Protein 5U1T (pdb70)

Foldseek 3Di:
DDDDDDDPDCVVVLCVLLVVLFVCLQQLVLVVLVVSLVVLLVVLVVCVVVPVLVVSQVSLQSNDQSQDPDHDDGLLCLLQDFDFLRPLVCSLVSNLSSLVSCVVVVVCAVCVVSVLLSLLLCVTRHPPNPPRDQVSVLVSLVSSLVSDQALVLLSLLSSLLSCLVVVNDPVVDPDPVVSLVVCLDPRNLGHPPLVLQVLSSLVSSCVSQVVHPRPDPCSSPPVVLVVVLLVVLVPDVAADLVVQAHPHHPHDPVSLLSVLVVLLVVLVPVLLVSLSVLSHHLLSVSSSLDQDDPSVVVSLVSVLVSLLVCLLVDDDVSSVVSSVSSLVSSLVVCSSHVPLVSNVSSLVSLLVNCQSVVNLVSLVVSLVSLVVSLRVVLDLVCCLVVLLVLLVSLVRHDDLVSSVVSLLSQQASVSCSSPLDPQSLLVSLVSNQVRRVVSSPDQADDPRPHHHLQSSLSNCLQPPRDDDPNVVDDLLSVLSSCLSNLHDDDDPVVSVPDDDPDRSCVVVVLVSVLSSVLSVCVSVQFCVCLVVSLVCCLPVPLVCLVVVVDADHVSNLVSLLSSLLVCLLQLLLVSLLSSLVSLVVSCVHNVVNNLSSLLSNLSSCVSLQLLVVNQVSLVCLVVVDAQLPDPLVSLLSNLLSCQAPSNDALCLPVLCCVVVPVSCVRHVLLQPQVCPVVDPLLSNLSSLLSLLSNLLVSLVSCLLVLFLQVSLLSLLLSVVSLVVSVVPPDPDDSSSVSSSLVSVLSSLLSNLVSCVLLQNPPVNVVSLVVNVVVLVVDDNLSSVLVNLLSVLVQCVQQVVVVVNVVSLVVNQVSCVSGDLLSNLVSVLSNCVSVVNVVCRLVSLCVNCPVPSQSHCVSVVVCLVVLAADDPVSDRSSCVQSRLLSVLVVLVVVLLVQLCVPPLSVVVLQAKFKPPWFDAPVVSPNLVVNLVSLVVSLVSLVPDDCSSGRLLSLQQSLLSNVVSLRLNNLAHPDDPRVVSLLLSQLSNQLSLVSSLVCVLVSLLDDPVSSNPSHDTPVVVSCLSSVLLVLQLQLLALEKEKEWDANPVQLWTKIWIHGSVVSDIMIITWRQVPTLVVLVVLVVVLQVVLLVLADCVNVVPQDDPVSVVVSVVSLLVSLVSLVVSLVSCLCMGQFQNLLVLDQFDFDPVLLVVLQVLVVVLCCVFFPQNVPDDHPVPAIGTDSVLSVSLLSQDPVDPCRVRNVVSSVVNSQSSRVSHPRDGDPVRGPVVSVSVSSSVSSVVRVVDTDGDGGDAYEYQYELSRLLDLVCPRPSRLQGQYAYAPGSSLQSVLCVVVVNDPDAEFEDQAFAEEEELQAVPQVVLCVVCVPFQVVCPPRHPNYYYHYNHNDAAVVVLCSFQGGSEYEYEDAAQNCVHYPLSSLLNAQDTHAYHSLFFQNVAWDRGNSGRIDHNVSSNSNNNHQKYKYFHGHAHRPQSSQLVVQLCVQLVPGNPDDDDGDWSRSSLSVRLVSGPSSPSHSSTMHMHHHIYGYD/DDDDDDDDDDDDDDDDPDPDDDQDPVNVCVVVDDDDPPDDDDDDDDDDDDDDDVPDDPVRVVVVVD

Radius of gyration: 51.67 Å; Cα contacts (8 Å, |Δi|>4): 2268; chains: 2; bounding box: 84×169×80 Å

B-factor: mean 72.03, std 17.86, range [35.38, 142.36]

Structure (mmCIF, N/CA/C/O backbone):
data_5U1T
#
_entry.id   5U1T
#
_cell.length_a   125.863
_cell.length_b   125.863
_cell.length_c   271.944
_cell.angle_alpha   90.000
_cell.angle_beta   90.000
_cell.angle_gamma   120.000
#
_symmetry.space_group_name_H-M   'P 32 2 1'
#
loop_
_entity.id
_entity.type
_entity.pdbx_description
1 polymer Separin
2 polymer Securin
3 water water
#
loop_
_atom_site.group_PDB
_atom_site.id
_atom_site.type_symbol
_atom_site.label_atom_id
_atom_site.label_alt_id
_atom_site.label_comp_id
_atom_site.label_asym_id
_atom_site.label_entity_id
_atom_site.label_seq_id
_atom_site.pdbx_PDB_ins_code
_atom_site.Cartn_x
_atom_site.Cartn_y
_atom_site.Cartn_z
_atom_site.occupancy
_atom_site.B_iso_or_equiv
_atom_site.auth_seq_id
_atom_site.auth_comp_id
_atom_site.auth_asym_id
_atom_site.auth_atom_id
_atom_site.pdbx_PDB_model_num
ATOM 1 N N . ASN A 1 39 ? -64.923 78.478 271.596 1.00 99.62 73 ASN A N 1
ATOM 2 C CA . ASN A 1 39 ? -65.949 79.439 271.203 1.00 92.19 73 ASN A CA 1
ATOM 3 C C . ASN A 1 39 ? -67.301 78.739 271.050 1.00 94.31 73 ASN A C 1
ATOM 4 O O . ASN A 1 39 ? -67.384 77.675 270.432 1.00 102.25 73 ASN A O 1
ATOM 9 N N . ASN A 1 40 ? -68.350 79.312 271.632 1.00 89.56 74 ASN A N 1
ATOM 10 C CA . ASN A 1 40 ? -69.692 78.741 271.528 1.00 88.53 74 ASN A CA 1
ATOM 11 C C . ASN A 1 40 ? -70.655 79.741 270.881 1.00 87.06 74 ASN A C 1
ATOM 12 O O . ASN A 1 40 ? -70.526 80.955 271.078 1.00 83.83 74 ASN A O 1
ATOM 17 N N . ILE A 1 41 ? -71.610 79.229 270.104 1.00 82.89 75 ILE A N 1
ATOM 18 C CA . ILE A 1 41 ? -72.584 80.084 269.419 1.00 83.67 75 ILE A CA 1
ATOM 19 C C . ILE A 1 41 ? -73.758 80.419 270.331 1.00 81.48 75 ILE A C 1
ATOM 20 O O . ILE A 1 41 ? -73.988 79.757 271.340 1.00 80.09 75 ILE A O 1
ATOM 25 N N . ASP A 1 42 ? -74.486 81.467 269.980 1.00 84.05 76 ASP A N 1
ATOM 26 C CA . ASP A 1 42 ? -75.692 81.822 270.714 1.00 82.72 76 ASP A CA 1
ATOM 27 C C . ASP A 1 42 ? -76.889 81.719 269.779 1.00 79.48 76 ASP A C 1
ATOM 28 O O . ASP A 1 42 ? -76.818 82.183 268.636 1.00 78.61 76 ASP A O 1
ATOM 33 N N . LEU A 1 43 ? -77.982 81.121 270.254 1.00 78.29 77 LEU A N 1
ATOM 34 C CA . LEU A 1 43 ? -79.199 81.051 269.450 1.00 77.69 77 LEU A CA 1
ATOM 35 C C . LEU A 1 43 ? -80.276 81.989 269.955 1.00 79.55 77 LEU A C 1
ATOM 36 O O . LEU A 1 43 ? -80.621 81.975 271.137 1.00 79.89 77 LEU A O 1
ATOM 41 N N . ALA A 1 44 ? -80.810 82.808 269.053 1.00 79.85 78 ALA A N 1
ATOM 42 C CA . ALA A 1 44 ? -82.013 83.565 269.373 1.00 83.56 78 ALA A CA 1
ATOM 43 C C . ALA A 1 44 ? -83.154 82.586 269.695 1.00 79.29 78 ALA A C 1
ATOM 44 O O . ALA A 1 44 ? -83.318 81.548 269.045 1.00 77.81 78 ALA A O 1
ATOM 46 N N . ILE A 1 45 ? -83.924 82.898 270.723 1.00 77.06 79 ILE A N 1
ATOM 47 C CA . ILE A 1 45 ? -85.057 82.061 271.070 1.00 77.53 79 ILE A CA 1
ATOM 48 C C . ILE A 1 45 ? -86.343 82.796 270.757 1.00 77.97 79 ILE A C 1
ATOM 49 O O . ILE A 1 45 ? -86.686 83.790 271.409 1.00 76.26 79 ILE A O 1
ATOM 54 N N . GLU A 1 46 ? -87.043 82.295 269.744 1.00 80.24 80 GLU A N 1
ATOM 55 C CA . GLU A 1 46 ? -88.275 82.915 269.268 1.00 83.00 80 GLU A CA 1
ATOM 56 C C . GLU A 1 46 ? -89.496 82.366 270.002 1.00 78.99 80 GLU A C 1
ATOM 57 O O . GLU A 1 46 ? -90.476 83.088 270.213 1.00 81.30 80 GLU A O 1
ATOM 63 N N . ASP A 1 47 ? -89.426 81.097 270.402 1.00 74.28 81 ASP A N 1
ATOM 64 C CA . ASP A 1 47 ? -90.526 80.453 271.116 1.00 70.43 81 ASP A CA 1
ATOM 65 C C . ASP A 1 47 ? -90.012 79.704 272.339 1.00 68.17 81 ASP A C 1
ATOM 66 O O . ASP A 1 47 ? -89.352 78.675 272.207 1.00 73.59 81 ASP A O 1
ATOM 71 N N . ILE A 1 48 ? -90.319 80.226 273.527 1.00 67.59 82 ILE A N 1
ATOM 72 C CA . ILE A 1 48 ? -89.771 79.705 274.782 1.00 65.35 82 ILE A CA 1
ATOM 73 C C . ILE A 1 48 ? -90.329 78.324 275.100 1.00 63.77 82 ILE A C 1
ATOM 74 O O . ILE A 1 48 ? -89.707 77.546 275.814 1.00 60.18 82 ILE A O 1
ATOM 79 N N . THR A 1 49 ? -91.502 78.025 274.551 1.00 62.57 83 THR A N 1
ATOM 80 C CA . THR A 1 49 ? -92.170 76.752 274.801 1.00 64.62 83 THR A CA 1
ATOM 81 C C . THR A 1 49 ? -91.344 75.584 274.252 1.00 66.94 83 THR A C 1
ATOM 82 O O . THR A 1 49 ? -91.386 74.478 274.792 1.00 61.65 83 THR A O 1
ATOM 86 N N . THR A 1 50 ? -90.574 75.848 273.201 1.00 64.95 84 THR A N 1
ATOM 87 C CA . THR A 1 50 ? -89.619 74.876 272.670 1.00 62.95 84 THR A CA 1
ATOM 88 C C . THR A 1 50 ? -88.555 74.512 273.699 1.00 64.45 84 THR A C 1
ATOM 89 O O . THR A 1 50 ? -88.187 73.342 273.867 1.00 65.52 84 THR A O 1
ATOM 93 N N . VAL A 1 51 ? -88.054 75.539 274.375 1.00 62.23 85 VAL A N 1
ATOM 94 C CA . VAL A 1 51 ? -87.013 75.382 275.378 1.00 59.55 85 VAL A CA 1
ATOM 95 C C . VAL A 1 51 ? -87.553 74.566 276.552 1.00 61.49 85 VAL A C 1
ATOM 96 O O . VAL A 1 51 ? -86.877 73.658 277.055 1.00 61.66 85 VAL A O 1
ATOM 100 N N . ASP A 1 52 ? -88.778 74.894 276.965 1.00 59.03 86 ASP A N 1
ATOM 101 C CA . ASP A 1 52 ? -89.431 74.239 278.090 1.00 58.92 86 ASP A CA 1
ATOM 102 C C . ASP A 1 52 ? -89.575 72.759 277.824 1.00 60.19 86 ASP A C 1
ATOM 103 O O . ASP A 1 52 ? -89.388 71.916 278.706 1.00 59.80 86 ASP A O 1
ATOM 108 N N . HIS A 1 53 ? -89.960 72.466 276.592 1.00 61.10 87 HIS A N 1
ATOM 109 C CA . HIS A 1 53 ? -90.101 71.108 276.143 1.00 54.81 87 HIS A CA 1
ATOM 110 C C . HIS A 1 53 ? -88.776 70.378 276.325 1.00 63.22 87 HIS A C 1
ATOM 111 O O . HIS A 1 53 ? -88.720 69.334 276.991 1.00 60.51 87 HIS A O 1
ATOM 118 N N . SER A 1 54 ? -87.709 70.936 275.748 1.00 58.61 88 SER A N 1
ATOM 119 C CA . SER A 1 54 ? -86.377 70.384 275.926 1.00 52.31 88 SER A CA 1
ATOM 120 C C . SER A 1 54 ? -86.026 70.287 277.397 1.00 56.81 88 SER A C 1
ATOM 121 O O . SER A 1 54 ? -85.472 69.295 277.829 1.00 58.85 88 SER A O 1
ATOM 124 N N . LEU A 1 55 ? -86.368 71.301 278.174 1.00 55.12 89 LEU A N 1
ATOM 125 C CA . LEU A 1 55 ? -86.113 71.265 279.610 1.00 53.29 89 LEU A CA 1
ATOM 126 C C . LEU A 1 55 ? -86.865 70.139 280.332 1.00 53.94 89 LEU A C 1
ATOM 127 O O . LEU A 1 55 ? -86.270 69.336 281.046 1.00 55.80 89 LEU A O 1
ATOM 132 N N . ASN A 1 56 ? -88.178 70.088 280.164 1.00 54.65 90 ASN A N 1
ATOM 133 C CA . ASN A 1 56 ? -88.949 69.058 280.814 1.00 50.48 90 ASN A CA 1
ATOM 134 C C . ASN A 1 56 ? -88.560 67.656 280.339 1.00 55.20 90 ASN A C 1
ATOM 135 O O . ASN A 1 56 ? -88.622 66.688 281.092 1.00 53.64 90 ASN A O 1
ATOM 140 N N . SER A 1 57 ? -88.183 67.557 279.072 1.00 53.10 91 SER A N 1
ATOM 141 C CA . SER A 1 57 ? -87.773 66.299 278.506 1.00 49.64 91 SER A CA 1
ATOM 142 C C . SER A 1 57 ? -86.507 65.798 279.220 1.00 53.12 91 SER A C 1
ATOM 143 O O . SER A 1 57 ? -86.426 64.639 279.619 1.00 52.52 91 SER A O 1
ATOM 146 N N . ILE A 1 58 ? -85.549 66.694 279.432 1.00 54.10 92 ILE A N 1
ATOM 147 C CA . ILE A 1 58 ? -84.285 66.361 280.085 1.00 52.27 92 ILE A CA 1
ATOM 148 C C . ILE A 1 58 ? -84.447 66.116 281.594 1.00 53.68 92 ILE A C 1
ATOM 149 O O . ILE A 1 58 ? -83.892 65.154 282.125 1.00 52.79 92 ILE A O 1
ATOM 154 N N . TYR A 1 59 ? -85.187 66.983 282.282 1.00 52.86 93 TYR A N 1
ATOM 155 C CA . TYR A 1 59 ? -85.422 66.807 283.716 1.00 51.46 93 TYR A CA 1
ATOM 156 C C . TYR A 1 59 ? -86.070 65.449 283.991 1.00 53.48 93 TYR A C 1
ATOM 157 O O . TYR A 1 59 ? -85.801 64.828 285.001 1.00 53.18 93 TYR A O 1
ATOM 166 N N . SER A 1 60 ? -86.932 65.001 283.081 1.00 50.41 94 SER A N 1
ATOM 167 C CA . SER A 1 60 ? -87.633 63.732 283.229 1.00 49.83 94 SER A CA 1
ATOM 168 C C . SER A 1 60 ? -86.752 62.527 283.048 1.00 55.17 94 SER A C 1
ATOM 169 O O . SER A 1 60 ? -86.838 61.564 283.805 1.00 50.80 94 SER A O 1
ATOM 172 N N . LEU A 1 61 ? -85.932 62.577 282.011 1.00 53.05 95 LEU A N 1
ATOM 173 C CA . LEU A 1 61 ? -85.017 61.486 281.720 1.00 55.99 95 LEU A CA 1
ATOM 174 C C . LEU A 1 61 ? -84.016 61.309 282.842 1.00 56.78 95 LEU A C 1
ATOM 175 O O . LEU A 1 61 ? -83.807 60.200 283.323 1.00 63.59 95 LEU A O 1
ATOM 180 N N . LEU A 1 62 ? -83.404 62.412 283.246 1.00 52.08 96 LEU A N 1
ATOM 181 C CA . LEU A 1 62 ? -82.352 62.412 284.240 1.00 50.05 96 LEU A CA 1
ATOM 182 C C . LEU A 1 62 ? -82.849 61.865 285.562 1.00 52.56 96 LEU A C 1
ATOM 183 O O . LEU A 1 62 ? -82.133 61.168 286.277 1.00 55.78 96 LEU A O 1
ATOM 188 N N . LYS A 1 63 ? -84.088 62.200 285.873 1.00 50.01 97 LYS A N 1
ATOM 189 C CA . LYS A 1 63 ? -84.724 61.773 287.092 1.00 52.83 97 LYS A CA 1
ATOM 190 C C . LYS A 1 63 ? -85.001 60.295 286.991 1.00 57.45 97 LYS A C 1
ATOM 191 O O . LYS A 1 63 ? -84.855 59.551 287.963 1.00 57.30 97 LYS A O 1
ATOM 197 N N . SER A 1 64 ? -85.404 59.865 285.803 1.00 51.44 98 SER A N 1
ATOM 198 C CA . SER A 1 64 ? -85.822 58.495 285.639 1.00 51.62 98 SER A CA 1
ATOM 199 C C . SER A 1 64 ? -84.637 57.541 285.679 1.00 57.02 98 SER A C 1
ATOM 200 O O . SER A 1 64 ? -84.784 56.400 286.111 1.00 52.87 98 SER A O 1
ATOM 203 N N . HIS A 1 65 ? -83.471 58.005 285.233 1.00 46.93 99 HIS A N 1
ATOM 204 C CA . HIS A 1 65 ? -82.302 57.141 285.156 1.00 51.41 99 HIS A CA 1
ATOM 205 C C . HIS A 1 65 ? -81.346 57.395 286.301 1.00 51.99 99 HIS A C 1
ATOM 206 O O . HIS A 1 65 ? -80.174 57.091 286.195 1.00 44.37 99 HIS A O 1
ATOM 213 N N . HIS A 1 66 ? -81.862 58.006 287.366 1.00 54.41 100 HIS A N 1
ATOM 214 C CA . HIS A 1 66 ? -81.089 58.363 288.566 1.00 53.85 100 HIS A CA 1
ATOM 215 C C . HIS A 1 66 ? -79.784 59.161 288.335 1.00 49.06 100 HIS A C 1
ATOM 216 O O . HIS A 1 66 ? -78.897 59.154 289.174 1.00 54.33 100 HIS A O 1
ATOM 223 N N . MET A 1 67 ? -79.679 59.865 287.217 1.00 46.69 101 MET A N 1
ATOM 224 C CA . MET A 1 67 ? -78.476 60.623 286.888 1.00 47.65 101 MET A CA 1
ATOM 225 C C . MET A 1 67 ? -78.501 62.032 287.510 1.00 55.42 101 MET A C 1
ATOM 226 O O . MET A 1 67 ? -78.727 63.030 286.810 1.00 57.87 101 MET A O 1
ATOM 231 N N . TRP A 1 68 ? -78.281 62.123 288.816 1.00 50.38 102 TRP A N 1
ATOM 232 C CA . TRP A 1 68 ? -78.643 63.335 289.551 1.00 47.85 102 TRP A CA 1
ATOM 233 C C . TRP A 1 68 ? -77.748 64.534 289.251 1.00 49.62 102 TRP A C 1
ATOM 234 O O . TRP A 1 68 ? -78.177 65.680 289.359 1.00 60.27 102 TRP A O 1
ATOM 245 N N . GLY A 1 69 ? -76.502 64.267 288.886 1.00 52.77 103 GLY A N 1
ATOM 246 C CA . GLY A 1 69 ? -75.504 65.297 288.714 1.00 46.73 103 GLY A CA 1
ATOM 247 C C . GLY A 1 69 ? -75.744 66.062 287.447 1.00 53.14 103 GLY A C 1
ATOM 248 O O . GLY A 1 69 ? -75.341 67.214 287.334 1.00 59.22 103 GLY A O 1
ATOM 249 N N . HIS A 1 70 ? -76.436 65.454 286.496 1.00 51.56 104 HIS A N 1
ATOM 250 C CA . HIS A 1 70 ? -76.769 66.183 285.283 1.00 58.85 104 HIS A CA 1
ATOM 251 C C . HIS A 1 70 ? -77.953 67.135 285.497 1.00 59.19 104 HIS A C 1
ATOM 252 O O . HIS A 1 70 ? -78.200 68.038 284.692 1.00 58.86 104 HIS A O 1
ATOM 259 N N . ILE A 1 71 ? -78.683 66.937 286.586 1.00 53.05 105 ILE A N 1
ATOM 260 C CA . ILE A 1 71 ? -79.733 67.872 286.926 1.00 55.16 105 ILE A CA 1
ATOM 261 C C . ILE A 1 71 ? -79.093 69.224 287.280 1.00 57.88 105 ILE A C 1
ATOM 262 O O . ILE A 1 71 ? -79.576 70.278 286.878 1.00 57.54 105 ILE A O 1
ATOM 267 N N . ASN A 1 72 ? -77.980 69.186 288.006 1.00 56.75 106 ASN A N 1
ATOM 268 C CA . ASN A 1 72 ? -77.289 70.412 288.407 1.00 53.38 106 ASN A CA 1
ATOM 269 C C . ASN A 1 72 ? -76.870 71.248 287.217 1.00 56.79 106 ASN A C 1
ATOM 270 O O . ASN A 1 72 ? -77.014 72.484 287.200 1.00 60.15 106 ASN A O 1
ATOM 275 N N . SER A 1 73 ? -76.307 70.572 286.226 1.00 56.90 107 SER A N 1
ATOM 276 C CA . SER A 1 73 ? -75.748 71.274 285.099 1.00 56.24 107 SER A CA 1
ATOM 277 C C . SER A 1 73 ? -76.891 71.829 284.247 1.00 58.20 107 SER A C 1
ATOM 278 O O . SER A 1 73 ? -76.742 72.883 283.618 1.00 62.42 107 SER A O 1
ATOM 281 N N . THR A 1 74 ? -78.037 71.147 284.279 1.00 55.03 108 THR A N 1
ATOM 282 C CA . THR A 1 74 ? -79.258 71.586 283.588 1.00 54.14 108 THR A CA 1
ATOM 283 C C . THR A 1 74 ? -79.931 72.785 284.274 1.00 57.36 108 THR A C 1
ATOM 284 O O . THR A 1 74 ? -80.395 73.720 283.620 1.00 56.12 108 THR A O 1
ATOM 288 N N . VAL A 1 75 ? -79.995 72.735 285.600 1.00 55.14 109 VAL A N 1
ATOM 289 C CA . VAL A 1 75 ? -80.510 73.823 286.411 1.00 50.97 109 VAL A CA 1
ATOM 290 C C . VAL A 1 75 ? -79.701 75.102 286.176 1.00 58.31 109 VAL A C 1
ATOM 291 O O . VAL A 1 75 ? -80.248 76.209 286.129 1.00 58.08 109 VAL A O 1
ATOM 295 N N . LYS A 1 76 ? -78.394 74.932 286.000 1.00 57.35 110 LYS A N 1
ATOM 296 C CA . LYS A 1 76 ? -77.487 76.039 285.760 1.00 57.58 110 LYS A CA 1
ATOM 297 C C . LYS A 1 76 ? -77.843 76.762 284.466 1.00 61.35 110 LYS A C 1
ATOM 298 O O . LYS A 1 76 ? -77.877 78.012 284.409 1.00 62.26 110 LYS A O 1
ATOM 304 N N . GLN A 1 77 ? -78.122 75.978 283.432 1.00 56.84 111 GLN A N 1
ATOM 305 C CA . GLN A 1 77 ? -78.623 76.535 282.179 1.00 64.75 111 GLN A CA 1
ATOM 306 C C . GLN A 1 77 ? -79.957 77.233 282.380 1.00 61.24 111 GLN A C 1
ATOM 307 O O . GLN A 1 77 ? -80.208 78.325 281.844 1.00 61.27 111 GLN A O 1
ATOM 313 N N . HIS A 1 78 ? -80.805 76.592 283.170 1.00 52.19 112 HIS A N 1
ATOM 314 C CA . HIS A 1 78 ? -82.148 77.088 283.400 1.00 59.87 112 HIS A CA 1
ATOM 315 C C . HIS A 1 78 ? -82.100 78.437 284.147 1.00 63.94 112 HIS A C 1
ATOM 316 O O . HIS A 1 78 ? -82.855 79.367 283.826 1.00 58.73 112 HIS A O 1
ATOM 323 N N . LEU A 1 79 ? -81.201 78.530 285.132 1.00 60.62 113 LEU A N 1
ATOM 324 C CA . LEU A 1 79 ? -81.002 79.758 285.902 1.00 58.18 113 LEU A CA 1
ATOM 325 C C . LEU A 1 79 ? -80.559 80.886 284.996 1.00 61.02 113 LEU A C 1
ATOM 326 O O . LEU A 1 79 ? -80.983 82.019 285.165 1.00 63.51 113 LEU A O 1
ATOM 331 N N . MET A 1 80 ? -79.718 80.558 284.023 1.00 58.66 114 MET A N 1
ATOM 332 C CA . MET A 1 80 ? -79.265 81.541 283.063 1.00 59.76 114 MET A CA 1
ATOM 333 C C . MET A 1 80 ? -80.415 81.989 282.169 1.00 60.26 114 MET A C 1
ATOM 334 O O . MET A 1 80 ? -80.482 83.145 281.778 1.00 64.69 114 MET A O 1
ATOM 339 N N . ILE A 1 81 ? -81.325 81.077 281.855 1.00 64.68 115 ILE A N 1
ATOM 340 C CA . ILE A 1 81 ? -82.511 81.410 281.058 1.00 62.89 115 ILE A CA 1
ATOM 341 C C . ILE A 1 81 ? -83.399 82.418 281.779 1.00 61.09 115 ILE A C 1
ATOM 342 O O . ILE A 1 81 ? -83.890 83.381 281.178 1.00 58.60 115 ILE A O 1
ATOM 347 N N . ILE A 1 82 ? -83.587 82.185 283.072 1.00 56.57 116 ILE A N 1
ATOM 348 C CA . ILE A 1 82 ? -84.371 83.070 283.914 1.00 56.73 116 ILE A CA 1
ATOM 349 C C . ILE A 1 82 ? -83.763 84.483 283.971 1.00 62.41 116 ILE A C 1
ATOM 350 O O . ILE A 1 82 ? -84.486 85.463 283.779 1.00 62.94 116 ILE A O 1
ATOM 355 N N . VAL A 1 83 ? -82.452 84.608 284.204 1.00 63.34 117 VAL A N 1
ATOM 356 C CA . VAL A 1 83 ? -81.857 85.950 284.309 1.00 62.60 117 VAL A CA 1
ATOM 357 C C . VAL A 1 83 ? -81.880 86.672 282.956 1.00 66.54 117 VAL A C 1
ATOM 358 O O . VAL A 1 83 ? -82.120 87.889 282.910 1.00 61.85 117 VAL A O 1
ATOM 362 N N . LYS A 1 84 ? -81.668 85.926 281.867 1.00 64.07 118 LYS A N 1
ATOM 363 C CA . LYS A 1 84 ? -81.736 86.499 280.528 1.00 63.06 118 LYS A CA 1
ATOM 364 C C . LYS A 1 84 ? -83.130 87.035 280.241 1.00 66.59 118 LYS A C 1
ATOM 365 O O . LYS A 1 84 ? -83.279 88.038 279.555 1.00 69.10 118 LYS A O 1
ATOM 371 N N . LEU A 1 85 ? -84.145 86.368 280.777 1.00 65.44 119 LEU A N 1
ATOM 372 C CA . LEU A 1 85 ? -85.514 86.861 280.717 1.00 61.41 119 LEU A CA 1
ATOM 373 C C . LEU A 1 85 ? -85.670 88.135 281.527 1.00 64.41 119 LEU A C 1
ATOM 374 O O . LEU A 1 85 ? -86.326 89.074 281.092 1.00 61.48 119 LEU A O 1
ATOM 379 N N . ILE A 1 86 ? -85.094 88.146 282.722 1.00 62.45 120 ILE A N 1
ATOM 380 C CA . ILE A 1 86 ? -85.162 89.315 283.591 1.00 63.14 120 ILE A CA 1
ATOM 381 C C . ILE A 1 86 ? -84.518 90.532 282.927 1.00 67.14 120 ILE A C 1
ATOM 382 O O . ILE A 1 86 ? -85.120 91.599 282.892 1.00 71.94 120 ILE A O 1
ATOM 387 N N . ASN A 1 87 ? -83.318 90.370 282.373 1.00 69.57 121 ASN A N 1
ATOM 388 C CA . ASN A 1 87 ? -82.632 91.491 281.743 1.00 58.12 121 ASN A CA 1
ATOM 389 C C . ASN A 1 87 ? -83.381 92.000 280.528 1.00 67.19 121 ASN A C 1
ATOM 390 O O . ASN A 1 87 ? -83.296 93.177 280.204 1.00 80.19 121 ASN A O 1
ATOM 395 N N . ASN A 1 88 ? -84.128 91.144 279.851 1.00 62.58 122 ASN A N 1
ATOM 396 C CA . ASN A 1 88 ? -84.892 91.614 278.704 1.00 65.66 122 ASN A CA 1
ATOM 397 C C . ASN A 1 88 ? -86.310 91.982 279.079 1.00 64.66 122 ASN A C 1
ATOM 398 O O . ASN A 1 88 ? -87.165 92.168 278.217 1.00 63.60 122 ASN A O 1
ATOM 403 N N . ASN A 1 89 ? -86.538 92.077 280.381 1.00 62.94 123 ASN A N 1
ATOM 404 C CA . ASN A 1 89 ? -87.791 92.568 280.948 1.00 68.01 123 ASN A CA 1
ATOM 405 C C . ASN A 1 89 ? -89.021 91.703 280.678 1.00 72.88 123 ASN A C 1
ATOM 406 O O . ASN A 1 89 ? -90.152 92.215 280.597 1.00 74.61 123 ASN A O 1
ATOM 411 N N . ALA A 1 90 ? -88.782 90.396 280.559 1.00 69.21 124 ALA A N 1
ATOM 412 C CA . ALA A 1 90 ? -89.831 89.397 280.462 1.00 63.73 124 ALA A CA 1
ATOM 413 C C . ALA A 1 90 ? -90.099 88.855 281.853 1.00 60.80 124 ALA A C 1
ATOM 414 O O . ALA A 1 90 ? -89.854 87.694 282.133 1.00 67.52 124 ALA A O 1
ATOM 416 N N . LEU A 1 91 ? -90.479 89.733 282.745 1.00 61.10 125 LEU A N 1
ATOM 417 C CA . LEU A 1 91 ? -90.688 89.380 284.120 1.00 59.55 125 LEU A CA 1
ATOM 418 C C . LEU A 1 91 ? -91.795 88.421 284.356 1.00 61.43 125 LEU A C 1
ATOM 419 O O . LEU A 1 91 ? -91.776 87.715 285.328 1.00 61.73 125 LEU A O 1
ATOM 424 N N . GLY A 1 92 ? -92.775 88.400 283.480 1.00 60.86 126 GLY A N 1
ATOM 425 C CA . GLY A 1 92 ? -93.868 87.481 283.645 1.00 57.73 126 GLY A CA 1
ATOM 426 C C . GLY A 1 92 ? -93.386 86.094 283.323 1.00 61.66 126 GLY A C 1
ATOM 427 O O . GLY A 1 92 ? -93.682 85.145 283.994 1.00 58.21 126 GLY A O 1
ATOM 428 N N . LEU A 1 93 ? -92.616 85.995 282.269 1.00 61.03 127 LEU A N 1
ATOM 429 C CA . LEU A 1 93 ? -92.084 84.743 281.834 1.00 60.31 127 LEU A CA 1
ATOM 430 C C . LEU A 1 93 ? -91.012 84.237 282.758 1.00 61.19 127 LEU A C 1
ATOM 431 O O . LEU A 1 93 ? -90.902 83.065 282.988 1.00 59.10 127 LEU A O 1
ATOM 436 N N . ALA A 1 94 ? -90.207 85.133 283.274 1.00 59.67 128 ALA A N 1
ATOM 437 C CA . ALA A 1 94 ? -89.133 84.747 284.138 1.00 61.48 128 ALA A CA 1
ATOM 438 C C . ALA A 1 94 ? -89.684 84.158 285.383 1.00 54.72 128 ALA A C 1
ATOM 439 O O . ALA A 1 94 ? -89.176 83.212 285.893 1.00 54.04 128 ALA A O 1
ATOM 441 N N . SER A 1 95 ? -90.724 84.760 285.889 1.00 53.66 129 SER A N 1
ATOM 442 C CA . SER A 1 95 ? -91.382 84.304 287.096 1.00 59.21 129 SER A CA 1
ATOM 443 C C . SER A 1 95 ? -91.891 82.855 286.975 1.00 58.65 129 SER A C 1
ATOM 444 O O . SER A 1 95 ? -91.659 82.016 287.857 1.00 56.80 129 SER A O 1
ATOM 447 N N . SER A 1 96 ? -92.571 82.541 285.885 1.00 50.08 130 SER A N 1
ATOM 448 C CA . SER A 1 96 ? -93.137 81.215 285.818 1.00 53.55 130 SER A CA 1
ATOM 449 C C . SER A 1 96 ? -92.044 80.203 285.426 1.00 56.80 130 SER A C 1
ATOM 450 O O . SER A 1 96 ? -92.181 79.007 285.697 1.00 53.66 130 SER A O 1
ATOM 453 N N . GLU A 1 97 ? -90.951 80.692 284.840 1.00 48.74 131 GLU A N 1
ATOM 454 C CA . GLU A 1 97 ? -89.764 79.864 284.629 1.00 52.31 131 GLU A CA 1
ATOM 455 C C . GLU A 1 97 ? -89.114 79.403 285.938 1.00 58.18 131 GLU A C 1
ATOM 456 O O . GLU A 1 97 ? -88.608 78.282 286.012 1.00 59.58 131 GLU A O 1
ATOM 462 N N . ILE A 1 98 ? -89.120 80.271 286.949 1.00 53.23 132 ILE A N 1
ATOM 463 C CA . ILE A 1 98 ? -88.602 79.959 288.278 1.00 48.27 132 ILE A CA 1
ATOM 464 C C . ILE A 1 98 ? -89.406 78.819 288.896 1.00 54.55 132 ILE A C 1
ATOM 465 O O . ILE A 1 98 ? -88.860 77.801 289.346 1.00 53.72 132 ILE A O 1
ATOM 470 N N . ILE A 1 99 ? -90.720 79.012 288.914 1.00 56.71 133 ILE A N 1
ATOM 471 C CA . ILE A 1 99 ? -91.664 77.998 289.372 1.00 59.48 133 ILE A CA 1
ATOM 472 C C . ILE A 1 99 ? -91.484 76.649 288.629 1.00 51.53 133 ILE A C 1
ATOM 473 O O . ILE A 1 99 ? -91.448 75.598 289.261 1.00 48.77 133 ILE A O 1
ATOM 478 N N . PHE A 1 100 ? -91.336 76.715 287.307 1.00 46.41 134 PHE A N 1
ATOM 479 C CA . PHE A 1 100 ? -91.085 75.557 286.458 1.00 46.40 134 PHE A CA 1
ATOM 480 C C . PHE A 1 100 ? -89.808 74.829 286.879 1.00 53.94 134 PHE A C 1
ATOM 481 O O . PHE A 1 100 ? -89.819 73.617 287.078 1.00 49.93 134 PHE A O 1
ATOM 489 N N . LEU A 1 101 ? -88.724 75.586 287.047 1.00 52.71 135 LEU A N 1
ATOM 490 C CA . LEU A 1 101 ? -87.442 75.044 287.474 1.00 51.03 135 LEU A CA 1
ATOM 491 C C . LEU A 1 101 ? -87.590 74.295 288.804 1.00 55.99 135 LEU A C 1
ATOM 492 O O . LEU A 1 101 ? -87.037 73.186 288.997 1.00 56.30 135 LEU A O 1
ATOM 497 N N . PHE A 1 102 ? -88.335 74.909 289.717 1.00 50.85 136 PHE A N 1
ATOM 498 C CA . PHE A 1 102 ? -88.501 74.355 291.045 1.00 47.78 136 PHE A CA 1
ATOM 499 C C . PHE A 1 102 ? -89.365 73.103 291.024 1.00 48.95 136 PHE A C 1
ATOM 500 O O . PHE A 1 102 ? -89.043 72.117 291.679 1.00 48.34 136 PHE A O 1
ATOM 508 N N . ASN A 1 103 ? -90.454 73.152 290.265 1.00 48.66 137 ASN A N 1
ATOM 509 C CA . ASN A 1 103 ? -91.398 72.052 290.228 1.00 51.61 137 ASN A CA 1
ATOM 510 C C . ASN A 1 103 ? -90.784 70.788 289.627 1.00 52.55 137 ASN A C 1
ATOM 511 O O . ASN A 1 103 ? -91.118 69.688 290.024 1.00 47.13 137 ASN A O 1
ATOM 516 N N . GLU A 1 104 ? -89.856 70.975 288.699 1.00 48.35 138 GLU A N 1
ATOM 517 C CA . GLU A 1 104 ? -89.220 69.886 288.006 1.00 47.93 138 GLU A CA 1
ATOM 518 C C . GLU A 1 104 ? -88.119 69.242 288.820 1.00 52.06 138 GLU A C 1
ATOM 519 O O . GLU A 1 104 ? -87.504 68.309 288.359 1.00 50.93 138 GLU A O 1
ATOM 525 N N . THR A 1 105 ? -87.868 69.723 290.029 1.00 49.37 139 THR A N 1
ATOM 526 C CA . THR A 1 105 ? -86.667 69.302 290.749 1.00 41.20 139 THR A CA 1
ATOM 527 C C . THR A 1 105 ? -86.921 69.085 292.238 1.00 43.07 139 THR A C 1
ATOM 528 O O . THR A 1 105 ? -85.979 68.954 293.015 1.00 44.40 139 THR A O 1
ATOM 532 N N . ASN A 1 106 ? -88.192 69.050 292.631 1.00 36.47 140 ASN A N 1
ATOM 533 C CA . ASN A 1 106 ? -88.567 68.951 294.037 1.00 37.89 140 ASN A CA 1
ATOM 534 C C . ASN A 1 106 ? -89.831 68.116 294.228 1.00 43.78 140 ASN A C 1
ATOM 535 O O . ASN A 1 106 ? -90.705 68.109 293.364 1.00 45.41 140 ASN A O 1
ATOM 540 N N . LEU A 1 107 ? -89.963 67.451 295.372 1.00 41.40 141 LEU A N 1
ATOM 541 C CA . LEU A 1 107 ? -91.217 66.783 295.668 1.00 43.81 141 LEU A CA 1
ATOM 542 C C . LEU A 1 107 ? -92.323 67.807 295.753 1.00 47.21 141 LEU A C 1
ATOM 543 O O . LEU A 1 107 ? -93.321 67.746 295.033 1.00 51.01 141 LEU A O 1
ATOM 548 N N . PHE A 1 108 ? -92.123 68.762 296.652 1.00 58.35 142 PHE A N 1
ATOM 549 C CA . PHE A 1 108 ? -93.020 69.906 296.823 1.00 58.57 142 PHE A CA 1
ATOM 550 C C . PHE A 1 108 ? -93.212 70.642 295.518 1.00 52.99 142 PHE A C 1
ATOM 551 O O . PHE A 1 108 ? -92.333 70.633 294.664 1.00 50.72 142 PHE A O 1
ATOM 559 N N . GLN A 1 109 ? -94.380 71.256 295.364 1.00 52.01 143 GLN A N 1
ATOM 560 C CA . GLN A 1 109 ? -94.708 71.972 294.141 1.00 54.88 143 GLN A CA 1
ATOM 561 C C . GLN A 1 109 ? -95.017 73.412 294.474 1.00 57.56 143 GLN A C 1
ATOM 562 O O . GLN A 1 109 ? -95.458 73.714 295.579 1.00 56.74 143 GLN A O 1
ATOM 568 N N . ALA A 1 110 ? -94.760 74.312 293.535 1.00 56.81 144 ALA A N 1
ATOM 569 C CA . ALA A 1 110 ? -95.036 75.722 293.772 1.00 54.61 144 ALA A CA 1
ATOM 570 C C . ALA A 1 110 ? -95.997 76.221 292.711 1.00 58.52 144 ALA A C 1
ATOM 571 O O . ALA A 1 110 ? -95.951 75.770 291.558 1.00 50.66 144 ALA A O 1
ATOM 573 N N . HIS A 1 111 ? -96.886 77.127 293.092 1.00 61.11 145 HIS A N 1
ATOM 574 C CA . HIS A 1 111 ? -97.706 77.760 292.080 1.00 62.52 145 HIS A CA 1
ATOM 575 C C . HIS A 1 111 ? -97.813 79.260 292.330 1.00 63.46 145 HIS A C 1
ATOM 576 O O . HIS A 1 111 ? -98.765 79.915 291.901 1.00 62.12 145 HIS A O 1
ATOM 583 N N . SER A 1 112 ? -96.799 79.786 293.013 1.00 62.73 146 SER A N 1
ATOM 584 C CA . SER A 1 112 ? -96.570 81.216 293.172 1.00 55.42 146 SER A CA 1
ATOM 585 C C . SER A 1 112 ? -95.129 81.438 293.601 1.00 58.85 146 SER A C 1
ATOM 586 O O . SER A 1 112 ? -94.435 80.500 294.015 1.00 60.02 146 SER A O 1
ATOM 589 N N . LEU A 1 113 ? -94.666 82.682 293.517 1.00 63.19 147 LEU A N 1
ATOM 590 C CA . LEU A 1 113 ? -93.306 82.976 293.945 1.00 54.91 147 LEU A CA 1
ATOM 591 C C . LEU A 1 113 ? -93.207 82.838 295.462 1.00 54.78 147 LEU A C 1
ATOM 592 O O . LEU A 1 113 ? -92.132 82.629 296.012 1.00 56.30 147 LEU A O 1
ATOM 597 N N . LYS A 1 114 ? -94.347 82.926 296.132 1.00 55.67 148 LYS A N 1
ATOM 598 C CA . LYS A 1 114 ? -94.385 82.851 297.583 1.00 58.10 148 LYS A CA 1
ATOM 599 C C . LYS A 1 114 ? -93.980 81.454 298.033 1.00 56.89 148 LYS A C 1
ATOM 600 O O . LYS A 1 114 ? -93.345 81.281 299.077 1.00 52.91 148 LYS A O 1
ATOM 606 N N . ASN A 1 115 ? -94.336 80.464 297.219 1.00 60.30 149 ASN A N 1
ATOM 607 C CA . ASN A 1 115 ? -93.994 79.069 297.488 1.00 54.46 149 ASN A CA 1
ATOM 608 C C . ASN A 1 115 ? -92.477 78.798 297.329 1.00 54.41 149 ASN A C 1
ATOM 609 O O . ASN A 1 115 ? -91.890 78.048 298.104 1.00 56.19 149 ASN A O 1
ATOM 614 N N . ILE A 1 116 ? -91.864 79.417 296.321 1.00 49.98 150 ILE A N 1
ATOM 615 C CA . ILE A 1 116 ? -90.415 79.451 296.155 1.00 48.86 150 ILE A CA 1
ATOM 616 C C . ILE A 1 116 ? -89.727 80.022 297.393 1.00 58.64 150 ILE A C 1
ATOM 617 O O . ILE A 1 116 ? -88.879 79.364 298.006 1.00 61.68 150 ILE A O 1
ATOM 622 N N . LEU A 1 117 ? -90.113 81.241 297.757 1.00 57.31 151 LEU A N 1
ATOM 623 C CA . LEU A 1 117 ? -89.545 81.951 298.894 1.00 55.25 151 LEU A CA 1
ATOM 624 C C . LEU A 1 117 ? -89.527 81.161 300.197 1.00 52.43 151 LEU A C 1
ATOM 625 O O . LEU A 1 117 ? -88.543 81.186 300.911 1.00 59.49 151 LEU A O 1
ATOM 630 N N . LEU A 1 118 ? -90.603 80.465 300.528 1.00 51.87 152 LEU A N 1
ATOM 631 C CA . LEU A 1 118 ? -90.610 79.733 301.787 1.00 59.79 152 LEU A CA 1
ATOM 632 C C . LEU A 1 118 ? -90.316 78.225 301.614 1.00 63.13 152 LEU A C 1
ATOM 633 O O . LEU A 1 118 ? -90.636 77.419 302.487 1.00 63.43 152 LEU A O 1
ATOM 638 N N . ALA A 1 119 ? -89.673 77.838 300.514 1.00 60.74 153 ALA A N 1
ATOM 639 C CA . ALA A 1 119 ? -89.253 76.440 300.347 1.00 60.23 153 ALA A CA 1
ATOM 640 C C . ALA A 1 119 ? -88.100 76.083 301.256 1.00 58.85 153 ALA A C 1
ATOM 641 O O . ALA A 1 119 ? -87.127 76.823 301.356 1.00 60.20 153 ALA A O 1
ATOM 643 N N . ASP A 1 120 ? -88.200 74.938 301.908 1.00 58.96 154 ASP A N 1
ATOM 644 C CA . ASP A 1 120 ? -87.082 74.444 302.693 1.00 53.05 154 ASP A CA 1
ATOM 645 C C . ASP A 1 120 ? -85.912 73.991 301.832 1.00 55.10 154 ASP A C 1
ATOM 646 O O . ASP A 1 120 ? -86.082 73.635 300.664 1.00 58.91 154 ASP A O 1
ATOM 651 N N . PHE A 1 121 ? -84.716 74.015 302.411 1.00 62.19 155 PHE A N 1
ATOM 652 C CA . PHE A 1 121 ? -83.567 73.385 301.772 1.00 56.80 155 PHE A CA 1
ATOM 653 C C . PHE A 1 121 ? -83.690 71.863 301.825 1.00 55.67 155 PHE A C 1
ATOM 654 O O . PHE A 1 121 ? -84.137 71.305 302.822 1.00 56.25 155 PHE A O 1
ATOM 662 N N . SER A 1 122 ? -83.304 71.206 300.739 1.00 57.07 156 SER A N 1
ATOM 663 C CA . SER A 1 122 ? -83.098 69.762 300.725 1.00 55.16 156 SER A CA 1
ATOM 664 C C . SER A 1 122 ? -81.912 69.450 299.824 1.00 57.75 156 SER A C 1
ATOM 665 O O . SER A 1 122 ? -81.416 70.333 299.128 1.00 58.95 156 SER A O 1
ATOM 668 N N . THR A 1 123 ? -81.477 68.196 299.797 1.00 56.52 157 THR A N 1
ATOM 669 C CA . THR A 1 123 ? -80.357 67.835 298.931 1.00 56.93 157 THR A CA 1
ATOM 670 C C . THR A 1 123 ? -80.752 68.051 297.459 1.00 52.37 157 THR A C 1
ATOM 671 O O . THR A 1 123 ? -79.901 68.270 296.595 1.00 51.08 157 THR A O 1
ATOM 675 N N . TRP A 1 124 ? -82.051 68.011 297.188 1.00 52.42 158 TRP A N 1
ATOM 676 C CA . TRP A 1 124 ? -82.542 68.155 295.824 1.00 53.07 158 TRP A CA 1
ATOM 677 C C . TRP A 1 124 ? -82.352 69.555 295.253 1.00 60.30 158 TRP A C 1
ATOM 678 O O . TRP A 1 124 ? -82.154 69.699 294.041 1.00 60.39 158 TRP A O 1
ATOM 689 N N . ASN A 1 125 ? -82.384 70.573 296.118 1.00 54.24 159 ASN A N 1
ATOM 690 C CA . ASN A 1 125 ? -82.323 71.951 295.651 1.00 55.21 159 ASN A CA 1
ATOM 691 C C . ASN A 1 125 ? -81.248 72.856 296.284 1.00 60.13 159 ASN A C 1
ATOM 692 O O . ASN A 1 125 ? -81.094 74.019 295.863 1.00 56.94 159 ASN A O 1
ATOM 697 N N . ASP A 1 126 ? -80.514 72.352 297.281 1.00 61.44 160 ASP A N 1
ATOM 698 C CA . ASP A 1 126 ? -79.720 73.259 298.132 1.00 57.63 160 ASP A CA 1
ATOM 699 C C . ASP A 1 126 ? -78.499 73.870 297.428 1.00 49.02 160 ASP A C 1
ATOM 700 O O . ASP A 1 126 ? -77.836 74.750 297.970 1.00 57.32 160 ASP A O 1
ATOM 705 N N . TYR A 1 127 ? -78.218 73.400 296.221 1.00 56.53 161 TYR A N 1
ATOM 706 C CA . TYR A 1 127 ? -77.156 73.968 295.405 1.00 52.78 161 TYR A CA 1
ATOM 707 C C . TYR A 1 127 ? -77.645 75.109 294.496 1.00 48.81 161 TYR A C 1
ATOM 708 O O . TYR A 1 127 ? -76.871 75.654 293.729 1.00 51.89 161 TYR A O 1
ATOM 717 N N . TYR A 1 128 ? -78.926 75.457 294.566 1.00 54.86 162 TYR A N 1
ATOM 718 C CA . TYR A 1 128 ? -79.442 76.590 293.789 1.00 59.88 162 TYR A CA 1
ATOM 719 C C . TYR A 1 128 ? -80.511 77.420 294.526 1.00 57.56 162 TYR A C 1
ATOM 720 O O . TYR A 1 128 ? -80.791 78.559 294.134 1.00 54.16 162 TYR A O 1
ATOM 729 N N . LEU A 1 129 ? -81.107 76.837 295.568 1.00 50.60 163 LEU A N 1
ATOM 730 C CA . LEU A 1 129 ? -82.300 77.395 296.206 1.00 58.25 163 LEU A CA 1
ATOM 731 C C . LEU A 1 129 ? -82.094 78.851 296.638 1.00 57.56 163 LEU A C 1
ATOM 732 O O . LEU A 1 129 ? -82.914 79.719 296.347 1.00 58.09 163 LEU A O 1
ATOM 737 N N . SER A 1 130 ? -80.996 79.071 297.350 1.00 61.45 164 SER A N 1
ATOM 738 C CA . SER A 1 130 ? -80.464 80.387 297.654 1.00 62.36 164 SER A CA 1
ATOM 739 C C . SER A 1 130 ? -80.557 81.346 296.477 1.00 59.86 164 SER A C 1
ATOM 740 O O . SER A 1 130 ? -81.167 82.404 296.589 1.00 59.55 164 SER A O 1
ATOM 743 N N . ASN A 1 131 ? -79.971 80.980 295.344 1.00 57.25 165 ASN A N 1
ATOM 744 C CA . ASN A 1 131 ? -79.967 81.895 294.218 1.00 55.94 165 ASN A CA 1
ATOM 745 C C . ASN A 1 131 ? -81.336 82.005 293.552 1.00 60.62 165 ASN A C 1
ATOM 746 O O . ASN A 1 131 ? -81.657 83.046 292.969 1.00 63.59 165 ASN A O 1
ATOM 751 N N . LEU A 1 132 ? -82.149 80.953 293.643 1.00 56.73 166 LEU A N 1
ATOM 752 C CA . LEU A 1 132 ? -83.492 81.000 293.074 1.00 57.36 166 LEU A CA 1
ATOM 753 C C . LEU A 1 132 ? -84.327 82.068 293.790 1.00 57.60 166 LEU A C 1
ATOM 754 O O . LEU A 1 132 ? -84.983 82.885 293.163 1.00 53.66 166 LEU A O 1
ATOM 759 N N . LYS A 1 133 ? -84.266 82.058 295.114 1.00 51.81 167 LYS A N 1
ATOM 760 C CA . LYS A 1 133 ? -85.004 82.991 295.933 1.00 52.08 167 LYS A CA 1
ATOM 761 C C . LYS A 1 133 ? -84.590 84.456 295.673 1.00 60.68 167 LYS A C 1
ATOM 762 O O . LYS A 1 133 ? -85.434 85.371 295.666 1.00 56.94 167 LYS A O 1
ATOM 768 N N . ILE A 1 134 ? -83.295 84.672 295.445 1.00 60.83 168 ILE A N 1
ATOM 769 C CA . ILE A 1 134 ? -82.785 85.996 295.120 1.00 56.47 168 ILE A CA 1
ATOM 770 C C . ILE A 1 134 ? -83.357 86.447 293.772 1.00 62.15 168 ILE A C 1
ATOM 771 O O . ILE A 1 134 ? -83.704 87.627 293.598 1.00 66.98 168 ILE A O 1
ATOM 776 N N . LEU A 1 135 ? -83.473 85.521 292.824 1.00 58.04 169 LEU A N 1
ATOM 777 C CA . LEU A 1 135 ? -84.070 85.853 291.532 1.00 59.17 169 LEU A CA 1
ATOM 778 C C . LEU A 1 135 ? -85.561 86.179 291.703 1.00 59.14 169 LEU A C 1
ATOM 779 O O . LEU A 1 135 ? -86.080 87.108 291.085 1.00 59.75 169 LEU A O 1
ATOM 784 N N . ALA A 1 136 ? -86.233 85.423 292.562 1.00 53.17 170 ALA A N 1
ATOM 785 C CA . ALA A 1 136 ? -87.632 85.661 292.837 1.00 55.94 170 ALA A CA 1
ATOM 786 C C . ALA A 1 136 ? -87.814 87.016 293.511 1.00 61.36 170 ALA A C 1
ATOM 787 O O . ALA A 1 136 ? -88.776 87.741 293.219 1.00 62.33 170 ALA A O 1
ATOM 789 N N . LEU A 1 137 ? -86.901 87.371 294.406 1.00 60.60 171 LEU A N 1
ATOM 790 C CA . LEU A 1 137 ? -86.975 88.685 295.048 1.00 59.70 171 LEU A CA 1
ATOM 791 C C . LEU A 1 137 ? -86.712 89.798 294.037 1.00 59.19 171 LEU A C 1
ATOM 792 O O . LEU A 1 137 ? -87.357 90.842 294.082 1.00 64.65 171 LEU A O 1
ATOM 797 N N . GLN A 1 138 ? -85.773 89.565 293.125 1.00 59.53 172 GLN A N 1
ATOM 798 C CA . GLN A 1 138 ? -85.487 90.506 292.045 1.00 56.94 172 GLN A CA 1
ATOM 799 C C . GLN A 1 138 ? -86.748 90.770 291.242 1.00 61.21 172 GLN A C 1
ATOM 800 O O . GLN A 1 138 ? -87.087 91.926 290.973 1.00 70.37 172 GLN A O 1
ATOM 806 N N . ILE A 1 139 ? -87.453 89.702 290.880 1.00 59.50 173 ILE A N 1
ATOM 807 C CA . ILE A 1 139 ? -88.679 89.806 290.100 1.00 60.47 173 ILE A CA 1
ATOM 808 C C . ILE A 1 139 ? -89.749 90.582 290.871 1.00 62.08 173 ILE A C 1
ATOM 809 O O . ILE A 1 139 ? -90.347 91.510 290.318 1.00 65.86 173 ILE A O 1
ATOM 814 N N . ILE A 1 140 ? -89.969 90.232 292.142 1.00 59.74 174 ILE A N 1
ATOM 815 C CA . ILE A 1 140 ? -90.962 90.924 292.978 1.00 60.51 174 ILE A CA 1
ATOM 816 C C . ILE A 1 140 ? -90.641 92.412 293.032 1.00 67.44 174 ILE A C 1
ATOM 817 O O . ILE A 1 140 ? -91.528 93.287 293.019 1.00 67.61 174 ILE A O 1
ATOM 822 N N . LEU A 1 141 ? -89.352 92.706 293.071 1.00 64.91 175 LEU A N 1
ATOM 823 C CA . LEU A 1 141 ? -88.912 94.081 293.039 1.00 63.93 175 LEU A CA 1
ATOM 824 C C . LEU A 1 141 ? -89.234 94.753 291.707 1.00 66.00 175 LEU A C 1
ATOM 825 O O . LEU A 1 141 ? -89.877 95.790 291.687 1.00 71.96 175 LEU A O 1
ATOM 830 N N . LYS A 1 142 ? -88.803 94.167 290.595 1.00 62.91 176 LYS A N 1
ATOM 831 C CA . LYS A 1 142 ? -88.989 94.828 289.308 1.00 58.05 176 LYS A CA 1
ATOM 832 C C . LYS A 1 142 ? -90.440 94.843 288.836 1.00 64.10 176 LYS A C 1
ATOM 833 O O . LYS A 1 142 ? -90.813 95.680 288.015 1.00 65.46 176 LYS A O 1
ATOM 839 N N . ARG A 1 143 ? -91.264 93.929 289.343 1.00 66.68 177 ARG A N 1
ATOM 840 C CA . ARG A 1 143 ? -92.697 93.981 289.059 1.00 61.42 177 ARG A CA 1
ATOM 841 C C . ARG A 1 143 ? -93.417 94.946 290.007 1.00 67.68 177 ARG A C 1
ATOM 842 O O . ARG A 1 143 ? -94.628 95.178 289.872 1.00 67.66 177 ARG A O 1
ATOM 850 N N . LYS A 1 144 ? -92.666 95.508 290.955 1.00 66.94 178 LYS A N 1
ATOM 851 C CA . LYS A 1 144 ? -93.191 96.480 291.921 1.00 70.31 178 LYS A CA 1
ATOM 852 C C . LYS A 1 144 ? -94.311 95.873 292.755 1.00 66.35 178 LYS A C 1
ATOM 853 O O . LYS A 1 144 ? -95.299 96.537 293.072 1.00 69.35 178 LYS A O 1
ATOM 859 N N . LEU A 1 145 ? -94.148 94.606 293.118 1.00 61.83 179 LEU A N 1
ATOM 860 C CA . LEU A 1 145 ? -95.193 93.903 293.855 1.00 63.29 179 LEU A CA 1
ATOM 861 C C . LEU A 1 145 ? -94.820 93.747 295.316 1.00 60.70 179 LEU A C 1
ATOM 862 O O . LEU A 1 145 ? -95.312 92.850 295.996 1.00 60.91 179 LEU A O 1
ATOM 867 N N . VAL A 1 146 ? -93.959 94.636 295.800 1.00 54.15 180 VAL A N 1
ATOM 868 C CA . VAL A 1 146 ? -93.429 94.485 297.141 1.00 57.75 180 VAL A CA 1
ATOM 869 C C . VAL A 1 146 ? -94.555 94.606 298.164 1.00 64.68 180 VAL A C 1
ATOM 870 O O . VAL A 1 146 ? -94.638 93.816 299.101 1.00 64.72 180 VAL A O 1
ATOM 874 N N . ASP A 1 147 ? -95.449 95.565 297.954 1.00 70.51 181 ASP A N 1
ATOM 875 C CA . ASP A 1 147 ? -96.587 95.765 298.851 1.00 72.72 181 ASP A CA 1
ATOM 876 C C . ASP A 1 147 ? -97.448 94.499 299.06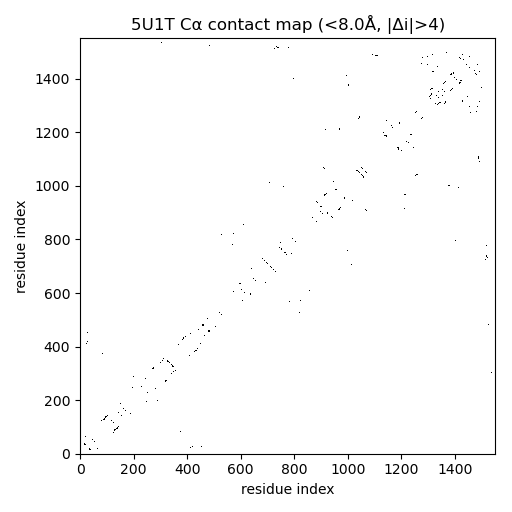1 1.00 66.08 181 ASP A C 1
ATOM 877 O O . ASP A 1 147 ? -97.786 94.155 300.193 1.00 67.09 181 ASP A O 1
ATOM 882 N N . GLU A 1 148 ? -97.801 93.814 297.977 1.00 69.00 182 GLU A N 1
ATOM 883 C CA . GLU A 1 148 ? -98.641 92.620 298.066 1.00 67.40 182 GLU A CA 1
ATOM 884 C C . GLU A 1 148 ? -97.878 91.423 298.604 1.00 67.77 182 GLU A C 1
ATOM 885 O O . GLU A 1 148 ? -98.474 90.503 299.168 1.00 70.92 182 GLU A O 1
ATOM 891 N N . TYR A 1 149 ? -96.564 91.420 298.438 1.00 64.30 183 TYR A N 1
ATOM 892 C CA . TYR A 1 149 ? -95.772 90.295 298.912 1.00 62.91 183 TYR A CA 1
ATOM 893 C C . TYR A 1 149 ? -95.316 90.482 300.343 1.00 66.36 183 TYR A C 1
ATOM 894 O O . TYR A 1 149 ? -94.699 89.591 300.921 1.00 66.50 183 TYR A O 1
ATOM 903 N N . LEU A 1 150 ? -95.634 91.646 300.910 1.00 70.13 184 LEU A N 1
ATOM 904 C CA . LEU A 1 150 ? -94.963 92.119 302.121 1.00 71.28 184 LEU A CA 1
ATOM 905 C C . LEU A 1 150 ? -94.945 91.117 303.287 1.00 63.76 184 LEU A C 1
ATOM 906 O O . LEU A 1 150 ? -93.871 90.830 303.807 1.00 64.53 184 LEU A O 1
ATOM 911 N N . PRO A 1 151 ? -96.110 90.573 303.696 1.00 62.85 185 PRO A N 1
ATOM 912 C CA . PRO A 1 151 ? -96.041 89.611 304.810 1.00 71.42 185 PRO A CA 1
ATOM 913 C C . PRO A 1 151 ? -95.219 88.355 304.491 1.00 72.27 185 PRO A C 1
ATOM 914 O O . PRO A 1 151 ? -94.640 87.755 305.395 1.00 70.73 185 PRO A O 1
ATOM 918 N N . HIS A 1 152 ? -95.150 87.965 303.228 1.00 68.63 186 HIS A N 1
ATOM 919 C CA . HIS A 1 152 ? -94.329 86.811 302.878 1.00 67.83 186 HIS A CA 1
ATOM 920 C C . HIS A 1 152 ? -92.844 87.143 302.877 1.00 66.42 186 HIS A C 1
ATOM 921 O O . HIS A 1 152 ? -92.007 86.311 303.235 1.00 68.66 186 HIS A O 1
ATOM 928 N N . ILE A 1 153 ? -92.516 88.356 302.458 1.00 65.18 187 ILE A N 1
ATOM 929 C CA . ILE A 1 153 ? -91.130 88.762 302.410 1.00 63.09 187 ILE A CA 1
ATOM 930 C C . ILE A 1 153 ? -90.642 88.955 303.831 1.00 63.26 187 ILE A C 1
ATOM 931 O O . ILE A 1 153 ? -89.512 88.595 304.166 1.00 62.95 187 ILE A O 1
ATOM 936 N N . LEU A 1 154 ? -91.516 89.479 304.681 1.00 67.58 188 LEU A N 1
ATOM 937 C CA . LEU A 1 154 ? -91.184 89.597 306.089 1.00 71.52 188 LEU A CA 1
ATOM 938 C C . LEU A 1 154 ? -91.015 88.210 306.715 1.00 67.72 188 LEU A C 1
ATOM 939 O O . LEU A 1 154 ? -90.016 87.961 307.381 1.00 72.24 188 LEU A O 1
ATOM 944 N N . GLU A 1 155 ? -91.965 87.303 306.473 1.00 74.76 189 GLU A N 1
ATOM 945 C CA . GLU A 1 155 ? -91.914 85.929 307.017 1.00 76.17 189 GLU A CA 1
ATOM 946 C C . GLU A 1 155 ? -90.616 85.200 306.633 1.00 71.10 189 GLU A C 1
ATOM 947 O O . GLU A 1 155 ? -89.951 84.583 307.474 1.00 65.77 189 GLU A O 1
ATOM 953 N N . LEU A 1 156 ? -90.282 85.298 305.351 1.00 65.59 190 LEU A N 1
ATOM 954 C CA . LEU A 1 156 ? -89.001 84.872 304.809 1.00 57.15 190 LEU A CA 1
ATOM 955 C C . LEU A 1 156 ? -87.829 85.345 305.651 1.00 67.86 190 LEU A C 1
ATOM 956 O O . LEU A 1 156 ? -87.078 84.546 306.206 1.00 73.62 190 LEU A O 1
ATOM 961 N N . PHE A 1 157 ? -87.680 86.660 305.745 1.00 72.42 191 PHE A N 1
ATOM 962 C CA . PHE A 1 157 ? -86.506 87.227 306.373 1.00 64.00 191 PHE A CA 1
ATOM 963 C C . PHE A 1 157 ? -86.580 87.114 307.888 1.00 66.73 191 PHE A C 1
ATOM 964 O O . PHE A 1 157 ? -85.548 87.007 308.543 1.00 67.19 191 PHE A O 1
ATOM 972 N N . SER A 1 158 ? -87.793 87.082 308.435 1.00 64.98 192 SER A N 1
ATOM 973 C CA . SER A 1 158 ? -87.979 86.763 309.854 1.00 68.13 192 SER A CA 1
ATOM 974 C C . SER A 1 158 ? -87.251 85.466 310.200 1.00 70.75 192 SER A C 1
ATOM 975 O O . SER A 1 158 ? -86.480 85.418 311.147 1.00 73.70 192 SER A O 1
ATOM 978 N N . HIS A 1 159 ? -87.494 84.424 309.411 1.00 78.79 193 HIS A N 1
ATOM 979 C CA . HIS A 1 159 ? -86.840 83.134 309.601 1.00 71.78 193 HIS A CA 1
ATOM 980 C C . HIS A 1 159 ? -85.766 82.883 308.553 1.00 72.21 193 HIS A C 1
ATOM 981 O O . HIS A 1 159 ? -85.686 81.790 308.000 1.00 75.29 193 HIS A O 1
ATOM 988 N N . ASP A 1 160 ? -84.947 83.902 308.295 1.00 69.70 194 ASP A N 1
ATOM 989 C CA . ASP A 1 160 ? -83.817 83.811 307.373 1.00 72.46 194 ASP A CA 1
ATOM 990 C C . ASP A 1 160 ? -82.864 82.647 307.671 1.00 75.37 194 ASP A C 1
ATOM 991 O O . ASP A 1 160 ? -82.259 82.095 306.751 1.00 74.55 194 ASP A O 1
ATOM 996 N N . LYS A 1 161 ? -82.722 82.288 308.948 1.00 76.03 195 LYS A N 1
ATOM 997 C CA . LYS A 1 161 ? -81.875 81.166 309.349 1.00 76.10 195 LYS A CA 1
ATOM 998 C C . LYS A 1 161 ? -82.299 79.869 308.674 1.00 78.45 195 LYS A C 1
ATOM 999 O O . LYS A 1 161 ? -81.476 78.999 308.371 1.00 72.40 195 LYS A O 1
ATOM 1005 N N . ARG A 1 162 ? -83.597 79.745 308.441 1.00 77.00 196 ARG A N 1
ATOM 1006 C CA . ARG A 1 162 ? -84.146 78.531 307.885 1.00 66.03 196 ARG A CA 1
ATOM 1007 C C . ARG A 1 162 ? -84.308 78.621 306.381 1.00 71.13 196 ARG A C 1
ATOM 1008 O O . ARG A 1 162 ? -83.963 77.683 305.663 1.00 74.82 196 ARG A O 1
ATOM 1016 N N . TYR A 1 163 ? -84.820 79.741 305.886 1.00 69.10 197 TYR A N 1
ATOM 1017 C CA . TYR A 1 163 ? -85.118 79.795 304.460 1.00 66.04 197 TYR A CA 1
ATOM 1018 C C . TYR A 1 163 ? -83.930 80.214 303.603 1.00 63.27 197 TYR A C 1
ATOM 1019 O O . TYR A 1 163 ? -83.925 79.968 302.399 1.00 61.77 197 TYR A O 1
ATOM 1028 N N . LEU A 1 164 ? -82.922 80.828 304.209 1.00 66.51 198 LEU A N 1
ATOM 1029 C CA . LEU A 1 164 ? -81.880 81.492 303.427 1.00 68.18 198 LEU A CA 1
ATOM 1030 C C . LEU A 1 164 ? -80.458 81.171 303.849 1.00 70.62 198 LEU A C 1
ATOM 1031 O O . LEU A 1 164 ? -79.626 80.789 303.027 1.00 74.33 198 LEU A O 1
ATOM 1036 N N . LEU A 1 165 ? -80.183 81.349 305.135 1.00 73.40 199 LEU A N 1
ATOM 1037 C CA . LEU A 1 165 ? -78.819 81.345 305.651 1.00 79.08 199 LEU A CA 1
ATOM 1038 C C . LEU A 1 165 ? -78.348 79.942 305.976 1.00 82.35 199 LEU A C 1
ATOM 1039 O O . LEU A 1 165 ? -78.001 79.635 307.117 1.00 83.18 199 LEU A O 1
ATOM 1044 N N . LYS A 1 166 ? -78.351 79.097 304.952 1.00 81.34 200 LYS A N 1
ATOM 1045 C CA . LYS A 1 166 ? -77.900 77.723 305.045 1.00 74.94 200 LYS A CA 1
ATOM 1046 C C . LYS A 1 166 ? -76.946 77.450 303.902 1.00 75.17 200 LYS A C 1
ATOM 1047 O O . LYS A 1 166 ? -76.003 76.680 304.053 1.00 78.51 200 LYS A O 1
ATOM 1053 N N . ASP A 1 167 ? -77.222 78.055 302.745 1.00 73.99 201 ASP A N 1
ATOM 1054 C CA . ASP A 1 167 ? -76.319 77.958 301.604 1.00 76.16 201 ASP A CA 1
ATOM 1055 C C . ASP A 1 167 ? -74.973 78.518 302.048 1.00 82.41 201 ASP A C 1
ATOM 1056 O O . ASP A 1 167 ? -74.846 79.725 302.290 1.00 89.19 201 ASP A O 1
ATOM 1061 N N . PRO A 1 168 ? -73.968 77.640 302.194 1.00 84.60 202 PRO A N 1
ATOM 1062 C CA . PRO A 1 168 ? -72.671 78.061 302.723 1.00 81.34 202 PRO A CA 1
ATOM 1063 C C . PRO A 1 168 ? -71.998 79.014 301.767 1.00 80.89 202 PRO A C 1
ATOM 1064 O O . PRO A 1 168 ? -71.112 79.760 302.171 1.00 88.29 202 PRO A O 1
ATOM 1068 N N . ASN A 1 169 ? -72.426 78.987 300.509 1.00 81.20 203 ASN A N 1
ATOM 1069 C CA . ASN A 1 169 ? -71.886 79.874 299.492 1.00 80.91 203 ASN A CA 1
ATOM 1070 C C . ASN A 1 169 ? -72.866 80.995 299.141 1.00 82.86 203 ASN A C 1
ATOM 1071 O O . ASN A 1 169 ? -72.759 81.620 298.077 1.00 81.37 203 ASN A O 1
ATOM 1076 N N . LEU A 1 170 ? -73.801 81.252 300.059 1.00 76.40 204 LEU A N 1
ATOM 1077 C CA . LEU A 1 170 ? -74.810 82.295 299.898 1.00 79.70 204 LEU A CA 1
ATOM 1078 C C . LEU A 1 170 ? -74.182 83.554 299.340 1.00 76.61 204 LEU A C 1
ATOM 1079 O O . LEU A 1 170 ? -73.100 83.938 299.764 1.00 73.25 204 LEU A O 1
ATOM 1084 N N . LYS A 1 171 ? -74.838 84.159 298.356 1.00 74.32 205 LYS A N 1
ATOM 1085 C CA . LYS A 1 171 ? -74.335 85.374 297.736 1.00 74.69 205 LYS A CA 1
ATOM 1086 C C . LYS A 1 171 ? -74.679 86.582 298.597 1.00 80.55 205 LYS A C 1
ATOM 1087 O O . LYS A 1 171 ? -75.772 87.147 298.493 1.00 80.32 205 LYS A O 1
ATOM 1093 N N . ALA A 1 172 ? -73.725 86.980 299.434 1.00 82.80 206 ALA A N 1
ATOM 1094 C CA . ALA A 1 172 ? -73.919 88.032 300.423 1.00 79.26 206 ALA A CA 1
ATOM 1095 C C . ALA A 1 172 ? -74.307 89.357 299.794 1.00 80.15 206 ALA A C 1
ATOM 1096 O O . ALA A 1 172 ? -75.463 89.771 299.892 1.00 74.38 206 ALA A O 1
ATOM 1098 N N . HIS A 1 173 ? -73.332 90.020 299.168 1.00 80.65 207 HIS A N 1
ATOM 1099 C CA . HIS A 1 173 ? -73.537 91.326 298.546 1.00 77.12 207 HIS A CA 1
ATOM 1100 C C . HIS A 1 173 ? -74.863 91.400 297.785 1.00 77.54 207 HIS A C 1
ATOM 1101 O O . HIS A 1 173 ? -75.596 92.366 297.914 1.00 76.51 207 HIS A O 1
ATOM 1108 N N . ALA A 1 174 ? -75.192 90.354 297.032 1.00 80.16 208 ALA A N 1
ATOM 1109 C CA . ALA A 1 174 ? -76.458 90.308 296.297 1.00 70.53 208 ALA A CA 1
ATOM 1110 C C . ALA A 1 174 ? -77.664 90.361 297.231 1.00 70.56 208 ALA A C 1
ATOM 1111 O O . ALA A 1 174 ? -78.477 91.291 297.147 1.00 73.42 208 ALA A O 1
ATOM 1113 N N . LEU A 1 175 ? -77.768 89.376 298.121 1.00 69.42 209 LEU A N 1
ATOM 1114 C CA . LEU A 1 175 ? -78.883 89.290 299.067 1.00 72.00 209 LEU A CA 1
ATOM 1115 C C . LEU A 1 175 ? -79.058 90.562 299.919 1.00 75.07 209 LEU A C 1
ATOM 1116 O O . LEU A 1 175 ? -80.179 91.037 300.123 1.00 69.86 209 LEU A O 1
ATOM 1121 N N . THR A 1 176 ? -77.954 91.109 300.416 1.00 73.69 210 THR A N 1
ATOM 1122 C CA . THR A 1 176 ? -78.043 92.231 301.335 1.00 75.69 210 THR A CA 1
ATOM 1123 C C . THR A 1 176 ? -78.357 93.498 300.549 1.00 76.70 210 THR A C 1
ATOM 1124 O O . THR A 1 176 ? -79.028 94.406 301.046 1.00 73.05 210 THR A O 1
ATOM 1128 N N . LYS A 1 177 ? -77.890 93.544 299.305 1.00 73.22 211 LYS A N 1
ATOM 1129 C CA . LYS A 1 177 ? -78.252 94.635 298.410 1.00 69.27 211 LYS A CA 1
ATOM 1130 C C . LYS A 1 177 ? -79.743 94.569 298.095 1.00 76.65 211 LYS A C 1
ATOM 1131 O O . LYS A 1 177 ? -80.418 95.596 298.008 1.00 79.79 211 LYS A O 1
ATOM 1137 N N . ILE A 1 178 ? -80.250 93.349 297.919 1.00 75.89 212 ILE A N 1
ATOM 1138 C CA . ILE A 1 178 ? -81.669 93.123 297.666 1.00 69.33 212 ILE A CA 1
ATOM 1139 C C . ILE A 1 178 ? -82.500 93.669 298.828 1.00 69.60 212 ILE A C 1
ATOM 1140 O O . ILE A 1 178 ? -83.558 94.255 298.616 1.00 72.50 212 ILE A O 1
ATOM 1145 N N . VAL A 1 179 ? -81.986 93.514 300.046 1.00 68.39 213 VAL A N 1
ATOM 1146 C CA . VAL A 1 179 ? -82.647 94.000 301.255 1.00 71.97 213 VAL A CA 1
ATOM 1147 C C . VAL A 1 179 ? -82.748 95.533 301.321 1.00 80.84 213 VAL A C 1
ATOM 1148 O O . VAL A 1 179 ? -83.792 96.087 301.676 1.00 82.07 213 VAL A O 1
ATOM 1152 N N . LEU A 1 180 ? -81.659 96.188 300.976 1.00 78.06 214 LEU A N 1
ATOM 1153 C CA . LEU A 1 180 ? -81.609 97.616 300.988 1.00 77.65 214 LEU A CA 1
ATOM 1154 C C . LEU A 1 180 ? -82.570 98.148 299.981 1.00 81.20 214 LEU A C 1
ATOM 1155 O O . LEU A 1 180 ? -83.261 99.115 300.229 1.00 80.84 214 LEU A O 1
ATOM 1160 N N . SER A 1 181 ? -82.644 97.497 298.836 1.00 74.49 215 SER A N 1
ATOM 1161 C CA . SER A 1 181 ? -83.542 97.962 297.809 1.00 78.93 215 SER A CA 1
ATOM 1162 C C . SER A 1 181 ? -85.000 97.752 298.195 1.00 78.50 215 SER A C 1
ATOM 1163 O O . SER A 1 181 ? -85.854 98.507 297.796 1.00 79.29 215 SER A O 1
ATOM 1166 N N . PHE A 1 182 ? -85.288 96.724 298.966 1.00 73.38 216 PHE A N 1
ATOM 1167 C CA . PHE A 1 182 ? -86.638 96.523 299.432 1.00 76.32 216 PHE A CA 1
ATOM 1168 C C . PHE A 1 182 ? -86.940 97.602 300.451 1.00 78.54 216 PHE A C 1
ATOM 1169 O O . PHE A 1 182 ? -88.014 98.166 300.474 1.00 77.81 216 PHE A O 1
ATOM 1177 N N . PHE A 1 183 ? -85.968 97.891 301.293 1.00 83.77 217 PHE A N 1
ATOM 1178 C CA . PHE A 1 183 ? -86.108 98.902 302.310 1.00 84.97 217 PHE A CA 1
ATOM 1179 C C . PHE A 1 183 ? -86.418 100.198 301.639 1.00 84.09 217 PHE A C 1
ATOM 1180 O O . PHE A 1 183 ? -87.252 100.954 302.081 1.00 82.46 217 PHE A O 1
ATOM 1188 N N . SER A 1 184 ? -85.734 100.446 300.546 1.00 84.97 218 SER A N 1
ATOM 1189 C CA . SER A 1 184 ? -85.968 101.668 299.792 1.00 80.60 218 SER A CA 1
ATOM 1190 C C . SER A 1 184 ? -87.414 101.801 299.294 1.00 82.76 218 SER A C 1
ATOM 1191 O O . SER A 1 184 ? -88.078 102.803 299.580 1.00 87.72 218 SER A O 1
ATOM 1194 N N . VAL A 1 185 ? -87.907 100.800 298.562 1.00 79.51 219 VAL A N 1
ATOM 1195 C CA . VAL A 1 185 ? -89.187 100.947 297.858 1.00 75.47 219 VAL A CA 1
ATOM 1196 C C . VAL A 1 185 ? -90.425 100.703 298.713 1.00 75.08 219 VAL A C 1
ATOM 1197 O O . VAL A 1 185 ? -91.519 101.103 298.325 1.00 74.05 219 VAL A O 1
ATOM 1201 N N . THR A 1 186 ? -90.271 100.046 299.858 1.00 75.25 220 THR A N 1
ATOM 1202 C CA . THR A 1 186 ? -91.439 99.641 300.634 1.00 77.85 220 THR A CA 1
ATOM 1203 C C . THR A 1 186 ? -92.157 100.845 301.262 1.00 82.49 220 THR A C 1
ATOM 1204 O O . THR A 1 186 ? -91.529 101.831 301.688 1.00 79.22 220 THR A O 1
ATOM 1208 N N . THR A 1 187 ? -93.485 100.770 301.292 1.00 75.10 221 THR A N 1
ATOM 1209 C CA . THR A 1 187 ? -94.281 101.838 301.871 1.00 78.30 221 THR A CA 1
ATOM 1210 C C . THR A 1 187 ? -94.552 101.530 303.340 1.00 84.01 221 THR A C 1
ATOM 1211 O O . THR A 1 187 ? -95.208 102.311 304.038 1.00 83.28 221 THR A O 1
ATOM 1215 N N . SER A 1 188 ? -94.044 100.395 303.812 1.00 78.78 222 SER A N 1
ATOM 1216 C CA . SER A 1 188 ? -94.166 100.064 305.225 1.00 78.26 222 SER A CA 1
ATOM 1217 C C . SER A 1 188 ? -93.014 99.219 305.750 1.00 81.08 222 SER A C 1
ATOM 1218 O O . SER A 1 188 ? -92.235 98.658 304.977 1.00 85.06 222 SER A O 1
ATOM 1221 N N . CYS A 1 189 ? -92.921 99.144 307.075 1.00 82.43 223 CYS A N 1
ATOM 1222 C CA . CYS A 1 189 ? -91.934 98.316 307.765 1.00 82.61 223 CYS A CA 1
ATOM 1223 C C . CYS A 1 189 ? -90.497 98.606 307.362 1.00 80.53 223 CYS A C 1
ATOM 1224 O O . CYS A 1 189 ? -89.655 97.704 307.404 1.00 87.53 223 CYS A O 1
ATOM 1227 N N . LYS A 1 190 ? -90.219 99.845 306.970 1.00 82.20 224 LYS A N 1
ATOM 1228 C CA . LYS A 1 190 ? -88.870 100.253 306.582 1.00 84.70 224 LYS A CA 1
ATOM 1229 C C . LYS A 1 190 ? -87.860 99.920 307.697 1.00 84.52 224 LYS A C 1
ATOM 1230 O O . LYS A 1 190 ? -86.736 99.477 307.433 1.00 83.73 224 LYS A O 1
ATOM 1236 N N . VAL A 1 191 ? -88.284 100.111 308.945 1.00 83.10 225 VAL A N 1
ATOM 1237 C CA . VAL A 1 191 ? -87.486 99.725 310.104 1.00 82.59 225 VAL A CA 1
ATOM 1238 C C . VAL A 1 191 ? -87.059 98.255 310.048 1.00 83.69 225 VAL A C 1
ATOM 1239 O O . VAL A 1 191 ? -85.882 97.941 310.234 1.00 80.16 225 VAL A O 1
ATOM 1243 N N . LEU A 1 192 ? -88.014 97.364 309.784 1.00 85.80 226 LEU A N 1
ATOM 1244 C CA . LEU A 1 192 ? -87.751 95.923 309.733 1.00 77.13 226 LEU A CA 1
ATOM 1245 C C . LEU A 1 192 ? -86.674 95.571 308.720 1.00 78.68 226 LEU A C 1
ATOM 1246 O O . LEU A 1 192 ? -85.747 94.812 309.017 1.00 76.16 226 LEU A O 1
ATOM 1251 N N . PHE A 1 193 ? -86.799 96.135 307.525 1.00 76.22 227 PHE A N 1
ATOM 1252 C CA . PHE A 1 193 ? -85.775 95.978 306.507 1.00 75.77 227 PHE A CA 1
ATOM 1253 C C . PHE A 1 193 ? -84.449 96.585 306.952 1.00 82.48 227 PHE A C 1
ATOM 1254 O O . PHE A 1 193 ? -83.411 95.913 306.880 1.00 84.14 227 PHE A O 1
ATOM 1262 N N . GLY A 1 194 ? -84.487 97.841 307.415 1.00 83.59 228 GLY A N 1
ATOM 1263 C CA . GLY A 1 194 ? -83.323 98.485 308.005 1.00 80.91 228 GLY A CA 1
ATOM 1264 C C . GLY A 1 194 ? -82.580 97.599 308.997 1.00 79.43 228 GLY A C 1
ATOM 1265 O O . GLY A 1 194 ? -81.390 97.342 308.841 1.00 82.48 228 GLY A O 1
ATOM 1266 N N . LEU A 1 195 ? -83.293 97.117 310.009 1.00 75.54 229 LEU A N 1
ATOM 1267 C CA . LEU A 1 195 ? -82.722 96.225 311.011 1.00 80.24 229 LEU A CA 1
ATOM 1268 C C . LEU A 1 195 ? -82.020 95.021 310.383 1.00 89.81 229 LEU A C 1
ATOM 1269 O O . LEU A 1 195 ? -80.895 94.671 310.769 1.00 90.95 229 LEU A O 1
ATOM 1274 N N . LYS A 1 196 ? -82.685 94.383 309.418 1.00 87.34 230 LYS A N 1
ATOM 1275 C CA . LYS A 1 196 ? -82.133 93.205 308.758 1.00 83.71 230 LYS A CA 1
ATOM 1276 C C . LYS A 1 196 ? -80.877 93.546 307.953 1.00 82.98 230 LYS A C 1
ATOM 1277 O O . LYS A 1 196 ? -79.901 92.790 307.973 1.00 84.43 230 LYS A O 1
ATOM 1283 N N . PHE A 1 197 ? -80.920 94.677 307.245 1.00 80.17 231 PHE A N 1
ATOM 1284 C CA . PHE A 1 197 ? -79.819 95.121 306.390 1.00 81.73 231 PHE A CA 1
ATOM 1285 C C . PHE A 1 197 ? -78.559 95.444 307.184 1.00 87.48 231 PHE A C 1
ATOM 1286 O O . PHE A 1 197 ? -77.446 95.103 306.765 1.00 86.65 231 PHE A O 1
ATOM 1294 N N . LEU A 1 198 ? -78.733 96.122 308.317 1.00 89.32 232 LEU A N 1
ATOM 1295 C CA . LEU A 1 198 ? -77.607 96.398 309.210 1.00 93.37 232 LEU A CA 1
ATOM 1296 C C . LEU A 1 198 ? -77.043 95.079 309.721 1.00 88.65 232 LEU A C 1
ATOM 1297 O O . LEU A 1 198 ? -75.828 94.861 309.690 1.00 89.11 232 LEU A O 1
ATOM 1302 N N . GLN A 1 199 ? -77.935 94.202 310.173 1.00 88.87 233 GLN A N 1
ATOM 1303 C CA . GLN A 1 199 ? -77.537 92.889 310.665 1.00 90.73 233 GLN A CA 1
ATOM 1304 C C . GLN A 1 199 ? -76.689 92.144 309.634 1.00 88.34 233 GLN A C 1
ATOM 1305 O O . GLN A 1 199 ? -75.627 91.631 309.968 1.00 89.97 233 GLN A O 1
ATOM 1311 N N . TYR A 1 200 ? -77.134 92.115 308.379 1.00 85.99 234 TYR A N 1
ATOM 1312 C CA . TYR A 1 200 ? -76.431 91.341 307.350 1.00 89.40 234 TYR A CA 1
ATOM 1313 C C . TYR A 1 200 ? -75.035 91.899 307.098 1.00 85.19 234 TYR A C 1
ATOM 1314 O O . TYR A 1 200 ? -74.056 91.149 307.045 1.00 90.89 234 TYR A O 1
ATOM 1323 N N . ILE A 1 201 ? -74.955 93.214 306.959 1.00 85.90 235 ILE A N 1
ATOM 1324 C CA . ILE A 1 201 ? -73.692 93.896 306.701 1.00 93.47 235 ILE A CA 1
ATOM 1325 C C . ILE A 1 201 ? -72.648 93.651 307.808 1.00 95.37 235 ILE A C 1
ATOM 1326 O O . ILE A 1 201 ? -71.449 93.533 307.528 1.00 89.81 235 ILE A O 1
ATOM 1331 N N . LYS A 1 202 ? -73.104 93.551 309.054 1.00 94.56 236 LYS A N 1
ATOM 1332 C CA . LYS A 1 202 ? -72.233 93.120 310.147 1.00 93.71 236 LYS A CA 1
ATOM 1333 C C . LYS A 1 202 ? -71.920 91.639 310.002 1.00 94.65 236 LYS A C 1
ATOM 1334 O O . LYS A 1 202 ? -70.766 91.222 310.099 1.00 94.81 236 LYS A O 1
ATOM 1340 N N . GLN A 1 203 ? -72.963 90.855 309.755 1.00 90.96 237 GLN A N 1
ATOM 1341 C CA . GLN A 1 203 ? -72.865 89.405 309.717 1.00 90.44 237 GLN A CA 1
ATOM 1342 C C . GLN A 1 203 ? -71.926 88.900 308.644 1.00 91.21 237 GLN A C 1
ATOM 1343 O O . GLN A 1 203 ? -71.246 87.879 308.811 1.00 92.04 237 GLN A O 1
ATOM 1349 N N . PHE A 1 204 ? -71.906 89.610 307.528 1.00 86.45 238 PHE A N 1
ATOM 1350 C CA . PHE A 1 204 ? -71.170 89.135 306.376 1.00 88.69 238 PHE A CA 1
ATOM 1351 C C . PHE A 1 204 ? -69.952 89.987 306.140 1.00 91.46 238 PHE A C 1
ATOM 1352 O O . PHE A 1 204 ? -69.231 89.803 305.157 1.00 90.12 238 PHE A O 1
ATOM 1360 N N . LYS A 1 205 ? -69.716 90.889 307.092 1.00 96.43 239 LYS A N 1
ATOM 1361 C CA . LYS A 1 205 ? -68.576 91.789 307.073 1.00 93.03 239 LYS A CA 1
ATOM 1362 C C . LYS A 1 205 ? -68.571 92.568 305.763 1.00 97.86 239 LYS A C 1
ATOM 1363 O O . LYS A 1 205 ? -67.565 92.596 305.059 1.00 102.45 239 LYS A O 1
ATOM 1369 N N . LEU A 1 206 ? -69.700 93.180 305.425 1.00 96.02 240 LEU A N 1
ATOM 1370 C CA . LEU A 1 206 ? -69.798 93.930 304.182 1.00 96.22 240 LEU A CA 1
ATOM 1371 C C . LEU A 1 206 ? -69.476 95.390 304.453 1.00 98.79 240 LEU A C 1
ATOM 1372 O O . LEU A 1 206 ? -69.716 95.882 305.558 1.00 100.59 240 LEU A O 1
ATOM 1377 N N . PRO A 1 207 ? -68.895 96.083 303.457 1.00 100.10 241 PRO A N 1
ATOM 1378 C CA . PRO A 1 207 ? -68.584 97.512 303.579 1.00 102.81 241 PRO A CA 1
ATOM 1379 C C . PRO A 1 207 ? -69.839 98.343 303.499 1.00 101.19 241 PRO A C 1
ATOM 1380 O O . PRO A 1 207 ? -70.525 98.252 302.485 1.00 101.25 241 PRO A O 1
ATOM 1384 N N . PHE A 1 208 ? -70.141 99.140 304.517 1.00 98.88 242 PHE A N 1
ATOM 1385 C CA . PHE A 1 208 ? -71.353 99.931 304.447 1.00 98.89 242 PHE A CA 1
ATOM 1386 C C . PHE A 1 208 ? -71.368 100.759 303.167 1.00 102.73 242 PHE A C 1
ATOM 1387 O O . PHE A 1 208 ? -72.434 101.006 302.613 1.00 105.62 242 PHE A O 1
ATOM 1395 N N . LYS A 1 209 ? -70.195 101.155 302.675 1.00 103.81 243 LYS A N 1
ATOM 1396 C CA . LYS A 1 209 ? -70.109 102.203 301.648 1.00 103.24 243 LYS A CA 1
ATOM 1397 C C . LYS A 1 209 ? -70.855 101.909 300.336 1.00 105.90 243 LYS A C 1
ATOM 1398 O O . LYS A 1 209 ? -70.847 102.745 299.428 1.00 110.84 243 LYS A O 1
ATOM 1404 N N . LYS A 1 210 ? -71.523 100.752 300.256 1.00 103.34 244 LYS A N 1
ATOM 1405 C CA . LYS A 1 210 ? -72.562 100.512 299.247 1.00 102.75 244 LYS A CA 1
ATOM 1406 C C . LYS A 1 210 ? -73.759 101.462 299.401 1.00 107.78 244 LYS A C 1
ATOM 1407 O O . LYS A 1 210 ? -74.757 101.319 298.695 1.00 104.24 244 LYS A O 1
ATOM 1413 N N . PHE A 1 211 ? -73.671 102.398 300.349 1.00 111.49 245 PHE A N 1
ATOM 1414 C CA . PHE A 1 211 ? -74.603 103.519 300.459 1.00 108.89 245 PHE A CA 1
ATOM 1415 C C . PHE A 1 211 ? -73.840 104.771 300.895 1.00 105.40 245 PHE A C 1
ATOM 1416 O O . PHE A 1 211 ? -72.686 104.693 301.324 1.00 104.93 245 PHE A O 1
ATOM 1424 N N . ILE A 1 215 ? -73.332 108.163 302.068 1.00 88.44 249 ILE A N 1
ATOM 1425 C CA . ILE A 1 215 ? -73.690 108.836 303.316 1.00 98.19 249 ILE A CA 1
ATOM 1426 C C . ILE A 1 215 ? -73.291 107.941 304.512 1.00 102.89 249 ILE A C 1
ATOM 1427 O O . ILE A 1 215 ? -72.721 106.851 304.315 1.00 105.45 249 ILE A O 1
ATOM 1432 N N . THR A 1 216 ? -73.592 108.395 305.735 1.00 102.55 250 THR A N 1
ATOM 1433 C CA . THR A 1 216 ? -73.098 107.768 306.979 1.00 108.15 250 THR A CA 1
ATOM 1434 C C . THR A 1 216 ? -73.936 106.601 307.529 1.00 108.64 250 THR A C 1
ATOM 1435 O O . THR A 1 216 ? -75.158 106.602 307.410 1.00 109.31 250 THR A O 1
ATOM 1439 N N . VAL A 1 217 ? -73.278 105.603 308.090 1.00 106.82 251 VAL A N 1
ATOM 1440 C CA . VAL A 1 217 ? -73.995 104.456 308.609 1.00 106.45 251 VAL A CA 1
ATOM 1441 C C . VAL A 1 217 ? -74.559 104.701 309.980 1.00 107.05 251 VAL A C 1
ATOM 1442 O O . VAL A 1 217 ? -75.475 104.026 310.410 1.00 105.37 251 VAL A O 1
ATOM 1446 N N . GLU A 1 218 ? -73.986 105.658 310.681 1.00 109.92 252 GLU A N 1
ATOM 1447 C CA . GLU A 1 218 ? -74.457 106.000 312.007 1.00 110.52 252 GLU A CA 1
ATOM 1448 C C . GLU A 1 218 ? -75.755 106.774 311.913 1.00 105.77 252 GLU A C 1
ATOM 1449 O O . GLU A 1 218 ? -76.603 106.700 312.786 1.00 105.62 252 GLU A O 1
ATOM 1455 N N . CYS A 1 219 ? -75.901 107.530 310.846 1.00 103.22 253 CYS A N 1
ATOM 1456 C CA . CYS A 1 219 ? -77.094 108.296 310.641 1.00 109.09 253 CYS A CA 1
ATOM 1457 C C . CYS A 1 219 ? -78.222 107.397 310.201 1.00 106.21 253 CYS A C 1
ATOM 1458 O O . CYS A 1 219 ? -79.374 107.632 310.529 1.00 99.53 253 CYS A O 1
ATOM 1461 N N . PHE A 1 220 ? -77.883 106.341 309.477 1.00 109.38 254 PHE A N 1
ATOM 1462 C CA . PHE A 1 220 ? -78.912 105.468 308.962 1.00 104.72 254 PHE A CA 1
ATOM 1463 C C . PHE A 1 220 ? -79.891 105.002 310.035 1.00 104.83 254 PHE A C 1
ATOM 1464 O O . PHE A 1 220 ? -81.107 105.025 309.839 1.00 109.57 254 PHE A O 1
ATOM 1472 N N . SER A 1 221 ? -79.388 104.653 311.201 1.00 101.54 255 SER A N 1
ATOM 1473 C CA . SER A 1 221 ? -80.264 104.146 312.245 1.00 102.13 255 SER A CA 1
ATOM 1474 C C . SER A 1 221 ? -81.317 105.140 312.701 1.00 106.42 255 SER A C 1
ATOM 1475 O O . SER A 1 221 ? -82.469 104.781 312.897 1.00 104.29 255 SER A O 1
ATOM 1478 N N . LYS A 1 222 ? -80.927 106.398 312.854 1.00 108.59 256 LYS A N 1
ATOM 1479 C CA . LYS A 1 222 ? -81.832 107.459 313.291 1.00 107.98 256 LYS A CA 1
ATOM 1480 C C . LYS A 1 222 ? -82.948 107.680 312.291 1.00 106.77 256 LYS A C 1
ATOM 1481 O O . LYS A 1 222 ? -84.139 107.887 312.635 1.00 106.77 256 LYS A O 1
ATOM 1487 N N . ASN A 1 223 ? -82.553 107.620 311.025 1.00 103.87 257 ASN A N 1
ATOM 1488 C CA . ASN A 1 223 ? -83.475 107.768 309.929 1.00 101.63 257 ASN A CA 1
ATOM 1489 C C . ASN A 1 223 ? -84.476 106.648 309.973 1.00 102.11 257 ASN A C 1
ATOM 1490 O O . ASN A 1 223 ? -85.653 106.888 309.815 1.00 103.58 257 ASN A O 1
ATOM 1495 N N . LEU A 1 224 ? -84.037 105.424 310.270 1.00 101.25 258 LEU A N 1
ATOM 1496 C CA . LEU A 1 224 ? -84.966 104.313 310.430 1.00 104.33 258 LEU A CA 1
ATOM 1497 C C . LEU A 1 224 ? -85.941 104.597 311.565 1.00 102.37 258 LEU A C 1
ATOM 1498 O O . LEU A 1 224 ? -87.138 104.384 311.447 1.00 98.26 258 LEU A O 1
ATOM 1503 N N . LEU A 1 225 ? -85.414 105.133 312.649 1.00 103.22 259 LEU A N 1
ATOM 1504 C CA . LEU A 1 225 ? -86.181 105.515 313.809 1.00 103.10 259 LEU A CA 1
ATOM 1505 C C . LEU A 1 225 ? -87.235 106.625 313.625 1.00 103.87 259 LEU A C 1
ATOM 1506 O O . LEU A 1 225 ? -88.052 106.793 314.514 1.00 104.07 259 LEU A O 1
ATOM 1511 N N . HIS A 1 226 ? -87.218 107.414 312.549 1.00 98.99 260 HIS A N 1
ATOM 1512 C CA . HIS A 1 226 ? -88.337 108.398 312.384 1.00 99.95 260 HIS A CA 1
ATOM 1513 C C . HIS A 1 226 ? -89.764 107.742 312.387 1.00 95.28 260 HIS A C 1
ATOM 1514 O O . HIS A 1 226 ? -89.977 106.721 311.771 1.00 97.92 260 HIS A O 1
ATOM 1521 N N . LYS A 1 227 ? -90.746 108.374 313.035 1.00 95.44 261 LYS A N 1
ATOM 1522 C CA . LYS A 1 227 ? -92.083 107.809 313.242 1.00 97.01 261 LYS A CA 1
ATOM 1523 C C . LYS A 1 227 ? -92.644 107.081 312.015 1.00 95.24 261 LYS A C 1
ATOM 1524 O O . LYS A 1 227 ? -93.241 106.008 312.141 1.00 93.12 261 LYS A O 1
ATOM 1530 N N . ASN A 1 228 ? -92.432 107.651 310.833 1.00 89.82 262 ASN A N 1
ATOM 1531 C CA . ASN A 1 228 ? -92.952 107.060 309.603 1.00 94.20 262 ASN A CA 1
ATOM 1532 C C . ASN A 1 228 ? -92.185 105.797 309.158 1.00 97.36 262 ASN A C 1
ATOM 1533 O O . ASN A 1 228 ? -92.763 104.893 308.562 1.00 93.68 262 ASN A O 1
ATOM 1538 N N . TYR A 1 229 ? -90.886 105.742 309.446 1.00 96.18 263 TYR A N 1
ATOM 1539 C CA . TYR A 1 229 ? -90.081 104.574 309.116 1.00 87.63 263 TYR A CA 1
ATOM 1540 C C . TYR A 1 229 ? -90.422 103.427 310.046 1.00 89.39 263 TYR A C 1
ATOM 1541 O O . TYR A 1 229 ? -90.444 102.261 309.626 1.00 91.11 263 TYR A O 1
ATOM 1550 N N . LEU A 1 230 ? -90.685 103.747 311.310 1.00 87.28 264 LEU A N 1
ATOM 1551 C CA . LEU A 1 230 ? -90.978 102.698 312.276 1.00 89.42 264 LEU A CA 1
ATOM 1552 C C . LEU A 1 230 ? -92.469 102.322 312.201 1.00 90.32 264 LEU A C 1
ATOM 1553 O O . LEU A 1 230 ? -92.982 101.573 313.037 1.00 93.73 264 LEU A O 1
ATOM 1558 N N . GLU A 1 231 ? -93.142 102.803 311.156 1.00 89.74 265 GLU A N 1
ATOM 1559 C CA . GLU A 1 231 ? -94.510 102.389 310.852 1.00 95.75 265 GLU A CA 1
ATOM 1560 C C . GLU A 1 231 ? -94.568 101.017 310.185 1.00 95.57 265 GLU A C 1
ATOM 1561 O O . GLU A 1 231 ? -94.032 100.816 309.090 1.00 93.60 265 GLU A O 1
ATOM 1567 N N . MET A 1 232 ? -95.250 100.083 310.837 1.00 91.88 266 MET A N 1
ATOM 1568 C CA . MET A 1 232 ? -95.215 98.689 310.419 1.00 90.78 266 MET A CA 1
ATOM 1569 C C . MET A 1 232 ? -96.592 98.120 310.094 1.00 92.70 266 MET A C 1
ATOM 1570 O O . MET A 1 232 ? -96.700 97.029 309.523 1.00 90.98 266 MET A O 1
ATOM 1575 N N . GLY A 1 233 ? -97.638 98.856 310.458 1.00 96.24 267 GLY A N 1
ATOM 1576 C CA . GLY A 1 233 ? -99.001 98.379 310.294 1.00 94.00 267 GLY A CA 1
ATOM 1577 C C . GLY A 1 233 ? -99.274 97.101 311.079 1.00 93.80 267 GLY A C 1
ATOM 1578 O O . GLY A 1 233 ? -98.869 96.977 312.243 1.00 88.99 267 GLY A O 1
ATOM 1579 N N . PRO A 1 234 ? -99.963 96.137 310.441 1.00 95.12 268 PRO A N 1
ATOM 1580 C CA . PRO A 1 234 ? -100.335 94.868 311.073 1.00 88.01 268 PRO A CA 1
ATOM 1581 C C . PRO A 1 234 ? -99.115 94.000 311.314 1.00 91.66 268 PRO A C 1
ATOM 1582 O O . PRO A 1 234 ? -99.128 93.126 312.187 1.00 91.63 268 PRO A O 1
ATOM 1586 N N . ASN A 1 235 ? -98.066 94.254 310.537 1.00 89.06 269 ASN A N 1
ATOM 1587 C CA . ASN A 1 235 ? -96.850 93.456 310.586 1.00 83.30 269 ASN A CA 1
ATOM 1588 C C . ASN A 1 235 ? -95.931 93.783 311.768 1.00 85.70 269 ASN A C 1
ATOM 1589 O O . ASN A 1 235 ? -94.759 93.416 311.753 1.00 88.21 269 ASN A O 1
ATOM 1594 N N . LYS A 1 236 ? -96.474 94.354 312.820 1.00 87.70 270 LYS A N 1
ATOM 1595 C CA . LYS A 1 236 ? -95.669 94.634 313.986 1.00 90.34 270 LYS A CA 1
ATOM 1596 C C . LYS A 1 236 ? -95.267 93.326 314.632 1.00 91.07 270 LYS A C 1
ATOM 1597 O O . LYS A 1 236 ? -94.284 93.244 315.353 1.00 88.89 270 LYS A O 1
ATOM 1603 N N . ILE A 1 237 ? -96.045 92.297 314.358 1.00 89.00 271 ILE A N 1
ATOM 1604 C CA . ILE A 1 237 ? -95.811 90.973 314.912 1.00 89.12 271 ILE A CA 1
ATOM 1605 C C . ILE A 1 237 ? -94.380 90.495 314.716 1.00 92.16 271 ILE A C 1
ATOM 1606 O O . ILE A 1 237 ? -93.796 89.838 315.592 1.00 94.16 271 ILE A O 1
ATOM 1611 N N . TYR A 1 238 ? -93.822 90.834 313.557 1.00 85.98 272 TYR A N 1
ATOM 1612 C CA . TYR A 1 238 ? -92.484 90.394 313.188 1.00 86.07 272 TYR A CA 1
ATOM 1613 C C . TYR A 1 238 ? -91.365 91.074 313.973 1.00 90.55 272 TYR A C 1
ATOM 1614 O O . TYR A 1 238 ? -90.408 90.395 314.373 1.00 92.47 272 TYR A O 1
ATOM 1623 N N . LEU A 1 239 ? -91.509 92.389 314.189 1.00 92.54 273 LEU A N 1
ATOM 1624 C CA . LEU A 1 239 ? -90.490 93.264 314.797 1.00 90.86 273 LEU A CA 1
ATOM 1625 C C . LEU A 1 239 ? -89.583 92.583 315.806 1.00 89.13 273 LEU A C 1
ATOM 1626 O O . LEU A 1 239 ? -88.360 92.736 315.742 1.00 87.96 273 LEU A O 1
ATOM 1631 N N . ASN A 1 240 ? -90.177 91.837 316.734 1.00 88.87 274 ASN A N 1
ATOM 1632 C CA . ASN A 1 240 ? -89.385 91.126 317.730 1.00 91.46 274 ASN A CA 1
ATOM 1633 C C . ASN A 1 240 ? -88.330 90.243 317.088 1.00 93.21 274 ASN A C 1
ATOM 1634 O O . ASN A 1 240 ? -87.156 90.317 317.448 1.00 90.63 274 ASN A O 1
ATOM 1639 N N . SER A 1 241 ? -88.754 89.421 316.131 1.00 94.48 275 SER A N 1
ATOM 1640 C CA . SER A 1 241 ? -87.841 88.527 315.426 1.00 88.44 275 SER A CA 1
ATOM 1641 C C . SER A 1 241 ? -86.675 89.305 314.810 1.00 84.07 275 SER A C 1
ATOM 1642 O O . SER A 1 241 ? -85.507 88.974 315.042 1.00 90.05 275 SER A O 1
ATOM 1645 N N . PHE A 1 242 ? -86.998 90.358 314.061 1.00 78.39 276 PHE A N 1
ATOM 1646 C CA . PHE A 1 242 ? -85.992 91.148 313.358 1.00 85.64 276 PHE A CA 1
ATOM 1647 C C . PHE A 1 242 ? -84.949 91.778 314.276 1.00 91.56 276 PHE A C 1
ATOM 1648 O O . PHE A 1 242 ? -83.744 91.667 314.023 1.00 88.41 276 PHE A O 1
ATOM 1656 N N . TYR A 1 243 ? -85.425 92.447 315.326 1.00 93.44 277 TYR A N 1
ATOM 1657 C CA . TYR A 1 243 ? -84.560 93.140 316.277 1.00 97.14 277 TYR A CA 1
ATOM 1658 C C . TYR A 1 243 ? -83.637 92.146 316.969 1.00 96.86 277 TYR A C 1
ATOM 1659 O O . TYR A 1 243 ? -82.446 92.411 317.131 1.00 94.99 277 TYR A O 1
ATOM 1668 N N . LEU A 1 244 ? -84.187 91.002 317.370 1.00 92.30 278 LEU A N 1
ATOM 1669 C CA . LEU A 1 244 ? -83.389 89.967 318.013 1.00 85.94 278 LEU A CA 1
ATOM 1670 C C . LEU A 1 244 ? -82.197 89.577 317.149 1.00 90.77 278 LEU A C 1
ATOM 1671 O O . LEU A 1 244 ? -81.078 89.480 317.638 1.00 95.50 278 LEU A O 1
ATOM 1676 N N . SER A 1 245 ? -82.438 89.360 315.861 1.00 91.91 279 SER A N 1
ATOM 1677 C CA . SER A 1 245 ? -81.362 89.017 314.941 1.00 87.08 279 SER A CA 1
ATOM 1678 C C . SER A 1 245 ? -80.409 90.192 314.750 1.00 89.85 279 SER A C 1
ATOM 1679 O O . SER A 1 245 ? -79.208 90.004 314.576 1.00 88.24 279 SER A O 1
ATOM 1682 N N . TYR A 1 246 ? -80.941 91.385 314.926 1.00 93.87 280 TYR A N 1
ATOM 1683 C CA . TYR A 1 246 ? -80.145 92.578 314.797 1.00 95.10 280 TYR A CA 1
ATOM 1684 C C . TYR A 1 246 ? -79.305 92.736 316.035 1.00 98.48 280 TYR A C 1
ATOM 1685 O O . TYR A 1 246 ? -78.126 93.022 315.948 1.00 95.51 280 TYR A O 1
ATOM 1694 N N . SER A 1 247 ? -79.928 92.537 317.186 1.00 97.83 281 SER A N 1
ATOM 1695 C CA . SER A 1 247 ? -79.253 92.664 318.466 1.00 102.52 281 SER A CA 1
ATOM 1696 C C . SER A 1 247 ? -77.967 91.869 318.517 1.00 106.05 281 SER A C 1
ATOM 1697 O O . SER A 1 247 ? -76.907 92.394 318.823 1.00 110.89 281 SER A O 1
ATOM 1700 N N . MET A 1 248 ? -78.078 90.608 318.160 1.00 101.95 282 MET A N 1
ATOM 1701 C CA . MET A 1 248 ? -76.975 89.691 318.146 1.00 97.72 282 MET A CA 1
ATOM 1702 C C . MET A 1 248 ? -75.686 90.229 317.589 1.00 100.08 282 MET A C 1
ATOM 1703 O O . MET A 1 248 ? -74.640 90.075 318.190 1.00 101.99 282 MET A O 1
ATOM 1708 N N . LEU A 1 249 ? -75.740 90.824 316.420 1.00 97.03 283 LEU A N 1
ATOM 1709 C CA . LEU A 1 249 ? -74.532 91.331 315.826 1.00 104.94 283 LEU A CA 1
ATOM 1710 C C . LEU A 1 249 ? -74.139 92.681 316.403 1.00 109.23 283 LEU A C 1
ATOM 1711 O O . LEU A 1 249 ? -73.002 93.098 316.250 1.00 106.31 283 LEU A O 1
ATOM 1716 N N . TYR A 1 250 ? -75.051 93.363 317.086 1.00 110.52 284 TYR A N 1
ATOM 1717 C CA . TYR A 1 250 ? -74.681 94.673 317.607 1.00 114.04 284 TYR A CA 1
ATOM 1718 C C . TYR A 1 250 ? -74.710 94.776 319.138 1.00 118.35 284 TYR A C 1
ATOM 1719 O O . TYR A 1 250 ? -74.611 95.875 319.696 1.00 118.70 284 TYR A O 1
ATOM 1728 N N . ASP A 1 251 ? -74.871 93.641 319.813 1.00 118.31 285 ASP A N 1
ATOM 1729 C CA . ASP A 1 251 ? -74.776 93.613 321.269 1.00 118.07 285 ASP A CA 1
ATOM 1730 C C . ASP A 1 251 ? -73.365 93.999 321.661 1.00 120.07 285 ASP A C 1
ATOM 1731 O O . ASP A 1 251 ? -72.394 93.452 321.134 1.00 120.86 285 ASP A O 1
ATOM 1736 N N . GLY A 1 252 ? -73.258 94.951 322.577 1.00 120.84 286 GLY A N 1
ATOM 1737 C CA . GLY A 1 252 ? -71.963 95.448 322.997 1.00 119.42 286 GLY A CA 1
ATOM 1738 C C . GLY A 1 252 ? -71.433 96.504 322.043 1.00 122.78 286 GLY A C 1
ATOM 1739 O O . GLY A 1 252 ? -70.223 96.590 321.824 1.00 126.20 286 GLY A O 1
ATOM 1740 N N . LEU A 1 253 ? -72.343 97.297 321.474 1.00 123.93 287 LEU A N 1
ATOM 1741 C CA . LEU A 1 253 ? -72.006 98.389 320.556 1.00 122.59 287 LEU A CA 1
ATOM 1742 C C . LEU A 1 253 ? -73.031 99.511 320.730 1.00 121.88 287 LEU A C 1
ATOM 1743 O O . LEU A 1 253 ? -73.733 99.547 321.742 1.00 121.89 287 LEU A O 1
ATOM 1748 N N . ASP A 1 254 ? -73.127 100.425 319.764 1.00 122.02 288 ASP A N 1
ATOM 1749 C CA . ASP A 1 254 ? -74.181 101.446 319.815 1.00 124.55 288 ASP A CA 1
ATOM 1750 C C . ASP A 1 254 ? -75.471 100.903 319.186 1.00 119.67 288 ASP A C 1
ATOM 1751 O O . ASP A 1 254 ? -75.993 101.450 318.207 1.00 116.23 288 ASP A O 1
ATOM 1756 N N . LYS A 1 255 ? -75.983 99.849 319.777 1.00 119.76 289 LYS A N 1
ATOM 1757 C CA . LYS A 1 255 ? -77.156 99.201 319.261 1.00 115.82 289 LYS A CA 1
ATOM 1758 C C . LYS A 1 255 ? -78.426 100.030 319.254 1.00 111.76 289 LYS A C 1
ATOM 1759 O O . LYS A 1 255 ? -78.723 100.740 320.195 1.00 110.18 289 LYS A O 1
ATOM 1765 N N . ILE A 1 256 ? -79.132 99.996 318.139 1.00 107.55 290 ILE A N 1
ATOM 1766 C CA . ILE A 1 256 ? -80.392 100.666 318.078 1.00 103.15 290 ILE A CA 1
ATOM 1767 C C . ILE A 1 256 ? -81.146 99.856 319.086 1.00 103.13 290 ILE A C 1
ATOM 1768 O O . ILE A 1 256 ? -81.364 98.684 318.884 1.00 107.26 290 ILE A O 1
ATOM 1773 N N . MET A 1 257 ? -81.527 100.460 320.195 1.00 103.28 291 MET A N 1
ATOM 1774 C CA . MET A 1 257 ? -82.229 99.714 321.222 1.00 103.67 291 MET A CA 1
ATOM 1775 C C . MET A 1 257 ? -83.686 99.547 320.905 1.00 99.54 291 MET A C 1
ATOM 1776 O O . MET A 1 257 ? -84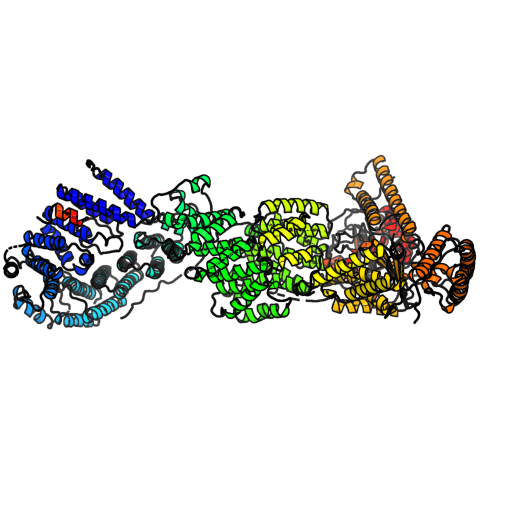.209 100.172 320.006 1.00 97.91 291 MET A O 1
ATOM 1781 N N . LEU A 1 258 ? -84.341 98.704 321.675 1.00 99.51 292 LEU A N 1
ATOM 1782 C CA . LEU A 1 258 ? -85.730 98.396 321.433 1.00 101.46 292 LEU A CA 1
ATOM 1783 C C . LEU A 1 258 ? -86.665 99.464 321.913 1.00 105.56 292 LEU A C 1
ATOM 1784 O O . LEU A 1 258 ? -87.785 99.576 321.442 1.00 106.89 292 LEU A O 1
ATOM 1789 N N . LEU A 1 259 ? -86.193 100.284 322.836 1.00 106.74 293 LEU A N 1
ATOM 1790 C CA . LEU A 1 259 ? -87.013 101.357 323.373 1.00 111.64 293 LEU A CA 1
ATOM 1791 C C . LEU A 1 259 ? -87.014 102.590 322.494 1.00 110.14 293 LEU A C 1
ATOM 1792 O O . LEU A 1 259 ? -87.769 103.512 322.730 1.00 111.35 293 LEU A O 1
ATOM 1797 N N . ASP A 1 260 ? -86.141 102.623 321.495 1.00 109.53 294 ASP A N 1
ATOM 1798 C CA . ASP A 1 260 ? -86.157 103.697 320.527 1.00 110.12 294 ASP A CA 1
ATOM 1799 C C . ASP A 1 260 ? -87.365 103.491 319.622 1.00 112.41 294 ASP A C 1
ATOM 1800 O O . ASP A 1 260 ? -87.969 104.446 319.168 1.00 113.04 294 ASP A O 1
ATOM 1805 N N . ILE A 1 261 ? -87.700 102.235 319.349 1.00 113.69 295 ILE A N 1
ATOM 1806 C CA . ILE A 1 261 ? -88.818 101.889 318.510 1.00 113.32 295 ILE A CA 1
ATOM 1807 C C . ILE A 1 261 ? -90.096 101.823 319.294 1.00 113.06 295 ILE A C 1
ATOM 1808 O O . ILE A 1 261 ? -91.090 102.414 318.919 1.00 112.71 295 ILE A O 1
ATOM 1813 N N . LEU A 1 262 ? -90.069 101.079 320.385 1.00 114.29 296 LEU A N 1
ATOM 1814 C CA . LEU A 1 262 ? -91.260 100.905 321.191 1.00 120.06 296 LEU A CA 1
ATOM 1815 C C . LEU A 1 262 ? -91.306 101.844 322.377 1.00 125.71 296 LEU A C 1
ATOM 1816 O O . LEU A 1 262 ? -90.340 101.948 323.123 1.00 122.94 296 LEU A O 1
ATOM 1821 N N . SER A 1 263 ? -92.420 102.537 322.568 1.00 129.25 297 SER A N 1
ATOM 1822 C CA . SER A 1 263 ? -92.471 103.416 323.735 1.00 128.98 297 SER A CA 1
ATOM 1823 C C . SER A 1 263 ? -92.497 102.561 325.007 1.00 128.46 297 SER A C 1
ATOM 1824 O O . SER A 1 263 ? -92.816 101.370 324.943 1.00 125.64 297 SER A O 1
ATOM 1827 N N . TYR A 1 264 ? -92.151 103.158 326.152 1.00 129.98 298 TYR A N 1
ATOM 1828 C CA . TYR A 1 264 ? -92.144 102.425 327.423 1.00 129.18 298 TYR A CA 1
ATOM 1829 C C . TYR A 1 264 ? -93.539 101.879 327.755 1.00 133.69 298 TYR A C 1
ATOM 1830 O O . TYR A 1 264 ? -93.665 100.805 328.344 1.00 134.33 298 TYR A O 1
ATOM 1839 N N . GLU A 1 265 ? -94.573 102.634 327.380 1.00 137.13 299 GLU A N 1
ATOM 1840 C CA . GLU A 1 265 ? -95.972 102.250 327.597 1.00 136.66 299 GLU A CA 1
ATOM 1841 C C . GLU A 1 265 ? -96.313 100.881 326.995 1.00 136.92 299 GLU A C 1
ATOM 1842 O O . GLU A 1 265 ? -96.733 99.968 327.713 1.00 137.22 299 GLU A O 1
ATOM 1848 N N . GLU A 1 266 ? -96.127 100.738 325.684 1.00 136.90 300 GLU A N 1
ATOM 1849 C CA . GLU A 1 266 ? -96.416 99.480 325.004 1.00 133.55 300 GLU A CA 1
ATOM 1850 C C . GLU A 1 266 ? -95.602 98.328 325.592 1.00 133.04 300 GLU A C 1
ATOM 1851 O O . GLU A 1 266 ? -96.063 97.187 325.594 1.00 133.58 300 GLU A O 1
ATOM 1857 N N . THR A 1 267 ? -94.409 98.634 326.110 1.00 135.42 301 THR A N 1
ATOM 1858 C CA . THR A 1 267 ? -93.483 97.610 326.629 1.00 134.92 301 THR A CA 1
ATOM 1859 C C . THR A 1 267 ? -93.717 97.250 328.099 1.00 134.38 301 THR A C 1
ATOM 1860 O O . THR A 1 267 ? -93.561 96.094 328.489 1.00 131.79 301 THR A O 1
ATOM 1864 N N . THR A 1 268 ? -94.069 98.243 328.914 1.00 139.59 302 THR A N 1
ATOM 1865 C CA . THR A 1 268 ? -94.402 97.994 330.316 1.00 140.09 302 THR A CA 1
ATOM 1866 C C . THR A 1 268 ? -95.663 97.128 330.422 1.00 138.08 302 THR A C 1
ATOM 1867 O O . THR A 1 268 ? -95.628 96.027 330.980 1.00 135.05 302 THR A O 1
ATOM 1871 N N . GLU A 1 269 ? -96.764 97.627 329.858 1.00 138.33 303 GLU A N 1
ATOM 1872 C CA . GLU A 1 269 ? -98.076 96.988 329.981 1.00 137.17 303 GLU A CA 1
ATOM 1873 C C . GLU A 1 269 ? -98.184 95.624 329.292 1.00 135.47 303 GLU A C 1
ATOM 1874 O O . GLU A 1 269 ? -99.189 94.926 329.461 1.00 133.14 303 GLU A O 1
ATOM 1880 N N . VAL A 1 270 ? -97.179 95.248 328.502 1.00 134.92 304 VAL A N 1
ATOM 1881 C CA . VAL A 1 270 ? -97.094 93.859 328.063 1.00 132.53 304 VAL A CA 1
ATOM 1882 C C . VAL A 1 270 ? -96.881 93.024 329.331 1.00 132.86 304 VAL A C 1
ATOM 1883 O O . VAL A 1 270 ? -97.768 92.269 329.709 1.00 131.79 304 VAL A O 1
ATOM 1887 N N . GLN A 1 271 ? -95.751 93.214 330.018 1.00 130.65 305 GLN A N 1
ATOM 1888 C CA . GLN A 1 271 ? -95.455 92.489 331.266 1.00 129.96 305 GLN A CA 1
ATOM 1889 C C . GLN A 1 271 ? -96.431 92.790 332.414 1.00 132.81 305 GLN A C 1
ATOM 1890 O O . GLN A 1 271 ? -96.709 91.920 333.248 1.00 129.58 305 GLN A O 1
ATOM 1896 N N . ARG A 1 272 ? -96.929 94.025 332.469 1.00 136.49 306 ARG A N 1
ATOM 1897 C CA . ARG A 1 272 ? -97.861 94.427 333.525 1.00 133.32 306 ARG A CA 1
ATOM 1898 C C . ARG A 1 272 ? -99.123 93.580 333.480 1.00 128.70 306 ARG A C 1
ATOM 1899 O O . ARG A 1 272 ? -99.485 92.936 334.467 1.00 128.42 306 ARG A O 1
ATOM 1907 N N . ALA A 1 273 ? -99.782 93.577 332.328 1.00 128.74 307 ALA A N 1
ATOM 1908 C CA . ALA A 1 273 ? -100.938 92.721 332.124 1.00 131.24 307 ALA A CA 1
ATOM 1909 C C . ALA A 1 273 ? -100.584 91.243 332.351 1.00 131.15 307 ALA A C 1
ATOM 1910 O O . ALA A 1 273 ? -101.349 90.522 332.996 1.00 127.86 307 ALA A O 1
ATOM 1912 N N . ILE A 1 274 ? -99.417 90.818 331.847 1.00 132.48 308 ILE A N 1
ATOM 1913 C CA . ILE A 1 274 ? -98.988 89.405 331.861 1.00 133.41 308 ILE A CA 1
ATOM 1914 C C . ILE A 1 274 ? -99.195 88.694 333.209 1.00 134.53 308 ILE A C 1
ATOM 1915 O O . ILE A 1 274 ? -99.803 87.622 333.273 1.00 133.11 308 ILE A O 1
ATOM 1920 N N . LYS A 1 275 ? -98.686 89.282 334.284 1.00 133.30 309 LYS A N 1
ATOM 1921 C CA . LYS A 1 275 ? -98.794 88.646 335.590 1.00 132.80 309 LYS A CA 1
ATOM 1922 C C . LYS A 1 275 ? -100.046 89.131 336.338 1.00 134.35 309 LYS A C 1
ATOM 1923 O O . LYS A 1 275 ? -99.992 89.410 337.539 1.00 135.18 309 LYS A O 1
ATOM 1929 N N . SER A 1 276 ? -101.169 89.221 335.621 1.00 133.50 310 SER A N 1
ATOM 1930 C CA . SER A 1 276 ? -102.445 89.643 336.210 1.00 131.56 310 SER A CA 1
ATOM 1931 C C . SER A 1 276 ? -103.667 89.188 335.401 1.00 129.51 310 SER A C 1
ATOM 1932 O O . SER A 1 276 ? -104.350 90.009 334.785 1.00 127.58 310 SER A O 1
ATOM 1935 N N . LYS A 1 277 ? -103.943 87.882 335.421 1.00 131.72 311 LYS A N 1
ATOM 1936 C CA . LYS A 1 277 ? -105.068 87.309 334.679 1.00 130.79 311 LYS A CA 1
ATOM 1937 C C . LYS A 1 277 ? -105.466 85.929 335.208 1.00 126.65 311 LYS A C 1
ATOM 1938 O O . LYS A 1 277 ? -105.483 84.947 334.466 1.00 123.49 311 LYS A O 1
ATOM 1944 N N . GLU A 1 282 ? -105.192 81.720 329.153 1.00 102.05 316 GLU A N 1
ATOM 1945 C CA . GLU A 1 282 ? -106.464 82.224 328.662 1.00 108.54 316 GLU A CA 1
ATOM 1946 C C . GLU A 1 282 ? -106.430 83.754 328.593 1.00 116.94 316 GLU A C 1
ATOM 1947 O O . GLU A 1 282 ? -107.089 84.464 329.371 1.00 121.18 316 GLU A O 1
ATOM 1953 N N . TYR A 1 283 ? -105.622 84.255 327.664 1.00 115.98 317 TYR A N 1
ATOM 1954 C CA . TYR A 1 283 ? -105.522 85.688 327.387 1.00 118.28 317 TYR A CA 1
ATOM 1955 C C . TYR A 1 283 ? -104.752 85.839 326.087 1.00 115.74 317 TYR A C 1
ATOM 1956 O O . TYR A 1 283 ? -103.523 85.947 326.061 1.00 106.69 317 TYR A O 1
ATOM 1965 N N . CYS A 1 284 ? -105.507 85.829 325.002 1.00 116.26 318 CYS A N 1
ATOM 1966 C CA . CYS A 1 284 ? -104.939 85.817 323.676 1.00 111.00 318 CYS A CA 1
ATOM 1967 C C . CYS A 1 284 ? -105.955 86.359 322.689 1.00 108.95 318 CYS A C 1
ATOM 1968 O O . CYS A 1 284 ? -107.161 86.233 322.906 1.00 110.77 318 CYS A O 1
ATOM 1971 N N . ASN A 1 285 ? -105.470 86.978 321.617 1.00 104.54 319 ASN A N 1
ATOM 1972 C CA . ASN A 1 285 ? -106.350 87.455 320.559 1.00 106.61 319 ASN A CA 1
ATOM 1973 C C . ASN A 1 285 ? -106.905 86.257 319.803 1.00 103.75 319 ASN A C 1
ATOM 1974 O O . ASN A 1 285 ? -106.236 85.708 318.928 1.00 106.65 319 ASN A O 1
ATOM 1979 N N . MET A 1 286 ? -108.119 85.846 320.162 1.00 103.39 320 MET A N 1
ATOM 1980 C CA . MET A 1 286 ? -108.741 84.653 319.588 1.00 104.34 320 MET A CA 1
ATOM 1981 C C . MET A 1 286 ? -108.970 84.821 318.088 1.00 103.43 320 MET A C 1
ATOM 1982 O O . MET A 1 286 ? -108.785 83.879 317.299 1.00 102.27 320 MET A O 1
ATOM 1987 N N . SER A 1 287 ? -109.350 86.037 317.708 1.00 101.70 321 SER A N 1
ATOM 1988 C CA . SER A 1 287 ? -109.660 86.364 316.325 1.00 102.38 321 SER A CA 1
ATOM 1989 C C . SER A 1 287 ? -108.421 86.380 315.432 1.00 105.32 321 SER A C 1
ATOM 1990 O O . SER A 1 287 ? -108.540 86.325 314.207 1.00 106.19 321 SER A O 1
ATOM 1993 N N . GLU A 1 288 ? -107.243 86.446 316.032 1.00 103.41 322 GLU A N 1
ATOM 1994 C CA . GLU A 1 288 ? -106.023 86.496 315.243 1.00 103.62 322 GLU A CA 1
ATOM 1995 C C . GLU A 1 288 ? -105.068 85.333 315.442 1.00 102.46 322 GLU A C 1
ATOM 1996 O O . GLU A 1 288 ? -103.945 85.380 314.955 1.00 101.50 322 GLU A O 1
ATOM 2002 N N . ASN A 1 289 ? -105.517 84.306 316.149 1.00 97.96 323 ASN A N 1
ATOM 2003 C CA . ASN A 1 289 ? -104.714 83.128 316.427 1.00 94.58 323 ASN A CA 1
ATOM 2004 C C . ASN A 1 289 ? -103.362 83.471 317.015 1.00 95.40 323 ASN A C 1
ATOM 2005 O O . ASN A 1 289 ? -102.353 82.954 316.585 1.00 94.23 323 ASN A O 1
ATOM 2010 N N . ARG A 1 290 ? -103.334 84.343 318.004 1.00 98.09 324 ARG A N 1
ATOM 2011 C CA . ARG A 1 290 ? -102.076 84.675 318.644 1.00 98.94 324 ARG A CA 1
ATOM 2012 C C . ARG A 1 290 ? -102.289 85.193 320.035 1.00 100.48 324 ARG A C 1
ATOM 2013 O O . ARG A 1 290 ? -103.355 85.060 320.605 1.00 101.94 324 ARG A O 1
ATOM 2021 N N . LEU A 1 291 ? -101.231 85.762 320.581 1.00 102.91 325 LEU A N 1
ATOM 2022 C CA . LEU A 1 291 ? -101.262 86.375 321.892 1.00 103.68 325 LEU A CA 1
ATOM 2023 C C . LEU A 1 291 ? -101.626 87.842 321.726 1.00 108.51 325 LEU A C 1
ATOM 2024 O O . LEU A 1 291 ? -101.386 88.441 320.677 1.00 107.77 325 LEU A O 1
ATOM 2029 N N . LEU A 1 292 ? -102.165 88.455 322.766 1.00 111.02 326 LEU A N 1
ATOM 2030 C CA . LEU A 1 292 ? -102.604 89.832 322.587 1.00 110.85 326 LEU A CA 1
ATOM 2031 C C . LEU A 1 292 ? -101.417 90.753 322.305 1.00 107.58 326 LEU A C 1
ATOM 2032 O O . LEU A 1 292 ? -101.551 91.759 321.603 1.00 107.53 326 LEU A O 1
ATOM 2037 N N . TRP A 1 293 ? -100.250 90.383 322.824 1.00 104.22 327 TRP A N 1
ATOM 2038 C CA . TRP A 1 293 ? -99.068 91.226 322.703 1.00 108.52 327 TRP A CA 1
ATOM 2039 C C . TRP A 1 293 ? -97.975 90.600 321.848 1.00 104.88 327 TRP A C 1
ATOM 2040 O O . TRP A 1 293 ? -97.672 89.412 321.972 1.00 108.66 327 TRP A O 1
ATOM 2051 N N . SER A 1 294 ? -97.390 91.408 320.973 1.00 99.48 328 SER A N 1
ATOM 2052 C CA . SER A 1 294 ? -96.157 91.034 320.304 1.00 98.01 328 SER A CA 1
ATOM 2053 C C . SER A 1 294 ? -95.010 91.588 321.125 1.00 103.11 328 SER A C 1
ATOM 2054 O O . SER A 1 294 ? -95.221 92.456 321.981 1.00 108.44 328 SER A O 1
ATOM 2057 N N . CYS A 1 295 ? -93.801 91.096 320.859 1.00 104.61 329 CYS A N 1
ATOM 2058 C CA . CYS A 1 295 ? -92.628 91.452 321.657 1.00 102.65 329 CYS A CA 1
ATOM 2059 C C . CYS A 1 295 ? -92.888 91.154 323.125 1.00 107.11 329 CYS A C 1
ATOM 2060 O O . CYS A 1 295 ? -92.942 92.057 323.957 1.00 111.29 329 CYS A O 1
ATOM 2063 N N . ILE A 1 296 ? -93.082 89.879 323.431 1.00 110.84 330 ILE A N 1
ATOM 2064 C CA . ILE A 1 296 ? -93.299 89.458 324.804 1.00 113.03 330 ILE A CA 1
ATOM 2065 C C . ILE A 1 296 ? -91.944 89.197 325.453 1.00 115.05 330 ILE A C 1
ATOM 2066 O O . ILE A 1 296 ? -91.060 88.599 324.844 1.00 113.31 330 ILE A O 1
ATOM 2071 N N . SER A 1 297 ? -91.781 89.688 326.679 1.00 124.81 331 SER A N 1
ATOM 2072 C CA . SER A 1 297 ? -90.515 89.592 327.402 1.00 123.42 331 SER A CA 1
ATOM 2073 C C . SER A 1 297 ? -90.026 88.152 327.470 1.00 116.28 331 SER A C 1
ATOM 2074 O O . SER A 1 297 ? -90.825 87.234 327.635 1.00 118.18 331 SER A O 1
ATOM 2077 N N . VAL A 1 298 ? -88.720 87.957 327.321 1.00 114.24 332 VAL A N 1
ATOM 2078 C CA . VAL A 1 298 ? -88.134 86.618 327.337 1.00 116.58 332 VAL A CA 1
ATOM 2079 C C . VAL A 1 298 ? -88.417 85.888 328.656 1.00 119.33 332 VAL A C 1
ATOM 2080 O O . VAL A 1 298 ? -88.626 84.665 328.681 1.00 118.62 332 VAL A O 1
ATOM 2084 N N . ASP A 1 299 ? -88.439 86.649 329.748 1.00 119.68 333 ASP A N 1
ATOM 2085 C CA . ASP A 1 299 ? -88.726 86.094 331.068 1.00 120.12 333 ASP A CA 1
ATOM 2086 C C . ASP A 1 299 ? -90.235 85.925 331.267 1.00 122.57 333 ASP A C 1
ATOM 2087 O O . ASP A 1 299 ? -90.695 84.908 331.799 1.00 121.22 333 ASP A O 1
ATOM 2092 N N . ASP A 1 300 ? -91.002 86.916 330.820 1.00 122.96 334 ASP A N 1
ATOM 2093 C CA . ASP A 1 300 ? -92.455 86.862 330.943 1.00 124.70 334 ASP A CA 1
ATOM 2094 C C . ASP A 1 300 ? -93.050 85.765 330.067 1.00 122.31 334 ASP A C 1
ATOM 2095 O O . ASP A 1 300 ? -94.194 85.355 330.256 1.00 120.28 334 ASP A O 1
ATOM 2100 N N . LEU A 1 301 ? -92.272 85.298 329.101 1.00 120.24 335 LEU A N 1
ATOM 2101 C CA . LEU A 1 301 ? -92.654 84.122 328.355 1.00 117.79 335 LEU A CA 1
ATOM 2102 C C . LEU A 1 301 ? -92.915 82.983 329.338 1.00 120.69 335 LEU A C 1
ATOM 2103 O O . LEU A 1 301 ? -93.985 82.372 329.323 1.00 118.66 335 LEU A O 1
ATOM 2108 N N . ASN A 1 302 ? -91.945 82.736 330.218 1.00 122.59 336 ASN A N 1
ATOM 2109 C CA . ASN A 1 302 ? -92.004 81.614 331.154 1.00 118.89 336 ASN A CA 1
ATOM 2110 C C . ASN A 1 302 ? -93.224 81.614 332.082 1.00 119.09 336 ASN A C 1
ATOM 2111 O O . ASN A 1 302 ? -93.759 80.545 332.391 1.00 117.26 336 ASN A O 1
ATOM 2116 N N . VAL A 1 303 ? -93.666 82.791 332.527 1.00 120.76 337 VAL A N 1
ATOM 2117 C CA . VAL A 1 303 ? -94.829 82.845 333.415 1.00 124.79 337 VAL A CA 1
ATOM 2118 C C . VAL A 1 303 ? -96.103 82.582 332.606 1.00 118.46 337 VAL A C 1
ATOM 2119 O O . VAL A 1 303 ? -97.054 81.984 333.114 1.00 117.91 337 VAL A O 1
ATOM 2123 N N . ILE A 1 304 ? -96.113 83.002 331.343 1.00 117.21 338 ILE A N 1
ATOM 2124 C CA . ILE A 1 304 ? -97.201 82.628 330.451 1.00 117.81 338 ILE A CA 1
ATOM 2125 C C . ILE A 1 304 ? -97.099 81.133 330.187 1.00 116.15 338 ILE A C 1
ATOM 2126 O O . ILE A 1 304 ? -98.082 80.400 330.334 1.00 112.46 338 ILE A O 1
ATOM 2131 N N . LEU A 1 305 ? -95.890 80.699 329.818 1.00 115.50 339 LEU A N 1
ATOM 2132 C CA . LEU A 1 305 ? -95.585 79.295 329.533 1.00 115.79 339 LEU A CA 1
ATOM 2133 C C . LEU A 1 305 ? -96.096 78.398 330.635 1.00 114.62 339 LEU A C 1
ATOM 2134 O O . LEU A 1 305 ? -96.752 77.393 330.380 1.00 113.14 339 LEU A O 1
ATOM 2139 N N . GLU A 1 306 ? -95.799 78.780 331.869 1.00 114.18 340 GLU A N 1
ATOM 2140 C CA . GLU A 1 306 ? -96.174 77.969 333.009 1.00 115.71 340 GLU A CA 1
ATOM 2141 C C . GLU A 1 306 ? -97.679 78.035 333.264 1.00 113.24 340 GLU A C 1
ATOM 2142 O O . GLU A 1 306 ? -98.298 77.026 333.600 1.00 111.86 340 GLU A O 1
ATOM 2148 N N . ASN A 1 307 ? -98.216 79.227 333.101 1.00 114.68 341 ASN A N 1
ATOM 2149 C CA . ASN A 1 307 ? -99.615 79.460 333.317 1.00 117.74 341 ASN A CA 1
ATOM 2150 C C . ASN A 1 307 ? -100.375 78.403 332.571 1.00 116.01 341 ASN A C 1
ATOM 2151 O O . ASN A 1 307 ? -100.995 77.538 333.171 1.00 112.58 341 ASN A O 1
ATOM 2156 N N . ALA A 1 308 ? -100.263 78.444 331.247 1.00 116.08 342 ALA A N 1
ATOM 2157 C CA . ALA A 1 308 ? -100.946 77.513 330.341 1.00 117.17 342 ALA A CA 1
ATOM 2158 C C . ALA A 1 308 ? -100.801 76.046 330.680 1.00 115.27 342 ALA A C 1
ATOM 2159 O O . ALA A 1 308 ? -101.757 75.299 330.561 1.00 114.31 342 ALA A O 1
ATOM 2161 N N . THR A 1 309 ? -99.603 75.634 331.085 1.00 114.02 343 THR A N 1
ATOM 2162 C CA . THR A 1 309 ? -99.346 74.270 331.509 1.00 112.94 343 THR A CA 1
ATOM 2163 C C . THR A 1 309 ? -100.353 73.923 332.586 1.00 116.87 343 THR A C 1
ATOM 2164 O O . THR A 1 309 ? -101.078 72.949 332.468 1.00 119.00 343 THR A O 1
ATOM 2168 N N . ASN A 1 310 ? -100.451 74.752 333.618 1.00 118.49 344 ASN A N 1
ATOM 2169 C CA . ASN A 1 310 ? -101.443 74.523 334.646 1.00 121.65 344 ASN A CA 1
ATOM 2170 C C . ASN A 1 310 ? -102.846 74.542 334.052 1.00 121.96 344 ASN A C 1
ATOM 2171 O O . ASN A 1 310 ? -103.656 73.673 334.347 1.00 122.29 344 ASN A O 1
ATOM 2176 N N . PHE A 1 311 ? -103.122 75.491 333.154 1.00 121.85 345 PHE A N 1
ATOM 2177 C CA . PHE A 1 311 ? -104.427 75.585 332.484 1.00 122.58 345 PHE A CA 1
ATOM 2178 C C . PHE A 1 311 ? -104.833 74.285 331.796 1.00 122.16 345 PHE A C 1
ATOM 2179 O O . PHE A 1 311 ? -105.999 73.912 331.813 1.00 118.83 345 PHE A O 1
ATOM 2187 N N . LEU A 1 312 ? -103.875 73.634 331.147 1.00 119.89 346 LEU A N 1
ATOM 2188 C CA . LEU A 1 312 ? -104.103 72.356 330.543 1.00 118.46 346 LEU A CA 1
ATOM 2189 C C . LEU A 1 312 ? -104.584 71.457 331.657 1.00 121.71 346 LEU A C 1
ATOM 2190 O O . LEU A 1 312 ? -105.669 70.903 331.590 1.00 124.16 346 LEU A O 1
ATOM 2195 N N . GLN A 1 313 ? -103.794 71.353 332.720 1.00 123.34 347 GLN A N 1
ATOM 2196 C CA . GLN A 1 313 ? -104.146 70.506 333.865 1.00 126.27 347 GLN A CA 1
ATOM 2197 C C . GLN A 1 313 ? -105.534 70.772 334.462 1.00 128.56 347 GLN A C 1
ATOM 2198 O O . GLN A 1 313 ? -106.232 69.841 334.855 1.00 122.70 347 GLN A O 1
ATOM 2204 N N . ASN A 1 314 ? -105.936 72.034 334.540 1.00 127.81 348 ASN A N 1
ATOM 2205 C CA . ASN A 1 314 ? -107.240 72.359 335.093 1.00 127.05 348 ASN A CA 1
ATOM 2206 C C . ASN A 1 314 ? -108.368 71.652 334.348 1.00 119.61 348 ASN A C 1
ATOM 2207 O O . ASN A 1 314 ? -108.357 71.552 333.129 1.00 111.31 348 ASN A O 1
ATOM 2212 N N . HIS A 1 318 ? -114.785 71.261 326.450 1.00 109.37 352 HIS A N 1
ATOM 2213 C CA . HIS A 1 318 ? -113.682 71.874 327.173 1.00 112.47 352 HIS A CA 1
ATOM 2214 C C . HIS A 1 318 ? -112.367 71.737 326.427 1.00 114.20 352 HIS A C 1
ATOM 2215 O O . HIS A 1 318 ? -111.509 72.609 326.481 1.00 110.42 352 HIS A O 1
ATOM 2222 N N . ILE A 1 319 ? -112.210 70.623 325.734 1.00 117.32 353 ILE A N 1
ATOM 2223 C CA . ILE A 1 319 ? -110.989 70.361 324.996 1.00 111.21 353 ILE A CA 1
ATOM 2224 C C . ILE A 1 319 ? -110.914 71.222 323.758 1.00 108.51 353 ILE A C 1
ATOM 2225 O O . ILE A 1 319 ? -109.837 71.620 323.336 1.00 102.16 353 ILE A O 1
ATOM 2230 N N . SER A 1 320 ? -112.072 71.528 323.198 1.00 107.99 354 SER A N 1
ATOM 2231 C CA . SER A 1 320 ? -112.128 72.333 322.011 1.00 104.31 354 SER A CA 1
ATOM 2232 C C . SER A 1 320 ? -111.512 73.661 322.311 1.00 105.03 354 SER A C 1
ATOM 2233 O O . SER A 1 320 ? -110.593 74.096 321.652 1.00 101.78 354 SER A O 1
ATOM 2236 N N . ALA A 1 321 ? -112.011 74.291 323.352 1.00 107.44 355 ALA A N 1
ATOM 2237 C CA . ALA A 1 321 ? -111.532 75.592 323.750 1.00 105.48 355 ALA A CA 1
ATOM 2238 C C . ALA A 1 321 ? -110.041 75.665 323.974 1.00 99.58 355 ALA A C 1
ATOM 2239 O O . ALA A 1 321 ? -109.368 76.479 323.379 1.00 98.64 355 ALA A O 1
ATOM 2241 N N . THR A 1 322 ? -109.528 74.803 324.833 1.00 98.96 356 THR A N 1
ATOM 2242 C CA . THR A 1 322 ? -108.113 74.786 325.182 1.00 98.99 356 THR A CA 1
ATOM 2243 C C . THR A 1 322 ? -107.169 74.797 324.008 1.00 97.49 356 THR A C 1
ATOM 2244 O O . THR A 1 322 ? -106.181 75.511 323.999 1.00 95.31 356 THR A O 1
ATOM 2248 N N . LEU A 1 323 ? -107.453 73.952 323.036 1.00 98.61 357 LEU A N 1
ATOM 2249 C CA . LEU A 1 323 ? -106.639 73.864 321.855 1.00 96.56 357 LEU A CA 1
ATOM 2250 C C . LEU A 1 323 ? -106.561 75.212 321.205 1.00 96.88 357 LEU A C 1
ATOM 2251 O O . LEU A 1 323 ? -105.498 75.684 320.836 1.00 92.78 357 LEU A O 1
ATOM 2256 N N . LYS A 1 324 ? -107.714 75.843 321.086 1.00 98.59 358 LYS A N 1
ATOM 2257 C CA . LYS A 1 324 ? -107.780 77.140 320.414 1.00 95.74 358 LYS A CA 1
ATOM 2258 C C . LYS A 1 324 ? -106.773 78.138 320.983 1.00 99.98 358 LYS A C 1
ATOM 2259 O O . LYS A 1 324 ? -106.103 78.858 320.240 1.00 97.34 358 LYS A O 1
ATOM 2265 N N . CYS A 1 325 ? -106.679 78.180 322.306 1.00 100.27 359 CYS A N 1
ATOM 2266 C CA . CYS A 1 325 ? -105.677 78.997 322.966 1.00 96.47 359 CYS A CA 1
ATOM 2267 C C . CYS A 1 325 ? -104.273 78.485 322.663 1.00 96.84 359 CYS A C 1
ATOM 2268 O O . CYS A 1 325 ? -103.369 79.266 322.365 1.00 94.41 359 CYS A O 1
ATOM 2271 N N . LEU A 1 326 ? -104.105 77.168 322.734 1.00 97.67 360 LEU A N 1
ATOM 2272 C CA . LEU A 1 326 ? -102.826 76.524 322.441 1.00 95.56 360 LEU A CA 1
ATOM 2273 C C . LEU A 1 326 ? -102.270 76.922 321.074 1.00 89.38 360 LEU A C 1
ATOM 2274 O O . LEU A 1 326 ? -101.074 77.196 320.937 1.00 83.21 360 LEU A O 1
ATOM 2279 N N . VAL A 1 327 ? -103.149 76.957 320.075 1.00 88.09 361 VAL A N 1
ATOM 2280 C CA . VAL A 1 327 ? -102.785 77.417 318.739 1.00 88.98 361 VAL A CA 1
ATOM 2281 C C . VAL A 1 327 ? -102.332 78.871 318.786 1.00 91.20 361 VAL A C 1
ATOM 2282 O O . VAL A 1 327 ? -101.331 79.244 318.169 1.00 88.50 361 VAL A O 1
ATOM 2286 N N . CYS A 1 328 ? -103.081 79.683 319.527 1.00 91.10 362 CYS A N 1
ATOM 2287 C CA . CYS A 1 328 ? -102.768 81.099 319.698 1.00 92.63 362 CYS A CA 1
ATOM 2288 C C . CYS A 1 328 ? -101.382 81.310 320.294 1.00 92.43 362 CYS A C 1
ATOM 2289 O O . CYS A 1 328 ? -100.596 82.128 319.814 1.00 94.14 362 CYS A O 1
ATOM 2292 N N . LEU A 1 329 ? -101.091 80.569 321.352 1.00 90.75 363 LEU A N 1
ATOM 2293 C CA . LEU A 1 329 ? -99.827 80.726 322.053 1.00 91.77 363 LEU A CA 1
ATOM 2294 C C . LEU A 1 329 ? -98.644 80.334 321.176 1.00 88.67 363 LEU A C 1
ATOM 2295 O O . LEU A 1 329 ? -97.669 81.078 321.080 1.00 83.80 363 LEU A O 1
ATOM 2300 N N . TRP A 1 330 ? -98.738 79.184 320.514 1.00 90.15 364 TRP A N 1
ATOM 2301 C CA . TRP A 1 330 ? -97.591 78.670 319.781 1.00 89.06 364 TRP A CA 1
ATOM 2302 C C . TRP A 1 330 ? -97.403 79.372 318.450 1.00 87.83 364 TRP A C 1
ATOM 2303 O O . TRP A 1 330 ? -96.308 79.352 317.884 1.00 83.48 364 TRP A O 1
ATOM 2314 N N . SER A 1 331 ? -98.457 80.011 317.957 1.00 81.86 365 SER A N 1
ATOM 2315 C CA . SER A 1 331 ? -98.321 80.793 316.746 1.00 80.31 365 SER A CA 1
ATOM 2316 C C . SER A 1 331 ? -97.506 82.043 317.050 1.00 86.61 365 SER A C 1
ATOM 2317 O O . SER A 1 331 ? -96.696 82.472 316.232 1.00 88.84 365 SER A O 1
ATOM 2320 N N . THR A 1 332 ? -97.701 82.618 318.235 1.00 88.93 366 THR A N 1
ATOM 2321 C CA . THR A 1 332 ? -96.936 83.805 318.611 1.00 89.37 366 THR A CA 1
ATOM 2322 C C . THR A 1 332 ? -95.473 83.433 318.851 1.00 85.99 366 THR A C 1
ATOM 2323 O O . THR A 1 332 ? -94.582 84.244 318.609 1.00 86.13 366 THR A O 1
ATOM 2327 N N . ILE A 1 333 ? -95.223 82.209 319.313 1.00 83.22 367 ILE A N 1
ATOM 2328 C CA . ILE A 1 333 ? -93.847 81.774 319.555 1.00 83.07 367 ILE A CA 1
ATOM 2329 C C . ILE A 1 333 ? -93.048 81.760 318.254 1.00 84.30 367 ILE A C 1
ATOM 2330 O O . ILE A 1 333 ? -91.945 82.311 318.201 1.00 84.93 367 ILE A O 1
ATOM 2335 N N . ARG A 1 334 ? -93.608 81.145 317.211 1.00 83.96 368 ARG A N 1
ATOM 2336 C CA . ARG A 1 334 ? -92.989 81.159 315.886 1.00 86.20 368 ARG A CA 1
ATOM 2337 C C . ARG A 1 334 ? -92.744 82.594 315.434 1.00 87.94 368 ARG A C 1
ATOM 2338 O O . ARG A 1 334 ? -91.625 82.949 315.048 1.00 80.02 368 ARG A O 1
ATOM 2346 N N . LEU A 1 335 ? -93.800 83.407 315.507 1.00 88.26 369 LEU A N 1
ATOM 2347 C CA . LEU A 1 335 ? -93.771 84.813 315.093 1.00 87.20 369 LEU A CA 1
ATOM 2348 C C . LEU A 1 335 ? -92.621 85.584 315.711 1.00 85.39 369 LEU A C 1
ATOM 2349 O O . LEU A 1 335 ? -91.845 86.237 315.015 1.00 86.33 369 LEU A O 1
ATOM 2354 N N . GLU A 1 336 ? -92.524 85.488 317.029 1.00 86.62 370 GLU A N 1
ATOM 2355 C CA . GLU A 1 336 ? -91.492 86.169 317.789 1.00 90.99 370 GLU A CA 1
ATOM 2356 C C . GLU A 1 336 ? -90.103 85.685 317.417 1.00 89.84 370 GLU A C 1
ATOM 2357 O O . GLU A 1 336 ? -89.146 86.455 317.443 1.00 90.59 370 GLU A O 1
ATOM 2363 N N . GLY A 1 337 ? -90.007 84.407 317.068 1.00 89.72 371 GLY A N 1
ATOM 2364 C CA . GLY A 1 337 ? -88.752 83.829 316.640 1.00 85.29 371 GLY A CA 1
ATOM 2365 C C . GLY A 1 337 ? -87.695 83.939 317.714 1.00 85.60 371 GLY A C 1
ATOM 2366 O O . GLY A 1 337 ? -86.619 84.481 317.487 1.00 83.61 371 GLY A O 1
ATOM 2367 N N . LEU A 1 338 ? -88.024 83.452 318.903 1.00 89.47 372 LEU A N 1
ATOM 2368 C CA . LEU A 1 338 ? -87.054 83.330 319.979 1.00 90.66 372 LEU A CA 1
ATOM 2369 C C . LEU A 1 338 ? -86.192 82.088 319.782 1.00 91.93 372 LEU A C 1
ATOM 2370 O O . LEU A 1 338 ? -86.674 81.057 319.311 1.00 93.60 372 LEU A O 1
ATOM 2375 N N . PRO A 1 339 ? -84.910 82.185 320.150 1.00 91.20 373 PRO A N 1
ATOM 2376 C CA . PRO A 1 339 ? -84.051 81.001 320.181 1.00 92.97 373 PRO A CA 1
ATOM 2377 C C . PRO A 1 339 ? -84.588 79.974 321.169 1.00 96.58 373 PRO A C 1
ATOM 2378 O O . PRO A 1 339 ? -85.059 80.347 322.242 1.00 95.39 373 PRO A O 1
ATOM 2382 N N . LYS A 1 340 ? -84.516 78.712 320.820 1.00 98.02 374 LYS A N 1
ATOM 2383 C CA . LYS A 1 340 ? -85.036 77.697 321.684 1.00 98.01 374 LYS A CA 1
ATOM 2384 C C . LYS A 1 340 ? -84.359 77.660 323.027 1.00 100.07 374 LYS A C 1
ATOM 2385 O O . LYS A 1 340 ? -83.160 77.864 323.131 1.00 93.08 374 LYS A O 1
ATOM 2391 N N . ASN A 1 341 ? -85.155 77.451 324.065 1.00 99.32 375 ASN A N 1
ATOM 2392 C CA . ASN A 1 341 ? -84.586 77.210 325.387 1.00 98.21 375 ASN A CA 1
ATOM 2393 C C . ASN A 1 341 ? -85.369 76.106 326.093 1.00 101.19 375 ASN A C 1
ATOM 2394 O O . ASN A 1 341 ? -86.433 75.701 325.621 1.00 96.67 375 ASN A O 1
ATOM 2399 N N . LYS A 1 342 ? -84.839 75.624 327.213 1.00 101.31 376 LYS A N 1
ATOM 2400 C CA . LYS A 1 342 ? -85.472 74.545 327.970 1.00 104.52 376 LYS A CA 1
ATOM 2401 C C . LYS A 1 342 ? -86.935 74.860 328.322 1.00 102.55 376 LYS A C 1
ATOM 2402 O O . LYS A 1 342 ? -87.797 73.989 328.213 1.00 99.55 376 LYS A O 1
ATOM 2408 N N . ASP A 1 343 ? -87.218 76.103 328.709 1.00 106.52 377 ASP A N 1
ATOM 2409 C CA . ASP A 1 343 ? -88.577 76.496 329.098 1.00 106.35 377 ASP A CA 1
ATOM 2410 C C . ASP A 1 343 ? -89.601 76.284 327.986 1.00 99.00 377 ASP A C 1
ATOM 2411 O O . ASP A 1 343 ? -90.666 75.713 328.215 1.00 98.62 377 ASP A O 1
ATOM 2416 N N . ILE A 1 344 ? -89.283 76.755 326.787 1.00 100.27 378 ILE A N 1
ATOM 2417 C CA . ILE A 1 344 ? -90.132 76.499 325.633 1.00 100.08 378 ILE A CA 1
ATOM 2418 C C . ILE A 1 344 ? -90.273 75.003 325.371 1.00 98.30 378 ILE A C 1
ATOM 2419 O O . ILE A 1 344 ? -91.381 74.500 325.192 1.00 99.48 378 ILE A O 1
ATOM 2424 N N . LEU A 1 345 ? -89.141 74.299 325.374 1.00 102.37 379 LEU A N 1
ATOM 2425 C CA . LEU A 1 345 ? -89.087 72.880 325.026 1.00 95.48 379 LEU A CA 1
ATOM 2426 C C . LEU A 1 345 ? -89.800 72.007 326.042 1.00 98.37 379 LEU A C 1
ATOM 2427 O O . LEU A 1 345 ? -90.377 70.977 325.686 1.00 99.48 379 LEU A O 1
ATOM 2432 N N . ARG A 1 346 ? -89.746 72.411 327.309 1.00 101.01 380 ARG A N 1
ATOM 2433 C CA . ARG A 1 346 ? -90.502 71.729 328.356 1.00 102.26 380 ARG A CA 1
ATOM 2434 C C . ARG A 1 346 ? -91.998 71.884 328.090 1.00 99.03 380 ARG A C 1
ATOM 2435 O O . ARG A 1 346 ? -92.763 70.926 328.210 1.00 98.13 380 ARG A O 1
ATOM 2443 N N . GLN A 1 347 ? -92.412 73.093 327.728 1.00 98.87 381 GLN A N 1
ATOM 2444 C CA . GLN A 1 347 ? -93.826 73.357 327.502 1.00 100.26 381 GLN A CA 1
ATOM 2445 C C . GLN A 1 347 ? -94.282 72.611 326.258 1.00 98.05 381 GLN A C 1
ATOM 2446 O O . GLN A 1 347 ? -95.376 72.040 326.240 1.00 95.74 381 GLN A O 1
ATOM 2452 N N . PHE A 1 348 ? -93.432 72.606 325.231 1.00 94.93 382 PHE A N 1
ATOM 2453 C CA . PHE A 1 348 ? -93.732 71.902 323.991 1.00 94.65 382 PHE A CA 1
ATOM 2454 C C . PHE A 1 348 ? -94.004 70.449 324.299 1.00 93.27 382 PHE A C 1
ATOM 2455 O O . PHE A 1 348 ? -95.118 69.962 324.095 1.00 90.31 382 PHE A O 1
ATOM 2463 N N . ASP A 1 349 ? -92.972 69.771 324.798 1.00 93.77 383 ASP A N 1
ATOM 2464 C CA . ASP A 1 349 ? -93.065 68.372 325.191 1.00 90.93 383 ASP A CA 1
ATOM 2465 C C . ASP A 1 349 ? -94.339 68.127 325.985 1.00 91.84 383 ASP A C 1
ATOM 2466 O O . ASP A 1 349 ? -95.046 67.158 325.754 1.00 91.50 383 ASP A O 1
ATOM 2471 N N . CYS A 1 350 ? -94.658 69.047 326.881 1.00 93.32 384 CYS A N 1
ATOM 2472 C CA . CYS A 1 350 ? -95.868 68.931 327.673 1.00 93.55 384 CYS A CA 1
ATOM 2473 C C . CYS A 1 350 ? -97.139 69.145 326.848 1.00 92.61 384 CYS A C 1
ATOM 2474 O O . CYS A 1 350 ? -98.099 68.385 326.972 1.00 88.43 384 CYS A O 1
ATOM 2477 N N . THR A 1 351 ? -97.141 70.179 326.010 1.00 94.07 385 THR A N 1
ATOM 2478 C CA . THR A 1 351 ? -98.317 70.505 325.205 1.00 95.47 385 THR A CA 1
ATOM 2479 C C . THR A 1 351 ? -98.658 69.354 324.277 1.00 93.20 385 THR A C 1
ATOM 2480 O O . THR A 1 351 ? -99.834 69.105 324.002 1.00 90.13 385 THR A O 1
ATOM 2484 N N . VAL A 1 352 ? -97.635 68.628 323.828 1.00 93.52 386 VAL A N 1
ATOM 2485 C CA . VAL A 1 352 ? -97.848 67.534 322.889 1.00 92.10 386 VAL A CA 1
ATOM 2486 C C . VAL A 1 352 ? -98.205 66.239 323.608 1.00 88.60 386 VAL A C 1
ATOM 2487 O O . VAL A 1 352 ? -98.695 65.295 322.989 1.00 92.65 386 VAL A O 1
ATOM 2491 N N . ILE A 1 353 ? -97.953 66.179 324.910 1.00 89.27 387 ILE A N 1
ATOM 2492 C CA . ILE A 1 353 ? -98.403 65.028 325.683 1.00 89.38 387 ILE A CA 1
ATOM 2493 C C . ILE A 1 353 ? -99.881 65.255 325.979 1.00 92.41 387 ILE A C 1
ATOM 2494 O O . ILE A 1 353 ? -100.683 64.322 325.959 1.00 90.54 387 ILE A O 1
ATOM 2499 N N . TYR A 1 354 ? -100.238 66.513 326.216 1.00 92.85 388 TYR A N 1
ATOM 2500 C CA . TYR A 1 354 ? -101.629 66.883 326.472 1.00 96.44 388 TYR A CA 1
ATOM 2501 C C . TYR A 1 354 ? -102.545 66.543 325.304 1.00 95.47 388 TYR A C 1
ATOM 2502 O O . TYR A 1 354 ? -103.604 65.936 325.484 1.00 91.83 388 TYR A O 1
ATOM 2511 N N . ILE A 1 355 ? -102.133 66.956 324.112 1.00 95.52 389 ILE A N 1
ATOM 2512 C CA . ILE A 1 355 ? -102.910 66.716 322.913 1.00 93.09 389 ILE A CA 1
ATOM 2513 C C . ILE A 1 355 ? -103.114 65.231 322.697 1.00 92.39 389 ILE A C 1
ATOM 2514 O O . ILE A 1 355 ? -104.236 64.759 322.523 1.00 90.30 389 ILE A O 1
ATOM 2519 N N . ASN A 1 356 ? -102.011 64.499 322.711 1.00 91.60 390 ASN A N 1
ATOM 2520 C CA . ASN A 1 356 ? -102.051 63.065 322.469 1.00 95.16 390 ASN A CA 1
ATOM 2521 C C . ASN A 1 356 ? -103.013 62.336 323.410 1.00 98.07 390 ASN A C 1
ATOM 2522 O O . ASN A 1 356 ? -103.762 61.442 323.002 1.00 98.12 390 ASN A O 1
ATOM 2527 N N . SER A 1 357 ? -103.002 62.750 324.671 1.00 99.01 391 SER A N 1
ATOM 2528 C CA . SER A 1 357 ? -103.784 62.088 325.704 1.00 95.19 391 SER A CA 1
ATOM 2529 C C . SER A 1 357 ? -105.276 62.316 325.538 1.00 95.74 391 SER A C 1
ATOM 2530 O O . SER A 1 357 ? -106.088 61.529 326.023 1.00 93.40 391 SER A O 1
ATOM 2533 N N . ASN A 1 358 ? -105.636 63.395 324.855 1.00 96.69 392 ASN A N 1
ATOM 2534 C CA . ASN A 1 358 ? -107.036 63.748 324.718 1.00 99.50 392 ASN A CA 1
ATOM 2535 C C . ASN A 1 358 ? -107.549 63.673 323.293 1.00 98.49 392 ASN A C 1
ATOM 2536 O O . ASN A 1 358 ? -108.490 64.374 322.935 1.00 102.04 392 ASN A O 1
ATOM 2541 N N . ILE A 1 359 ? -106.941 62.826 322.475 1.00 96.89 393 ILE A N 1
ATOM 2542 C CA . ILE A 1 359 ? -107.423 62.674 321.111 1.00 93.67 393 ILE A CA 1
ATOM 2543 C C . ILE A 1 359 ? -108.824 62.074 321.106 1.00 94.13 393 ILE A C 1
ATOM 2544 O O . ILE A 1 359 ? -109.724 62.573 320.424 1.00 93.99 393 ILE A O 1
ATOM 2549 N N . LYS A 1 360 ? -109.014 61.015 321.887 1.00 97.70 394 LYS A N 1
ATOM 2550 C CA . LYS A 1 360 ? -110.307 60.342 321.934 1.00 100.84 394 LYS A CA 1
ATOM 2551 C C . LYS A 1 360 ? -111.344 61.271 322.552 1.00 99.56 394 LYS A C 1
ATOM 2552 O O . LYS A 1 360 ? -112.544 61.113 322.334 1.00 99.98 394 LYS A O 1
ATOM 2558 N N . SER A 1 361 ? -110.877 62.268 323.293 1.00 100.54 395 SER A N 1
ATOM 2559 C CA . SER A 1 361 ? -111.770 63.248 323.892 1.00 100.68 395 SER A CA 1
ATOM 2560 C C . SER A 1 361 ? -112.329 64.225 322.856 1.00 102.90 395 SER A C 1
ATOM 2561 O O . SER A 1 361 ? -113.046 65.165 323.205 1.00 104.70 395 SER A O 1
ATOM 2564 N N . ILE A 1 362 ? -111.990 64.012 321.588 1.00 103.36 396 ILE A N 1
ATOM 2565 C CA . ILE A 1 362 ? -112.455 64.886 320.512 1.00 95.49 396 ILE A CA 1
ATOM 2566 C C . ILE A 1 362 ? -113.530 64.180 319.697 1.00 99.93 396 ILE A C 1
ATOM 2567 O O . ILE A 1 362 ? -113.380 63.025 319.307 1.00 102.51 396 ILE A O 1
ATOM 2572 N N . ASN A 1 363 ? -114.623 64.891 319.456 1.00 105.51 397 ASN A N 1
ATOM 2573 C CA . ASN A 1 363 ? -115.778 64.334 318.775 1.00 109.07 397 ASN A CA 1
ATOM 2574 C C . ASN A 1 363 ? -116.207 65.210 317.603 1.00 111.80 397 ASN A C 1
ATOM 2575 O O . ASN A 1 363 ? -116.321 64.735 316.476 1.00 116.96 397 ASN A O 1
ATOM 2580 N N . ASP A 1 364 ? -116.444 66.490 317.873 1.00 112.67 398 ASP A N 1
ATOM 2581 C CA . ASP A 1 364 ? -116.795 67.440 316.820 1.00 110.39 398 ASP A CA 1
ATOM 2582 C C . ASP A 1 364 ? -115.673 67.558 315.792 1.00 108.54 398 ASP A C 1
ATOM 2583 O O . ASP A 1 364 ? -114.511 67.272 316.088 1.00 108.94 398 ASP A O 1
ATOM 2588 N N . GLU A 1 365 ? -116.021 67.968 314.580 1.00 107.98 399 GLU A N 1
ATOM 2589 C CA . GLU A 1 365 ? -115.020 68.153 313.545 1.00 107.86 399 GLU A CA 1
ATOM 2590 C C . GLU A 1 365 ? -114.469 69.565 313.590 1.00 106.32 399 GLU A C 1
ATOM 2591 O O . GLU A 1 365 ? -113.589 69.924 312.812 1.00 105.89 399 GLU A O 1
ATOM 2597 N N . SER A 1 366 ? -114.999 70.359 314.514 1.00 106.09 400 SER A N 1
ATOM 2598 C CA . SER A 1 366 ? -114.438 71.665 314.821 1.00 103.96 400 SER A CA 1
ATOM 2599 C C . SER A 1 366 ? -113.172 71.500 315.656 1.00 99.93 400 SER A C 1
ATOM 2600 O O . SER A 1 366 ? -112.172 72.183 315.426 1.00 100.32 400 SER A O 1
ATOM 2603 N N . ALA A 1 367 ? -113.228 70.591 316.630 1.00 102.41 401 ALA A N 1
ATOM 2604 C CA . ALA A 1 367 ? -112.074 70.286 317.465 1.00 97.92 401 ALA A CA 1
ATOM 2605 C C . ALA A 1 367 ? -111.048 69.524 316.646 1.00 94.17 401 ALA A C 1
ATOM 2606 O O . ALA A 1 367 ? -109.849 69.598 316.909 1.00 85.81 401 ALA A O 1
ATOM 2608 N N . ALA A 1 368 ? -111.538 68.795 315.648 1.00 96.09 402 ALA A N 1
ATOM 2609 C CA . ALA A 1 368 ? -110.679 68.015 314.765 1.00 92.84 402 ALA A CA 1
ATOM 2610 C C . ALA A 1 368 ? -109.786 68.937 313.951 1.00 86.54 402 ALA A C 1
ATOM 2611 O O . ALA A 1 368 ? -108.578 68.737 313.879 1.00 85.27 402 ALA A O 1
ATOM 2613 N N . ALA A 1 369 ? -110.393 69.951 313.346 1.00 90.06 403 ALA A N 1
ATOM 2614 C CA . ALA A 1 369 ? -109.657 70.934 312.571 1.00 84.93 403 ALA A CA 1
ATOM 2615 C C . ALA A 1 369 ? -108.694 71.715 313.456 1.00 83.94 403 ALA A C 1
ATOM 2616 O O . ALA A 1 369 ? -107.565 71.994 313.055 1.00 86.14 403 ALA A O 1
ATOM 2618 N N . LEU A 1 370 ? -109.150 72.074 314.654 1.00 89.41 404 LEU A N 1
ATOM 2619 C CA . LEU A 1 370 ? -108.315 72.789 315.623 1.00 91.05 404 LEU A CA 1
ATOM 2620 C C . LEU A 1 370 ? -107.071 71.968 315.936 1.00 86.13 404 LEU A C 1
ATOM 2621 O O . LEU A 1 370 ? -105.960 72.497 316.055 1.00 81.42 404 LEU A O 1
ATOM 2626 N N . LEU A 1 371 ? -107.277 70.661 316.058 1.00 86.69 405 LEU A N 1
ATOM 2627 C CA . LEU A 1 371 ? -106.206 69.735 316.362 1.00 82.62 405 LEU A CA 1
ATOM 2628 C C . LEU A 1 371 ? -105.192 69.716 315.227 1.00 78.58 405 LEU A C 1
ATOM 2629 O O . LEU A 1 371 ? -103.994 69.807 315.471 1.00 73.67 405 LEU A O 1
ATOM 2634 N N . SER A 1 372 ? -105.670 69.613 313.990 1.00 79.06 406 SER A N 1
ATOM 2635 C CA . SER A 1 372 ? -104.772 69.524 312.849 1.00 78.72 406 SER A CA 1
ATOM 2636 C C . SER A 1 372 ? -103.934 70.774 312.743 1.00 78.40 406 SER A C 1
ATOM 2637 O O . SER A 1 372 ? -102.749 70.720 312.425 1.00 78.70 406 SER A O 1
ATOM 2640 N N . GLU A 1 373 ? -104.562 71.902 313.016 1.00 82.77 407 GLU A N 1
ATOM 2641 C CA . GLU A 1 373 ? -103.881 73.180 312.949 1.00 85.57 407 GLU A CA 1
ATOM 2642 C C . GLU A 1 373 ? -102.797 73.297 314.025 1.00 82.20 407 GLU A C 1
ATOM 2643 O O . GLU A 1 373 ? -101.676 73.714 313.732 1.00 79.03 407 GLU A O 1
ATOM 2649 N N . LEU A 1 374 ? -103.127 72.931 315.262 1.00 76.76 408 LEU A N 1
ATOM 2650 C CA . LEU A 1 374 ? -102.154 72.992 316.341 1.00 74.05 408 LEU A CA 1
ATOM 2651 C C . LEU A 1 374 ? -100.960 72.070 316.029 1.00 82.02 408 LEU A C 1
ATOM 2652 O O . LEU A 1 374 ? -99.805 72.447 316.237 1.00 78.39 408 LEU A O 1
ATOM 2657 N N . LEU A 1 375 ? -101.240 70.875 315.507 1.00 79.18 409 LEU A N 1
ATOM 2658 C CA . LEU A 1 375 ? -100.193 69.941 315.123 1.00 70.26 409 LEU A CA 1
ATOM 2659 C C . LEU A 1 375 ? -99.360 70.488 313.978 1.00 75.01 409 LEU A C 1
ATOM 2660 O O . LEU A 1 375 ? -98.164 70.225 313.885 1.00 74.72 409 LEU A O 1
ATOM 2665 N N . GLY A 1 376 ? -99.993 71.262 313.109 1.00 75.92 410 GLY A N 1
ATOM 2666 C CA . GLY A 1 376 ? -99.292 71.885 312.004 1.00 74.12 410 GLY A CA 1
ATOM 2667 C C . GLY A 1 376 ? -98.325 72.976 312.426 1.00 76.05 410 GLY A C 1
ATOM 2668 O O . GLY A 1 376 ? -97.208 73.051 311.923 1.00 75.36 410 GLY A O 1
ATOM 2669 N N . VAL A 1 377 ? -98.750 73.831 313.349 1.00 78.32 411 VAL A N 1
ATOM 2670 C CA . VAL A 1 377 ? -97.913 74.954 313.752 1.00 80.61 411 VAL A CA 1
ATOM 2671 C C . VAL A 1 377 ? -96.770 74.443 314.610 1.00 82.31 411 VAL A C 1
ATOM 2672 O O . VAL A 1 377 ? -95.674 75.003 314.592 1.00 79.99 411 VAL A O 1
ATOM 2676 N N . LEU A 1 378 ? -97.026 73.354 315.327 1.00 78.48 412 LEU A N 1
ATOM 2677 C CA . LEU A 1 378 ? -96.013 72.715 316.158 1.00 78.33 412 LEU A CA 1
ATOM 2678 C C . LEU A 1 378 ? -94.921 72.032 315.329 1.00 80.80 412 LEU A C 1
ATOM 2679 O O . LEU A 1 378 ? -93.744 72.052 315.706 1.00 80.02 412 LEU A O 1
ATOM 2684 N N . SER A 1 379 ? -95.310 71.416 314.214 1.00 78.58 413 SER A N 1
ATOM 2685 C CA . SER A 1 379 ? -94.350 70.755 313.332 1.00 72.78 413 SER A CA 1
ATOM 2686 C C . SER A 1 379 ? -93.399 71.773 312.721 1.00 75.69 413 SER A C 1
ATOM 2687 O O . SER A 1 379 ? -92.209 71.513 312.530 1.00 77.97 413 SER A O 1
ATOM 2690 N N . GLU A 1 380 ? -93.944 72.944 312.427 1.00 80.37 414 GLU A N 1
ATOM 2691 C CA . GLU A 1 380 ? -93.159 74.039 311.894 1.00 79.92 414 GLU A CA 1
ATOM 2692 C C . GLU A 1 380 ? -92.135 74.527 312.917 1.00 79.59 414 GLU A C 1
ATOM 2693 O O . GLU A 1 380 ? -91.034 74.938 312.550 1.00 77.30 414 GLU A O 1
ATOM 2699 N N . ILE A 1 381 ? -92.496 74.478 314.195 1.00 77.33 415 ILE A N 1
ATOM 2700 C CA . ILE A 1 381 ? -91.568 74.855 315.250 1.00 80.65 415 ILE A CA 1
ATOM 2701 C C . ILE A 1 381 ? -90.366 73.917 315.241 1.00 79.26 415 ILE A C 1
ATOM 2702 O O . ILE A 1 381 ? -89.220 74.359 315.321 1.00 77.06 415 ILE A O 1
ATOM 2707 N N . CYS A 1 382 ? -90.635 72.622 315.113 1.00 76.33 416 CYS A N 1
ATOM 2708 C CA . CYS A 1 382 ? -89.572 71.628 315.088 1.00 73.66 416 CYS A CA 1
ATOM 2709 C C . CYS A 1 382 ? -88.600 71.847 313.942 1.00 75.74 416 CYS A C 1
ATOM 2710 O O . CYS A 1 382 ? -87.410 71.634 314.100 1.00 77.62 416 CYS A O 1
ATOM 2713 N N . ILE A 1 383 ? -89.089 72.290 312.794 1.00 73.50 417 ILE A N 1
ATOM 2714 C CA . ILE A 1 383 ? -88.191 72.581 311.686 1.00 75.54 417 ILE A CA 1
ATOM 2715 C C . ILE A 1 383 ? -87.406 73.892 311.910 1.00 77.73 417 ILE A C 1
ATOM 2716 O O . ILE A 1 383 ? -86.261 74.013 311.473 1.00 80.24 417 ILE A O 1
ATOM 2721 N N . ASP A 1 384 ? -87.999 74.860 312.609 1.00 79.61 418 ASP A N 1
ATOM 2722 C CA . ASP A 1 384 ? -87.290 76.096 312.951 1.00 77.47 418 ASP A CA 1
ATOM 2723 C C . ASP A 1 384 ? -86.155 75.817 313.932 1.00 77.26 418 ASP A C 1
ATOM 2724 O O . ASP A 1 384 ? -85.173 76.550 313.990 1.00 72.12 418 ASP A O 1
ATOM 2729 N N . TYR A 1 385 ? -86.313 74.743 314.700 1.00 81.86 419 TYR A N 1
ATOM 2730 C CA . TYR A 1 385 ? -85.441 74.437 315.829 1.00 87.17 419 TYR A CA 1
ATOM 2731 C C . TYR A 1 385 ? -84.517 73.242 315.598 1.00 84.69 419 TYR A C 1
ATOM 2732 O O . TYR A 1 385 ? -83.760 72.864 316.492 1.00 85.13 419 TYR A O 1
ATOM 2741 N N . LYS A 1 386 ? -84.596 72.639 314.417 1.00 84.07 420 LYS A N 1
ATOM 2742 C CA . LYS A 1 386 ? -83.913 71.376 314.156 1.00 76.74 420 LYS A CA 1
ATOM 2743 C C . LYS A 1 386 ? -84.155 70.387 315.299 1.00 76.36 420 LYS A C 1
ATOM 2744 O O . LYS A 1 386 ? -83.236 70.048 316.039 1.00 81.70 420 LYS A O 1
ATOM 2750 N N . GLU A 1 387 ? -85.404 69.958 315.452 1.00 73.81 421 GLU A N 1
ATOM 2751 C CA . GLU A 1 387 ? -85.792 69.022 316.505 1.00 77.81 421 GLU A CA 1
ATOM 2752 C C . GLU A 1 387 ? -86.427 67.777 315.901 1.00 82.62 421 GLU A C 1
ATOM 2753 O O . GLU A 1 387 ? -87.650 67.667 315.832 1.00 79.68 421 GLU A O 1
ATOM 2759 N N . PRO A 1 388 ? -85.590 66.831 315.463 1.00 81.05 422 PRO A N 1
ATOM 2760 C CA . PRO A 1 388 ? -86.066 65.677 314.706 1.00 73.22 422 PRO A CA 1
ATOM 2761 C C . PRO A 1 388 ? -86.791 64.691 315.605 1.00 77.33 422 PRO A C 1
ATOM 2762 O O . PRO A 1 388 ? -87.851 64.197 315.221 1.00 77.93 422 PRO A O 1
ATOM 2766 N N . LYS A 1 389 ? -86.225 64.409 316.776 1.00 79.60 423 LYS A N 1
ATOM 2767 C CA . LYS A 1 389 ? -86.912 63.599 317.774 1.00 79.07 423 LYS A CA 1
ATOM 2768 C C . LYS A 1 389 ? -88.269 64.255 318.044 1.00 83.05 423 LYS A C 1
ATOM 2769 O O . LYS A 1 389 ? -89.310 63.595 318.006 1.00 80.80 423 LYS A O 1
ATOM 2775 N N . ARG A 1 390 ? -88.259 65.565 318.277 1.00 85.63 424 ARG A N 1
ATOM 2776 C CA . ARG A 1 390 ? -89.491 66.271 318.620 1.00 82.15 424 ARG A CA 1
ATOM 2777 C C . ARG A 1 390 ? -90.508 66.301 317.466 1.00 81.51 424 ARG A C 1
ATOM 2778 O O . ARG A 1 390 ? -91.713 66.175 317.701 1.00 82.59 424 ARG A O 1
ATOM 2786 N N . LEU A 1 391 ? -90.043 66.445 316.227 1.00 76.21 425 LEU A N 1
ATOM 2787 C CA . LEU A 1 391 ? -90.960 66.361 315.087 1.00 76.41 425 LEU A CA 1
ATOM 2788 C C . LEU A 1 391 ? -91.589 64.980 314.970 1.00 77.32 425 LEU A C 1
ATOM 2789 O O . LEU A 1 391 ? -92.763 64.848 314.626 1.00 75.59 425 LEU A O 1
ATOM 2794 N N . SER A 1 392 ? -90.804 63.948 315.251 1.00 78.47 426 SER A N 1
ATOM 2795 C CA . SER A 1 392 ? -91.287 62.587 315.094 1.00 77.60 426 SER A CA 1
ATOM 2796 C C . SER A 1 392 ? -92.404 62.269 316.084 1.00 77.62 426 SER A C 1
ATOM 2797 O O . SER A 1 392 ? -93.203 61.363 315.867 1.00 78.44 426 SER A O 1
ATOM 2800 N N . ASN A 1 393 ? -92.461 63.024 317.170 1.00 80.88 427 ASN A N 1
ATOM 2801 C CA . ASN A 1 393 ? -93.574 62.909 318.095 1.00 82.80 427 ASN A CA 1
ATOM 2802 C C . ASN A 1 393 ? -94.860 63.518 317.522 1.00 79.85 427 ASN A C 1
ATOM 2803 O O . ASN A 1 393 ? -95.961 63.046 317.810 1.00 74.35 427 ASN A O 1
ATOM 2808 N N . ILE A 1 394 ? -94.712 64.568 316.713 1.00 81.12 428 ILE A N 1
ATOM 2809 C CA . ILE A 1 394 ? -95.855 65.238 316.094 1.00 77.88 428 ILE A CA 1
ATOM 2810 C C . ILE A 1 394 ? -96.431 64.398 314.965 1.00 75.32 428 ILE A C 1
ATOM 2811 O O . ILE A 1 394 ? -97.634 64.433 314.714 1.00 72.85 428 ILE A O 1
ATOM 2816 N N . ILE A 1 395 ? -95.566 63.642 314.293 1.00 77.94 429 ILE A N 1
ATOM 2817 C CA . ILE A 1 395 ? -96.002 62.635 313.333 1.00 71.84 429 ILE A CA 1
ATOM 2818 C C . ILE A 1 395 ? -96.808 61.560 314.043 1.00 68.70 429 ILE A C 1
ATOM 2819 O O . ILE A 1 395 ? -97.824 61.085 313.529 1.00 72.36 429 ILE A O 1
ATOM 2824 N N . SER A 1 396 ? -96.355 61.192 315.238 1.00 72.41 430 SER A N 1
ATOM 2825 C CA . SER A 1 396 ? -97.035 60.173 316.027 1.00 72.69 430 SER A CA 1
ATOM 2826 C C . SER A 1 396 ? -98.456 60.613 316.390 1.00 74.54 430 SER A C 1
ATOM 2827 O O . SER A 1 396 ? -99.410 59.848 316.228 1.00 76.06 430 SER A O 1
ATOM 2830 N N . VAL A 1 397 ? -98.603 61.848 316.864 1.00 75.46 431 VAL A N 1
ATOM 2831 C CA . VAL A 1 397 ? -99.910 62.333 317.290 1.00 75.35 431 VAL A CA 1
ATOM 2832 C C . VAL A 1 397 ? -100.862 62.412 316.098 1.00 72.13 431 VAL A C 1
ATOM 2833 O O . VAL A 1 397 ? -102.018 62.005 316.193 1.00 71.75 431 VAL A O 1
ATOM 2837 N N . LEU A 1 398 ? -100.364 62.901 314.970 1.00 71.83 432 LEU A N 1
ATOM 2838 C CA . LEU A 1 398 ? -101.149 62.922 313.743 1.00 71.36 432 LEU A CA 1
ATOM 2839 C C . LEU A 1 398 ? -101.613 61.518 313.380 1.00 72.89 432 LEU A C 1
ATOM 2840 O O . LEU A 1 398 ? -102.780 61.319 313.031 1.00 69.22 432 LEU A O 1
ATOM 2845 N N . PHE A 1 399 ? -100.710 60.544 313.476 1.00 72.02 433 PHE A N 1
ATOM 2846 C CA . PHE A 1 399 ? -101.063 59.177 313.128 1.00 70.38 433 PHE A CA 1
ATOM 2847 C C . PHE A 1 399 ? -102.163 58.628 314.021 1.00 69.66 433 PHE A C 1
ATOM 2848 O O . PHE A 1 399 ? -103.058 57.917 313.564 1.00 69.01 433 PHE A O 1
ATOM 2856 N N . ASN A 1 400 ? -102.075 58.952 315.304 1.00 73.96 434 ASN A N 1
ATOM 2857 C CA . ASN A 1 400 ? -103.040 58.471 316.280 1.00 76.44 434 ASN A CA 1
ATOM 2858 C C . ASN A 1 400 ? -104.422 59.065 316.067 1.00 74.03 434 ASN A C 1
ATOM 2859 O O . ASN A 1 400 ? -105.432 58.383 316.236 1.00 76.16 434 ASN A O 1
ATOM 2864 N N . ALA A 1 401 ? -104.464 60.342 315.710 1.00 70.93 435 ALA A N 1
ATOM 2865 C CA . ALA A 1 401 ? -105.715 60.951 315.303 1.00 71.58 435 ALA A CA 1
ATOM 2866 C C . ALA A 1 401 ? -106.258 60.205 314.082 1.00 73.08 435 ALA A C 1
ATOM 2867 O O . ALA A 1 401 ? -107.445 59.884 314.034 1.00 70.04 435 ALA A O 1
ATOM 2869 N N . SER A 1 402 ? -105.389 59.903 313.115 1.00 70.63 436 SER A N 1
ATOM 2870 C CA . SER A 1 402 ? -105.832 59.209 311.911 1.00 69.26 436 SER A CA 1
ATOM 2871 C C . SER A 1 402 ? -106.500 57.891 312.270 1.00 71.62 436 SER A C 1
ATOM 2872 O O . SER A 1 402 ? -107.439 57.483 311.600 1.00 71.33 436 SER A O 1
ATOM 2875 N N . VAL A 1 403 ? -106.053 57.245 313.347 1.00 71.61 437 VAL A N 1
ATOM 2876 C CA . VAL A 1 403 ? -106.673 55.993 313.777 1.00 73.03 437 VAL A CA 1
ATOM 2877 C C . VAL A 1 403 ? -107.959 56.231 314.572 1.00 75.04 437 VAL A C 1
ATOM 2878 O O . VAL A 1 403 ? -109.006 55.656 314.268 1.00 72.90 437 VAL A O 1
ATOM 2882 N N . LEU A 1 404 ? -107.881 57.086 315.585 1.00 77.62 438 LEU A N 1
ATOM 2883 C CA . LEU A 1 404 ? -109.026 57.343 316.453 1.00 77.56 438 LEU A CA 1
ATOM 2884 C C . LEU A 1 404 ? -110.176 58.033 315.720 1.00 78.05 438 LEU A C 1
ATOM 2885 O O . LEU A 1 404 ? -111.346 57.735 315.974 1.00 77.89 438 LEU A O 1
ATOM 2890 N N . PHE A 1 405 ? -109.846 58.963 314.824 1.00 72.94 439 PHE A N 1
ATOM 2891 C CA . PHE A 1 405 ? -110.866 59.677 314.060 1.00 77.08 439 PHE A CA 1
ATOM 2892 C C . PHE A 1 405 ? -111.304 58.839 312.881 1.00 74.01 439 PHE A C 1
ATOM 2893 O O . PHE A 1 405 ? -112.296 59.133 312.219 1.00 75.23 439 PHE A O 1
ATOM 2901 N N . LYS A 1 406 ? -110.543 57.792 312.622 1.00 74.84 440 LYS A N 1
ATOM 2902 C CA . LYS A 1 406 ? -110.742 56.998 311.429 1.00 75.50 440 LYS A CA 1
ATOM 2903 C C . LYS A 1 406 ? -110.735 57.896 310.184 1.00 72.86 440 LYS A C 1
ATOM 2904 O O . LYS A 1 406 ? -111.657 57.839 309.374 1.00 71.22 440 LYS A O 1
ATOM 2910 N N . SER A 1 407 ? -109.673 58.685 310.018 1.00 67.41 441 SER A N 1
ATOM 2911 C CA . SER A 1 407 ? -109.602 59.675 308.948 1.00 64.77 441 SER A CA 1
ATOM 2912 C C . SER A 1 407 ? -108.455 59.462 307.996 1.00 67.44 441 SER A C 1
ATOM 2913 O O . SER A 1 407 ? -107.302 59.505 308.400 1.00 64.17 441 SER A O 1
ATOM 2916 N N . HIS A 1 408 ? -108.760 59.287 306.718 1.00 62.11 442 HIS A N 1
ATOM 2917 C CA . HIS A 1 408 ? -107.701 59.235 305.726 1.00 59.07 442 HIS A CA 1
ATOM 2918 C C . HIS A 1 408 ? -106.959 60.572 305.606 1.00 64.86 442 HIS A C 1
ATOM 2919 O O . HIS A 1 408 ? -105.783 60.596 305.217 1.00 66.74 442 HIS A O 1
ATOM 2926 N N . SER A 1 409 ? -107.637 61.674 305.929 1.00 62.02 443 SER A N 1
ATOM 2927 C CA . SER A 1 409 ? -107.020 62.989 305.830 1.00 60.81 443 SER A CA 1
ATOM 2928 C C . SER A 1 409 ? -105.851 63.128 306.785 1.00 63.65 443 SER A C 1
ATOM 2929 O O . SER A 1 409 ? -104.766 63.553 306.387 1.00 63.85 443 SER A O 1
ATOM 2932 N N . PHE A 1 410 ? -106.058 62.759 308.043 1.00 68.34 444 PHE A N 1
ATOM 2933 C CA . PHE A 1 410 ? -104.955 62.763 309.000 1.00 68.39 444 PHE A CA 1
ATOM 2934 C C . PHE A 1 410 ? -103.813 61.833 308.590 1.00 64.70 444 PHE A C 1
ATOM 2935 O O . PHE A 1 410 ? -102.645 62.159 308.791 1.00 63.05 444 PHE A O 1
ATOM 2943 N N . LEU A 1 411 ? -104.146 60.685 308.008 1.00 66.45 445 LEU A N 1
ATOM 2944 C CA . LEU A 1 411 ? -103.122 59.714 307.643 1.00 63.95 445 LEU A CA 1
ATOM 2945 C C . LEU A 1 411 ? -102.304 60.259 306.489 1.00 63.14 445 LEU A C 1
ATOM 2946 O O . LEU A 1 411 ? -101.078 60.155 306.492 1.00 59.32 445 LEU A O 1
ATOM 2951 N N . LEU A 1 412 ? -102.978 60.844 305.502 1.00 60.69 446 LEU A N 1
ATOM 2952 C CA . LEU A 1 412 ? -102.263 61.503 304.418 1.00 58.87 446 LEU A CA 1
ATOM 2953 C C . LEU A 1 412 ? -101.390 62.607 305.000 1.00 59.52 446 LEU A C 1
ATOM 2954 O O . LEU A 1 412 ? -100.240 62.776 304.594 1.00 64.46 446 LEU A O 1
ATOM 2959 N N . LYS A 1 413 ? -101.907 63.329 305.985 1.00 60.42 447 LYS A N 1
ATOM 2960 C CA . LYS A 1 413 ? -101.107 64.381 306.594 1.00 63.94 447 LYS A CA 1
ATOM 2961 C C . LYS A 1 413 ? -99.914 63.782 307.345 1.00 59.89 447 LYS A C 1
ATOM 2962 O O . LYS A 1 413 ? -98.818 64.337 307.353 1.00 60.99 447 LYS A O 1
ATOM 2968 N N . THR A 1 414 ? -100.133 62.630 307.957 1.00 64.46 448 THR A N 1
ATOM 2969 C CA . THR A 1 414 ? -99.078 61.922 308.666 1.00 64.68 448 THR A CA 1
ATOM 2970 C C . THR A 1 414 ? -97.952 61.461 307.730 1.00 62.95 448 THR A C 1
ATOM 2971 O O . THR A 1 414 ? -96.783 61.775 307.962 1.00 63.76 448 THR A O 1
ATOM 2975 N N . ALA A 1 415 ? -98.311 60.713 306.687 1.00 60.84 449 ALA A N 1
ATOM 2976 C CA . ALA A 1 415 ? -97.373 60.274 305.657 1.00 56.01 449 ALA A CA 1
ATOM 2977 C C . ALA A 1 415 ? -96.493 61.412 305.157 1.00 61.49 449 ALA A C 1
ATOM 2978 O O . ALA A 1 415 ? -95.267 61.304 305.099 1.00 63.05 449 ALA A O 1
ATOM 2980 N N . ASN A 1 416 ? -97.124 62.519 304.798 1.00 62.14 450 ASN A N 1
ATOM 2981 C CA . ASN A 1 416 ? -96.380 63.619 304.215 1.00 56.74 450 ASN A CA 1
ATOM 2982 C C . ASN A 1 416 ? -95.413 64.274 305.183 1.00 57.47 450 ASN A C 1
ATOM 2983 O O . ASN A 1 416 ? -94.330 64.681 304.790 1.00 53.10 450 ASN A O 1
ATOM 2988 N N . LEU A 1 417 ? -95.793 64.367 306.450 1.00 59.02 451 LEU A N 1
ATOM 2989 C CA . LEU A 1 417 ? -94.901 64.956 307.434 1.00 59.74 451 LEU A CA 1
ATOM 2990 C C . LEU A 1 417 ? -93.697 64.058 307.627 1.00 64.58 451 LEU A C 1
ATOM 2991 O O . LEU A 1 417 ? -92.570 64.534 307.807 1.00 61.55 451 LEU A O 1
ATOM 2996 N N . GLU A 1 418 ? -93.957 62.751 307.597 1.00 66.77 452 GLU A N 1
ATOM 2997 C CA . GLU A 1 418 ? -92.914 61.737 307.623 1.00 63.77 452 GLU A CA 1
ATOM 2998 C C . GLU A 1 418 ? -91.932 61.972 306.479 1.00 61.69 452 GLU A C 1
ATOM 2999 O O . GLU A 1 418 ? -90.728 62.107 306.698 1.00 61.36 452 GLU A O 1
ATOM 3005 N N . ILE A 1 419 ? -92.465 62.037 305.262 1.00 58.27 453 ILE A N 1
ATOM 3006 C CA . ILE A 1 419 ? -91.664 62.333 304.080 1.00 58.58 453 ILE A CA 1
ATOM 3007 C C . ILE A 1 419 ? -90.906 63.647 304.206 1.00 61.50 453 ILE A C 1
ATOM 3008 O O . ILE A 1 419 ? -89.726 63.736 303.847 1.00 63.79 453 ILE A O 1
ATOM 3013 N N . SER A 1 420 ? -91.580 64.664 304.722 1.00 62.41 454 SER A N 1
ATOM 3014 C CA . SER A 1 420 ? -90.941 65.952 304.899 1.00 59.28 454 SER A CA 1
ATOM 3015 C C . SER A 1 420 ? -89.656 65.786 305.682 1.00 58.89 454 SER A C 1
ATOM 3016 O O . SER A 1 420 ? -88.587 66.144 305.195 1.00 64.17 454 SER A O 1
ATOM 3019 N N . ASN A 1 421 ? -89.795 65.216 306.859 1.00 64.07 455 ASN A N 1
ATOM 3020 C CA . ASN A 1 421 ? -88.707 64.936 307.764 1.00 69.75 455 ASN A CA 1
ATOM 3021 C C . ASN A 1 421 ? -87.572 64.198 307.095 1.00 67.98 455 ASN A C 1
ATOM 3022 O O . ASN A 1 421 ? -86.410 64.473 307.312 1.00 64.68 455 ASN A O 1
ATOM 3027 N N . VAL A 1 422 ? -87.936 63.223 306.302 1.00 62.09 456 VAL A N 1
ATOM 3028 C CA . VAL A 1 422 ? -86.970 62.431 305.569 1.00 57.60 456 VAL A CA 1
ATOM 3029 C C . VAL A 1 422 ? -86.147 63.354 304.682 1.00 58.40 456 VAL A C 1
ATOM 3030 O O . VAL A 1 422 ? -84.920 63.293 304.681 1.00 62.57 456 VAL A O 1
ATOM 3034 N N . LEU A 1 423 ? -86.828 64.219 303.930 1.00 65.97 457 LEU A N 1
ATOM 3035 C CA . LEU A 1 423 ? -86.153 65.100 302.988 1.00 56.85 457 LEU A CA 1
ATOM 3036 C C . LEU A 1 423 ? -85.265 66.086 303.723 1.00 60.81 457 LEU A C 1
ATOM 3037 O O . LEU A 1 423 ? -84.163 66.418 303.283 1.00 62.42 457 LEU A O 1
ATOM 3042 N N . ILE A 1 424 ? -85.749 66.525 304.873 1.00 66.03 458 ILE A N 1
ATOM 3043 C CA . ILE A 1 424 ? -85.024 67.468 305.697 1.00 68.82 458 ILE A CA 1
ATOM 3044 C C . ILE A 1 424 ? -83.865 66.807 306.440 1.00 65.35 458 ILE A C 1
ATOM 3045 O O . ILE A 1 424 ? -82.766 67.349 306.436 1.00 65.61 458 ILE A O 1
ATOM 3050 N N . SER A 1 425 ? -84.108 65.661 307.083 1.00 70.12 459 SER A N 1
ATOM 3051 C CA . SER A 1 425 ? -83.045 64.926 307.797 1.00 68.49 459 SER A CA 1
ATOM 3052 C C . SER A 1 425 ? -81.932 64.470 306.866 1.00 66.12 459 SER A C 1
ATOM 3053 O O . SER A 1 425 ? -80.761 64.478 307.243 1.00 67.46 459 SER A O 1
ATOM 3056 N N . ASN A 1 426 ? -82.311 64.046 305.664 1.00 67.47 460 ASN A N 1
ATOM 3057 C CA . ASN A 1 426 ? -81.348 63.729 304.617 1.00 67.49 460 ASN A CA 1
ATOM 3058 C C . ASN A 1 426 ? -80.385 62.640 305.054 1.00 69.13 460 ASN A C 1
ATOM 3059 O O . ASN A 1 426 ? -79.178 62.738 304.844 1.00 77.26 460 ASN A O 1
ATOM 3064 N N . ASP A 1 427 ? -80.899 61.611 305.699 1.00 74.65 461 ASP A N 1
ATOM 3065 C CA . ASP A 1 427 ? -80.014 60.533 306.098 1.00 82.68 461 ASP A CA 1
ATOM 3066 C C . ASP A 1 427 ? -80.479 59.242 305.451 1.00 85.69 461 ASP A C 1
ATOM 3067 O O . ASP A 1 427 ? -81.337 58.550 306.002 1.00 83.94 461 ASP A O 1
ATOM 3072 N N . SER A 1 428 ? -79.925 58.939 304.272 1.00 81.61 462 SER A N 1
ATOM 3073 C CA . SER A 1 428 ? -80.287 57.736 303.519 1.00 83.39 462 SER A CA 1
ATOM 3074 C C . SER A 1 428 ? -79.937 56.453 304.303 1.00 84.73 462 SER A C 1
ATOM 3075 O O . SER A 1 428 ? -80.333 55.354 303.912 1.00 85.86 462 SER A O 1
ATOM 3078 N N . LYS A 1 429 ? -79.205 56.598 305.407 1.00 85.03 463 LYS A N 1
ATOM 3079 C CA . LYS A 1 429 ? -78.969 55.481 306.313 1.00 84.94 463 LYS A CA 1
ATOM 3080 C C . LYS A 1 429 ? -80.205 55.206 307.203 1.00 85.71 463 LYS A C 1
ATOM 3081 O O . LYS A 1 429 ? -80.400 54.078 307.661 1.00 95.88 463 LYS A O 1
ATOM 3087 N N . THR A 1 430 ? -81.041 56.224 307.425 1.00 87.16 464 THR A N 1
ATOM 3088 C CA . THR A 1 430 ? -82.256 56.108 308.257 1.00 85.57 464 THR A CA 1
ATOM 3089 C C . THR A 1 430 ? -83.421 55.335 307.616 1.00 87.66 464 THR A C 1
ATOM 3090 O O . THR A 1 430 ? -84.279 54.802 308.330 1.00 86.50 464 THR A O 1
ATOM 3094 N N . SER A 1 431 ? -83.460 55.273 306.284 1.00 88.70 465 SER A N 1
ATOM 3095 C CA . SER A 1 431 ? -84.719 54.999 305.580 1.00 82.52 465 SER A CA 1
ATOM 3096 C C . SER A 1 431 ? -85.389 53.669 305.945 1.00 79.35 465 SER A C 1
ATOM 3097 O O . SER A 1 431 ? -86.571 53.480 305.638 1.00 82.02 465 SER A O 1
ATOM 3100 N N . HIS A 1 432 ? -84.666 52.756 306.590 1.00 80.30 466 HIS A N 1
ATOM 3101 C CA . HIS A 1 432 ? -85.302 51.523 307.047 1.00 81.11 466 HIS A CA 1
ATOM 3102 C C . HIS A 1 432 ? -86.429 51.935 308.002 1.00 77.81 466 HIS A C 1
ATOM 3103 O O . HIS A 1 432 ? -87.549 51.421 307.905 1.00 74.58 466 HIS A O 1
ATOM 3110 N N . ARG A 1 433 ? -86.133 52.893 308.883 1.00 72.13 467 ARG A N 1
ATOM 3111 C CA . ARG A 1 433 ? -87.115 53.428 309.826 1.00 71.96 467 ARG A CA 1
ATOM 3112 C C . ARG A 1 433 ? -88.400 53.865 309.133 1.00 71.25 467 ARG A C 1
ATOM 3113 O O . ARG A 1 433 ? -89.503 53.545 309.577 1.00 70.20 467 ARG A O 1
ATOM 3121 N N . THR A 1 434 ? -88.250 54.615 308.048 1.00 67.86 468 THR A N 1
ATOM 3122 C CA . THR A 1 434 ? -89.402 55.139 307.342 1.00 65.55 468 THR A CA 1
ATOM 3123 C C . THR A 1 434 ? -90.249 54.019 306.765 1.00 67.91 468 THR A C 1
ATOM 3124 O O . THR A 1 434 ? -91.470 54.008 306.935 1.00 67.71 468 THR A O 1
ATOM 3128 N N . ILE A 1 435 ? -89.597 53.074 306.096 1.00 67.97 469 ILE A N 1
ATOM 3129 C CA . ILE A 1 435 ? -90.298 51.993 305.428 1.00 63.27 469 ILE A CA 1
ATOM 3130 C C . ILE A 1 435 ? -91.102 51.207 306.455 1.00 61.89 469 ILE A C 1
ATOM 3131 O O . ILE A 1 435 ? -92.236 50.806 306.192 1.00 61.20 469 ILE A O 1
ATOM 3136 N N . LEU A 1 436 ? -90.527 51.022 307.639 1.00 63.83 470 LEU A N 1
ATOM 3137 C CA . LEU A 1 436 ? -91.206 50.278 308.695 1.00 67.92 470 LEU A CA 1
ATOM 3138 C C . LEU A 1 436 ? -92.354 51.102 309.253 1.00 68.84 470 LEU A C 1
ATOM 3139 O O . LEU A 1 436 ? -93.384 50.546 309.643 1.00 68.38 470 LEU A O 1
ATOM 3144 N N . LYS A 1 437 ? -92.173 52.425 309.295 1.00 67.55 471 LYS A N 1
ATOM 3145 C CA . LYS A 1 437 ? -93.251 53.343 309.686 1.00 66.54 471 LYS A CA 1
ATOM 3146 C C . LYS A 1 437 ? -94.397 53.283 308.694 1.00 60.23 471 LYS A C 1
ATOM 3147 O O . LYS A 1 437 ? -95.556 53.154 309.078 1.00 57.40 471 LYS A O 1
ATOM 3153 N N . PHE A 1 438 ? -94.052 53.381 307.412 1.00 58.96 472 PHE A N 1
ATOM 3154 C CA . PHE A 1 438 ? -95.040 53.409 306.353 1.00 57.98 472 PHE A CA 1
ATOM 3155 C C . PHE A 1 438 ? -95.761 52.074 306.291 1.00 60.66 472 PHE A C 1
ATOM 3156 O O . PHE A 1 438 ? -96.918 52.001 305.878 1.00 64.22 472 PHE A O 1
ATOM 3164 N N . GLU A 1 439 ? -95.091 51.022 306.743 1.00 66.14 473 GLU A N 1
ATOM 3165 C CA . GLU A 1 439 ? -95.770 49.757 306.950 1.00 66.86 473 GLU A CA 1
ATOM 3166 C C . GLU A 1 439 ? -96.950 49.947 307.911 1.00 66.72 473 GLU A C 1
ATOM 3167 O O . GLU A 1 439 ? -98.052 49.486 307.634 1.00 67.03 473 GLU A O 1
ATOM 3173 N N . LYS A 1 440 ? -96.740 50.647 309.021 1.00 69.49 474 LYS A N 1
ATOM 3174 C CA . LYS A 1 440 ? -97.807 50.771 310.009 1.00 65.66 474 LYS A CA 1
ATOM 3175 C C . LYS A 1 440 ? -98.926 51.691 309.505 1.00 66.31 474 LYS A C 1
ATOM 3176 O O . LYS A 1 440 ? -100.100 51.388 309.725 1.00 68.46 474 LYS A O 1
ATOM 3182 N N . PHE A 1 441 ? -98.570 52.794 308.829 1.00 65.88 475 PHE A N 1
ATOM 3183 C CA . PHE A 1 441 ? -99.558 53.663 308.160 1.00 59.57 475 PHE A CA 1
ATOM 3184 C C . PHE A 1 441 ? -100.437 52.848 307.214 1.00 63.06 475 PHE A C 1
ATOM 3185 O O . PHE A 1 441 ? -101.658 52.814 307.369 1.00 65.39 475 PHE A O 1
ATOM 3193 N N . ILE A 1 442 ? -99.795 52.194 306.240 1.00 65.19 476 ILE A N 1
ATOM 3194 C CA . ILE A 1 442 ? -100.503 51.450 305.206 1.00 62.60 476 ILE A CA 1
ATOM 3195 C C . ILE A 1 442 ? -101.474 50.481 305.842 1.00 60.05 476 ILE A C 1
ATOM 3196 O O . ILE A 1 442 ? -102.643 50.433 305.475 1.00 65.19 476 ILE A O 1
ATOM 3201 N N . SER A 1 443 ? -100.996 49.755 306.839 1.00 63.85 477 SER A N 1
ATOM 3202 C CA . SER A 1 443 ? -101.842 48.870 307.611 1.00 65.73 477 SER A CA 1
ATOM 3203 C C . SER A 1 443 ? -103.054 49.580 308.208 1.00 64.36 477 SER A C 1
ATOM 3204 O O . SER A 1 443 ? -104.119 48.986 308.320 1.00 70.20 477 SER A O 1
ATOM 3207 N N . SER A 1 444 ? -102.900 50.850 308.579 1.00 68.07 478 SER A N 1
ATOM 3208 C CA . SER A 1 444 ? -103.965 51.565 309.270 1.00 63.85 478 SER A CA 1
ATOM 3209 C C . SER A 1 444 ? -104.981 52.182 308.299 1.00 64.38 478 SER A C 1
ATOM 3210 O O . SER A 1 444 ? -106.100 52.522 308.698 1.00 65.23 478 SER A O 1
ATOM 3213 N N . ALA A 1 445 ? -104.599 52.294 307.026 1.00 63.99 479 ALA A N 1
ATOM 3214 C CA . ALA A 1 445 ? -105.457 52.912 306.018 1.00 62.46 479 ALA A CA 1
ATOM 3215 C C . ALA A 1 445 ? -106.783 52.164 305.871 1.00 61.91 479 ALA A C 1
ATOM 3216 O O . ALA A 1 445 ? -106.820 50.932 305.943 1.00 67.45 479 ALA A O 1
ATOM 3218 N N . GLN A 1 446 ? -107.849 52.925 305.628 1.00 61.20 480 GLN A N 1
ATOM 3219 C CA . GLN A 1 446 ? -109.233 52.457 305.702 1.00 58.29 480 GLN A CA 1
ATOM 3220 C C . GLN A 1 446 ? -109.773 51.616 304.557 1.00 60.12 480 GLN A C 1
ATOM 3221 O O . GLN A 1 446 ? -110.887 51.104 304.656 1.00 62.81 480 GLN A O 1
ATOM 3227 N N . SER A 1 447 ? -109.044 51.516 303.454 1.00 58.62 481 SER A N 1
ATOM 3228 C CA . SER A 1 447 ? -109.550 50.770 302.312 1.00 55.82 481 SER A CA 1
ATOM 3229 C C . SER A 1 447 ? -108.394 50.395 301.430 1.00 57.01 481 SER A C 1
ATOM 3230 O O . SER A 1 447 ? -107.266 50.782 301.701 1.00 61.14 481 SER A O 1
ATOM 3233 N N . ALA A 1 448 ? -108.679 49.643 300.376 1.00 55.00 482 ALA A N 1
ATOM 3234 C CA . ALA A 1 448 ? -107.638 49.156 299.493 1.00 57.58 482 ALA A CA 1
ATOM 3235 C C . ALA A 1 448 ? -107.047 50.307 298.706 1.00 58.10 482 ALA A C 1
ATOM 3236 O O . ALA A 1 448 ? -105.833 50.415 298.579 1.00 57.87 482 ALA A O 1
ATOM 3238 N N . GLN A 1 449 ? -107.910 51.177 298.190 1.00 64.17 483 GLN A N 1
ATOM 3239 C CA . GLN A 1 449 ? -107.424 52.332 297.449 1.00 62.04 483 GLN A CA 1
ATOM 3240 C C . GLN A 1 449 ? -106.628 53.264 298.356 1.00 60.63 483 GLN A C 1
ATOM 3241 O O . GLN A 1 449 ? -105.618 53.844 297.942 1.00 61.93 483 GLN A O 1
ATOM 3247 N N . LYS A 1 450 ? -107.065 53.389 299.603 1.00 60.32 484 LYS A N 1
ATOM 3248 C CA . LYS A 1 450 ? -106.403 54.307 300.519 1.00 62.47 484 LYS A CA 1
ATOM 3249 C C . LYS A 1 450 ? -105.000 53.817 300.899 1.00 56.93 484 LYS A C 1
ATOM 3250 O O . LYS A 1 450 ? -104.082 54.630 301.069 1.00 58.57 484 LYS A O 1
ATOM 3256 N N . LYS A 1 451 ? -104.840 52.497 301.009 1.00 60.28 485 LYS A N 1
ATOM 3257 C CA . LYS A 1 451 ? -103.530 51.887 301.253 1.00 58.00 485 LYS A CA 1
ATOM 3258 C C . LYS A 1 451 ? -102.581 52.115 300.090 1.00 55.84 485 LYS A C 1
ATOM 3259 O O . LYS A 1 451 ? -101.423 52.453 300.296 1.00 54.16 485 LYS A O 1
ATOM 3265 N N . ILE A 1 452 ? -103.072 51.919 298.871 1.00 54.45 486 ILE A N 1
ATOM 3266 C CA . ILE A 1 452 ? -102.276 52.195 297.688 1.00 58.72 486 ILE A CA 1
ATOM 3267 C C . ILE A 1 452 ? -101.901 53.679 297.613 1.00 55.64 486 ILE A C 1
ATOM 3268 O O . ILE A 1 452 ? -100.856 54.052 297.108 1.00 57.34 486 ILE A O 1
ATOM 3273 N N . GLU A 1 453 ? -102.752 54.529 298.155 1.00 66.92 487 GLU A N 1
ATOM 3274 C CA . GLU A 1 453 ? -102.510 55.966 298.131 1.00 62.73 487 GLU A CA 1
ATOM 3275 C C . GLU A 1 453 ? -101.355 56.348 299.043 1.00 57.73 487 GLU A C 1
ATOM 3276 O O . GLU A 1 453 ? -100.441 57.071 298.634 1.00 59.15 487 GLU A O 1
ATOM 3282 N N . ILE A 1 454 ? -101.411 55.850 300.279 1.00 60.10 488 ILE A N 1
ATOM 3283 C CA . ILE A 1 454 ? -100.349 56.051 301.258 1.00 58.46 488 ILE A CA 1
ATOM 3284 C C . ILE A 1 454 ? -99.039 55.477 300.730 1.00 60.03 488 ILE A C 1
ATOM 3285 O O . ILE A 1 454 ? -97.966 56.036 300.964 1.00 60.31 488 ILE A O 1
ATOM 3290 N N . PHE A 1 455 ? -99.127 54.390 299.994 1.00 57.85 489 PHE A N 1
ATOM 3291 C CA . PHE A 1 455 ? -97.944 53.716 299.515 1.00 56.86 489 PHE A CA 1
ATOM 3292 C C . PHE A 1 455 ? -97.150 54.610 298.607 1.00 57.87 489 PHE A C 1
ATOM 3293 O O . PHE A 1 455 ? -95.941 54.565 298.581 1.00 54.33 489 PHE A O 1
ATOM 3301 N N . SER A 1 456 ? -97.848 55.446 297.868 1.00 57.61 490 SER A N 1
ATOM 3302 C CA . SER A 1 456 ? -97.245 56.255 296.835 1.00 59.48 490 SER A CA 1
ATOM 3303 C C . SER A 1 456 ? -96.516 57.456 297.374 1.00 55.14 490 SER A C 1
ATOM 3304 O O . SER A 1 456 ? -95.712 58.047 296.694 1.00 56.19 490 SER A O 1
ATOM 3307 N N . CYS A 1 457 ? -96.829 57.835 298.595 1.00 57.72 491 CYS A N 1
ATOM 3308 C CA . CYS A 1 457 ? -96.085 58.843 299.287 1.00 55.73 491 CYS A CA 1
ATOM 3309 C C . CYS A 1 457 ? -94.720 58.316 299.617 1.00 55.33 491 CYS A C 1
ATOM 3310 O O . CYS A 1 457 ? -93.791 59.070 299.721 1.00 58.11 491 CYS A O 1
ATOM 3313 N N . LEU A 1 458 ? -94.585 57.014 299.771 1.00 59.09 492 LEU A N 1
ATOM 3314 C CA . LEU A 1 458 ? -93.295 56.461 300.097 1.00 52.39 492 LEU A CA 1
ATOM 3315 C C . LEU A 1 458 ? -92.596 55.979 298.858 1.00 52.43 492 LEU A C 1
ATOM 3316 O O . LEU A 1 458 ? -91.421 56.140 298.718 1.00 51.38 492 LEU A O 1
ATOM 3321 N N . PHE A 1 459 ? -93.321 55.369 297.951 1.00 53.02 493 PHE A N 1
ATOM 3322 C CA . PHE A 1 459 ? -92.686 54.897 296.739 1.00 52.96 493 PHE A CA 1
ATOM 3323 C C . PHE A 1 459 ? -92.623 56.073 295.798 1.00 44.73 493 PHE A C 1
ATOM 3324 O O . PHE A 1 459 ? -93.480 56.264 294.933 1.00 52.01 493 PHE A O 1
ATOM 3332 N N . ASN A 1 460 ? -91.584 56.871 296.010 1.00 45.68 494 ASN A N 1
ATOM 3333 C CA . ASN A 1 460 ? -91.442 58.185 295.385 1.00 47.44 494 ASN A CA 1
ATOM 3334 C C . ASN A 1 460 ? -89.971 58.476 295.180 1.00 47.93 494 ASN A C 1
ATOM 3335 O O . ASN A 1 460 ? -89.187 58.352 296.116 1.00 49.29 494 ASN A O 1
ATOM 3340 N N . VAL A 1 461 ? -89.603 58.869 293.965 1.00 47.42 495 VAL A N 1
ATOM 3341 C CA . VAL A 1 461 ? -88.199 59.053 293.614 1.00 41.89 495 VAL A CA 1
ATOM 3342 C C . VAL A 1 461 ? -87.404 60.065 294.472 1.00 51.95 495 VAL A C 1
ATOM 3343 O O . VAL A 1 461 ? -86.196 59.880 294.632 1.00 56.90 495 VAL A O 1
ATOM 3347 N N . TYR A 1 462 ? -88.024 61.107 295.039 1.00 46.57 496 TYR A N 1
ATOM 3348 C CA . TYR A 1 462 ? -87.229 62.069 295.807 1.00 52.94 496 TYR A CA 1
ATOM 3349 C C . TYR A 1 462 ? -86.815 61.427 297.119 1.00 47.56 496 TYR A C 1
ATOM 3350 O O . TYR A 1 462 ? -85.953 61.936 297.825 1.00 46.89 496 TYR A O 1
ATOM 3359 N N . CYS A 1 463 ? -87.403 60.282 297.428 1.00 48.17 497 CYS A N 1
ATOM 3360 C CA . CYS A 1 463 ? -86.934 59.489 298.561 1.00 51.27 497 CYS A CA 1
ATOM 3361 C C . CYS A 1 463 ? -85.521 58.906 298.355 1.00 53.06 497 CYS A C 1
ATOM 3362 O O . CYS A 1 463 ? -84.875 58.525 299.325 1.00 55.39 497 CYS A O 1
ATOM 3365 N N . MET A 1 464 ? -85.041 58.858 297.113 1.00 47.60 498 MET A N 1
ATOM 3366 C CA . MET A 1 464 ? -83.675 58.420 296.847 1.00 49.84 498 MET A CA 1
ATOM 3367 C C . MET A 1 464 ? -82.615 59.375 297.394 1.00 56.41 498 MET A C 1
ATOM 3368 O O . MET A 1 464 ? -81.449 58.992 297.502 1.00 61.70 498 MET A O 1
ATOM 3373 N N . LEU A 1 465 ? -83.015 60.596 297.749 1.00 54.69 499 LEU A N 1
ATOM 3374 C CA . LEU A 1 465 ? -82.105 61.611 298.284 1.00 51.27 499 LEU A CA 1
ATOM 3375 C C . LEU A 1 465 ? -80.822 61.782 297.478 1.00 50.54 499 LEU A C 1
ATOM 3376 O O . LEU A 1 465 ? -79.754 61.963 298.052 1.00 53.90 499 LEU A O 1
ATOM 3381 N N . ARG A 1 466 ? -80.946 61.743 296.153 1.00 51.72 500 ARG A N 1
ATOM 3382 C CA . ARG A 1 466 ? -79.815 61.877 295.230 1.00 54.41 500 ARG A CA 1
ATOM 3383 C C . ARG A 1 466 ? -78.699 60.857 295.495 1.00 58.40 500 ARG A C 1
ATOM 3384 O O . ARG A 1 466 ? -77.509 61.159 295.368 1.00 55.52 500 ARG A O 1
ATOM 3392 N N . ASN A 1 467 ? -79.103 59.646 295.858 1.00 58.78 501 ASN A N 1
ATOM 3393 C CA . ASN A 1 467 ? -78.172 58.573 296.115 1.00 58.69 501 ASN A CA 1
ATOM 3394 C C . ASN A 1 467 ? -77.787 57.878 294.813 1.00 59.24 501 ASN A C 1
ATOM 3395 O O . ASN A 1 467 ? -78.644 57.465 294.039 1.00 61.73 501 ASN A O 1
ATOM 3400 N N . ASP A 1 468 ? -76.494 57.745 294.563 1.00 61.95 502 ASP A N 1
ATOM 3401 C CA . ASP A 1 468 ? -76.062 57.250 293.261 1.00 70.42 502 ASP A CA 1
ATOM 3402 C C . ASP A 1 468 ? -75.437 55.853 293.326 1.00 64.58 502 ASP A C 1
ATOM 3403 O O . ASP A 1 468 ? -74.493 55.551 292.595 1.00 58.82 502 ASP A O 1
ATOM 3408 N N . THR A 1 469 ? -75.976 55.015 294.203 1.00 59.64 503 THR A N 1
ATOM 3409 C CA . THR A 1 469 ? -75.519 53.635 294.322 1.00 64.74 503 THR A CA 1
ATOM 3410 C C . THR A 1 469 ? -76.639 52.668 293.953 1.00 57.28 503 THR A C 1
ATOM 3411 O O . THR A 1 469 ? -77.787 52.905 294.284 1.00 57.70 503 THR A O 1
ATOM 3415 N N . LEU A 1 470 ? -76.300 51.590 293.255 1.00 62.91 504 LEU A N 1
ATOM 3416 C CA . LEU A 1 470 ? -77.250 50.504 293.033 1.00 59.28 504 LEU A CA 1
ATOM 3417 C C . LEU A 1 470 ? -77.637 49.853 294.364 1.00 56.49 504 LEU A C 1
ATOM 3418 O O . LEU A 1 470 ? -78.782 49.465 294.554 1.00 56.30 504 LEU A O 1
ATOM 3423 N N . SER A 1 471 ? -76.686 49.746 295.288 1.00 60.98 505 SER A N 1
ATOM 3424 C CA . SER A 1 471 ? -76.963 49.128 296.580 1.00 53.56 505 SER A CA 1
ATOM 3425 C C . SER A 1 471 ? -78.085 49.831 297.330 1.00 55.11 505 SER A C 1
ATOM 3426 O O . SER A 1 471 ? -78.968 49.165 297.860 1.00 57.42 505 SER A O 1
ATOM 3429 N N . PHE A 1 472 ? -78.104 51.146 297.332 1.00 61.08 506 PHE A N 1
ATOM 3430 C CA . PHE A 1 472 ? -79.155 51.836 298.042 1.00 55.50 506 PHE A CA 1
ATOM 3431 C C . PHE A 1 472 ? -80.532 51.665 297.438 1.00 52.82 506 PHE A C 1
ATOM 3432 O O . PHE A 1 472 ? -81.488 51.468 298.138 1.00 56.71 506 PHE A O 1
ATOM 3440 N N . VAL A 1 473 ? -80.631 51.721 296.127 1.00 48.72 507 VAL A N 1
ATOM 3441 C CA . VAL A 1 473 ? -81.911 51.616 295.476 1.00 51.93 507 VAL A CA 1
ATOM 3442 C C . VAL A 1 473 ? -82.488 50.225 295.531 1.00 55.62 507 VAL A C 1
ATOM 3443 O O . VAL A 1 473 ? -83.674 50.060 295.483 1.00 53.28 507 VAL A O 1
ATOM 3447 N N . PHE A 1 474 ? -81.642 49.224 295.625 1.00 55.47 508 PHE A N 1
ATOM 3448 C CA . PHE A 1 474 ? -82.112 47.874 295.740 1.00 58.53 508 PHE A CA 1
ATOM 3449 C C . PHE A 1 474 ? -82.611 47.652 297.139 1.00 55.84 508 PHE A C 1
ATOM 3450 O O . PHE A 1 474 ? -83.644 47.090 297.365 1.00 50.82 508 PHE A O 1
ATOM 3458 N N . ASP A 1 475 ? -81.841 48.138 298.080 1.00 55.35 509 ASP A N 1
ATOM 3459 C CA . ASP A 1 475 ? -82.142 48.061 299.479 1.00 55.53 509 ASP A CA 1
ATOM 3460 C C . ASP A 1 475 ? -83.464 48.739 299.776 1.00 61.66 509 ASP A C 1
ATOM 3461 O O . ASP A 1 475 ? -84.270 48.213 300.506 1.00 62.51 509 ASP A O 1
ATOM 3466 N N . PHE A 1 476 ? -83.685 49.908 299.202 1.00 58.34 510 PHE A N 1
ATOM 3467 C CA . PHE A 1 476 ? -84.912 50.636 299.401 1.00 55.35 510 PHE A CA 1
ATOM 3468 C C . PHE A 1 476 ? -86.103 49.975 298.756 1.00 54.33 510 PHE A C 1
ATOM 3469 O O . PHE A 1 476 ? -87.157 49.921 299.324 1.00 55.25 510 PHE A O 1
ATOM 3477 N N . CYS A 1 477 ? -85.929 49.456 297.560 1.00 52.52 511 CYS A N 1
ATOM 3478 C CA . CYS A 1 477 ? -87.027 48.852 296.849 1.00 57.68 511 CYS A CA 1
ATOM 3479 C C . CYS A 1 477 ? -87.446 47.502 297.338 1.00 58.88 511 CYS A C 1
ATOM 3480 O O . CYS A 1 477 ? -88.600 47.168 297.274 1.00 50.27 511 CYS A O 1
ATOM 3483 N N . GLN A 1 478 ? -86.501 46.722 297.818 1.00 57.98 512 GLN A N 1
ATOM 3484 C CA . GLN A 1 478 ? -86.835 45.404 298.289 1.00 62.83 512 GLN A CA 1
ATOM 3485 C C . GLN A 1 478 ? -87.548 45.483 299.594 1.00 60.95 512 GLN A C 1
ATOM 3486 O O . GLN A 1 478 ? -88.487 44.767 299.820 1.00 56.19 512 GLN A O 1
ATOM 3492 N N . ASN A 1 479 ? -87.096 46.366 300.455 1.00 59.99 513 ASN A N 1
ATOM 3493 C CA . ASN A 1 479 ? -87.770 46.551 301.727 1.00 62.71 513 ASN A CA 1
ATOM 3494 C C . ASN A 1 479 ? -89.170 47.135 301.568 1.00 64.86 513 ASN A C 1
ATOM 3495 O O . ASN A 1 479 ? -90.086 46.772 302.314 1.00 63.82 513 ASN A O 1
ATOM 3500 N N . ALA A 1 480 ? -89.336 48.035 300.597 1.00 63.95 514 ALA A N 1
ATOM 3501 C CA . ALA A 1 480 ? -90.647 48.620 300.315 1.00 62.26 514 ALA A CA 1
ATOM 3502 C C . ALA A 1 480 ? -91.558 47.524 299.792 1.00 59.89 514 ALA A C 1
ATOM 3503 O O . ALA A 1 480 ? -92.775 47.555 299.970 1.00 56.09 514 ALA A O 1
ATOM 3505 N N . PHE A 1 481 ? -90.949 46.548 299.138 1.00 62.01 515 PHE A N 1
ATOM 3506 C CA . PHE A 1 481 ? -91.701 45.422 298.615 1.00 63.94 515 PHE A CA 1
ATOM 3507 C C . PHE A 1 481 ? -92.155 44.485 299.727 1.00 62.88 515 PHE A C 1
ATOM 3508 O O . PHE A 1 481 ? -93.348 44.198 299.864 1.00 59.60 515 PHE A O 1
ATOM 3516 N N . ILE A 1 482 ? -91.193 43.988 300.492 1.00 57.98 516 ILE A N 1
ATOM 3517 C CA . ILE A 1 482 ? -91.493 43.108 301.605 1.00 58.32 516 ILE A CA 1
ATOM 3518 C C . ILE A 1 482 ? -92.460 43.740 302.605 1.00 62.96 516 ILE A C 1
ATOM 3519 O O . ILE A 1 482 ? -93.460 43.125 302.960 1.00 69.35 516 ILE A O 1
ATOM 3524 N N . HIS A 1 483 ? -92.192 44.959 303.059 1.00 64.22 517 HIS A N 1
ATOM 3525 C CA . HIS A 1 483 ? -92.949 45.483 304.197 1.00 66.54 517 HIS A CA 1
ATOM 3526 C C . HIS A 1 483 ? -94.211 46.267 303.837 1.00 64.70 517 HIS A C 1
ATOM 3527 O O . HIS A 1 483 ? -95.052 46.508 304.708 1.00 68.41 517 HIS A O 1
ATOM 3534 N N . CYS A 1 484 ? -94.335 46.676 302.574 1.00 63.56 518 CYS A N 1
ATOM 3535 C CA . CYS A 1 484 ? -95.373 47.623 302.177 1.00 59.46 518 CYS A CA 1
ATOM 3536 C C . CYS A 1 484 ? -96.162 47.193 300.951 1.00 61.62 518 CYS A C 1
ATOM 3537 O O . CYS A 1 484 ? -97.388 47.136 301.006 1.00 64.24 518 CYS A O 1
ATOM 3540 N N . PHE A 1 485 ? -95.473 46.903 299.852 1.00 59.12 519 PHE A N 1
ATOM 3541 C CA . PHE A 1 485 ? -96.131 46.584 298.586 1.00 52.77 519 PHE A CA 1
ATOM 3542 C C . PHE A 1 485 ? -97.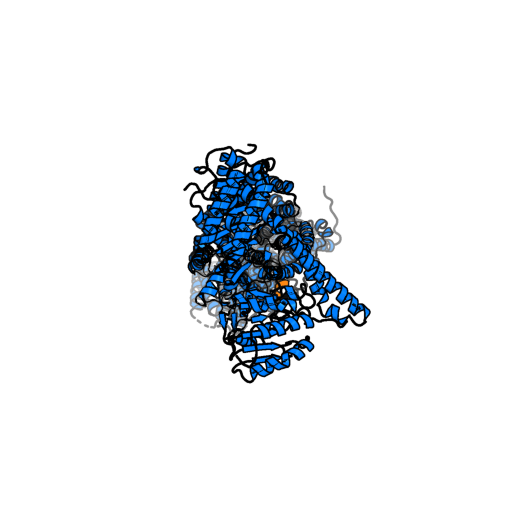035 45.370 298.700 1.00 53.19 519 PHE A C 1
ATOM 3543 O O . PHE A 1 485 ? -98.135 45.360 298.172 1.00 56.84 519 PHE A O 1
ATOM 3551 N N . THR A 1 486 ? -96.573 44.355 299.414 1.00 61.34 520 THR A N 1
ATOM 3552 C CA . THR A 1 486 ? -97.295 43.082 299.554 1.00 64.90 520 THR A CA 1
ATOM 3553 C C . THR A 1 486 ? -98.619 43.218 300.321 1.00 66.83 520 THR A C 1
ATOM 3554 O O . THR A 1 486 ? -99.535 42.404 300.168 1.00 67.77 520 THR A O 1
ATOM 3558 N N . ARG A 1 487 ? -98.707 44.264 301.138 1.00 72.68 521 ARG A N 1
ATOM 3559 C CA . ARG A 1 487 ? -99.941 44.611 301.841 1.00 69.22 521 ARG A CA 1
ATOM 3560 C C . ARG A 1 487 ? -100.994 45.230 300.927 1.00 67.15 521 ARG A C 1
ATOM 3561 O O . ARG A 1 487 ? -102.136 45.415 301.328 1.00 66.47 521 ARG A O 1
ATOM 3569 N N . LEU A 1 488 ? -100.616 45.573 299.705 1.00 67.79 522 LEU A N 1
ATOM 3570 C CA . LEU A 1 488 ? -101.561 46.247 298.827 1.00 61.15 522 LEU A CA 1
ATOM 3571 C C . LEU A 1 488 ? -102.423 45.252 298.100 1.00 65.72 522 LEU A C 1
ATOM 3572 O O . LEU A 1 488 ? -103.474 45.609 297.571 1.00 74.57 522 LEU A O 1
ATOM 3577 N N . LYS A 1 489 ? -101.958 44.008 298.059 1.00 68.99 523 LYS A N 1
ATOM 3578 C CA . LYS A 1 489 ? -102.678 42.945 297.375 1.00 70.65 523 LYS A CA 1
ATOM 3579 C C . LYS A 1 489 ? -103.177 43.369 295.978 1.00 69.02 523 LYS A C 1
ATOM 3580 O O . LYS A 1 489 ? -104.376 43.347 295.705 1.00 72.06 523 LYS A O 1
ATOM 3586 N N . ILE A 1 490 ? -102.260 43.773 295.103 1.00 67.07 524 ILE A N 1
ATOM 3587 C CA . ILE A 1 490 ? -102.643 44.179 293.755 1.00 68.37 524 ILE A CA 1
ATOM 3588 C C . ILE A 1 490 ? -102.211 43.112 292.741 1.00 70.59 524 ILE A C 1
ATOM 3589 O O . ILE A 1 490 ? -101.169 42.457 292.898 1.00 66.77 524 ILE A O 1
ATOM 3594 N N . THR A 1 491 ? -103.034 42.914 291.715 1.00 69.04 525 THR A N 1
ATOM 3595 C CA . THR A 1 491 ? -102.820 41.810 290.781 1.00 65.63 525 THR A CA 1
ATOM 3596 C C . THR A 1 491 ? -102.627 42.302 289.356 1.00 70.89 525 THR A C 1
ATOM 3597 O O . THR A 1 491 ? -102.410 41.499 288.451 1.00 74.68 525 THR A O 1
ATOM 3601 N N . LYS A 1 492 ? -102.734 43.614 289.158 1.00 68.78 526 LYS A N 1
ATOM 3602 C CA . LYS A 1 492 ? -102.431 44.244 287.876 1.00 62.70 526 LYS A CA 1
ATOM 3603 C C . LYS A 1 492 ? -101.310 45.255 288.097 1.00 65.26 526 LYS A C 1
ATOM 3604 O O . LYS A 1 492 ? -101.166 45.807 289.192 1.00 67.79 526 LYS A O 1
ATOM 3610 N N . PHE A 1 493 ? -100.514 45.488 287.061 1.00 57.13 527 PHE A N 1
ATOM 3611 C CA . PHE A 1 493 ? -99.490 46.525 287.079 1.00 54.49 527 PHE A CA 1
ATOM 3612 C C . PHE A 1 493 ? -100.060 47.935 287.322 1.00 60.18 527 PHE A C 1
ATOM 3613 O O . PHE A 1 493 ? -100.885 48.419 286.554 1.00 57.14 527 PHE A O 1
ATOM 3621 N N . ILE A 1 494 ? -99.627 48.566 288.414 1.00 60.49 528 ILE A N 1
ATOM 3622 C CA . ILE A 1 494 ? -99.854 49.984 288.678 1.00 53.15 528 ILE A CA 1
ATOM 3623 C C . ILE A 1 494 ? -98.574 50.726 288.353 1.00 55.99 528 ILE A C 1
ATOM 3624 O O . ILE A 1 494 ? -97.549 50.464 288.977 1.00 55.75 528 ILE A O 1
ATOM 3629 N N . GLU A 1 495 ? -98.585 51.650 287.405 1.00 57.48 529 GLU A N 1
ATOM 3630 C CA . GLU A 1 495 ? -97.363 52.438 287.214 1.00 52.64 529 GLU A CA 1
ATOM 3631 C C . GLU A 1 495 ? -97.251 53.553 288.238 1.00 55.20 529 GLU A C 1
ATOM 3632 O O . GLU A 1 495 ? -97.813 54.631 288.057 1.00 56.74 529 GLU A O 1
ATOM 3638 N N . PHE A 1 496 ? -96.536 53.302 289.319 1.00 51.88 530 PHE A N 1
ATOM 3639 C CA . PHE A 1 496 ? -96.590 54.222 290.437 1.00 54.27 530 PHE A CA 1
ATOM 3640 C C . PHE A 1 496 ? -96.143 55.615 290.062 1.00 52.12 530 PHE A C 1
ATOM 3641 O O . PHE A 1 496 ? -95.162 55.791 289.340 1.00 48.77 530 PHE A O 1
ATOM 3649 N N . SER A 1 497 ? -96.897 56.594 290.550 1.00 52.23 531 SER A N 1
ATOM 3650 C CA . SER A 1 497 ? -96.684 57.997 290.212 1.00 48.42 531 SER A CA 1
ATOM 3651 C C . SER A 1 497 ? -95.454 58.574 290.882 1.00 47.72 531 SER A C 1
ATOM 3652 O O . SER A 1 497 ? -95.157 58.262 292.037 1.00 55.03 531 SER A O 1
ATOM 3655 N N . ASN A 1 498 ? -94.743 59.404 290.155 1.00 46.72 532 ASN A N 1
ATOM 3656 C CA . ASN A 1 498 ? -93.541 60.057 290.616 1.00 52.99 532 ASN A CA 1
ATOM 3657 C C . ASN A 1 498 ? -92.479 59.116 291.137 1.00 53.08 532 ASN A C 1
ATOM 3658 O O . ASN A 1 498 ? -92.009 59.238 292.234 1.00 51.41 532 ASN A O 1
ATOM 3663 N N . SER A 1 499 ? -92.123 58.149 290.321 1.00 56.48 533 SER A N 1
ATOM 3664 C CA . SER A 1 499 ? -91.041 57.223 290.656 1.00 51.09 533 SER A CA 1
ATOM 3665 C C . SER A 1 499 ? -90.223 56.944 289.409 1.00 57.54 533 SER A C 1
ATOM 3666 O O . SER A 1 499 ? -90.722 57.099 288.284 1.00 64.37 533 SER A O 1
ATOM 3669 N N . SER A 1 500 ? -88.974 56.527 289.604 1.00 57.50 534 SER A N 1
ATOM 3670 C CA . SER A 1 500 ? -88.075 56.241 288.502 1.00 51.86 534 SER A CA 1
ATOM 3671 C C . SER A 1 500 ? -88.346 54.926 287.801 1.00 53.66 534 SER A C 1
ATOM 3672 O O . SER A 1 500 ? -89.106 54.075 288.262 1.00 54.15 534 SER A O 1
ATOM 3675 N N . GLU A 1 501 ? -87.683 54.784 286.667 1.00 56.50 535 GLU A N 1
ATOM 3676 C CA . GLU A 1 501 ? -87.632 53.553 285.913 1.00 55.29 535 GLU A CA 1
ATOM 3677 C C . GLU A 1 501 ? -86.977 52.471 286.752 1.00 55.75 535 GLU A C 1
ATOM 3678 O O . GLU A 1 501 ? -87.472 51.352 286.847 1.00 53.31 535 GLU A O 1
ATOM 3684 N N . ILE A 1 502 ? -85.853 52.822 287.361 1.00 49.47 536 ILE A N 1
ATOM 3685 C CA . ILE A 1 502 ? -85.098 51.894 288.176 1.00 52.03 536 ILE A CA 1
ATOM 3686 C C . ILE A 1 502 ? -85.935 51.358 289.359 1.00 57.22 536 ILE A C 1
ATOM 3687 O O . ILE A 1 502 ? -85.990 50.137 289.604 1.00 56.71 536 ILE A O 1
ATOM 3692 N N . MET A 1 503 ? -86.606 52.257 290.070 1.00 54.16 537 MET A N 1
ATOM 3693 C CA . MET A 1 503 ? -87.464 51.853 291.170 1.00 55.55 537 MET A CA 1
ATOM 3694 C C . MET A 1 503 ? -88.554 50.884 290.728 1.00 54.53 537 MET A C 1
ATOM 3695 O O . MET A 1 503 ? -88.854 49.921 291.445 1.00 51.05 537 MET A O 1
ATOM 3700 N N . LEU A 1 504 ? -89.166 51.156 289.573 1.00 52.77 538 LEU A N 1
ATOM 3701 C CA . LEU A 1 504 ? -90.230 50.287 289.074 1.00 55.08 538 LEU A CA 1
ATOM 3702 C C . LEU A 1 504 ? -89.667 48.891 288.692 1.00 54.17 538 LEU A C 1
ATOM 3703 O O . LEU A 1 504 ? -90.322 47.857 288.905 1.00 55.35 538 LEU A O 1
ATOM 3708 N N . SER A 1 505 ? -88.451 48.875 288.157 1.00 49.25 539 SER A N 1
ATOM 3709 C CA . SER A 1 505 ? -87.808 47.647 287.711 1.00 54.38 539 SER A CA 1
ATOM 3710 C C . SER A 1 505 ? -87.487 46.678 288.868 1.00 56.24 539 SER A C 1
ATOM 3711 O O . SER A 1 505 ? -87.842 45.504 288.827 1.00 50.35 539 SER A O 1
ATOM 3714 N N . VAL A 1 506 ? -86.830 47.186 289.901 1.00 52.23 540 VAL A N 1
ATOM 3715 C CA . VAL A 1 506 ? -86.534 46.373 291.061 1.00 48.24 540 VAL A CA 1
ATOM 3716 C C . VAL A 1 506 ? -87.810 45.960 291.769 1.00 49.36 540 VAL A C 1
ATOM 3717 O O . VAL A 1 506 ? -87.939 44.810 292.163 1.00 55.03 540 VAL A O 1
ATOM 3721 N N . LEU A 1 507 ? -88.775 46.865 291.909 1.00 53.12 541 LEU A N 1
ATOM 3722 C CA . LEU A 1 507 ? -90.006 46.521 292.637 1.00 49.55 541 LEU A CA 1
ATOM 3723 C C . LEU A 1 507 ? -90.861 45.483 291.903 1.00 47.90 541 LEU A C 1
ATOM 3724 O O . LEU A 1 507 ? -91.307 44.535 292.521 1.00 53.96 541 LEU A O 1
ATOM 3729 N N . TYR A 1 508 ? -91.103 45.648 290.609 1.00 49.26 542 TYR A N 1
ATOM 3730 C CA . TYR A 1 508 ? -91.951 44.687 289.919 1.00 55.16 542 TYR A CA 1
ATOM 3731 C C . TYR A 1 508 ? -91.166 43.439 289.508 1.00 53.86 542 TYR A C 1
ATOM 3732 O O . TYR A 1 508 ? -91.745 42.372 289.313 1.00 53.49 542 TYR A O 1
ATOM 3741 N N . GLY A 1 509 ? -89.851 43.579 289.392 1.00 52.14 543 GLY A N 1
ATOM 3742 C CA . GLY A 1 509 ? -88.981 42.440 289.210 1.00 54.09 543 GLY A CA 1
ATOM 3743 C C . GLY A 1 509 ? -89.212 41.407 290.302 1.00 55.83 543 GLY A C 1
ATOM 3744 O O . GLY A 1 509 ? -89.251 40.213 290.025 1.00 56.51 543 GLY A O 1
ATOM 3745 N N . ASN A 1 510 ? -89.383 41.877 291.538 1.00 54.20 544 ASN A N 1
ATOM 3746 C CA . ASN A 1 510 ? -89.629 41.005 292.682 1.00 49.63 544 ASN A CA 1
ATOM 3747 C C . ASN A 1 510 ? -91.066 40.527 292.787 1.00 49.92 544 ASN A C 1
ATOM 3748 O O . ASN A 1 510 ? -91.371 39.678 293.613 1.00 53.17 544 ASN A O 1
ATOM 3753 N N . SER A 1 511 ? -91.948 41.067 291.956 1.00 52.97 545 SER A N 1
ATOM 3754 C CA . SER A 1 511 ? -93.357 40.709 292.039 1.00 53.46 545 SER A CA 1
ATOM 3755 C C . SER A 1 511 ? -93.696 39.525 291.135 1.00 55.24 545 SER A C 1
ATOM 3756 O O . SER A 1 511 ? -92.927 39.149 290.251 1.00 54.96 545 SER A O 1
ATOM 3759 N N . SER A 1 512 ? -94.873 38.951 291.360 1.00 56.46 546 SER A N 1
ATOM 3760 C CA . SER A 1 512 ? -95.359 37.852 290.536 1.00 60.96 546 SER A CA 1
ATOM 3761 C C . SER A 1 512 ? -96.483 38.324 289.626 1.00 58.80 546 SER A C 1
ATOM 3762 O O . SER A 1 512 ? -97.177 37.507 289.030 1.00 65.17 546 SER A O 1
ATOM 3765 N N . ILE A 1 513 ? -96.668 39.636 289.537 1.00 60.74 547 ILE A N 1
ATOM 3766 C CA . ILE A 1 513 ? -97.711 40.207 288.698 1.00 64.62 547 ILE A CA 1
ATOM 3767 C C . ILE A 1 513 ? -97.416 39.884 287.245 1.00 62.54 547 ILE A C 1
ATOM 3768 O O . ILE A 1 513 ? -96.281 39.985 286.809 1.00 60.50 547 ILE A O 1
ATOM 3773 N N . GLU A 1 514 ? -98.447 39.490 286.506 1.00 67.51 548 GLU A N 1
ATOM 3774 C CA . GLU A 1 514 ? -98.280 38.892 285.186 1.00 67.43 548 GLU A CA 1
ATOM 3775 C C . GLU A 1 514 ? -97.689 39.809 284.107 1.00 69.41 548 GLU A C 1
ATOM 3776 O O . GLU A 1 514 ? -96.540 39.599 283.679 1.00 75.72 548 GLU A O 1
ATOM 3782 N N . ASN A 1 515 ? -98.460 40.798 283.648 1.00 66.49 549 ASN A N 1
ATOM 3783 C CA . ASN A 1 515 ? -98.045 41.605 282.492 1.00 67.53 549 ASN A CA 1
ATOM 3784 C C . ASN A 1 515 ? -97.484 42.978 282.831 1.00 66.31 549 ASN A C 1
ATOM 3785 O O . ASN A 1 515 ? -98.172 43.991 282.736 1.00 67.00 549 ASN A O 1
ATOM 3790 N N . ILE A 1 516 ? -96.216 43.008 283.198 1.00 59.42 550 ILE A N 1
ATOM 3791 C CA . ILE A 1 516 ? -95.525 44.259 283.404 1.00 61.43 550 ILE A CA 1
ATOM 3792 C C . ILE A 1 516 ? -95.018 44.796 282.067 1.00 60.63 550 ILE A C 1
ATOM 3793 O O . ILE A 1 516 ? -94.452 44.048 281.283 1.00 58.87 550 ILE A O 1
ATOM 3798 N N . PRO A 1 517 ? -95.261 46.092 281.783 1.00 66.06 551 PRO A N 1
ATOM 3799 C CA . PRO A 1 517 ? -94.770 46.684 280.529 1.00 61.31 551 PRO A CA 1
ATOM 3800 C C . PRO A 1 517 ? -93.280 47.032 280.582 1.00 62.25 551 PRO A C 1
ATOM 3801 O O . PRO A 1 517 ? -92.914 48.198 280.426 1.00 64.67 551 PRO A O 1
ATOM 3805 N N . SER A 1 518 ? -92.429 46.032 280.788 1.00 65.29 552 SER A N 1
ATOM 3806 C CA . SER A 1 518 ? -91.011 46.289 281.008 1.00 57.75 552 SER A CA 1
ATOM 3807 C C . SER A 1 518 ? -90.331 46.832 279.761 1.00 58.07 552 SER A C 1
ATOM 3808 O O . SER A 1 518 ? -89.312 47.511 279.859 1.00 61.17 552 SER A O 1
ATOM 3811 N N . GLU A 1 519 ? -90.895 46.558 278.589 1.00 58.56 553 GLU A N 1
ATOM 3812 C CA . GLU A 1 519 ? -90.235 46.954 277.346 1.00 63.63 553 GLU A CA 1
ATOM 3813 C C . GLU A 1 519 ? -90.226 48.471 277.167 1.00 64.73 553 GLU A C 1
ATOM 3814 O O . GLU A 1 519 ? -89.553 48.991 276.286 1.00 68.49 553 GLU A O 1
ATOM 3820 N N . ASN A 1 520 ? -90.966 49.178 278.016 1.00 70.33 554 ASN A N 1
ATOM 3821 C CA . ASN A 1 520 ? -90.868 50.635 278.121 1.00 64.49 554 ASN A CA 1
ATOM 3822 C C . ASN A 1 520 ? -89.498 51.118 278.611 1.00 66.32 554 ASN A C 1
ATOM 3823 O O . ASN A 1 520 ? -89.182 52.315 278.506 1.00 72.47 554 ASN A O 1
ATOM 3828 N N . TRP A 1 521 ? -88.696 50.208 279.171 1.00 62.26 555 TRP A N 1
ATOM 3829 C CA . TRP A 1 521 ? -87.512 50.615 279.935 1.00 56.63 555 TRP A CA 1
ATOM 3830 C C . TRP A 1 521 ? -86.225 50.469 279.142 1.00 56.98 555 TRP A C 1
ATOM 3831 O O . TRP A 1 521 ? -86.155 49.681 278.184 1.00 60.45 555 TRP A O 1
ATOM 3842 N N . SER A 1 522 ? -85.207 51.227 279.533 1.00 52.43 556 SER A N 1
ATOM 3843 C CA . SER A 1 522 ? -83.878 51.040 278.960 1.00 59.50 556 SER A CA 1
ATOM 3844 C C . SER A 1 522 ? -83.431 49.577 279.112 1.00 60.76 556 SER A C 1
ATOM 3845 O O . SER A 1 522 ? -83.859 48.906 280.054 1.00 57.95 556 SER A O 1
ATOM 3848 N N . GLN A 1 523 ? -82.576 49.094 278.206 1.00 60.16 557 GLN A N 1
ATOM 3849 C CA . GLN A 1 523 ? -82.115 47.703 278.251 1.00 59.93 557 GLN A CA 1
ATOM 3850 C C . GLN A 1 523 ? -81.626 47.284 279.630 1.00 57.12 557 GLN A C 1
ATOM 3851 O O . GLN A 1 523 ? -82.022 46.232 280.123 1.00 62.18 557 GLN A O 1
ATOM 3857 N N . LEU A 1 524 ? -80.784 48.101 280.261 1.00 52.51 558 LEU A N 1
ATOM 3858 C CA . LEU A 1 524 ? -80.175 47.720 281.539 1.00 52.09 558 LEU A CA 1
ATOM 3859 C C . LEU A 1 524 ? -81.206 47.602 282.649 1.00 59.57 558 LEU A C 1
ATOM 3860 O O . LEU A 1 524 ? -80.993 46.873 283.613 1.00 58.43 558 LEU A O 1
ATOM 3865 N N . SER A 1 525 ? -82.314 48.336 282.519 1.00 56.39 559 SER A N 1
ATOM 3866 C CA . SER A 1 525 ? -83.391 48.264 283.491 1.00 52.42 559 SER A CA 1
ATOM 3867 C C . SER A 1 525 ? -84.192 46.983 283.273 1.00 54.99 559 SER A C 1
ATOM 3868 O O . SER A 1 525 ? -84.619 46.329 284.222 1.00 56.01 559 SER A O 1
ATOM 3871 N N . ARG A 1 526 ? -84.388 46.634 282.009 1.00 55.47 560 ARG A N 1
ATOM 3872 C CA . ARG A 1 526 ? -85.062 45.400 281.658 1.00 55.17 560 ARG A CA 1
ATOM 3873 C C . ARG A 1 526 ? -84.226 44.194 282.053 1.00 55.08 560 ARG A C 1
ATOM 3874 O O . ARG A 1 526 ? -84.776 43.160 282.424 1.00 52.48 560 ARG A O 1
ATOM 3882 N N . MET A 1 527 ? -82.901 44.338 281.993 1.00 58.85 561 MET A N 1
ATOM 3883 C CA . MET A 1 527 ? -81.993 43.245 282.358 1.00 54.85 561 MET A CA 1
ATOM 3884 C C . MET A 1 527 ? -82.065 42.935 283.833 1.00 53.06 561 MET A C 1
ATOM 3885 O O . MET A 1 527 ? -82.103 41.783 284.210 1.00 52.27 561 MET A O 1
ATOM 3890 N N . ILE A 1 528 ? -82.092 43.960 284.673 1.00 52.60 562 ILE A N 1
ATOM 3891 C CA . ILE A 1 528 ? -82.267 43.712 286.090 1.00 51.52 562 ILE A CA 1
ATOM 3892 C C . ILE A 1 528 ? -83.629 43.040 286.291 1.00 55.99 562 ILE A C 1
ATOM 3893 O O . ILE A 1 528 ? -83.734 42.076 287.044 1.00 56.59 562 ILE A O 1
ATOM 3898 N N . PHE A 1 529 ? -84.652 43.518 285.580 1.00 52.56 563 PHE A N 1
ATOM 3899 C CA . PHE A 1 529 ? -86.015 42.986 285.693 1.00 52.52 563 PHE A CA 1
ATOM 3900 C C . PHE A 1 529 ? -86.117 41.486 285.377 1.00 52.05 563 PHE A C 1
ATOM 3901 O O . PHE A 1 529 ? -86.678 40.710 286.147 1.00 51.89 563 PHE A O 1
ATOM 3909 N N . CYS A 1 530 ? -85.584 41.100 284.226 1.00 51.57 564 CYS A N 1
ATOM 3910 C CA . CYS A 1 530 ? -85.507 39.704 283.807 1.00 54.79 564 CYS A CA 1
ATOM 3911 C C . CYS A 1 530 ? -84.796 38.798 284.814 1.00 55.12 564 CYS A C 1
ATOM 3912 O O . CYS A 1 530 ? -85.254 37.692 285.123 1.00 50.04 564 CYS A O 1
ATOM 3915 N N . SER A 1 531 ? -83.668 39.286 285.311 1.00 48.95 565 SER A N 1
ATOM 3916 C CA . SER A 1 531 ? -82.870 38.536 286.258 1.00 50.15 565 SER A CA 1
ATOM 3917 C C . SER A 1 531 ? -83.639 38.312 287.533 1.00 57.32 565 SER A C 1
ATOM 3918 O O . SER A 1 531 ? -83.515 37.261 288.153 1.00 63.31 565 SER A O 1
ATOM 3921 N N . LEU A 1 532 ? -84.430 39.306 287.921 1.00 58.67 566 LEU A N 1
ATOM 3922 C CA . LEU A 1 532 ? -85.246 39.220 289.122 1.00 56.40 566 LEU A CA 1
ATOM 3923 C C . LEU A 1 532 ? -86.390 38.233 288.900 1.00 58.09 566 LEU A C 1
AT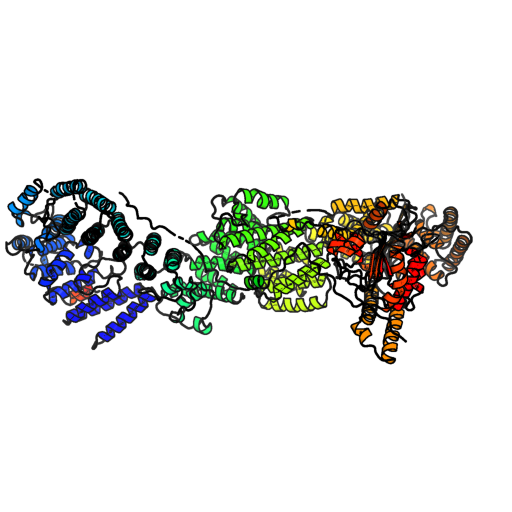OM 3924 O O . LEU A 1 532 ? -86.811 37.550 289.823 1.00 55.93 566 LEU A O 1
ATOM 3929 N N . ARG A 1 533 ? -86.881 38.157 287.666 1.00 58.01 567 ARG A N 1
ATOM 3930 C CA . ARG A 1 533 ? -88.096 37.404 287.358 1.00 56.84 567 ARG A CA 1
ATOM 3931 C C . ARG A 1 533 ? -87.890 35.967 286.940 1.00 58.66 567 ARG A C 1
ATOM 3932 O O . ARG A 1 533 ? -88.836 35.197 286.928 1.00 61.54 567 ARG A O 1
ATOM 3940 N N . GLY A 1 534 ? -86.668 35.622 286.552 1.00 59.68 568 GLY A N 1
ATOM 3941 C CA . GLY A 1 534 ? -86.397 34.328 285.966 1.00 56.54 568 GLY A CA 1
ATOM 3942 C C . GLY A 1 534 ? -87.035 34.188 284.601 1.00 55.01 568 GLY A C 1
ATOM 3943 O O . GLY A 1 534 ? -87.358 33.087 284.168 1.00 63.44 568 GLY A O 1
ATOM 3944 N N . ILE A 1 535 ? -87.230 35.305 283.916 1.00 57.05 569 ILE A N 1
ATOM 3945 C CA . ILE A 1 535 ? -87.809 35.289 282.584 1.00 55.64 569 ILE A CA 1
ATOM 3946 C C . ILE A 1 535 ? -86.944 36.122 281.668 1.00 55.40 569 ILE A C 1
ATOM 3947 O O . ILE A 1 535 ? -86.567 37.221 282.018 1.00 61.52 569 ILE A O 1
ATOM 3952 N N . PHE A 1 536 ? -86.627 35.616 280.490 1.00 59.64 570 PHE A N 1
ATOM 3953 C CA . PHE A 1 536 ? -85.650 36.293 279.654 1.00 58.31 570 PHE A CA 1
ATOM 3954 C C . PHE A 1 536 ? -86.196 36.515 278.242 1.00 58.87 570 PHE A C 1
ATOM 3955 O O . PHE A 1 536 ? -86.300 35.589 277.448 1.00 61.26 570 PHE A O 1
ATOM 3963 N N . ASP A 1 537 ? -86.575 37.760 277.959 1.00 64.88 571 ASP A N 1
ATOM 3964 C CA . ASP A 1 537 ? -87.265 38.129 276.714 1.00 68.64 571 ASP A CA 1
ATOM 3965 C C . ASP A 1 537 ? -86.455 39.125 275.846 1.00 64.29 571 ASP A C 1
ATOM 3966 O O . ASP A 1 537 ? -86.972 39.685 274.872 1.00 66.06 571 ASP A O 1
ATOM 3971 N N . LEU A 1 538 ? -85.205 39.372 276.231 1.00 58.97 572 LEU A N 1
ATOM 3972 C CA . LEU A 1 538 ? -84.356 40.309 275.501 1.00 60.64 572 LEU A CA 1
ATOM 3973 C C . LEU A 1 538 ? -83.672 39.632 274.327 1.00 58.76 572 LEU A C 1
ATOM 3974 O O . LEU A 1 538 ? -83.088 38.580 274.480 1.00 65.62 572 LEU A O 1
ATOM 3979 N N . ASP A 1 539 ? -83.747 40.229 273.149 1.00 62.20 573 ASP A N 1
ATOM 3980 C CA . ASP A 1 539 ? -83.035 39.673 272.016 1.00 65.22 573 ASP A CA 1
ATOM 3981 C C . ASP A 1 539 ? -81.522 39.791 272.239 1.00 68.47 573 ASP A C 1
ATOM 3982 O O . ASP A 1 539 ? -81.026 40.850 272.615 1.00 74.32 573 ASP A O 1
ATOM 3987 N N . PRO A 1 540 ? -80.781 38.698 272.018 1.00 65.30 574 PRO A N 1
A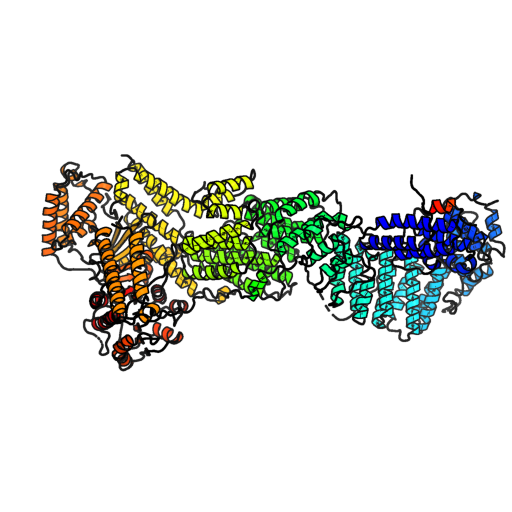TOM 3988 C CA . PRO A 1 540 ? -79.330 38.698 272.247 1.00 69.74 574 PRO A CA 1
ATOM 3989 C C . PRO A 1 540 ? -78.601 39.734 271.399 1.00 71.10 574 PRO A C 1
ATOM 3990 O O . PRO A 1 540 ? -77.742 40.471 271.887 1.00 74.63 574 PRO A O 1
ATOM 3994 N N . LEU A 1 541 ? -78.950 39.790 270.126 1.00 67.19 575 LEU A N 1
ATOM 3995 C CA . LEU A 1 541 ? -78.291 40.705 269.220 1.00 69.97 575 LEU A CA 1
ATOM 3996 C C . LEU A 1 541 ? -78.487 42.156 269.660 1.00 76.71 575 LEU A C 1
ATOM 3997 O O . LEU A 1 541 ? -77.594 42.999 269.495 1.00 77.68 575 LEU A O 1
ATOM 4002 N N . GLU A 1 542 ? -79.662 42.452 270.215 1.00 75.91 576 GLU A N 1
ATOM 4003 C CA . GLU A 1 542 ? -79.971 43.819 270.597 1.00 70.51 576 GLU A CA 1
ATOM 4004 C C . GLU A 1 542 ? -79.310 44.166 271.922 1.00 78.75 576 GLU A C 1
ATOM 4005 O O . GLU A 1 542 ? -78.916 45.304 272.104 1.00 86.77 576 GLU A O 1
ATOM 4011 N N . LEU A 1 543 ? -79.149 43.208 272.834 1.00 75.72 577 LEU A N 1
ATOM 4012 C CA . LEU A 1 543 ? -78.637 43.552 274.165 1.00 78.76 577 LEU A CA 1
ATOM 4013 C C . LEU A 1 543 ? -77.230 44.131 274.042 1.00 84.26 577 LEU A C 1
ATOM 4014 O O . LEU A 1 543 ? -76.852 45.038 274.792 1.00 91.92 577 LEU A O 1
ATOM 4019 N N . ASN A 1 544 ? -76.463 43.639 273.075 1.00 85.57 578 ASN A N 1
ATOM 4020 C CA . ASN A 1 544 ? -75.122 44.180 272.838 1.00 87.22 578 ASN A CA 1
ATOM 4021 C C . ASN A 1 544 ? -75.037 45.548 272.145 1.00 85.71 578 ASN A C 1
ATOM 4022 O O . ASN A 1 544 ? -74.000 46.217 272.226 1.00 90.43 578 ASN A O 1
ATOM 4027 N N . ASN A 1 545 ? -76.098 45.964 271.457 1.00 85.39 579 ASN A N 1
ATOM 4028 C CA . ASN A 1 545 ? -75.974 47.083 270.528 1.00 84.35 579 ASN A CA 1
ATOM 4029 C C . ASN A 1 545 ? -76.820 48.312 270.902 1.00 89.86 579 ASN A C 1
ATOM 4030 O O . ASN A 1 545 ? -76.669 49.398 270.305 1.00 82.81 579 ASN A O 1
ATOM 4035 N N . THR A 1 546 ? -77.700 48.181 271.889 1.00 89.19 580 THR A N 1
ATOM 4036 C CA . THR A 1 546 ? -78.313 49.403 272.402 1.00 90.70 580 THR A CA 1
ATOM 4037 C C . THR A 1 546 ? -77.466 49.912 273.574 1.00 87.50 580 THR A C 1
ATOM 4038 O O . THR A 1 546 ? -76.622 49.183 274.126 1.00 92.00 580 THR A O 1
ATOM 4042 N N . PHE A 1 547 ? -77.717 51.159 273.941 1.00 84.09 581 PHE A N 1
ATOM 4043 C CA . PHE A 1 547 ? -76.959 51.885 274.949 1.00 82.24 581 PHE A CA 1
ATOM 4044 C C . PHE A 1 547 ? -77.746 53.159 275.271 1.00 82.79 581 PHE A C 1
ATOM 4045 O O . PHE A 1 547 ? -78.265 53.809 274.359 1.00 80.00 581 PHE A O 1
ATOM 4053 N N . ASP A 1 548 ? -77.847 53.518 276.548 1.00 80.50 582 ASP A N 1
ATOM 4054 C CA . ASP A 1 548 ? -78.298 54.858 276.914 1.00 69.14 582 ASP A CA 1
ATOM 4055 C C . ASP A 1 548 ? -77.077 55.625 277.376 1.00 66.92 582 ASP A C 1
ATOM 4056 O O . ASP A 1 548 ? -76.266 55.114 278.159 1.00 62.18 582 ASP A O 1
ATOM 4061 N N . LYS A 1 549 ? -76.940 56.850 276.883 1.00 70.93 583 LYS A N 1
ATOM 4062 C CA . LYS A 1 549 ? -75.783 57.663 277.221 1.00 69.88 583 LYS A CA 1
ATOM 4063 C C . LYS A 1 549 ? -75.821 58.045 278.703 1.00 61.79 583 LYS A C 1
ATOM 4064 O O . LYS A 1 549 ? -74.828 57.908 279.421 1.00 65.40 583 LYS A O 1
ATOM 4070 N N . LEU A 1 550 ? -76.988 58.448 279.174 1.00 58.53 584 LEU A N 1
ATOM 4071 C CA . LEU A 1 550 ? -77.141 58.875 280.555 1.00 56.23 584 LEU A CA 1
ATOM 4072 C C . LEU A 1 550 ? -77.941 57.862 281.355 1.00 56.57 584 LEU A C 1
ATOM 4073 O O . LEU A 1 550 ? -79.161 57.781 281.217 1.00 61.16 584 LEU A O 1
ATOM 4078 N N . HIS A 1 551 ? -77.276 57.091 282.199 1.00 54.52 585 HIS A N 1
ATOM 4079 C CA . HIS A 1 551 ? -77.998 56.168 283.057 1.00 50.75 585 HIS A CA 1
ATOM 4080 C C . HIS A 1 551 ? -77.141 55.782 284.236 1.00 47.03 585 HIS A C 1
ATOM 4081 O O . HIS A 1 551 ? -75.961 55.522 284.060 1.00 56.35 585 HIS A O 1
ATOM 4088 N N . LEU A 1 552 ? -77.710 55.755 285.436 1.00 45.92 586 LEU A N 1
ATOM 4089 C CA . LEU A 1 552 ? -76.964 55.311 286.608 1.00 50.64 586 LEU A CA 1
ATOM 4090 C C . LEU A 1 552 ? -76.527 53.860 286.404 1.00 57.43 586 LEU A C 1
ATOM 4091 O O . LEU A 1 552 ? -75.442 53.449 286.828 1.00 53.65 586 LEU A O 1
ATOM 4096 N N . LEU A 1 553 ? -77.363 53.090 285.721 1.00 52.91 587 LEU A N 1
ATOM 4097 C CA . LEU A 1 553 ? -77.089 51.670 285.571 1.00 55.49 587 LEU A CA 1
ATOM 4098 C C . LEU A 1 553 ? -75.873 51.437 284.678 1.00 58.89 587 LEU A C 1
ATOM 4099 O O . LEU A 1 553 ? -75.330 50.344 284.645 1.00 54.12 587 LEU A O 1
ATOM 4104 N N . ASN A 1 554 ? -75.430 52.470 283.969 1.00 55.37 588 ASN A N 1
ATOM 4105 C CA . ASN A 1 554 ? -74.234 52.321 283.152 1.00 59.30 588 ASN A CA 1
ATOM 4106 C C . ASN A 1 554 ? -72.992 52.143 284.029 1.00 57.68 588 ASN A C 1
ATOM 4107 O O . ASN A 1 554 ? -71.945 51.673 283.575 1.00 61.30 588 ASN A O 1
ATOM 4112 N N . LYS A 1 555 ? -73.128 52.523 285.292 1.00 57.54 589 LYS A N 1
ATOM 4113 C CA . LYS A 1 555 ? -72.062 52.431 286.272 1.00 59.61 589 LYS A CA 1
ATOM 4114 C C . LYS A 1 555 ? -71.890 50.970 286.740 1.00 62.94 589 LYS A C 1
ATOM 4115 O O . LYS A 1 555 ? -70.878 50.595 287.352 1.00 61.68 589 LYS A O 1
ATOM 4121 N N . TYR A 1 556 ? -72.890 50.153 286.418 1.00 61.46 590 TYR A N 1
ATOM 4122 C CA . TYR A 1 556 ? -72.964 48.772 286.873 1.00 60.64 590 TYR A CA 1
ATOM 4123 C C . TYR A 1 556 ? -73.206 47.821 285.726 1.00 61.52 590 TYR A C 1
ATOM 4124 O O . TYR A 1 556 ? -73.701 46.718 285.925 1.00 61.50 590 TYR A O 1
ATOM 4133 N N . GLU A 1 557 ? -72.902 48.236 284.512 1.00 55.65 591 GLU A N 1
ATOM 4134 C CA . GLU A 1 557 ? -73.171 47.455 283.308 1.00 57.34 591 GLU A CA 1
ATOM 4135 C C . GLU A 1 557 ? -72.604 46.062 283.230 1.00 62.36 591 GLU A C 1
ATOM 4136 O O . GLU A 1 557 ? -73.248 45.153 282.772 1.00 58.01 591 GLU A O 1
ATOM 4142 N N . LEU A 1 558 ? -71.378 45.903 283.668 1.00 63.78 592 LEU A N 1
ATOM 4143 C CA . LEU A 1 558 ? -70.733 44.596 283.593 1.00 61.78 592 LEU A CA 1
ATOM 4144 C C . LEU A 1 558 ? -71.426 43.632 284.547 1.00 61.30 592 LEU A C 1
ATOM 4145 O O . LEU A 1 558 ? -71.821 42.536 284.155 1.00 58.29 592 LEU A O 1
ATOM 4150 N N . LEU A 1 559 ? -71.591 44.074 285.789 1.00 59.78 593 LEU A N 1
ATOM 4151 C CA . LEU A 1 559 ? -72.311 43.315 286.798 1.00 54.71 593 LEU A CA 1
ATOM 4152 C C . LEU A 1 559 ? -73.716 42.939 286.334 1.00 53.86 593 LEU A C 1
ATOM 4153 O O . LEU A 1 559 ? -74.110 41.799 286.449 1.00 62.00 593 LEU A O 1
ATOM 4158 N N . ILE A 1 560 ? -74.471 43.880 285.796 1.00 57.52 594 ILE A N 1
ATOM 4159 C CA . ILE A 1 560 ? -75.841 43.589 285.385 1.00 54.50 594 ILE A CA 1
ATOM 4160 C C . ILE A 1 560 ? -75.820 42.587 284.240 1.00 52.10 594 ILE A C 1
ATOM 4161 O O . ILE A 1 560 ? -76.682 41.726 284.121 1.00 50.65 594 ILE A O 1
ATOM 4166 N N . ARG A 1 561 ? -74.800 42.705 283.410 1.00 57.13 595 ARG A N 1
ATOM 4167 C CA . ARG A 1 561 ? -74.679 41.887 282.219 1.00 59.76 595 ARG A CA 1
ATOM 4168 C C . ARG A 1 561 ? -74.342 40.440 282.559 1.00 59.43 595 ARG A C 1
ATOM 4169 O O . ARG A 1 561 ? -74.836 39.519 281.912 1.00 58.64 595 ARG A O 1
ATOM 4177 N N . ILE A 1 562 ? -73.501 40.236 283.570 1.00 56.68 596 ILE A N 1
ATOM 4178 C CA . ILE A 1 562 ? -73.125 38.881 283.930 1.00 54.77 596 ILE A CA 1
ATOM 4179 C C . ILE A 1 562 ? -74.206 38.249 284.805 1.00 57.47 596 ILE A C 1
ATOM 4180 O O . ILE A 1 562 ? -74.394 37.038 284.745 1.00 62.82 596 ILE A O 1
ATOM 4185 N N . VAL A 1 563 ? -74.946 39.043 285.583 1.00 55.62 597 VAL A N 1
ATOM 4186 C CA . VAL A 1 563 ? -76.061 38.491 286.357 1.00 49.98 597 VAL A CA 1
ATOM 4187 C C . VAL A 1 563 ? -77.122 38.006 285.396 1.00 52.29 597 VAL A C 1
ATOM 4188 O O . VAL A 1 563 ? -77.785 36.988 285.624 1.00 56.24 597 VAL A O 1
ATOM 4192 N N . TYR A 1 564 ? -77.264 38.731 284.300 1.00 53.72 598 TYR A N 1
ATOM 4193 C CA . TYR A 1 564 ? -78.256 38.380 283.307 1.00 54.37 598 TYR A CA 1
ATOM 4194 C C . TYR A 1 564 ? -77.831 37.075 282.614 1.00 52.70 598 TYR A C 1
ATOM 4195 O O . TYR A 1 564 ? -78.640 36.165 282.456 1.00 51.47 598 TYR A O 1
ATOM 4204 N N . LEU A 1 565 ? -76.561 36.965 282.233 1.00 54.50 599 LEU A N 1
ATOM 4205 C CA . LEU A 1 565 ? -76.094 35.784 281.510 1.00 55.51 599 LEU A CA 1
ATOM 4206 C C . LEU A 1 565 ? -76.129 34.517 282.395 1.00 55.66 599 LEU A C 1
ATOM 4207 O O . LEU A 1 565 ? -76.580 33.457 281.956 1.00 54.17 599 LEU A O 1
ATOM 4212 N N . LEU A 1 566 ? -75.675 34.637 283.638 1.00 50.76 600 LEU A N 1
ATOM 4213 C CA . LEU A 1 566 ? -75.817 33.558 284.589 1.00 50.83 600 LEU A CA 1
ATOM 4214 C C . LEU A 1 566 ? -77.244 33.021 284.628 1.00 54.44 600 LEU A C 1
ATOM 4215 O O . LEU A 1 566 ? -77.486 31.826 284.424 1.00 55.75 600 LEU A O 1
ATOM 4220 N N . ASN A 1 567 ? -78.189 33.921 284.877 1.00 57.34 601 ASN A N 1
ATOM 4221 C CA . ASN A 1 567 ? -79.580 33.529 285.036 1.00 51.78 601 ASN A CA 1
ATOM 4222 C C . ASN A 1 567 ? -80.205 33.096 283.722 1.00 48.98 601 ASN A C 1
ATOM 4223 O O . ASN A 1 567 ? -81.071 32.232 283.715 1.00 55.17 601 ASN A O 1
ATOM 4228 N N . LEU A 1 568 ? -79.745 33.663 282.614 1.00 49.69 602 LEU A N 1
ATOM 4229 C CA . LEU A 1 568 ? -80.158 33.190 281.289 1.00 54.24 602 LEU A CA 1
ATOM 4230 C C . LEU A 1 568 ? -79.751 31.719 281.056 1.00 56.55 602 LEU A C 1
ATOM 4231 O O . LEU A 1 568 ? -80.597 30.877 280.714 1.00 51.35 602 LEU A O 1
ATOM 4236 N N . ASP A 1 569 ? -78.459 31.437 281.256 1.00 53.64 603 ASP A N 1
ATOM 4237 C CA . ASP A 1 569 ? -77.914 30.074 281.241 1.00 53.99 603 ASP A CA 1
ATOM 4238 C C . ASP A 1 569 ? -78.730 29.101 282.077 1.00 51.88 603 ASP A C 1
ATOM 4239 O O . ASP A 1 569 ? -79.193 28.087 281.562 1.00 55.67 603 ASP A O 1
ATOM 4244 N N . MET A 1 570 ? -78.894 29.410 283.360 1.00 47.12 604 MET A N 1
ATOM 4245 C CA . MET A 1 570 ? -79.642 28.546 284.237 1.00 46.84 604 MET A CA 1
ATOM 4246 C C . MET A 1 570 ? -81.044 28.337 283.691 1.00 54.64 604 MET A C 1
ATOM 4247 O O . MET A 1 570 ? -81.552 27.214 283.668 1.00 53.73 604 MET A O 1
ATOM 4252 N N . SER A 1 571 ? -81.656 29.389 283.190 1.00 58.16 605 SER A N 1
ATOM 4253 C CA . SER A 1 571 ? -82.995 29.259 282.664 1.00 57.34 605 SER A CA 1
ATOM 4254 C C . SER A 1 571 ? -83.069 28.316 281.493 1.00 57.32 605 SER A C 1
ATOM 4255 O O . SER A 1 571 ? -84.064 27.661 281.280 1.00 53.59 605 SER A O 1
ATOM 4258 N N . LYS A 1 572 ? -82.018 28.272 280.709 1.00 54.28 606 LYS A N 1
ATOM 4259 C CA . LYS A 1 572 ? -82.001 27.368 279.562 1.00 58.59 606 LYS A CA 1
ATOM 4260 C C . LYS A 1 572 ? -81.326 26.022 279.874 1.00 58.50 606 LYS A C 1
ATOM 4261 O O . LYS A 1 572 ? -81.170 25.182 278.984 1.00 58.40 606 LYS A O 1
ATOM 4267 N N . HIS A 1 573 ? -80.925 25.835 281.129 1.00 54.44 607 HIS A N 1
ATOM 4268 C CA . HIS A 1 573 ? -80.166 24.651 281.572 1.00 59.71 607 HIS A CA 1
ATOM 4269 C C . HIS A 1 573 ? -78.895 24.382 280.763 1.00 57.50 607 HIS A C 1
ATOM 4270 O O . HIS A 1 573 ? -78.719 23.301 280.197 1.00 62.00 607 HIS A O 1
ATOM 4277 N N . LEU A 1 574 ? -78.017 25.376 280.739 1.00 48.44 608 LEU A N 1
ATOM 4278 C CA . LEU A 1 574 ? -76.736 25.291 280.072 1.00 51.18 608 LEU A CA 1
ATOM 4279 C C . LEU A 1 574 ? -75.654 25.986 280.898 1.00 51.57 608 LEU A C 1
ATOM 4280 O O . LEU A 1 574 ? -75.929 26.573 281.947 1.00 53.20 608 LEU A O 1
ATOM 4285 N N . THR A 1 575 ? -74.420 25.912 280.425 1.00 47.99 609 THR A N 1
ATOM 4286 C CA . THR A 1 575 ? -73.282 26.465 281.149 1.00 50.75 609 THR A CA 1
ATOM 4287 C C . THR A 1 575 ? -72.437 27.243 280.170 1.00 53.59 609 THR A C 1
ATOM 4288 O O . THR A 1 575 ? -71.313 27.657 280.470 1.00 51.58 609 THR A O 1
ATOM 4292 N N . THR A 1 576 ? -73.006 27.447 278.996 1.00 51.89 610 THR A N 1
ATOM 4293 C CA . THR A 1 576 ? -72.380 28.129 277.886 1.00 54.02 610 THR A CA 1
ATOM 4294 C C . THR A 1 576 ? -71.508 29.261 278.268 1.00 55.88 610 THR A C 1
ATOM 4295 O O . THR A 1 576 ? -70.404 29.395 277.805 1.00 57.98 610 THR A O 1
ATOM 4299 N N . ASN A 1 577 ? -72.045 30.115 279.099 1.00 55.83 611 ASN A N 1
ATOM 4300 C CA . ASN A 1 577 ? -71.315 31.318 279.499 1.00 55.22 611 ASN A CA 1
ATOM 4301 C C . ASN A 1 577 ? -70.746 31.297 280.903 1.00 57.68 611 ASN A C 1
ATOM 4302 O O . ASN A 1 577 ? -70.168 32.294 281.334 1.00 59.53 611 ASN A O 1
ATOM 4307 N N . LEU A 1 578 ? -70.914 30.184 281.611 1.00 54.44 612 LEU A N 1
ATOM 4308 C CA . LEU A 1 578 ? -70.534 30.095 283.019 1.00 53.51 612 LEU A CA 1
ATOM 4309 C C . LEU A 1 578 ? -69.080 30.492 283.265 1.00 59.11 612 LEU A C 1
ATOM 4310 O O . LEU A 1 578 ? -68.769 31.290 284.164 1.00 54.98 612 LEU A O 1
ATOM 4315 N N . SER A 1 579 ? -68.192 29.916 282.469 1.00 57.98 613 SER A N 1
ATOM 4316 C CA . SER A 1 579 ? -66.774 30.161 282.620 1.00 55.69 613 SER A CA 1
ATOM 4317 C C . SER A 1 579 ? -66.382 31.610 282.225 1.00 55.02 613 SER A C 1
ATOM 4318 O O . SER A 1 579 ? -65.671 32.304 282.968 1.00 54.02 613 SER A O 1
ATOM 4321 N N . LYS A 1 580 ? -66.854 32.055 281.063 1.00 57.88 614 LYS A N 1
ATOM 4322 C CA . LYS A 1 580 ? -66.694 33.445 280.608 1.00 59.79 614 LYS A CA 1
ATOM 4323 C C . LYS A 1 580 ? -67.032 34.452 281.711 1.00 60.74 614 LYS A C 1
ATOM 4324 O O . LYS A 1 580 ? -66.211 35.302 282.041 1.00 55.65 614 LYS A O 1
ATOM 4330 N N . ILE A 1 581 ? -68.223 34.329 282.300 1.00 56.75 615 ILE A N 1
ATOM 4331 C CA . ILE A 1 581 ? -68.675 35.317 283.271 1.00 56.47 615 ILE A CA 1
ATOM 4332 C C . ILE A 1 581 ? -68.083 35.142 284.673 1.00 55.38 615 ILE A C 1
ATOM 4333 O O . ILE A 1 581 ? -67.982 36.112 285.408 1.00 60.61 615 ILE A O 1
ATOM 4338 N N . THR A 1 582 ? -67.665 33.944 285.055 1.00 56.72 616 THR A N 1
ATOM 4339 C CA . THR A 1 582 ? -66.977 33.795 286.336 1.00 55.30 616 THR A CA 1
ATOM 4340 C C . THR A 1 582 ? -65.623 34.490 286.260 1.00 57.72 616 THR A C 1
ATOM 4341 O O . THR A 1 582 ? -65.149 35.072 287.233 1.00 55.38 616 THR A O 1
ATOM 4345 N N . LYS A 1 583 ? -64.999 34.443 285.094 1.00 55.08 617 LYS A N 1
ATOM 4346 C CA . LYS A 1 583 ? -63.709 35.083 284.946 1.00 53.51 617 LYS A CA 1
ATOM 4347 C C . LYS A 1 583 ? -63.876 36.576 284.883 1.00 60.55 617 LYS A C 1
ATOM 4348 O O . LYS A 1 583 ? -63.117 37.317 285.515 1.00 61.81 617 LYS A O 1
ATOM 4354 N N . LEU A 1 584 ? -64.880 37.012 284.126 1.00 59.42 618 LEU A N 1
ATOM 4355 C CA . LEU A 1 584 ? -65.220 38.426 284.032 1.00 57.77 618 LEU A CA 1
ATOM 4356 C C . LEU A 1 584 ? -65.455 39.035 285.397 1.00 56.30 618 LEU A C 1
ATOM 4357 O O . LEU A 1 584 ? -64.915 40.098 285.712 1.00 53.41 618 LEU A O 1
ATOM 4362 N N . TYR A 1 585 ? -66.243 38.341 286.205 1.00 50.46 619 TYR A N 1
ATOM 4363 C CA . TYR A 1 585 ? -66.579 38.826 287.526 1.00 54.03 619 TYR A CA 1
ATOM 4364 C C . TYR A 1 585 ? -65.356 38.923 288.414 1.00 57.98 619 TYR A C 1
ATOM 4365 O O . TYR A 1 585 ? -65.213 39.890 289.164 1.00 60.26 619 TYR A O 1
ATOM 4374 N N . ILE A 1 586 ? -64.463 37.941 288.320 1.00 60.75 620 ILE A N 1
ATOM 4375 C CA . ILE A 1 586 ? -63.268 37.947 289.150 1.00 59.99 620 ILE A CA 1
ATOM 4376 C C . ILE A 1 586 ? -62.314 39.073 288.749 1.00 64.69 620 ILE A C 1
ATOM 4377 O O . ILE A 1 586 ? -61.782 39.772 289.612 1.00 71.10 620 ILE A O 1
ATOM 4382 N N . ASN A 1 587 ? -62.104 39.276 287.453 1.00 60.82 621 ASN A N 1
ATOM 4383 C CA . ASN A 1 587 ? -61.056 40.199 287.031 1.00 61.46 621 ASN A CA 1
ATOM 4384 C C . ASN A 1 587 ? -61.478 41.629 286.739 1.00 70.01 621 ASN A C 1
ATOM 4385 O O . ASN A 1 587 ? -60.639 42.534 286.818 1.00 71.08 621 ASN A O 1
ATOM 4390 N N . LYS A 1 588 ? -62.752 41.843 286.404 1.00 63.23 622 LYS A N 1
ATOM 4391 C CA . LYS A 1 588 ? -63.215 43.172 286.026 1.00 58.93 622 LYS A CA 1
ATOM 4392 C C . LYS A 1 588 ? -64.271 43.719 286.979 1.00 63.30 622 LYS A C 1
ATOM 4393 O O . LYS A 1 588 ? -64.685 44.858 286.850 1.00 70.99 622 LYS A O 1
ATOM 4399 N N . TRP A 1 589 ? -64.724 42.915 287.932 1.00 64.36 623 TRP A N 1
ATOM 4400 C CA . TRP A 1 589 ? -65.585 43.453 288.975 1.00 60.36 623 TRP A CA 1
ATOM 4401 C C . TRP A 1 589 ? -64.962 43.279 290.345 1.00 64.02 623 TRP A C 1
ATOM 4402 O O . TRP A 1 589 ? -64.521 44.240 290.968 1.00 66.70 623 TRP A O 1
ATOM 4413 N N . LEU A 1 590 ? -64.911 42.028 290.792 1.00 70.61 624 LEU A N 1
ATOM 4414 C CA . LEU A 1 590 ? -64.430 41.694 292.122 1.00 65.50 624 LEU A CA 1
ATOM 4415 C C . LEU A 1 590 ? -63.052 42.258 292.394 1.00 71.32 624 LEU A C 1
ATOM 4416 O O . LEU A 1 590 ? -62.759 42.653 293.518 1.00 74.10 624 LEU A O 1
ATOM 4421 N N . GLN A 1 591 ? -62.214 42.315 291.361 1.00 71.60 625 GLN A N 1
ATOM 4422 C CA . GLN A 1 591 ? -60.837 42.789 291.510 1.00 74.51 625 GLN A CA 1
ATOM 4423 C C . GLN A 1 591 ? -60.744 44.293 291.722 1.00 82.91 625 GLN A C 1
ATOM 4424 O O . GLN A 1 591 ? -59.816 44.774 292.385 1.00 82.53 625 GLN A O 1
ATOM 4430 N N . LYS A 1 592 ? -61.699 45.021 291.136 1.00 82.54 626 LYS A N 1
ATOM 4431 C CA . LYS A 1 592 ? -61.814 46.469 291.270 1.00 78.16 626 LYS A CA 1
ATOM 4432 C C . LYS A 1 592 ? -62.706 46.816 292.455 1.00 79.12 626 LYS A C 1
ATOM 4433 O O . LYS A 1 592 ? -63.398 47.835 292.459 1.00 83.05 626 LYS A O 1
ATOM 4439 N N . SER A 1 593 ? -62.686 45.945 293.453 1.00 75.64 627 SER A N 1
ATOM 4440 C CA . SER A 1 593 ? -63.413 46.146 294.693 1.00 77.76 627 SER A CA 1
ATOM 4441 C C . SER A 1 593 ? -63.100 47.490 295.358 1.00 83.13 627 SER A C 1
ATOM 4442 O O . SER A 1 593 ? -64.014 48.210 295.772 1.00 83.62 627 SER A O 1
ATOM 4445 N N . ASP A 1 594 ? -61.813 47.823 295.465 1.00 83.86 628 ASP A N 1
ATOM 4446 C CA . ASP A 1 594 ? -61.383 49.011 296.217 1.00 87.30 628 ASP A CA 1
ATOM 4447 C C . ASP A 1 594 ? -61.271 50.276 295.356 1.00 80.94 628 ASP A C 1
ATOM 4448 O O . ASP A 1 594 ? -61.209 51.379 295.888 1.00 83.03 628 ASP A O 1
ATOM 4453 N N . GLU A 1 595 ? -61.204 50.111 294.036 1.00 85.27 629 GLU A N 1
ATOM 4454 C CA . GLU A 1 595 ? -61.499 51.208 293.105 1.00 80.86 629 GLU A CA 1
ATOM 4455 C C . GLU A 1 595 ? -62.935 51.686 293.336 1.00 84.45 629 GLU A C 1
ATOM 4456 O O . GLU A 1 595 ? -63.188 52.858 293.609 1.00 85.14 629 GLU A O 1
ATOM 4462 N N . LYS A 1 596 ? -63.876 50.755 293.208 1.00 80.70 630 LYS A N 1
ATOM 4463 C CA . LYS A 1 596 ? -65.297 51.092 293.241 1.00 79.67 630 LYS A CA 1
ATOM 4464 C C . LYS A 1 596 ? -65.721 51.709 294.584 1.00 80.69 630 LYS A C 1
ATOM 4465 O O . LYS A 1 596 ? -66.713 52.447 294.633 1.00 82.96 630 LYS A O 1
ATOM 4471 N N . ALA A 1 597 ? -64.956 51.416 295.644 1.00 78.95 631 ALA A N 1
ATOM 4472 C CA . ALA A 1 597 ? -65.156 51.966 296.996 1.00 79.17 631 ALA A CA 1
ATOM 4473 C C . ALA A 1 597 ? -66.625 52.183 297.364 1.00 79.33 631 ALA A C 1
ATOM 4474 O O . ALA A 1 597 ? -67.033 53.296 297.692 1.00 86.63 631 ALA A O 1
ATOM 4476 N N . GLU A 1 598 ? -67.415 51.120 297.302 1.00 78.43 632 GLU A N 1
ATOM 4477 C CA . GLU A 1 598 ? -68.851 51.219 297.523 1.00 73.32 632 GLU A CA 1
ATOM 4478 C C . GLU A 1 598 ? -69.397 49.955 298.183 1.00 71.75 632 GLU A C 1
ATOM 4479 O O . GLU A 1 598 ? -68.880 48.852 297.976 1.00 77.24 632 GLU A O 1
ATOM 4485 N N . ARG A 1 599 ? -70.427 50.150 298.998 1.00 70.32 633 ARG A N 1
ATOM 4486 C CA . ARG A 1 599 ? -71.204 49.076 299.592 1.00 69.04 633 ARG A CA 1
ATOM 4487 C C . ARG A 1 599 ? -71.765 48.146 298.532 1.00 72.08 633 ARG A C 1
ATOM 4488 O O . ARG A 1 599 ? -72.108 48.557 297.432 1.00 76.92 633 ARG A O 1
ATOM 4496 N N . ILE A 1 600 ? -71.870 46.889 298.873 1.00 74.06 634 ILE A N 1
ATOM 4497 C CA . ILE A 1 600 ? -72.193 45.929 297.876 1.00 68.46 634 ILE A CA 1
ATOM 4498 C C . ILE A 1 600 ? -73.672 45.755 297.886 1.00 60.83 634 ILE A C 1
ATOM 4499 O O . ILE A 1 600 ? -74.281 45.675 298.917 1.00 61.40 634 ILE A O 1
ATOM 4504 N N . SER A 1 601 ? -74.239 45.686 296.700 1.00 61.86 635 SER A N 1
ATOM 4505 C CA . SER A 1 601 ? -75.653 45.408 296.488 1.00 62.96 635 SER A CA 1
ATOM 4506 C C . SER A 1 601 ? -76.104 44.062 296.970 1.00 59.15 635 SER A C 1
ATOM 4507 O O . SER A 1 601 ? -75.335 43.151 297.067 1.00 63.79 635 SER A O 1
ATOM 4510 N N . SER A 1 602 ? -77.385 43.933 297.234 1.00 59.18 636 SER A N 1
ATOM 4511 C CA . SER A 1 602 ? -77.930 42.661 297.581 1.00 54.43 636 SER A CA 1
ATOM 4512 C C . SER A 1 602 ? -78.100 41.957 296.290 1.00 60.45 636 SER A C 1
ATOM 4513 O O . SER A 1 602 ? -78.107 40.759 296.227 1.00 62.50 636 SER A O 1
ATOM 4516 N N . PHE A 1 603 ? -78.239 42.727 295.242 1.00 57.39 637 PHE A N 1
ATOM 4517 C CA . PHE A 1 603 ? -78.318 42.168 293.909 1.00 58.46 637 PHE A CA 1
ATOM 4518 C C . PHE A 1 603 ? -77.017 41.409 293.596 1.00 55.84 637 PHE A C 1
ATOM 4519 O O . PHE A 1 603 ? -77.028 40.341 292.985 1.00 57.25 637 PHE A O 1
ATOM 4527 N N . GLU A 1 604 ? -75.892 41.961 294.027 1.00 56.35 638 GLU A N 1
ATOM 4528 C CA . GLU A 1 604 ? -74.627 41.311 293.759 1.00 57.91 638 GLU A CA 1
ATOM 4529 C C . GLU A 1 604 ? -74.363 40.148 294.735 1.00 60.43 638 GLU A C 1
ATOM 4530 O O . GLU A 1 604 ? -73.910 39.088 294.311 1.00 55.88 638 GLU A O 1
ATOM 4536 N N . MET A 1 605 ? -74.660 40.361 296.019 1.00 61.29 639 MET A N 1
ATOM 4537 C CA . MET A 1 605 ? -74.631 39.314 297.044 1.00 61.31 639 MET A CA 1
ATOM 4538 C C . MET A 1 605 ? -75.363 38.043 296.633 1.00 58.42 639 MET A C 1
ATOM 4539 O O . MET A 1 605 ? -74.828 36.942 296.733 1.00 59.90 639 MET A O 1
ATOM 4544 N N . ASP A 1 606 ? -76.603 38.209 296.200 1.00 57.25 640 ASP A N 1
ATOM 4545 C CA . ASP A 1 606 ? -77.421 37.091 295.774 1.00 56.38 640 ASP A CA 1
ATOM 4546 C C . ASP A 1 606 ? -76.849 36.464 294.536 1.00 59.49 640 ASP A C 1
ATOM 4547 O O . ASP A 1 606 ? -76.991 35.271 294.334 1.00 52.99 640 ASP A O 1
ATOM 4552 N N . PHE A 1 607 ? -76.219 37.288 293.702 1.00 58.28 641 PHE A N 1
ATOM 4553 C CA . PHE A 1 607 ? -75.625 36.814 292.459 1.00 56.61 641 PHE A CA 1
ATOM 4554 C C . PHE A 1 607 ? -74.479 35.840 292.737 1.00 59.27 641 PHE A C 1
ATOM 4555 O O . PHE A 1 607 ? -74.423 34.740 292.172 1.00 56.21 641 PHE A O 1
ATOM 4563 N N . VAL A 1 608 ? -73.579 36.275 293.614 1.00 56.00 642 VAL A N 1
ATOM 4564 C CA . VAL A 1 608 ? -72.406 35.520 293.994 1.00 51.10 642 VAL A CA 1
ATOM 4565 C C . VAL A 1 608 ? -72.796 34.181 294.598 1.00 58.68 642 VAL A C 1
ATOM 4566 O O . VAL A 1 608 ? -72.212 33.152 294.245 1.00 58.58 642 VAL A O 1
ATOM 4570 N N . LYS A 1 609 ? -73.774 34.191 295.498 1.00 50.16 643 LYS A N 1
ATOM 4571 C CA . LYS A 1 609 ? -74.274 32.952 296.067 1.00 53.05 643 LYS A CA 1
ATOM 4572 C C . LYS A 1 609 ? -74.800 32.022 294.973 1.00 57.93 643 LYS A C 1
ATOM 4573 O O . LYS A 1 609 ? -74.481 30.826 294.961 1.00 59.94 643 LYS A O 1
ATOM 4579 N N . MET A 1 610 ? -75.561 32.570 294.031 1.00 55.35 644 MET A N 1
ATOM 4580 C CA . MET A 1 610 ? -76.102 31.777 292.935 1.00 55.61 644 MET A CA 1
ATOM 4581 C C . MET A 1 610 ? -75.000 31.259 291.977 1.00 58.76 644 MET A C 1
ATOM 4582 O O . MET A 1 610 ? -75.189 30.267 291.267 1.00 54.93 644 MET A O 1
ATOM 4587 N N . LEU A 1 611 ? -73.850 31.934 291.978 1.00 56.79 645 LEU A N 1
ATOM 4588 C CA . LEU A 1 611 ? -72.766 31.653 291.035 1.00 54.32 645 LEU A CA 1
ATOM 4589 C C . LEU A 1 611 ? -71.893 30.532 291.566 1.00 59.56 645 LEU A C 1
ATOM 4590 O O . LEU A 1 611 ? -71.519 29.619 290.823 1.00 59.71 645 LEU A O 1
ATOM 4595 N N . LEU A 1 612 ? -71.546 30.650 292.849 1.00 56.79 646 LEU A N 1
ATOM 4596 C CA . LEU A 1 612 ? -70.854 29.616 293.592 1.00 51.15 646 LEU A CA 1
ATOM 4597 C C . LEU A 1 612 ? -71.641 28.314 293.502 1.00 53.57 646 LEU A C 1
ATOM 4598 O O . LEU A 1 612 ? -71.082 27.260 293.187 1.00 53.01 646 LEU A O 1
ATOM 4603 N N . CYS A 1 613 ? -72.939 28.400 293.766 1.00 51.45 647 CYS A N 1
ATOM 4604 C CA . CYS A 1 613 ? -73.811 27.243 293.700 1.00 50.39 647 CYS A CA 1
ATOM 4605 C C . CYS A 1 613 ? -73.914 26.639 292.298 1.00 54.69 647 CYS A C 1
ATOM 4606 O O . CYS A 1 613 ? -74.005 25.420 292.164 1.00 60.07 647 CYS A O 1
ATOM 4609 N N . TYR A 1 614 ? -73.882 27.449 291.249 1.00 49.46 648 TYR A N 1
ATOM 4610 C CA . TYR A 1 614 ? -73.976 26.872 289.911 1.00 47.33 648 TYR A CA 1
ATOM 4611 C C . TYR A 1 614 ? -72.615 26.359 289.445 1.00 51.66 648 TYR A C 1
ATOM 4612 O O . TYR A 1 614 ? -72.549 25.440 288.637 1.00 53.24 648 TYR A O 1
ATOM 4621 N N . LEU A 1 615 ? -71.538 26.968 289.933 1.00 51.26 649 LEU A N 1
ATOM 4622 C CA . LEU A 1 615 ? -70.208 26.457 289.655 1.00 56.65 649 LEU A CA 1
ATOM 4623 C C . LEU A 1 615 ? -70.050 25.061 290.280 1.00 55.72 649 LEU A C 1
ATOM 4624 O O . LEU A 1 615 ? -69.653 24.093 289.630 1.00 54.92 649 LEU A O 1
ATOM 4629 N N . ASN A 1 616 ? -70.375 24.985 291.560 1.00 53.66 650 ASN A N 1
ATOM 4630 C CA . ASN A 1 616 ? -70.307 23.757 292.314 1.00 52.09 650 ASN A CA 1
ATOM 4631 C C . ASN A 1 616 ? -71.173 22.628 291.749 1.00 53.28 650 ASN A C 1
ATOM 4632 O O . ASN A 1 616 ? -70.749 21.484 291.676 1.00 59.25 650 ASN A O 1
ATOM 4637 N N . PHE A 1 617 ? -72.392 22.947 291.357 1.00 52.54 651 PHE A N 1
ATOM 4638 C CA . PHE A 1 617 ? -73.284 21.954 290.792 1.00 50.55 651 PHE A CA 1
ATOM 4639 C C . PHE A 1 617 ? -72.771 21.453 289.438 1.00 50.90 651 PHE A C 1
ATOM 4640 O O . PHE A 1 617 ? -73.115 20.350 289.016 1.00 53.24 651 PHE A O 1
ATOM 4648 N N . ASN A 1 618 ? -71.944 22.249 288.764 1.00 51.38 652 ASN A N 1
ATOM 4649 C CA . ASN A 1 618 ? -71.380 21.828 287.481 1.00 52.40 652 ASN A CA 1
ATOM 4650 C C . ASN A 1 618 ? -69.931 21.386 287.604 1.00 53.50 652 ASN A C 1
ATOM 4651 O O . ASN A 1 618 ? -69.271 21.112 286.598 1.00 50.55 652 ASN A O 1
ATOM 4656 N N . ASN A 1 619 ? -69.467 21.306 288.849 1.00 49.59 653 ASN A N 1
ATOM 4657 C CA . ASN A 1 619 ? -68.128 20.851 289.180 1.00 54.71 653 ASN A CA 1
ATOM 4658 C C . ASN A 1 619 ? -67.073 21.703 288.460 1.00 55.06 653 ASN A C 1
ATOM 4659 O O . ASN A 1 619 ? -66.158 21.192 287.844 1.00 57.92 653 ASN A O 1
ATOM 4664 N N . PHE A 1 620 ? -67.207 23.018 288.535 1.00 59.91 654 PHE A N 1
ATOM 4665 C CA . PHE A 1 620 ? -66.208 23.908 287.954 1.00 56.44 654 PHE A CA 1
ATOM 4666 C C . PHE A 1 620 ? -65.208 24.210 289.050 1.00 55.14 654 PHE A C 1
ATOM 4667 O O . PHE A 1 620 ? -64.891 25.372 289.300 1.00 60.17 654 PHE A O 1
ATOM 4675 N N . ASP A 1 621 ? -64.721 23.163 289.703 1.00 52.47 655 ASP A N 1
ATOM 4676 C CA . ASP A 1 621 ? -64.048 23.283 290.991 1.00 49.28 655 ASP A CA 1
ATOM 4677 C C . ASP A 1 621 ? -62.835 24.233 291.007 1.00 52.40 655 ASP A C 1
ATOM 4678 O O . ASP A 1 621 ? -62.518 24.819 292.046 1.00 55.30 655 ASP A O 1
ATOM 4683 N N . LYS A 1 622 ? -62.164 24.389 289.869 1.00 48.61 656 LYS A N 1
ATOM 4684 C CA . LYS A 1 622 ? -61.012 25.279 289.765 1.00 53.96 656 LYS A CA 1
ATOM 4685 C C . LYS A 1 622 ? -61.459 26.741 289.921 1.00 57.46 656 LYS A C 1
ATOM 4686 O O . LYS A 1 622 ? -60.940 27.490 290.759 1.00 55.61 656 LYS A O 1
ATOM 4692 N N . LEU A 1 623 ? -62.431 27.121 289.094 1.00 58.18 657 LEU A N 1
ATOM 4693 C CA . LEU A 1 623 ? -63.064 28.433 289.155 1.00 60.10 657 LEU A CA 1
ATOM 4694 C C . LEU A 1 623 ? -63.656 28.661 290.536 1.00 55.72 657 LEU A C 1
ATOM 4695 O O . LEU A 1 623 ? -63.485 29.724 291.118 1.00 58.42 657 LEU A O 1
ATOM 4700 N N . SER A 1 624 ? -64.332 27.652 291.067 1.00 53.50 658 SER A N 1
ATOM 4701 C CA . SER A 1 624 ? -64.850 27.751 292.423 1.00 53.56 658 SER A CA 1
ATOM 4702 C C . SER A 1 624 ? -63.763 28.154 293.430 1.00 52.89 658 SER A C 1
ATOM 4703 O O . SER A 1 624 ? -63.976 29.056 294.240 1.00 53.25 658 SER A O 1
ATOM 4706 N N . ILE A 1 625 ? -62.599 27.510 293.368 1.00 55.57 659 ILE A N 1
ATOM 4707 C CA . ILE A 1 625 ? -61.525 27.815 294.321 1.00 58.99 659 ILE A CA 1
ATOM 4708 C C . ILE A 1 625 ? -61.034 29.251 294.117 1.00 56.51 659 ILE A C 1
ATOM 4709 O O . ILE A 1 625 ? -60.844 29.998 295.077 1.00 57.85 659 ILE A O 1
ATOM 4714 N N . GLU A 1 626 ? -60.858 29.645 292.865 1.00 52.91 660 GLU A N 1
ATOM 4715 C CA . GLU A 1 626 ? -60.285 30.944 292.587 1.00 58.17 660 GLU A CA 1
ATOM 4716 C C . GLU A 1 626 ? -61.247 32.077 292.982 1.00 65.59 660 GLU A C 1
ATOM 4717 O O . GLU A 1 626 ? -60.842 33.074 293.600 1.00 64.54 660 GLU A O 1
ATOM 4723 N N . LEU A 1 627 ? -62.519 31.895 292.632 1.00 58.99 661 LEU A N 1
ATOM 4724 C CA . LEU A 1 627 ? -63.586 32.782 293.048 1.00 55.97 661 LEU A CA 1
ATOM 4725 C C . LEU A 1 627 ? -63.635 32.890 294.559 1.00 61.59 661 LEU A C 1
ATOM 4726 O O . LEU A 1 627 ? -63.531 33.998 295.097 1.00 68.98 661 LEU A O 1
ATOM 4731 N N . SER A 1 628 ? -63.802 31.760 295.241 1.00 59.19 662 SER A N 1
ATOM 4732 C CA . SER A 1 628 ? -63.919 31.749 296.703 1.00 61.46 662 SER A CA 1
ATOM 4733 C C . SER A 1 628 ? -62.751 32.433 297.389 1.00 63.94 662 SER A C 1
ATOM 4734 O O . SER A 1 628 ? -62.941 33.211 298.327 1.00 60.31 662 SER A O 1
ATOM 4737 N N . LEU A 1 629 ? -61.542 32.127 296.929 1.00 63.74 663 LEU A N 1
ATOM 4738 C CA . LEU A 1 629 ? -60.354 32.722 297.518 1.00 66.24 663 LEU A CA 1
ATOM 4739 C C . LEU A 1 629 ? -60.408 34.225 297.304 1.00 66.49 663 LEU A C 1
ATOM 4740 O O . LEU A 1 629 ? -60.155 35.004 298.220 1.00 67.54 663 LEU A O 1
ATOM 4745 N N . CYS A 1 630 ? -60.768 34.625 296.095 1.00 64.75 664 CYS A N 1
ATOM 4746 C CA . CYS A 1 630 ? -60.812 36.034 295.770 1.00 67.94 664 CYS A CA 1
ATOM 4747 C C . CYS A 1 630 ? -61.831 36.801 296.645 1.00 67.06 664 CYS A C 1
ATOM 4748 O O . CYS A 1 630 ? -61.537 37.886 297.137 1.00 60.75 664 CYS A O 1
ATOM 4751 N N . ILE A 1 631 ? -63.014 36.220 296.840 1.00 62.05 665 ILE A N 1
ATOM 4752 C CA . ILE A 1 631 ? -64.016 36.758 297.762 1.00 61.24 665 ILE A CA 1
ATOM 4753 C C . ILE A 1 631 ? -63.457 36.933 299.167 1.00 67.66 665 ILE A C 1
ATOM 4754 O O . ILE A 1 631 ? -63.524 38.020 299.750 1.00 72.28 665 ILE A O 1
ATOM 4759 N N . LYS A 1 632 ? -62.891 35.859 299.707 1.00 72.10 666 LYS A N 1
ATOM 4760 C CA . LYS A 1 632 ? -62.333 35.872 301.055 1.00 69.72 666 LYS A CA 1
ATOM 4761 C C . LYS A 1 632 ? -61.157 36.809 301.119 1.00 68.86 666 LYS A C 1
ATOM 4762 O O . LYS A 1 632 ? -60.647 37.098 302.195 1.00 74.51 666 LYS A O 1
ATOM 4768 N N . SER A 1 633 ? -60.716 37.265 299.955 1.00 64.13 667 SER A N 1
ATOM 4769 C CA . SER A 1 633 ? -59.668 38.260 299.878 1.00 64.90 667 SER A CA 1
ATOM 4770 C C . SER A 1 633 ? -60.264 39.674 300.012 1.00 76.27 667 SER A C 1
ATOM 4771 O O . SER A 1 633 ? -59.849 40.454 300.869 1.00 76.87 667 SER A O 1
ATOM 4774 N N . LYS A 1 634 ? -61.260 39.986 299.185 1.00 78.81 668 LYS A N 1
ATOM 4775 C CA . LYS A 1 634 ? -61.947 41.273 299.240 1.00 65.83 668 LYS A CA 1
ATOM 4776 C C . LYS A 1 634 ? -62.956 41.293 300.393 1.00 73.28 668 LYS A C 1
ATOM 4777 O O . LYS A 1 634 ? -64.098 41.743 300.235 1.00 76.64 668 LYS A O 1
ATOM 4783 N N . GLU A 1 635 ? -62.523 40.801 301.544 1.00 74.13 669 GLU A N 1
ATOM 4784 C CA . GLU A 1 635 ? -63.320 40.752 302.766 1.00 78.46 669 GLU A CA 1
ATOM 4785 C C . GLU A 1 635 ? -63.834 42.113 303.274 1.00 86.03 669 GLU A C 1
ATOM 4786 O O . GLU A 1 635 ? -64.883 42.188 303.934 1.00 86.40 669 GLU A O 1
ATOM 4792 N N . LYS A 1 636 ? -63.091 43.180 302.973 1.00 81.16 670 LYS A N 1
ATOM 4793 C CA . LYS A 1 636 ? -63.489 44.544 303.317 1.00 82.00 670 LYS A CA 1
ATOM 4794 C C . LYS A 1 636 ? -64.907 44.868 302.861 1.00 84.33 670 LYS A C 1
ATOM 4795 O O . LYS A 1 636 ? -65.568 45.721 303.441 1.00 88.12 670 LYS A O 1
ATOM 4801 N N . TYR A 1 637 ? -65.369 44.171 301.830 1.00 81.32 671 TYR A N 1
ATOM 4802 C CA . TYR A 1 637 ? -66.650 44.459 301.211 1.00 73.49 671 TYR A CA 1
ATOM 4803 C C . TYR A 1 637 ? -67.580 43.268 301.201 1.00 77.33 671 TYR A C 1
ATOM 4804 O O . TYR A 1 637 ? -68.803 43.419 301.102 1.00 73.48 671 TYR A O 1
ATOM 4813 N N . TYR A 1 638 ? -67.005 42.072 301.282 1.00 78.28 672 TYR A N 1
ATOM 4814 C CA . TYR A 1 638 ? -67.800 40.884 301.041 1.00 70.22 672 TYR A CA 1
ATOM 4815 C C . TYR A 1 638 ? -67.882 40.017 302.269 1.00 73.22 672 TYR A C 1
ATOM 4816 O O . TYR A 1 638 ? -68.166 38.824 302.172 1.00 73.46 672 TYR A O 1
ATOM 4825 N N . SER A 1 639 ? -67.658 40.627 303.427 1.00 75.84 673 SER A N 1
ATOM 4826 C CA . SER A 1 639 ? -67.569 39.872 304.669 1.00 75.30 673 SER A CA 1
ATOM 4827 C C . SER A 1 639 ? -68.851 39.104 304.943 1.00 70.18 673 SER A C 1
ATOM 4828 O O . SER A 1 639 ? -68.807 38.018 305.525 1.00 78.80 673 SER A O 1
ATOM 4831 N N . SER A 1 640 ? -69.984 39.657 304.517 1.00 68.19 674 SER A N 1
ATOM 4832 C CA . SER A 1 640 ? -71.290 39.050 304.793 1.00 76.67 674 SER A CA 1
ATOM 4833 C C . SER A 1 640 ? -71.479 37.752 304.020 1.00 71.14 674 SER A C 1
ATOM 4834 O O . SER A 1 640 ? -72.261 36.880 304.398 1.00 69.93 674 SER A O 1
ATOM 4837 N N . ILE A 1 641 ? -70.742 37.632 302.930 1.00 72.66 675 ILE A N 1
ATOM 4838 C CA . ILE A 1 641 ? -70.931 36.534 302.004 1.00 72.74 675 ILE A CA 1
ATOM 4839 C C . ILE A 1 641 ? -69.853 35.459 302.186 1.00 75.45 675 ILE A C 1
ATOM 4840 O O . ILE A 1 641 ? -70.011 34.338 301.723 1.00 73.45 675 ILE A O 1
ATOM 4845 N N . VAL A 1 642 ? -68.770 35.814 302.881 1.00 73.93 676 VAL A N 1
ATOM 4846 C CA . VAL A 1 642 ? -67.628 34.929 303.116 1.00 69.95 676 VAL A CA 1
ATOM 4847 C C . VAL A 1 642 ? -67.977 33.561 303.752 1.00 71.42 676 VAL A C 1
ATOM 4848 O O . VAL A 1 642 ? -67.301 32.569 303.475 1.00 73.70 676 VAL A O 1
ATOM 4852 N N . PRO A 1 643 ? -69.022 33.491 304.599 1.00 71.08 677 PRO A N 1
ATOM 4853 C CA . PRO A 1 643 ? -69.504 32.146 304.957 1.00 70.77 677 PRO A CA 1
ATOM 4854 C C . PRO A 1 643 ? -69.802 31.253 303.746 1.00 73.29 677 PRO A C 1
ATOM 4855 O O . PRO A 1 643 ? -69.646 30.026 303.820 1.00 76.19 677 PRO A O 1
ATOM 4859 N N . TYR A 1 644 ? -70.237 31.853 302.644 1.00 71.24 678 TYR A N 1
ATOM 4860 C CA . TYR A 1 644 ? -70.528 31.070 301.456 1.00 66.53 678 TYR A CA 1
ATOM 4861 C C . TYR A 1 644 ? -69.250 30.713 300.733 1.00 69.13 678 TYR A C 1
ATOM 4862 O O . TYR A 1 644 ? -69.130 29.616 300.183 1.00 70.96 678 TYR A O 1
ATOM 4871 N N . ALA A 1 645 ? -68.299 31.637 300.717 1.00 60.77 679 ALA A N 1
ATOM 4872 C CA . ALA A 1 645 ? -67.043 31.342 300.069 1.00 62.62 679 ALA A CA 1
ATOM 4873 C C . ALA A 1 645 ? -66.374 30.198 300.829 1.00 66.79 679 ALA A C 1
ATOM 4874 O O . ALA A 1 645 ? -65.833 29.296 300.215 1.00 68.48 679 ALA A O 1
ATOM 4876 N N . ASP A 1 646 ? -66.454 30.212 302.158 1.00 68.03 680 ASP A N 1
ATOM 4877 C CA . ASP A 1 646 ? -65.792 29.197 302.974 1.00 67.08 680 ASP A CA 1
ATOM 4878 C C . ASP A 1 646 ? -66.404 27.809 302.762 1.00 69.23 680 ASP A C 1
ATOM 4879 O O . ASP A 1 646 ? -65.675 26.858 302.494 1.00 71.35 680 ASP A O 1
ATOM 4884 N N . ASN A 1 647 ? -67.728 27.696 302.861 1.00 68.75 681 ASN A N 1
ATOM 4885 C CA . ASN A 1 647 ? -68.418 26.443 302.566 1.00 63.48 681 ASN A CA 1
ATOM 4886 C C . ASN A 1 647 ? -68.115 25.925 301.163 1.00 69.67 681 ASN A C 1
ATOM 4887 O O . ASN A 1 647 ? -67.893 24.724 300.971 1.00 74.62 681 ASN A O 1
ATOM 4892 N N . TYR A 1 648 ? -68.129 26.809 300.173 1.00 69.07 682 TYR A N 1
ATOM 4893 C CA . TYR A 1 648 ? -68.025 26.349 298.790 1.00 64.94 682 TYR A CA 1
ATOM 4894 C C . TYR A 1 648 ? -66.571 26.055 298.410 1.00 60.68 682 TYR A C 1
ATOM 4895 O O . TYR A 1 648 ? -66.313 25.269 297.494 1.00 60.56 682 TYR A O 1
ATOM 4904 N N . LEU A 1 649 ? -65.631 26.668 299.120 1.00 59.70 683 LEU A N 1
ATOM 4905 C CA . LEU A 1 649 ? -64.224 26.360 298.924 1.00 61.90 683 LEU A CA 1
ATOM 4906 C C . LEU A 1 649 ? -63.941 24.926 299.414 1.00 66.19 683 LEU A C 1
ATOM 4907 O O . LEU A 1 649 ? -63.180 24.168 298.800 1.00 58.01 683 LEU A O 1
ATOM 4912 N N . LEU A 1 650 ? -64.584 24.578 300.526 1.00 65.71 684 LEU A N 1
ATOM 4913 C CA . LEU A 1 650 ? -64.463 23.268 301.144 1.00 62.06 684 LEU A CA 1
ATOM 4914 C C . LEU A 1 650 ? -64.960 22.174 300.194 1.00 65.47 684 LEU A C 1
ATOM 4915 O O . LEU A 1 650 ? -64.262 21.190 299.954 1.00 63.44 684 LEU A O 1
ATOM 4920 N N . GLU A 1 651 ? -66.156 22.366 299.646 1.00 63.55 685 GLU A N 1
ATOM 4921 C CA . GLU A 1 651 ? -66.740 21.407 298.729 1.00 57.23 685 GLU A CA 1
ATOM 4922 C C . GLU A 1 651 ? -65.908 21.289 297.454 1.00 59.13 685 GLU A C 1
ATOM 4923 O O . GLU A 1 651 ? -65.847 20.221 296.860 1.00 66.99 685 GLU A O 1
ATOM 4929 N N . ALA A 1 652 ? -65.243 22.362 297.047 1.00 56.53 686 ALA A N 1
ATOM 4930 C CA . ALA A 1 652 ? -64.420 22.334 295.840 1.00 57.71 686 ALA A CA 1
ATOM 4931 C C . ALA A 1 652 ? -63.115 21.565 296.068 1.00 63.15 686 ALA A C 1
ATOM 4932 O O . ALA A 1 652 ? -62.701 20.787 295.216 1.00 63.95 686 ALA A O 1
ATOM 4934 N N . TYR A 1 653 ? -62.466 21.790 297.207 1.00 60.27 687 TYR A N 1
ATOM 4935 C CA . TYR A 1 653 ? -61.308 20.988 297.589 1.00 59.48 687 TYR A CA 1
ATOM 4936 C C . TYR A 1 653 ? -61.651 19.495 297.581 1.00 63.02 687 TYR A C 1
ATOM 4937 O O . TYR A 1 653 ? -60.935 18.681 296.989 1.00 57.77 687 TYR A O 1
ATOM 4946 N N . LEU A 1 654 ? -62.761 19.152 298.228 1.00 62.64 688 LEU A N 1
ATOM 4947 C CA . LEU A 1 654 ? -63.240 17.782 298.276 1.00 53.95 688 LEU A CA 1
ATOM 4948 C C . LEU A 1 654 ? -63.525 17.232 296.879 1.00 62.86 688 LEU A C 1
ATOM 4949 O O . LEU A 1 654 ? -63.095 16.129 296.556 1.00 65.61 688 LEU A O 1
ATOM 4954 N N . SER A 1 655 ? -64.223 17.980 296.036 1.00 60.19 689 SER A N 1
ATOM 4955 C CA . SER A 1 655 ? -64.497 17.473 294.699 1.00 57.66 689 SER A CA 1
ATOM 4956 C C . SER A 1 655 ? -63.196 17.205 293.924 1.00 55.07 689 SER A C 1
ATOM 4957 O O . SER A 1 655 ? -63.141 16.323 293.064 1.00 55.71 689 SER A O 1
ATOM 4960 N N . LEU A 1 656 ? -62.138 17.939 294.242 1.00 53.02 690 LEU A N 1
ATOM 4961 C CA . LEU A 1 656 ? -60.872 17.716 293.555 1.00 60.01 690 LEU A CA 1
ATOM 4962 C C . LEU A 1 656 ? -59.942 16.781 294.352 1.00 62.44 690 LEU A C 1
ATOM 4963 O O . LEU A 1 656 ? -58.741 16.663 294.054 1.00 56.82 690 LEU A O 1
ATOM 4968 N N . TYR A 1 657 ? -60.529 16.101 295.340 1.00 59.13 691 TYR A N 1
ATOM 4969 C CA . TYR A 1 657 ? -59.818 15.203 296.266 1.00 60.82 691 TYR A CA 1
ATOM 4970 C C . TYR A 1 657 ? -58.550 15.853 296.833 1.00 60.13 691 TYR A C 1
ATOM 4971 O O . TYR A 1 657 ? -57.525 15.208 297.032 1.00 63.10 691 TYR A O 1
ATOM 4980 N N . MET A 1 658 ? -58.645 17.146 297.113 1.00 62.07 692 MET A N 1
ATOM 4981 C CA . MET A 1 658 ? -57.579 17.827 297.815 1.00 65.10 692 MET A CA 1
ATOM 4982 C C . MET A 1 658 ? -57.847 17.702 299.306 1.00 65.41 692 MET A C 1
ATOM 4983 O O . MET A 1 658 ? -58.230 18.657 299.966 1.00 64.18 692 MET A O 1
ATOM 4988 N N . ILE A 1 659 ? -57.647 16.502 299.832 1.00 65.65 693 ILE A N 1
ATOM 4989 C CA . ILE A 1 659 ? -58.065 16.220 301.193 1.00 67.17 693 ILE A CA 1
ATOM 4990 C C . ILE A 1 659 ? -57.252 17.060 302.177 1.00 66.14 693 ILE A C 1
ATOM 4991 O O . ILE A 1 659 ? -57.780 17.512 303.193 1.00 65.87 693 ILE A O 1
ATOM 4996 N N . ASP A 1 660 ? -55.980 17.287 301.858 1.00 67.87 694 ASP A N 1
ATOM 4997 C CA . ASP A 1 660 ? -55.132 18.160 302.669 1.00 72.72 694 ASP A CA 1
ATOM 4998 C C . ASP A 1 660 ? -55.823 19.490 302.990 1.00 76.68 694 ASP A C 1
ATOM 4999 O O . ASP A 1 660 ? -56.024 19.835 304.159 1.00 74.75 694 ASP A O 1
ATOM 5004 N N . ASP A 1 661 ? -56.198 20.228 301.951 1.00 74.96 695 ASP A N 1
ATOM 5005 C CA . ASP A 1 661 ? -56.754 21.560 302.159 1.00 70.16 695 ASP A CA 1
ATOM 5006 C C . ASP A 1 661 ? -58.149 21.516 302.745 1.00 66.72 695 ASP A C 1
ATOM 5007 O O . ASP A 1 661 ? -58.526 22.389 303.512 1.00 71.46 695 ASP A O 1
ATOM 5012 N N . ALA A 1 662 ? -58.908 20.497 302.379 1.00 60.88 696 ALA A N 1
ATOM 5013 C CA . ALA A 1 662 ? -60.220 20.292 302.960 1.00 65.05 696 ALA A CA 1
ATOM 5014 C C . ALA A 1 662 ? -60.161 20.139 304.481 1.00 69.54 696 ALA A C 1
ATOM 5015 O O . ALA A 1 662 ? -61.024 20.632 305.196 1.00 75.67 696 ALA A O 1
ATOM 5017 N N . LEU A 1 663 ? -59.138 19.472 304.991 1.00 76.33 697 LEU A N 1
ATOM 5018 C CA . LEU A 1 663 ? -59.091 19.221 306.422 1.00 74.21 697 LEU A CA 1
ATOM 5019 C C . LEU A 1 663 ? -58.688 20.489 307.177 1.00 78.74 697 LEU A C 1
ATOM 5020 O O . LEU A 1 663 ? -59.193 20.740 308.277 1.00 78.24 697 LEU A O 1
ATOM 5025 N N . MET A 1 664 ? -57.805 21.295 306.582 1.00 79.57 698 MET A N 1
ATOM 5026 C CA . MET A 1 664 ? -57.439 22.593 307.152 1.00 77.33 698 MET A CA 1
ATOM 5027 C C . MET A 1 664 ? -58.697 23.420 307.255 1.00 78.74 698 MET A C 1
ATOM 5028 O O . MET A 1 664 ? -58.974 24.060 308.271 1.00 88.01 698 MET A O 1
ATOM 5033 N N . MET A 1 665 ? -59.464 23.376 306.177 1.00 78.54 699 MET A N 1
ATOM 5034 C CA . MET A 1 665 ? -60.768 24.015 306.102 1.00 81.78 699 MET A CA 1
ATOM 5035 C C . MET A 1 665 ? -61.691 23.526 307.217 1.00 82.33 699 MET A C 1
ATOM 5036 O O . MET A 1 665 ? -62.257 24.339 307.940 1.00 85.81 699 MET A O 1
ATOM 5041 N N . LYS A 1 666 ? -61.825 22.204 307.356 1.00 81.91 700 LYS A N 1
ATOM 5042 C CA . LYS A 1 666 ? -62.715 21.612 308.359 1.00 85.89 700 LYS A CA 1
ATOM 5043 C C . LYS A 1 666 ? -62.480 22.169 309.746 1.00 93.21 700 LYS A C 1
ATOM 5044 O O . LYS A 1 666 ? -63.383 22.745 310.345 1.00 94.89 700 LYS A O 1
ATOM 5050 N N . ASN A 1 667 ? -61.267 21.988 310.262 1.00 96.52 701 ASN A N 1
ATOM 5051 C CA . ASN A 1 667 ? -61.026 22.232 311.676 1.00 98.25 701 ASN A CA 1
ATOM 5052 C C . ASN A 1 667 ? -60.926 23.704 312.003 1.00 98.20 701 ASN A C 1
ATOM 5053 O O . ASN A 1 667 ? -61.152 24.085 313.148 1.00 102.88 701 ASN A O 1
ATOM 5058 N N . GLN A 1 668 ? -60.607 24.534 311.012 1.00 91.97 702 GLN A N 1
ATOM 5059 C CA . GLN A 1 668 ? -60.665 25.973 311.232 1.00 90.43 702 GLN A CA 1
ATOM 5060 C C . GLN A 1 668 ? -62.125 26.366 311.440 1.00 93.64 702 GLN A C 1
ATOM 5061 O O . GLN A 1 668 ? -62.496 26.877 312.495 1.00 93.89 702 GLN A O 1
ATOM 5067 N N . LEU A 1 669 ? -62.948 26.086 310.433 1.00 90.68 703 LEU A N 1
ATOM 5068 C CA . LEU A 1 669 ? -64.383 26.361 310.475 1.00 90.90 703 LEU A CA 1
ATOM 5069 C C . LEU A 1 669 ? -65.046 25.927 311.790 1.00 95.97 703 LEU A C 1
ATOM 5070 O O . LEU A 1 669 ? -65.782 26.712 312.405 1.00 100.40 703 LEU A O 1
ATOM 5075 N N . GLN A 1 670 ? -64.780 24.691 312.217 1.00 96.26 704 GLN A N 1
ATOM 5076 C CA . GLN A 1 670 ? -65.384 24.135 313.433 1.00 100.18 704 GLN A CA 1
ATOM 5077 C C . GLN A 1 670 ? -65.122 25.005 314.664 1.00 102.91 704 GLN A C 1
ATOM 5078 O O . GLN A 1 670 ? -66.037 25.274 315.452 1.00 102.70 704 GLN A O 1
ATOM 5084 N N . LYS A 1 671 ? -63.882 25.459 314.826 1.00 97.67 705 LYS A N 1
ATOM 5085 C CA . LYS A 1 671 ? -63.541 26.242 316.005 1.00 102.33 705 LYS A CA 1
ATOM 5086 C C . LYS A 1 671 ? -63.993 27.690 315.851 1.00 99.30 705 LYS A C 1
ATOM 5087 O O . LYS A 1 671 ? -64.518 28.285 316.795 1.00 99.59 705 LYS A O 1
ATOM 5093 N N . THR A 1 672 ? -63.818 28.242 314.652 1.00 98.91 706 THR A N 1
ATOM 5094 C CA . THR A 1 672 ? -63.987 29.680 314.429 1.00 96.80 706 THR A CA 1
ATOM 5095 C C . THR A 1 672 ? -65.438 30.202 314.402 1.00 97.99 706 THR A C 1
ATOM 5096 O O . THR A 1 672 ? -65.657 31.401 314.203 1.00 97.60 706 THR A O 1
ATOM 5100 N N . MET A 1 673 ? -66.421 29.322 314.602 1.00 96.10 707 MET A N 1
ATOM 5101 C CA . MET A 1 673 ? -67.828 29.736 314.561 1.00 93.28 707 MET A CA 1
ATOM 5102 C C . MET A 1 673 ? -68.707 28.953 315.519 1.00 89.35 707 MET A C 1
ATOM 5103 O O . MET A 1 673 ? -68.706 27.722 315.493 1.00 89.14 707 MET A O 1
ATOM 5108 N N . ASN A 1 674 ? -69.470 29.671 316.345 1.00 82.50 708 ASN A N 1
ATOM 5109 C CA . ASN A 1 674 ? -70.348 29.021 317.307 1.00 83.64 708 ASN A CA 1
ATOM 5110 C C . ASN A 1 674 ? -71.736 28.850 316.699 1.00 80.36 708 ASN A C 1
ATOM 5111 O O . ASN A 1 674 ? -72.176 29.670 315.901 1.00 80.70 708 ASN A O 1
ATOM 5116 N N . LEU A 1 675 ? -72.388 27.741 317.042 1.00 84.99 709 LEU A N 1
ATOM 5117 C CA . LEU A 1 675 ? -73.667 27.366 316.449 1.00 80.59 709 LEU A CA 1
ATOM 5118 C C . LEU A 1 675 ? -74.829 27.896 317.263 1.00 81.35 709 LEU A C 1
ATOM 5119 O O . LEU A 1 675 ? -75.876 28.236 316.713 1.00 84.39 709 LEU A O 1
ATOM 5124 N N . SER A 1 676 ? -74.643 27.970 318.575 1.00 82.86 710 SER A N 1
ATOM 5125 C CA . SER A 1 676 ? -75.725 28.387 319.446 1.00 82.36 710 SER A CA 1
ATOM 5126 C C . SER A 1 676 ? -76.246 29.760 319.072 1.00 87.46 710 SER A C 1
ATOM 5127 O O . SER A 1 676 ? -77.404 30.072 319.340 1.00 86.02 710 SER A O 1
ATOM 5130 N N . THR A 1 677 ? -75.404 30.590 318.460 1.00 85.53 711 THR A N 1
ATOM 5131 C CA . THR A 1 677 ? -75.848 31.934 318.092 1.00 87.91 711 THR A CA 1
ATOM 5132 C C . THR A 1 677 ? -75.955 32.123 316.590 1.00 88.07 711 THR A C 1
ATOM 5133 O O . THR A 1 677 ? -76.520 33.121 316.138 1.00 90.05 711 THR A O 1
ATOM 5137 N N . ALA A 1 678 ? -75.408 31.188 315.817 1.00 83.44 712 ALA A N 1
ATOM 5138 C CA . ALA A 1 678 ? -75.503 31.290 314.364 1.00 77.16 712 ALA A CA 1
ATOM 5139 C C . ALA A 1 678 ? -76.965 31.201 313.928 1.00 85.79 712 ALA A C 1
ATOM 5140 O O . ALA A 1 678 ? -77.709 30.357 314.428 1.00 86.51 712 ALA A O 1
ATOM 5142 N N . LYS A 1 679 ? -77.388 32.073 313.019 1.00 83.93 713 LYS A N 1
ATOM 5143 C CA . LYS A 1 679 ? -78.748 31.977 312.508 1.00 82.23 713 LYS A CA 1
ATOM 5144 C C . LYS A 1 679 ? -78.861 30.699 311.702 1.00 77.57 713 LYS A C 1
ATOM 5145 O O . LYS A 1 679 ? -77.846 30.149 311.265 1.00 75.18 713 LYS A O 1
ATOM 5151 N N . ILE A 1 680 ? -80.094 30.243 311.499 1.00 77.28 714 ILE A N 1
ATOM 5152 C CA . ILE A 1 680 ? -80.352 28.913 310.952 1.00 78.37 714 ILE A CA 1
ATOM 5153 C C . ILE A 1 680 ? -79.765 28.757 309.558 1.00 77.84 714 ILE A C 1
ATOM 5154 O O . ILE A 1 680 ? -79.395 27.652 309.160 1.00 78.02 714 ILE A O 1
ATOM 5159 N N . GLU A 1 681 ? -79.662 29.860 308.822 1.00 77.39 715 GLU A N 1
ATOM 5160 C CA . GLU A 1 681 ? -79.111 29.787 307.476 1.00 78.23 715 GLU A CA 1
ATOM 5161 C C . GLU A 1 681 ? -77.601 29.537 307.494 1.00 79.66 715 GLU A C 1
ATOM 5162 O O . GLU A 1 681 ? -77.089 28.739 306.710 1.00 77.90 715 GLU A O 1
ATOM 5168 N N . GLN A 1 682 ? -76.887 30.207 308.390 1.00 73.85 716 GLN A N 1
ATOM 5169 C CA . GLN A 1 682 ? -75.456 30.013 308.466 1.00 71.69 716 GLN A CA 1
ATOM 5170 C C . GLN A 1 682 ? -75.114 28.645 309.049 1.00 70.67 716 GLN A C 1
ATOM 5171 O O . GLN A 1 682 ? -74.114 28.041 308.681 1.00 68.82 716 GLN A O 1
ATOM 5177 N N . ALA A 1 683 ? -75.955 28.158 309.954 1.00 75.56 717 ALA A N 1
ATOM 5178 C CA . ALA A 1 683 ? -75.737 26.865 310.590 1.00 68.66 717 ALA A CA 1
ATOM 5179 C C . ALA A 1 683 ? -75.975 25.742 309.595 1.00 70.39 717 ALA A C 1
ATOM 5180 O O . ALA A 1 683 ? -75.268 24.735 309.593 1.00 67.54 717 ALA A O 1
ATOM 5182 N N . LEU A 1 684 ? -76.986 25.919 308.750 1.00 70.25 718 LEU A N 1
ATOM 5183 C CA . LEU A 1 684 ? -77.241 24.972 307.685 1.00 62.09 718 LEU A CA 1
ATOM 5184 C C . LEU A 1 684 ? -76.033 24.941 306.768 1.00 67.13 718 LEU A C 1
ATOM 5185 O O . LEU A 1 684 ? -75.590 23.876 306.325 1.00 69.23 718 LEU A O 1
ATOM 5190 N N . LEU A 1 685 ? -75.482 26.116 306.506 1.00 66.54 719 LEU A N 1
ATOM 5191 C CA . LEU A 1 685 ? -74.349 26.222 305.609 1.00 66.22 719 LEU A CA 1
ATOM 5192 C C . LEU A 1 685 ? -73.109 25.545 306.176 1.00 63.36 719 LEU A C 1
ATOM 5193 O O . LEU A 1 685 ? -72.441 24.784 305.494 1.00 67.79 719 LEU A O 1
ATOM 5198 N N . HIS A 1 686 ? -72.811 25.831 307.431 1.00 63.84 720 HIS A N 1
ATOM 5199 C CA . HIS A 1 686 ? -71.690 25.215 308.107 1.00 66.84 720 HIS A CA 1
ATOM 5200 C C . HIS A 1 686 ? -71.843 23.674 308.127 1.00 70.70 720 HIS A C 1
ATOM 5201 O O . HIS A 1 686 ? -70.915 22.934 307.769 1.00 66.36 720 HIS A O 1
ATOM 5208 N N . ALA A 1 687 ? -73.025 23.195 308.507 1.00 65.34 721 ALA A N 1
ATOM 5209 C CA . ALA A 1 687 ? -73.248 21.765 308.701 1.00 63.13 721 ALA A CA 1
ATOM 5210 C C . ALA A 1 687 ? -73.207 21.011 307.375 1.00 69.31 721 ALA A C 1
ATOM 5211 O O . ALA A 1 687 ? -72.657 19.920 307.284 1.00 63.82 721 ALA A O 1
ATOM 5213 N N . SER A 1 688 ? -73.788 21.601 306.343 1.00 68.71 722 SER A N 1
ATOM 5214 C CA . SER A 1 688 ? -73.847 20.935 305.061 1.00 66.38 722 SER A CA 1
ATOM 5215 C C . SER A 1 688 ? -72.444 20.619 304.532 1.00 65.70 722 SER A C 1
ATOM 5216 O O . SER A 1 688 ? -72.227 19.578 303.921 1.00 69.09 722 SER A O 1
ATOM 5219 N N . SER A 1 689 ? -71.493 21.507 304.786 1.00 57.92 723 SER A N 1
ATOM 5220 C CA . SER A 1 689 ? -70.157 21.351 304.233 1.00 66.60 723 SER A CA 1
ATOM 5221 C C . SER A 1 689 ? -69.365 20.254 304.935 1.00 70.14 723 SER A C 1
ATOM 5222 O O . SER A 1 689 ? -68.425 19.696 304.366 1.00 69.01 723 SER A O 1
ATOM 5225 N N . LEU A 1 690 ? -69.740 19.962 306.172 1.00 66.18 724 LEU A N 1
ATOM 5226 C CA . LEU A 1 690 ? -68.998 19.010 306.976 1.00 65.48 724 LEU A CA 1
ATOM 5227 C C . LEU A 1 690 ? -69.444 17.574 306.770 1.00 60.80 724 LEU A C 1
ATOM 5228 O O . LEU A 1 690 ? -69.038 16.696 307.500 1.00 66.62 724 LEU A O 1
ATOM 5233 N N . ILE A 1 691 ? -70.265 17.324 305.768 1.00 59.08 725 ILE A N 1
ATOM 5234 C CA . ILE A 1 691 ? -70.895 16.024 305.679 1.00 62.69 725 ILE A CA 1
ATOM 5235 C C . ILE A 1 691 ? -70.024 14.979 304.956 1.00 67.64 725 ILE A C 1
ATOM 5236 O O . ILE A 1 691 ? -69.955 13.841 305.401 1.00 70.77 725 ILE A O 1
ATOM 5241 N N . ASN A 1 692 ? -69.342 15.378 303.884 1.00 67.22 726 ASN A N 1
ATOM 5242 C CA . ASN A 1 692 ? -68.450 14.524 303.074 1.00 66.23 726 ASN A CA 1
ATOM 5243 C C . ASN A 1 692 ? -67.628 13.415 303.787 1.00 69.11 726 ASN A C 1
ATOM 5244 O O . ASN A 1 692 ? -66.989 13.683 304.800 1.00 66.06 726 ASN A O 1
ATOM 5249 N N . VAL A 1 693 ? -67.632 12.185 303.243 1.00 66.39 727 VAL A N 1
ATOM 5250 C CA . VAL A 1 693 ? -66.941 11.048 303.879 1.00 64.45 727 VAL A CA 1
ATOM 5251 C C . VAL A 1 693 ? -65.444 11.286 303.999 1.00 69.78 727 VAL A C 1
ATOM 5252 O O . VAL A 1 693 ? -64.836 10.982 305.030 1.00 69.54 727 VAL A O 1
ATOM 5256 N N . HIS A 1 694 ? -64.870 11.795 302.933 1.00 67.48 728 HIS A N 1
ATOM 5257 C CA . HIS A 1 694 ? -63.462 12.086 302.920 1.00 66.66 728 HIS A CA 1
ATOM 5258 C C . HIS A 1 694 ? -63.048 13.112 303.936 1.00 69.74 728 HIS A C 1
ATOM 5259 O O . HIS A 1 694 ? -61.890 13.443 304.024 1.00 69.37 728 HIS A O 1
ATOM 5266 N N . LEU A 1 695 ? -64.005 13.635 304.681 1.00 72.20 729 LEU A N 1
ATOM 5267 C CA . LEU A 1 695 ? -63.701 14.563 305.755 1.00 76.49 729 LEU A CA 1
ATOM 5268 C C . LEU A 1 695 ? -63.467 13.836 307.070 1.00 78.11 729 LEU A C 1
ATOM 5269 O O . LEU A 1 695 ? -63.211 14.447 308.082 1.00 82.43 729 LEU A O 1
ATOM 5274 N N . TRP A 1 696 ? -63.682 12.544 307.032 1.00 74.45 730 TRP A N 1
ATOM 5275 C CA . TRP A 1 696 ? -63.404 11.717 308.177 1.00 83.59 730 TRP A CA 1
ATOM 5276 C C . TRP A 1 696 ? -62.272 10.761 307.748 1.00 88.72 730 TRP A C 1
ATOM 5277 O O . TRP A 1 696 ? -61.403 11.146 306.955 1.00 89.37 730 TRP A O 1
ATOM 5288 N N . ASP A 1 697 ? -62.219 9.556 308.276 1.00 86.90 731 ASP A N 1
ATOM 5289 C CA . ASP A 1 697 ? -61.181 8.628 307.846 1.00 90.61 731 ASP A CA 1
ATOM 5290 C C . ASP A 1 697 ? -61.750 7.308 308.119 1.00 88.23 731 ASP A C 1
ATOM 5291 O O . ASP A 1 697 ? -61.287 6.571 308.963 1.00 90.12 731 ASP A O 1
ATOM 5296 N N . SER A 1 698 ? -62.832 7.044 307.399 1.00 89.39 732 SER A N 1
ATOM 5297 C CA . SER A 1 698 ? -63.616 5.831 307.515 1.00 92.58 732 SER A CA 1
ATOM 5298 C C . SER A 1 698 ? -63.975 5.659 308.969 1.00 92.52 732 SER A C 1
ATOM 5299 O O . SER A 1 698 ? -63.750 4.608 309.538 1.00 106.59 732 SER A O 1
ATOM 5302 N N . ASP A 1 699 ? -64.549 6.680 309.577 1.00 83.77 733 ASP A N 1
ATOM 5303 C CA . ASP A 1 699 ? -64.869 6.599 310.966 1.00 79.91 733 ASP A CA 1
ATOM 5304 C C . ASP A 1 699 ? -66.323 6.805 311.087 1.00 77.57 733 ASP A C 1
ATOM 5305 O O . ASP A 1 699 ? -66.774 7.865 311.430 1.00 78.29 733 ASP A O 1
ATOM 5310 N N . LEU A 1 700 ? -67.063 5.781 310.738 1.00 77.90 734 LEU A N 1
ATOM 5311 C CA . LEU A 1 700 ? -68.489 5.848 310.844 1.00 72.79 734 LEU A CA 1
ATOM 5312 C C . LEU A 1 700 ? -68.883 6.208 312.242 1.00 72.15 734 LEU A C 1
ATOM 5313 O O . LEU A 1 700 ? -69.890 6.823 312.443 1.00 79.93 734 LEU A O 1
ATOM 5318 N N . THR A 1 701 ? -68.085 5.827 313.217 1.00 71.16 735 THR A N 1
ATOM 5319 C CA . THR A 1 701 ? -68.418 6.108 314.589 1.00 78.47 735 THR A CA 1
ATOM 5320 C C . THR A 1 701 ? -68.410 7.592 314.855 1.00 74.68 735 THR A C 1
ATOM 5321 O O . THR A 1 701 ? -69.389 8.143 315.306 1.00 72.14 735 THR A O 1
ATOM 5325 N N . ALA A 1 702 ? -67.298 8.237 314.571 1.00 70.49 736 ALA A N 1
ATOM 5326 C CA . ALA A 1 702 ? -67.182 9.655 314.804 1.00 72.80 736 ALA A CA 1
ATOM 5327 C C . ALA A 1 702 ? -68.231 10.430 314.053 1.00 72.83 736 ALA A C 1
ATOM 5328 O O . ALA A 1 702 ? -68.789 11.383 314.548 1.00 69.84 736 ALA A O 1
ATOM 5330 N N . PHE A 1 703 ? -68.499 10.001 312.842 1.00 71.99 737 PHE A N 1
ATOM 5331 C CA . PHE A 1 703 ? -69.471 10.647 312.022 1.00 66.70 737 PHE A CA 1
ATOM 5332 C C . PHE A 1 703 ? -70.813 10.568 312.691 1.00 65.82 737 PHE A C 1
ATOM 5333 O O . PHE A 1 703 ? -71.468 11.556 312.862 1.00 65.39 737 PHE A O 1
ATOM 5341 N N . GLN A 1 704 ? -71.219 9.380 313.085 1.00 70.88 738 GLN A N 1
ATOM 5342 C CA . GLN A 1 704 ? -72.516 9.196 313.712 1.00 71.90 738 GLN A CA 1
ATOM 5343 C C . GLN A 1 704 ? -72.618 9.974 315.006 1.00 68.13 738 GLN A C 1
ATOM 5344 O O . GLN A 1 704 ? -73.683 10.485 315.332 1.00 61.58 738 GLN A O 1
ATOM 5350 N N . ILE A 1 705 ? -71.526 10.069 315.752 1.00 68.92 739 ILE A N 1
ATOM 5351 C CA . ILE A 1 705 ? -71.586 10.833 316.990 1.00 73.88 739 ILE A CA 1
ATOM 5352 C C . ILE A 1 705 ? -71.882 12.289 316.675 1.00 71.75 739 ILE A C 1
ATOM 5353 O O . ILE A 1 705 ? -72.737 12.913 317.300 1.00 67.09 739 ILE A O 1
ATOM 5358 N N . TYR A 1 706 ? -71.190 12.811 315.672 1.00 67.72 740 TYR A N 1
ATOM 5359 C CA . TYR A 1 706 ? -71.305 14.216 315.352 1.00 67.69 740 TYR A CA 1
ATOM 5360 C C . TYR A 1 706 ? -72.701 14.618 314.875 1.00 71.67 740 TYR A C 1
ATOM 5361 O O . TYR A 1 706 ? -73.324 15.528 315.446 1.00 71.92 740 TYR A O 1
ATOM 5370 N N . PHE A 1 707 ? -73.179 13.957 313.823 1.00 65.42 741 PHE A N 1
ATOM 5371 C CA . PHE A 1 707 ? -74.474 14.287 313.240 1.00 60.53 741 PHE A CA 1
ATOM 5372 C C . PHE A 1 707 ? -75.652 13.672 313.995 1.00 67.94 741 PHE A C 1
ATOM 5373 O O . PHE A 1 707 ? -76.790 14.145 313.868 1.00 66.61 741 PHE A O 1
ATOM 5381 N N . GLY A 1 708 ? -75.376 12.630 314.779 1.00 68.10 742 GLY A N 1
ATOM 5382 C CA . GLY A 1 708 ? -76.410 11.915 315.495 1.00 64.17 742 GLY A CA 1
ATOM 5383 C C . GLY A 1 708 ? -76.556 12.329 316.939 1.00 63.69 742 GLY A C 1
ATOM 5384 O O . GLY A 1 708 ? -77.615 12.141 317.516 1.00 64.18 742 GLY A O 1
ATOM 5385 N N . LYS A 1 709 ? -75.510 12.888 317.537 1.00 66.22 743 LYS A N 1
ATOM 5386 C CA . LYS A 1 709 ? -75.611 13.348 318.920 1.00 68.78 743 LYS A CA 1
ATOM 5387 C C . LYS A 1 709 ? -75.193 14.818 319.085 1.00 71.09 743 LYS A C 1
ATOM 5388 O O . LYS A 1 709 ? -76.025 15.680 319.425 1.00 69.72 743 LYS A O 1
ATOM 5394 N N . THR A 1 710 ? -73.917 15.106 318.836 1.00 67.67 744 THR A N 1
ATOM 5395 C CA . THR A 1 710 ? -73.359 16.456 319.015 1.00 72.02 744 THR A CA 1
ATOM 5396 C C . THR A 1 710 ? -74.157 17.573 318.313 1.00 76.94 744 THR A C 1
ATOM 5397 O O . THR A 1 710 ? -74.680 18.496 318.962 1.00 71.64 744 THR A O 1
ATOM 5401 N N . LEU A 1 711 ? -74.245 17.482 316.990 1.00 72.76 745 LEU A N 1
ATOM 5402 C CA . LEU A 1 711 ? -74.944 18.486 316.195 1.00 67.96 745 LEU A CA 1
ATOM 5403 C C . LEU A 1 711 ? -76.439 18.676 316.562 1.00 69.75 745 LEU A C 1
ATOM 5404 O O . LEU A 1 711 ? -76.906 19.811 316.654 1.00 72.18 745 LEU A O 1
ATOM 5409 N N . PRO A 1 712 ? -77.200 17.583 316.775 1.00 70.57 746 PRO A N 1
ATOM 5410 C CA . PRO A 1 712 ? -78.577 17.798 317.241 1.00 69.98 746 PRO A CA 1
ATOM 5411 C C . PRO A 1 712 ? -78.682 18.418 318.633 1.00 73.29 746 PRO A C 1
ATOM 5412 O O . PRO A 1 712 ? -79.719 19.012 318.938 1.00 74.72 746 PRO A O 1
ATOM 5416 N N . ALA A 1 713 ? -77.644 18.287 319.457 1.00 76.62 747 ALA A N 1
ATOM 5417 C CA . ALA A 1 713 ? -77.675 18.812 320.821 1.00 78.44 747 ALA A CA 1
ATOM 5418 C C . ALA A 1 713 ? -77.463 20.328 320.856 1.00 81.44 747 ALA A C 1
ATOM 5419 O O . ALA A 1 713 ? -77.688 20.991 321.884 1.00 87.02 747 ALA A O 1
ATOM 5421 N N . MET A 1 714 ? -77.044 20.876 319.721 1.00 78.09 748 MET A N 1
ATOM 5422 C CA . MET A 1 714 ? -76.616 22.261 319.670 1.00 71.66 748 MET A CA 1
ATOM 5423 C C . MET A 1 714 ? -77.401 23.084 318.692 1.00 77.66 748 MET A C 1
ATOM 5424 O O . MET A 1 714 ? -77.430 24.307 318.791 1.00 84.34 748 MET A O 1
ATOM 5429 N N . LYS A 1 715 ? -78.024 22.423 317.732 1.00 76.54 749 LYS A N 1
ATOM 5430 C CA . LYS A 1 715 ? -78.855 23.127 316.774 1.00 70.04 749 LYS A CA 1
ATOM 5431 C C . LYS A 1 715 ? -80.010 22.223 316.357 1.00 71.16 749 LYS A C 1
ATOM 5432 O O . LYS A 1 715 ? -80.065 21.764 315.211 1.00 72.22 749 LYS A O 1
ATOM 5438 N N . PRO A 1 716 ? -80.939 21.961 317.296 1.00 76.39 750 PRO A N 1
ATOM 5439 C CA . PRO A 1 716 ? -82.053 21.026 317.089 1.00 74.70 750 PRO A CA 1
ATOM 5440 C C . PRO A 1 716 ? -82.824 21.311 315.803 1.00 70.84 750 PRO A C 1
ATOM 5441 O O . PRO A 1 716 ? -83.216 20.385 315.091 1.00 72.01 750 PRO A O 1
ATOM 5445 N N . GLU A 1 717 ? -83.014 22.589 315.502 1.00 68.79 751 GLU A N 1
ATOM 5446 C CA . GLU A 1 717 ? -83.840 22.968 314.371 1.00 77.38 751 GLU A CA 1
ATOM 5447 C C . GLU A 1 717 ? -83.182 22.564 313.051 1.00 73.18 751 GLU A C 1
ATOM 5448 O O . GLU A 1 717 ? -83.798 22.674 311.990 1.00 70.92 751 GLU A O 1
ATOM 5454 N N . LEU A 1 718 ? -81.942 22.083 313.114 1.00 69.13 752 LEU A N 1
ATOM 5455 C CA . LEU A 1 718 ? -81.286 21.534 311.930 1.00 66.11 752 LEU A CA 1
ATOM 5456 C C . LEU A 1 718 ? -81.923 20.207 311.585 1.00 64.01 752 LEU A C 1
ATOM 5457 O O . LEU A 1 718 ? -81.729 19.668 310.501 1.00 62.39 752 LEU A O 1
ATOM 5462 N N . PHE A 1 719 ? -82.692 19.687 312.532 1.00 67.22 753 PHE A N 1
ATOM 5463 C CA . PHE A 1 719 ? -83.263 18.359 312.409 1.00 62.36 753 PHE A CA 1
ATOM 5464 C C . PHE A 1 719 ? -84.766 18.384 312.631 1.00 68.45 753 PHE A C 1
ATOM 5465 O O . PHE A 1 719 ? -85.354 17.383 313.035 1.00 66.65 753 PHE A O 1
ATOM 5473 N N . ASP A 1 720 ? -85.384 19.535 312.372 1.00 71.35 754 ASP A N 1
ATOM 5474 C CA . ASP A 1 720 ? -86.827 19.657 312.509 1.00 70.26 754 ASP A CA 1
ATOM 5475 C C . ASP A 1 720 ? -87.503 19.446 311.170 1.00 68.82 754 ASP A C 1
ATOM 5476 O O . ASP A 1 720 ? -88.025 20.379 310.567 1.00 69.30 754 ASP A O 1
ATOM 5481 N N . ILE A 1 721 ? -87.494 18.197 310.723 1.00 69.23 755 ILE A N 1
ATOM 5482 C CA . ILE A 1 721 ? -88.008 17.850 309.409 1.00 71.84 755 ILE A CA 1
ATOM 5483 C C . ILE A 1 721 ? -89.532 17.856 309.377 1.00 72.10 755 ILE A C 1
ATOM 5484 O O . ILE A 1 721 ? -90.135 17.721 308.311 1.00 71.44 755 ILE A O 1
ATOM 5489 N N . ASN A 1 722 ? -90.149 18.013 310.546 1.00 75.85 756 ASN A N 1
ATOM 5490 C CA . ASN A 1 722 ? -91.595 18.190 310.623 1.00 76.93 756 ASN A CA 1
ATOM 5491 C C . ASN A 1 722 ? -91.981 19.665 310.710 1.00 76.07 756 ASN A C 1
ATOM 5492 O O . ASN A 1 722 ? -93.161 19.993 310.803 1.00 77.47 756 ASN A O 1
ATOM 5497 N N . ASN A 1 723 ? -90.972 20.537 310.675 1.00 76.13 757 ASN A N 1
ATOM 5498 C CA . ASN A 1 723 ? -91.125 21.992 310.841 1.00 79.34 757 ASN A CA 1
ATOM 5499 C C . ASN A 1 723 ? -92.084 22.436 311.946 1.00 81.84 757 ASN A C 1
ATOM 5500 O O . ASN A 1 723 ? -92.983 23.243 311.714 1.00 85.06 757 ASN A O 1
ATOM 5505 N N . ASP A 1 724 ? -91.880 21.928 313.154 1.00 84.03 758 ASP A N 1
ATOM 5506 C CA . ASP A 1 724 ? -92.695 22.337 314.277 1.00 81.64 758 ASP A CA 1
ATOM 5507 C C . ASP A 1 724 ? -92.440 23.791 314.649 1.00 85.58 758 ASP A C 1
ATOM 5508 O O . ASP A 1 724 ? -93.371 24.489 315.052 1.00 90.58 758 ASP A O 1
ATOM 5513 N N . HIS A 1 725 ? -91.203 24.264 314.482 1.00 82.21 759 HIS A N 1
ATOM 5514 C CA . HIS A 1 725 ? -90.875 25.667 314.783 1.00 79.47 759 HIS A CA 1
ATOM 5515 C C . HIS A 1 725 ? -91.350 26.592 313.679 1.00 84.47 759 HIS A C 1
ATOM 5516 O O . HIS A 1 725 ? -91.126 27.804 313.724 1.00 85.17 759 HIS A O 1
ATOM 5523 N N . ASN A 1 726 ? -92.006 25.993 312.693 1.00 79.43 760 ASN A N 1
ATOM 5524 C CA . ASN A 1 726 ? -92.528 26.690 311.524 1.00 78.71 760 ASN A CA 1
ATOM 5525 C C . ASN A 1 726 ? -91.595 27.747 310.940 1.00 79.50 760 ASN A C 1
ATOM 5526 O O . ASN A 1 726 ? -91.875 28.937 311.018 1.00 82.87 760 ASN A O 1
ATOM 5531 N N . LEU A 1 727 ? -90.490 27.304 310.353 1.00 79.54 761 LEU A N 1
ATOM 5532 C CA . LEU A 1 727 ? -89.568 28.213 309.679 1.00 75.04 761 LEU A CA 1
ATOM 5533 C C . LEU A 1 727 ? -90.183 28.668 308.365 1.00 67.46 761 LEU A C 1
ATOM 5534 O O . LEU A 1 727 ? -91.128 28.050 307.887 1.00 69.78 761 LEU A O 1
ATOM 5539 N N . PRO A 1 728 ? -89.657 29.753 307.778 1.00 68.53 762 PRO A N 1
ATOM 5540 C CA . PRO A 1 728 ? -90.033 30.045 306.387 1.00 71.47 762 PRO A CA 1
ATOM 5541 C C . PRO A 1 728 ? -89.833 28.808 305.514 1.00 70.22 762 PRO A C 1
ATOM 5542 O O . PRO A 1 728 ? -88.843 28.108 305.700 1.00 71.20 762 PRO A O 1
ATOM 5546 N N . MET A 1 729 ? -90.754 28.543 304.596 1.00 67.80 763 MET A N 1
ATOM 5547 C CA . MET A 1 729 ? -90.705 27.348 303.757 1.00 68.14 763 MET A CA 1
ATOM 5548 C C . MET A 1 729 ? -89.338 27.158 303.084 1.00 69.97 763 MET A C 1
ATOM 5549 O O . MET A 1 729 ? -88.847 26.031 302.977 1.00 67.53 763 MET A O 1
ATOM 5554 N N . SER A 1 730 ? -88.714 28.256 302.665 1.00 68.49 764 SER A N 1
ATOM 5555 C CA . SER A 1 730 ? -87.413 28.202 301.990 1.00 71.06 764 SER A CA 1
ATOM 5556 C C . SER A 1 730 ? -86.278 27.607 302.846 1.00 71.71 764 SER A C 1
ATOM 5557 O O . SER A 1 730 ? -85.392 26.927 302.313 1.00 72.19 764 SER A O 1
ATOM 5560 N N . LEU A 1 731 ? -86.302 27.895 304.148 1.00 68.42 765 LEU A N 1
ATOM 5561 C CA . LEU A 1 731 ? -85.359 27.328 305.101 1.00 67.45 765 LEU A CA 1
ATOM 5562 C C . LEU A 1 731 ? -85.757 25.922 305.498 1.00 66.68 765 LEU A C 1
ATOM 5563 O O . LEU A 1 731 ? -84.907 25.079 305.800 1.00 68.21 765 LEU A O 1
ATOM 5568 N N . TYR A 1 732 ? -87.059 25.678 305.542 1.00 62.47 766 TYR A N 1
ATOM 5569 C CA . TYR A 1 732 ? -87.536 24.360 305.919 1.00 67.35 766 TYR A CA 1
ATOM 5570 C C . TYR A 1 732 ? -87.124 23.362 304.845 1.00 68.23 766 TYR A C 1
ATOM 5571 O O . TYR A 1 732 ? -86.688 22.269 305.169 1.00 67.93 766 TYR A O 1
ATOM 5580 N N . ILE A 1 733 ? -87.241 23.758 303.576 1.00 67.81 767 ILE A N 1
ATOM 5581 C CA . ILE A 1 733 ? -86.769 22.949 302.464 1.00 60.29 767 ILE A CA 1
ATOM 5582 C C . ILE A 1 733 ? -85.273 22.657 302.629 1.00 66.61 767 ILE A C 1
ATOM 5583 O O . ILE A 1 733 ? -84.810 21.526 302.400 1.00 67.35 767 ILE A O 1
ATOM 5588 N N . LYS A 1 734 ? -84.526 23.673 303.059 1.00 63.71 768 LYS A N 1
ATOM 5589 C CA . LYS A 1 734 ? -83.083 23.549 303.223 1.00 58.60 768 LYS A CA 1
ATOM 5590 C C . LYS A 1 734 ? -82.716 22.605 304.371 1.00 60.66 768 LYS A C 1
ATOM 5591 O O . LYS A 1 734 ? -81.714 21.897 304.289 1.00 63.78 768 LYS A O 1
ATOM 5597 N N . VAL A 1 735 ? -83.528 22.593 305.428 1.00 65.01 769 VAL A N 1
ATOM 5598 C CA . VAL A 1 735 ? -83.361 21.647 306.536 1.00 62.99 769 VAL A CA 1
ATOM 5599 C C . VAL A 1 735 ? -83.531 20.193 306.056 1.00 59.77 769 VAL A C 1
ATOM 5600 O O . VAL A 1 735 ? -82.708 19.325 306.353 1.00 55.06 769 VAL A O 1
ATOM 5604 N N . ILE A 1 736 ? -84.596 19.936 305.308 1.00 61.05 770 ILE A N 1
ATOM 5605 C CA . ILE A 1 736 ? -84.855 18.602 304.805 1.00 60.29 770 ILE A CA 1
ATOM 5606 C C . ILE A 1 736 ? -83.708 18.173 303.911 1.00 60.97 770 ILE A C 1
ATOM 5607 O O . ILE A 1 736 ? -83.238 17.049 304.005 1.00 60.35 770 ILE A O 1
ATOM 5612 N N . LEU A 1 737 ? -83.244 19.080 303.057 1.00 62.46 771 LEU A N 1
ATOM 5613 C CA . LEU A 1 737 ? -82.099 18.792 302.195 1.00 58.61 771 LEU A CA 1
ATOM 5614 C C . LEU A 1 737 ? -80.843 18.450 303.000 1.00 55.99 771 LEU A C 1
ATOM 5615 O O . LEU A 1 737 ? -80.056 17.608 302.579 1.00 57.27 771 LEU A O 1
ATOM 5620 N N . LEU A 1 738 ? -80.654 19.103 304.147 1.00 56.90 772 LEU A N 1
ATOM 5621 C CA . LEU A 1 738 ? -79.508 18.806 305.002 1.00 59.28 772 LEU A CA 1
ATOM 5622 C C . LEU A 1 738 ? -79.567 17.357 305.465 1.00 62.76 772 LEU A C 1
ATOM 5623 O O . LEU A 1 738 ? -78.572 16.626 305.421 1.00 58.88 772 LEU A O 1
ATOM 5628 N N . ASN A 1 739 ? -80.750 16.954 305.916 1.00 58.31 773 ASN A N 1
ATOM 5629 C CA . ASN A 1 739 ? -80.940 15.628 306.470 1.00 59.46 773 ASN A CA 1
ATOM 5630 C C . ASN A 1 739 ? -80.892 14.575 305.376 1.00 61.63 773 ASN A C 1
ATOM 5631 O O . ASN A 1 739 ? -80.514 13.446 305.623 1.00 63.75 773 ASN A O 1
ATOM 5636 N N . ILE A 1 740 ? -81.263 14.956 304.163 1.00 61.38 774 ILE A N 1
ATOM 5637 C CA . ILE A 1 740 ? -81.144 14.069 303.025 1.00 59.27 774 ILE A CA 1
ATOM 5638 C C . ILE A 1 740 ? -79.667 13.785 302.772 1.00 60.88 774 ILE A C 1
ATOM 5639 O O . ILE A 1 740 ? -79.250 12.634 302.601 1.00 59.00 774 ILE A O 1
ATOM 5644 N N . LYS A 1 741 ? -78.876 14.850 302.781 1.00 58.63 775 LYS A N 1
ATOM 5645 C CA . LYS A 1 741 ? -77.444 14.749 302.556 1.00 54.98 775 LYS A CA 1
ATOM 5646 C C . LYS A 1 741 ? -76.758 13.945 303.662 1.00 59.40 775 LYS A C 1
ATOM 5647 O O . LYS A 1 741 ? -75.804 13.231 303.393 1.00 63.98 775 LYS A O 1
ATOM 5653 N N . ILE A 1 742 ? -77.234 14.057 304.898 1.00 60.40 776 ILE A N 1
ATOM 5654 C CA . ILE A 1 742 ? -76.629 13.308 305.986 1.00 58.54 776 ILE A CA 1
ATOM 5655 C C . ILE A 1 742 ? -76.833 11.818 305.759 1.00 60.29 776 ILE A C 1
ATOM 5656 O O . ILE A 1 742 ? -75.877 11.050 305.794 1.00 58.50 776 ILE A O 1
ATOM 5661 N N . PHE A 1 743 ? -78.073 11.421 305.483 1.00 58.10 777 PHE A N 1
ATOM 5662 C CA . PHE A 1 743 ? -78.398 10.014 305.225 1.00 63.24 777 PHE A CA 1
ATOM 5663 C C . PHE A 1 743 ? -77.734 9.434 303.971 1.00 61.20 777 PHE A C 1
ATOM 5664 O O . PHE A 1 743 ? -77.447 8.250 303.920 1.00 62.57 777 PHE A O 1
ATOM 5672 N N . ASN A 1 744 ? -77.501 10.271 302.967 1.00 64.82 778 ASN A N 1
ATOM 5673 C CA . ASN A 1 744 ? -76.815 9.854 301.757 1.00 58.73 778 ASN A CA 1
ATOM 5674 C C . ASN A 1 744 ? -75.352 9.510 302.016 1.00 60.96 778 ASN A C 1
ATOM 5675 O O . ASN A 1 744 ? -74.841 8.522 301.493 1.00 62.42 778 ASN A O 1
ATOM 5680 N N . GLU A 1 745 ? -74.674 10.324 302.818 1.00 54.90 779 GLU A N 1
ATOM 5681 C CA . GLU A 1 745 ? -73.272 10.059 303.095 1.00 62.72 779 GLU A CA 1
ATOM 5682 C C . GLU A 1 745 ? -73.130 8.960 304.126 1.00 63.37 779 GLU A C 1
ATOM 5683 O O . GLU A 1 745 ? -72.139 8.226 304.137 1.00 58.74 779 GLU A O 1
ATOM 5689 N N . SER A 1 746 ? -74.132 8.846 304.983 1.00 61.32 780 SER A N 1
ATOM 5690 C CA . SER A 1 746 ? -74.136 7.801 305.978 1.00 66.41 780 SER A CA 1
ATOM 5691 C C . SER A 1 746 ? -74.248 6.421 305.320 1.00 69.27 780 SER A C 1
ATOM 5692 O O . SER A 1 746 ? -73.683 5.437 305.809 1.00 62.56 780 SER A O 1
ATOM 5695 N N . ALA A 1 747 ? -74.972 6.364 304.207 1.00 63.62 781 ALA A N 1
ATOM 5696 C CA . ALA A 1 747 ? -75.015 5.157 303.399 1.00 62.62 781 ALA A CA 1
ATOM 5697 C C . ALA A 1 747 ? -73.608 4.802 302.895 1.00 66.79 781 ALA A C 1
ATOM 5698 O O . ALA A 1 747 ? -73.184 3.647 302.993 1.00 69.82 781 ALA A O 1
ATOM 5700 N N . LYS A 1 748 ? -72.896 5.802 302.368 1.00 62.93 782 LYS A N 1
ATOM 5701 C CA . LYS A 1 748 ? -71.558 5.630 301.817 1.00 61.80 782 LYS A CA 1
ATOM 5702 C C . LYS A 1 748 ? -70.583 5.135 302.891 1.00 69.62 782 LYS A C 1
ATOM 5703 O O . LYS A 1 748 ? -69.787 4.224 302.649 1.00 75.28 782 LYS A O 1
ATOM 5709 N N . LEU A 1 749 ? -70.655 5.711 304.085 1.00 68.28 783 LEU A N 1
ATOM 5710 C CA . LEU A 1 749 ? -69.764 5.297 305.160 1.00 64.86 783 LEU A CA 1
ATOM 5711 C C . LEU A 1 749 ? -70.023 3.868 305.601 1.00 71.86 783 LEU A C 1
ATOM 5712 O O . LEU A 1 749 ? -69.086 3.066 305.707 1.00 76.74 783 LEU A O 1
ATOM 5717 N N . ASN A 1 750 ? -71.289 3.571 305.889 1.00 71.02 784 ASN A N 1
ATOM 5718 C CA . ASN A 1 750 ? -71.715 2.241 306.301 1.00 69.27 784 ASN A CA 1
ATOM 5719 C C . ASN A 1 750 ? -71.277 1.159 305.316 1.00 75.91 784 ASN A C 1
ATOM 5720 O O . ASN A 1 750 ? -70.724 0.131 305.711 1.00 74.84 784 ASN A O 1
ATOM 5725 N N . ILE A 1 751 ? -71.509 1.407 304.031 1.00 74.34 785 ILE A N 1
ATOM 5726 C CA . ILE A 1 751 ? -71.212 0.418 303.012 1.00 72.82 785 ILE A CA 1
ATOM 5727 C C . ILE A 1 751 ? -69.708 0.277 302.784 1.00 76.89 785 ILE A C 1
ATOM 5728 O O . ILE A 1 751 ? -69.221 -0.830 302.530 1.00 85.86 785 ILE A O 1
ATOM 5733 N N . LYS A 1 752 ? -68.961 1.373 302.904 1.00 74.78 786 LYS A N 1
ATOM 5734 C CA . LYS A 1 752 ? -67.505 1.292 302.798 1.00 80.53 786 LYS A CA 1
ATOM 5735 C C . LYS A 1 752 ? -66.974 0.515 304.013 1.00 77.58 786 LYS A C 1
ATOM 5736 O O . LYS A 1 752 ? -65.863 -0.010 303.989 1.00 87.09 786 LYS A O 1
ATOM 5742 N N . ALA A 1 753 ? -67.797 0.401 305.052 1.00 77.63 787 ALA A N 1
ATOM 5743 C CA . ALA A 1 753 ? -67.417 -0.317 306.264 1.00 76.63 787 ALA A CA 1
ATOM 5744 C C . ALA A 1 753 ? -68.128 -1.671 306.400 1.00 86.04 787 ALA A C 1
ATOM 5745 O O . ALA A 1 753 ? -68.311 -2.160 307.516 1.00 87.99 787 ALA A O 1
ATOM 5747 N N . GLY A 1 754 ? -68.540 -2.268 305.279 1.00 81.70 788 GLY A N 1
ATOM 5748 C CA . GLY A 1 754 ? -69.204 -3.564 305.299 1.00 73.95 788 GLY A CA 1
ATOM 5749 C C . GLY A 1 754 ? -70.525 -3.653 306.069 1.00 84.67 788 GLY A C 1
ATOM 5750 O O . GLY A 1 754 ? -70.850 -4.719 306.630 1.00 88.94 788 GLY A O 1
ATOM 5751 N N . ASN A 1 755 ? -71.292 -2.556 306.092 1.00 79.06 789 ASN A N 1
ATOM 5752 C CA . ASN A 1 755 ? -72.636 -2.543 306.698 1.00 76.16 789 ASN A CA 1
ATOM 5753 C C . ASN A 1 755 ? -73.739 -2.399 305.664 1.00 73.77 789 ASN A C 1
ATOM 5754 O O . ASN A 1 755 ? -74.396 -1.358 305.576 1.00 75.92 789 ASN A O 1
ATOM 5759 N N . VAL A 1 756 ? -73.941 -3.458 304.898 1.00 69.52 790 VAL A N 1
ATOM 5760 C CA . VAL A 1 756 ? -74.795 -3.408 303.736 1.00 64.59 790 VAL A CA 1
ATOM 5761 C C . VAL A 1 756 ? -76.214 -3.067 304.110 1.00 67.59 790 VAL A C 1
ATOM 5762 O O . VAL A 1 756 ? -76.812 -2.197 303.489 1.00 68.48 790 VAL A O 1
ATOM 5766 N N . ILE A 1 757 ? -76.741 -3.719 305.141 1.00 69.99 791 ILE A N 1
ATOM 5767 C CA . ILE A 1 757 ? -78.144 -3.535 305.504 1.00 72.21 791 ILE A CA 1
ATOM 5768 C C . ILE A 1 757 ? -78.462 -2.098 305.891 1.00 72.53 791 ILE A C 1
ATOM 5769 O O . ILE A 1 757 ? -79.305 -1.445 305.273 1.00 70.22 791 ILE A O 1
ATOM 5774 N N . SER A 1 758 ? -77.787 -1.608 306.919 1.00 71.81 792 SER A N 1
ATOM 5775 C CA . SER A 1 758 ? -78.066 -0.277 307.413 1.00 70.86 792 SER A CA 1
ATOM 5776 C C . SER A 1 758 ? -77.747 0.777 306.328 1.00 70.12 792 SER A C 1
ATOM 5777 O O . SER A 1 758 ? -78.428 1.788 306.234 1.00 66.90 792 SER A O 1
ATOM 5780 N N . ALA A 1 759 ? -76.756 0.527 305.477 1.00 71.17 793 ALA A N 1
ATOM 5781 C CA . ALA A 1 759 ? -76.526 1.433 304.343 1.00 66.29 793 ALA A CA 1
ATOM 5782 C C . ALA A 1 759 ? -77.733 1.468 303.403 1.00 65.96 793 ALA A C 1
ATOM 5783 O O . ALA A 1 759 ? -78.083 2.514 302.875 1.00 66.91 793 ALA A O 1
ATOM 5785 N N . VAL A 1 760 ? -78.364 0.316 303.193 1.00 69.21 794 VAL A N 1
ATOM 5786 C CA . VAL A 1 760 ? -79.567 0.255 302.365 1.00 67.88 794 VAL A CA 1
ATOM 5787 C C . VAL A 1 760 ? -80.675 1.066 303.021 1.00 70.90 794 VAL A C 1
ATOM 5788 O O . VAL A 1 760 ? -81.370 1.817 302.348 1.00 72.23 794 VAL A O 1
ATOM 5792 N N . ILE A 1 761 ? -80.824 0.921 304.335 1.00 73.92 795 ILE A N 1
ATOM 5793 C CA . ILE A 1 761 ? -81.870 1.626 305.066 1.00 70.52 795 ILE A CA 1
ATOM 5794 C C . ILE A 1 761 ? -81.677 3.140 305.002 1.00 73.81 795 ILE A C 1
ATOM 5795 O O . ILE A 1 761 ? -82.630 3.871 304.731 1.00 73.73 795 ILE A O 1
ATOM 5800 N N . ASP A 1 762 ? -80.446 3.595 305.233 1.00 67.21 796 ASP A N 1
ATOM 5801 C CA . ASP A 1 762 ? -80.108 5.009 305.154 1.00 66.37 796 ASP A CA 1
ATOM 5802 C C . ASP A 1 762 ? -80.545 5.595 303.823 1.00 72.22 796 ASP A C 1
ATOM 5803 O O . ASP A 1 762 ? -81.379 6.507 303.779 1.00 73.90 796 ASP A O 1
ATOM 5808 N N . CYS A 1 763 ? -79.962 5.065 302.754 1.00 69.57 797 CYS A N 1
ATOM 5809 C CA . CYS A 1 763 ? -80.349 5.373 301.381 1.00 67.19 797 CYS A CA 1
ATOM 5810 C C . CYS A 1 763 ? -81.844 5.528 301.170 1.00 64.93 797 CYS A C 1
ATOM 5811 O O . CYS A 1 763 ? -82.280 6.406 300.436 1.00 69.71 797 CYS A O 1
ATOM 5814 N N . ARG A 1 764 ? -82.625 4.659 301.798 1.00 64.13 798 ARG A N 1
ATOM 5815 C CA . ARG A 1 764 ? -84.068 4.664 301.597 1.00 70.29 798 ARG A CA 1
ATOM 5816 C C . ARG A 1 764 ? -84.738 5.797 302.377 1.00 68.44 798 ARG A C 1
ATOM 5817 O O . ARG A 1 764 ? -85.761 6.319 301.951 1.00 69.10 798 ARG A O 1
ATOM 5825 N N . LYS A 1 765 ? -84.160 6.173 303.513 1.00 65.97 799 LYS A N 1
ATOM 5826 C CA . LYS A 1 765 ? -84.623 7.341 304.236 1.00 66.17 799 LYS A CA 1
ATOM 5827 C C . LYS A 1 765 ? -84.376 8.589 303.398 1.00 70.45 799 LYS A C 1
ATOM 5828 O O . LYS A 1 765 ? -85.229 9.473 303.311 1.00 67.58 799 LYS A O 1
ATOM 5834 N N . ALA A 1 766 ? -83.193 8.646 302.791 1.00 61.77 800 ALA A N 1
ATOM 5835 C CA . ALA A 1 766 ? -82.808 9.762 301.954 1.00 59.26 800 ALA A CA 1
ATOM 5836 C C . ALA A 1 766 ? -83.818 9.927 300.831 1.00 63.62 800 ALA A C 1
ATOM 5837 O O . ALA A 1 766 ? -84.230 11.035 300.515 1.00 67.81 800 ALA A O 1
ATOM 5839 N N . GLN A 1 767 ? -84.240 8.821 300.245 1.00 63.52 801 GLN A N 1
ATOM 5840 C CA . GLN A 1 767 ? -85.200 8.877 299.155 1.00 66.64 801 GLN A CA 1
ATOM 5841 C C . GLN A 1 767 ? -86.607 9.206 299.625 1.00 67.87 801 GLN A C 1
ATOM 5842 O O . GLN A 1 767 ? -87.375 9.842 298.910 1.00 71.23 801 GLN A O 1
ATOM 5848 N N . ASN A 1 768 ? -86.962 8.759 300.817 1.00 67.44 802 ASN A N 1
ATOM 5849 C CA . ASN A 1 768 ? -88.282 9.064 301.326 1.00 68.74 802 ASN A CA 1
ATOM 5850 C C . ASN A 1 768 ? -88.383 10.535 301.712 1.00 68.03 802 ASN A C 1
ATOM 5851 O O . ASN A 1 768 ? -89.424 11.159 301.521 1.00 71.34 802 ASN A O 1
ATOM 5856 N N . LEU A 1 769 ? -87.304 11.088 302.216 1.00 62.02 803 LEU A N 1
ATOM 5857 C CA . LEU A 1 769 ? -87.303 12.476 302.578 1.00 66.83 803 LEU A CA 1
ATOM 5858 C C . LEU A 1 769 ? -87.435 13.322 301.348 1.00 70.11 803 LEU A C 1
ATOM 5859 O O . LEU A 1 769 ? -88.079 14.338 301.358 1.00 70.41 803 LEU A O 1
ATOM 5864 N N . ALA A 1 770 ? -86.848 12.880 300.257 1.00 67.23 804 ALA A N 1
ATOM 5865 C CA . ALA A 1 770 ? -86.903 13.618 299.027 1.00 66.24 804 ALA A CA 1
ATOM 5866 C C . ALA A 1 770 ? -88.284 13.579 298.435 1.00 65.91 804 ALA A C 1
ATOM 5867 O O . ALA A 1 770 ? -88.693 14.502 297.787 1.00 69.43 804 ALA A O 1
ATOM 5869 N N . LEU A 1 771 ? -89.012 12.530 298.718 1.00 68.67 805 LEU A N 1
ATOM 5870 C CA . LEU A 1 771 ? -90.331 12.425 298.188 1.00 70.02 805 LEU A CA 1
ATOM 5871 C C . LEU A 1 771 ? -91.226 13.339 298.968 1.00 74.80 805 LEU A C 1
ATOM 5872 O O . LEU A 1 771 ? -92.135 13.917 298.435 1.00 75.18 805 LEU A O 1
ATOM 5877 N N . SER A 1 772 ? -90.967 13.472 300.248 1.00 73.64 806 SER A N 1
ATOM 5878 C CA . SER A 1 772 ? -91.763 14.352 301.073 1.00 73.72 806 SER A CA 1
ATOM 5879 C C . SER A 1 772 ? -91.396 15.799 300.857 1.00 74.14 806 SER A C 1
ATOM 5880 O O . SER A 1 772 ? -92.206 16.675 301.056 1.00 77.62 806 SER A O 1
ATOM 5883 N N . LEU A 1 773 ? -90.176 16.045 300.416 1.00 72.86 807 LEU A N 1
ATOM 5884 C CA . LEU A 1 773 ? -89.719 17.392 300.140 1.00 70.56 807 LEU A CA 1
ATOM 5885 C C . LEU A 1 773 ? -90.379 17.914 298.892 1.00 73.67 807 LEU A C 1
ATOM 5886 O O . LEU A 1 773 ? -90.643 19.084 298.773 1.00 78.12 807 LEU A O 1
ATOM 5891 N N . LEU A 1 774 ? -90.662 17.035 297.954 1.00 70.42 808 LEU A N 1
ATOM 5892 C CA . LEU A 1 774 ? -91.311 17.430 296.737 1.00 71.58 808 LEU A CA 1
ATOM 5893 C C . LEU A 1 774 ? -92.786 17.655 296.930 1.00 77.31 808 LEU A C 1
ATOM 5894 O O . LEU A 1 774 ? -93.402 18.341 296.154 1.00 79.64 808 LEU A O 1
ATOM 5899 N N . LYS A 1 775 ? -93.365 17.100 297.969 1.00 78.86 809 LYS A N 1
ATOM 5900 C CA . LYS A 1 775 ? -94.783 17.288 298.156 1.00 79.63 809 LYS A CA 1
ATOM 5901 C C . LYS A 1 775 ? -95.097 18.594 298.846 1.00 82.04 809 LYS A C 1
ATOM 5902 O O . LYS A 1 775 ? -96.214 19.056 298.823 1.00 87.81 809 LYS A O 1
ATOM 5908 N N . LYS A 1 776 ? -94.103 19.192 299.465 1.00 81.85 810 LYS A N 1
ATOM 5909 C CA . LYS A 1 776 ? -94.298 20.481 300.081 1.00 82.75 810 LYS A CA 1
ATOM 5910 C C . LYS A 1 776 ? -94.789 21.427 299.006 1.00 89.20 810 LYS A C 1
ATOM 5911 O O . LYS A 1 776 ? -94.264 21.462 297.908 1.00 89.68 810 LYS A O 1
ATOM 5917 N N . LYS A 1 777 ? -95.718 22.306 299.342 1.00 96.17 811 LYS A N 1
ATOM 5918 C CA . LYS A 1 777 ? -96.289 23.246 298.376 1.00 91.53 811 LYS A CA 1
ATOM 5919 C C . LYS A 1 777 ? -95.382 24.257 297.670 1.00 95.14 811 LYS A C 1
ATOM 5920 O O . LYS A 1 777 ? -95.779 24.839 296.686 1.00 102.93 811 LYS A O 1
ATOM 5926 N N . ASN A 1 778 ? -94.186 24.470 298.179 1.00 96.16 812 ASN A N 1
ATOM 5927 C CA . ASN A 1 778 ? -93.176 25.342 297.633 1.00 90.53 812 ASN A CA 1
ATOM 5928 C C . ASN A 1 778 ? -92.972 25.359 296.131 1.00 87.81 812 ASN A C 1
ATOM 5929 O O . ASN A 1 778 ? -93.050 24.354 295.462 1.00 86.54 812 ASN A O 1
ATOM 5934 N N . LYS A 1 779 ? -92.642 26.529 295.632 1.00 88.78 813 LYS A N 1
ATOM 5935 C CA . LYS A 1 779 ? -92.281 26.674 294.256 1.00 84.90 813 LYS A CA 1
ATOM 5936 C C . LYS A 1 779 ? -90.788 26.587 294.447 1.00 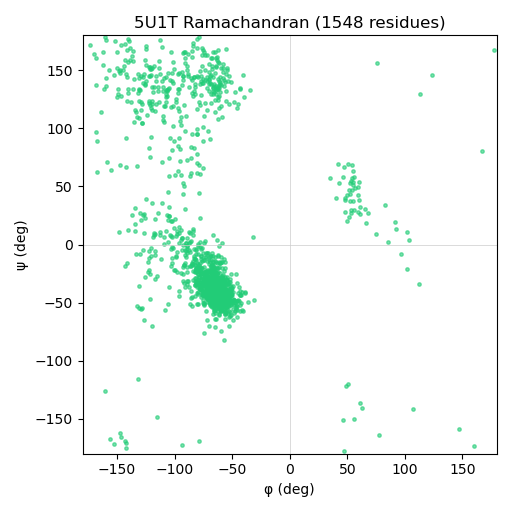83.42 813 LYS A C 1
ATOM 5937 O O . LYS A 1 779 ? -90.142 27.577 294.703 1.00 81.84 813 LYS A O 1
ATOM 5943 N N . LEU A 1 780 ? -90.251 25.386 294.357 1.00 74.23 814 LEU A N 1
ATOM 5944 C CA . LEU A 1 780 ? -88.834 25.129 294.578 1.00 64.80 814 LEU A CA 1
ATOM 5945 C C . LEU A 1 780 ? -87.851 26.137 294.031 1.00 57.91 814 LEU A C 1
ATOM 5946 O O . LEU A 1 780 ? -87.868 26.418 292.863 1.00 60.23 814 LEU A O 1
ATOM 5951 N N . SER A 1 781 ? -86.963 26.643 294.875 1.00 54.68 815 SER A N 1
ATOM 5952 C CA . SER A 1 781 ? -85.967 27.626 294.435 1.00 53.93 815 SER A CA 1
ATOM 5953 C C . SER A 1 781 ? -84.824 26.966 293.669 1.00 56.18 815 SER A C 1
ATOM 5954 O O . SER A 1 781 ? -84.420 25.867 293.997 1.00 57.44 815 SER A O 1
ATOM 5957 N N . GLN A 1 782 ? -84.301 27.655 292.662 1.00 55.56 816 GLN A N 1
ATOM 5958 C CA . GLN A 1 782 ? -83.211 27.138 291.855 1.00 50.67 816 GLN A CA 1
ATOM 5959 C C . GLN A 1 782 ? -82.126 26.460 292.675 1.00 53.95 816 GLN A C 1
ATOM 5960 O O . GLN A 1 782 ? -81.771 25.326 292.379 1.00 54.65 816 GLN A O 1
ATOM 5966 N N . GLY A 1 783 ? -81.615 27.137 293.704 1.00 55.85 817 GLY A N 1
ATOM 5967 C CA . GLY A 1 783 ? -80.566 26.581 294.551 1.00 49.54 817 GLY A CA 1
ATOM 5968 C C . GLY A 1 783 ? -80.945 25.260 295.219 1.00 55.00 817 GLY A C 1
ATOM 5969 O O . GLY A 1 783 ? -80.158 24.305 295.271 1.00 59.52 817 GLY A O 1
ATOM 5970 N N . SER A 1 784 ? -82.166 25.190 295.722 1.00 51.63 818 SER A N 1
ATOM 5971 C CA . SER A 1 784 ? -82.652 23.970 296.324 1.00 56.73 818 SER A CA 1
ATOM 5972 C C . SER A 1 784 ? -82.987 22.897 295.283 1.00 54.72 818 SER A C 1
ATOM 5973 O O . SER A 1 784 ? -82.886 21.717 295.566 1.00 55.75 818 SER A O 1
ATOM 5976 N N . ARG A 1 785 ? -83.385 23.296 294.081 1.00 54.97 819 ARG A N 1
ATOM 5977 C CA . ARG A 1 785 ? -83.720 22.314 293.063 1.00 52.28 819 ARG A CA 1
ATOM 5978 C C . ARG A 1 785 ? -82.449 21.582 292.633 1.00 54.75 819 ARG A C 1
ATOM 5979 O O . ARG A 1 785 ? -82.458 20.372 292.418 1.00 51.76 819 ARG A O 1
ATOM 5987 N N . LEU A 1 786 ? -81.353 22.327 292.527 1.00 51.56 820 LEU A N 1
ATOM 5988 C CA . LEU A 1 786 ? -80.086 21.758 292.132 1.00 49.38 820 LEU A CA 1
ATOM 5989 C C . LEU A 1 786 ? -79.565 20.883 293.253 1.00 53.38 820 LEU A C 1
ATOM 5990 O O . LEU A 1 786 ? -78.997 19.831 292.999 1.00 55.70 820 LEU A O 1
ATOM 5995 N N . ALA A 1 787 ? -79.760 21.322 294.493 1.00 55.91 821 ALA A N 1
ATOM 5996 C CA . ALA A 1 787 ? -79.321 20.553 295.656 1.00 53.92 821 ALA A CA 1
ATOM 5997 C C . ALA A 1 787 ? -79.952 19.170 295.621 1.00 57.72 821 ALA A C 1
ATOM 5998 O O . ALA A 1 787 ? -79.275 18.160 295.780 1.00 61.27 821 ALA A O 1
ATOM 6000 N N . LEU A 1 788 ? -81.261 19.162 295.388 1.00 55.02 822 LEU A N 1
ATOM 6001 C CA . LEU A 1 788 ? -82.086 17.972 295.355 1.00 55.96 822 LEU A CA 1
ATOM 6002 C C . LEU A 1 788 ? -81.769 17.081 294.157 1.00 59.13 822 LEU A C 1
ATOM 6003 O O . LEU A 1 788 ? -81.936 15.872 294.221 1.00 60.28 822 LEU A O 1
ATOM 6008 N N . LEU A 1 789 ? -81.333 17.687 293.056 1.00 58.75 823 LEU A N 1
ATOM 6009 C CA . LEU A 1 789 ? -80.916 16.932 291.892 1.00 56.86 823 LEU A CA 1
ATOM 6010 C C . LEU A 1 789 ? -79.652 16.149 292.212 1.00 54.93 823 LEU A C 1
ATOM 6011 O O . LEU A 1 789 ? -79.564 14.955 291.947 1.00 55.72 823 LEU A O 1
ATOM 6016 N N . LYS A 1 790 ? -78.680 16.835 292.798 1.00 55.71 824 LYS A N 1
ATOM 6017 C CA . LYS A 1 790 ? -77.419 16.222 293.173 1.00 54.03 824 LYS A CA 1
ATOM 6018 C C . LYS A 1 790 ? -77.688 15.094 294.173 1.00 57.52 824 LYS A C 1
ATOM 6019 O O . LYS A 1 790 ? -77.148 13.999 294.056 1.00 58.18 824 LYS A O 1
ATOM 6025 N N . SER A 1 791 ? -78.562 15.356 295.132 1.00 59.01 825 SER A N 1
ATOM 6026 C CA . SER A 1 791 ? -78.858 14.393 296.180 1.00 56.17 825 SER A CA 1
ATOM 6027 C C . SER A 1 791 ? -79.636 13.174 295.706 1.00 56.95 825 SER A C 1
ATOM 6028 O O . SER A 1 791 ? -79.418 12.063 296.193 1.00 56.08 825 SER A O 1
ATOM 6031 N N . LEU A 1 792 ? -80.549 13.381 294.769 1.00 57.97 826 LEU A N 1
ATOM 6032 C CA . LEU A 1 792 ? -81.452 12.317 294.358 1.00 54.67 826 LEU A CA 1
ATOM 6033 C C . LEU A 1 792 ? -80.759 11.365 293.425 1.00 57.85 826 LEU A C 1
ATOM 6034 O O . LEU A 1 792 ? -81.048 10.173 293.428 1.00 61.89 826 LEU A O 1
ATOM 6039 N N . SER A 1 793 ? -79.863 11.902 292.604 1.00 54.97 827 SER A N 1
ATOM 6040 C CA . SER A 1 793 ? -79.110 11.071 291.679 1.00 59.35 827 SER A CA 1
ATOM 6041 C C . SER A 1 793 ? -78.085 10.269 292.467 1.00 56.94 827 SER A C 1
ATOM 6042 O O . SER A 1 793 ? -77.824 9.118 292.151 1.00 57.90 827 SER A O 1
ATOM 6045 N N . PHE A 1 794 ? -77.541 10.888 293.510 1.00 57.33 828 PHE A N 1
ATOM 6046 C CA . PHE A 1 794 ? -76.568 10.257 294.391 1.00 55.36 828 PHE A CA 1
ATOM 6047 C C . PHE A 1 794 ? -77.174 9.012 295.026 1.00 59.64 828 PHE A C 1
ATOM 6048 O O . PHE A 1 794 ? -76.555 7.947 295.032 1.00 58.62 828 PHE A O 1
ATOM 6056 N N . SER A 1 795 ? -78.380 9.148 295.572 1.00 60.84 829 SER A N 1
ATOM 6057 C CA . SER A 1 795 ? -78.967 8.039 296.291 1.00 55.28 829 SER A CA 1
ATOM 6058 C C . SER A 1 795 ? -79.325 6.891 295.333 1.00 57.05 829 SER A C 1
ATOM 6059 O O . SER A 1 795 ? -79.228 5.746 295.726 1.00 61.34 829 SER A O 1
ATOM 6062 N N . PHE A 1 796 ? -79.682 7.160 294.082 1.00 53.41 830 PHE A N 1
ATOM 6063 C CA . PHE A 1 796 ? -79.776 6.058 293.112 1.00 54.02 830 PHE A CA 1
ATOM 6064 C C . PHE A 1 796 ? -78.417 5.384 292.827 1.00 56.51 830 PHE A C 1
ATOM 6065 O O . PHE A 1 796 ? -78.308 4.169 292.906 1.00 56.40 830 PHE A O 1
ATOM 6073 N N . PHE A 1 797 ? -77.399 6.171 292.494 1.00 49.59 831 PHE A N 1
ATOM 6074 C CA . PHE A 1 797 ? -76.041 5.668 292.396 1.00 56.47 831 PHE A CA 1
ATOM 6075 C C . PHE A 1 797 ? -75.681 4.797 293.624 1.00 58.55 831 PHE A C 1
ATOM 6076 O O . PHE A 1 797 ? -75.250 3.654 293.487 1.00 55.41 831 PHE A O 1
ATOM 6084 N N . GLN A 1 798 ? -75.889 5.328 294.819 1.00 55.71 832 GLN A N 1
ATOM 6085 C CA . GLN A 1 798 ? -75.517 4.608 296.020 1.00 57.84 832 GLN A CA 1
ATOM 6086 C C . GLN A 1 798 ? -76.258 3.273 296.170 1.00 58.60 832 GLN A C 1
ATOM 6087 O O . GLN A 1 798 ? -75.640 2.257 296.475 1.00 56.56 832 GLN A O 1
ATOM 6093 N N . LEU A 1 799 ? -77.575 3.280 295.973 1.00 56.51 833 LEU A N 1
ATOM 6094 C CA . LEU A 1 799 ? -78.380 2.079 296.144 1.00 54.50 833 LEU A CA 1
ATOM 6095 C C . LEU A 1 799 ? -77.960 1.005 295.145 1.00 60.88 833 LEU A C 1
ATOM 6096 O O . LEU A 1 799 ? -77.776 -0.162 295.518 1.00 58.40 833 LEU A O 1
ATOM 6101 N N . ILE A 1 800 ? -77.803 1.404 293.882 1.00 54.51 834 ILE A N 1
ATOM 6102 C CA . ILE A 1 800 ? -77.343 0.489 292.851 1.00 50.17 834 ILE A CA 1
ATOM 6103 C C . ILE A 1 800 ? -75.958 -0.060 293.198 1.00 50.83 834 ILE A C 1
ATOM 6104 O O . ILE A 1 800 ? -75.745 -1.256 293.143 1.00 53.89 834 ILE A O 1
ATOM 6109 N N . LYS A 1 801 ? -75.029 0.806 293.580 1.00 53.68 835 LYS A N 1
ATOM 6110 C CA . LYS A 1 801 ? -73.723 0.360 294.009 1.00 46.99 835 LYS A CA 1
ATOM 6111 C C . LYS A 1 801 ? -73.836 -0.630 295.175 1.00 54.30 835 LYS A C 1
ATOM 6112 O O . LYS A 1 801 ? -73.104 -1.622 295.217 1.00 59.98 835 LYS A O 1
ATOM 6118 N N . ILE A 1 802 ? -74.749 -0.397 296.110 1.00 50.27 836 ILE A N 1
ATOM 6119 C CA . ILE A 1 802 ? -74.823 -1.273 297.281 1.00 57.44 836 ILE A CA 1
ATOM 6120 C C . ILE A 1 802 ? -75.298 -2.670 296.867 1.00 58.62 836 ILE A C 1
ATOM 6121 O O . ILE A 1 802 ? -74.835 -3.685 297.393 1.00 58.37 836 ILE A O 1
ATOM 6126 N N . HIS A 1 803 ? -76.198 -2.712 295.894 1.00 55.38 837 HIS A N 1
ATOM 6127 C CA . HIS A 1 803 ? -76.754 -3.959 295.423 1.00 51.69 837 HIS A CA 1
ATOM 6128 C C . HIS A 1 803 ? -75.843 -4.680 294.411 1.00 56.26 837 HIS A C 1
ATOM 6129 O O . HIS A 1 803 ? -75.967 -5.890 294.217 1.00 58.36 837 HIS A O 1
ATOM 6136 N N . ILE A 1 804 ? -74.929 -3.946 293.779 1.00 52.58 838 ILE A N 1
ATOM 6137 C CA . ILE A 1 804 ? -73.886 -4.558 292.958 1.00 52.89 838 ILE A CA 1
ATOM 6138 C C . ILE A 1 804 ? -72.914 -5.260 293.878 1.00 55.28 838 ILE A C 1
ATOM 6139 O O . ILE A 1 804 ? -72.559 -6.409 293.647 1.00 56.99 838 ILE A O 1
ATOM 6144 N N . ARG A 1 805 ? -72.515 -4.578 294.944 1.00 57.14 839 ARG A N 1
ATOM 6145 C CA . ARG A 1 805 ? -71.626 -5.166 295.927 1.00 50.39 839 ARG A CA 1
ATOM 6146 C C . ARG A 1 805 ? -72.119 -6.521 296.444 1.00 55.60 839 ARG A C 1
ATOM 6147 O O . ARG A 1 805 ? -71.324 -7.424 296.635 1.00 59.47 839 ARG A O 1
ATOM 6155 N N . ILE A 1 806 ? -73.419 -6.686 296.671 1.00 51.04 840 ILE A N 1
ATOM 6156 C CA . ILE A 1 806 ? -73.894 -7.977 297.157 1.00 56.13 840 ILE A CA 1
ATOM 6157 C C . ILE A 1 806 ? -74.441 -8.853 296.037 1.00 55.58 840 ILE A C 1
ATOM 6158 O O . ILE A 1 806 ? -75.041 -9.894 296.298 1.00 53.95 840 ILE A O 1
ATOM 6163 N N . GLY A 1 807 ? -74.242 -8.413 294.799 1.00 57.21 841 GLY A N 1
ATOM 6164 C CA . GLY A 1 807 ? -74.579 -9.185 293.613 1.00 52.27 841 GLY A CA 1
ATOM 6165 C C . GLY A 1 807 ? -76.040 -9.304 293.215 1.00 57.07 841 GLY A C 1
ATOM 6166 O O . GLY A 1 807 ? -76.377 -10.064 292.316 1.00 60.00 841 GLY A O 1
ATOM 6167 N N . SER A 1 808 ? -76.916 -8.549 293.862 1.00 61.11 842 SER A N 1
ATOM 6168 C CA . SER A 1 808 ? -78.339 -8.645 293.569 1.00 58.63 842 SER A CA 1
ATOM 6169 C C . SER A 1 808 ? -78.740 -7.976 292.256 1.00 60.54 842 SER A C 1
ATOM 6170 O O . SER A 1 808 ? -79.094 -6.797 292.233 1.00 64.98 842 SER A O 1
ATOM 6173 N N . ALA A 1 809 ? -78.688 -8.737 291.167 1.00 62.22 843 ALA A N 1
ATOM 6174 C CA . ALA A 1 809 ? -79.188 -8.278 289.879 1.00 60.20 843 ALA A CA 1
ATOM 6175 C C . ALA A 1 809 ? -80.634 -7.772 289.984 1.00 62.28 843 ALA A C 1
ATOM 6176 O O . ALA A 1 809 ? -80.984 -6.751 289.389 1.00 65.78 843 ALA A O 1
ATOM 6178 N N . ARG A 1 810 ? -81.460 -8.467 290.757 1.00 64.75 844 ARG A N 1
ATOM 6179 C CA . ARG A 1 810 ? -82.875 -8.141 290.839 1.00 66.19 844 ARG A CA 1
ATOM 6180 C C . ARG A 1 810 ? -83.128 -6.678 291.229 1.00 66.80 844 ARG A C 1
ATOM 6181 O O . ARG A 1 810 ? -83.935 -5.982 290.605 1.00 65.60 844 ARG A O 1
ATOM 6189 N N . ASP A 1 811 ? -82.433 -6.208 292.257 1.00 62.84 845 ASP A N 1
ATOM 6190 C CA . ASP A 1 811 ? -82.678 -4.860 292.756 1.00 65.79 845 ASP A CA 1
ATOM 6191 C C . ASP A 1 811 ? -82.007 -3.826 291.888 1.00 65.63 845 ASP A C 1
ATOM 6192 O O . ASP A 1 811 ? -82.454 -2.691 291.813 1.00 64.53 845 ASP A O 1
ATOM 6197 N N . CYS A 1 812 ? -80.920 -4.225 291.247 1.00 63.33 846 CYS A N 1
ATOM 6198 C CA . CYS A 1 812 ? -80.184 -3.319 290.392 1.00 57.63 846 CYS A CA 1
ATOM 6199 C C . CYS A 1 812 ? -81.001 -2.989 289.162 1.00 60.77 846 CYS A C 1
ATOM 6200 O O . CYS A 1 812 ? -81.075 -1.832 288.735 1.00 54.88 846 CYS A O 1
ATOM 6203 N N . GLU A 1 813 ? -81.622 -4.017 288.598 1.00 59.36 847 GLU A N 1
ATOM 6204 C CA . GLU A 1 813 ? -82.496 -3.813 287.463 1.00 61.36 847 GLU A CA 1
ATOM 6205 C C . GLU A 1 813 ? -83.608 -2.856 287.835 1.00 62.59 847 GLU A C 1
ATOM 6206 O O . GLU A 1 813 ? -83.948 -1.975 287.056 1.00 65.15 847 GLU A O 1
ATOM 6212 N N . PHE A 1 814 ? -84.167 -3.016 289.031 1.00 61.66 848 PHE A N 1
ATOM 6213 C CA . PHE A 1 814 ? -85.298 -2.192 289.432 1.00 65.09 848 PHE A CA 1
ATOM 6214 C C . PHE A 1 814 ? -84.899 -0.724 289.518 1.00 67.34 848 PHE A C 1
ATOM 6215 O O . PHE A 1 814 ? -85.570 0.165 288.974 1.00 58.43 848 PHE A O 1
ATOM 6223 N N . TYR A 1 815 ? -83.796 -0.483 290.219 1.00 64.93 849 TYR A N 1
ATOM 6224 C CA . TYR A 1 815 ? -83.346 0.865 290.475 1.00 59.88 849 TYR A CA 1
ATOM 6225 C C . TYR A 1 815 ? -82.850 1.528 289.206 1.00 58.62 849 TYR A C 1
ATOM 6226 O O . TYR A 1 815 ? -83.174 2.679 288.937 1.00 54.74 849 TYR A O 1
ATOM 6235 N N . SER A 1 816 ? -82.093 0.781 288.414 1.00 58.90 850 SER A N 1
ATOM 6236 C CA . SER A 1 816 ? -81.526 1.329 287.193 1.00 62.64 850 SER A CA 1
ATOM 6237 C C . SER A 1 816 ? -82.658 1.721 286.264 1.00 58.27 850 SER A C 1
ATOM 6238 O O . SER A 1 816 ? -82.585 2.738 285.577 1.00 59.92 850 SER A O 1
ATOM 6241 N N . LYS A 1 817 ? -83.720 0.929 286.268 1.00 57.14 851 LYS A N 1
ATOM 6242 C CA . LYS A 1 817 ? -84.911 1.287 285.517 1.00 58.91 851 LYS A CA 1
ATOM 6243 C C . LYS A 1 817 ? -85.600 2.558 286.053 1.00 60.91 851 LYS A C 1
ATOM 6244 O O . LYS A 1 817 ? -86.031 3.405 285.279 1.00 56.85 851 LYS A O 1
ATOM 6250 N N . GLU A 1 818 ? -85.698 2.698 287.367 1.00 62.19 852 GLU A N 1
ATOM 6251 C CA . GLU A 1 818 ? -86.315 3.886 287.920 1.00 58.51 852 GLU A CA 1
ATOM 6252 C C . GLU A 1 818 ? -85.477 5.100 287.574 1.00 63.74 852 GLU A C 1
ATOM 6253 O O . GLU A 1 818 ? -86.006 6.136 287.199 1.00 70.31 852 GLU A O 1
ATOM 6259 N N . LEU A 1 819 ? -84.162 4.972 287.678 1.00 61.97 853 LEU A N 1
ATOM 6260 C CA . LEU A 1 819 ? -83.279 6.109 287.446 1.00 59.46 853 LEU A CA 1
ATOM 6261 C C . LEU A 1 819 ? -83.339 6.523 285.991 1.00 63.63 853 LEU A C 1
ATOM 6262 O O . LEU A 1 819 ? -83.448 7.707 285.672 1.00 68.88 853 LEU A O 1
ATOM 6267 N N . SER A 1 820 ? -83.265 5.533 285.112 1.00 64.31 854 SER A N 1
ATOM 6268 C CA . SER A 1 820 ? -83.266 5.768 283.679 1.00 64.55 854 SER A CA 1
ATOM 6269 C C . SER A 1 820 ? -84.486 6.599 283.274 1.00 70.32 854 SER A C 1
ATOM 6270 O O . SER A 1 820 ? -84.381 7.577 282.520 1.00 70.96 854 SER A O 1
ATOM 6273 N N . ARG A 1 821 ? -85.633 6.201 283.814 1.00 64.84 855 ARG A N 1
ATOM 6274 C CA . ARG A 1 821 ? -86.913 6.837 283.571 1.00 67.39 855 ARG A CA 1
ATOM 6275 C C . ARG A 1 821 ? -86.863 8.329 283.893 1.00 68.80 855 ARG A C 1
ATOM 6276 O O . ARG A 1 821 ? -87.212 9.176 283.063 1.00 70.22 855 ARG A O 1
ATOM 6284 N N . ILE A 1 822 ? -86.420 8.631 285.110 1.00 65.06 856 ILE A N 1
ATOM 6285 C CA . ILE A 1 822 ? -86.283 9.996 285.585 1.00 66.00 856 ILE A CA 1
ATOM 6286 C C . ILE A 1 822 ? -85.352 10.831 284.686 1.00 72.97 856 ILE A C 1
ATOM 6287 O O . ILE A 1 822 ? -85.721 11.926 284.273 1.00 76.45 856 ILE A O 1
ATOM 6292 N N . ILE A 1 823 ? -84.164 10.335 284.412 1.00 73.62 857 ILE A N 1
ATOM 6293 C CA . ILE A 1 823 ? -83.213 11.039 283.584 1.00 72.38 857 ILE A CA 1
ATOM 6294 C C . ILE A 1 823 ? -83.845 11.604 282.349 1.00 74.85 857 ILE A C 1
ATOM 6295 O O . ILE A 1 823 ? -83.641 12.736 281.994 1.00 70.27 857 ILE A O 1
ATOM 6300 N N . SER A 1 824 ? -84.608 10.765 281.691 1.00 76.43 858 SER A N 1
ATOM 6301 C CA . SER A 1 824 ? -85.269 11.080 280.445 1.00 80.19 858 SER A CA 1
ATOM 6302 C C . SER A 1 824 ? -85.975 12.411 280.420 1.00 83.92 858 SER A C 1
ATOM 6303 O O . SER A 1 824 ? -85.807 13.197 279.503 1.00 86.57 858 SER A O 1
ATOM 6306 N N . ASP A 1 825 ? -86.771 12.666 281.439 1.00 85.95 859 ASP A N 1
ATOM 6307 C CA . ASP A 1 825 ? -87.516 13.896 281.473 1.00 90.53 859 ASP A CA 1
ATOM 6308 C C . ASP A 1 825 ? -86.714 15.056 281.995 1.00 87.67 859 ASP A C 1
ATOM 6309 O O . ASP A 1 825 ? -87.117 16.188 281.831 1.00 98.41 859 ASP A O 1
ATOM 6314 N N . LEU A 1 826 ? -85.554 14.784 282.558 1.00 77.26 860 LEU A N 1
ATOM 6315 C CA . LEU A 1 826 ? -84.718 15.844 283.067 1.00 76.26 860 LEU A CA 1
ATOM 6316 C C . LEU A 1 826 ? -84.028 16.598 281.962 1.00 80.32 860 LEU A C 1
ATOM 6317 O O . LEU A 1 826 ? -84.003 16.153 280.830 1.00 83.93 860 LEU A O 1
ATOM 6322 N N . GLU A 1 827 ? -83.454 17.742 282.295 1.00 71.93 861 GLU A N 1
ATOM 6323 C CA . GLU A 1 827 ? -82.730 18.504 281.313 1.00 71.90 861 GLU A CA 1
ATOM 6324 C C . GLU A 1 827 ? -81.370 19.018 281.766 1.00 65.46 861 GLU A C 1
ATOM 6325 O O . GLU A 1 827 ? -80.653 19.511 280.950 1.00 70.89 861 GLU A O 1
ATOM 6331 N N . GLU A 1 828 ? -80.994 18.904 283.032 1.00 61.65 862 GLU A N 1
ATOM 6332 C CA . GLU A 1 828 ? -79.679 19.403 283.457 1.00 61.24 862 GLU A CA 1
ATOM 6333 C C . GLU A 1 828 ? -78.568 18.514 282.934 1.00 63.11 862 GLU A C 1
ATOM 6334 O O . GLU A 1 828 ? -78.430 17.395 283.338 1.00 60.87 862 GLU A O 1
ATOM 6340 N N . PRO A 1 829 ? -77.723 19.058 282.085 1.00 59.83 863 PRO A N 1
ATOM 6341 C CA . PRO A 1 829 ? -76.699 18.272 281.386 1.00 59.32 863 PRO A CA 1
ATOM 6342 C C . PRO A 1 829 ? -75.707 17.553 282.305 1.00 59.49 863 PRO A C 1
ATOM 6343 O O . PRO A 1 829 ? -75.371 16.396 282.052 1.00 61.39 863 PRO A O 1
ATOM 6347 N N . ILE A 1 830 ? -75.265 18.184 283.373 1.00 56.27 864 ILE A N 1
ATOM 6348 C CA . ILE A 1 830 ? -74.340 17.520 284.263 1.00 50.88 864 ILE A CA 1
ATOM 6349 C C . ILE A 1 830 ? -74.977 16.361 284.972 1.00 53.08 864 ILE A C 1
ATOM 6350 O O . ILE A 1 830 ? -74.321 15.434 285.352 1.00 55.72 864 ILE A O 1
ATOM 6355 N N . ILE A 1 831 ? -76.271 16.421 285.161 1.00 56.27 865 ILE A N 1
ATOM 6356 C CA . ILE A 1 831 ? -76.953 15.319 285.818 1.00 52.40 865 ILE A CA 1
ATOM 6357 C C . ILE A 1 831 ? -77.246 14.215 284.812 1.00 52.47 865 ILE A C 1
ATOM 6358 O O . ILE A 1 831 ? -77.022 13.046 285.086 1.00 54.82 865 ILE A O 1
ATOM 6363 N N . VAL A 1 832 ? -77.732 14.601 283.641 1.00 54.15 866 VAL A N 1
ATOM 6364 C CA . VAL A 1 832 ? -77.983 13.659 282.570 1.00 54.94 866 VAL A CA 1
ATOM 6365 C C . VAL A 1 832 ? -76.698 12.926 282.192 1.00 54.12 866 VAL A C 1
ATOM 6366 O O . VAL A 1 832 ? -76.697 11.697 282.070 1.00 55.38 866 VAL A O 1
ATOM 6370 N N . TYR A 1 833 ? -75.598 13.658 282.036 1.00 52.91 867 TYR A N 1
ATOM 6371 C CA . TYR A 1 833 ? -74.336 13.010 281.708 1.00 49.82 867 TYR A CA 1
ATOM 6372 C C . TYR A 1 833 ? -73.924 12.007 282.784 1.00 53.33 867 TYR A C 1
ATOM 6373 O O . TYR A 1 833 ? -73.697 10.843 282.480 1.00 52.23 867 TYR A O 1
ATOM 6382 N N . ARG A 1 834 ? -73.814 12.461 284.028 1.00 52.42 868 ARG A N 1
ATOM 6383 C CA . ARG A 1 834 ? -73.345 11.608 285.107 1.00 47.25 868 ARG A CA 1
ATOM 6384 C C . ARG A 1 834 ? -74.178 10.345 285.240 1.00 52.59 868 ARG A C 1
ATOM 6385 O O . ARG A 1 834 ? -73.628 9.260 285.498 1.00 56.72 868 ARG A O 1
ATOM 6393 N N . CYS A 1 835 ? -75.487 10.467 285.056 1.00 47.68 869 CYS A N 1
ATOM 6394 C CA . CYS A 1 835 ? -76.348 9.302 285.171 1.00 53.76 869 CYS A CA 1
ATOM 6395 C C . CYS A 1 835 ? -76.104 8.331 284.020 1.00 55.52 869 CYS A C 1
ATOM 6396 O O . CYS A 1 835 ? -76.065 7.121 284.218 1.00 54.93 869 CYS A O 1
ATOM 6399 N N . LEU A 1 836 ? -75.944 8.865 282.815 1.00 54.14 870 LEU A N 1
ATOM 6400 C CA . LEU A 1 836 ? -75.666 8.013 281.672 1.00 53.96 870 LEU A CA 1
ATOM 6401 C C . LEU A 1 836 ? -74.298 7.331 281.796 1.00 56.38 870 LEU A C 1
ATOM 6402 O O . LEU A 1 836 ? -74.122 6.214 281.306 1.00 56.44 870 LEU A O 1
ATOM 6407 N N . HIS A 1 837 ? -73.345 8.003 282.443 1.00 50.88 871 HIS A N 1
ATOM 6408 C CA . HIS A 1 837 ? -72.017 7.451 282.651 1.00 47.91 871 HIS A CA 1
ATOM 6409 C C . HIS A 1 837 ? -72.105 6.297 283.614 1.00 55.10 871 HIS A C 1
ATOM 6410 O O . HIS A 1 837 ? -71.461 5.275 283.415 1.00 53.92 871 HIS A O 1
ATOM 6417 N N . PHE A 1 838 ? -72.918 6.477 284.655 1.00 53.64 872 PHE A N 1
ATOM 6418 C CA . PHE A 1 838 ? -73.154 5.446 285.653 1.00 48.43 872 PHE A CA 1
ATOM 6419 C C . PHE A 1 838 ? -73.897 4.244 285.072 1.00 52.22 872 PHE A C 1
ATOM 6420 O O . PHE A 1 838 ? -73.476 3.110 285.261 1.00 50.23 872 PHE A O 1
ATOM 6428 N N . LEU A 1 839 ? -74.999 4.488 284.373 1.00 49.52 873 LEU A N 1
ATOM 6429 C CA . LEU A 1 839 ? -75.783 3.404 283.819 1.00 52.78 873 LEU A CA 1
ATOM 6430 C C . LEU A 1 839 ? -74.933 2.597 282.836 1.00 56.18 873 LEU A C 1
ATOM 6431 O O . LEU A 1 839 ? -75.046 1.366 282.733 1.00 55.52 873 LEU A O 1
ATOM 6436 N N . HIS A 1 840 ? -74.048 3.294 282.142 1.00 55.71 874 HIS A N 1
ATOM 6437 C CA . HIS A 1 840 ? -73.217 2.628 281.173 1.00 50.87 874 HIS A CA 1
ATOM 6438 C C . HIS A 1 840 ? -72.294 1.632 281.873 1.00 57.56 874 HIS A C 1
ATOM 6439 O O . HIS A 1 840 ? -72.171 0.493 281.429 1.00 56.65 874 HIS A O 1
ATOM 6446 N N . ARG A 1 841 ? -71.650 2.059 282.959 1.00 53.43 875 ARG A N 1
ATOM 6447 C CA . ARG A 1 841 ? -70.840 1.150 283.762 1.00 53.92 875 ARG A CA 1
ATOM 6448 C C . ARG A 1 841 ? -71.704 -0.016 284.251 1.00 60.97 875 ARG A C 1
ATOM 6449 O O . ARG A 1 841 ? -71.266 -1.164 284.287 1.00 55.17 875 ARG A O 1
ATOM 6457 N N . TYR A 1 842 ? -72.943 0.280 284.613 1.00 54.95 876 TYR A N 1
ATOM 6458 C CA . TYR A 1 842 ? -73.802 -0.758 285.138 1.00 55.44 876 TYR A CA 1
ATOM 6459 C C . TYR A 1 842 ? -74.114 -1.794 284.054 1.00 58.14 876 TYR A C 1
ATOM 6460 O O . TYR A 1 842 ? -74.181 -2.980 284.333 1.00 55.51 876 TYR A O 1
ATOM 6469 N N . TYR A 1 843 ? -74.294 -1.338 282.820 1.00 59.18 877 TYR A N 1
ATOM 6470 C CA . TYR A 1 843 ? -74.633 -2.239 281.726 1.00 57.59 877 TYR A CA 1
ATOM 6471 C C . TYR A 1 843 ? -73.423 -3.058 281.351 1.00 56.01 877 TYR A C 1
ATOM 6472 O O . TYR A 1 843 ? -73.551 -4.161 280.830 1.00 61.11 877 TYR A O 1
ATOM 6481 N N . MET A 1 844 ? -72.248 -2.534 281.652 1.00 52.81 878 MET A N 1
ATOM 6482 C CA . MET A 1 844 ? -71.018 -3.288 281.474 1.00 54.41 878 MET A CA 1
ATOM 6483 C C . MET A 1 844 ? -70.939 -4.429 282.483 1.00 53.98 878 MET A C 1
ATOM 6484 O O . MET A 1 844 ? -70.727 -5.562 282.110 1.00 54.48 878 MET A O 1
ATOM 6489 N N . ILE A 1 845 ? -71.112 -4.114 283.758 1.00 53.32 879 ILE A N 1
ATOM 6490 C CA . ILE A 1 845 ? -71.124 -5.105 284.819 1.00 52.59 879 ILE A CA 1
ATOM 6491 C C . ILE A 1 845 ? -72.160 -6.217 284.585 1.00 55.93 879 ILE A C 1
ATOM 6492 O O . ILE A 1 845 ? -71.860 -7.387 284.765 1.00 55.01 879 ILE A O 1
ATOM 6497 N N . THR A 1 846 ? -73.373 -5.866 284.178 1.00 52.49 880 THR A N 1
ATOM 6498 C CA . THR A 1 846 ? -74.391 -6.888 283.954 1.00 60.21 880 THR A CA 1
ATOM 6499 C C . THR A 1 846 ? -74.310 -7.434 282.526 1.00 60.04 880 THR A C 1
ATOM 6500 O O . THR A 1 846 ? -75.111 -8.278 282.118 1.00 54.81 880 THR A O 1
ATOM 6504 N N . GLU A 1 847 ? -73.345 -6.923 281.774 1.00 57.74 881 GLU A N 1
ATOM 6505 C CA . GLU A 1 847 ? -73.048 -7.432 280.449 1.00 61.34 881 GLU A CA 1
ATOM 6506 C C . GLU A 1 847 ? -74.221 -7.350 279.503 1.00 59.62 881 GLU A C 1
ATOM 6507 O O . GLU A 1 847 ? -74.320 -8.141 278.580 1.00 60.98 881 GLU A O 1
ATOM 6513 N N . GLN A 1 848 ? -75.113 -6.397 279.724 1.00 59.41 882 GLN A N 1
ATOM 6514 C CA . GLN A 1 848 ? -76.208 -6.198 278.793 1.00 53.96 882 GLN A CA 1
ATOM 6515 C C . GLN A 1 848 ? -75.678 -5.392 277.630 1.00 60.78 882 GLN A C 1
ATOM 6516 O O . GLN A 1 848 ? -75.913 -4.195 277.540 1.00 63.74 882 GLN A O 1
ATOM 6522 N N . THR A 1 849 ? -74.962 -6.056 276.733 1.00 60.70 883 THR A N 1
ATOM 6523 C CA . THR A 1 849 ? -74.085 -5.350 275.825 1.00 63.24 883 THR A CA 1
ATOM 6524 C C . THR A 1 849 ? -74.801 -4.398 274.853 1.00 62.16 883 THR A C 1
ATOM 6525 O O . THR A 1 849 ? -74.185 -3.469 274.345 1.00 65.18 883 THR A O 1
ATOM 6529 N N . CYS A 1 850 ? -76.096 -4.575 274.624 1.00 62.81 884 CYS A N 1
ATOM 6530 C CA . CYS A 1 850 ? -76.811 -3.671 273.715 1.00 60.69 884 CYS A CA 1
ATOM 6531 C C . CYS A 1 850 ? -77.074 -2.293 274.352 1.00 64.85 884 CYS A C 1
ATOM 6532 O O . CYS A 1 850 ? -76.776 -1.254 273.760 1.00 65.13 884 CYS A O 1
ATOM 6535 N N . LEU A 1 851 ? -77.650 -2.295 275.553 1.00 63.47 885 LEU A N 1
ATOM 6536 C CA . LEU A 1 851 ? -77.863 -1.076 276.317 1.00 57.46 885 LEU A CA 1
ATOM 6537 C C . LEU A 1 851 ? -76.535 -0.392 276.593 1.00 60.61 885 LEU A C 1
ATOM 6538 O O . LEU A 1 851 ? -76.437 0.838 276.617 1.00 60.82 885 LEU A O 1
ATOM 6543 N N . GLN A 1 852 ? -75.512 -1.206 276.792 1.00 60.09 886 GLN A N 1
ATOM 6544 C CA . GLN A 1 852 ? -74.148 -0.727 276.970 1.00 59.22 886 GLN A CA 1
ATOM 6545 C C . GLN A 1 852 ? -73.672 0.166 275.805 1.00 59.16 886 GLN A C 1
ATOM 6546 O O . GLN A 1 852 ? -73.062 1.219 276.012 1.00 55.23 886 GLN A O 1
ATOM 6552 N N . ASN A 1 853 ? -73.955 -0.273 274.580 1.00 64.52 887 ASN A N 1
ATOM 6553 C CA . ASN A 1 853 ? -73.672 0.520 273.385 1.00 65.81 887 ASN A CA 1
ATOM 6554 C C . ASN A 1 853 ? -74.525 1.764 273.297 1.00 61.11 887 ASN A C 1
ATOM 6555 O O . ASN A 1 853 ? -74.027 2.841 273.001 1.00 57.91 887 ASN A O 1
ATOM 6560 N N . ILE A 1 854 ? -75.823 1.596 273.528 1.00 59.80 888 ILE A N 1
ATOM 6561 C CA . ILE A 1 854 ? -76.750 2.702 273.446 1.00 56.55 888 ILE A CA 1
ATOM 6562 C C . ILE A 1 854 ? -76.421 3.772 274.477 1.00 60.20 888 ILE A C 1
ATOM 6563 O O . ILE A 1 854 ? -76.477 4.958 274.157 1.00 59.63 888 ILE A O 1
ATOM 6568 N N . THR A 1 855 ? -76.063 3.384 275.700 1.00 55.86 889 THR A N 1
ATOM 6569 C CA . THR A 1 855 ? -75.864 4.414 276.714 1.00 56.14 889 THR A CA 1
ATOM 6570 C C . THR A 1 855 ? -74.464 5.006 276.652 1.00 58.44 889 THR A C 1
ATOM 6571 O O . THR A 1 855 ? -74.233 6.097 277.177 1.00 60.98 889 THR A O 1
ATOM 6575 N N . LEU A 1 856 ? -73.532 4.318 276.003 1.00 55.64 890 LEU A N 1
ATOM 6576 C CA . LEU A 1 856 ? -72.235 4.934 275.723 1.00 54.37 890 LEU A CA 1
ATOM 6577 C C . LEU A 1 856 ? -72.411 6.040 274.678 1.00 60.02 890 LEU A C 1
ATOM 6578 O O . LEU A 1 856 ? -71.804 7.106 274.788 1.00 63.68 890 LEU A O 1
ATOM 6583 N N . GLY A 1 857 ? -73.239 5.784 273.665 1.00 55.50 891 GLY A N 1
ATOM 6584 C CA . GLY A 1 857 ? -73.548 6.786 272.658 1.00 56.15 891 GLY A CA 1
ATOM 6585 C C . GLY A 1 857 ? -74.262 7.986 273.265 1.00 62.62 891 GLY A C 1
ATOM 6586 O O . GLY A 1 857 ? -73.910 9.144 272.997 1.00 61.29 891 GLY A O 1
ATOM 6587 N N . LYS A 1 858 ? -75.266 7.712 274.093 1.00 55.85 892 LYS A N 1
ATOM 6588 C CA . LYS A 1 858 ? -75.983 8.770 274.777 1.00 51.38 892 LYS A CA 1
ATOM 6589 C C . LYS A 1 858 ? -75.022 9.531 275.699 1.00 60.09 892 LYS A C 1
ATOM 6590 O O . LYS A 1 858 ? -74.988 10.765 275.653 1.00 62.75 892 LYS A O 1
ATOM 6596 N N . ALA A 1 859 ? -74.219 8.820 276.499 1.00 61.16 893 ALA A N 1
ATOM 6597 C CA . ALA A 1 859 ? -73.324 9.500 277.441 1.00 56.21 893 ALA A CA 1
ATOM 6598 C C . ALA A 1 859 ? -72.350 10.416 276.706 1.00 57.22 893 ALA A C 1
ATOM 6599 O O . ALA A 1 859 ? -72.066 11.534 277.158 1.00 58.12 893 ALA A O 1
ATOM 6601 N N . ASN A 1 860 ? -71.854 9.944 275.566 1.00 55.67 894 ASN A N 1
ATOM 6602 C CA . ASN A 1 860 ? -70.904 10.719 274.788 1.00 56.43 894 ASN A CA 1
ATOM 6603 C C . ASN A 1 860 ? -71.546 11.961 274.187 1.00 58.06 894 ASN A C 1
ATOM 6604 O O . ASN A 1 860 ? -70.941 13.029 274.149 1.00 57.28 894 ASN A O 1
ATOM 6609 N N . LYS A 1 861 ? -72.779 11.815 273.718 1.00 63.27 895 LYS A N 1
ATOM 6610 C CA . LYS A 1 861 ? -73.555 12.951 273.246 1.00 58.46 895 LYS A CA 1
ATOM 6611 C C . LYS A 1 861 ? -73.760 13.959 274.361 1.00 59.78 895 LYS A C 1
ATOM 6612 O O . LYS A 1 861 ? -73.471 15.141 274.198 1.00 63.25 895 LYS A O 1
ATOM 6618 N N . ALA A 1 862 ? -74.258 13.473 275.496 1.00 56.40 896 ALA A N 1
ATOM 6619 C CA . ALA A 1 862 ? -74.530 14.298 276.664 1.00 51.00 896 ALA A CA 1
ATOM 6620 C C . ALA A 1 862 ? -73.329 15.142 277.082 1.00 55.53 896 ALA A C 1
ATOM 6621 O O . ALA A 1 862 ? -73.497 16.276 277.514 1.00 60.83 896 ALA A O 1
ATOM 6623 N N . PHE A 1 863 ? -72.128 14.590 276.936 1.00 53.68 897 PHE A N 1
ATOM 6624 C CA . PHE A 1 863 ? -70.875 15.270 277.298 1.00 53.12 897 PHE A CA 1
ATOM 6625 C C . PHE A 1 863 ? -70.642 16.578 276.530 1.00 57.24 897 PHE A C 1
ATOM 6626 O O . PHE A 1 863 ? -69.995 17.511 277.036 1.00 58.95 897 PHE A O 1
ATOM 6634 N N . ASP A 1 864 ? -71.155 16.635 275.305 1.00 55.43 898 ASP A N 1
ATOM 6635 C CA . ASP A 1 864 ? -71.016 17.826 274.485 1.00 63.19 898 ASP A CA 1
ATOM 6636 C C . ASP A 1 864 ? -71.506 19.082 275.183 1.00 56.87 898 ASP A C 1
ATOM 6637 O O . ASP A 1 864 ? -70.948 20.154 274.984 1.00 58.25 898 ASP A O 1
ATOM 6642 N N . TYR A 1 865 ? -72.532 18.931 276.012 1.00 57.70 899 TYR A N 1
ATOM 6643 C CA . TYR A 1 865 ? -73.172 20.061 276.684 1.00 57.99 899 TYR A CA 1
ATOM 6644 C C . TYR A 1 865 ? -72.433 20.454 277.940 1.00 58.21 899 TYR A C 1
ATOM 6645 O O . TYR A 1 865 ? -72.961 21.185 278.764 1.00 62.82 899 TYR A O 1
ATOM 6654 N N . LEU A 1 866 ? -71.216 19.944 278.098 1.00 55.82 900 LEU A N 1
ATOM 6655 C CA . LEU A 1 866 ? -70.439 20.230 279.289 1.00 53.02 900 LEU A CA 1
ATOM 6656 C C . LEU A 1 866 ? -69.223 21.051 278.892 1.00 53.28 900 LEU A C 1
ATOM 6657 O O . LEU A 1 866 ? -68.831 21.065 277.732 1.00 58.04 900 LEU A O 1
ATOM 6662 N N . ASP A 1 867 ? -68.660 21.779 279.846 1.00 50.00 901 ASP A N 1
ATOM 6663 C CA . ASP A 1 867 ? -67.441 22.525 279.599 1.00 55.95 901 ASP A CA 1
ATOM 6664 C C . ASP A 1 867 ? -66.253 21.603 279.960 1.00 58.90 901 ASP A C 1
ATOM 6665 O O . ASP A 1 867 ? -65.876 21.489 281.128 1.00 53.18 901 ASP A O 1
ATOM 6670 N N . ALA A 1 868 ? -65.674 20.971 278.937 1.00 59.88 902 ALA A N 1
ATOM 6671 C CA . ALA A 1 868 ? -64.660 19.943 279.130 1.00 58.30 902 ALA A CA 1
ATOM 6672 C C . ALA A 1 868 ? -63.447 20.446 279.912 1.00 61.11 902 ALA A C 1
ATOM 6673 O O . ALA A 1 868 ? -62.904 19.699 280.745 1.00 61.22 902 ALA A O 1
ATOM 6675 N N . GLU A 1 869 ? -63.041 21.701 279.667 1.00 61.09 903 GLU A N 1
ATOM 6676 C CA . GLU A 1 869 ? -61.866 22.270 280.334 1.00 57.16 903 GLU A CA 1
ATOM 6677 C C . GLU A 1 869 ? -62.144 22.709 281.769 1.00 57.07 903 GLU A C 1
ATOM 6678 O O . GLU A 1 869 ? -61.225 22.803 282.566 1.00 66.06 903 GLU A O 1
ATOM 6684 N N . ALA A 1 870 ? -63.398 22.972 282.111 1.00 55.05 904 ALA A N 1
ATOM 6685 C CA . ALA A 1 870 ? -63.709 23.456 283.456 1.00 57.81 904 ALA A CA 1
ATOM 6686 C C . ALA A 1 870 ? -64.023 22.335 284.459 1.00 59.05 904 ALA A C 1
ATOM 6687 O O . ALA A 1 870 ? -63.669 22.423 285.642 1.00 55.51 904 ALA A O 1
ATOM 6689 N N . ASP A 1 871 ? -64.702 21.294 283.977 1.00 56.28 905 ASP A N 1
ATOM 6690 C CA . ASP A 1 871 ? -65.067 20.134 284.796 1.00 57.72 905 ASP A CA 1
ATOM 6691 C C . ASP A 1 871 ? -64.130 18.913 284.597 1.00 54.32 905 ASP A C 1
ATOM 6692 O O . ASP A 1 871 ? -64.396 18.047 283.760 1.00 53.95 905 ASP A O 1
ATOM 6697 N N . ILE A 1 872 ? -63.059 18.837 285.383 1.00 51.09 906 ILE A N 1
ATOM 6698 C CA . ILE A 1 872 ? -62.058 17.789 285.171 1.00 59.01 906 ILE A CA 1
ATOM 6699 C C . ILE A 1 872 ? -62.612 16.413 285.566 1.00 52.41 906 ILE A C 1
ATOM 6700 O O . ILE A 1 872 ? -62.310 15.428 284.917 1.00 56.13 906 ILE A O 1
ATOM 6705 N N . THR A 1 873 ? -63.453 16.359 286.592 1.00 50.70 907 THR A N 1
ATOM 6706 C CA . THR A 1 873 ? -64.022 15.097 287.021 1.00 45.90 907 THR A CA 1
ATOM 6707 C C . THR A 1 873 ? -65.022 14.530 285.987 1.00 56.62 907 THR A C 1
ATOM 6708 O O . THR A 1 873 ? -65.103 13.311 285.833 1.00 61.28 907 THR A O 1
ATOM 6712 N N . SER A 1 874 ? -65.750 15.368 285.249 1.00 56.65 908 SER A N 1
ATOM 6713 C CA . SER A 1 874 ? -66.549 14.844 284.140 1.00 53.18 908 SER A CA 1
ATOM 6714 C C . SER A 1 874 ? -65.697 14.454 282.934 1.00 53.32 908 SER A C 1
ATOM 6715 O O . SER A 1 874 ? -66.076 13.568 282.172 1.00 55.72 908 SER A O 1
ATOM 6718 N N . LEU A 1 875 ? -64.571 15.134 282.738 1.00 54.99 909 LEU A N 1
ATOM 6719 C CA . LEU A 1 875 ? -63.703 14.877 281.585 1.00 55.16 909 LEU A CA 1
ATOM 6720 C C . LEU A 1 875 ? -62.978 13.539 281.730 1.00 59.94 909 LEU A C 1
ATOM 6721 O O . LEU A 1 875 ? -62.916 12.747 280.776 1.00 56.78 909 LEU A O 1
ATOM 6726 N N . THR A 1 876 ? -62.430 13.289 282.919 1.00 57.97 910 THR A N 1
ATOM 6727 C CA . THR A 1 876 ? -61.747 12.029 283.164 1.00 57.89 910 THR A CA 1
ATOM 6728 C C . THR A 1 876 ? -62.740 10.870 283.047 1.00 58.30 910 THR A C 1
ATOM 6729 O O . THR A 1 876 ? -62.394 9.814 282.512 1.00 58.93 910 THR A O 1
ATOM 6733 N N . MET A 1 877 ? -63.978 11.081 283.500 1.00 53.96 911 MET A N 1
ATOM 6734 C CA . MET A 1 877 ? -65.010 10.074 283.301 1.00 56.52 911 MET A CA 1
ATOM 6735 C C . MET A 1 877 ? -65.267 9.832 281.820 1.00 58.47 911 MET A C 1
ATOM 6736 O O . MET A 1 877 ? -65.459 8.699 281.388 1.00 55.28 911 MET A O 1
ATOM 6741 N N . PHE A 1 878 ? -65.264 10.898 281.036 1.00 58.07 912 PHE A N 1
ATOM 6742 C CA . PHE A 1 878 ? -65.492 10.742 279.611 1.00 58.26 912 PHE A CA 1
ATOM 6743 C C . PHE A 1 878 ? -64.309 10.010 278.962 1.00 57.88 912 PHE A C 1
ATOM 6744 O O . PHE A 1 878 ? -64.512 9.106 278.151 1.00 54.53 912 PHE A O 1
ATOM 6752 N N . LEU A 1 879 ? -63.086 10.392 279.339 1.00 56.29 913 LEU A N 1
ATOM 6753 C CA . LEU A 1 879 ? -61.871 9.825 278.754 1.00 54.60 913 LEU A CA 1
ATOM 6754 C C . LEU A 1 879 ? -61.730 8.340 279.073 1.00 60.58 913 LEU A C 1
ATOM 6755 O O . LEU A 1 879 ? -61.341 7.545 278.221 1.00 61.21 913 LEU A O 1
ATOM 6760 N N . TYR A 1 880 ? -62.050 7.988 280.315 1.00 61.22 914 TYR A N 1
ATOM 6761 C CA . TYR A 1 880 ? -62.120 6.604 280.774 1.00 56.32 914 TYR A CA 1
ATOM 6762 C C . TYR A 1 880 ? -63.080 5.746 279.958 1.00 53.17 914 TYR A C 1
ATOM 6763 O O . TYR A 1 880 ? -62.684 4.739 279.385 1.00 55.26 914 TYR A O 1
ATOM 6772 N N . ASP A 1 881 ? -64.344 6.147 279.939 1.00 54.59 915 ASP A N 1
ATOM 6773 C CA . ASP A 1 881 ? -65.359 5.521 279.105 1.00 55.59 915 ASP A CA 1
ATOM 6774 C C . ASP A 1 881 ? -64.872 5.261 277.697 1.00 57.37 915 ASP A C 1
ATOM 6775 O O . ASP A 1 881 ? -65.232 4.251 277.111 1.00 57.41 915 ASP A O 1
ATOM 6780 N N . ASN A 1 882 ? -64.069 6.156 277.137 1.00 55.51 916 ASN A N 1
ATOM 6781 C CA . ASN A 1 882 ? -63.722 5.990 275.738 1.00 59.25 916 ASN A CA 1
ATOM 6782 C C . ASN A 1 882 ? -62.318 5.427 275.523 1.00 62.23 916 ASN A C 1
ATOM 6783 O O . ASN A 1 882 ? -61.754 5.570 274.440 1.00 63.80 916 ASN A O 1
ATOM 6788 N N . LYS A 1 883 ? -61.769 4.784 276.555 1.00 61.45 917 LYS A N 1
ATOM 6789 C CA . LYS A 1 883 ? -60.471 4.102 276.493 1.00 59.33 917 LYS A CA 1
ATOM 6790 C C . LYS A 1 883 ? -59.254 5.003 276.295 1.00 67.08 917 LYS A C 1
ATOM 6791 O O . LYS A 1 883 ? -58.185 4.525 275.889 1.00 70.54 917 LYS A O 1
ATOM 6797 N N . GLU A 1 884 ? -59.389 6.299 276.559 1.00 67.00 918 GLU A N 1
ATOM 6798 C CA . GLU A 1 884 ? -58.245 7.189 276.369 1.00 66.00 918 GLU A CA 1
ATOM 6799 C C . GLU A 1 884 ? -57.503 7.453 277.665 1.00 67.83 918 GLU A C 1
ATOM 6800 O O . GLU A 1 884 ? -57.424 8.586 278.132 1.00 65.78 918 GLU A O 1
ATOM 6806 N N . PHE A 1 885 ? -56.951 6.380 278.231 1.00 70.46 919 PHE A N 1
ATOM 6807 C CA . PHE A 1 885 ? -56.340 6.436 279.543 1.00 65.97 919 PHE A CA 1
ATOM 6808 C C . PHE A 1 885 ? -55.104 7.317 279.500 1.00 68.68 919 PHE A C 1
ATOM 6809 O O . PHE A 1 885 ? -54.719 7.919 280.505 1.00 72.41 919 PHE A O 1
ATOM 6817 N N . VAL A 1 886 ? -54.486 7.412 278.333 1.00 70.43 920 VAL A N 1
ATOM 6818 C CA . VAL A 1 886 ? -53.312 8.259 278.203 1.00 76.92 920 VAL A CA 1
ATOM 6819 C C . VAL A 1 886 ? -53.742 9.725 278.331 1.00 75.43 920 VAL A C 1
ATOM 6820 O O . VAL A 1 886 ? -53.210 10.475 279.164 1.00 72.48 920 VAL A O 1
ATOM 6824 N N . LYS A 1 887 ? -54.726 10.111 277.521 1.00 72.11 921 LYS A N 1
ATOM 6825 C CA . LYS A 1 887 ? -55.253 11.467 277.524 1.00 69.69 921 LYS A CA 1
ATOM 6826 C C . LYS A 1 887 ? -55.839 11.800 278.902 1.00 67.01 921 LYS A C 1
ATOM 6827 O O . LYS A 1 887 ? -55.889 12.972 279.293 1.00 69.25 921 LYS A O 1
ATOM 6833 N N . LEU A 1 888 ? -56.235 10.760 279.640 1.00 65.14 922 LEU A N 1
ATOM 6834 C CA . LEU A 1 888 ? -56.830 10.898 280.972 1.00 64.62 922 LEU A CA 1
ATOM 6835 C C . LEU A 1 888 ? -55.848 11.360 282.040 1.00 64.38 922 LEU A C 1
ATOM 6836 O O . LEU A 1 888 ? -55.964 12.476 282.537 1.00 62.59 922 LEU A O 1
ATOM 6841 N N . GLU A 1 889 ? -54.907 10.494 282.421 1.00 69.13 923 GLU A N 1
ATOM 6842 C CA . GLU A 1 889 ? -53.955 10.815 283.497 1.00 71.05 923 GLU A CA 1
ATOM 6843 C C . GLU A 1 889 ? -53.124 12.044 283.161 1.00 72.42 923 GLU A C 1
ATOM 6844 O O . GLU A 1 889 ? -52.458 12.602 284.032 1.00 77.68 923 GLU A O 1
ATOM 6850 N N . GLN A 1 890 ? -53.195 12.500 281.917 1.00 69.23 924 GLN A N 1
ATOM 6851 C CA . GLN A 1 890 ? -52.434 13.664 281.532 1.00 71.36 924 GLN A CA 1
ATOM 6852 C C . GLN A 1 890 ? -53.248 14.956 281.407 1.00 75.53 924 GLN A C 1
ATOM 6853 O O . GLN A 1 890 ? -52.688 16.057 281.415 1.00 75.44 924 GLN A O 1
ATOM 6859 N N . SER A 1 891 ? -54.564 14.849 281.276 1.00 73.74 925 SER A N 1
ATOM 6860 C CA . SER A 1 891 ? -55.386 16.047 281.374 1.00 66.45 925 SER A CA 1
ATOM 6861 C C . SER A 1 891 ? -55.573 16.392 282.856 1.00 69.15 925 SER A C 1
ATOM 6862 O O . SER A 1 891 ? -55.927 17.515 283.214 1.00 71.75 925 SER A O 1
ATOM 6865 N N . LEU A 1 892 ? -55.293 15.423 283.715 1.00 68.25 926 LEU A N 1
ATOM 6866 C CA . LEU A 1 892 ? -55.198 15.676 285.142 1.00 67.11 926 LEU A CA 1
ATOM 6867 C C . LEU A 1 892 ? -53.956 16.499 285.501 1.00 72.64 926 LEU A C 1
ATOM 6868 O O . LEU A 1 892 ? -53.963 17.217 286.498 1.00 73.79 926 LEU A O 1
ATOM 6873 N N . VAL A 1 893 ? -52.880 16.400 284.720 1.00 76.03 927 VAL A N 1
ATOM 6874 C CA . VAL A 1 893 ? -51.730 17.251 285.014 1.00 77.15 927 VAL A CA 1
ATOM 6875 C C . VAL A 1 893 ? -51.937 18.647 284.420 1.00 75.51 927 VAL A C 1
ATOM 6876 O O . VAL A 1 893 ? -51.479 19.635 284.994 1.00 80.07 927 VAL A O 1
ATOM 6880 N N . LEU A 1 894 ? -52.641 18.758 283.299 1.00 70.01 928 LEU A N 1
ATOM 6881 C CA . LEU A 1 894 ? -52.853 20.087 282.730 1.00 71.94 928 LEU A CA 1
ATOM 6882 C C . LEU A 1 894 ? -53.922 20.870 283.469 1.00 73.70 928 LEU A C 1
ATOM 6883 O O . LEU A 1 894 ? -54.181 22.019 283.141 1.00 83.60 928 LEU A O 1
ATOM 6888 N N . TYR A 1 895 ? -54.565 20.241 284.446 1.00 77.00 929 TYR A N 1
ATOM 6889 C CA . TYR A 1 895 ? -55.658 20.883 285.168 1.00 67.79 929 TYR A CA 1
ATOM 6890 C C . TYR A 1 895 ? -55.169 21.293 286.541 1.00 68.60 929 TYR A C 1
ATOM 6891 O O . TYR A 1 895 ? -55.547 22.347 287.034 1.00 70.94 929 TYR A O 1
ATOM 6900 N N . PHE A 1 896 ? -54.316 20.477 287.154 1.00 67.48 930 PHE A N 1
ATOM 6901 C CA . PHE A 1 896 ? -53.742 20.860 288.439 1.00 68.75 930 PHE A CA 1
ATOM 6902 C C . PHE A 1 896 ? -52.400 21.581 288.301 1.00 74.25 930 PHE A C 1
ATOM 6903 O O . PHE A 1 896 ? -51.977 22.291 289.218 1.00 76.15 930 PHE A O 1
ATOM 6911 N N . GLY A 1 897 ? -51.747 21.417 287.153 1.00 75.21 931 GLY A N 1
ATOM 6912 C CA . GLY A 1 897 ? -50.465 22.052 286.911 1.00 70.75 931 GLY A CA 1
ATOM 6913 C C . GLY A 1 897 ? -49.532 21.782 288.066 1.00 76.62 931 GLY A C 1
ATOM 6914 O O . GLY A 1 897 ? -49.270 20.627 288.403 1.00 81.93 931 GLY A O 1
ATOM 6915 N N . ASP A 1 898 ? -49.077 22.849 288.710 1.00 78.30 932 ASP A N 1
ATOM 6916 C CA . ASP A 1 898 ? -48.136 22.741 289.819 1.00 80.12 932 ASP A CA 1
ATOM 6917 C C . ASP A 1 898 ? -48.805 22.392 291.151 1.00 79.24 932 ASP A C 1
ATOM 6918 O O . ASP A 1 898 ? -48.118 22.216 292.161 1.00 79.62 932 ASP A O 1
ATOM 6923 N N . GLN A 1 899 ? -50.137 22.324 291.154 1.00 74.99 933 GLN A N 1
ATOM 6924 C CA . GLN A 1 899 ? -50.891 21.896 292.338 1.00 74.89 933 GLN A CA 1
ATOM 6925 C C . GLN A 1 899 ? -51.054 20.369 292.456 1.00 69.38 933 GLN A C 1
ATOM 6926 O O . GLN A 1 899 ? -51.695 19.891 293.393 1.00 68.13 933 GLN A O 1
ATOM 6932 N N . LEU A 1 900 ? -50.459 19.614 291.529 1.00 71.08 934 LEU A N 1
ATOM 6933 C CA . LEU A 1 900 ? -50.676 18.161 291.406 1.00 70.42 934 LEU A CA 1
ATOM 6934 C C . LEU A 1 900 ? -50.360 17.351 292.670 1.00 68.52 934 LEU A C 1
ATOM 6935 O O . LEU A 1 900 ? -50.731 16.191 292.795 1.00 69.36 934 LEU A O 1
ATOM 6940 N N . GLU A 1 901 ? -49.693 18.001 293.607 1.00 69.52 935 GLU A N 1
ATOM 6941 C CA . GLU A 1 901 ? -49.125 17.373 294.778 1.00 65.91 935 GLU A CA 1
ATOM 6942 C C . GLU A 1 901 ? -50.087 17.427 295.968 1.00 68.77 935 GLU A C 1
ATOM 6943 O O . GLU A 1 901 ? -49.798 16.871 297.027 1.00 77.70 935 GLU A O 1
ATOM 6949 N N . LYS A 1 902 ? -51.227 18.097 295.810 1.00 67.62 936 LYS A N 1
ATOM 6950 C CA . LYS A 1 902 ? -52.155 18.257 296.940 1.00 69.80 936 LYS A CA 1
ATOM 6951 C C . LYS A 1 902 ? -53.521 17.621 296.668 1.00 67.85 936 LYS A C 1
ATOM 6952 O O . LYS A 1 902 ? -54.447 17.751 297.475 1.00 68.00 936 LYS A O 1
ATOM 6958 N N . THR A 1 903 ? -53.609 16.916 295.539 1.00 64.31 937 THR A N 1
ATOM 6959 C CA . THR A 1 903 ? -54.777 16.145 295.147 1.00 60.50 937 THR A CA 1
ATOM 6960 C C . THR A 1 903 ? -54.480 14.631 295.001 1.00 66.91 937 THR A C 1
ATOM 6961 O O . THR A 1 903 ? -53.515 14.212 294.343 1.00 61.32 937 THR A O 1
ATOM 6965 N N . PHE A 1 904 ? -55.331 13.817 295.619 1.00 65.59 938 PHE A N 1
ATOM 6966 C CA . PHE A 1 904 ? -55.292 12.370 295.461 1.00 63.48 938 PHE A CA 1
ATOM 6967 C C . PHE A 1 904 ? -55.962 11.939 294.167 1.00 63.78 938 PHE A C 1
ATOM 6968 O O . PHE A 1 904 ? -56.007 10.755 293.860 1.00 65.52 938 PHE A O 1
ATOM 6976 N N . LEU A 1 905 ? -56.489 12.895 293.411 1.00 63.07 939 LEU A N 1
ATOM 6977 C CA . LEU A 1 905 ? -57.293 12.556 292.243 1.00 64.30 939 LEU A CA 1
ATOM 6978 C C . LEU A 1 905 ? -56.511 11.797 291.144 1.00 61.70 939 LEU A C 1
ATOM 6979 O O . LEU A 1 905 ? -57.038 10.858 290.570 1.00 63.54 939 LEU A O 1
ATOM 6984 N N . PRO A 1 906 ? -55.261 12.182 290.838 1.00 62.17 940 PRO A N 1
ATOM 6985 C CA . PRO A 1 906 ? -54.628 11.324 289.814 1.00 65.62 940 PRO A CA 1
ATOM 6986 C C . PRO A 1 906 ? -54.231 9.898 290.303 1.00 67.14 940 PRO A C 1
ATOM 6987 O O . PRO A 1 906 ? -54.119 8.948 289.500 1.00 58.86 940 PRO A O 1
ATOM 6991 N N . ASN A 1 907 ? -54.036 9.764 291.615 1.00 63.19 941 ASN A N 1
ATOM 6992 C CA . ASN A 1 907 ? -53.833 8.466 292.247 1.00 62.84 941 ASN A CA 1
ATOM 6993 C C . ASN A 1 907 ? -55.098 7.630 292.397 1.00 62.88 941 ASN A C 1
ATOM 6994 O O . ASN A 1 907 ? -55.046 6.397 292.349 1.00 62.91 941 ASN A O 1
ATOM 6999 N N . LEU A 1 908 ? -56.229 8.302 292.600 1.00 66.16 942 LEU A N 1
ATOM 7000 C CA . LEU A 1 908 ? -57.517 7.630 292.638 1.00 60.16 942 LEU A CA 1
ATOM 7001 C C . LEU A 1 908 ? -57.793 7.013 291.279 1.00 61.25 942 LEU A C 1
ATOM 7002 O O . LEU A 1 908 ? -58.231 5.861 291.186 1.00 60.52 942 LEU A O 1
ATOM 7007 N N . TRP A 1 909 ? -57.499 7.766 290.222 1.00 60.46 943 TRP A N 1
ATOM 7008 C CA . TRP A 1 909 ? -57.659 7.243 288.870 1.00 61.95 943 TRP A CA 1
ATOM 7009 C C . TRP A 1 909 ? -56.683 6.108 288.562 1.00 62.18 943 TRP A C 1
ATOM 7010 O O . TRP A 1 909 ? -56.969 5.245 287.723 1.00 60.19 943 TRP A O 1
ATOM 7021 N N . LYS A 1 910 ? -55.537 6.092 289.235 1.00 63.15 944 LYS A N 1
ATOM 7022 C CA . LYS A 1 910 ? -54.609 4.976 289.058 1.00 61.54 944 LYS A CA 1
ATOM 7023 C C . LYS A 1 910 ? -55.264 3.708 289.605 1.00 57.50 944 LYS A C 1
ATOM 7024 O O . LYS A 1 910 ? -55.346 2.701 288.908 1.00 52.09 944 LYS A O 1
ATOM 7030 N N . LEU A 1 911 ? -55.790 3.801 290.825 1.00 52.92 945 LEU A N 1
ATOM 7031 C CA . LEU A 1 911 ? -56.612 2.741 291.401 1.00 53.39 945 LEU A CA 1
ATOM 7032 C C . LEU A 1 911 ? -57.788 2.295 290.514 1.00 56.15 945 LEU A C 1
ATOM 7033 O O . LEU A 1 911 ? -58.084 1.117 290.478 1.00 54.24 945 LEU A O 1
ATOM 7038 N N . HIS A 1 912 ? -58.467 3.197 289.806 1.00 57.18 946 HIS A N 1
ATOM 7039 C CA . HIS A 1 912 ? -59.567 2.739 288.943 1.00 60.14 946 HIS A CA 1
ATOM 7040 C C . HIS A 1 912 ? -59.051 2.016 287.707 1.00 58.66 946 HIS A C 1
ATOM 7041 O O . HIS A 1 912 ? -59.767 1.237 287.080 1.00 62.38 946 HIS A O 1
ATOM 7048 N N . LEU A 1 913 ? -57.812 2.292 287.344 1.00 56.67 947 LEU A N 1
ATOM 7049 C CA . LEU A 1 913 ? -57.245 1.717 286.141 1.00 59.92 947 LEU A CA 1
ATOM 7050 C C . LEU A 1 913 ? -56.483 0.429 286.445 1.00 65.03 947 LEU A C 1
ATOM 7051 O O . LEU A 1 913 ? -55.853 -0.160 285.554 1.00 63.40 947 LEU A O 1
ATOM 7056 N N . GLY A 1 914 ? -56.555 -0.007 287.702 1.00 62.94 948 GLY A N 1
ATOM 7057 C CA . GLY A 1 914 ? -56.026 -1.298 288.095 1.00 61.08 948 GLY A CA 1
ATOM 7058 C C . GLY A 1 914 ? -54.686 -1.243 288.802 1.00 61.05 948 GLY A C 1
ATOM 7059 O O . GLY A 1 914 ? -54.331 -2.183 289.489 1.00 59.37 948 GLY A O 1
ATOM 7060 N N . LYS A 1 915 ? -53.937 -0.156 288.630 1.00 59.30 949 LYS A N 1
ATOM 7061 C CA . LYS A 1 915 ? -52.666 0.017 289.325 1.00 58.43 949 LYS A CA 1
ATOM 7062 C C . LYS A 1 915 ? -52.844 -0.056 290.833 1.00 62.06 949 LYS A C 1
ATOM 7063 O O . LYS A 1 915 ? -53.920 0.258 291.356 1.00 59.87 949 LYS A O 1
ATOM 7069 N N . ASP A 1 916 ? -51.796 -0.489 291.529 1.00 56.18 950 ASP A N 1
ATOM 7070 C CA . ASP A 1 916 ? -51.740 -0.309 292.967 1.00 55.51 950 ASP A CA 1
ATOM 7071 C C . ASP A 1 916 ? -50.627 0.674 293.209 1.00 61.72 950 ASP A C 1
ATOM 7072 O O . ASP A 1 916 ? -49.654 0.706 292.473 1.00 59.92 950 ASP A O 1
ATOM 7077 N N . ILE A 1 917 ? -50.779 1.501 294.224 1.00 63.81 951 ILE A N 1
ATOM 7078 C CA . ILE A 1 917 ? -49.843 2.579 294.416 1.00 63.56 951 ILE A CA 1
ATOM 7079 C C . ILE A 1 917 ? -49.052 2.319 295.668 1.00 67.08 951 ILE A C 1
ATOM 7080 O O . ILE A 1 917 ? -49.295 1.348 296.396 1.00 66.25 951 ILE A O 1
ATOM 7085 N N . ASP A 1 918 ? -48.093 3.202 295.897 1.00 70.25 952 ASP A N 1
ATOM 7086 C CA . ASP A 1 918 ? -47.269 3.168 297.079 1.00 65.34 952 ASP A CA 1
ATOM 7087 C C . ASP A 1 918 ? -48.170 3.355 298.290 1.00 66.59 952 ASP A C 1
ATOM 7088 O O . ASP A 1 918 ? -48.956 4.281 298.334 1.00 70.46 952 ASP A O 1
ATOM 7093 N N . ASP A 1 919 ? -48.063 2.457 299.260 1.00 73.09 953 ASP A N 1
ATOM 7094 C CA . ASP A 1 919 ? -48.922 2.482 300.445 1.00 71.24 953 ASP A CA 1
ATOM 7095 C C . ASP A 1 919 ? -48.799 3.794 301.210 1.00 73.81 953 ASP A C 1
ATOM 7096 O O . ASP A 1 919 ? -49.790 4.319 301.737 1.00 77.42 953 ASP A O 1
ATOM 7101 N N . SER A 1 920 ? -47.588 4.337 301.241 1.00 70.53 954 SER A N 1
ATOM 7102 C CA . SER A 1 920 ? -47.325 5.585 301.955 1.00 77.67 954 SER A CA 1
ATOM 7103 C C . SER A 1 920 ? -48.042 6.805 301.358 1.00 79.70 954 SER A C 1
ATOM 7104 O O . SER A 1 920 ? -48.223 7.814 302.039 1.00 75.67 954 SER A O 1
ATOM 7107 N N . ILE A 1 921 ? -48.446 6.714 300.093 1.00 76.51 955 ILE A N 1
ATOM 7108 C CA . ILE A 1 921 ? -49.086 7.838 299.420 1.00 67.69 955 ILE A CA 1
ATOM 7109 C C . ILE A 1 921 ? -50.554 7.554 299.096 1.00 74.54 955 ILE A C 1
ATOM 7110 O O . ILE A 1 921 ? -51.212 8.333 298.392 1.00 75.48 955 ILE A O 1
ATOM 7115 N N . CYS A 1 922 ? -51.063 6.440 299.617 1.00 68.08 956 CYS A N 1
ATOM 7116 C CA . CYS A 1 922 ? -52.457 6.061 299.413 1.00 67.61 956 CYS A CA 1
ATOM 7117 C C . CYS A 1 922 ? -53.291 6.497 300.606 1.00 72.43 956 CYS A C 1
ATOM 7118 O O . CYS A 1 922 ? -52.889 6.287 301.743 1.00 75.22 956 CYS A O 1
ATOM 7121 N N . LEU A 1 923 ? -54.441 7.113 300.358 1.00 72.37 957 LEU A N 1
ATOM 7122 C CA . LEU A 1 923 ? -55.350 7.463 301.451 1.00 65.68 957 LEU A CA 1
ATOM 7123 C C . LEU A 1 923 ? -55.826 6.202 302.161 1.00 71.59 957 LEU A C 1
ATOM 7124 O O . LEU A 1 923 ? -56.184 5.234 301.490 1.00 75.29 957 LEU A O 1
ATOM 7129 N N . SER A 1 924 ? -55.844 6.217 303.499 1.00 73.89 958 SER A N 1
ATOM 7130 C CA . SER A 1 924 ? -56.395 5.104 304.300 1.00 69.90 958 SER A CA 1
ATOM 7131 C C . SER A 1 924 ? -57.717 4.582 303.734 1.00 74.61 958 SER A C 1
ATOM 7132 O O . SER A 1 924 ? -57.942 3.374 303.656 1.00 76.98 958 SER A O 1
ATOM 7135 N N . GLU A 1 925 ? -58.579 5.511 303.350 1.00 73.35 959 GLU A N 1
ATOM 7136 C CA . GLU A 1 925 ? -59.830 5.203 302.694 1.00 73.70 959 GLU A CA 1
ATOM 7137 C C . GLU A 1 925 ? -59.711 4.227 301.521 1.00 68.11 959 GLU A C 1
ATOM 7138 O O . GLU A 1 925 ? -60.473 3.278 301.433 1.00 65.91 959 GLU A O 1
ATOM 7144 N N . TYR A 1 926 ? -58.786 4.479 300.602 1.00 66.10 960 TYR A N 1
ATOM 7145 C CA . TYR A 1 926 ? -58.757 3.731 299.348 1.00 66.14 960 TYR A CA 1
ATOM 7146 C C . TYR A 1 926 ? -57.691 2.620 299.396 1.00 68.84 960 TYR A C 1
ATOM 7147 O O . TYR A 1 926 ? -57.340 2.000 298.393 1.00 66.99 960 TYR A O 1
ATOM 7156 N N . MET A 1 927 ? -57.221 2.352 300.603 1.00 67.79 961 MET A N 1
ATOM 7157 C CA . MET A 1 927 ? -56.271 1.291 300.860 1.00 65.36 961 MET A CA 1
ATOM 7158 C C . MET A 1 927 ? -56.778 -0.118 300.504 1.00 68.98 961 MET A C 1
ATOM 7159 O O . MET A 1 927 ? -55.993 -0.962 300.047 1.00 64.02 961 MET A O 1
ATOM 7164 N N . PRO A 1 928 ? -58.079 -0.397 300.731 1.00 63.34 962 PRO A N 1
ATOM 7165 C CA . PRO A 1 928 ? -58.544 -1.710 300.260 1.00 55.81 962 PRO A CA 1
ATOM 7166 C C . PRO A 1 928 ? -58.567 -1.859 298.741 1.00 59.83 962 PRO A C 1
ATOM 7167 O O . PRO A 1 928 ? -58.345 -2.965 298.263 1.00 66.51 962 PRO A O 1
ATOM 7171 N N . LYS A 1 929 ? -58.858 -0.800 297.994 1.00 63.89 963 LYS A N 1
ATOM 7172 C CA . LYS A 1 929 ? -58.857 -0.916 296.539 1.00 64.46 963 LYS A CA 1
ATOM 7173 C C . LYS A 1 929 ? -57.417 -1.146 296.145 1.00 61.74 963 LYS A C 1
ATOM 7174 O O . LYS A 1 929 ? -57.122 -1.908 295.233 1.00 62.92 963 LYS A O 1
ATOM 7180 N N . ASN A 1 930 ? -56.522 -0.490 296.870 1.00 59.13 964 ASN A N 1
ATOM 7181 C CA . ASN A 1 930 ? -55.097 -0.582 296.605 1.00 62.80 964 ASN A CA 1
ATOM 7182 C C . ASN A 1 930 ? -54.594 -2.035 296.668 1.00 64.07 964 ASN A C 1
ATOM 7183 O O . ASN A 1 930 ? -54.036 -2.552 295.691 1.00 59.65 964 ASN A O 1
ATOM 7188 N N . VAL A 1 931 ? -54.809 -2.684 297.812 1.00 61.24 965 VAL A N 1
ATOM 7189 C CA . VAL A 1 931 ? -54.352 -4.059 298.022 1.00 62.93 965 VAL A CA 1
ATOM 7190 C C . VAL A 1 931 ? -55.001 -5.042 297.043 1.00 59.57 965 VAL A C 1
ATOM 7191 O O . VAL A 1 931 ? -54.327 -5.894 296.480 1.00 59.29 965 VAL A O 1
ATOM 7195 N N . ILE A 1 932 ? -56.305 -4.910 296.835 1.00 60.20 966 ILE A N 1
ATOM 7196 C CA . ILE A 1 932 ? -57.011 -5.727 295.856 1.00 58.22 966 ILE A CA 1
ATOM 7197 C C . ILE A 1 932 ? -56.358 -5.619 294.491 1.00 59.86 966 ILE A C 1
ATOM 7198 O O . ILE A 1 932 ? -56.191 -6.603 293.789 1.00 62.89 966 ILE A O 1
ATOM 7203 N N . ASN A 1 933 ? -55.984 -4.408 294.118 1.00 58.87 967 ASN A N 1
ATOM 7204 C CA . ASN A 1 933 ? -55.298 -4.220 292.865 1.00 58.25 967 ASN A CA 1
ATOM 7205 C C . ASN A 1 933 ? -53.930 -4.877 292.882 1.00 62.00 967 ASN A C 1
ATOM 7206 O O . ASN A 1 933 ? -53.497 -5.436 291.882 1.00 60.53 967 ASN A O 1
ATOM 7211 N N . ARG A 1 934 ? -53.254 -4.788 294.023 1.00 60.19 968 ARG A N 1
ATOM 7212 C CA . ARG A 1 934 ? -51.906 -5.318 294.166 1.00 62.05 968 ARG A CA 1
ATOM 7213 C C . ARG A 1 934 ? -51.914 -6.827 293.963 1.00 61.05 968 ARG A C 1
ATOM 7214 O O . ARG A 1 934 ? -51.124 -7.358 293.184 1.00 59.46 968 ARG A O 1
ATOM 7222 N N . VAL A 1 935 ? -52.835 -7.497 294.656 1.00 59.39 969 VAL A N 1
ATOM 7223 C CA . VAL A 1 935 ? -53.084 -8.924 294.484 1.00 60.29 969 VAL A CA 1
ATOM 7224 C C . VAL A 1 935 ? -53.194 -9.294 293.017 1.00 60.55 969 VAL A C 1
ATOM 7225 O O . VAL A 1 935 ? -52.462 -10.146 292.551 1.00 60.83 969 VAL A O 1
ATOM 7229 N N . HIS A 1 936 ? -54.086 -8.648 292.280 1.00 59.75 970 HIS A N 1
ATOM 7230 C CA . HIS A 1 936 ? -54.233 -8.965 290.861 1.00 62.96 970 HIS A CA 1
ATOM 7231 C C . HIS A 1 936 ? -52.968 -8.639 290.058 1.00 58.44 970 HIS A C 1
ATOM 7232 O O . HIS A 1 936 ? -52.592 -9.373 289.148 1.00 64.26 970 HIS A O 1
ATOM 7239 N N . ASN A 1 937 ? -52.293 -7.558 290.405 1.00 58.58 971 ASN A N 1
ATOM 7240 C CA . ASN A 1 937 ? -51.077 -7.206 289.698 1.00 60.84 971 ASN A CA 1
ATOM 7241 C C . ASN A 1 937 ? -49.971 -8.208 289.989 1.00 61.62 971 ASN A C 1
ATOM 7242 O O . ASN A 1 937 ? -49.162 -8.548 289.120 1.00 56.88 971 ASN A O 1
ATOM 7247 N N . MET A 1 938 ? -49.947 -8.654 291.237 1.00 58.32 972 MET A N 1
ATOM 7248 C CA . MET A 1 938 ? -48.994 -9.630 291.698 1.00 56.02 972 MET A CA 1
ATOM 7249 C C . MET A 1 938 ? -49.249 -10.960 290.972 1.00 64.32 972 MET A C 1
ATOM 7250 O O . MET A 1 938 ? -48.323 -11.617 290.494 1.00 65.62 972 MET A O 1
ATOM 7255 N N . TRP A 1 939 ? -50.520 -11.332 290.859 1.00 62.85 973 TRP A N 1
ATOM 7256 C CA . TRP A 1 939 ? -50.901 -12.518 290.117 1.00 63.27 973 TRP A CA 1
ATOM 7257 C C . TRP A 1 939 ? -50.497 -12.461 288.628 1.00 66.04 973 TRP A C 1
ATOM 7258 O O . TRP A 1 939 ? -49.857 -13.385 288.147 1.00 67.60 973 TRP A O 1
ATOM 7269 N N . GLN A 1 940 ? -50.853 -11.401 287.895 1.00 67.61 974 GLN A N 1
ATOM 7270 C CA . GLN A 1 940 ? -50.528 -11.361 286.459 1.00 67.08 974 GLN A CA 1
ATOM 7271 C C . GLN A 1 940 ? -49.011 -11.524 286.259 1.00 67.31 974 GLN A C 1
ATOM 7272 O O . GLN A 1 940 ? -48.565 -12.157 285.303 1.00 58.68 974 GLN A O 1
ATOM 7278 N N . LYS A 1 941 ? -48.235 -10.986 287.198 1.00 63.19 975 LYS A N 1
ATOM 7279 C CA . LYS A 1 941 ? -46.788 -10.966 287.100 1.00 59.55 975 LYS A CA 1
ATOM 7280 C C . LYS A 1 941 ? -46.190 -12.350 287.363 1.00 70.45 975 LYS A C 1
ATOM 7281 O O . LYS A 1 941 ? -45.366 -12.851 286.582 1.00 65.56 975 LYS A O 1
ATOM 7287 N N . VAL A 1 942 ? -46.609 -12.968 288.462 1.00 64.62 976 VAL A N 1
ATOM 7288 C CA . VAL A 1 942 ? -46.076 -14.264 288.821 1.00 66.56 976 VAL A CA 1
ATOM 7289 C C . VAL A 1 942 ? -46.561 -15.303 287.821 1.00 64.49 976 VAL A C 1
ATOM 7290 O O . VAL A 1 942 ? -45.798 -16.174 287.407 1.00 66.22 976 VAL A O 1
ATOM 7294 N N . MET A 1 943 ? -47.813 -15.201 287.404 1.00 62.17 977 MET A N 1
ATOM 7295 C CA . MET A 1 943 ? -48.346 -16.204 286.506 1.00 66.72 977 MET A CA 1
ATOM 7296 C C . MET A 1 943 ? -47.660 -16.088 285.162 1.00 66.07 977 MET A C 1
ATOM 7297 O O . MET A 1 943 ? -47.448 -17.083 284.482 1.00 73.69 977 MET A O 1
ATOM 7302 N N . SER A 1 944 ? -47.284 -14.881 284.778 1.00 65.89 978 SER A N 1
ATOM 7303 C CA . SER A 1 944 ? -46.740 -14.705 283.447 1.00 69.51 978 SER A CA 1
ATOM 7304 C C . SER A 1 944 ? -45.276 -15.103 283.407 1.00 68.42 978 SER A C 1
ATOM 7305 O O . SER A 1 944 ? -44.795 -15.586 282.379 1.00 68.74 978 SER A O 1
ATOM 7308 N N . GLN A 1 945 ? -44.577 -14.890 284.524 1.00 67.37 979 GLN A N 1
ATOM 7309 C CA . GLN A 1 945 ? -43.192 -15.345 284.694 1.00 68.82 979 GLN A CA 1
ATOM 7310 C C . GLN A 1 945 ? -43.088 -16.860 284.649 1.00 68.10 979 GLN A C 1
ATOM 7311 O O . GLN A 1 945 ? -42.292 -17.417 283.901 1.00 67.63 979 GLN A O 1
ATOM 7317 N N . LEU A 1 946 ? -43.889 -17.522 285.473 1.00 64.44 980 LEU A N 1
ATOM 7318 C CA . LEU A 1 946 ? -43.872 -18.970 285.523 1.00 64.78 980 LEU A CA 1
ATOM 7319 C C . LEU A 1 946 ? -44.158 -19.512 284.138 1.00 68.77 980 LEU A C 1
ATOM 7320 O O . LEU A 1 946 ? -43.551 -20.493 283.696 1.00 64.79 980 LEU A O 1
ATOM 7325 N N . GLU A 1 947 ? -45.060 -18.838 283.438 1.00 68.62 981 GLU A N 1
ATOM 7326 C CA . GLU A 1 947 ? -45.641 -19.410 282.241 1.00 67.05 981 GLU A CA 1
ATOM 7327 C C . GLU A 1 947 ? -44.673 -19.466 281.071 1.00 69.04 981 GLU A C 1
ATOM 7328 O O . GLU A 1 947 ? -44.991 -20.061 280.045 1.00 70.98 981 GLU A O 1
ATOM 7334 N N . GLU A 1 948 ? -43.494 -18.867 281.213 1.00 65.49 982 GLU A N 1
ATOM 7335 C CA . GLU A 1 948 ? -42.535 -18.916 280.123 1.00 67.14 982 GLU A CA 1
ATOM 7336 C C . GLU A 1 948 ? -41.464 -19.941 280.422 1.00 67.66 982 GLU A C 1
ATOM 7337 O O . GLU A 1 948 ? -40.479 -20.072 279.700 1.00 70.77 982 GLU A O 1
ATOM 7343 N N . ASP A 1 949 ? -41.664 -20.663 281.511 1.00 64.69 983 ASP A N 1
ATOM 7344 C CA . ASP A 1 949 ? -40.970 -21.920 281.729 1.00 62.72 983 ASP A CA 1
ATOM 7345 C C . ASP A 1 949 ? -41.919 -23.045 281.289 1.00 63.23 983 ASP A C 1
ATOM 7346 O O . ASP A 1 949 ? -43.010 -23.206 281.839 1.00 63.33 983 ASP A O 1
ATOM 7351 N N . PRO A 1 950 ? -41.510 -23.812 280.275 1.00 61.00 984 PRO A N 1
ATOM 7352 C CA . PRO A 1 950 ? -42.261 -24.970 279.777 1.00 61.59 984 PRO A CA 1
ATOM 7353 C C . PRO A 1 950 ? -42.833 -25.869 280.888 1.00 59.64 984 PRO A C 1
ATOM 7354 O O . PRO A 1 950 ? -43.964 -26.344 280.764 1.00 56.72 984 PRO A O 1
ATOM 7358 N N . PHE A 1 951 ? -42.067 -26.084 281.953 1.00 56.60 985 PHE A N 1
ATOM 7359 C CA . PHE A 1 951 ? -42.549 -26.864 283.088 1.00 55.97 985 PHE A CA 1
ATOM 7360 C C . PHE A 1 951 ? -43.853 -26.268 283.652 1.00 55.97 985 PHE A C 1
ATOM 7361 O O . PHE A 1 951 ? -44.883 -26.928 283.638 1.00 57.17 985 PHE A O 1
ATOM 7369 N N . PHE A 1 952 ? -43.840 -25.019 284.105 1.00 58.54 986 PHE A N 1
ATOM 7370 C CA . PHE A 1 952 ? -45.064 -24.443 284.667 1.00 58.19 986 PHE A CA 1
ATOM 7371 C C . PHE A 1 952 ? -46.156 -24.214 283.612 1.00 59.96 986 PHE A C 1
ATOM 7372 O O . PHE A 1 952 ? -47.348 -24.395 283.892 1.00 58.94 986 PHE A O 1
ATOM 7380 N N . LYS A 1 953 ? -45.755 -23.867 282.397 1.00 57.05 987 LYS A N 1
ATOM 7381 C CA . LYS A 1 953 ? -46.716 -23.729 281.320 1.00 57.36 987 LYS A CA 1
ATOM 7382 C C . LYS A 1 953 ? -47.511 -25.004 281.075 1.00 61.65 987 LYS A C 1
ATOM 7383 O O . LYS A 1 953 ? -48.722 -24.954 280.842 1.00 63.23 987 LYS A O 1
ATOM 7389 N N . GLY A 1 954 ? -46.821 -26.141 281.116 1.00 57.48 988 GLY A N 1
ATOM 7390 C CA . GLY A 1 954 ? -47.457 -27.429 280.945 1.00 53.82 988 GLY A CA 1
ATOM 7391 C C . GLY A 1 954 ? -48.326 -27.785 282.130 1.00 54.90 988 GLY A C 1
ATOM 7392 O O . GLY A 1 954 ? -49.402 -28.346 281.977 1.00 53.75 988 GLY A O 1
ATOM 7393 N N . MET A 1 955 ? -47.896 -27.393 283.295 1.00 56.87 989 MET A N 1
ATOM 7394 C CA . MET A 1 955 ? -48.645 -27.656 284.473 1.00 54.13 989 MET A CA 1
ATOM 7395 C C . MET A 1 955 ? -49.960 -26.934 284.464 1.00 58.87 989 MET A C 1
ATOM 7396 O O . MET A 1 955 ? -50.925 -27.444 284.949 1.00 62.39 989 MET A O 1
ATOM 7401 N N . PHE A 1 956 ? -50.003 -25.740 283.910 1.00 61.48 990 PHE A N 1
ATOM 7402 C CA . PHE A 1 956 ? -51.262 -24.969 283.880 1.00 63.78 990 PHE A CA 1
ATOM 7403 C C . PHE A 1 956 ? -52.231 -25.522 282.844 1.00 61.04 990 PHE A C 1
ATOM 7404 O O . PHE A 1 956 ? -53.407 -25.167 282.843 1.00 73.77 990 PHE A O 1
ATOM 7412 N N . GLU A 1 957 ? -51.730 -26.384 281.971 1.00 60.94 991 GLU A N 1
ATOM 7413 C CA . GLU A 1 957 ? -52.545 -27.046 280.967 1.00 61.23 991 GLU A CA 1
ATOM 7414 C C . GLU A 1 957 ? -52.812 -28.501 281.333 1.00 66.77 991 GLU A C 1
ATOM 7415 O O . GLU A 1 957 ? -53.053 -29.349 280.465 1.00 69.27 991 GLU A O 1
ATOM 7421 N N . SER A 1 958 ? -52.739 -28.798 282.623 1.00 64.11 992 SER A N 1
ATOM 7422 C CA . SER A 1 958 ? -52.895 -30.155 283.097 1.00 57.23 992 SER A CA 1
ATOM 7423 C C . SER A 1 958 ? -53.943 -30.187 284.165 1.00 55.58 992 SER A C 1
ATOM 7424 O O . SER A 1 958 ? -54.086 -29.226 284.928 1.00 59.50 992 SER A O 1
ATOM 7427 N N . THR A 1 959 ? -54.692 -31.274 284.163 1.00 53.68 993 THR A N 1
ATOM 7428 C CA . THR A 1 959 ? -55.522 -31.660 285.264 1.00 51.78 993 THR A CA 1
ATOM 7429 C C . THR A 1 959 ? -54.701 -31.686 286.508 1.00 53.85 993 THR A C 1
ATOM 7430 O O . THR A 1 959 ? -53.725 -32.371 286.596 1.00 53.26 993 THR A O 1
ATOM 7434 N N . LEU A 1 960 ? -55.106 -30.899 287.476 1.00 57.19 994 LEU A N 1
ATOM 7435 C CA . LEU A 1 960 ? -54.366 -30.764 288.703 1.00 49.53 994 LEU A CA 1
ATOM 7436 C C . LEU A 1 960 ? -55.238 -31.145 289.854 1.00 51.96 994 LEU A C 1
ATOM 7437 O O . LEU A 1 960 ? -56.431 -30.994 289.812 1.00 53.81 994 LEU A O 1
ATOM 7442 N N . GLY A 1 961 ? -54.636 -31.602 290.928 1.00 47.05 995 GLY A N 1
ATOM 7443 C CA . GLY A 1 961 ? -55.406 -32.011 292.069 1.00 39.88 995 GLY A CA 1
ATOM 7444 C C . GLY A 1 961 ? -54.752 -31.754 293.394 1.00 47.04 995 GLY A C 1
ATOM 7445 O O . GLY A 1 961 ? -53.624 -31.376 293.472 1.00 45.30 995 GLY A O 1
ATOM 7446 N N . ILE A 1 962 ? -55.502 -31.960 294.449 1.00 45.77 996 ILE A N 1
ATOM 7447 C CA . ILE A 1 962 ? -55.039 -31.692 295.790 1.00 49.74 996 ILE A CA 1
ATOM 7448 C C . ILE A 1 962 ? -55.902 -32.475 296.751 1.00 52.42 996 ILE A C 1
ATOM 7449 O O . ILE A 1 962 ? -57.069 -32.605 296.535 1.00 53.35 996 ILE A O 1
ATOM 7454 N N . PRO A 1 963 ? -55.347 -33.002 297.823 1.00 56.64 997 PRO A N 1
ATOM 7455 C CA . PRO A 1 963 ? -54.032 -33.612 297.865 1.00 54.54 997 PRO A CA 1
ATOM 7456 C C . PRO A 1 963 ? -53.860 -34.735 296.893 1.00 55.15 997 PRO A C 1
ATOM 7457 O O . PRO A 1 963 ? -54.694 -35.588 296.741 1.00 58.92 997 PRO A O 1
ATOM 7461 N N . SER A 1 964 ? -52.730 -34.731 296.241 1.00 50.32 998 SER A N 1
ATOM 7462 C CA . SER A 1 964 ? -52.438 -35.730 295.264 1.00 57.88 998 SER A CA 1
ATOM 7463 C C . SER A 1 964 ? -51.233 -36.548 295.689 1.00 54.74 998 SER A C 1
ATOM 7464 O O . SER A 1 964 ? -51.136 -37.705 295.376 1.00 57.18 998 SER A O 1
ATOM 7467 N N . SER A 1 965 ? -50.334 -35.929 296.425 1.00 51.21 999 SER A N 1
ATOM 7468 C CA . SER A 1 965 ? -49.131 -36.557 296.879 1.00 51.00 999 SER A CA 1
ATOM 7469 C C . SER A 1 965 ? -49.062 -36.523 298.394 1.00 61.17 999 SER A C 1
ATOM 7470 O O . SER A 1 965 ? -49.491 -35.589 299.019 1.00 68.64 999 SER A O 1
ATOM 7473 N N . LEU A 1 966 ? -48.498 -37.564 298.970 1.00 67.07 1000 LEU A N 1
ATOM 7474 C CA . LEU A 1 966 ? -48.201 -37.607 300.383 1.00 70.20 1000 LEU A CA 1
ATOM 7475 C C . LEU A 1 966 ? -46.907 -36.909 300.689 1.00 73.21 1000 LEU A C 1
ATOM 7476 O O . LEU A 1 966 ? -45.918 -37.116 300.028 1.00 74.26 1000 LEU A O 1
ATOM 7481 N N . PRO A 1 967 ? -46.900 -36.105 301.725 1.00 75.45 1001 PRO A N 1
ATOM 7482 C CA . PRO A 1 967 ? -45.702 -35.368 302.089 1.00 78.13 1001 PRO A CA 1
ATOM 7483 C C . PRO A 1 967 ? -44.719 -36.205 302.862 1.00 85.94 1001 PRO A C 1
ATOM 7484 O O . PRO A 1 967 ? -44.980 -37.350 303.156 1.00 88.90 1001 PRO A O 1
ATOM 7488 N N . VAL A 1 968 ? -43.573 -35.629 303.170 1.00 93.80 1002 VAL A N 1
ATOM 7489 C CA . VAL A 1 968 ? -42.546 -36.333 303.923 1.00 97.34 1002 VAL A CA 1
ATOM 7490 C C . VAL A 1 968 ? -42.995 -36.551 305.358 1.00 102.33 1002 VAL A C 1
ATOM 7491 O O . VAL A 1 968 ? -42.868 -37.641 305.894 1.00 99.87 1002 VAL A O 1
ATOM 7495 N N . ILE A 1 969 ? -43.536 -35.506 305.973 1.00 101.12 1003 ILE A N 1
ATOM 7496 C CA . ILE A 1 969 ? -44.071 -35.583 307.322 1.00 98.96 1003 ILE A CA 1
ATOM 7497 C C . ILE A 1 969 ? -45.329 -34.744 307.389 1.00 96.11 1003 ILE A C 1
ATOM 7498 O O . ILE A 1 969 ? -46.224 -35.021 308.173 1.00 100.67 1003 ILE A O 1
ATOM 7503 N N . GLN A 1 1008 ? -33.888 -25.042 283.613 1.00 74.91 1042 GLN A N 1
ATOM 7504 C CA . GLN A 1 1008 ? -34.551 -24.366 284.722 1.00 68.53 1042 GLN A CA 1
ATOM 7505 C C . GLN A 1 1008 ? -34.862 -22.922 284.332 1.00 69.58 1042 GLN A C 1
ATOM 7506 O O . GLN A 1 1008 ? -34.342 -21.990 284.949 1.00 66.32 1042 GLN A O 1
ATOM 7512 N N . LYS A 1 1009 ? -35.704 -22.742 283.311 1.00 71.66 1043 LYS A N 1
ATOM 7513 C CA . LYS A 1 1009 ? -36.060 -21.407 282.829 1.00 66.47 1043 LYS A CA 1
ATOM 7514 C C . LYS A 1 1009 ? -36.543 -20.570 283.994 1.00 69.65 1043 LYS A C 1
ATOM 7515 O O . LYS A 1 1009 ? -36.195 -19.388 284.113 1.00 70.53 1043 LYS A O 1
ATOM 7521 N N . PHE A 1 1010 ? -37.325 -21.201 284.870 1.00 67.39 1044 PHE A N 1
ATOM 7522 C CA . PHE A 1 1010 ? -37.708 -20.570 286.140 1.00 68.73 1044 PHE A CA 1
ATOM 7523 C C . PHE A 1 1010 ? -37.268 -21.438 287.318 1.00 63.80 1044 PHE A C 1
ATOM 7524 O O . PHE A 1 1010 ? -37.662 -22.602 287.397 1.00 68.84 1044 PHE A O 1
ATOM 7532 N N . ASP A 1 1011 ? -36.452 -20.873 288.217 1.00 63.69 1045 ASP A N 1
ATOM 7533 C CA . ASP A 1 1011 ? -35.902 -21.607 289.371 1.00 59.56 1045 ASP A CA 1
ATOM 7534 C C . ASP A 1 1011 ? -37.034 -22.085 290.301 1.00 59.58 1045 ASP A C 1
ATOM 7535 O O . ASP A 1 1011 ? -38.024 -21.378 290.483 1.00 57.70 1045 ASP A O 1
ATOM 7540 N N . ARG A 1 1012 ? -36.892 -23.286 290.865 1.00 57.43 1046 ARG A N 1
ATOM 7541 C CA . ARG A 1 1012 ? -37.972 -23.914 291.628 1.00 56.39 1046 ARG A CA 1
ATOM 7542 C C . ARG A 1 1012 ? -38.147 -23.286 293.004 1.00 53.14 1046 ARG A C 1
ATOM 7543 O O . ARG A 1 1012 ? -39.250 -23.217 293.534 1.00 56.68 1046 ARG A O 1
ATOM 7551 N N . ILE A 1 1013 ? -37.050 -22.853 293.599 1.00 57.95 1047 ILE A N 1
ATOM 7552 C CA . ILE A 1 1013 ? -37.118 -22.201 294.900 1.00 62.85 1047 ILE A CA 1
ATOM 7553 C C . ILE A 1 1013 ? -37.740 -20.796 294.761 1.00 61.27 1047 ILE A C 1
ATOM 7554 O O . ILE A 1 1013 ? -38.592 -20.400 295.557 1.00 58.83 1047 ILE A O 1
ATOM 7559 N N . ALA A 1 1014 ? -37.352 -20.078 293.713 1.00 53.09 1048 ALA A N 1
ATOM 7560 C CA . ALA A 1 1014 ? -37.972 -18.805 293.403 1.00 58.32 1048 ALA A CA 1
ATOM 7561 C C . ALA A 1 1014 ? -39.475 -18.955 293.201 1.00 60.75 1048 ALA A C 1
ATOM 7562 O O . ALA A 1 1014 ? -40.258 -18.073 293.559 1.00 58.57 1048 ALA A O 1
ATOM 7564 N N . ALA A 1 1015 ? -39.890 -20.068 292.621 1.00 61.97 1049 ALA A N 1
ATOM 7565 C CA . ALA A 1 1015 ? -41.290 -20.200 292.265 1.00 55.17 1049 ALA A CA 1
ATOM 7566 C C . ALA A 1 1015 ? -42.097 -20.539 293.508 1.00 57.27 1049 ALA A C 1
ATOM 7567 O O . ALA A 1 1015 ? -43.205 -20.036 293.689 1.00 62.96 1049 ALA A O 1
ATOM 7569 N N . ILE A 1 1016 ? -41.527 -21.367 294.379 1.00 54.33 1050 ILE A N 1
ATOM 7570 C CA . ILE A 1 1016 ? -42.176 -21.693 295.643 1.00 59.20 1050 ILE A CA 1
ATOM 7571 C C . ILE A 1 1016 ? -42.252 -20.423 296.495 1.00 54.87 1050 ILE A C 1
ATOM 7572 O O . ILE A 1 1016 ? -43.245 -20.180 297.191 1.00 55.07 1050 ILE A O 1
ATOM 7577 N N . SER A 1 1017 ? -41.227 -19.588 296.401 1.00 53.00 1051 SER A N 1
ATOM 7578 C CA . SER A 1 1017 ? -41.234 -18.339 297.150 1.00 55.39 1051 SER A CA 1
ATOM 7579 C C . SER A 1 1017 ? -42.330 -17.372 296.687 1.00 59.83 1051 SER A C 1
ATOM 7580 O O . SER A 1 1017 ? -43.094 -16.886 297.505 1.00 55.62 1051 SER A O 1
ATOM 7583 N N . LYS A 1 1018 ? -42.418 -17.114 295.386 1.00 55.65 1052 LYS A N 1
ATOM 7584 C CA . LYS A 1 1018 ? -43.419 -16.199 294.860 1.00 51.01 1052 LYS A CA 1
ATOM 7585 C C . LYS A 1 1018 ? -44.832 -16.702 295.126 1.00 64.79 1052 LYS A C 1
ATOM 7586 O O . LYS A 1 1018 ? -45.775 -15.910 295.288 1.00 69.00 1052 LYS A O 1
ATOM 7592 N N . LEU A 1 1019 ? -44.985 -18.017 295.185 1.00 59.06 1053 LEU A N 1
ATOM 7593 C CA . LEU A 1 1019 ? -46.286 -18.598 295.428 1.00 55.25 1053 LEU A CA 1
ATOM 7594 C C . LEU A 1 1019 ? -46.684 -18.490 296.896 1.00 57.84 1053 LEU A C 1
ATOM 7595 O O . LEU A 1 1019 ? -47.833 -18.187 297.191 1.00 57.03 1053 LEU A O 1
ATOM 7600 N N . LYS A 1 1020 ? -45.751 -18.742 297.813 1.00 57.61 1054 LYS A N 1
ATOM 7601 C CA . LYS A 1 1020 ? -46.036 -18.606 299.243 1.00 59.50 1054 LYS A CA 1
ATOM 7602 C C . LYS A 1 1020 ? -46.341 -17.140 299.588 1.00 63.79 1054 LYS A C 1
ATOM 7603 O O . LYS A 1 1020 ? -47.065 -16.830 300.539 1.00 60.99 1054 LYS A O 1
ATOM 7609 N N . GLN A 1 1021 ? -45.786 -16.251 298.778 1.00 60.90 1055 GLN A N 1
ATOM 7610 C CA . GLN A 1 1021 ? -45.979 -14.828 298.912 1.00 60.07 1055 GLN A CA 1
ATOM 7611 C C . GLN A 1 1021 ? -47.402 -14.479 298.508 1.00 68.25 1055 GLN A C 1
ATOM 7612 O O . GLN A 1 1021 ? -48.101 -13.726 299.192 1.00 66.35 1055 GLN A O 1
ATOM 7618 N N . MET A 1 1022 ? -47.818 -15.044 297.383 1.00 64.34 1056 MET A N 1
ATOM 7619 C CA . MET A 1 1022 ? -49.174 -14.915 296.898 1.00 58.26 1056 MET A CA 1
ATOM 7620 C C . MET A 1 1022 ? -50.182 -15.539 297.881 1.00 61.29 1056 MET A C 1
ATOM 7621 O O . MET A 1 1022 ? -51.253 -14.987 298.102 1.00 68.74 1056 MET A O 1
ATOM 7626 N N . LYS A 1 1023 ? -49.839 -16.677 298.472 1.00 62.95 1057 LYS A N 1
ATOM 7627 C CA . LYS A 1 1023 ? -50.712 -17.330 299.441 1.00 64.35 1057 LYS A CA 1
ATOM 7628 C C . LYS A 1 1023 ? -50.976 -16.396 300.619 1.00 66.76 1057 LYS A C 1
ATOM 7629 O O . LYS A 1 1023 ? -52.110 -16.287 301.081 1.00 64.58 1057 LYS A O 1
ATOM 7635 N N . GLU A 1 1024 ? -49.931 -15.716 301.089 1.00 66.85 1058 GLU A N 1
ATOM 7636 C CA . GLU A 1 1024 ? -50.017 -14.890 302.291 1.00 67.06 1058 GLU A CA 1
ATOM 7637 C C . GLU A 1 1024 ? -50.617 -13.506 302.039 1.00 69.70 1058 GLU A C 1
ATOM 7638 O O . GLU A 1 1024 ? -51.284 -12.938 302.906 1.00 65.09 1058 GLU A O 1
ATOM 7644 N N . LEU A 1 1025 ? -50.372 -12.959 300.856 1.00 65.79 1059 LEU A N 1
ATOM 7645 C CA . LEU A 1 1025 ? -50.985 -11.701 300.476 1.00 60.57 1059 LEU A CA 1
ATOM 7646 C C . LEU A 1 1025 ? -52.491 -11.893 300.346 1.00 65.56 1059 LEU A C 1
ATOM 7647 O O . LEU A 1 1025 ? -53.266 -11.002 300.701 1.00 66.97 1059 LEU A O 1
ATOM 7652 N N . LEU A 1 1026 ? -52.903 -13.057 299.842 1.00 60.95 1060 LEU A N 1
ATOM 7653 C CA . LEU A 1 1026 ? -54.324 -13.357 299.707 1.00 61.38 1060 LEU A CA 1
ATOM 7654 C C . LEU A 1 1026 ? -54.934 -13.531 301.088 1.00 64.20 1060 LEU A C 1
ATOM 7655 O O . LEU A 1 1026 ? -56.107 -13.240 301.304 1.00 63.14 1060 LEU A O 1
ATOM 7660 N N . GLU A 1 1027 ? -54.125 -13.988 302.032 1.00 66.91 1061 GLU A N 1
ATOM 7661 C CA . GLU A 1 1027 ? -54.625 -14.275 303.359 1.00 66.27 1061 GLU A CA 1
ATOM 7662 C C . GLU A 1 1027 ? -54.714 -13.009 304.183 1.00 64.52 1061 GLU A C 1
ATOM 7663 O O . GLU A 1 1027 ? -55.446 -12.944 305.171 1.00 69.94 1061 GLU A O 1
ATOM 7669 N N . SER A 1 1028 ? -53.979 -11.987 303.771 1.00 60.24 1062 SER A N 1
ATOM 7670 C CA . SER A 1 1028 ? -53.933 -10.769 304.564 1.00 60.96 1062 SER A CA 1
ATOM 7671 C C . SER A 1 1028 ? -55.203 -9.943 304.417 1.00 70.40 1062 SER A C 1
ATOM 7672 O O . SER A 1 1028 ? -55.578 -9.236 305.353 1.00 77.14 1062 SER A O 1
ATOM 7675 N N . LEU A 1 1029 ? -55.889 -10.031 303.279 1.00 64.70 1063 LEU A N 1
ATOM 7676 C CA . LEU A 1 1029 ? -56.928 -9.051 303.030 1.00 66.03 1063 LEU A CA 1
ATOM 7677 C C . LEU A 1 1029 ? -58.258 -9.332 303.736 1.00 62.73 1063 LEU A C 1
ATOM 7678 O O . LEU A 1 1029 ? -58.658 -10.473 303.933 1.00 63.60 1063 LEU A O 1
ATOM 7683 N N . LYS A 1 1030 ? -58.914 -8.244 304.139 1.00 66.39 1064 LYS A N 1
ATOM 7684 C CA . LYS A 1 1030 ? -60.158 -8.290 304.893 1.00 64.04 1064 LYS A CA 1
ATOM 7685 C C . LYS A 1 1030 ? -61.326 -8.530 303.965 1.00 67.38 1064 LYS A C 1
ATOM 7686 O O . LYS A 1 1030 ? -61.616 -7.705 303.106 1.00 66.40 1064 LYS A O 1
ATOM 7692 N N . LEU A 1 1031 ? -62.002 -9.660 304.147 1.00 61.70 1065 LEU A N 1
ATOM 7693 C CA . LEU A 1 1031 ? -63.008 -10.088 303.189 1.00 63.84 1065 LEU A CA 1
ATOM 7694 C C . LEU A 1 1031 ? -64.207 -9.166 303.191 1.00 66.25 1065 LEU A C 1
ATOM 7695 O O . LEU A 1 1031 ? -64.773 -8.901 302.135 1.00 70.08 1065 LEU A O 1
ATOM 7700 N N . ASP A 1 1032 ? -64.580 -8.656 304.365 1.00 70.22 1066 ASP A N 1
ATOM 7701 C CA . ASP A 1 1032 ? -65.714 -7.715 304.481 1.00 76.79 1066 ASP A CA 1
ATOM 7702 C C . ASP A 1 1032 ? -65.589 -6.458 303.614 1.00 71.49 1066 ASP A C 1
ATOM 7703 O O . ASP A 1 1032 ? -66.573 -5.737 303.407 1.00 70.16 1066 ASP A O 1
ATOM 7708 N N . THR A 1 1033 ? -64.391 -6.195 303.103 1.00 65.77 1067 THR A N 1
ATOM 7709 C CA . THR A 1 1033 ? -64.216 -5.082 302.182 1.00 69.77 1067 THR A CA 1
ATOM 7710 C C . THR A 1 1033 ? -64.448 -5.483 300.715 1.00 71.47 1067 THR A C 1
ATOM 7711 O O . THR A 1 1033 ? -64.246 -4.665 299.814 1.00 69.21 1067 THR A O 1
ATOM 7715 N N . LEU A 1 1034 ? -64.890 -6.720 300.470 1.00 67.76 1068 LEU A N 1
ATOM 7716 C CA . LEU A 1 1034 ? -65.040 -7.200 299.091 1.00 59.82 1068 LEU A CA 1
ATOM 7717 C C . LEU A 1 1034 ? -66.474 -7.256 298.590 1.00 55.68 1068 LEU A C 1
ATOM 7718 O O . LEU A 1 1034 ? -67.387 -7.600 299.325 1.00 59.02 1068 LEU A O 1
ATOM 7723 N N . ASP A 1 1035 ? -66.668 -6.901 297.328 1.00 56.44 1069 ASP A N 1
ATOM 7724 C CA . ASP A 1 1035 ? -67.933 -7.168 296.669 1.00 53.01 1069 ASP A CA 1
ATOM 7725 C C . ASP A 1 1035 ? -67.951 -8.644 296.321 1.00 58.50 1069 ASP A C 1
ATOM 7726 O O . ASP A 1 1035 ? -66.888 -9.249 296.140 1.00 60.93 1069 ASP A O 1
ATOM 7731 N N . ASN A 1 1036 ? -69.139 -9.227 296.218 1.00 55.69 1070 ASN A N 1
ATOM 7732 C CA . ASN A 1 1036 ? -69.259 -10.656 296.022 1.00 53.41 1070 ASN A CA 1
ATOM 7733 C C . ASN A 1 1036 ? -68.476 -11.181 294.825 1.00 58.25 1070 ASN A C 1
ATOM 7734 O O . ASN A 1 1036 ? -67.858 -12.241 294.919 1.00 59.22 1070 ASN A O 1
ATOM 7739 N N . HIS A 1 1037 ? -68.467 -10.447 293.720 1.00 49.58 1071 HIS A N 1
ATOM 7740 C CA . HIS A 1 1037 ? -67.769 -10.930 292.542 1.00 53.41 1071 HIS A CA 1
ATOM 7741 C C . HIS A 1 1037 ? -66.245 -10.949 292.760 1.00 59.29 1071 HIS A C 1
ATOM 7742 O O . HIS A 1 1037 ? -65.536 -11.753 292.163 1.00 54.67 1071 HIS A O 1
ATOM 7749 N N . GLU A 1 1038 ? -65.753 -10.061 293.622 1.00 61.10 1072 GLU A N 1
ATOM 7750 C CA . GLU A 1 1038 ? -64.342 -10.046 293.973 1.00 61.61 1072 GLU A CA 1
ATOM 7751 C C . GLU A 1 1038 ? -64.027 -11.160 294.978 1.00 62.54 1072 GLU A C 1
ATOM 7752 O O . GLU A 1 1038 ? -62.935 -11.740 294.954 1.00 61.57 1072 GLU A O 1
ATOM 7758 N N . LEU A 1 1039 ? -64.980 -11.442 295.866 1.00 59.87 1073 LEU A N 1
ATOM 7759 C CA . LEU A 1 1039 ? -64.821 -12.506 296.849 1.00 59.39 1073 LEU A CA 1
ATOM 7760 C C . LEU A 1 1039 ? -64.713 -13.825 296.116 1.00 58.21 1073 LEU A C 1
ATOM 7761 O O . LEU A 1 1039 ? -64.057 -14.738 296.561 1.00 63.30 1073 LEU A O 1
ATOM 7766 N N . SER A 1 1040 ? -65.362 -13.893 294.968 1.00 61.17 1074 SER A N 1
ATOM 7767 C CA . SER A 1 1040 ? -65.362 -15.064 294.128 1.00 57.83 1074 SER A CA 1
ATOM 7768 C C . SER A 1 1040 ? -63.983 -15.293 293.496 1.00 60.41 1074 SER A C 1
ATOM 7769 O O . SER A 1 1040 ? -63.413 -16.398 293.579 1.00 66.82 1074 SER A O 1
ATOM 7772 N N . LYS A 1 1041 ? -63.450 -14.243 292.881 1.00 57.07 1075 LYS A N 1
ATOM 7773 C CA . LYS A 1 1041 ? -62.146 -14.268 292.243 1.00 56.35 1075 LYS A CA 1
ATOM 7774 C C . LYS A 1 1041 ? -60.999 -14.456 293.235 1.00 57.38 1075 LYS A C 1
ATOM 7775 O O . LYS A 1 1041 ? -60.027 -15.136 292.937 1.00 58.22 1075 LYS A O 1
ATOM 7781 N N . ILE A 1 1042 ? -61.126 -13.884 294.408 1.00 58.83 1076 ILE A N 1
ATOM 7782 C CA . ILE A 1 1042 ? -60.112 -14.050 295.416 1.00 61.75 1076 ILE A CA 1
ATOM 7783 C C . ILE A 1 1042 ? -60.119 -15.478 295.925 1.00 60.06 1076 ILE A C 1
ATOM 7784 O O . ILE A 1 1042 ? -59.107 -16.012 296.289 1.00 58.82 1076 ILE A O 1
ATOM 7789 N N . SER A 1 1043 ? -61.277 -16.099 295.936 1.00 59.96 1077 SER A N 1
ATOM 7790 C CA . SER A 1 1043 ? -61.377 -17.453 296.391 1.00 59.37 1077 SER A CA 1
ATOM 7791 C C . SER A 1 1043 ? -60.748 -18.383 295.402 1.00 61.53 1077 SER A C 1
ATOM 7792 O O . SER A 1 1043 ? -60.054 -19.286 295.772 1.00 59.97 1077 SER A O 1
ATOM 7795 N N . SER A 1 1044 ? -60.993 -18.151 294.132 1.00 58.00 1078 SER A N 1
ATOM 7796 C CA . SER A 1 1044 ? -60.463 -19.018 293.104 1.00 62.56 1078 SER A CA 1
ATOM 7797 C C . SER A 1 1044 ? -58.976 -18.857 292.937 1.00 58.24 1078 SER A C 1
ATOM 7798 O O . SER A 1 1044 ? -58.268 -19.770 292.606 1.00 63.91 1078 SER A O 1
ATOM 7801 N N . LEU A 1 1045 ? -58.526 -17.653 293.135 1.00 55.73 1079 LEU A N 1
ATOM 7802 C CA . LEU A 1 1045 ? -57.106 -17.320 293.098 1.00 57.37 1079 LEU A CA 1
ATOM 7803 C C . LEU A 1 1045 ? -56.407 -17.969 294.273 1.00 55.38 1079 LEU A C 1
ATOM 7804 O O . LEU A 1 1045 ? -55.238 -18.302 294.226 1.00 59.01 1079 LEU A O 1
ATOM 7809 N N . SER A 1 1046 ? -57.154 -18.129 295.347 1.00 58.04 1080 SER A N 1
ATOM 7810 C CA . SER A 1 1046 ? -56.622 -18.658 296.576 1.00 56.05 1080 SER A CA 1
ATOM 7811 C C . SER A 1 1046 ? -56.475 -20.183 296.496 1.00 60.93 1080 SER A C 1
ATOM 7812 O O . SER A 1 1046 ? -55.506 -20.770 296.996 1.00 61.34 1080 SER A O 1
ATOM 7815 N N . SER A 1 1047 ? -57.436 -20.823 295.849 1.00 56.73 1081 SER A N 1
ATOM 7816 C CA . SER A 1 1047 ? -57.379 -22.255 295.711 1.00 59.75 1081 SER A CA 1
ATOM 7817 C C . SER A 1 1047 ? -56.442 -22.655 294.560 1.00 58.76 1081 SER A C 1
ATOM 7818 O O . SER A 1 1047 ? -55.822 -23.709 294.612 1.00 61.01 1081 SER A O 1
ATOM 7821 N N . LEU A 1 1048 ? -56.330 -21.825 293.529 1.00 52.27 1082 LEU A N 1
ATOM 7822 C CA . LEU A 1 1048 ? -55.365 -22.108 292.478 1.00 50.16 1082 LEU A CA 1
ATOM 7823 C C . LEU A 1 1048 ? -53.938 -22.016 293.014 1.00 54.09 1082 LEU A C 1
ATOM 7824 O O . LEU A 1 1048 ? -53.101 -22.854 292.699 1.00 53.88 1082 LEU A O 1
ATOM 7829 N N . THR A 1 1049 ? -53.661 -21.010 293.833 1.00 53.79 1083 THR A N 1
ATOM 7830 C CA . THR A 1 1049 ? -52.336 -20.868 294.408 1.00 52.49 1083 THR A CA 1
ATOM 7831 C C . THR A 1 1049 ? -51.995 -22.064 295.302 1.00 50.99 1083 THR A C 1
ATOM 7832 O O . THR A 1 1049 ? -50.875 -22.568 295.281 1.00 52.54 1083 THR A O 1
ATOM 7836 N N . LEU A 1 1050 ? -52.971 -22.528 296.071 1.00 51.73 1084 LEU A N 1
ATOM 7837 C CA . LEU A 1 1050 ? -52.774 -23.683 296.940 1.00 50.22 1084 LEU A CA 1
ATOM 7838 C C . LEU A 1 1050 ? -52.511 -24.934 296.108 1.00 53.65 1084 LEU A C 1
ATOM 7839 O O . LEU A 1 1050 ? -51.639 -25.743 296.424 1.00 53.25 1084 LEU A O 1
ATOM 7844 N N . THR A 1 1051 ? -53.269 -25.071 295.031 1.00 53.49 1085 THR A N 1
ATOM 7845 C CA . THR A 1 1051 ? -53.146 -26.207 294.145 1.00 50.96 1085 THR A CA 1
ATOM 7846 C C . THR A 1 1051 ? -51.773 -26.245 293.480 1.00 53.93 1085 THR A C 1
ATOM 7847 O O . THR A 1 1051 ? -51.114 -27.280 293.507 1.00 55.62 1085 THR A O 1
ATOM 7851 N N . ILE A 1 1052 ? -51.330 -25.132 292.896 1.00 52.64 1086 ILE A N 1
ATOM 7852 C CA . ILE A 1 1052 ? -49.981 -25.098 292.326 1.00 51.75 1086 ILE A CA 1
ATOM 7853 C C . ILE A 1 1052 ? -48.938 -25.418 293.379 1.00 54.63 1086 ILE A C 1
ATOM 7854 O O . ILE A 1 1052 ? -48.062 -26.243 293.159 1.00 55.08 1086 ILE A O 1
ATOM 7859 N N . LEU A 1 1053 ? -49.041 -24.772 294.529 1.00 54.18 1087 LEU A N 1
ATOM 7860 C CA . LEU A 1 1053 ? -48.067 -24.983 295.591 1.00 55.24 1087 LEU A CA 1
ATOM 7861 C C . LEU A 1 1053 ? -47.926 -26.446 296.014 1.00 52.62 1087 LEU A C 1
ATOM 7862 O O . LEU A 1 1053 ? -46.811 -26.937 296.185 1.00 55.40 1087 LEU A O 1
ATOM 7867 N N . SER A 1 1054 ? -49.055 -27.126 296.181 1.00 51.60 1088 SER A N 1
ATOM 7868 C CA . SER A 1 1054 ? -49.071 -28.475 296.729 1.00 55.07 1088 SER A CA 1
ATOM 7869 C C . SER A 1 1054 ? -48.591 -29.519 295.734 1.00 54.02 1088 SER A C 1
ATOM 7870 O O . SER A 1 1054 ? -48.126 -30.580 296.128 1.00 51.95 1088 SER A O 1
ATOM 7873 N N . ASN A 1 1055 ? -48.717 -29.213 294.449 1.00 51.55 1089 ASN A N 1
ATOM 7874 C CA . ASN A 1 1055 ? -48.202 -30.087 293.416 1.00 50.23 1089 ASN A CA 1
ATOM 7875 C C . ASN A 1 1055 ? -46.699 -29.915 293.175 1.00 51.88 1089 ASN A C 1
ATOM 7876 O O . ASN A 1 1055 ? -46.103 -30.666 292.412 1.00 53.11 1089 ASN A O 1
ATOM 7881 N N . ILE A 1 1056 ? -46.097 -28.950 293.874 1.00 58.91 1090 ILE A N 1
ATOM 7882 C CA . ILE A 1 1056 ? -44.746 -28.436 293.597 1.00 52.97 1090 ILE A CA 1
ATOM 7883 C C . ILE A 1 1056 ? -43.818 -28.606 294.807 1.00 52.63 1090 ILE A C 1
ATOM 7884 O O . ILE A 1 1056 ? -42.598 -28.713 294.669 1.00 54.44 1090 ILE A O 1
ATOM 7889 N N . THR A 1 1057 ? -44.413 -28.666 295.994 1.00 52.49 1091 THR A N 1
ATOM 7890 C CA . THR A 1 1057 ? -43.675 -28.780 297.248 1.00 50.82 1091 THR A CA 1
ATOM 7891 C C . THR A 1 1057 ? -44.647 -29.313 298.292 1.00 58.96 1091 THR A C 1
ATOM 7892 O O . THR A 1 1057 ? -45.808 -29.576 297.983 1.00 60.99 1091 THR A O 1
ATOM 7896 N N . SER A 1 1058 ? -44.168 -29.522 299.507 1.00 64.50 1092 SER A N 1
ATOM 7897 C CA . SER A 1 1058 ? -45.035 -29.912 300.606 1.00 66.21 1092 SER A CA 1
ATOM 7898 C C . SER A 1 1058 ? -45.195 -28.710 301.524 1.00 77.38 1092 SER A C 1
ATOM 7899 O O . SER A 1 1058 ? -44.215 -28.038 301.874 1.00 76.30 1092 SER A O 1
ATOM 7902 N N . ILE A 1 1059 ? -46.426 -28.410 301.908 1.00 80.54 1093 ILE A N 1
ATOM 7903 C CA . ILE A 1 1059 ? -46.671 -27.117 302.533 1.00 89.97 1093 ILE A CA 1
ATOM 7904 C C . ILE A 1 1059 ? -47.081 -27.189 304.006 1.00 92.56 1093 ILE A C 1
ATOM 7905 O O . ILE A 1 1059 ? -47.639 -28.188 304.469 1.00 88.52 1093 ILE A O 1
ATOM 7910 N N . HIS A 1 1060 ? -46.754 -26.120 304.734 1.00 99.12 1094 HIS A N 1
ATOM 7911 C CA . HIS A 1 1060 ? -47.087 -25.988 306.156 1.00 102.07 1094 HIS A CA 1
ATOM 7912 C C . HIS A 1 1060 ? -48.607 -25.997 306.357 1.00 101.12 1094 HIS A C 1
ATOM 7913 O O . HIS A 1 1060 ? -49.332 -25.300 305.637 1.00 105.91 1094 HIS A O 1
ATOM 7920 N N . ASN A 1 1061 ? -49.084 -26.767 307.336 1.00 100.76 1095 ASN A N 1
ATOM 7921 C CA . ASN A 1 1061 ? -50.531 -26.926 307.564 1.00 102.31 1095 ASN A CA 1
ATOM 7922 C C . ASN A 1 1061 ? -51.287 -27.291 306.275 1.00 94.67 1095 ASN A C 1
ATOM 7923 O O . ASN A 1 1061 ? -52.068 -26.500 305.737 1.00 93.86 1095 ASN A O 1
ATOM 7928 N N . ALA A 1 1062 ? -51.045 -28.504 305.801 1.00 97.45 1096 ALA A N 1
ATOM 7929 C CA . ALA A 1 1062 ? -51.570 -28.959 304.523 1.00 93.25 1096 ALA A CA 1
ATOM 7930 C C . ALA A 1 1062 ? -53.096 -29.070 304.516 1.00 87.09 1096 ALA A C 1
ATOM 7931 O O . ALA A 1 1062 ? -53.760 -28.435 303.690 1.00 88.77 1096 ALA A O 1
ATOM 7933 N N . GLU A 1 1063 ? -53.649 -29.868 305.433 1.00 83.74 1097 GLU A N 1
ATOM 7934 C CA . GLU A 1 1063 ? -55.080 -30.171 305.408 1.00 82.06 1097 GLU A CA 1
ATOM 7935 C C . GLU A 1 1063 ? -55.922 -28.977 305.828 1.00 82.49 1097 GLU A C 1
ATOM 7936 O O . GLU A 1 1063 ? -56.961 -28.691 305.228 1.00 80.48 1097 GLU A O 1
ATOM 7942 N N . SER A 1 1064 ? -55.472 -28.289 306.867 1.00 82.24 1098 SER A N 1
ATOM 7943 C CA . SER A 1 1064 ? -56.169 -27.111 307.342 1.00 81.06 1098 SER A CA 1
ATOM 7944 C C . SER A 1 1064 ? -56.338 -26.060 306.227 1.00 80.09 1098 SER A C 1
ATOM 7945 O O . SER A 1 1064 ? -57.361 -25.388 306.152 1.00 73.22 1098 SER A O 1
ATOM 7948 N N . SER A 1 1065 ? -55.339 -25.932 305.356 1.00 79.98 1099 SER A N 1
ATOM 7949 C CA . SER A 1 1065 ? -55.408 -24.957 304.264 1.00 75.82 1099 SER A CA 1
ATOM 7950 C C . SER A 1 1065 ? -56.459 -25.365 303.248 1.00 73.03 1099 SER A C 1
ATOM 7951 O O . SER A 1 1065 ? -57.098 -24.517 302.625 1.00 72.75 1099 SER A O 1
ATOM 7954 N N . LEU A 1 1066 ? -56.626 -26.671 303.080 1.00 68.27 1100 LEU A N 1
ATOM 7955 C CA . LEU A 1 1066 ? -57.639 -27.184 302.177 1.00 70.15 1100 LEU A CA 1
ATOM 7956 C C . LEU A 1 1066 ? -59.031 -26.953 302.783 1.00 70.39 1100 LEU A C 1
ATOM 7957 O O . LEU A 1 1066 ? -59.990 -26.622 302.076 1.00 67.41 1100 LEU A O 1
ATOM 7962 N N . ILE A 1 1067 ? -59.129 -27.101 304.099 1.00 70.69 1101 ILE A N 1
ATOM 7963 C CA . ILE A 1 1067 ? -60.387 -26.858 304.799 1.00 72.80 1101 ILE A CA 1
ATOM 7964 C C . ILE A 1 1067 ? -60.832 -25.385 304.726 1.00 67.85 1101 ILE A C 1
ATOM 7965 O O . ILE A 1 1067 ? -61.970 -25.091 304.331 1.00 63.83 1101 ILE A O 1
ATOM 7970 N N . THR A 1 1068 ? -59.942 -24.465 305.093 1.00 64.33 1102 THR A N 1
ATOM 7971 C CA . THR A 1 1068 ? -60.306 -23.064 305.059 1.00 64.14 1102 THR A CA 1
ATOM 7972 C C . THR A 1 1068 ? -60.574 -22.670 303.608 1.00 66.60 1102 THR A C 1
ATOM 7973 O O . THR A 1 1068 ? -61.439 -21.846 303.346 1.00 71.86 1102 THR A O 1
ATOM 7977 N N . ASN A 1 1069 ? -59.944 -23.323 302.664 1.00 66.88 1103 ASN A N 1
ATOM 7978 C CA . ASN A 1 1069 ? -60.205 -22.986 301.291 1.00 61.56 1103 ASN A CA 1
ATOM 7979 C C . ASN A 1 1069 ? -61.532 -23.493 300.805 1.00 65.37 1103 ASN A C 1
ATOM 7980 O O . ASN A 1 1069 ? -62.165 -22.902 299.980 1.00 64.38 1103 ASN A O 1
ATOM 7985 N N . PHE A 1 1070 ? -61.946 -24.623 301.314 1.00 66.49 1104 PHE A N 1
ATOM 7986 C CA . PHE A 1 1070 ? -63.252 -25.173 300.966 1.00 63.62 1104 PHE A CA 1
ATOM 7987 C C . PHE A 1 1070 ? -64.376 -24.228 301.402 1.00 64.39 1104 PHE A C 1
ATOM 7988 O O . PHE A 1 1070 ? -65.317 -23.969 300.643 1.00 62.18 1104 PHE A O 1
ATOM 7996 N N . SER A 1 1071 ? -64.281 -23.711 302.622 1.00 60.94 1105 SER A N 1
ATOM 7997 C CA . SER A 1 1071 ? -65.306 -22.810 303.094 1.00 62.13 1105 SER A CA 1
ATOM 7998 C C . SER A 1 1071 ? -65.107 -21.404 302.536 1.00 64.25 1105 SER A C 1
ATOM 7999 O O . SER A 1 1071 ? -66.064 -20.646 302.453 1.00 63.72 1105 SER A O 1
ATOM 8002 N N . LEU A 1 1072 ? -63.896 -21.052 302.124 1.00 60.90 1106 LEU A N 1
ATOM 8003 C CA . LEU A 1 1072 ? -63.690 -19.766 301.445 1.00 59.44 1106 LEU A CA 1
ATOM 8004 C C . LEU A 1 1072 ? -64.443 -19.743 300.115 1.00 64.57 1106 LEU A C 1
ATOM 8005 O O . LEU A 1 1072 ? -65.037 -18.735 299.752 1.00 67.61 1106 LEU A O 1
ATOM 8010 N N . THR A 1 1073 ? -64.411 -20.852 299.381 1.00 67.82 1107 THR A N 1
ATOM 8011 C CA . THR A 1 1073 ? -65.039 -20.905 298.058 1.00 67.04 1107 THR A CA 1
ATOM 8012 C C . THR A 1 1073 ? -66.555 -21.003 298.206 1.00 62.38 1107 THR A C 1
ATOM 8013 O O . THR A 1 1073 ? -67.291 -20.834 297.245 1.00 60.72 1107 THR A O 1
ATOM 8017 N N . ASP A 1 1074 ? -67.005 -21.293 299.420 1.00 61.82 1108 ASP A N 1
ATOM 8018 C CA . ASP A 1 1074 ? -68.426 -21.406 299.711 1.00 61.27 1108 ASP A CA 1
ATOM 8019 C C . ASP A 1 1074 ? -69.055 -20.052 300.102 1.00 63.04 1108 ASP A C 1
ATOM 8020 O O . ASP A 1 1074 ? -70.238 -19.811 299.844 1.00 58.20 1108 ASP A O 1
ATOM 8025 N N . LEU A 1 1075 ? -68.255 -19.192 300.736 1.00 60.82 1109 LEU A N 1
ATOM 8026 C CA . LEU A 1 1075 ? -68.649 -17.824 301.067 1.00 62.89 1109 LEU A CA 1
ATOM 8027 C C . LEU A 1 1075 ? -69.387 -17.115 299.925 1.00 64.61 1109 LEU A C 1
ATOM 8028 O O . LEU A 1 1075 ? -70.529 -16.701 300.105 1.00 59.75 1109 LEU A O 1
ATOM 8033 N N . PRO A 1 1076 ? -68.768 -17.005 298.733 1.00 66.27 1110 PRO A N 1
ATOM 8034 C CA . PRO A 1 1076 ? -69.477 -16.258 297.691 1.00 56.93 1110 PRO A CA 1
ATOM 8035 C C . PRO A 1 1076 ? -70.714 -16.974 297.170 1.00 57.62 1110 PRO A C 1
ATOM 8036 O O . PRO A 1 1076 ? -71.447 -16.386 296.392 1.00 58.33 1110 PRO A O 1
ATOM 8040 N N . ARG A 1 1077 ? -70.909 -18.235 297.536 1.00 57.34 1111 ARG A N 1
ATOM 8041 C CA . ARG A 1 1077 ? -72.133 -18.931 297.168 1.00 57.17 1111 ARG A CA 1
ATOM 8042 C C . ARG A 1 1077 ? -73.249 -18.580 298.153 1.00 58.69 1111 ARG A C 1
ATOM 8043 O O . ARG A 1 1077 ? -74.411 -18.454 297.782 1.00 58.13 1111 ARG A O 1
ATOM 8051 N N . HIS A 1 1078 ? -72.856 -18.403 299.409 1.00 58.09 1112 HIS A N 1
ATOM 8052 C CA . HIS A 1 1078 ? -73.755 -18.199 300.522 1.00 53.13 1112 HIS A CA 1
ATOM 8053 C C . HIS A 1 1078 ? -74.187 -16.720 300.704 1.00 60.11 1112 HIS A C 1
ATOM 8054 O O . HIS A 1 1078 ? -75.372 -16.433 300.911 1.00 55.42 1112 HIS A O 1
ATOM 8061 N N . MET A 1 1079 ? -73.218 -15.801 300.626 1.00 57.73 1113 MET A N 1
ATOM 8062 C CA . MET A 1 1079 ? -73.430 -14.380 300.885 1.00 50.39 1113 MET A CA 1
ATOM 8063 C C . MET A 1 1079 ? -74.549 -13.736 300.047 1.00 56.02 1113 MET A C 1
ATOM 8064 O O . MET A 1 1079 ? -75.339 -12.986 300.580 1.00 59.66 1113 MET A O 1
ATOM 8069 N N . PRO A 1 1080 ? -74.629 -14.019 298.739 1.00 55.76 1114 PRO A N 1
ATOM 8070 C CA . PRO A 1 1080 ? -75.769 -13.413 298.049 1.00 55.98 1114 PRO A CA 1
ATOM 8071 C C . PRO A 1 1080 ? -77.117 -13.924 298.546 1.00 58.82 1114 PRO A C 1
ATOM 8072 O O . PRO A 1 1080 ? -78.061 -13.155 298.610 1.00 64.90 1114 PRO A O 1
ATOM 8076 N N . LEU A 1 1081 ? -77.217 -15.202 298.881 1.00 63.09 1115 LEU A N 1
ATOM 8077 C CA . LEU A 1 1081 ? -78.505 -15.763 299.282 1.00 63.35 1115 LEU A CA 1
ATOM 8078 C C . LEU A 1 1081 ? -78.941 -15.221 300.637 1.00 58.67 1115 LEU A C 1
ATOM 8079 O O . LEU A 1 1081 ? -80.106 -14.915 300.840 1.00 61.74 1115 LEU A O 1
ATOM 8084 N N . LEU A 1 1082 ? -78.001 -15.093 301.559 1.00 56.34 1116 LEU A N 1
ATOM 8085 C CA . LEU A 1 1082 ? -78.323 -14.591 302.875 1.00 58.52 1116 LEU A CA 1
ATOM 8086 C C . LEU A 1 1082 ? -78.719 -13.119 302.790 1.00 64.74 1116 LEU A C 1
ATOM 8087 O O . LEU A 1 1082 ? -79.668 -12.683 303.441 1.00 65.50 1116 LEU A O 1
ATOM 8092 N N . PHE A 1 1083 ? -77.995 -12.356 301.985 1.00 62.34 1117 PHE A N 1
ATOM 8093 C CA . PHE A 1 1083 ? -78.328 -10.949 301.805 1.00 62.83 1117 PHE A CA 1
ATOM 8094 C C . PHE A 1 1083 ? -79.728 -10.825 301.235 1.00 65.75 1117 PHE A C 1
ATOM 8095 O O . PHE A 1 1083 ? -80.506 -9.982 301.669 1.00 65.67 1117 PHE A O 1
ATOM 8103 N N . ASP A 1 1084 ? -80.041 -11.692 300.278 1.00 62.12 1118 ASP A N 1
ATOM 8104 C CA . ASP A 1 1084 ? -81.365 -11.721 299.686 1.00 65.60 1118 ASP A CA 1
ATOM 8105 C C . ASP A 1 1084 ? -82.416 -11.957 300.753 1.00 69.45 1118 ASP A C 1
ATOM 8106 O O . ASP A 1 1084 ? -83.401 -11.226 300.824 1.00 69.87 1118 ASP A O 1
ATOM 8111 N N . LYS A 1 1085 ? -82.202 -12.981 301.579 1.00 69.03 1119 LYS A N 1
ATOM 8112 C CA . LYS A 1 1085 ? -83.154 -13.323 302.631 1.00 68.66 1119 LYS A CA 1
ATOM 8113 C C . LYS A 1 1085 ? -83.311 -12.164 303.629 1.00 67.42 1119 LYS A C 1
ATOM 8114 O O . LYS A 1 1085 ? -84.429 -11.693 303.865 1.00 67.87 1119 LYS A O 1
ATOM 8120 N N . VAL A 1 1086 ? -82.199 -11.685 304.188 1.00 62.19 1120 VAL A N 1
ATOM 8121 C CA . VAL A 1 1086 ? -82.243 -10.632 305.206 1.00 64.93 1120 VAL A CA 1
ATOM 8122 C C . VAL A 1 1086 ? -82.902 -9.340 304.709 1.00 72.73 1120 VAL A C 1
ATOM 8123 O O . VAL A 1 1086 ? -83.821 -8.821 305.349 1.00 75.98 1120 VAL A O 1
ATOM 8127 N N . LEU A 1 1087 ? -82.439 -8.838 303.565 1.00 71.51 1121 LEU A N 1
ATOM 8128 C CA . LEU A 1 1087 ? -82.970 -7.612 302.983 1.00 68.35 1121 LEU A CA 1
ATOM 8129 C C . LEU A 1 1087 ? -84.461 -7.702 302.668 1.00 70.86 1121 LEU A C 1
ATOM 8130 O O . LEU A 1 1087 ? -85.133 -6.676 302.522 1.00 77.11 1121 LEU A O 1
ATOM 8135 N N . ASN A 1 1088 ? -85.008 -8.897 302.664 1.00 72.64 1122 ASN A N 1
ATOM 8136 C CA . ASN A 1 1088 ? -86.386 -9.084 302.254 1.00 76.35 1122 ASN A CA 1
ATOM 8137 C C . ASN A 1 1088 ? -87.315 -9.213 303.451 1.00 78.40 1122 ASN A C 1
ATOM 8138 O O . ASN A 1 1088 ? -88.496 -8.986 303.348 1.00 78.95 1122 ASN A O 1
ATOM 8143 N N . ASN A 1 1089 ? -86.774 -9.582 304.595 1.00 80.40 1123 ASN A N 1
ATOM 8144 C CA . ASN A 1 1089 ? -87.563 -9.660 305.811 1.00 78.78 1123 ASN A CA 1
ATOM 8145 C C . ASN A 1 1089 ? -87.398 -8.393 306.660 1.00 80.28 1123 ASN A C 1
ATOM 8146 O O . ASN A 1 1089 ? -87.828 -8.344 307.817 1.00 74.93 1123 ASN A O 1
ATOM 8151 N N . ILE A 1 1090 ? -86.788 -7.368 306.063 1.00 76.37 1124 ILE A N 1
ATOM 8152 C CA . ILE A 1 1090 ? -86.667 -6.051 306.681 1.00 76.37 1124 ILE A CA 1
ATOM 8153 C C . ILE A 1 1090 ? -88.023 -5.394 306.939 1.00 82.35 1124 ILE A C 1
ATOM 8154 O O . ILE A 1 1090 ? -88.817 -5.222 306.015 1.00 80.93 1124 ILE A O 1
ATOM 8159 N N . ASP A 1 1091 ? -88.282 -5.014 308.186 1.00 81.63 1125 ASP A N 1
ATOM 8160 C CA . ASP A 1 1091 ? -89.497 -4.280 308.514 1.00 85.24 1125 ASP A CA 1
ATOM 8161 C C . ASP A 1 1091 ? -89.521 -2.935 307.797 1.00 88.14 1125 ASP A C 1
ATOM 8162 O O . ASP A 1 1091 ? -88.580 -2.148 307.904 1.00 86.72 1125 ASP A O 1
ATOM 8167 N N . ASN A 1 1092 ? -90.605 -2.654 307.082 1.00 88.37 1126 ASN A N 1
ATOM 8168 C CA . ASN A 1 1092 ? -90.677 -1.427 306.287 1.00 86.04 1126 ASN A CA 1
ATOM 8169 C C . ASN A 1 1092 ? -90.776 -0.140 307.108 1.00 86.04 1126 ASN A C 1
ATOM 8170 O O . ASN A 1 1092 ? -90.621 0.944 306.557 1.00 87.62 1126 ASN A O 1
ATOM 8175 N N . LYS A 1 1093 ? -91.015 -0.255 308.413 1.00 87.70 1127 LYS A N 1
ATOM 8176 C CA . LYS A 1 1093 ? -91.006 0.914 309.297 1.00 91.16 1127 LYS A CA 1
ATOM 8177 C C . LYS A 1 1093 ? -89.606 1.537 309.385 1.00 91.17 1127 LYS A C 1
ATOM 8178 O O . LYS A 1 1093 ? -89.462 2.735 309.690 1.00 94.65 1127 LYS A O 1
ATOM 8184 N N . ASN A 1 1094 ? -88.585 0.719 309.116 1.00 87.62 1128 ASN A N 1
ATOM 8185 C CA . ASN A 1 1094 ? -87.183 1.134 309.220 1.00 89.76 1128 ASN A CA 1
ATOM 8186 C C . ASN A 1 1094 ? -86.805 2.177 308.179 1.00 82.96 1128 ASN A C 1
ATOM 8187 O O . ASN A 1 1094 ? -85.937 3.021 308.407 1.00 82.22 1128 ASN A O 1
ATOM 8192 N N . TYR A 1 1095 ? -87.474 2.116 307.037 1.00 86.86 1129 TYR A N 1
ATOM 8193 C CA . TYR A 1 1095 ? -87.211 3.036 305.944 1.00 86.87 1129 TYR A CA 1
ATOM 8194 C C . TYR A 1 1095 ? -87.826 4.424 306.168 1.00 91.06 1129 TYR A C 1
ATOM 8195 O O . TYR A 1 1095 ? -87.516 5.367 305.434 1.00 88.09 1129 TYR A O 1
ATOM 8204 N N . ARG A 1 1096 ? -88.675 4.560 307.184 1.00 94.48 1130 ARG A N 1
ATOM 8205 C CA . ARG A 1 1096 ? -89.346 5.838 307.429 1.00 91.92 1130 ARG A CA 1
ATOM 8206 C C . ARG A 1 1096 ? -89.182 6.382 308.854 1.00 90.86 1130 ARG A C 1
ATOM 8207 O O . ARG A 1 1096 ? -90.025 7.149 309.331 1.00 96.92 1130 ARG A O 1
ATOM 8215 N N . GLU A 1 1097 ? -88.098 6.015 309.530 1.00 86.91 1131 GLU A N 1
ATOM 8216 C CA . GLU A 1 1097 ? -87.847 6.553 310.867 1.00 89.49 1131 GLU A CA 1
ATOM 8217 C C . GLU A 1 1097 ? -86.555 7.382 310.881 1.00 88.80 1131 GLU A C 1
ATOM 8218 O O . GLU A 1 1097 ? -85.464 6.859 310.660 1.00 84.85 1131 GLU A O 1
ATOM 8224 N N . PHE A 1 1098 ? -86.703 8.686 311.128 1.00 90.21 1132 PHE A N 1
ATOM 8225 C CA . PHE A 1 1098 ? -85.620 9.652 310.917 1.00 82.41 1132 PHE A CA 1
ATOM 8226 C C . PHE A 1 1098 ? -84.939 10.151 312.201 1.00 83.89 1132 PHE A C 1
ATOM 8227 O O . PHE A 1 1098 ? -83.707 10.285 312.256 1.00 83.95 1132 PHE A O 1
ATOM 8235 N N . ASN A 1 1108 ? -77.782 -6.301 311.306 1.00 83.54 1142 ASN A N 1
ATOM 8236 C CA . ASN A 1 1108 ? -76.707 -5.913 310.402 1.00 88.19 1142 ASN A CA 1
ATOM 8237 C C . ASN A 1 1108 ? -75.638 -6.994 310.297 1.00 92.94 1142 ASN A C 1
ATOM 8238 O O . ASN A 1 1108 ? -74.587 -6.919 310.945 1.00 95.52 1142 ASN A O 1
ATOM 8243 N N . ILE A 1 1109 ? -75.916 -8.007 309.481 1.00 92.18 1143 ILE A N 1
ATOM 8244 C CA . ILE A 1 1109 ? -74.996 -9.117 309.237 1.00 81.96 1143 ILE A CA 1
ATOM 8245 C C . ILE A 1 1109 ? -73.632 -8.646 308.749 1.00 80.36 1143 ILE A C 1
ATOM 8246 O O . ILE A 1 1109 ? -73.478 -7.488 308.384 1.00 90.16 1143 ILE A O 1
ATOM 8251 N N . SER A 1 1110 ? -72.654 -9.552 308.723 1.00 89.01 1144 SER A N 1
ATOM 8252 C CA . SER A 1 1110 ? -71.394 -9.324 307.988 1.00 92.85 1144 SER A CA 1
ATOM 8253 C C . SER A 1 1110 ? -70.529 -10.595 307.856 1.00 89.86 1144 SER A C 1
ATOM 8254 O O . SER A 1 1110 ? -70.686 -11.554 308.638 1.00 81.67 1144 SER A O 1
ATOM 8257 N N . THR A 1 1111 ? -69.611 -10.549 306.879 1.00 82.60 1145 THR A N 1
ATOM 8258 C CA . THR A 1 1111 ? -68.717 -11.649 306.497 1.00 89.55 1145 THR A CA 1
ATOM 8259 C C . THR A 1 1111 ? -68.032 -12.342 307.686 1.00 88.92 1145 THR A C 1
ATOM 8260 O O . THR A 1 1111 ? -67.685 -13.527 307.634 1.00 84.68 1145 THR A O 1
ATOM 8264 N N . ILE A 1 1112 ? -67.894 -11.603 308.775 1.00 87.38 1146 ILE A N 1
ATOM 8265 C CA . ILE A 1 1112 ? -67.270 -12.128 309.976 1.00 87.25 1146 ILE A CA 1
ATOM 8266 C C . ILE A 1 1112 ? -68.081 -13.273 310.599 1.00 87.45 1146 ILE A C 1
ATOM 8267 O O . ILE A 1 1112 ? -67.612 -14.418 310.659 1.00 88.17 1146 ILE A O 1
ATOM 8272 N N . THR A 1 1113 ? -69.296 -12.981 311.054 1.00 88.24 1147 THR A N 1
ATOM 8273 C CA . THR A 1 1113 ? -70.149 -14.033 311.606 1.00 81.24 1147 THR A CA 1
ATOM 8274 C C . THR A 1 1113 ? -70.466 -15.045 310.529 1.00 84.47 1147 THR A C 1
ATOM 8275 O O . THR A 1 1113 ? -70.554 -16.243 310.813 1.00 91.51 1147 THR A O 1
ATOM 8279 N N . GLU A 1 1114 ? -70.600 -14.584 309.286 1.00 84.36 1148 GLU A N 1
ATOM 8280 C CA . GLU A 1 1114 ? -70.877 -15.501 308.173 1.00 83.32 1148 GLU A CA 1
ATOM 8281 C C . GLU A 1 1114 ? -69.737 -16.474 307.898 1.00 77.45 1148 GLU A C 1
ATOM 8282 O O . GLU A 1 1114 ? -69.950 -17.570 307.375 1.00 73.81 1148 GLU A O 1
ATOM 8288 N N . SER A 1 1115 ? -68.528 -16.068 308.254 1.00 76.05 1149 SER A N 1
ATOM 8289 C CA . SER A 1 1115 ? -67.369 -16.918 308.061 1.00 77.95 1149 SER A CA 1
ATOM 8290 C C . SER A 1 1115 ? -67.453 -18.158 308.967 1.00 79.40 1149 SER A C 1
ATOM 8291 O O . SER A 1 1115 ? -67.155 -19.266 308.550 1.00 69.04 1149 SER A O 1
ATOM 8294 N N . ILE A 1 1116 ? -67.870 -17.952 310.210 1.00 79.92 1150 ILE A N 1
ATOM 8295 C CA . ILE A 1 1116 ? -68.042 -19.053 311.152 1.00 75.79 1150 ILE A CA 1
ATOM 8296 C C . ILE A 1 1116 ? -69.099 -20.045 310.686 1.00 73.91 1150 ILE A C 1
ATOM 8297 O O . ILE A 1 1116 ? -68.921 -21.245 310.783 1.00 73.26 1150 ILE A O 1
ATOM 8302 N N . ARG A 1 1117 ? -70.205 -19.518 310.184 1.00 75.66 1151 ARG A N 1
ATOM 8303 C CA . ARG A 1 1117 ? -71.323 -20.333 309.762 1.00 71.93 1151 ARG A CA 1
ATOM 8304 C C . ARG A 1 1117 ? -70.938 -21.175 308.550 1.00 74.56 1151 ARG A C 1
ATOM 8305 O O . ARG A 1 1117 ? -71.481 -22.264 308.346 1.00 72.82 1151 ARG A O 1
ATOM 8313 N N . VAL A 1 1118 ? -69.998 -20.681 307.750 1.00 71.70 1152 VAL A N 1
ATOM 8314 C CA . VAL A 1 1118 ? -69.650 -21.378 306.519 1.00 75.17 1152 VAL A CA 1
ATOM 8315 C C . VAL A 1 1118 ? -68.689 -22.522 306.826 1.00 78.02 1152 VAL A C 1
ATOM 8316 O O . VAL A 1 1118 ? -68.747 -23.594 306.205 1.00 77.86 1152 VAL A O 1
ATOM 8320 N N . SER A 1 1119 ? -67.830 -22.320 307.815 1.00 72.19 1153 SER A N 1
ATOM 8321 C CA . SER A 1 1119 ? -66.844 -23.328 308.142 1.00 67.63 1153 SER A CA 1
ATOM 8322 C C . SER A 1 1119 ? -67.414 -24.290 309.165 1.00 75.02 1153 SER A C 1
ATOM 8323 O O . SER A 1 1119 ? -66.958 -25.427 309.286 1.00 77.35 1153 SER A O 1
ATOM 8326 N N . ALA A 1 1120 ? -68.412 -23.825 309.911 1.00 75.71 1154 ALA A N 1
ATOM 8327 C CA . ALA A 1 1120 ? -69.123 -24.701 310.828 1.00 67.78 1154 ALA A CA 1
ATOM 8328 C C . ALA A 1 1120 ? -69.991 -25.667 310.034 1.00 71.15 1154 ALA A C 1
ATOM 8329 O O . ALA A 1 1120 ? -70.193 -26.805 310.445 1.00 73.01 1154 ALA A O 1
ATOM 8331 N N . ALA A 1 1121 ? -70.494 -25.213 308.890 1.00 70.41 1155 ALA A N 1
ATOM 8332 C CA . ALA A 1 1121 ? -71.321 -26.055 308.041 1.00 70.44 1155 ALA A CA 1
ATOM 8333 C C . ALA A 1 1121 ? -70.500 -27.245 307.569 1.00 77.03 1155 ALA A C 1
ATOM 8334 O O . ALA A 1 1121 ? -70.913 -28.405 307.666 1.00 76.15 1155 ALA A O 1
ATOM 8336 N N . GLN A 1 1122 ? -69.315 -26.936 307.068 1.00 73.42 1156 GLN A N 1
ATOM 8337 C CA . GLN A 1 1122 ? -68.427 -27.943 306.544 1.00 70.11 1156 GLN A CA 1
ATOM 8338 C C . GLN A 1 1122 ? -67.942 -28.905 307.632 1.00 76.97 1156 GLN A C 1
ATOM 8339 O O . GLN A 1 1122 ? -67.841 -30.111 307.395 1.00 78.94 1156 GLN A O 1
ATOM 8345 N N . LYS A 1 1123 ? -67.656 -28.378 308.821 1.00 74.13 1157 LYS A N 1
ATOM 8346 C CA . LYS A 1 1123 ? -67.252 -29.222 309.938 1.00 69.92 1157 LYS A CA 1
ATOM 8347 C C . LYS A 1 1123 ? -68.392 -30.163 310.312 1.00 72.44 1157 LYS A C 1
ATOM 8348 O O . LYS A 1 1123 ? -68.182 -31.354 310.553 1.00 76.08 1157 LYS A O 1
ATOM 8354 N N . ASP A 1 1124 ? -69.607 -29.629 310.331 1.00 76.83 1158 ASP A N 1
ATOM 8355 C CA . ASP A 1 1124 ? -70.788 -30.428 310.641 1.00 76.46 1158 ASP A CA 1
ATOM 8356 C C . ASP A 1 1124 ? -71.053 -31.504 309.603 1.00 76.15 1158 ASP A C 1
ATOM 8357 O O . ASP A 1 1124 ? -71.331 -32.641 309.965 1.00 80.08 1158 ASP A O 1
ATOM 8362 N N . LEU A 1 1125 ? -70.976 -31.146 308.319 1.00 76.65 1159 LEU A N 1
ATOM 8363 C CA . LEU A 1 1125 ? -71.186 -32.116 307.242 1.00 75.09 1159 LEU A CA 1
ATOM 8364 C C . LEU A 1 1125 ? -70.206 -33.284 307.366 1.00 75.14 1159 LEU A C 1
ATOM 8365 O O . LEU A 1 1125 ? -70.588 -34.452 307.261 1.00 71.21 1159 LEU A O 1
ATOM 8370 N N . MET A 1 1126 ? -68.943 -32.951 307.602 1.00 74.12 1160 MET A N 1
ATOM 8371 C CA . MET A 1 1126 ? -67.880 -33.935 307.658 1.00 73.53 1160 MET A CA 1
ATOM 8372 C C . MET A 1 1126 ? -68.188 -34.927 308.776 1.00 76.99 1160 MET A C 1
ATOM 8373 O O . MET A 1 1126 ? -68.060 -36.143 308.611 1.00 76.35 1160 MET A O 1
ATOM 8378 N N . GLU A 1 1127 ? -68.651 -34.392 309.898 1.00 77.20 1161 GLU A N 1
ATOM 8379 C CA . GLU A 1 1127 ? -68.883 -35.197 311.086 1.00 70.38 1161 GLU A CA 1
ATOM 8380 C C . GLU A 1 1127 ? -70.210 -35.944 311.075 1.00 70.14 1161 GLU A C 1
ATOM 8381 O O . GLU A 1 1127 ? -70.455 -36.781 311.937 1.00 74.10 1161 GLU A O 1
ATOM 8387 N N . SER A 1 1128 ? -71.055 -35.658 310.092 1.00 68.30 1162 SER A N 1
ATOM 8388 C CA . SER A 1 1128 ? -72.367 -36.303 309.986 1.00 69.69 1162 SER A CA 1
ATOM 8389 C C . SER A 1 1128 ? -72.258 -37.797 309.737 1.00 73.53 1162 SER A C 1
ATOM 8390 O O . SER A 1 1128 ? -73.245 -38.527 309.842 1.00 76.82 1162 SER A O 1
ATOM 8393 N N . ASN A 1 1129 ? -71.054 -38.224 309.371 1.00 72.06 1163 ASN A N 1
ATOM 8394 C CA . ASN A 1 1129 ? -70.757 -39.594 308.959 1.00 78.38 1163 ASN A CA 1
ATOM 8395 C C . ASN A 1 1129 ? -71.710 -40.145 307.903 1.00 77.23 1163 ASN A C 1
ATOM 8396 O O . ASN A 1 1129 ? -71.821 -41.364 307.730 1.00 79.12 1163 ASN A O 1
ATOM 8401 N N . LEU A 1 1130 ? -72.391 -39.248 307.196 1.00 73.02 1164 LEU A N 1
ATOM 8402 C CA . LEU A 1 1130 ? -73.274 -39.657 306.122 1.00 74.81 1164 LEU A CA 1
ATOM 8403 C C . LEU A 1 1130 ? -72.482 -40.273 304.984 1.00 76.03 1164 LEU A C 1
ATOM 8404 O O . LEU A 1 1130 ? -71.467 -39.732 304.538 1.00 72.95 1164 LEU A O 1
ATOM 8409 N N . ASN A 1 1131 ? -72.954 -41.429 304.539 1.00 74.58 1165 ASN A N 1
ATOM 8410 C CA . ASN A 1 1131 ? -72.365 -42.130 303.408 1.00 76.11 1165 ASN A CA 1
ATOM 8411 C C . ASN A 1 1131 ? -72.862 -41.502 302.102 1.00 70.46 1165 ASN A C 1
ATOM 8412 O O . ASN A 1 1131 ? -73.669 -42.089 301.376 1.00 69.33 1165 ASN A O 1
ATOM 8417 N N . ILE A 1 1132 ? -72.392 -40.287 301.831 1.00 73.45 1166 ILE A N 1
ATOM 8418 C CA . ILE A 1 1132 ? -72.758 -39.555 300.621 1.00 68.38 1166 ILE A CA 1
ATOM 8419 C C . ILE A 1 1132 ? -71.555 -38.883 300.006 1.00 65.04 1166 ILE A C 1
ATOM 8420 O O . ILE A 1 1132 ? -70.523 -38.722 300.650 1.00 60.29 1166 ILE A O 1
ATOM 8425 N N . ASN A 1 1133 ? -71.694 -38.507 298.743 1.00 61.98 1167 ASN A N 1
ATOM 8426 C CA . ASN A 1 1133 ? -70.751 -37.598 298.116 1.00 63.60 1167 ASN A CA 1
ATOM 8427 C C . ASN A 1 1133 ? -71.368 -36.211 298.048 1.00 63.06 1167 ASN A C 1
ATOM 8428 O O . ASN A 1 1133 ? -72.578 -36.059 297.814 1.00 59.08 1167 ASN A O 1
ATOM 8433 N N . VAL A 1 1134 ? -70.536 -35.205 298.287 1.00 65.15 1168 VAL A N 1
ATOM 8434 C CA . VAL A 1 1134 ? -70.936 -33.829 298.075 1.00 59.07 1168 VAL A CA 1
ATOM 8435 C C . VAL A 1 1134 ? -69.919 -33.224 297.129 1.00 52.73 1168 VAL A C 1
ATOM 8436 O O . VAL A 1 1134 ? -68.758 -33.059 297.466 1.00 56.11 1168 VAL A O 1
ATOM 8440 N N . ILE A 1 1135 ? -70.361 -32.934 295.920 1.00 52.27 1169 ILE A N 1
ATOM 8441 C CA . ILE A 1 1135 ? -69.458 -32.560 294.856 1.00 55.11 1169 ILE A CA 1
ATOM 8442 C C . ILE A 1 1135 ? -69.814 -31.172 294.329 1.00 56.98 1169 ILE A C 1
ATOM 8443 O O . ILE A 1 1135 ? -70.937 -30.955 293.859 1.00 54.34 1169 ILE A O 1
ATOM 8448 N N . THR A 1 1136 ? -68.872 -30.232 294.425 1.00 56.82 1170 THR A N 1
ATOM 8449 C CA . THR A 1 1136 ? -69.105 -28.896 293.885 1.00 58.99 1170 THR A CA 1
ATOM 8450 C C . THR A 1 1136 ? -68.681 -28.873 292.414 1.00 56.70 1170 THR A C 1
ATOM 8451 O O . THR A 1 1136 ? -67.782 -29.619 291.993 1.00 59.76 1170 THR A O 1
ATOM 8455 N N . ILE A 1 1137 ? -69.396 -28.070 291.637 1.00 54.89 1171 ILE A N 1
ATOM 8456 C CA . ILE A 1 1137 ? -69.116 -27.832 290.225 1.00 54.87 1171 ILE A CA 1
ATOM 8457 C C . ILE A 1 1137 ? -69.088 -26.315 290.023 1.00 60.15 1171 ILE A C 1
ATOM 8458 O O . ILE A 1 1137 ? -70.093 -25.598 290.222 1.00 59.89 1171 ILE A O 1
ATOM 8463 N N . ASP A 1 1138 ? -67.923 -25.816 289.655 1.00 61.95 1172 ASP A N 1
ATOM 8464 C CA . ASP A 1 1138 ? -67.716 -24.385 289.650 1.00 62.75 1172 ASP A CA 1
ATOM 8465 C C . ASP A 1 1138 ? -66.891 -24.022 288.439 1.00 63.18 1172 ASP A C 1
ATOM 8466 O O . ASP A 1 1138 ? -66.340 -24.893 287.759 1.00 60.56 1172 ASP A O 1
ATOM 8471 N N . PHE A 1 1139 ? -66.832 -22.732 288.152 1.00 63.04 1173 PHE A N 1
ATOM 8472 C CA . PHE A 1 1139 ? -66.070 -22.289 287.010 1.00 60.41 1173 PHE A CA 1
ATOM 8473 C C . PHE A 1 1139 ? -65.075 -21.247 287.459 1.00 61.91 1173 PHE A C 1
ATOM 8474 O O . PHE A 1 1139 ? -65.403 -20.393 288.286 1.00 67.37 1173 PHE A O 1
ATOM 8482 N N . CYS A 1 1140 ? -63.851 -21.339 286.949 1.00 61.19 1174 CYS A N 1
ATOM 8483 C CA . CYS A 1 1140 ? -62.805 -20.402 287.338 1.00 60.35 1174 CYS A CA 1
ATOM 8484 C C . CYS A 1 1140 ? -62.746 -19.252 286.351 1.00 66.97 1174 CYS A C 1
ATOM 8485 O O . CYS A 1 1140 ? -62.357 -19.427 285.190 1.00 60.77 1174 CYS A O 1
ATOM 8488 N N . PRO A 1 1141 ? -63.163 -18.068 286.817 1.00 70.32 1175 PRO A N 1
ATOM 8489 C CA . PRO A 1 1141 ? -63.218 -16.848 286.000 1.00 71.35 1175 PRO A CA 1
ATOM 8490 C C . PRO A 1 1141 ? -61.816 -16.474 285.479 1.00 73.26 1175 PRO A C 1
ATOM 8491 O O . PRO A 1 1141 ? -61.608 -16.234 284.277 1.00 71.11 1175 PRO A O 1
ATOM 8495 N N . ILE A 1 1142 ? -60.858 -16.462 286.402 1.00 71.00 1176 ILE A N 1
ATOM 8496 C CA . ILE A 1 1142 ? -59.462 -16.194 286.091 1.00 73.45 1176 ILE A CA 1
ATOM 8497 C C . ILE A 1 1142 ? -58.905 -17.147 285.033 1.00 69.14 1176 ILE A C 1
ATOM 8498 O O . ILE A 1 1142 ? -58.355 -16.700 284.032 1.00 70.96 1176 ILE A O 1
ATOM 8503 N N . THR A 1 1143 ? -59.040 -18.454 285.240 1.00 65.74 1177 THR A N 1
ATOM 8504 C CA . THR A 1 1143 ? -58.334 -19.397 284.364 1.00 65.62 1177 THR A CA 1
ATOM 8505 C C . THR A 1 1143 ? -59.189 -20.023 283.282 1.00 63.85 1177 THR A C 1
ATOM 8506 O O . THR A 1 1143 ? -58.662 -20.518 282.290 1.00 63.32 1177 THR A O 1
ATOM 8510 N N . GLY A 1 1144 ? -60.505 -20.032 283.493 1.00 66.27 1178 GLY A N 1
ATOM 8511 C CA . GLY A 1 1144 ? -61.419 -20.720 282.597 1.00 61.16 1178 GLY A CA 1
ATOM 8512 C C . GLY A 1 1144 ? -61.559 -22.194 282.931 1.00 62.60 1178 GLY A C 1
ATOM 8513 O O . GLY A 1 1144 ? -62.266 -22.924 282.237 1.00 62.42 1178 GLY A O 1
ATOM 8514 N N . ASN A 1 1145 ? -60.881 -22.630 283.992 1.00 63.06 1179 ASN A N 1
ATOM 8515 C CA . ASN A 1 1145 ? -60.904 -24.034 284.396 1.00 64.50 1179 ASN A CA 1
ATOM 8516 C C . ASN A 1 1145 ? -62.261 -24.462 284.928 1.00 61.70 1179 ASN A C 1
ATOM 8517 O O . ASN A 1 1145 ? -62.943 -23.679 285.585 1.00 61.68 1179 ASN A O 1
ATOM 8522 N N . LEU A 1 1146 ? -62.637 -25.714 284.678 1.00 59.64 1180 LEU A N 1
ATOM 8523 C CA . LEU A 1 1146 ? -63.707 -26.329 285.457 1.00 56.40 1180 LEU A CA 1
ATOM 8524 C C . LEU A 1 1146 ? -63.124 -26.739 286.802 1.00 56.96 1180 LEU A C 1
ATOM 8525 O O . LEU A 1 1146 ? -61.938 -27.048 286.913 1.00 54.87 1180 LEU A O 1
ATOM 8530 N N . LEU A 1 1147 ? -63.958 -26.715 287.827 1.00 57.47 1181 LEU A N 1
ATOM 8531 C CA . LEU A 1 1147 ? -63.501 -26.903 289.190 1.00 52.61 1181 LEU A CA 1
ATOM 8532 C C . LEU A 1 1147 ? -64.398 -27.876 289.913 1.00 59.20 1181 LEU A C 1
ATOM 8533 O O . LEU A 1 1147 ? -65.564 -27.583 290.156 1.00 63.18 1181 LEU A O 1
ATOM 8538 N N . LEU A 1 1148 ? -63.846 -29.026 290.276 1.00 56.91 1182 LEU A N 1
ATOM 8539 C CA . LEU A 1 1148 ? -64.574 -30.017 291.041 1.00 55.00 1182 LEU A CA 1
ATOM 8540 C C . LEU A 1 1148 ? -63.997 -30.132 292.453 1.00 57.58 1182 LEU A C 1
ATOM 8541 O O . LEU A 1 1148 ? -62.792 -30.065 292.642 1.00 55.26 1182 LEU A O 1
ATOM 8546 N N . SER A 1 1149 ? -64.859 -30.298 293.445 1.00 60.63 1183 SER A N 1
ATOM 8547 C CA . SER A 1 1149 ? -64.406 -30.692 294.774 1.00 58.32 1183 SER A CA 1
ATOM 8548 C C . SER A 1 1149 ? -65.344 -31.751 295.280 1.00 55.25 1183 SER A C 1
ATOM 8549 O O . SER A 1 1149 ? -66.475 -31.853 294.814 1.00 56.52 1183 SER A O 1
ATOM 8552 N N . LYS A 1 1150 ? -64.883 -32.543 296.230 1.00 54.64 1184 LYS A N 1
ATOM 8553 C CA . LYS A 1 1150 ? -65.695 -33.633 296.735 1.00 56.09 1184 LYS A CA 1
ATOM 8554 C C . LYS A 1 1150 ? -65.498 -33.730 298.222 1.00 55.59 1184 LYS A C 1
ATOM 8555 O O . LYS A 1 1150 ? -64.411 -33.500 298.741 1.00 51.68 1184 LYS A O 1
ATOM 8561 N N . LEU A 1 1151 ? -66.576 -34.074 298.903 1.00 59.12 1185 LEU A N 1
ATOM 8562 C CA . LEU A 1 1151 ? -66.586 -34.153 300.342 1.00 60.91 1185 LEU A CA 1
ATOM 8563 C C . LEU A 1 1151 ? -67.197 -35.490 300.742 1.00 67.88 1185 LEU A C 1
ATOM 8564 O O . LEU A 1 1151 ? -68.392 -35.706 300.563 1.00 61.11 1185 LEU A O 1
ATOM 8569 N N . GLU A 1 1152 ? -66.363 -36.397 301.242 1.00 62.71 1186 GLU A N 1
ATOM 8570 C CA . GLU A 1 1152 ? -66.822 -37.723 301.644 1.00 66.05 1186 GLU A CA 1
ATOM 8571 C C . GLU A 1 1152 ? -66.910 -37.809 303.164 1.00 65.81 1186 GLU A C 1
ATOM 8572 O O . GLU A 1 1152 ? -65.934 -38.162 303.818 1.00 62.08 1186 GLU A O 1
ATOM 8578 N N . PRO A 1 1153 ? -68.085 -37.495 303.731 1.00 68.36 1187 PRO A N 1
ATOM 8579 C CA . PRO A 1 1153 ? -68.229 -37.477 305.191 1.00 70.46 1187 PRO A CA 1
ATOM 8580 C C . PRO A 1 1153 ? -67.845 -38.804 305.838 1.00 71.70 1187 PRO A C 1
ATOM 8581 O O . PRO A 1 1153 ? -67.209 -38.799 306.886 1.00 68.62 1187 PRO A O 1
ATOM 8585 N N . ARG A 1 1154 ? -68.219 -39.922 305.226 1.00 71.16 1188 ARG A N 1
ATOM 8586 C CA . ARG A 1 1154 ? -67.973 -41.223 305.847 1.00 73.72 1188 ARG A CA 1
ATOM 8587 C C . ARG A 1 1154 ? -66.476 -41.566 305.802 1.00 75.40 1188 ARG A C 1
ATOM 8588 O O . ARG A 1 1154 ? -65.941 -42.138 306.745 1.00 77.59 1188 ARG A O 1
ATOM 8596 N N . ARG A 1 1155 ? -65.809 -41.175 304.719 1.00 72.43 1189 ARG A N 1
ATOM 8597 C CA . ARG A 1 1155 ? -64.385 -41.432 304.526 1.00 63.17 1189 ARG A CA 1
ATOM 8598 C C . ARG A 1 1155 ? -63.523 -40.333 305.152 1.00 67.07 1189 ARG A C 1
ATOM 8599 O O . ARG A 1 1155 ? -62.298 -40.447 305.202 1.00 69.88 1189 ARG A O 1
ATOM 8607 N N . LYS A 1 1156 ? -64.176 -39.276 305.632 1.00 71.55 1190 LYS A N 1
ATOM 8608 C CA . LYS A 1 1156 ? -63.508 -38.089 306.183 1.00 71.96 1190 LYS A CA 1
ATOM 8609 C C . LYS A 1 1156 ? -62.461 -37.505 305.223 1.00 69.92 1190 LYS A C 1
ATOM 8610 O O . LYS A 1 1156 ? -61.369 -37.105 305.632 1.00 68.02 1190 LYS A O 1
ATOM 8616 N N . ARG A 1 1157 ? -62.821 -37.428 303.949 1.00 68.44 1191 ARG A N 1
ATOM 8617 C CA . ARG A 1 1157 ? -61.865 -37.115 302.906 1.00 67.97 1191 ARG A CA 1
ATOM 8618 C C . ARG A 1 1157 ? -62.319 -35.907 302.091 1.00 65.91 1191 ARG A C 1
ATOM 8619 O O . ARG A 1 1157 ? -63.508 -35.741 301.802 1.00 55.27 1191 ARG A O 1
ATOM 8627 N N . ARG A 1 1158 ? -61.360 -35.065 301.743 1.00 63.96 1192 ARG A N 1
ATOM 8628 C CA . ARG A 1 1158 ? -61.595 -33.863 300.985 1.00 61.64 1192 ARG A CA 1
ATOM 8629 C C . ARG A 1 1158 ? -60.675 -33.813 299.811 1.00 61.07 1192 ARG A C 1
ATOM 8630 O O . ARG A 1 1158 ? -59.485 -33.783 299.979 1.00 60.25 1192 ARG A O 1
ATOM 8638 N N . THR A 1 1159 ? -61.216 -33.758 298.615 1.00 59.33 1193 THR A N 1
ATOM 8639 C CA . THR A 1 1159 ? -60.365 -33.697 297.433 1.00 58.65 1193 THR A CA 1
ATOM 8640 C C . THR A 1 1159 ? -60.936 -32.718 296.430 1.00 56.71 1193 THR A C 1
ATOM 8641 O O . THR A 1 1159 ? -62.118 -32.410 296.452 1.00 57.51 1193 THR A O 1
ATOM 8645 N N . HIS A 1 1160 ? -60.094 -32.234 295.538 1.00 55.81 1194 HIS A N 1
ATOM 8646 C CA . HIS A 1 1160 ? -60.487 -31.154 294.647 1.00 55.95 1194 HIS A CA 1
ATOM 8647 C C . HIS A 1 1160 ? -59.662 -31.286 293.391 1.00 54.37 1194 HIS A C 1
ATOM 8648 O O . HIS A 1 1160 ? -58.538 -31.728 293.482 1.00 55.05 1194 HIS A O 1
ATOM 8655 N N . LEU A 1 1161 ? -60.186 -30.951 292.219 1.00 51.15 1195 LEU A N 1
ATOM 8656 C CA . LEU A 1 1161 ? -59.299 -30.941 291.062 1.00 53.71 1195 LEU A CA 1
ATOM 8657 C C . LEU A 1 1161 ? -59.635 -29.904 289.998 1.00 56.55 1195 LEU A C 1
ATOM 8658 O O . LEU A 1 1161 ? -60.784 -29.534 289.834 1.00 58.37 1195 LEU A O 1
ATOM 8663 N N . ARG A 1 1162 ? -58.620 -29.424 289.281 1.00 56.93 1196 ARG A N 1
ATOM 8664 C CA . ARG A 1 1162 ? -58.813 -28.341 288.316 1.00 55.41 1196 ARG A CA 1
ATOM 8665 C C . ARG A 1 1162 ? -58.712 -28.876 286.905 1.00 54.25 1196 ARG A C 1
ATOM 8666 O O . ARG A 1 1162 ? -57.709 -29.467 286.526 1.00 58.38 1196 ARG A O 1
ATOM 8674 N N . LEU A 1 1163 ? -59.767 -28.673 286.126 1.00 58.93 1197 LEU A N 1
ATOM 8675 C CA . LEU A 1 1163 ? -59.829 -29.187 284.759 1.00 59.03 1197 LEU A CA 1
ATOM 8676 C C . LEU A 1 1163 ? -59.724 -28.044 283.766 1.00 63.14 1197 LEU A C 1
ATOM 8677 O O . LEU A 1 1163 ? -60.552 -27.140 283.779 1.00 70.43 1197 LEU A O 1
ATOM 8682 N N . PRO A 1 1164 ? -58.697 -28.071 282.918 1.00 61.02 1198 PRO A N 1
ATOM 8683 C CA . PRO A 1 1164 ? -58.353 -26.996 281.981 1.00 67.56 1198 PRO A CA 1
ATOM 8684 C C . PRO A 1 1164 ? -59.316 -26.780 280.799 1.00 77.71 1198 PRO A C 1
ATOM 8685 O O . PRO A 1 1164 ? -59.605 -25.606 280.463 1.00 80.06 1198 PRO A O 1
ATOM 8689 N N . LEU A 1 1165 ? -59.785 -27.867 280.180 1.00 70.16 1199 LEU A N 1
ATOM 8690 C CA . LEU A 1 1165 ? -60.699 -27.809 279.017 1.00 77.49 1199 LEU A CA 1
ATOM 8691 C C . LEU A 1 1165 ? -59.955 -27.425 277.727 1.00 83.69 1199 LEU A C 1
ATOM 8692 O O . LEU A 1 1165 ? -59.435 -28.300 277.009 1.00 87.63 1199 LEU A O 1
ATOM 8697 N N . HIS A 1 1177 ? -63.095 -29.585 270.708 1.00 85.26 1211 HIS A N 1
ATOM 8698 C CA . HIS A 1 1177 ? -62.946 -29.150 272.094 1.00 84.56 1211 HIS A CA 1
ATOM 8699 C C . HIS A 1 1177 ? -63.412 -27.700 272.341 1.00 87.68 1211 HIS A C 1
ATOM 8700 O O . HIS A 1 1177 ? -63.002 -26.774 271.634 1.00 87.22 1211 HIS A O 1
ATOM 8707 N N . LEU A 1 1178 ? -64.262 -27.503 273.351 1.00 78.62 1212 LEU A N 1
ATOM 8708 C CA . LEU A 1 1178 ? -64.778 -26.176 273.637 1.00 74.36 1212 LEU A CA 1
ATOM 8709 C C . LEU A 1 1178 ? -64.562 -25.730 275.065 1.00 66.33 1212 LEU A C 1
ATOM 8710 O O . LEU A 1 1178 ? -64.377 -26.530 275.973 1.00 69.69 1212 LEU A O 1
ATOM 8715 N N . SER A 1 1179 ? -64.613 -24.424 275.242 1.00 63.44 1213 SER A N 1
ATOM 8716 C CA . SER A 1 1179 ? -64.449 -23.815 276.541 1.00 62.68 1213 SER A CA 1
ATOM 8717 C C . SER A 1 1179 ? -65.775 -23.696 277.268 1.00 64.65 1213 SER A C 1
ATOM 8718 O O . SER A 1 1179 ? -66.846 -23.787 276.662 1.00 64.05 1213 SER A O 1
ATOM 8721 N N . PHE A 1 1180 ? -65.696 -23.465 278.572 1.00 62.15 1214 PHE A N 1
ATOM 8722 C CA . PHE A 1 1180 ? -66.889 -23.225 279.350 1.00 60.65 1214 PHE A CA 1
ATOM 8723 C C . PHE A 1 1180 ? -67.713 -22.058 278.796 1.00 60.23 1214 PHE A C 1
ATOM 8724 O O . PHE A 1 1180 ? -68.944 -22.148 278.757 1.00 62.77 1214 PHE A O 1
ATOM 8732 N N . PRO A 1 1181 ? -67.054 -20.956 278.374 1.00 62.63 1215 PRO A N 1
ATOM 8733 C CA . PRO A 1 1181 ? -67.926 -19.893 277.850 1.00 59.92 1215 PRO A CA 1
ATOM 8734 C C . PRO A 1 1181 ? -68.525 -20.224 276.493 1.00 59.17 1215 PRO A C 1
ATOM 8735 O O . PRO A 1 1181 ? -69.594 -19.700 276.206 1.00 65.40 1215 PRO A O 1
ATOM 8739 N N . GLU A 1 1182 ? -67.876 -21.072 275.697 1.00 59.86 1216 GLU A N 1
ATOM 8740 C CA . GLU A 1 1182 ? -68.445 -21.498 274.421 1.00 63.16 1216 GLU A CA 1
ATOM 8741 C C . GLU A 1 1182 ? -69.588 -22.492 274.567 1.00 63.82 1216 GLU A C 1
ATOM 8742 O O . GLU A 1 1182 ? -70.599 -22.400 273.863 1.00 61.56 1216 GLU A O 1
ATOM 8748 N N . ALA A 1 1183 ? -69.419 -23.446 275.472 1.00 60.47 1217 ALA A N 1
ATOM 8749 C CA . ALA A 1 1183 ? -70.496 -24.360 275.806 1.00 60.30 1217 ALA A CA 1
ATOM 8750 C C . ALA A 1 1183 ? -71.707 -23.583 276.314 1.00 59.95 1217 ALA A C 1
ATOM 8751 O O . ALA A 1 1183 ? -72.852 -23.897 275.969 1.00 62.21 1217 ALA A O 1
ATOM 8753 N N . THR A 1 1184 ? -71.452 -22.564 277.132 1.00 60.80 1218 THR A N 1
ATOM 8754 C CA . THR A 1 1184 ? -72.525 -21.728 277.653 1.00 58.87 1218 THR A CA 1
ATOM 8755 C C . THR A 1 1184 ? -73.253 -21.006 276.501 1.00 57.41 1218 THR A C 1
ATOM 8756 O O . THR A 1 1184 ? -74.478 -20.965 276.464 1.00 55.78 1218 THR A O 1
ATOM 8760 N N . LYS A 1 1185 ? -72.502 -20.465 275.550 1.00 57.95 1219 LYS A N 1
ATOM 8761 C CA . LYS A 1 1185 ? -73.103 -19.884 274.358 1.00 57.12 1219 LYS A CA 1
ATOM 8762 C C . LYS A 1 1185 ? -73.928 -20.866 273.539 1.00 54.26 1219 LYS A C 1
ATOM 8763 O O . LYS A 1 1185 ? -75.071 -20.584 273.212 1.00 60.71 1219 LYS A O 1
ATOM 8769 N N . LYS A 1 1186 ? -73.341 -21.999 273.181 1.00 57.66 1220 LYS A N 1
ATOM 8770 C CA . LYS A 1 1186 ? -74.005 -22.959 272.305 1.00 56.49 1220 LYS A CA 1
ATOM 8771 C C . LYS A 1 1186 ? -75.339 -23.428 272.893 1.00 60.21 1220 LYS A C 1
ATOM 8772 O O . LYS A 1 1186 ? -76.341 -23.576 272.173 1.00 58.51 1220 LYS A O 1
ATOM 8778 N N . LEU A 1 1187 ? -75.332 -23.630 274.210 1.00 55.94 1221 LEU A N 1
ATOM 8779 C CA . LEU A 1 1187 ? -76.489 -24.098 274.963 1.00 59.89 1221 LEU A CA 1
ATOM 8780 C C . LEU A 1 1187 ? -77.607 -23.066 275.048 1.00 58.69 1221 LEU A C 1
ATOM 8781 O O . LEU A 1 1187 ? -78.779 -23.379 274.798 1.00 59.96 1221 LEU A O 1
ATOM 8786 N N . LEU A 1 1188 ? -77.237 -21.848 275.436 1.00 57.92 1222 LEU A N 1
ATOM 8787 C CA . LEU A 1 1188 ? -78.165 -20.730 275.527 1.00 57.93 1222 LEU A CA 1
ATOM 8788 C C . LEU A 1 1188 ? -78.851 -20.504 274.184 1.00 58.05 1222 LEU A C 1
ATOM 8789 O O . LEU A 1 1188 ? -80.064 -20.282 274.120 1.00 55.41 1222 LEU A O 1
ATOM 8794 N N . SER A 1 1189 ? -78.074 -20.581 273.113 1.00 54.32 1223 SER A N 1
ATOM 8795 C CA . SER A 1 1189 ? -78.632 -20.488 271.782 1.00 54.75 1223 SER A CA 1
ATOM 8796 C C . SER A 1 1189 ? -79.703 -21.575 271.561 1.00 64.99 1223 SER A C 1
ATOM 8797 O O . SER A 1 1189 ? -80.814 -21.262 271.137 1.00 66.04 1223 SER A O 1
ATOM 8800 N N . ILE A 1 1190 ? -79.365 -22.832 271.870 1.00 60.74 1224 ILE A N 1
ATOM 8801 C CA . ILE A 1 1190 ? -80.298 -23.955 271.796 1.00 59.76 1224 ILE A CA 1
ATOM 8802 C C . ILE A 1 1190 ? -81.526 -23.737 272.668 1.00 63.48 1224 ILE A C 1
ATOM 8803 O O . ILE A 1 1190 ? -82.658 -23.858 272.195 1.00 66.35 1224 ILE A O 1
ATOM 8808 N N . ILE A 1 1191 ? -81.295 -23.425 273.943 1.00 58.92 1225 ILE A N 1
ATOM 8809 C CA . ILE A 1 1191 ? -82.377 -23.163 274.889 1.00 61.46 1225 ILE A CA 1
ATOM 8810 C C . ILE A 1 1191 ? -83.312 -22.016 274.459 1.00 64.86 1225 ILE A C 1
ATOM 8811 O O . ILE A 1 1191 ? -84.540 -22.178 274.445 1.00 58.21 1225 ILE A O 1
ATOM 8816 N N . ASN A 1 1192 ? -82.743 -20.862 274.109 1.00 65.21 1226 ASN A N 1
ATOM 8817 C CA . ASN A 1 1192 ? -83.561 -19.732 273.669 1.00 60.76 1226 ASN A CA 1
ATOM 8818 C C . ASN A 1 1192 ? -84.319 -20.026 272.372 1.00 62.67 1226 ASN A C 1
ATOM 8819 O O . ASN A 1 1192 ? -85.334 -19.411 272.115 1.00 69.16 1226 ASN A O 1
ATOM 8824 N N . GLU A 1 1193 ? -83.842 -20.968 271.562 1.00 65.18 1227 GLU A N 1
ATOM 8825 C CA . GLU A 1 1193 ? -84.545 -21.331 270.332 1.00 64.62 1227 GLU A CA 1
ATOM 8826 C C . GLU A 1 1193 ? -85.705 -22.267 270.622 1.00 67.52 1227 GLU A C 1
ATOM 8827 O O . GLU A 1 1193 ? -86.821 -22.040 270.164 1.00 69.84 1227 GLU A O 1
ATOM 8833 N N . SER A 1 1194 ? -85.433 -23.340 271.356 1.00 67.86 1228 SER A N 1
ATOM 8834 C CA . SER A 1 1194 ? -86.493 -24.235 271.791 1.00 65.38 1228 SER A CA 1
ATOM 8835 C C . SER A 1 1194 ? -87.549 -23.474 272.611 1.00 66.45 1228 SER A C 1
ATOM 8836 O O . SER A 1 1194 ? -88.745 -23.703 272.447 1.00 67.98 1228 SER A O 1
ATOM 8839 N N . ASN A 1 1195 ? -87.101 -22.579 273.486 1.00 64.85 1229 ASN A N 1
ATOM 8840 C CA . ASN A 1 1195 ? -88.022 -21.762 274.270 1.00 65.85 1229 ASN A CA 1
ATOM 8841 C C . ASN A 1 1195 ? -88.979 -21.052 273.333 1.00 69.07 1229 ASN A C 1
ATOM 8842 O O . ASN A 1 1195 ? -90.203 -21.107 273.498 1.00 61.51 1229 ASN A O 1
ATOM 8847 N N . GLN A 1 1196 ? -88.385 -20.416 272.330 1.00 68.10 1230 GLN A N 1
ATOM 8848 C CA . GLN A 1 1196 ? -89.096 -19.786 271.231 1.00 66.77 1230 GLN A CA 1
ATOM 8849 C C . GLN A 1 1196 ? -90.152 -20.690 270.581 1.00 75.82 1230 GLN A C 1
ATOM 8850 O O . GLN A 1 1196 ? -91.296 -20.271 270.382 1.00 82.28 1230 GLN A O 1
ATOM 8856 N N . THR A 1 1197 ? -89.775 -21.925 270.256 1.00 72.49 1231 THR A N 1
ATOM 8857 C CA . THR A 1 1197 ? -90.681 -22.871 269.588 1.00 73.21 1231 THR A CA 1
ATOM 8858 C C . THR A 1 1197 ? -91.898 -23.172 270.447 1.00 75.37 1231 THR A C 1
ATOM 8859 O O . THR A 1 1197 ? -92.899 -23.704 269.980 1.00 76.95 1231 THR A O 1
ATOM 8863 N N . THR A 1 1198 ? -91.787 -22.803 271.714 1.00 75.38 1232 THR A N 1
ATOM 8864 C CA . THR A 1 1198 ? -92.728 -23.206 272.727 1.00 73.88 1232 THR A CA 1
ATOM 8865 C C . THR A 1 1198 ? -93.853 -22.176 272.914 1.00 79.73 1232 THR A C 1
ATOM 8866 O O . THR A 1 1198 ? -94.993 -22.547 273.207 1.00 79.90 1232 THR A O 1
ATOM 8870 N N . SER A 1 1199 ? -93.537 -20.899 272.690 1.00 77.78 1233 SER A N 1
ATOM 8871 C CA . SER A 1 1199 ? -94.461 -19.790 272.923 1.00 82.06 1233 SER A CA 1
ATOM 8872 C C . SER A 1 1199 ? -95.740 -19.841 272.088 1.00 82.03 1233 SER A C 1
ATOM 8873 O O . SER A 1 1199 ? -95.703 -20.062 270.874 1.00 77.97 1233 SER A O 1
ATOM 8876 N N . VAL A 1 1200 ? -96.864 -19.594 272.755 1.00 79.25 1234 VAL A N 1
ATOM 8877 C CA . VAL A 1 1200 ? -98.186 -19.616 272.128 1.00 80.72 1234 VAL A CA 1
ATOM 8878 C C . VAL A 1 1200 ? -98.290 -18.707 270.902 1.00 81.49 1234 VAL A C 1
ATOM 8879 O O . VAL A 1 1200 ? -99.080 -18.990 269.999 1.00 79.76 1234 VAL A O 1
ATOM 8883 N N . GLU A 1 1201 ? -97.495 -17.632 270.867 1.00 79.84 1235 GLU A N 1
ATOM 8884 C CA . GLU A 1 1201 ? -97.384 -16.804 269.668 1.00 80.78 1235 GLU A CA 1
ATOM 8885 C C . GLU A 1 1201 ? -97.063 -17.669 268.454 1.00 85.14 1235 GLU A C 1
ATOM 8886 O O . GLU A 1 1201 ? -97.737 -17.581 267.426 1.00 84.40 1235 GLU A O 1
ATOM 8892 N N . VAL A 1 1202 ? -96.053 -18.531 268.597 1.00 84.83 1236 VAL A N 1
ATOM 8893 C CA . VAL A 1 1202 ? -95.605 -19.390 267.507 1.00 78.97 1236 VAL A CA 1
ATOM 8894 C C . VAL A 1 1202 ? -96.541 -20.566 267.210 1.00 81.13 1236 VAL A C 1
ATOM 8895 O O . VAL A 1 1202 ? -96.938 -20.781 266.058 1.00 77.02 1236 VAL A O 1
ATOM 8899 N N . THR A 1 1203 ? -96.881 -21.337 268.240 1.00 77.65 1237 THR A N 1
ATOM 8900 C CA . THR A 1 1203 ? -97.677 -22.544 268.039 1.00 79.54 1237 THR A CA 1
ATOM 8901 C C . THR A 1 1203 ? -99.067 -22.199 267.523 1.00 82.24 1237 THR A C 1
ATOM 8902 O O . THR A 1 1203 ? -99.646 -22.967 266.757 1.00 79.72 1237 THR A O 1
A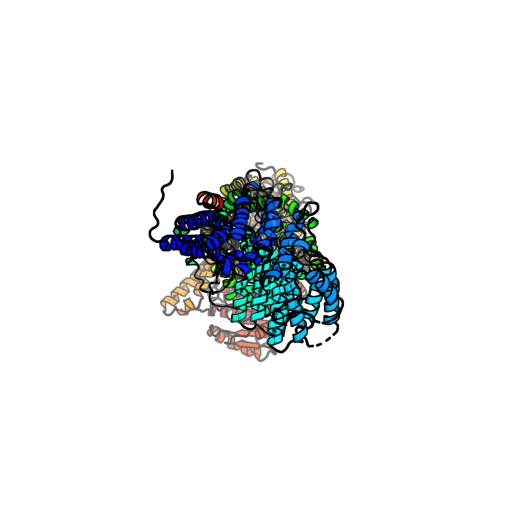TOM 8906 N N . ASN A 1 1204 ? -99.542 -21.014 267.860 1.00 86.10 1238 ASN A N 1
ATOM 8907 C CA . ASN A 1 1204 ? -100.856 -20.567 267.437 1.00 85.98 1238 ASN A CA 1
ATOM 8908 C C . ASN A 1 1204 ? -100.936 -20.345 265.953 1.00 85.31 1238 ASN A C 1
ATOM 8909 O O . ASN A 1 1204 ? -101.991 -20.424 265.374 1.00 87.93 1238 ASN A O 1
ATOM 8914 N N . LYS A 1 1205 ? -99.812 -20.046 265.341 1.00 83.59 1239 LYS A N 1
ATOM 8915 C CA . LYS A 1 1205 ? -99.767 -19.744 263.920 1.00 84.57 1239 LYS A CA 1
ATOM 8916 C C . LYS A 1 1205 ? -99.546 -21.006 263.101 1.00 88.74 1239 LYS A C 1
ATOM 8917 O O . LYS A 1 1205 ? -99.482 -20.957 261.873 1.00 87.50 1239 LYS A O 1
ATOM 8923 N N . ILE A 1 1206 ? -99.454 -22.144 263.782 1.00 86.30 1240 ILE A N 1
ATOM 8924 C CA . ILE A 1 1206 ? -99.273 -23.405 263.085 1.00 90.93 1240 ILE A CA 1
ATOM 8925 C C . ILE A 1 1206 ? -100.603 -24.052 262.732 1.00 95.27 1240 ILE A C 1
ATOM 8926 O O . ILE A 1 1206 ? -101.330 -24.546 263.601 1.00 90.98 1240 ILE A O 1
ATOM 8931 N N . LYS A 1 1207 ? -100.909 -24.073 261.441 1.00 96.36 1241 LYS A N 1
ATOM 8932 C CA . LYS A 1 1207 ? -102.217 -24.515 260.996 1.00 97.85 1241 LYS A CA 1
ATOM 8933 C C . LYS A 1 1207 ? -102.140 -25.711 260.046 1.00 96.09 1241 LYS A C 1
ATOM 8934 O O . LYS A 1 1207 ? -102.878 -26.684 260.207 1.00 95.31 1241 LYS A O 1
ATOM 8940 N N . THR A 1 1208 ? -101.256 -25.647 259.056 1.00 94.92 1242 THR A N 1
ATOM 8941 C CA . THR A 1 1208 ? -101.218 -26.691 258.031 1.00 93.62 1242 THR A CA 1
ATOM 8942 C C . THR A 1 1208 ? -100.382 -27.901 258.441 1.00 96.81 1242 THR A C 1
ATOM 8943 O O . THR A 1 1208 ? -99.618 -27.838 259.411 1.00 98.36 1242 THR A O 1
ATOM 8947 N N . ARG A 1 1209 ? -100.529 -28.991 257.684 1.00 100.15 1243 ARG A N 1
ATOM 8948 C CA . ARG A 1 1209 ? -99.709 -30.198 257.852 1.00 101.62 1243 ARG A CA 1
ATOM 8949 C C . ARG A 1 1209 ? -98.218 -29.853 257.719 1.00 98.66 1243 ARG A C 1
ATOM 8950 O O . ARG A 1 1209 ? -97.358 -30.464 258.362 1.00 93.02 1243 ARG A O 1
ATOM 8958 N N . GLU A 1 1210 ? -97.929 -28.844 256.900 1.00 99.83 1244 GLU A N 1
ATOM 8959 C CA . GLU A 1 1210 ? -96.557 -28.467 256.575 1.00 100.93 1244 GLU A CA 1
ATOM 8960 C C . GLU A 1 1210 ? -95.893 -27.720 257.707 1.00 98.48 1244 GLU A C 1
ATOM 8961 O O . GLU A 1 1210 ? -94.728 -27.963 258.028 1.00 102.54 1244 GLU A O 1
ATOM 8967 N N . GLU A 1 1211 ? -96.627 -26.792 258.302 1.00 94.43 1245 GLU A N 1
ATOM 8968 C CA . GLU A 1 1211 ? -96.092 -26.041 259.419 1.00 93.16 1245 GLU A CA 1
ATOM 8969 C C . GLU A 1 1211 ? -95.894 -26.965 260.603 1.00 89.68 1245 GLU A C 1
ATOM 8970 O O . GLU A 1 1211 ? -94.978 -26.787 261.390 1.00 91.64 1245 GLU A O 1
ATOM 8976 N N . ARG A 1 1212 ? -96.764 -27.959 260.711 1.00 89.89 1246 ARG A N 1
ATOM 8977 C CA . ARG A 1 1212 ? -96.653 -28.986 261.736 1.00 89.89 1246 ARG A CA 1
ATOM 8978 C C . ARG A 1 1212 ? -95.308 -29.706 261.666 1.00 87.09 1246 ARG A C 1
ATOM 8979 O O . ARG A 1 1212 ? -94.609 -29.833 262.670 1.00 81.23 1246 ARG A O 1
ATOM 8987 N N . LYS A 1 1213 ? -94.952 -30.163 260.470 1.00 86.61 1247 LYS A N 1
ATOM 8988 C CA . LYS A 1 1213 ? -93.743 -30.943 260.281 1.00 83.11 1247 LYS A CA 1
ATOM 8989 C C . LYS A 1 1213 ? -92.504 -30.081 260.465 1.00 84.48 1247 LYS A C 1
ATOM 8990 O O . LYS A 1 1213 ? -91.463 -30.575 260.904 1.00 82.34 1247 LYS A O 1
ATOM 8996 N N . SER A 1 1214 ? -92.609 -28.788 260.166 1.00 86.04 1248 SER A N 1
ATOM 8997 C CA . SER A 1 1214 ? -91.459 -27.901 260.340 1.00 79.63 1248 SER A CA 1
ATOM 8998 C C . SER A 1 1214 ? -91.127 -27.692 261.811 1.00 76.65 1248 SER A C 1
ATOM 8999 O O . SER A 1 1214 ? -89.970 -27.766 262.210 1.00 78.87 1248 SER A O 1
ATOM 9002 N N . TRP A 1 1215 ? -92.148 -27.434 262.615 1.00 76.64 1249 TRP A N 1
ATOM 9003 C CA . TRP A 1 1215 ? -91.978 -27.254 264.053 1.00 75.26 1249 TRP A CA 1
ATOM 9004 C C . TRP A 1 1215 ? -91.356 -28.518 264.665 1.00 73.88 1249 TRP A C 1
ATOM 9005 O O . TRP A 1 1215 ? -90.599 -28.448 265.629 1.00 74.46 1249 TRP A O 1
ATOM 9016 N N . TRP A 1 1216 ? -91.657 -29.672 264.078 1.00 78.08 1250 TRP A N 1
ATOM 9017 C CA . TRP A 1 1216 ? -91.161 -30.940 264.596 1.00 74.96 1250 TRP A CA 1
ATOM 9018 C C . TRP A 1 1216 ? -89.740 -31.220 264.121 1.00 76.34 1250 TRP A C 1
ATOM 9019 O O . TRP A 1 1216 ? -88.920 -31.815 264.839 1.00 70.15 1250 TRP A O 1
ATOM 9030 N N . THR A 1 1217 ? -89.458 -30.795 262.899 1.00 72.47 1251 THR A N 1
ATOM 9031 C CA . THR A 1 1217 ? -88.109 -30.882 262.386 1.00 72.52 1251 THR A CA 1
ATOM 9032 C C . THR A 1 1217 ? -87.193 -30.061 263.258 1.00 78.92 1251 THR A C 1
ATOM 9033 O O . THR A 1 1217 ? -86.124 -30.534 263.663 1.00 79.47 1251 THR A O 1
ATOM 9037 N N . THR A 1 1218 ? -87.633 -28.839 263.556 1.00 74.05 1252 THR A N 1
ATOM 9038 C CA . THR A 1 1218 ? -86.846 -27.894 264.335 1.00 71.39 1252 THR A CA 1
ATOM 9039 C C . THR A 1 1218 ? -86.578 -28.383 265.760 1.00 70.69 1252 THR A C 1
ATOM 9040 O O . THR A 1 1218 ? -85.458 -28.241 266.249 1.00 67.27 1252 THR A O 1
ATOM 9044 N N . ARG A 1 1219 ? -87.586 -28.951 266.425 1.00 70.30 1253 ARG A N 1
ATOM 9045 C CA . ARG A 1 1219 ? -87.401 -29.403 267.805 1.00 68.52 1253 ARG A CA 1
ATOM 9046 C C . ARG A 1 1219 ? -86.570 -30.690 267.877 1.00 73.13 1253 ARG A C 1
ATOM 9047 O O . ARG A 1 1219 ? -85.741 -30.847 268.776 1.00 76.79 1253 ARG A O 1
ATOM 9055 N N . TYR A 1 1220 ? -86.774 -31.610 266.942 1.00 75.68 1254 TYR A N 1
ATOM 9056 C CA . TYR A 1 1220 ? -85.944 -32.815 266.897 1.00 75.55 1254 TYR A CA 1
ATOM 9057 C C . TYR A 1 1220 ? -84.489 -32.423 266.610 1.00 74.81 1254 TYR A C 1
ATOM 9058 O O . TYR A 1 1220 ? -83.542 -33.084 267.046 1.00 74.03 1254 TYR A O 1
ATOM 9067 N N . ASP A 1 1221 ? -84.325 -31.325 265.886 1.00 73.68 1255 ASP A N 1
ATOM 9068 C CA . ASP A 1 1221 ? -83.010 -30.819 265.541 1.00 66.51 1255 ASP A CA 1
ATOM 9069 C C . ASP A 1 1221 ? -82.338 -30.124 266.711 1.00 67.91 1255 ASP A C 1
ATOM 9070 O O . ASP A 1 1221 ? -81.131 -30.233 266.924 1.00 70.72 1255 ASP A O 1
ATOM 9075 N N . LEU A 1 1222 ? -83.140 -29.380 267.452 1.00 71.62 1256 LEU A N 1
ATOM 9076 C CA . LEU A 1 1222 ? -82.688 -28.733 268.662 1.00 70.91 1256 LEU A CA 1
ATOM 9077 C C . LEU A 1 1222 ? -82.307 -29.783 269.694 1.00 65.37 1256 LEU A C 1
ATOM 9078 O O . LEU A 1 1222 ? -81.346 -29.605 270.440 1.00 66.46 1256 LEU A O 1
ATOM 9083 N N . ASP A 1 1223 ? -83.055 -30.882 269.717 1.00 66.03 1257 ASP A N 1
ATOM 9084 C CA . ASP A 1 1223 ? -82.786 -31.968 270.650 1.00 66.85 1257 ASP A CA 1
ATOM 9085 C C . ASP A 1 1223 ? -81.440 -32.621 270.333 1.00 67.03 1257 ASP A C 1
ATOM 9086 O O . ASP A 1 1223 ? -80.689 -32.938 271.248 1.00 67.05 1257 ASP A O 1
ATOM 9091 N N . LYS A 1 1224 ? -81.124 -32.796 269.049 1.00 65.52 1258 LYS A N 1
ATOM 9092 C CA . LYS A 1 1224 ? -79.862 -33.438 268.677 1.00 68.72 1258 LYS A CA 1
ATOM 9093 C C . LYS A 1 1224 ? -78.682 -32.520 268.953 1.00 73.42 1258 LYS A C 1
ATOM 9094 O O . LYS A 1 1224 ? -77.616 -32.988 269.378 1.00 73.08 1258 LYS A O 1
ATOM 9100 N N . ARG A 1 1225 ? -78.864 -31.225 268.695 1.00 68.01 1259 ARG A N 1
ATOM 9101 C CA . ARG A 1 1225 ? -77.826 -30.251 268.979 1.00 60.95 1259 ARG A CA 1
ATOM 9102 C C . ARG A 1 1225 ? -77.464 -30.281 270.460 1.00 65.28 1259 ARG A C 1
ATOM 9103 O O . ARG A 1 1225 ? -76.282 -30.231 270.810 1.00 62.63 1259 ARG A O 1
ATOM 9111 N N . MET A 1 1226 ? -78.471 -30.392 271.329 1.00 66.86 1260 MET A N 1
ATOM 9112 C CA . MET A 1 1226 ? -78.194 -30.427 272.764 1.00 66.27 1260 MET A CA 1
ATOM 9113 C C . MET A 1 1226 ? -77.528 -31.727 273.211 1.00 65.60 1260 MET A C 1
ATOM 9114 O O . MET A 1 1226 ? -76.592 -31.712 274.019 1.00 65.66 1260 MET A O 1
ATOM 9119 N N . GLN A 1 1227 ? -78.021 -32.848 272.702 1.00 63.30 1261 GLN A N 1
ATOM 9120 C CA . GLN A 1 1227 ? -77.385 -34.129 272.956 1.00 64.95 1261 GLN A CA 1
ATOM 9121 C C . GLN A 1 1227 ? -75.910 -34.121 272.547 1.00 61.98 1261 GLN A C 1
ATOM 9122 O O . GLN A 1 1227 ? -75.056 -34.647 273.256 1.00 61.27 1261 GLN A O 1
ATOM 9128 N N . GLN A 1 1228 ? -75.623 -33.518 271.399 1.00 62.48 1262 GLN A N 1
ATOM 9129 C CA . GLN A 1 1228 ? -74.268 -33.463 270.895 1.00 63.05 1262 GLN A CA 1
ATOM 9130 C C . GLN A 1 1228 ? -73.390 -32.615 271.802 1.00 63.44 1262 GLN A C 1
ATOM 9131 O O . GLN A 1 1228 ? -72.260 -32.988 272.089 1.00 67.06 1262 GLN A O 1
ATOM 9137 N N . LEU A 1 1229 ? -73.911 -31.488 272.266 1.00 60.96 1263 LEU A N 1
ATOM 9138 C CA . LEU A 1 1229 ? -73.146 -30.601 273.130 1.00 60.74 1263 LEU A CA 1
ATOM 9139 C C . LEU A 1 1229 ? -72.768 -31.296 274.436 1.00 61.67 1263 LEU A C 1
ATOM 9140 O O . LEU A 1 1229 ? -71.640 -31.183 274.912 1.00 62.08 1263 LEU A O 1
ATOM 9145 N N . LEU A 1 1230 ? -73.717 -32.023 275.011 1.00 60.27 1264 LEU A N 1
ATOM 9146 C CA . LEU A 1 1230 ? -73.466 -32.748 276.252 1.00 62.64 1264 LEU A CA 1
ATOM 9147 C C . LEU A 1 1230 ? -72.473 -33.884 276.017 1.00 63.82 1264 LEU A C 1
ATOM 9148 O O . LEU A 1 1230 ? -71.631 -34.203 276.871 1.00 61.27 1264 LEU A O 1
ATOM 9153 N N . ASN A 1 1231 ? -72.573 -34.490 274.845 1.00 60.87 1265 ASN A N 1
ATOM 9154 C CA . ASN A 1 1231 ? -71.593 -35.473 274.458 1.00 65.26 1265 ASN A CA 1
ATOM 9155 C C . ASN A 1 1231 ? -70.193 -34.883 274.412 1.00 63.21 1265 ASN A C 1
ATOM 9156 O O . ASN A 1 1231 ? -69.276 -35.442 275.015 1.00 64.11 1265 ASN A O 1
ATOM 9161 N N . ASN A 1 1232 ? -70.039 -33.750 273.724 1.00 62.83 1266 ASN A N 1
ATOM 9162 C CA . ASN A 1 1232 ? -68.752 -33.054 273.648 1.00 66.99 1266 ASN A CA 1
ATOM 9163 C C . ASN A 1 1232 ? -68.189 -32.793 275.025 1.00 65.73 1266 ASN A C 1
ATOM 9164 O O . ASN A 1 1232 ? -67.010 -33.006 275.277 1.00 65.88 1266 ASN A O 1
ATOM 9169 N N . ILE A 1 1233 ? -69.053 -32.320 275.913 1.00 66.30 1267 ILE A N 1
ATOM 9170 C CA . ILE A 1 1233 ? -68.641 -31.985 277.260 1.00 64.74 1267 ILE A CA 1
ATOM 9171 C C . ILE A 1 1233 ? -68.142 -33.236 277.987 1.00 63.63 1267 ILE A C 1
ATOM 9172 O O . ILE A 1 1233 ? -67.036 -33.225 278.524 1.00 66.41 1267 ILE A O 1
ATOM 9177 N N . GLU A 1 1234 ? -68.931 -34.310 277.968 1.00 63.77 1268 GLU A N 1
ATOM 9178 C CA . GLU A 1 1234 ? -68.520 -35.603 278.536 1.00 63.03 1268 GLU A CA 1
ATOM 9179 C C . GLU A 1 1234 ? -67.158 -36.067 278.072 1.00 61.20 1268 GLU A C 1
ATOM 9180 O O . GLU A 1 1234 ? -66.355 -36.568 278.852 1.00 61.92 1268 GLU A O 1
ATOM 9186 N N . ASN A 1 1235 ? -66.921 -35.906 276.779 1.00 63.80 1269 ASN A N 1
ATOM 9187 C CA . ASN A 1 1235 ? -65.766 -36.499 276.124 1.00 64.31 1269 ASN A CA 1
ATOM 9188 C C . ASN A 1 1235 ? -64.595 -35.524 276.020 1.00 65.32 1269 ASN A C 1
ATOM 9189 O O . ASN A 1 1235 ? -63.622 -35.796 275.331 1.00 73.48 1269 ASN A O 1
ATOM 9194 N N . SER A 1 1236 ? -64.690 -34.389 276.699 1.00 60.13 1270 SER A N 1
ATOM 9195 C CA . SER A 1 1236 ? -63.626 -33.397 276.666 1.00 64.88 1270 SER A CA 1
ATOM 9196 C C . SER A 1 1236 ? -63.233 -32.976 278.057 1.00 70.08 1270 SER A C 1
ATOM 9197 O O . SER A 1 1236 ? -62.059 -33.029 278.439 1.00 76.89 1270 SER A O 1
ATOM 9200 N N . TRP A 1 1237 ? -64.230 -32.529 278.780 1.00 62.40 1271 TRP A N 1
ATOM 9201 C CA . TRP A 1 1237 ? -64.031 -31.972 280.076 1.00 62.45 1271 TRP A CA 1
ATOM 9202 C C . TRP A 1 1237 ? -63.601 -32.890 281.181 1.00 66.00 1271 TRP A C 1
ATOM 9203 O O . TRP A 1 1237 ? -62.955 -32.444 282.095 1.00 68.42 1271 TRP A O 1
ATOM 9214 N N . PHE A 1 1238 ? -63.944 -34.163 281.118 1.00 65.55 1272 PHE A N 1
ATOM 9215 C CA . PHE A 1 1238 ? -63.566 -35.062 282.194 1.00 71.98 1272 PHE A CA 1
ATOM 9216 C C . PHE A 1 1238 ? -62.696 -36.207 281.753 1.00 76.47 1272 PHE A C 1
ATOM 9217 O O . PHE A 1 1238 ? -62.797 -37.300 282.274 1.00 74.96 1272 PHE A O 1
ATOM 9225 N N . ASN A 1 1239 ? -61.820 -35.950 280.802 1.00 77.53 1273 ASN A N 1
ATOM 9226 C CA . ASN A 1 1239 ? -60.989 -37.005 280.296 1.00 74.15 1273 ASN A CA 1
ATOM 9227 C C . ASN A 1 1239 ? -60.117 -37.543 281.393 1.00 76.11 1273 ASN A C 1
ATOM 9228 O O . ASN A 1 1239 ? -59.213 -36.890 281.869 1.00 75.11 1273 ASN A O 1
ATOM 9233 N N . GLY A 1 1240 ? -60.450 -38.743 281.826 1.00 74.37 1274 GLY A N 1
ATOM 9234 C CA . GLY A 1 1240 ? -59.689 -39.409 282.846 1.00 65.87 1274 GLY A CA 1
ATOM 9235 C C . GLY A 1 1240 ? -60.204 -39.289 284.247 1.00 67.68 1274 GLY A C 1
ATOM 9236 O O . GLY A 1 1240 ? -59.712 -39.965 285.122 1.00 74.37 1274 GLY A O 1
ATOM 9237 N N . VAL A 1 1241 ? -61.203 -38.455 284.475 1.00 67.05 1275 VAL A N 1
ATOM 9238 C CA . VAL A 1 1241 ? -61.682 -38.271 285.830 1.00 60.72 1275 VAL A CA 1
ATOM 9239 C C . VAL A 1 1241 ? -63.171 -38.387 286.048 1.00 57.96 1275 VAL A C 1
ATOM 9240 O O . VAL A 1 1241 ? -63.692 -37.814 286.978 1.00 53.06 1275 VAL A O 1
ATOM 9244 N N . GLN A 1 1242 ? -63.848 -39.139 285.206 1.00 60.40 1276 GLN A N 1
ATOM 9245 C CA . GLN A 1 1242 ? -65.266 -39.311 285.379 1.00 60.43 1276 GLN A CA 1
ATOM 9246 C C . GLN A 1 1242 ? -65.485 -40.112 286.638 1.00 60.78 1276 GLN A C 1
ATOM 9247 O O . GLN A 1 1242 ? -66.562 -40.137 287.172 1.00 63.71 1276 GLN A O 1
ATOM 9253 N N . GLY A 1 1243 ? -64.449 -40.796 287.084 1.00 55.54 1277 GLY A N 1
ATOM 9254 C CA . GLY A 1 1243 ? -64.495 -41.574 288.310 1.00 52.40 1277 GLY A CA 1
ATOM 9255 C C . GLY A 1 1243 ? -64.583 -40.784 289.604 1.00 57.18 1277 GLY A C 1
ATOM 9256 O O . GLY A 1 1243 ? -64.905 -41.349 290.658 1.00 54.84 1277 GLY A O 1
ATOM 9257 N N . PHE A 1 1244 ? -64.297 -39.479 289.525 1.00 57.17 1278 PHE A N 1
ATOM 9258 C CA . PHE A 1 1244 ? -64.433 -38.567 290.654 1.00 52.14 1278 PHE A CA 1
ATOM 9259 C C . PHE A 1 1244 ? -65.905 -38.529 291.065 1.00 57.25 1278 PHE A C 1
ATOM 9260 O O . PHE A 1 1244 ? -66.236 -38.314 292.232 1.00 52.54 1278 PHE A O 1
ATOM 9268 N N . PHE A 1 1245 ? -66.782 -38.767 290.092 1.00 52.69 1279 PHE A N 1
ATOM 9269 C CA . PHE A 1 1245 ? -68.220 -38.761 290.328 1.00 56.54 1279 PHE A CA 1
ATOM 9270 C C . PHE A 1 1245 ? -68.774 -40.123 290.732 1.00 60.74 1279 PHE A C 1
ATOM 9271 O O . PHE A 1 1245 ? -69.951 -40.238 291.093 1.00 52.49 1279 PHE A O 1
ATOM 9279 N N . SER A 1 1246 ? -67.930 -41.146 290.667 1.00 60.38 1280 SER A N 1
ATOM 9280 C CA . SER A 1 1246 ? -68.407 -42.507 290.851 1.00 60.22 1280 SER A CA 1
ATOM 9281 C C . SER A 1 1246 ? -68.951 -42.743 292.259 1.00 59.81 1280 SER A C 1
ATOM 9282 O O . SER A 1 1246 ? -68.329 -42.363 293.265 1.00 59.60 1280 SER A O 1
ATOM 9285 N N . PRO A 1 1247 ? -70.132 -43.369 292.327 1.00 53.07 1281 PRO A N 1
ATOM 9286 C CA . PRO A 1 1247 ? -70.795 -43.691 293.587 1.00 57.79 1281 PRO A CA 1
ATOM 9287 C C . PRO A 1 1247 ? -70.189 -44.906 294.271 1.00 69.53 1281 PRO A C 1
ATOM 9288 O O . PRO A 1 1247 ? -70.644 -45.229 295.362 1.00 71.47 1281 PRO A O 1
ATOM 9292 N N . GLU A 1 1248 ? -69.192 -45.554 293.655 1.00 69.10 1282 GLU A N 1
ATOM 9293 C CA . GLU A 1 1248 ? -68.607 -46.793 294.181 1.00 63.77 1282 GLU A CA 1
ATOM 9294 C C . GLU A 1 1248 ? -67.677 -46.574 295.377 1.00 64.75 1282 GLU A C 1
ATOM 9295 O O . GLU A 1 1248 ? -66.879 -45.641 295.378 1.00 69.16 1282 GLU A O 1
ATOM 9301 N N . VAL A 1 1249 ? -67.762 -47.440 296.385 1.00 68.09 1283 VAL A N 1
ATOM 9302 C CA . VAL A 1 1249 ? -66.750 -47.453 297.445 1.00 71.93 1283 VAL A CA 1
ATOM 9303 C C . VAL A 1 1249 ? -65.832 -48.678 297.332 1.00 75.25 1283 VAL A C 1
ATOM 9304 O O . VAL A 1 1249 ? -66.311 -49.816 297.282 1.00 79.38 1283 VAL A O 1
ATOM 9308 N N . VAL A 1 1250 ? -64.518 -48.465 297.300 1.00 71.32 1284 VAL A N 1
ATOM 9309 C CA . VAL A 1 1250 ? -63.609 -49.604 297.175 1.00 73.06 1284 VAL A CA 1
ATOM 9310 C C . VAL A 1 1250 ? -63.620 -50.453 298.449 1.00 72.28 1284 VAL A C 1
ATOM 9311 O O . VAL A 1 1250 ? -63.678 -49.917 299.554 1.00 69.12 1284 VAL A O 1
ATOM 9315 N N . ASP A 1 1251 ? -63.601 -51.776 298.287 1.00 76.24 1285 ASP A N 1
ATOM 9316 C CA . ASP A 1 1251 ? -63.362 -52.673 299.416 1.00 72.36 1285 ASP A CA 1
ATOM 9317 C C . ASP A 1 1251 ? -61.948 -52.454 299.947 1.00 71.85 1285 ASP A C 1
ATOM 9318 O O . ASP A 1 1251 ? -60.967 -52.575 299.210 1.00 72.38 1285 ASP A O 1
ATOM 9323 N N . ASN A 1 1252 ? -61.845 -52.148 301.232 1.00 66.38 1286 ASN A N 1
ATOM 9324 C CA . ASN A 1 1252 ? -60.561 -51.782 301.793 1.00 68.21 1286 ASN A CA 1
ATOM 9325 C C . ASN A 1 1252 ? -59.494 -52.893 301.770 1.00 76.33 1286 ASN A C 1
ATOM 9326 O O . ASN A 1 1252 ? -58.307 -52.598 301.553 1.00 73.14 1286 ASN A O 1
ATOM 9331 N N . SER A 1 1253 ? -59.892 -54.150 301.985 1.00 76.97 1287 SER A N 1
ATOM 9332 C CA . SER A 1 1253 ? -58.917 -55.241 301.988 1.00 75.63 1287 SER A CA 1
ATOM 9333 C C . SER A 1 1253 ? -58.342 -55.432 300.590 1.00 76.20 1287 SER A C 1
ATOM 9334 O O . SER A 1 1253 ? -57.126 -55.601 300.408 1.00 70.39 1287 SER A O 1
ATOM 9337 N N . LEU A 1 1254 ? -59.227 -55.387 299.600 1.00 70.30 1288 LEU A N 1
ATOM 9338 C CA . LEU A 1 1254 ? -58.825 -55.520 298.209 1.00 69.03 1288 LEU A CA 1
ATOM 9339 C C . LEU A 1 1254 ? -57.974 -54.339 297.749 1.00 71.63 1288 LEU A C 1
ATOM 9340 O O . LEU A 1 1254 ? -57.021 -54.519 296.994 1.00 67.91 1288 LEU A O 1
ATOM 9345 N N . PHE A 1 1255 ? -58.332 -53.136 298.206 1.00 70.51 1289 PHE A N 1
ATOM 9346 C CA . PHE A 1 1255 ? -57.636 -51.918 297.805 1.00 65.22 1289 PHE A CA 1
ATOM 9347 C C . PHE A 1 1255 ? -56.148 -51.970 298.137 1.00 69.31 1289 PHE A C 1
ATOM 9348 O O . PHE A 1 1255 ? -55.304 -51.520 297.354 1.00 65.33 1289 PHE A O 1
ATOM 9356 N N . GLU A 1 1256 ? -55.837 -52.512 299.309 1.00 72.58 1290 GLU A N 1
ATOM 9357 C CA . GLU A 1 1256 ? -54.463 -52.575 299.782 1.00 69.19 1290 GLU A CA 1
ATOM 9358 C C . GLU A 1 1256 ? -53.599 -53.537 298.980 1.00 68.45 1290 GLU A C 1
ATOM 9359 O O . GLU A 1 1256 ? -52.414 -53.280 298.784 1.00 67.21 1290 GLU A O 1
ATOM 9365 N N . LYS A 1 1257 ? -54.182 -54.635 298.508 1.00 67.27 1291 LYS A N 1
ATOM 9366 C CA . LYS A 1 1257 ? -53.430 -55.542 297.656 1.00 65.21 1291 LYS A CA 1
ATOM 9367 C C . LYS A 1 1257 ? -53.253 -54.879 296.290 1.00 64.42 1291 LYS A C 1
ATOM 9368 O O . LYS A 1 1257 ? -52.194 -54.998 295.665 1.00 65.50 1291 LYS A O 1
ATOM 9374 N N . PHE A 1 1258 ? -54.261 -54.144 295.835 1.00 58.82 1292 PHE A N 1
ATOM 9375 C CA . PHE A 1 1258 ? -54.109 -53.415 294.579 1.00 58.68 1292 PHE A CA 1
ATOM 9376 C C . PHE A 1 1258 ? -53.009 -52.351 294.661 1.00 61.57 1292 PHE A C 1
ATOM 9377 O O . PHE A 1 1258 ? -52.330 -52.061 293.665 1.00 55.88 1292 PHE A O 1
ATOM 9385 N N . LYS A 1 1259 ? -52.845 -51.771 295.847 1.00 58.06 1293 LYS A N 1
ATOM 9386 C CA . LYS A 1 1259 ? -51.893 -50.689 296.017 1.00 59.42 1293 LYS A CA 1
ATOM 9387 C C . LYS A 1 1259 ? -50.456 -51.227 295.917 1.00 61.71 1293 LYS A C 1
ATOM 9388 O O . LYS A 1 1259 ? -49.601 -50.608 295.265 1.00 59.67 1293 LYS A O 1
ATOM 9394 N N . ASP A 1 1260 ? -50.208 -52.379 296.541 1.00 61.85 1294 ASP A N 1
ATOM 9395 C CA . ASP A 1 1260 ? -48.921 -53.060 296.433 1.00 56.05 1294 ASP A CA 1
ATOM 9396 C C . ASP A 1 1260 ? -48.562 -53.310 294.974 1.00 54.83 1294 ASP A C 1
ATOM 9397 O O . ASP A 1 1260 ? -47.442 -53.034 294.536 1.00 53.69 1294 ASP A O 1
ATOM 9402 N N . LYS A 1 1261 ? -49.531 -53.826 294.224 1.00 51.54 1295 LYS A N 1
ATOM 9403 C CA . LYS A 1 1261 ? -49.325 -54.166 292.816 1.00 56.20 1295 LYS A CA 1
ATOM 9404 C C . LYS A 1 1261 ? -49.090 -52.928 291.950 1.00 58.09 1295 LYS A C 1
ATOM 9405 O O . LYS A 1 1261 ? -48.107 -52.851 291.194 1.00 57.39 1295 LYS A O 1
ATOM 9411 N N . PHE A 1 1262 ? -50.024 -51.986 292.072 1.00 57.70 1296 PHE A N 1
ATOM 9412 C CA . PHE A 1 1262 ? -49.946 -50.666 291.481 1.00 52.14 1296 PHE A CA 1
ATOM 9413 C C . PHE A 1 1262 ? -48.540 -50.098 291.611 1.00 53.17 1296 PHE A C 1
ATOM 9414 O O . PHE A 1 1262 ? -47.915 -49.761 290.612 1.00 54.38 1296 PHE A O 1
ATOM 9422 N N . TYR A 1 1263 ? -48.026 -50.014 292.833 1.00 51.84 1297 TYR A N 1
ATOM 9423 C CA . TYR A 1 1263 ? -46.679 -49.482 293.015 1.00 48.69 1297 TYR A CA 1
ATOM 9424 C C . TYR A 1 1263 ? -45.611 -50.367 292.387 1.00 54.58 1297 TYR A C 1
ATOM 9425 O O . TYR A 1 1263 ? -44.674 -49.852 291.793 1.00 54.95 1297 TYR A O 1
ATOM 9434 N N . GLU A 1 1264 ? -45.746 -51.687 292.494 1.00 63.30 1298 GLU A N 1
ATOM 9435 C CA . GLU A 1 1264 ? -44.776 -52.556 291.850 1.00 61.81 1298 GLU A CA 1
ATOM 9436 C C . GLU A 1 1264 ? -44.784 -52.249 290.359 1.00 56.94 1298 GLU A C 1
ATOM 9437 O O . GLU A 1 1264 ? -43.727 -52.048 289.752 1.00 54.51 1298 GLU A O 1
ATOM 9443 N N . ILE A 1 1265 ? -45.975 -52.165 289.784 1.00 47.47 1299 ILE A N 1
ATOM 9444 C CA . ILE A 1 1265 ? -46.085 -51.837 288.370 1.00 52.97 1299 ILE A CA 1
ATOM 9445 C C . ILE A 1 1265 ? -45.391 -50.505 288.003 1.00 56.20 1299 ILE A C 1
ATOM 9446 O O . ILE A 1 1265 ? -44.673 -50.439 287.001 1.00 57.13 1299 ILE A O 1
ATOM 9451 N N . LEU A 1 1266 ? -45.558 -49.465 288.817 1.00 51.30 1300 LEU A N 1
ATOM 9452 C CA . LEU A 1 1266 ? -44.849 -48.206 288.575 1.00 52.54 1300 LEU A CA 1
ATOM 9453 C C . LEU A 1 1266 ? -43.326 -48.367 288.710 1.00 50.71 1300 LEU A C 1
ATOM 9454 O O . LEU A 1 1266 ? -42.550 -47.740 287.971 1.00 49.35 1300 LEU A O 1
ATOM 9459 N N . HIS A 1 1267 ? -42.917 -49.230 289.644 1.00 54.22 1301 HIS A N 1
ATOM 9460 C CA . HIS A 1 1267 ? -41.508 -49.451 289.961 1.00 49.93 1301 HIS A CA 1
ATOM 9461 C C . HIS A 1 1267 ? -40.775 -50.043 288.777 1.00 49.08 1301 HIS A C 1
ATOM 9462 O O . HIS A 1 1267 ? -39.665 -49.635 288.462 1.00 49.86 1301 HIS A O 1
ATOM 9469 N N . GLN A 1 1268 ? -41.402 -50.991 288.102 1.00 54.12 1302 GLN A N 1
ATOM 9470 C CA . GLN A 1 1268 ? -40.701 -51.714 287.060 1.00 54.42 1302 GLN A CA 1
ATOM 9471 C C . GLN A 1 1268 ? -40.846 -51.065 285.688 1.00 54.04 1302 GLN A C 1
ATOM 9472 O O . GLN A 1 1268 ? -40.128 -51.422 284.759 1.00 57.04 1302 GLN A O 1
ATOM 9478 N N . ASN A 1 1269 ? -41.731 -50.085 285.562 1.00 54.74 1303 ASN A N 1
ATOM 9479 C CA . ASN A 1 1269 ? -42.052 -49.552 284.242 1.00 51.39 1303 ASN A CA 1
ATOM 9480 C C . ASN A 1 1269 ? -41.795 -48.058 284.021 1.00 53.37 1303 ASN A C 1
ATOM 9481 O O . ASN A 1 1269 ? -41.861 -47.585 282.884 1.00 51.01 1303 ASN A O 1
ATOM 9486 N N . LEU A 1 1270 ? -41.502 -47.334 285.101 1.00 48.42 1304 LEU A N 1
ATOM 9487 C CA . LEU A 1 1270 ? -41.108 -45.923 285.027 1.00 49.58 1304 LEU A CA 1
ATOM 9488 C C . LEU A 1 1270 ? -39.585 -45.743 285.095 1.00 47.77 1304 LEU A C 1
ATOM 9489 O O . LEU A 1 1270 ? -38.960 -46.139 286.069 1.00 49.49 1304 LEU A O 1
ATOM 9494 N N . PRO A 1 1271 ? -38.994 -45.105 284.076 1.00 47.19 1305 PRO A N 1
ATOM 9495 C CA . PRO A 1 1271 ? -37.541 -44.932 283.990 1.00 44.82 1305 PRO A CA 1
ATOM 9496 C C . PRO A 1 1271 ? -36.922 -44.400 285.274 1.00 49.57 1305 PRO A C 1
ATOM 9497 O O . PRO A 1 1271 ? -35.808 -44.784 285.624 1.00 55.04 1305 PRO A O 1
ATOM 9501 N N . SER A 1 1272 ? -37.631 -43.526 285.971 1.00 52.85 1306 SER A N 1
ATOM 9502 C CA . SER A 1 1272 ? -37.089 -42.922 287.170 1.00 51.35 1306 SER A CA 1
ATOM 9503 C C . SER A 1 1272 ? -36.942 -43.933 288.290 1.00 50.96 1306 SER A C 1
ATOM 9504 O O . SER A 1 1272 ? -35.946 -43.926 289.016 1.00 49.57 1306 SER A O 1
ATOM 9507 N N . ARG A 1 1273 ? -37.941 -44.802 288.435 1.00 50.04 1307 ARG A N 1
ATOM 9508 C CA . ARG A 1 1273 ? -37.966 -45.730 289.555 1.00 47.56 1307 ARG A CA 1
ATOM 9509 C C . ARG A 1 1273 ? -37.050 -46.893 289.243 1.00 49.11 1307 ARG A C 1
ATOM 9510 O O . ARG A 1 1273 ? -36.521 -47.548 290.131 1.00 48.50 1307 ARG A O 1
ATOM 9518 N N . LYS A 1 1274 ? -36.813 -47.091 287.959 1.00 50.66 1308 LYS A N 1
ATOM 9519 C CA . LYS A 1 1274 ? -35.918 -48.136 287.511 1.00 47.69 1308 LYS A CA 1
ATOM 9520 C C . LYS A 1 1274 ? -34.461 -47.766 287.676 1.00 50.78 1308 LYS A C 1
ATOM 9521 O O . LYS A 1 1274 ? -33.637 -48.661 287.847 1.00 51.29 1308 LYS A O 1
ATOM 9527 N N . LEU A 1 1275 ? -34.139 -46.467 287.657 1.00 45.48 1309 LEU A N 1
ATOM 9528 C CA . LEU A 1 1275 ? -32.737 -46.035 287.589 1.00 39.41 1309 LEU A CA 1
ATOM 9529 C C . LEU A 1 1275 ? -32.212 -45.124 288.696 1.00 44.82 1309 LEU A C 1
ATOM 9530 O O . LEU A 1 1275 ? -30.994 -44.950 288.807 1.00 50.71 1309 LEU A O 1
ATOM 9535 N N . TYR A 1 1276 ? -33.098 -44.516 289.484 1.00 46.14 1310 TYR A N 1
ATOM 9536 C CA . TYR A 1 1276 ? -32.680 -43.480 290.433 1.00 43.29 1310 TYR A CA 1
ATOM 9537 C C . TYR A 1 1276 ? -33.239 -43.663 291.839 1.00 43.04 1310 TYR A C 1
ATOM 9538 O O . TYR A 1 1276 ? -34.373 -44.138 292.026 1.00 50.09 1310 TYR A O 1
ATOM 9547 N N . GLY A 1 1277 ? -32.433 -43.265 292.823 1.00 49.41 1311 GLY A N 1
ATOM 9548 C CA . GLY A 1 1277 ? -32.797 -43.390 294.222 1.00 44.80 1311 GLY A CA 1
ATOM 9549 C C . GLY A 1 1277 ? -33.144 -44.816 294.597 1.00 52.31 1311 GLY A C 1
ATOM 9550 O O . GLY A 1 1277 ? -32.617 -45.757 293.999 1.00 47.91 1311 GLY A O 1
ATOM 9551 N N . ASN A 1 1278 ? -34.036 -44.950 295.575 1.00 40.90 1312 ASN A N 1
ATOM 9552 C CA . ASN A 1 1278 ? -34.503 -46.234 296.063 1.00 46.87 1312 ASN A CA 1
ATOM 9553 C C . ASN A 1 1278 ? -36.008 -46.150 296.323 1.00 53.05 1312 ASN A C 1
ATOM 9554 O O . ASN A 1 1278 ? -36.589 -45.085 296.189 1.00 54.43 1312 ASN A O 1
ATOM 9559 N N . PRO A 1 1279 ? -36.653 -47.267 296.688 1.00 53.93 1313 PRO A N 1
ATOM 9560 C CA . PRO A 1 1279 ? -38.099 -47.082 296.870 1.00 54.40 1313 PRO A CA 1
ATOM 9561 C C . PRO A 1 1279 ? -38.529 -46.186 298.050 1.00 51.51 1313 PRO A C 1
ATOM 9562 O O . PRO A 1 1279 ? -39.685 -45.786 298.100 1.00 55.67 1313 PRO A O 1
ATOM 9566 N N . ALA A 1 1280 ? -37.624 -45.881 298.971 1.00 54.79 1314 ALA A N 1
ATOM 9567 C CA . ALA A 1 1280 ? -37.979 -45.078 300.135 1.00 54.13 1314 ALA A CA 1
ATOM 9568 C C . ALA A 1 1280 ? -37.962 -43.602 299.778 1.00 57.92 1314 ALA A C 1
ATOM 9569 O O . ALA A 1 1280 ? -38.475 -42.766 300.529 1.00 59.96 1314 ALA A O 1
ATOM 9571 N N . MET A 1 1281 ? -37.396 -43.273 298.623 1.00 53.90 1315 MET A N 1
ATOM 9572 C CA . MET A 1 1281 ? -37.405 -41.891 298.177 1.00 52.33 1315 MET A CA 1
ATOM 9573 C C . MET A 1 1281 ? -38.455 -41.620 297.129 1.00 56.25 1315 MET A C 1
ATOM 9574 O O . MET A 1 1281 ? -38.597 -40.474 296.697 1.00 59.82 1315 MET A O 1
ATOM 9579 N N . PHE A 1 1282 ? -39.186 -42.649 296.701 1.00 48.95 1316 PHE A N 1
ATOM 9580 C CA . PHE A 1 1282 ? -40.176 -42.440 295.648 1.00 53.28 1316 PHE A CA 1
ATOM 9581 C C . PHE A 1 1282 ? -41.320 -41.554 296.121 1.00 53.70 1316 PHE A C 1
ATOM 9582 O O . PHE A 1 1282 ? -41.738 -41.642 297.274 1.00 53.67 1316 PHE A O 1
ATOM 9590 N N . ILE A 1 1283 ? -41.836 -40.722 295.221 1.00 53.30 1317 ILE A N 1
ATOM 9591 C CA . ILE A 1 1283 ? -43.043 -39.948 295.517 1.00 54.24 1317 ILE A CA 1
ATOM 9592 C C . ILE A 1 1283 ? -44.262 -40.852 295.622 1.00 51.72 1317 ILE A C 1
ATOM 9593 O O . ILE A 1 1283 ? -44.598 -41.541 294.678 1.00 51.28 1317 ILE A O 1
ATOM 9598 N N . LYS A 1 1284 ? -44.938 -40.834 296.762 1.00 54.52 1318 LYS A N 1
ATOM 9599 C CA . LYS A 1 1284 ? -46.120 -41.661 296.927 1.00 53.73 1318 LYS A CA 1
ATOM 9600 C C . LYS A 1 1284 ? -47.385 -40.852 296.632 1.00 58.25 1318 LYS A C 1
ATOM 9601 O O . LYS A 1 1284 ? -47.525 -39.714 297.071 1.00 62.02 1318 LYS A O 1
ATOM 9607 N N . VAL A 1 1285 ? -48.278 -41.444 295.845 1.00 52.32 1319 VAL A N 1
ATOM 9608 C CA . VAL A 1 1285 ? -49.522 -40.812 295.414 1.00 52.98 1319 VAL A CA 1
ATOM 9609 C C . VAL A 1 1285 ? -50.627 -41.076 296.425 1.00 52.50 1319 VAL A C 1
ATOM 9610 O O . VAL A 1 1285 ? -50.656 -42.127 297.028 1.00 62.72 1319 VAL A O 1
ATOM 9614 N N . GLU A 1 1286 ? -51.520 -40.121 296.632 1.00 58.31 1320 GLU A N 1
ATOM 9615 C CA . GLU A 1 1286 ? -52.653 -40.300 297.549 1.00 55.88 1320 GLU A CA 1
ATOM 9616 C C . GLU A 1 1286 ? -53.583 -41.461 297.165 1.00 58.52 1320 GLU A C 1
ATOM 9617 O O . GLU A 1 1286 ? -53.713 -41.802 295.990 1.00 58.41 1320 GLU A O 1
ATOM 9623 N N . ASP A 1 1287 ? -54.238 -42.054 298.155 1.00 56.90 1321 ASP A N 1
ATOM 9624 C CA . ASP A 1 1287 ? -55.066 -43.231 297.907 1.00 56.67 1321 ASP A CA 1
ATOM 9625 C C . ASP A 1 1287 ? -56.197 -42.970 296.926 1.00 61.07 1321 ASP A C 1
ATOM 9626 O O . ASP A 1 1287 ? -56.506 -43.837 296.100 1.00 63.84 1321 ASP A O 1
ATOM 9631 N N . TRP A 1 1288 ? -56.818 -41.794 297.010 1.00 55.75 1322 TRP A N 1
ATOM 9632 C CA . TRP A 1 1288 ? -58.020 -41.556 296.226 1.00 55.25 1322 TRP A CA 1
ATOM 9633 C C . TRP A 1 1288 ? -57.673 -41.496 294.755 1.00 53.69 1322 TRP A C 1
ATOM 9634 O O . TRP A 1 1288 ? -58.536 -41.707 293.912 1.00 56.36 1322 TRP A O 1
ATOM 9645 N N . VAL A 1 1289 ? -56.411 -41.215 294.445 1.00 50.83 1323 VAL A N 1
ATOM 9646 C CA . VAL A 1 1289 ? -55.948 -41.211 293.057 1.00 53.22 1323 VAL A CA 1
ATOM 9647 C C . VAL A 1 1289 ? -55.804 -42.643 292.545 1.00 57.54 1323 VAL A C 1
ATOM 9648 O O . VAL A 1 1289 ? -56.211 -42.965 291.424 1.00 51.90 1323 VAL A O 1
ATOM 9652 N N . ILE A 1 1290 ? -55.219 -43.487 293.394 1.00 56.65 1324 ILE A N 1
ATOM 9653 C CA . ILE A 1 1290 ? -55.104 -44.907 293.133 1.00 53.80 1324 ILE A CA 1
ATOM 9654 C C . ILE A 1 1290 ? -56.491 -45.508 292.976 1.00 53.05 1324 ILE A C 1
ATOM 9655 O O . ILE A 1 1290 ? -56.713 -46.288 292.059 1.00 52.71 1324 ILE A O 1
ATOM 9660 N N . GLU A 1 1291 ? -57.428 -45.113 293.842 1.00 56.46 1325 GLU A N 1
ATOM 9661 C CA . GLU A 1 1291 ? -58.796 -45.648 293.812 1.00 54.22 1325 GLU A CA 1
ATOM 9662 C C . GLU A 1 1291 ? -59.485 -45.402 292.484 1.00 52.35 1325 GLU A C 1
ATOM 9663 O O . GLU A 1 1291 ? -60.381 -46.138 292.096 1.00 57.34 1325 GLU A O 1
ATOM 9669 N N . LEU A 1 1292 ? -59.074 -44.354 291.787 1.00 57.88 1326 LEU A N 1
ATOM 9670 C CA . LEU A 1 1292 ? -59.696 -44.019 290.515 1.00 57.08 1326 LEU A CA 1
ATOM 9671 C C . LEU A 1 1292 ? -59.506 -45.151 289.513 1.00 55.45 1326 LEU A C 1
ATOM 9672 O O . LEU A 1 1292 ? -60.354 -45.364 288.661 1.00 56.87 1326 LEU A O 1
ATOM 9677 N N . PHE A 1 1293 ? -58.391 -45.871 289.622 1.00 57.24 1327 PHE A N 1
ATOM 9678 C CA . PHE A 1 1293 ? -58.089 -46.977 288.713 1.00 56.66 1327 PHE A CA 1
ATOM 9679 C C . PHE A 1 1293 ? -59.075 -48.115 288.932 1.00 55.14 1327 PHE A C 1
ATOM 9680 O O . PHE A 1 1293 ? -59.665 -48.620 287.978 1.00 53.23 1327 PHE A O 1
ATOM 9688 N N . LEU A 1 1294 ? -59.266 -48.479 290.199 1.00 52.31 1328 LEU A N 1
ATOM 9689 C CA . LEU A 1 1294 ? -60.249 -49.475 290.598 1.00 51.21 1328 LEU A CA 1
ATOM 9690 C C . LEU A 1 1294 ? -61.664 -49.108 290.188 1.00 57.06 1328 LEU A C 1
ATOM 9691 O O . LEU A 1 1294 ? -62.544 -49.960 290.134 1.00 57.53 1328 LEU A O 1
ATOM 9696 N N . LYS A 1 1295 ? -61.916 -47.836 289.916 1.00 57.63 1329 LYS A N 1
ATOM 9697 C CA . LYS A 1 1295 ? -63.274 -47.478 289.598 1.00 54.39 1329 LYS A CA 1
ATOM 9698 C C . LYS A 1 1295 ? -63.529 -47.568 288.090 1.00 54.69 1329 LYS A C 1
ATOM 9699 O O . LYS A 1 1295 ? -64.671 -47.516 287.654 1.00 62.92 1329 LYS A O 1
ATOM 9705 N N . LEU A 1 1296 ? -62.491 -47.758 287.292 1.00 50.73 1330 LEU A N 1
ATOM 9706 C CA . LEU A 1 1296 ? -62.699 -47.975 285.865 1.00 53.96 1330 LEU A CA 1
ATOM 9707 C C . LEU A 1 1296 ? -63.411 -49.327 285.574 1.00 61.29 1330 LEU A C 1
ATOM 9708 O O . LEU A 1 1296 ? -63.283 -50.294 286.331 1.00 59.59 1330 LEU A O 1
ATOM 9713 N N . ASN A 1 1297 ? -64.164 -49.385 284.473 1.00 63.57 1331 ASN A N 1
ATOM 9714 C CA . ASN A 1 1297 ? -64.795 -50.620 284.024 1.00 60.38 1331 ASN A CA 1
ATOM 9715 C C . ASN A 1 1297 ? -64.128 -51.123 282.751 1.00 63.79 1331 ASN A C 1
ATOM 9716 O O . ASN A 1 1297 ? -64.329 -50.546 281.678 1.00 65.22 1331 ASN A O 1
ATOM 9721 N N . PRO A 1 1298 ? -63.339 -52.207 282.861 1.00 63.20 1332 PRO A N 1
ATOM 9722 C CA . PRO A 1 1298 ? -62.640 -52.743 281.694 1.00 61.59 1332 PRO A CA 1
ATOM 9723 C C . PRO A 1 1298 ? -63.583 -53.180 280.589 1.00 65.27 1332 PRO A C 1
ATOM 9724 O O . PRO A 1 1298 ? -63.153 -53.351 279.453 1.00 69.72 1332 PRO A O 1
ATOM 9728 N N . GLN A 1 1299 ? -64.858 -53.342 280.905 1.00 67.09 1333 GLN A N 1
ATOM 9729 C CA . GLN A 1 1299 ? -65.791 -53.846 279.915 1.00 66.84 1333 GLN A CA 1
ATOM 9730 C C . GLN A 1 1299 ? -66.318 -52.726 279.005 1.00 72.21 1333 GLN A C 1
ATOM 9731 O O . GLN A 1 1299 ? -66.752 -52.990 277.880 1.00 71.20 1333 GLN A O 1
ATOM 9737 N N . GLU A 1 1300 ? -66.257 -51.483 279.485 1.00 73.83 1334 GLU A N 1
ATOM 9738 C CA . GLU A 1 1300 ? -66.581 -50.303 278.679 1.00 68.62 1334 GLU A CA 1
ATOM 9739 C C . GLU A 1 1300 ? -65.724 -50.166 277.414 1.00 67.95 1334 GLU A C 1
ATOM 9740 O O . GLU A 1 1300 ? -64.546 -50.529 277.392 1.00 68.12 1334 GLU A O 1
ATOM 9746 N N . ILE A 1 1301 ? -66.325 -49.598 276.376 1.00 66.05 1335 ILE A N 1
ATOM 9747 C CA . ILE A 1 1301 ? -65.699 -49.472 275.067 1.00 70.34 1335 ILE A CA 1
ATOM 9748 C C . ILE A 1 1301 ? -64.501 -48.504 275.048 1.00 71.67 1335 ILE A C 1
ATOM 9749 O O . ILE A 1 1301 ? -63.524 -48.743 274.340 1.00 67.49 1335 ILE A O 1
ATOM 9754 N N . ASP A 1 1302 ? -64.572 -47.420 275.816 1.00 73.53 1336 ASP A N 1
ATOM 9755 C CA . ASP A 1 1302 ? -63.497 -46.429 275.835 1.00 70.46 1336 ASP A CA 1
ATOM 9756 C C . ASP A 1 1302 ? -62.666 -46.548 277.115 1.00 68.49 1336 ASP A C 1
ATOM 9757 O O . ASP A 1 1302 ? -62.134 -45.547 277.624 1.00 68.91 1336 ASP A O 1
ATOM 9762 N N . PHE A 1 1303 ? -62.556 -47.777 277.617 1.00 60.09 1337 PHE A N 1
ATOM 9763 C CA . PHE A 1 1303 ? -61.797 -48.069 278.823 1.00 60.77 1337 PHE A CA 1
ATOM 9764 C C . PHE A 1 1303 ? -60.334 -47.621 278.754 1.00 60.17 1337 PHE A C 1
ATOM 9765 O O . PHE A 1 1303 ? -59.792 -47.144 279.743 1.00 60.98 1337 PHE A O 1
ATOM 9773 N N . LEU A 1 1304 ? -59.695 -47.769 277.598 1.00 58.84 1338 LEU A N 1
ATOM 9774 C CA . LEU A 1 1304 ? -58.260 -47.512 277.516 1.00 62.82 1338 LEU A CA 1
ATOM 9775 C C . LEU A 1 1304 ? -57.934 -46.037 277.448 1.00 61.35 1338 LEU A C 1
ATOM 9776 O O . LEU A 1 1304 ? -56.879 -45.614 277.910 1.00 59.37 1338 LEU A O 1
ATOM 9781 N N . SER A 1 1305 ? -58.832 -45.260 276.861 1.00 65.30 1339 SER A N 1
ATOM 9782 C CA . SER A 1 1305 ? -58.685 -43.808 276.862 1.00 63.35 1339 SER A CA 1
ATOM 9783 C C . SER A 1 1305 ? -58.748 -43.296 278.274 1.00 58.69 1339 SER A C 1
ATOM 9784 O O . SER A 1 1305 ? -57.976 -42.436 278.664 1.00 57.90 1339 SER A O 1
ATOM 9787 N N . LYS A 1 1306 ? -59.673 -43.844 279.041 1.00 57.15 1340 LYS A N 1
ATOM 9788 C CA . LYS A 1 1306 ? -59.881 -43.366 280.383 1.00 57.91 1340 LYS A CA 1
ATOM 9789 C C . LYS A 1 1306 ? -58.686 -43.735 281.224 1.00 58.61 1340 LYS A C 1
ATOM 9790 O O . LYS A 1 1306 ? -58.216 -42.921 282.013 1.00 60.45 1340 LYS A O 1
ATOM 9796 N N . MET A 1 1307 ? -58.170 -44.945 281.025 1.00 60.71 1341 MET A N 1
ATOM 9797 C CA . MET A 1 1307 ? -57.004 -45.404 281.773 1.00 58.52 1341 MET A CA 1
ATOM 9798 C C . MET A 1 1307 ? -55.763 -44.604 281.398 1.00 56.67 1341 MET A C 1
ATOM 9799 O O . MET A 1 1307 ? -55.043 -44.139 282.271 1.00 59.00 1341 MET A O 1
ATOM 9804 N N . GLU A 1 1308 ? -55.520 -44.457 280.100 1.00 57.52 1342 GLU A N 1
ATOM 9805 C CA . GLU A 1 1308 ? -54.445 -43.617 279.594 1.00 59.00 1342 GLU A CA 1
ATOM 9806 C C . GLU A 1 1308 ? -54.457 -42.230 280.257 1.00 61.22 1342 GLU A C 1
ATOM 9807 O O . GLU A 1 1308 ? -53.428 -41.743 280.719 1.00 57.46 1342 GLU A O 1
ATOM 9813 N N . ASP A 1 1309 ? -55.633 -41.609 280.311 1.00 53.89 1343 ASP A N 1
ATOM 9814 C CA . ASP A 1 1309 ? -55.776 -40.321 280.959 1.00 51.43 1343 ASP A CA 1
ATOM 9815 C C . ASP A 1 1309 ? -55.458 -40.380 282.443 1.00 54.22 1343 ASP A C 1
ATOM 9816 O O . ASP A 1 1309 ? -54.882 -39.444 282.974 1.00 52.28 1343 ASP A O 1
ATOM 9821 N N . LEU A 1 1310 ? -55.845 -41.460 283.124 1.00 54.45 1344 LEU A N 1
ATOM 9822 C CA . LEU A 1 1310 ? -55.427 -41.653 284.509 1.00 48.07 1344 LEU A CA 1
ATOM 9823 C C . LEU A 1 1310 ? -53.923 -41.743 284.640 1.00 51.43 1344 LEU A C 1
ATOM 9824 O O . LEU A 1 1310 ? -53.365 -41.243 285.608 1.00 51.12 1344 LEU A O 1
ATOM 9829 N N . ILE A 1 1311 ? -53.276 -42.395 283.675 1.00 51.52 1345 ILE A N 1
ATOM 9830 C CA . ILE A 1 1311 ? -51.820 -42.547 283.699 1.00 52.65 1345 ILE A CA 1
ATOM 9831 C C . ILE A 1 1311 ? -51.201 -41.156 283.642 1.00 50.06 1345 ILE A C 1
ATOM 9832 O O . ILE A 1 1311 ? -50.377 -40.790 284.479 1.00 50.69 1345 ILE A O 1
ATOM 9837 N N . TYR A 1 1312 ? -51.637 -40.385 282.654 1.00 47.67 1346 TYR A N 1
ATOM 9838 C CA . TYR A 1 1312 ? -51.185 -39.018 282.466 1.00 53.16 1346 TYR A CA 1
ATOM 9839 C C . TYR A 1 1312 ? -51.289 -38.200 283.738 1.00 52.06 1346 TYR A C 1
ATOM 9840 O O . TYR A 1 1312 ? -50.382 -37.433 284.087 1.00 49.63 1346 TYR A O 1
ATOM 9849 N N . PHE A 1 1313 ? -52.411 -38.377 284.418 1.00 47.23 1347 PHE A N 1
ATOM 9850 C CA . PHE A 1 1313 ? -52.665 -37.690 285.655 1.00 47.66 1347 PHE A CA 1
ATOM 9851 C C . PHE A 1 1313 ? -51.618 -38.066 286.693 1.00 50.33 1347 PHE A C 1
ATOM 9852 O O . PHE A 1 1313 ? -51.027 -37.192 287.337 1.00 51.57 1347 PHE A O 1
ATOM 9860 N N . VAL A 1 1314 ? -51.375 -39.371 286.838 1.00 48.46 1348 VAL A N 1
ATOM 9861 C CA . VAL A 1 1314 ? -50.426 -39.848 287.829 1.00 49.49 1348 VAL A CA 1
ATOM 9862 C C . VAL A 1 1314 ? -48.981 -39.452 287.456 1.00 51.55 1348 VAL A C 1
ATOM 9863 O O . VAL A 1 1314 ? -48.226 -38.952 288.298 1.00 49.13 1348 VAL A O 1
ATOM 9867 N N . LEU A 1 1315 ? -48.612 -39.653 286.197 1.00 47.31 1349 LEU A N 1
ATOM 9868 C CA . LEU A 1 1315 ? -47.328 -39.183 285.710 1.00 44.47 1349 LEU A CA 1
ATOM 9869 C C . LEU A 1 1315 ? -47.150 -37.692 285.994 1.00 47.21 1349 LEU A C 1
ATOM 9870 O O . LEU A 1 1315 ? -46.076 -37.249 286.397 1.00 47.21 1349 LEU A O 1
ATOM 9875 N N . ASP A 1 1316 ? -48.216 -36.920 285.798 1.00 49.71 1350 ASP A N 1
ATOM 9876 C CA . ASP A 1 1316 ? -48.162 -35.498 286.073 1.00 47.52 1350 ASP A CA 1
ATOM 9877 C C . ASP A 1 1316 ? -47.901 -35.245 287.558 1.00 47.94 1350 ASP A C 1
ATOM 9878 O O . ASP A 1 1316 ? -47.061 -34.428 287.890 1.00 51.62 1350 ASP A O 1
ATOM 9883 N N . ILE A 1 1317 ? -48.590 -35.944 288.453 1.00 46.76 1351 ILE A N 1
ATOM 9884 C CA . ILE A 1 1317 ? -48.337 -35.769 289.881 1.00 42.24 1351 ILE A CA 1
ATOM 9885 C C . ILE A 1 1317 ? -46.863 -35.980 290.201 1.00 53.52 1351 ILE A C 1
ATOM 9886 O O . ILE A 1 1317 ? -46.248 -35.174 290.902 1.00 60.24 1351 ILE A O 1
ATOM 9891 N N . LEU A 1 1318 ? -46.286 -37.049 289.676 1.00 51.46 1352 LEU A N 1
ATOM 9892 C CA . LEU A 1 1318 ? -44.883 -37.323 289.922 1.00 49.49 1352 LEU A CA 1
ATOM 9893 C C . LEU A 1 1318 ? -43.989 -36.284 289.268 1.00 48.81 1352 LEU A C 1
ATOM 9894 O O . LEU A 1 1318 ? -42.984 -35.888 289.844 1.00 52.68 1352 LEU A O 1
ATOM 9899 N N . LEU A 1 1319 ? -44.351 -35.842 288.070 1.00 46.99 1353 LEU A N 1
ATOM 9900 C CA . LEU A 1 1319 ? -43.552 -34.846 287.349 1.00 49.85 1353 LEU A CA 1
ATOM 9901 C C . LEU A 1 1319 ? -43.425 -33.502 288.088 1.00 53.18 1353 LEU A C 1
ATOM 9902 O O . LEU A 1 1319 ? -42.315 -32.965 288.208 1.00 50.68 1353 LEU A O 1
ATOM 9907 N N . PHE A 1 1320 ? -44.543 -32.961 288.579 1.00 51.26 1354 PHE A N 1
ATOM 9908 C CA . PHE A 1 1320 ? -44.529 -31.615 289.154 1.00 51.00 1354 PHE A CA 1
ATOM 9909 C C . PHE A 1 1320 ? -43.819 -31.654 290.485 1.00 51.71 1354 PHE A C 1
ATOM 9910 O O . PHE A 1 1320 ? -43.194 -30.682 290.889 1.00 53.97 1354 PHE A O 1
ATOM 9918 N N . HIS A 1 1321 ? -43.869 -32.804 291.144 1.00 48.64 1355 HIS A N 1
ATOM 9919 C CA . HIS A 1 1321 ? -43.119 -32.977 292.377 1.00 50.85 1355 HIS A CA 1
ATOM 9920 C C . HIS A 1 1321 ? -41.646 -33.377 292.162 1.00 55.04 1355 HIS A C 1
ATOM 9921 O O . HIS A 1 1321 ? -40.955 -33.704 293.123 1.00 56.64 1355 HIS A O 1
ATOM 9928 N N . GLY A 1 1322 ? -41.169 -33.353 290.918 1.00 51.36 1356 GLY A N 1
ATOM 9929 C CA . GLY A 1 1322 ? -39.760 -33.595 290.636 1.00 55.66 1356 GLY A CA 1
ATOM 9930 C C . GLY A 1 1322 ? -39.323 -34.952 290.063 1.00 56.40 1356 GLY A C 1
ATOM 9931 O O . GLY A 1 1322 ? -38.126 -35.202 289.907 1.00 57.69 1356 GLY A O 1
ATOM 9932 N N . GLU A 1 1323 ? -40.263 -35.840 289.761 1.00 53.62 1357 GLU A N 1
ATOM 9933 C CA . GLU A 1 1323 ? -39.890 -37.129 289.178 1.00 54.62 1357 GLU A CA 1
ATOM 9934 C C . GLU A 1 1323 ? -40.128 -37.122 287.678 1.00 52.65 1357 GLU A C 1
ATOM 9935 O O . GLU A 1 1323 ? -41.266 -37.260 287.218 1.00 57.24 1357 GLU A O 1
ATOM 9941 N N . GLU A 1 1324 ? -39.052 -36.956 286.919 1.00 51.22 1358 GLU A N 1
ATOM 9942 C CA . GLU A 1 1324 ? -39.133 -36.975 285.471 1.00 50.20 1358 GLU A CA 1
ATOM 9943 C C . GLU A 1 1324 ? -39.244 -38.393 284.919 1.00 56.45 1358 GLU A C 1
ATOM 9944 O O . GLU A 1 1324 ? -38.586 -39.301 285.402 1.00 54.40 1358 GLU A O 1
ATOM 9950 N N . ASN A 1 1325 ? -40.110 -38.561 283.923 1.00 47.36 1359 ASN A N 1
ATOM 9951 C CA . ASN A 1 1325 ? -40.253 -39.799 283.200 1.00 43.95 1359 ASN A CA 1
ATOM 9952 C C . ASN A 1 1325 ? -40.503 -39.534 281.724 1.00 48.38 1359 ASN A C 1
ATOM 9953 O O . ASN A 1 1325 ? -41.643 -39.376 281.311 1.00 50.02 1359 ASN A O 1
ATOM 9958 N N . ALA A 1 1326 ? -39.434 -39.485 280.932 1.00 50.88 1360 ALA A N 1
ATOM 9959 C CA . ALA A 1 1326 ? -39.562 -39.409 279.481 1.00 48.24 1360 ALA A CA 1
ATOM 9960 C C . ALA A 1 1326 ? -40.549 -40.457 278.953 1.00 51.75 1360 ALA A C 1
ATOM 9961 O O . ALA A 1 1326 ? -40.371 -41.653 279.203 1.00 53.94 1360 ALA A O 1
ATOM 9963 N N . TYR A 1 1327 ? -41.588 -40.005 278.245 1.00 54.00 1361 TYR A N 1
ATOM 9964 C CA . TYR A 1 1327 ? -42.613 -40.895 277.695 1.00 58.12 1361 TYR A CA 1
ATOM 9965 C C . TYR A 1 1327 ? -41.962 -41.805 276.663 1.00 58.55 1361 TYR A C 1
ATOM 9966 O O . TYR A 1 1327 ? -42.423 -42.906 276.372 1.00 67.33 1361 TYR A O 1
ATOM 9975 N N . ASP A 1 1328 ? -40.871 -41.298 276.127 1.00 58.59 1362 ASP A N 1
ATOM 9976 C CA . ASP A 1 1328 ? -39.925 -42.009 275.302 1.00 59.12 1362 ASP A CA 1
ATOM 9977 C C . ASP A 1 1328 ? -39.503 -43.377 275.826 1.00 57.95 1362 ASP A C 1
ATOM 9978 O O . ASP A 1 1328 ? -39.194 -44.295 275.059 1.00 56.63 1362 ASP A O 1
ATOM 9983 N N . GLU A 1 1329 ? -39.452 -43.503 277.143 1.00 54.47 1363 GLU A N 1
ATOM 9984 C CA . GLU A 1 1329 ? -38.903 -44.697 277.745 1.00 50.97 1363 GLU A CA 1
ATOM 9985 C C . GLU A 1 1329 ? -39.761 -45.234 278.868 1.00 55.58 1363 GLU A C 1
ATOM 9986 O O . GLU A 1 1329 ? -39.287 -46.012 279.679 1.00 58.76 1363 GLU A O 1
ATOM 9992 N N . ILE A 1 1330 ? -41.019 -44.817 278.936 1.00 55.12 1364 ILE A N 1
ATOM 9993 C CA . ILE A 1 1330 ? -41.956 -45.506 279.802 1.00 54.63 1364 ILE A CA 1
ATOM 9994 C C . ILE A 1 1330 ? -42.449 -46.721 279.028 1.00 53.86 1364 ILE A C 1
ATOM 9995 O O . ILE A 1 1330 ? -42.697 -46.628 277.824 1.00 55.60 1364 ILE A O 1
ATOM 10000 N N . ASP A 1 1331 ? -42.573 -47.860 279.693 1.00 53.79 1365 ASP A N 1
ATOM 10001 C CA . ASP A 1 1331 ? -43.144 -49.016 279.022 1.00 59.51 1365 ASP A CA 1
ATOM 10002 C C . ASP A 1 1331 ? -44.662 -49.001 279.124 1.00 55.74 1365 ASP A C 1
ATOM 10003 O O . ASP A 1 1331 ? -45.234 -49.639 280.003 1.00 56.74 1365 ASP A O 1
ATOM 10008 N N . PHE A 1 1332 ? -45.307 -48.277 278.214 1.00 61.66 1366 PHE A N 1
ATOM 10009 C CA . PHE A 1 1332 ? -46.763 -48.147 278.219 1.00 58.61 1366 PHE A CA 1
ATOM 10010 C C . PHE A 1 1332 ? -47.440 -49.479 277.945 1.00 60.65 1366 PHE A C 1
ATOM 10011 O O . PHE A 1 1332 ? -48.507 -49.740 278.486 1.00 60.48 1366 PHE A O 1
ATOM 10019 N N . SER A 1 1333 ? -46.810 -50.320 277.122 1.00 62.46 1367 SER A N 1
ATOM 10020 C CA . SER A 1 1333 ? -47.374 -51.626 276.792 1.00 62.31 1367 SER A CA 1
ATOM 10021 C C . SER A 1 1333 ? -47.587 -52.406 278.073 1.00 62.08 1367 SER A C 1
ATOM 10022 O O . SER A 1 1333 ? -48.669 -52.953 278.321 1.00 61.82 1367 SER A O 1
ATOM 10025 N N . MET A 1 1334 ? -46.561 -52.403 278.910 1.00 57.88 1368 MET A N 1
ATOM 10026 C CA . MET A 1 1334 ? -46.597 -53.117 280.174 1.00 57.84 1368 MET A CA 1
ATOM 10027 C C . MET A 1 1334 ? -47.524 -52.435 281.199 1.00 61.28 1368 MET A C 1
ATOM 10028 O O . MET A 1 1334 ? -48.238 -53.119 281.936 1.00 57.79 1368 MET A O 1
ATOM 10033 N N . LEU A 1 1335 ? -47.528 -51.100 281.245 1.00 56.68 1369 LEU A N 1
ATOM 10034 C CA . LEU A 1 1335 ? -48.480 -50.395 282.105 1.00 54.47 1369 LEU A CA 1
ATOM 10035 C C . LEU A 1 1335 ? -49.882 -50.857 281.774 1.00 55.64 1369 LEU A C 1
ATOM 10036 O O . LEU A 1 1335 ? -50.641 -51.263 282.645 1.00 59.71 1369 LEU A O 1
ATOM 10041 N N . HIS A 1 1336 ? -50.201 -50.783 280.490 1.00 57.72 1370 HIS A N 1
ATOM 10042 C CA . HIS A 1 1336 ? -51.493 -51.159 279.940 1.00 60.58 1370 HIS A CA 1
ATOM 10043 C C . HIS A 1 1336 ? -51.902 -52.557 280.381 1.00 65.38 1370 HIS A C 1
ATOM 10044 O O . HIS A 1 1336 ? -52.957 -52.731 281.013 1.00 64.09 1370 HIS A O 1
ATOM 10051 N N . VAL A 1 1337 ? -51.062 -53.541 280.057 1.00 60.07 1371 VAL A N 1
ATOM 10052 C CA . VAL A 1 1337 ? -51.380 -54.935 280.307 1.00 59.23 1371 VAL A CA 1
ATOM 10053 C C . VAL A 1 1337 ? -51.522 -55.229 281.789 1.00 56.30 1371 VAL A C 1
ATOM 10054 O O . VAL A 1 1337 ? -52.516 -55.807 282.215 1.00 54.73 1371 VAL A O 1
ATOM 10058 N N . GLN A 1 1338 ? -50.519 -54.844 282.568 1.00 55.64 1372 GLN A N 1
ATOM 10059 C CA . GLN A 1 1338 ? -50.496 -55.153 283.996 1.00 55.39 1372 GLN A CA 1
ATOM 10060 C C . GLN A 1 1338 ? -51.572 -54.398 284.801 1.00 59.39 1372 GLN A C 1
ATOM 10061 O O . GLN A 1 1338 ? -52.127 -54.937 285.749 1.00 56.97 1372 GLN A O 1
ATOM 10067 N N . LEU A 1 1339 ? -51.872 -53.152 284.444 1.00 62.42 1373 LEU A N 1
ATOM 10068 C CA . LEU A 1 1339 ? -52.887 -52.408 285.200 1.00 57.93 1373 LEU A CA 1
ATOM 10069 C C . LEU A 1 1339 ? -54.280 -52.930 284.916 1.00 57.51 1373 LEU A C 1
ATOM 10070 O O . LEU A 1 1339 ? -55.095 -53.060 285.828 1.00 57.60 1373 LEU A O 1
ATOM 10075 N N . GLU A 1 1340 ? -54.546 -53.222 283.644 1.00 61.02 1374 GLU A N 1
ATOM 10076 C CA . GLU A 1 1340 ? -55.818 -53.811 283.225 1.00 60.98 1374 GLU A CA 1
ATOM 10077 C C . GLU A 1 1340 ? -56.048 -55.156 283.875 1.00 59.78 1374 GLU A C 1
ATOM 10078 O O . GLU A 1 1340 ? -57.168 -55.501 284.235 1.00 63.77 1374 GLU A O 1
ATOM 10084 N N . GLU A 1 1341 ? -54.968 -55.912 284.003 1.00 62.50 1375 GLU A N 1
ATOM 10085 C CA . GLU A 1 1341 ? -55.000 -57.201 284.665 1.00 59.21 1375 GLU A CA 1
ATOM 10086 C C . GLU A 1 1341 ? -55.453 -57.024 286.107 1.00 60.16 1375 GLU A C 1
ATOM 10087 O O . GLU A 1 1341 ? -56.454 -57.606 286.526 1.00 59.28 1375 GLU A O 1
ATOM 10093 N N . GLN A 1 1342 ? -54.739 -56.201 286.864 1.00 58.49 1376 GLN A N 1
ATOM 10094 C CA . GLN A 1 1342 ? -55.093 -55.997 288.264 1.00 57.96 1376 GLN A CA 1
ATOM 10095 C C . GLN A 1 1342 ? -56.506 -55.389 288.429 1.00 61.46 1376 GLN A C 1
ATOM 10096 O O . GLN A 1 1342 ? -57.195 -55.688 289.402 1.00 58.84 1376 GLN A O 1
ATOM 10102 N N . ILE A 1 1343 ? -56.935 -54.547 287.487 1.00 57.24 1377 ILE A N 1
ATOM 10103 C CA . ILE A 1 1343 ? -58.256 -53.935 287.582 1.00 60.48 1377 ILE A CA 1
ATOM 10104 C C . ILE A 1 1343 ? -59.327 -55.009 287.311 1.00 60.74 1377 ILE A C 1
ATOM 10105 O O . ILE A 1 1343 ? -60.285 -55.132 288.074 1.00 61.24 1377 ILE A O 1
ATOM 10110 N N . LYS A 1 1344 ? -59.150 -55.807 286.256 1.00 63.56 1378 LYS A N 1
ATOM 10111 C CA . LYS A 1 1344 ? -60.054 -56.937 285.990 1.00 62.35 1378 LYS A CA 1
ATOM 10112 C C . LYS A 1 1344 ? -60.185 -57.853 287.205 1.00 61.77 1378 LYS A C 1
ATOM 10113 O O . LYS A 1 1344 ? -61.291 -58.237 287.585 1.00 63.44 1378 LYS A O 1
ATOM 10119 N N . LYS A 1 1345 ? -59.061 -58.157 287.840 1.00 60.38 1379 LYS A N 1
ATOM 10120 C CA . LYS A 1 1345 ? -59.060 -59.022 289.016 1.00 64.62 1379 LYS A CA 1
ATOM 10121 C C . LYS A 1 1345 ? -59.856 -58.413 290.159 1.00 67.82 1379 LYS A C 1
ATOM 10122 O O . LYS A 1 1345 ? -60.505 -59.118 290.922 1.00 73.27 1379 LYS A O 1
ATOM 10128 N N . TYR A 1 1346 ? -59.811 -57.095 290.269 1.00 74.47 1380 TYR A N 1
ATOM 10129 C CA . TYR A 1 1346 ? -60.464 -56.405 291.369 1.00 66.42 1380 TYR A CA 1
ATOM 10130 C C . TYR A 1 1346 ? -61.972 -56.363 291.159 1.00 71.20 1380 TYR A C 1
ATOM 10131 O O . TYR A 1 1346 ? -62.752 -56.701 292.064 1.00 70.36 1380 TYR A O 1
ATOM 10140 N N . ARG A 1 1347 ? -62.370 -55.919 289.967 1.00 69.56 1381 ARG A N 1
ATOM 10141 C CA . ARG A 1 1347 ? -63.773 -55.878 289.583 1.00 67.76 1381 ARG A CA 1
ATOM 10142 C C . ARG A 1 1347 ? -64.433 -57.258 289.713 1.00 73.41 1381 ARG A C 1
ATOM 10143 O O . ARG A 1 1347 ? -65.568 -57.365 290.164 1.00 79.67 1381 ARG A O 1
ATOM 10151 N N . ALA A 1 1348 ? -63.715 -58.308 289.322 1.00 75.71 1382 ALA A N 1
ATOM 10152 C CA . ALA A 1 1348 ? -64.287 -59.646 289.270 1.00 73.30 1382 ALA A CA 1
ATOM 10153 C C . ALA A 1 1348 ? -64.548 -60.204 290.665 1.00 73.09 1382 ALA A C 1
ATOM 10154 O O . ALA A 1 1348 ? -65.239 -61.209 290.814 1.00 76.43 1382 ALA A O 1
ATOM 10156 N N . THR A 1 1349 ? -63.995 -59.554 291.683 1.00 72.26 1383 THR A N 1
ATOM 10157 C CA . THR A 1 1349 ? -64.011 -60.117 293.023 1.00 73.56 1383 THR A CA 1
ATOM 10158 C C . THR A 1 1349 ? -64.512 -59.138 294.054 1.00 79.55 1383 THR A C 1
ATOM 10159 O O . THR A 1 1349 ? -64.706 -59.500 295.214 1.00 77.42 1383 THR A O 1
ATOM 10163 N N . MET A 1 1350 ? -64.698 -57.891 293.626 1.00 86.46 1384 MET A N 1
ATOM 10164 C CA . MET A 1 1350 ? -65.064 -56.799 294.525 1.00 83.38 1384 MET A CA 1
ATOM 10165 C C . MET A 1 1350 ? -66.420 -56.988 295.178 1.00 84.82 1384 MET A C 1
ATOM 10166 O O . MET A 1 1350 ? -67.310 -57.656 294.648 1.00 84.72 1384 MET A O 1
ATOM 10171 N N . THR A 1 1351 ? -66.553 -56.382 296.348 1.00 89.00 1385 THR A N 1
ATOM 10172 C CA . THR A 1 1351 ? -67.846 -56.184 296.980 1.00 95.41 1385 THR A CA 1
ATOM 10173 C C . THR A 1 1351 ? -68.509 -54.927 296.394 1.00 92.80 1385 THR A C 1
ATOM 10174 O O . THR A 1 1351 ? -67.821 -53.943 296.099 1.00 91.84 1385 THR A O 1
ATOM 10178 N N . THR A 1 1352 ? -69.836 -54.952 296.232 1.00 96.68 1386 THR A N 1
ATOM 10179 C CA . THR A 1 1352 ? -70.582 -53.767 295.752 1.00 97.34 1386 THR A CA 1
ATOM 10180 C C . THR A 1 1352 ? -71.172 -52.905 296.875 1.00 93.56 1386 THR A C 1
ATOM 10181 O O . THR A 1 1352 ? -72.348 -53.019 297.215 1.00 95.63 1386 THR A O 1
ATOM 10185 N N . ASN A 1 1353 ? -70.348 -52.044 297.450 1.00 93.85 1387 ASN A N 1
ATOM 10186 C CA . ASN A 1 1353 ? -70.824 -51.067 298.422 1.00 92.19 1387 ASN A CA 1
ATOM 10187 C C . ASN A 1 1353 ? -70.655 -49.692 297.830 1.00 87.38 1387 ASN A C 1
ATOM 10188 O O . ASN A 1 1353 ? -69.555 -49.300 297.434 1.00 88.47 1387 ASN A O 1
ATOM 10193 N N . SER A 1 1354 ? -71.750 -48.959 297.749 1.00 87.31 1388 SER A N 1
ATOM 10194 C CA . SER A 1 1354 ? -71.703 -47.631 297.172 1.00 78.35 1388 SER A CA 1
ATOM 10195 C C . SER A 1 1354 ? -72.257 -46.601 298.150 1.00 73.80 1388 SER A C 1
ATOM 10196 O O . SER A 1 1354 ? -72.847 -46.958 299.175 1.00 72.54 1388 SER A O 1
ATOM 10199 N N . ILE A 1 1355 ? -72.054 -45.320 297.843 1.00 78.01 1389 ILE A N 1
ATOM 10200 C CA . ILE A 1 1355 ? -72.617 -44.266 298.664 1.00 68.04 1389 ILE A CA 1
ATOM 10201 C C . ILE A 1 1355 ? -74.106 -44.210 298.379 1.00 68.32 1389 ILE A C 1
ATOM 10202 O O . ILE A 1 1355 ? -74.587 -44.791 297.403 1.00 62.09 1389 ILE A O 1
ATOM 10207 N N . PHE A 1 1356 ? -74.821 -43.509 299.249 1.00 69.90 1390 PHE A N 1
ATOM 10208 C CA . PHE A 1 1356 ? -76.272 -43.528 299.292 1.00 68.76 1390 PHE A CA 1
ATOM 10209 C C . PHE A 1 1356 ? -76.914 -42.472 298.389 1.00 68.57 1390 PHE A C 1
ATOM 10210 O O . PHE A 1 1356 ? -77.991 -42.681 297.830 1.00 64.32 1390 PHE A O 1
ATOM 10218 N N . HIS A 1 1357 ? -76.249 -41.329 298.265 1.00 70.27 1391 HIS A N 1
ATOM 10219 C CA . HIS A 1 1357 ? -76.807 -40.184 297.553 1.00 69.58 1391 HIS A CA 1
ATOM 10220 C C . HIS A 1 1357 ? -75.704 -39.208 297.192 1.00 59.03 1391 HIS A C 1
ATOM 10221 O O . HIS A 1 1357 ? -74.672 -39.157 297.845 1.00 63.04 1391 HIS A O 1
ATOM 10228 N N . THR A 1 1358 ? -75.932 -38.439 296.143 1.00 59.23 1392 THR A N 1
ATOM 10229 C CA . THR A 1 1358 ? -74.974 -37.439 295.714 1.00 62.90 1392 THR A CA 1
ATOM 10230 C C . THR A 1 1358 ? -75.561 -36.054 295.730 1.00 58.49 1392 THR A C 1
ATOM 10231 O O . THR A 1 1358 ? -76.516 -35.767 295.008 1.00 58.92 1392 THR A O 1
ATOM 10235 N N . PHE A 1 1359 ? -74.984 -35.191 296.555 1.00 61.22 1393 PHE A N 1
ATOM 10236 C CA . PHE A 1 1359 ? -75.333 -33.778 296.539 1.00 57.71 1393 PHE A CA 1
ATOM 10237 C C . PHE A 1 1359 ? -74.392 -33.027 295.603 1.00 57.11 1393 PHE A C 1
ATOM 10238 O O . PHE A 1 1359 ? -73.172 -33.057 295.777 1.00 53.80 1393 PHE A O 1
ATOM 10246 N N . LEU A 1 1360 ? -74.965 -32.399 294.582 1.00 50.00 1394 LEU A N 1
ATOM 10247 C CA . LEU A 1 1360 ? -74.217 -31.483 293.723 1.00 54.24 1394 LEU A CA 1
ATOM 10248 C C . LEU A 1 1360 ? -74.385 -30.040 294.176 1.00 54.41 1394 LEU A C 1
ATOM 10249 O O . LEU A 1 1360 ? -75.446 -29.434 293.993 1.00 56.13 1394 LEU A O 1
ATOM 10254 N N . VAL A 1 1361 ? -73.348 -29.492 294.783 1.00 50.11 1395 VAL A N 1
ATOM 10255 C CA . VAL A 1 1361 ? -73.328 -28.066 295.044 1.00 54.71 1395 VAL A CA 1
ATOM 10256 C C . VAL A 1 1361 ? -73.040 -27.349 293.735 1.00 54.14 1395 VAL A C 1
ATOM 10257 O O . VAL A 1 1361 ? -71.893 -27.302 293.293 1.00 52.10 1395 VAL A O 1
ATOM 10261 N N . VAL A 1 1362 ? -74.082 -26.816 293.110 1.00 46.31 1396 VAL A N 1
ATOM 10262 C CA . VAL A 1 1362 ? -73.949 -26.215 291.789 1.00 52.99 1396 VAL A CA 1
ATOM 10263 C C . VAL A 1 1362 ? -73.927 -24.681 291.854 1.00 57.47 1396 VAL A C 1
ATOM 10264 O O . VAL A 1 1362 ? -74.884 -24.047 292.312 1.00 56.40 1396 VAL A O 1
ATOM 10268 N N . SER A 1 1363 ? -72.817 -24.094 291.417 1.00 60.00 1397 SER A N 1
ATOM 10269 C CA . SER A 1 1363 ? -72.668 -22.641 291.433 1.00 59.88 1397 SER A CA 1
ATOM 10270 C C . SER A 1 1363 ? -73.641 -22.026 290.438 1.00 59.22 1397 SER A C 1
ATOM 10271 O O . SER A 1 1363 ? -74.021 -22.676 289.465 1.00 62.81 1397 SER A O 1
ATOM 10274 N N . SER A 1 1364 ? -74.046 -20.784 290.680 1.00 57.17 1398 SER A N 1
ATOM 10275 C CA . SER A 1 1364 ? -74.983 -20.111 289.789 1.00 58.12 1398 SER A CA 1
ATOM 10276 C C . SER A 1 1364 ? -74.476 -20.097 288.335 1.00 58.15 1398 SER A C 1
ATOM 10277 O O . SER A 1 1364 ? -75.265 -20.223 287.395 1.00 52.57 1398 SER A O 1
ATOM 10280 N N . SER A 1 1365 ? -73.165 -19.977 288.142 1.00 56.82 1399 SER A N 1
ATOM 10281 C CA . SER A 1 1365 ? -72.639 -19.956 286.787 1.00 53.85 1399 SER A CA 1
ATOM 10282 C C . SER A 1 1365 ? -72.825 -21.303 286.091 1.00 65.52 1399 SER A C 1
ATOM 10283 O O . SER A 1 1365 ? -72.884 -21.357 284.859 1.00 70.09 1399 SER A O 1
ATOM 10286 N N . CYS A 1 1366 ? -72.937 -22.382 286.867 1.00 56.73 1400 CYS A N 1
ATOM 10287 C CA . CYS A 1 1366 ? -73.058 -23.712 286.283 1.00 56.32 1400 CYS A CA 1
ATOM 10288 C C . CYS A 1 1366 ? -74.478 -24.275 286.305 1.00 55.71 1400 CYS A C 1
ATOM 10289 O O . CYS A 1 1366 ? -74.726 -25.356 285.788 1.00 54.41 1400 CYS A O 1
ATOM 10292 N N . HIS A 1 1367 ? -75.407 -23.542 286.902 1.00 56.26 1401 HIS A N 1
ATOM 10293 C CA . HIS A 1 1367 ? -76.774 -24.011 287.044 1.00 53.86 1401 HIS A CA 1
ATOM 10294 C C . HIS A 1 1367 ? -77.471 -24.427 285.744 1.00 57.63 1401 HIS A C 1
ATOM 10295 O O . HIS A 1 1367 ? -78.183 -25.434 285.714 1.00 56.61 1401 HIS A O 1
ATOM 10302 N N . LEU A 1 1368 ? -77.287 -23.654 284.679 1.00 54.91 1402 LEU A N 1
ATOM 10303 C CA . LEU A 1 1368 ? -78.006 -23.909 283.431 1.00 56.57 1402 LEU A CA 1
ATOM 10304 C C . LEU A 1 1368 ? -77.708 -25.263 282.820 1.00 56.18 1402 LEU A C 1
ATOM 10305 O O . LEU A 1 1368 ? -78.566 -25.825 282.152 1.00 64.86 1402 LEU A O 1
ATOM 10310 N N . PHE A 1 1369 ? -76.503 -25.790 283.018 1.00 56.64 1403 PHE A N 1
ATOM 10311 C CA . PHE A 1 1369 ? -76.147 -27.079 282.413 1.00 58.97 1403 PHE A CA 1
ATOM 10312 C C . PHE A 1 1369 ? -76.911 -28.225 283.069 1.00 52.68 1403 PHE A C 1
ATOM 10313 O O . PHE A 1 1369 ? -76.980 -28.322 284.290 1.00 53.59 1403 PHE A O 1
ATOM 10321 N N . PRO A 1 1370 ? -77.499 -29.094 282.247 1.00 52.40 1404 PRO A N 1
ATOM 10322 C CA . PRO A 1 1370 ? -78.191 -30.280 282.757 1.00 53.56 1404 PRO A CA 1
ATOM 10323 C C . PRO A 1 1370 ? -77.192 -31.374 283.130 1.00 52.66 1404 PRO A C 1
ATOM 10324 O O . PRO A 1 1370 ? -77.138 -32.410 282.470 1.00 54.05 1404 PRO A O 1
ATOM 10328 N N . TRP A 1 1371 ? -76.410 -31.132 284.180 1.00 51.83 1405 TRP A N 1
ATOM 10329 C CA . TRP A 1 1371 ? -75.338 -32.035 284.577 1.00 54.48 1405 TRP A CA 1
ATOM 10330 C C . TRP A 1 1371 ? -75.838 -33.462 284.751 1.00 57.95 1405 TRP A C 1
ATOM 10331 O O . TRP A 1 1371 ? -75.188 -34.422 284.326 1.00 55.16 1405 TRP A O 1
ATOM 10342 N N . GLU A 1 1372 ? -77.012 -33.580 285.358 1.00 54.86 1406 GLU A N 1
ATOM 10343 C CA . GLU A 1 1372 ? -77.561 -34.866 285.741 1.00 54.62 1406 GLU A CA 1
ATOM 10344 C C . GLU A 1 1372 ? -77.812 -35.765 284.535 1.00 56.25 1406 GLU A C 1
ATOM 10345 O O . GLU A 1 1372 ? -78.073 -36.943 284.691 1.00 59.02 1406 GLU A O 1
ATOM 10351 N N . CYS A 1 1373 ? -77.697 -35.233 283.327 1.00 53.44 1407 CYS A N 1
ATOM 10352 C CA . CYS A 1 1373 ? -77.942 -36.062 282.162 1.00 56.06 1407 CYS A CA 1
ATOM 10353 C C . CYS A 1 1373 ? -76.666 -36.537 281.458 1.00 59.68 1407 CYS A C 1
ATOM 10354 O O . CYS A 1 1373 ? -76.731 -37.301 280.492 1.00 65.64 1407 CYS A O 1
ATOM 10357 N N . LEU A 1 1374 ? -75.506 -36.118 281.959 1.00 56.01 1408 LEU A N 1
ATOM 10358 C CA . LEU A 1 1374 ? -74.241 -36.725 281.537 1.00 60.12 1408 LEU A CA 1
ATOM 10359 C C . LEU A 1 1374 ? -74.269 -38.239 281.827 1.00 61.85 1408 LEU A C 1
ATOM 10360 O O . LEU A 1 1374 ? -74.844 -38.676 282.833 1.00 59.61 1408 LEU A O 1
ATOM 10365 N N . SER A 1 1375 ? -73.667 -39.034 280.946 1.00 56.90 1409 SER A N 1
ATOM 10366 C CA . SER A 1 1375 ? -73.817 -40.493 281.027 1.00 64.86 1409 SER A CA 1
ATOM 10367 C C . SER A 1 1375 ? -73.335 -41.086 282.362 1.00 58.71 1409 SER A C 1
ATOM 10368 O O . SER A 1 1375 ? -73.891 -42.084 282.833 1.00 57.88 1409 SER A O 1
ATOM 10371 N N . PHE A 1 1376 ? -72.335 -40.457 282.977 1.00 53.65 1410 PHE A N 1
ATOM 10372 C CA . PHE A 1 1376 ? -71.865 -40.904 284.278 1.00 51.11 1410 PHE A CA 1
ATOM 10373 C C . PHE A 1 1376 ? -72.648 -40.306 285.450 1.00 53.75 1410 PHE A C 1
ATOM 10374 O O . PHE A 1 1376 ? -72.337 -40.579 286.597 1.00 52.34 1410 PHE A O 1
ATOM 10382 N N . LEU A 1 1377 ? -73.666 -39.498 285.169 1.00 57.05 1411 LEU A N 1
ATOM 10383 C CA . LEU A 1 1377 ? -74.519 -38.969 286.240 1.00 54.65 1411 LEU A CA 1
ATOM 10384 C C . LEU A 1 1377 ? -75.961 -39.465 286.137 1.00 57.54 1411 LEU A C 1
ATOM 10385 O O . LEU A 1 1377 ? -76.634 -39.590 287.151 1.00 52.37 1411 LEU A O 1
ATOM 10390 N N . LYS A 1 1378 ? -76.401 -39.788 284.920 1.00 53.02 1412 LYS A N 1
ATOM 10391 C CA . LYS A 1 1378 ? -77.816 -40.011 284.630 1.00 58.32 1412 LYS A CA 1
ATOM 10392 C C . LYS A 1 1378 ? -78.481 -41.159 285.400 1.00 60.88 1412 LYS A C 1
ATOM 10393 O O . LYS A 1 1378 ? -79.708 -41.193 285.529 1.00 69.03 1412 LYS A O 1
ATOM 10399 N N . ASP A 1 1379 ? -77.692 -42.075 285.945 1.00 64.09 1413 ASP A N 1
ATOM 10400 C CA . ASP A 1 1379 ? -78.269 -43.175 286.708 1.00 63.02 1413 ASP A CA 1
ATOM 10401 C C . ASP A 1 1379 ? -78.100 -42.998 288.220 1.00 60.94 1413 ASP A C 1
ATOM 10402 O O . ASP A 1 1379 ? -78.416 -43.897 288.987 1.00 64.26 1413 ASP A O 1
ATOM 10407 N N . LEU A 1 1380 ? -77.623 -41.836 288.649 1.00 58.80 1414 LEU A N 1
ATOM 10408 C CA . LEU A 1 1380 ? -77.330 -41.610 290.067 1.00 63.56 1414 LEU A CA 1
ATOM 10409 C C . LEU A 1 1380 ? -78.472 -40.910 290.808 1.00 60.10 1414 LEU A C 1
ATOM 10410 O O . LEU A 1 1380 ? -79.187 -40.098 290.238 1.00 68.46 1414 LEU A O 1
ATOM 10415 N N . SER A 1 1381 ? -78.640 -41.218 292.086 1.00 62.94 1415 SER A N 1
ATOM 10416 C CA . SER A 1 1381 ? -79.555 -40.442 292.907 1.00 62.18 1415 SER A CA 1
ATOM 10417 C C . SER A 1 1381 ? -78.942 -39.100 293.246 1.00 61.38 1415 SER A C 1
ATOM 10418 O O . SER A 1 1381 ? -77.993 -39.032 294.025 1.00 61.01 1415 SER A O 1
ATOM 10421 N N . ILE A 1 1382 ? -79.494 -38.029 292.685 1.00 60.68 1416 ILE A N 1
ATOM 10422 C CA . ILE A 1 1382 ? -78.895 -36.710 292.851 1.00 64.59 1416 ILE A CA 1
ATOM 10423 C C . ILE A 1 1382 ? -79.913 -35.610 293.152 1.00 62.93 1416 ILE A C 1
ATOM 10424 O O . ILE A 1 1382 ? -80.959 -35.522 292.504 1.00 61.44 1416 ILE A O 1
ATOM 10429 N N . THR A 1 1383 ? -79.604 -34.774 294.139 1.00 63.00 1417 THR A N 1
ATOM 10430 C CA . THR A 1 1383 ? -80.233 -33.462 294.249 1.00 60.48 1417 THR A CA 1
ATOM 10431 C C . THR A 1 1383 ? -79.152 -32.390 294.164 1.00 56.31 1417 THR A C 1
ATOM 10432 O O . THR A 1 1383 ? -78.007 -32.625 294.528 1.00 54.27 1417 THR A O 1
ATOM 10436 N N . ARG A 1 1384 ? -79.537 -31.214 293.675 1.00 61.23 1418 ARG A N 1
ATOM 10437 C CA . ARG A 1 1384 ? -78.685 -30.032 293.690 1.00 56.25 1418 ARG A CA 1
ATOM 10438 C C . ARG A 1 1384 ? -78.834 -29.216 294.962 1.00 57.15 1418 ARG A C 1
ATOM 10439 O O . ARG A 1 1384 ? -79.875 -29.219 295.610 1.00 51.23 1418 ARG A O 1
ATOM 10447 N N . VAL A 1 1385 ? -77.776 -28.498 295.308 1.00 57.01 1419 VAL A N 1
ATOM 10448 C CA . VAL A 1 1385 ? -77.828 -27.583 296.438 1.00 59.04 1419 VAL A CA 1
ATOM 10449 C C . VAL A 1 1385 ? -77.020 -26.335 296.069 1.00 60.16 1419 VAL A C 1
ATOM 10450 O O . VAL A 1 1385 ? -76.079 -26.424 295.299 1.00 62.01 1419 VAL A O 1
ATOM 10454 N N . PRO A 1 1386 ? -77.421 -25.154 296.556 1.00 64.71 1420 PRO A N 1
ATOM 10455 C CA . PRO A 1 1386 ? -76.642 -23.972 296.156 1.00 57.37 1420 PRO A CA 1
ATOM 10456 C C . PRO A 1 1386 ? -75.385 -23.703 297.001 1.00 57.18 1420 PRO A C 1
ATOM 10457 O O . PRO A 1 1386 ? -74.544 -22.932 296.541 1.00 63.22 1420 PRO A O 1
ATOM 10461 N N . SER A 1 1387 ? -75.235 -24.331 298.168 1.00 59.36 1421 SER A N 1
ATOM 10462 C CA . SER A 1 1387 ? -74.041 -24.128 299.001 1.00 56.82 1421 SER A CA 1
ATOM 10463 C C . SER A 1 1387 ? -73.919 -25.112 300.180 1.00 55.04 1421 SER A C 1
ATOM 10464 O O . SER A 1 1387 ? -74.897 -25.742 300.563 1.00 57.49 1421 SER A O 1
ATOM 10467 N N . TYR A 1 1388 ? -72.738 -25.215 300.787 1.00 54.35 1422 TYR A N 1
ATOM 10468 C CA . TYR A 1 1388 ? -72.565 -26.068 301.973 1.00 56.60 1422 TYR A CA 1
ATOM 10469 C C . TYR A 1 1388 ? -73.442 -25.632 303.139 1.00 63.79 1422 TYR A C 1
ATOM 10470 O O . TYR A 1 1388 ? -73.902 -26.469 303.936 1.00 67.41 1422 TYR A O 1
ATOM 10479 N N . VAL A 1 1389 ? -73.645 -24.321 303.257 1.00 64.94 1423 VAL A N 1
ATOM 10480 C CA . VAL A 1 1389 ? -74.404 -23.778 304.374 1.00 64.54 1423 VAL A CA 1
ATOM 10481 C C . VAL A 1 1389 ? -75.879 -24.136 304.228 1.00 61.06 1423 VAL A C 1
ATOM 10482 O O . VAL A 1 1389 ? -76.556 -24.413 305.220 1.00 67.87 1423 VAL A O 1
ATOM 10486 N N . CYS A 1 1390 ? -76.368 -24.159 302.994 1.00 52.11 1424 CYS A N 1
ATOM 10487 C CA . CYS A 1 1390 ? -77.757 -24.530 302.758 1.00 57.44 1424 CYS A CA 1
ATOM 10488 C C . CYS A 1 1390 ? -77.987 -26.041 302.977 1.00 67.54 1424 CYS A C 1
ATOM 10489 O O . CYS A 1 1390 ? -78.963 -26.460 303.626 1.00 64.67 1424 CYS A O 1
ATOM 10492 N N . LEU A 1 1391 ? -77.085 -26.850 302.428 1.00 67.11 1425 LEU A N 1
ATOM 10493 C CA . LEU A 1 1391 ? -77.133 -28.272 302.645 1.00 65.76 1425 LEU A CA 1
ATOM 10494 C C . LEU A 1 1391 ? -77.130 -28.563 304.148 1.00 66.44 1425 LEU A C 1
ATOM 10495 O O . LEU A 1 1391 ? -77.997 -29.293 304.643 1.00 65.59 1425 LEU A O 1
ATOM 10500 N N . ASN A 1 1392 ? -76.188 -27.982 304.887 1.00 60.45 1426 ASN A N 1
ATOM 10501 C CA . ASN A 1 1392 ? -76.042 -28.383 306.285 1.00 64.15 1426 ASN A CA 1
ATOM 10502 C C . ASN A 1 1392 ? -77.171 -27.900 307.171 1.00 72.29 1426 ASN A C 1
ATOM 10503 O O . ASN A 1 1392 ? -77.454 -28.515 308.189 1.00 76.96 1426 ASN A O 1
ATOM 10508 N N . LYS A 1 1393 ? -77.830 -26.806 306.807 1.00 79.19 1427 LYS A N 1
ATOM 10509 C CA . LYS A 1 1393 ? -78.968 -26.384 307.617 1.00 75.57 1427 LYS A CA 1
ATOM 10510 C C . LYS A 1 1393 ? -80.185 -27.252 307.273 1.00 73.12 1427 LYS A C 1
ATOM 10511 O O . LYS A 1 1393 ? -80.954 -27.625 308.162 1.00 75.98 1427 LYS A O 1
ATOM 10517 N N . LEU A 1 1394 ? -80.345 -27.589 305.993 1.00 69.91 1428 LEU A N 1
ATOM 10518 C CA . LEU A 1 1394 ? -81.415 -28.486 305.580 1.00 66.57 1428 LEU A CA 1
ATOM 10519 C C . LEU A 1 1394 ? -81.265 -29.836 306.277 1.00 76.53 1428 LEU A C 1
ATOM 10520 O O . LEU A 1 1394 ? -82.246 -30.405 306.765 1.00 78.61 1428 LEU A O 1
ATOM 10525 N N . LEU A 1 1395 ? -80.037 -30.345 306.334 1.00 73.04 1429 LEU A N 1
ATOM 10526 C CA . LEU A 1 1395 ? -79.798 -31.615 307.006 1.00 77.93 1429 LEU A CA 1
ATOM 10527 C C . LEU A 1 1395 ? -79.965 -31.469 308.528 1.00 81.00 1429 LEU A C 1
ATOM 10528 O O . LEU A 1 1395 ? -80.517 -32.356 309.184 1.00 85.97 1429 LEU A O 1
ATOM 10533 N N . SER A 1 1396 ? -79.510 -30.360 309.098 1.00 77.81 1430 SER A N 1
ATOM 10534 C CA . SER A 1 1396 ? -79.758 -30.120 310.523 1.00 79.46 1430 SER A CA 1
ATOM 10535 C C . SER A 1 1396 ? -81.258 -30.048 310.831 1.00 81.14 1430 SER A C 1
ATOM 10536 O O . SER A 1 1396 ? -81.698 -30.485 311.885 1.00 87.89 1430 SER A O 1
ATOM 10539 N N . ARG A 1 1397 ? -82.034 -29.514 309.896 1.00 74.61 1431 ARG A N 1
ATOM 10540 C CA . ARG A 1 1397 ? -83.474 -29.382 310.069 1.00 79.64 1431 ARG A CA 1
ATOM 10541 C C . ARG A 1 1397 ? -84.154 -30.736 310.203 1.00 82.21 1431 ARG A C 1
ATOM 10542 O O . ARG A 1 1397 ? -85.205 -30.846 310.841 1.00 86.36 1431 ARG A O 1
ATOM 10550 N N . PHE A 1 1398 ? -83.559 -31.771 309.615 1.00 83.48 1432 PHE A N 1
ATOM 10551 C CA . PHE A 1 1398 ? -84.165 -33.105 309.647 1.00 81.93 1432 PHE A CA 1
ATOM 10552 C C . PHE A 1 1398 ? -83.194 -34.155 310.220 1.00 81.92 1432 PHE A C 1
ATOM 10553 O O . PHE A 1 1398 ? -83.086 -35.276 309.705 1.00 83.34 1432 PHE A O 1
ATOM 10561 N N . HIS A 1 1399 ? -82.458 -33.749 311.233 1.00 83.89 1433 HIS A N 1
ATOM 10562 C CA . HIS A 1 1399 ? -81.583 -34.631 311.967 1.00 85.26 1433 HIS A CA 1
ATOM 10563 C C . HIS A 1 1399 ? -80.847 -35.615 311.101 1.00 81.42 1433 HIS A C 1
ATOM 10564 O O . HIS A 1 1399 ? -80.709 -36.757 311.454 1.00 88.29 1433 HIS A O 1
ATOM 10571 N N . TYR A 1 1400 ? -80.394 -35.160 309.954 1.00 81.17 1434 TYR A N 1
ATOM 10572 C CA . TYR A 1 1400 ? -79.431 -35.893 309.166 1.00 82.16 1434 TYR A CA 1
ATOM 10573 C C . TYR A 1 1400 ? -79.952 -37.254 308.778 1.00 81.93 1434 TYR A C 1
ATOM 10574 O O . TYR A 1 1400 ? -79.286 -38.249 308.926 1.00 81.95 1434 TYR A O 1
ATOM 10583 N N . GLN A 1 1401 ? -81.154 -37.283 308.253 1.00 76.27 1435 GLN A N 1
ATOM 10584 C CA . GLN A 1 1401 ? -81.820 -38.521 308.013 1.00 75.55 1435 GLN A CA 1
ATOM 10585 C C . GLN A 1 1401 ? -82.266 -38.504 306.591 1.00 75.24 1435 GLN A C 1
ATOM 10586 O O . GLN A 1 1401 ? -83.220 -37.841 306.268 1.00 80.05 1435 GLN A O 1
ATOM 10592 N N . LEU A 1 1402 ? -81.573 -39.230 305.731 1.00 78.56 1436 LEU A N 1
ATOM 10593 C CA . LEU A 1 1402 ? -81.968 -39.343 304.334 1.00 76.09 1436 LEU A CA 1
ATOM 10594 C C . LEU A 1 1402 ? -82.587 -40.682 304.095 1.00 69.54 1436 LEU A C 1
ATOM 10595 O O . LEU A 1 1402 ? -82.069 -41.681 304.523 1.00 74.61 1436 LEU A O 1
ATOM 10600 N N . PRO A 1 1403 ? -83.699 -40.708 303.403 1.00 72.83 1437 PRO A N 1
ATOM 10601 C CA . PRO A 1 1403 ? -84.241 -39.531 302.749 1.00 73.40 1437 PRO A CA 1
ATOM 10602 C C . PRO A 1 1403 ? -85.249 -38.812 303.626 1.00 78.95 1437 PRO A C 1
ATOM 10603 O O . PRO A 1 1403 ? -85.471 -39.203 304.753 1.00 78.66 1437 PRO A O 1
ATOM 10607 N N . LEU A 1 1404 ? -85.910 -37.825 303.067 1.00 82.25 1438 LEU A N 1
ATOM 10608 C CA . LEU A 1 1404 ? -86.894 -37.119 303.835 1.00 82.77 1438 LEU A CA 1
ATOM 10609 C C . LEU A 1 1404 ? -88.240 -37.787 303.816 1.00 78.32 1438 LEU A C 1
ATOM 10610 O O . LEU A 1 1404 ? -88.995 -37.619 302.887 1.00 79.41 1438 LEU A O 1
ATOM 10615 N N . GLN A 1 1405 ? -88.527 -38.597 304.816 1.00 78.88 1439 GLN A N 1
ATOM 10616 C CA . GLN A 1 1405 ? -89.855 -39.156 304.916 1.00 82.42 1439 GLN A CA 1
ATOM 10617 C C . GLN A 1 1405 ? -90.869 -38.045 304.933 1.00 79.38 1439 GLN A C 1
ATOM 10618 O O . GLN A 1 1405 ? -90.844 -37.187 305.787 1.00 75.99 1439 GLN A O 1
ATOM 10624 N N . VAL A 1 1406 ? -91.793 -38.111 303.992 1.00 75.80 1440 VAL A N 1
ATOM 10625 C CA . VAL A 1 1406 ? -92.848 -37.144 303.842 1.00 78.71 1440 VAL A CA 1
ATOM 10626 C C . VAL A 1 1406 ? -94.137 -37.904 303.749 1.00 85.81 1440 VAL A C 1
ATOM 10627 O O . VAL A 1 1406 ? -94.278 -38.725 302.869 1.00 86.89 1440 VAL A O 1
ATOM 10631 N N . THR A 1 1407 ? -95.087 -37.622 304.631 1.00 88.15 1441 THR A N 1
ATOM 10632 C CA . THR A 1 1407 ? -96.379 -38.305 304.641 1.00 85.32 1441 THR A CA 1
ATOM 10633 C C . THR A 1 1407 ? -97.332 -37.688 303.638 1.00 81.75 1441 THR A C 1
ATOM 10634 O O . THR A 1 1407 ? -97.380 -36.472 303.439 1.00 87.87 1441 THR A O 1
ATOM 10638 N N . ILE A 1 1408 ? -98.130 -38.556 303.050 1.00 81.76 1442 ILE A N 1
ATOM 10639 C CA . ILE A 1 1408 ? -98.870 -38.242 301.860 1.00 86.87 1442 ILE A CA 1
ATOM 10640 C C . ILE A 1 1408 ? -100.340 -38.557 302.135 1.00 97.71 1442 ILE A C 1
ATOM 10641 O O . ILE A 1 1408 ? -101.185 -38.519 301.248 1.00 97.06 1442 ILE A O 1
ATOM 10646 N N . GLU A 1 1409 ? -100.646 -38.839 303.397 1.00 101.35 1443 GLU A N 1
ATOM 10647 C CA . GLU A 1 1409 ? -101.967 -39.334 303.757 1.00 105.04 1443 GLU A CA 1
ATOM 10648 C C . GLU A 1 1409 ? -102.975 -38.234 304.034 1.00 103.15 1443 GLU A C 1
ATOM 10649 O O . GLU A 1 1409 ? -104.145 -38.530 304.254 1.00 102.78 1443 GLU A O 1
ATOM 10655 N N . ASP A 1 1410 ? -102.523 -36.977 304.021 1.00 106.14 1444 ASP A N 1
ATOM 10656 C CA . ASP A 1 1410 ? -103.411 -35.810 304.126 1.00 104.16 1444 ASP A CA 1
ATOM 10657 C C . ASP A 1 1410 ? -102.701 -34.467 303.928 1.00 102.07 1444 ASP A C 1
ATOM 10658 O O . ASP A 1 1410 ? -101.472 -34.391 303.859 1.00 98.17 1444 ASP A O 1
ATOM 10663 N N . ASN A 1 1411 ? -103.502 -33.411 303.853 1.00 99.02 1445 ASN A N 1
ATOM 10664 C CA . ASN A 1 1411 ? -103.006 -32.049 303.714 1.00 98.44 1445 ASN A CA 1
ATOM 10665 C C . ASN A 1 1411 ? -102.065 -31.830 302.539 1.00 93.04 1445 ASN A C 1
ATOM 10666 O O . ASN A 1 1411 ? -101.017 -31.202 302.691 1.00 89.24 1445 ASN A O 1
ATOM 10671 N N . ILE A 1 1412 ? -102.447 -32.331 301.368 1.00 88.17 1446 ILE A N 1
ATOM 10672 C CA . ILE A 1 1412 ? -101.667 -32.099 300.157 1.00 85.19 1446 ILE A CA 1
ATOM 10673 C C . ILE A 1 1412 ? -102.380 -31.100 299.208 1.00 84.37 1446 ILE A C 1
ATOM 10674 O O . ILE A 1 1412 ? -103.587 -31.201 298.967 1.00 81.16 1446 ILE A O 1
ATOM 10679 N N . SER A 1 1413 ? -101.626 -30.120 298.707 1.00 84.24 1447 SER A N 1
ATOM 10680 C CA . SER A 1 1413 ? -102.161 -29.054 297.844 1.00 80.48 1447 SER A CA 1
ATOM 10681 C C . SER A 1 1413 ? -101.821 -29.290 296.381 1.00 77.24 1447 SER A C 1
ATOM 10682 O O . SER A 1 1413 ? -100.762 -29.832 296.062 1.00 80.03 1447 SER A O 1
ATOM 10685 N N . MET A 1 1414 ? -102.711 -28.869 295.493 1.00 73.01 1448 MET A N 1
ATOM 10686 C CA . MET A 1 1414 ? -102.442 -28.966 294.072 1.00 70.61 1448 MET A CA 1
ATOM 10687 C C . MET A 1 1414 ? -103.090 -27.852 293.301 1.00 78.55 1448 MET A C 1
ATOM 10688 O O . MET A 1 1414 ? -104.143 -27.338 293.677 1.00 86.89 1448 MET A O 1
ATOM 10693 N N . ILE A 1 1415 ? -102.434 -27.479 292.213 1.00 73.35 1449 ILE A N 1
ATOM 10694 C CA . ILE A 1 1415 ? -102.917 -26.448 291.316 1.00 73.99 1449 ILE A CA 1
ATOM 10695 C C . ILE A 1 1415 ? -102.805 -27.008 289.901 1.00 74.26 1449 ILE A C 1
ATOM 10696 O O . ILE A 1 1415 ? -101.772 -27.554 289.532 1.00 77.77 1449 ILE A O 1
ATOM 10701 N N . LEU A 1 1416 ? -103.871 -26.913 289.118 1.00 73.16 1450 LEU A N 1
ATOM 10702 C CA . LEU A 1 1416 ? -103.882 -27.539 287.801 1.00 75.11 1450 LEU A CA 1
ATOM 10703 C C . LEU A 1 1416 ? -104.432 -26.607 286.732 1.00 73.74 1450 LEU A C 1
ATOM 10704 O O . LEU A 1 1416 ? -105.598 -26.232 286.790 1.00 82.11 1450 LEU A O 1
ATOM 10709 N N . ASN A 1 1417 ? -103.593 -26.229 285.767 1.00 72.95 1451 ASN A N 1
ATOM 10710 C CA . ASN A 1 1417 ? -104.017 -25.388 284.643 1.00 75.40 1451 ASN A CA 1
ATOM 10711 C C . ASN A 1 1417 ? -104.642 -24.078 285.134 1.00 79.15 1451 ASN A C 1
ATOM 10712 O O . ASN A 1 1417 ? -105.781 -23.762 284.794 1.00 77.19 1451 ASN A O 1
ATOM 10717 N N . PRO A 1 1418 ? -103.884 -23.292 285.924 1.00 82.73 1452 PRO A N 1
ATOM 10718 C CA . PRO A 1 1418 ? -104.456 -22.124 286.605 1.00 76.53 1452 PRO A CA 1
ATOM 10719 C C . PRO A 1 1418 ? -104.876 -21.040 285.636 1.00 75.71 1452 PRO A C 1
ATOM 10720 O O . PRO A 1 1418 ? -105.220 -19.949 286.067 1.00 87.52 1452 PRO A O 1
ATOM 10724 N N . ASN A 1 1419 ? -104.850 -21.329 284.345 1.00 75.12 1453 ASN A N 1
ATOM 10725 C CA . ASN A 1 1419 ? -105.026 -20.291 283.352 1.00 72.87 1453 ASN A CA 1
ATOM 10726 C C . ASN A 1 1419 ? -105.720 -20.816 282.105 1.00 77.15 1453 ASN A C 1
ATOM 10727 O O . ASN A 1 1419 ? -105.783 -20.125 281.090 1.00 80.84 1453 ASN A O 1
ATOM 10732 N N . GLY A 1 1420 ? -106.245 -22.037 282.187 1.00 76.74 1454 GLY A N 1
ATOM 10733 C CA . GLY A 1 1420 ? -107.018 -22.620 281.103 1.00 74.78 1454 GLY A CA 1
ATOM 10734 C C . GLY A 1 1420 ? -106.315 -22.603 279.757 1.00 81.72 1454 GLY A C 1
ATOM 10735 O O . GLY A 1 1420 ? -106.968 -22.522 278.721 1.00 82.15 1454 GLY A O 1
ATOM 10736 N N . ASP A 1 1421 ? -104.983 -22.668 279.774 1.00 85.36 1455 ASP A N 1
ATOM 10737 C CA . ASP A 1 1421 ? -104.185 -22.638 278.547 1.00 85.81 1455 ASP A CA 1
ATOM 10738 C C . ASP A 1 1421 ? -103.481 -23.969 278.307 1.00 83.75 1455 ASP A C 1
ATOM 10739 O O . ASP A 1 1421 ? -102.605 -24.074 277.438 1.00 82.81 1455 ASP A O 1
ATOM 10744 N N . LEU A 1 1422 ? -103.871 -24.976 279.086 1.00 79.42 1456 LEU A N 1
ATOM 10745 C CA . LEU A 1 1422 ? -103.272 -26.303 279.017 1.00 82.55 1456 LEU A CA 1
ATOM 10746 C C . LEU A 1 1422 ? -104.344 -27.358 279.213 1.00 83.70 1456 LEU A C 1
ATOM 10747 O O . LEU A 1 1422 ? -104.334 -28.097 280.199 1.00 82.96 1456 LEU A O 1
ATOM 10752 N N . SER A 1 1423 ? -105.261 -27.450 278.263 1.00 82.16 1457 SER A N 1
ATOM 10753 C CA . SER A 1 1423 ? -106.500 -28.153 278.521 1.00 84.97 1457 SER A CA 1
ATOM 10754 C C . SER A 1 1423 ? -106.362 -29.669 278.429 1.00 86.08 1457 SER A C 1
ATOM 10755 O O . SER A 1 1423 ? -107.151 -30.402 279.032 1.00 86.95 1457 SER A O 1
ATOM 10758 N N . ARG A 1 1424 ? -105.354 -30.141 277.698 1.00 86.22 1458 ARG A N 1
ATOM 10759 C CA . ARG A 1 1424 ? -105.088 -31.584 277.585 1.00 82.96 1458 ARG A CA 1
ATOM 10760 C C . ARG A 1 1424 ? -104.424 -32.082 278.860 1.00 78.33 1458 ARG A C 1
ATOM 10761 O O . ARG A 1 1424 ? -104.642 -33.212 279.305 1.00 78.04 1458 ARG A O 1
ATOM 10769 N N . THR A 1 1425 ? -103.587 -31.218 279.427 1.00 81.11 1459 THR A N 1
ATOM 10770 C CA . THR A 1 1425 ? -102.953 -31.485 280.706 1.00 82.81 1459 THR A CA 1
ATOM 10771 C C . THR A 1 1425 ? -104.042 -31.610 281.756 1.00 81.67 1459 THR A C 1
ATOM 10772 O O . THR A 1 1425 ? -104.044 -32.551 282.554 1.00 81.75 1459 THR A O 1
ATOM 10776 N N . GLU A 1 1426 ? -104.973 -30.662 281.746 1.0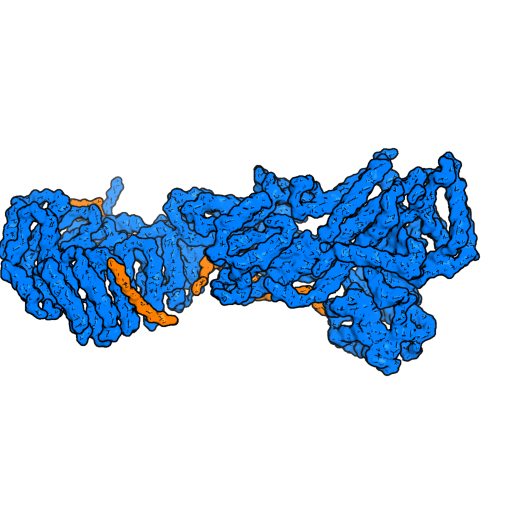0 84.57 1460 GLU A N 1
ATOM 10777 C CA . GLU A 1 1426 ? -106.088 -30.735 282.672 1.00 84.96 1460 GLU A CA 1
ATOM 10778 C C . GLU A 1 1426 ? -106.806 -32.064 282.511 1.00 81.62 1460 GLU A C 1
ATOM 10779 O O . GLU A 1 1426 ? -107.084 -32.721 283.501 1.00 77.32 1460 GLU A O 1
ATOM 10785 N N . SER A 1 1427 ? -107.059 -32.470 281.268 1.00 79.35 1461 SER A N 1
ATOM 10786 C CA . SER A 1 1427 ? -107.734 -33.746 280.995 1.00 79.58 1461 SER A CA 1
ATOM 10787 C C . SER A 1 1427 ? -107.030 -34.925 281.642 1.00 83.93 1461 SER A C 1
ATOM 10788 O O . SER A 1 1427 ? -107.681 -35.797 282.223 1.00 86.19 1461 SER A O 1
ATOM 10791 N N . LYS A 1 1428 ? -105.704 -34.952 281.535 1.00 80.78 1462 LYS A N 1
ATOM 10792 C CA . LYS A 1 1428 ? -104.929 -36.082 282.033 1.00 86.13 1462 LYS A CA 1
ATOM 10793 C C . LYS A 1 1428 ? -104.958 -36.205 283.548 1.00 84.11 1462 LYS A C 1
ATOM 10794 O O . LYS A 1 1428 ? -105.084 -37.305 284.075 1.00 89.67 1462 LYS A O 1
ATOM 10800 N N . PHE A 1 1429 ? -104.850 -35.087 284.251 1.00 84.98 1463 PHE A N 1
ATOM 10801 C CA . PHE A 1 1429 ? -104.654 -35.147 285.695 1.00 85.78 1463 PHE A CA 1
ATOM 10802 C C . PHE A 1 1429 ? -105.912 -34.870 286.508 1.00 87.48 1463 PHE A C 1
ATOM 10803 O O . PHE A 1 1429 ? -105.926 -35.108 287.719 1.00 86.01 1463 PHE A O 1
ATOM 10811 N N . LYS A 1 1430 ? -106.954 -34.381 285.834 1.00 87.52 1464 LYS A N 1
ATOM 10812 C CA . LYS A 1 1430 ? -108.254 -34.107 286.451 1.00 89.62 1464 LYS A CA 1
ATOM 10813 C C . LYS A 1 1430 ? -108.642 -35.262 287.360 1.00 90.64 1464 LYS A C 1
ATOM 10814 O O . LYS A 1 1430 ? -108.985 -35.062 288.524 1.00 89.96 1464 LYS A O 1
ATOM 10820 N N . GLY A 1 1431 ? -108.527 -36.471 286.817 1.00 89.62 1465 GLY A N 1
ATOM 10821 C CA . GLY A 1 1431 ? -108.868 -37.700 287.511 1.00 90.77 1465 GLY A CA 1
ATOM 10822 C C . GLY A 1 1431 ? -108.236 -37.916 288.874 1.00 95.19 1465 GLY A C 1
ATOM 10823 O O . GLY A 1 1431 ? -108.938 -37.872 289.884 1.00 94.87 1465 GLY A O 1
ATOM 10824 N N . MET A 1 1432 ? -106.923 -38.153 288.906 1.00 95.72 1466 MET A N 1
ATOM 10825 C CA . MET A 1 1432 ? -106.223 -38.471 290.155 1.00 98.33 1466 MET A CA 1
ATOM 10826 C C . MET A 1 1432 ? -106.277 -37.348 291.203 1.00 95.39 1466 MET A C 1
ATOM 10827 O O . MET A 1 1432 ? -106.420 -37.618 292.399 1.00 93.71 1466 MET A O 1
ATOM 10832 N N . PHE A 1 1433 ? -106.172 -36.096 290.762 1.00 96.18 1467 PHE A N 1
ATOM 10833 C CA . PHE A 1 1433 ? -106.130 -34.978 291.704 1.00 102.55 1467 PHE A CA 1
ATOM 10834 C C . PHE A 1 1433 ? -107.453 -34.829 292.453 1.00 99.34 1467 PHE A C 1
ATOM 10835 O O . PHE A 1 1433 ? -107.468 -34.714 293.680 1.00 99.05 1467 PHE A O 1
ATOM 10843 N N . GLN A 1 1434 ? -108.561 -34.847 291.719 1.00 95.64 1468 GLN A N 1
ATOM 10844 C CA . GLN A 1 1434 ? -109.872 -34.666 292.334 1.00 100.16 1468 GLN A CA 1
ATOM 10845 C C . GLN A 1 1434 ? -110.195 -35.830 293.267 1.00 101.07 1468 GLN A C 1
ATOM 10846 O O . GLN A 1 1434 ? -111.027 -35.701 294.166 1.00 100.44 1468 GLN A O 1
ATOM 10852 N N . LYS A 1 1435 ? -109.545 -36.969 293.039 1.00 97.53 1469 LYS A N 1
ATOM 10853 C CA . LYS A 1 1435 ? -109.721 -38.140 293.888 1.00 94.13 1469 LYS A CA 1
ATOM 10854 C C . LYS A 1 1435 ? -108.986 -37.962 295.201 1.00 97.47 1469 LYS A C 1
ATOM 10855 O O . LYS A 1 1435 ? -109.472 -38.347 296.258 1.00 99.58 1469 LYS A O 1
ATOM 10861 N N . ILE A 1 1436 ? -107.801 -37.374 295.131 1.00 102.30 1470 ILE A N 1
ATOM 10862 C CA . ILE A 1 1436 ? -107.009 -37.175 296.331 1.00 104.55 1470 ILE A CA 1
ATOM 10863 C C . ILE A 1 1436 ? -107.667 -36.161 297.277 1.00 104.72 1470 ILE A C 1
ATOM 10864 O O . ILE A 1 1436 ? -107.622 -36.337 298.491 1.00 101.08 1470 ILE A O 1
ATOM 10869 N N . ILE A 1 1437 ? -108.328 -35.134 296.748 1.00 104.72 1471 ILE A N 1
ATOM 10870 C CA . ILE A 1 1437 ? -109.043 -34.230 297.644 1.00 107.79 1471 ILE A CA 1
ATOM 10871 C C . ILE A 1 1437 ? -110.163 -34.987 298.364 1.00 106.02 1471 ILE A C 1
ATOM 10872 O O . ILE A 1 1437 ? -110.616 -34.556 299.421 1.00 104.17 1471 ILE A O 1
ATOM 10877 N N . ASP A 1 1438 ? -110.585 -36.123 297.805 1.00 106.59 1472 ASP A N 1
ATOM 10878 C CA . ASP A 1 1438 ? -111.672 -36.919 298.392 1.00 108.13 1472 ASP A CA 1
ATOM 10879 C C . ASP A 1 1438 ? -111.247 -37.695 299.642 1.00 109.31 1472 ASP A C 1
ATOM 10880 O O . ASP A 1 1438 ? -111.602 -37.316 300.762 1.00 114.10 1472 ASP A O 1
ATOM 10885 N N . ALA A 1 1439 ? -110.517 -38.790 299.447 1.00 101.89 1473 ALA A N 1
ATOM 10886 C CA . ALA A 1 1439 ? -110.112 -39.645 300.557 1.00 106.64 1473 ALA A CA 1
ATOM 10887 C C . ALA A 1 1439 ? -108.734 -39.262 301.101 1.00 110.27 1473 ALA A C 1
ATOM 10888 O O . ALA A 1 1439 ? -107.845 -40.117 301.217 1.00 112.34 1473 ALA A O 1
ATOM 10890 N N . LYS A 1 1440 ? -108.573 -37.980 301.439 1.00 111.65 1474 LYS A N 1
ATOM 10891 C CA . LYS A 1 1440 ? -107.316 -37.428 301.961 1.00 112.07 1474 LYS A CA 1
ATOM 10892 C C . LYS A 1 1440 ? -107.555 -36.019 302.507 1.00 110.94 1474 LYS A C 1
ATOM 10893 O O . LYS A 1 1440 ? -107.551 -35.061 301.740 1.00 111.42 1474 LYS A O 1
ATOM 10899 N N . PRO A 1 1441 ? -107.760 -35.892 303.833 1.00 112.52 1475 PRO A N 1
ATOM 10900 C CA . PRO A 1 1441 ? -108.298 -34.672 304.474 1.00 109.47 1475 PRO A CA 1
ATOM 10901 C C . PRO A 1 1441 ? -107.441 -33.403 304.352 1.00 106.93 1475 PRO A C 1
ATOM 10902 O O . PRO A 1 1441 ? -106.247 -33.471 304.071 1.00 108.96 1475 PRO A O 1
ATOM 10906 N N . SER A 1 1442 ? -108.080 -32.255 304.572 1.00 107.07 1476 SER A N 1
ATOM 10907 C CA . SER A 1 1442 ? -107.462 -30.922 304.480 1.00 104.75 1476 SER A CA 1
ATOM 10908 C C . SER A 1 1442 ? -106.635 -30.687 303.212 1.00 104.04 1476 SER A C 1
ATOM 10909 O O . SER A 1 1442 ? -105.691 -29.885 303.207 1.00 102.24 1476 SER A O 1
ATOM 10912 N N . SER A 1 1443 ? -106.999 -31.375 302.137 1.00 100.01 1477 SER A N 1
ATOM 10913 C CA . SER A 1 1443 ? -106.326 -31.190 300.862 1.00 95.86 1477 SER A CA 1
ATOM 10914 C C . SER A 1 1443 ? -107.111 -30.236 299.987 1.00 88.71 1477 SER A C 1
ATOM 10915 O O . SER A 1 1443 ? -108.334 -30.199 300.051 1.00 90.51 1477 SER A O 1
ATOM 10918 N N . GLN A 1 1444 ? -106.405 -29.459 299.174 1.00 89.21 1478 GLN A N 1
ATOM 10919 C CA . GLN A 1 1444 ? -107.062 -28.456 298.339 1.00 90.42 1478 GLN A CA 1
ATOM 10920 C C . GLN A 1 1444 ? -106.601 -28.587 296.889 1.00 85.21 1478 GLN A C 1
ATOM 10921 O O . GLN A 1 1444 ? -105.458 -28.943 296.620 1.00 86.85 1478 GLN A O 1
ATOM 10927 N N . LEU A 1 1445 ? -107.513 -28.319 295.964 1.00 79.42 1479 LEU A N 1
ATOM 10928 C CA . LEU A 1 1445 ? -107.211 -28.339 294.542 1.00 81.87 1479 LEU A CA 1
ATOM 10929 C C . LEU A 1 1445 ? -107.698 -27.061 293.901 1.00 86.80 1479 LEU A C 1
ATOM 10930 O O . LEU A 1 1445 ? -108.817 -26.647 294.147 1.00 92.74 1479 LEU A O 1
ATOM 10935 N N . VAL A 1 1446 ? -106.871 -26.426 293.084 1.00 80.67 1480 VAL A N 1
ATOM 10936 C CA . VAL A 1 1446 ? -107.330 -25.283 292.305 1.00 78.00 1480 VAL A CA 1
ATOM 10937 C C . VAL A 1 1446 ? -107.171 -25.596 290.822 1.00 82.74 1480 VAL A C 1
ATOM 10938 O O . VAL A 1 1446 ? -106.069 -25.910 290.377 1.00 88.17 1480 VAL A O 1
ATOM 10942 N N . MET A 1 1447 ? -108.258 -25.513 290.056 1.00 78.66 1481 MET A N 1
ATOM 10943 C CA . MET A 1 1447 ? -108.234 -25.995 288.675 1.00 78.58 1481 MET A CA 1
ATOM 10944 C C . MET A 1 1447 ? -108.998 -25.122 287.666 1.00 80.44 1481 MET A C 1
ATOM 10945 O O . MET A 1 1447 ? -110.143 -24.720 287.907 1.00 84.02 1481 MET A O 1
ATOM 10950 N N . ASN A 1 1448 ? -108.346 -24.855 286.531 1.00 83.61 1482 ASN A N 1
ATOM 10951 C CA . ASN A 1 1448 ? -108.854 -23.952 285.492 1.00 82.40 1482 ASN A CA 1
ATOM 10952 C C . ASN A 1 1448 ? -109.217 -22.609 286.098 1.00 85.24 1482 ASN A C 1
ATOM 10953 O O . ASN A 1 1448 ? -110.052 -21.875 285.579 1.00 84.82 1482 ASN A O 1
ATOM 10958 N N . GLU A 1 1449 ? -108.543 -22.287 287.194 1.00 87.25 1483 GLU A N 1
ATOM 10959 C CA . GLU A 1 1449 ? -108.917 -21.166 288.037 1.00 85.98 1483 GLU A CA 1
ATOM 10960 C C . GLU A 1 1449 ? -107.667 -20.454 288.540 1.00 85.14 1483 GLU A C 1
ATOM 10961 O O . GLU A 1 1449 ? -106.804 -21.081 289.145 1.00 86.57 1483 GLU A O 1
ATOM 10967 N N . LYS A 1 1450 ? -107.559 -19.156 288.272 1.00 82.75 1484 LYS A N 1
ATOM 10968 C CA . LYS A 1 1450 ? -106.443 -18.367 288.792 1.00 80.55 1484 LYS A CA 1
ATOM 10969 C C . LYS A 1 1450 ? -106.456 -18.359 290.318 1.00 82.42 1484 LYS A C 1
ATOM 10970 O O . LYS A 1 1450 ? -107.413 -17.878 290.926 1.00 84.81 1484 LYS A O 1
ATOM 10976 N N . PRO A 1 1451 ? -105.395 -18.903 290.944 1.00 85.41 1485 PRO A N 1
ATOM 10977 C CA . PRO A 1 1451 ? -105.331 -18.900 292.409 1.00 85.96 1485 PRO A CA 1
ATOM 10978 C C . PRO A 1 1451 ? -104.934 -17.526 292.938 1.00 88.48 1485 PRO A C 1
ATOM 10979 O O . PRO A 1 1451 ? -104.091 -16.879 292.331 1.00 89.18 1485 PRO A O 1
ATOM 10983 N N . GLU A 1 1452 ? -105.546 -17.085 294.035 1.00 91.31 1486 GLU A N 1
ATOM 10984 C CA . GLU A 1 1452 ? -105.250 -15.775 294.605 1.00 89.81 1486 GLU A CA 1
ATOM 10985 C C . GLU A 1 1452 ? -104.168 -15.874 295.675 1.00 84.21 1486 GLU A C 1
ATOM 10986 O O . GLU A 1 1452 ? -104.120 -16.856 296.417 1.00 88.13 1486 GLU A O 1
ATOM 10992 N N . GLU A 1 1453 ? -103.323 -14.843 295.751 1.00 80.46 1487 GLU A N 1
ATOM 10993 C CA . GLU A 1 1453 ? -102.076 -14.867 296.525 1.00 81.82 1487 GLU A CA 1
ATOM 10994 C C . GLU A 1 1453 ? -102.153 -15.494 297.918 1.00 84.11 1487 GLU A C 1
ATOM 10995 O O . GLU A 1 1453 ? -101.274 -16.269 298.297 1.00 85.70 1487 GLU A O 1
ATOM 11001 N N . GLU A 1 1454 ? -103.195 -15.174 298.678 1.00 87.82 1488 GLU A N 1
ATOM 11002 C CA . GLU A 1 1454 ? -103.277 -15.645 300.059 1.00 86.36 1488 GLU A CA 1
ATOM 11003 C C . GLU A 1 1454 ? -103.563 -17.151 300.171 1.00 88.81 1488 GLU A C 1
ATOM 11004 O O . GLU A 1 1454 ? -103.246 -17.772 301.190 1.00 87.50 1488 GLU A O 1
ATOM 11010 N N . THR A 1 1455 ? -104.147 -17.754 299.140 1.00 82.31 1489 THR A N 1
ATOM 11011 C CA . THR A 1 1455 ? -104.531 -19.157 299.270 1.00 88.21 1489 THR A CA 1
ATOM 11012 C C . THR A 1 1455 ? -103.349 -20.085 298.961 1.00 89.01 1489 THR A C 1
ATOM 11013 O O . THR A 1 1455 ? -103.247 -21.178 299.535 1.00 84.27 1489 THR A O 1
ATOM 11017 N N . LEU A 1 1456 ? -102.438 -19.679 298.083 1.00 82.69 1490 LEU A N 1
ATOM 11018 C CA . LEU A 1 1456 ? -101.312 -20.574 297.862 1.00 85.17 1490 LEU A CA 1
ATOM 11019 C C . LEU A 1 1456 ? -100.191 -20.250 298.847 1.00 82.13 1490 LEU A C 1
ATOM 11020 O O . LEU A 1 1456 ? -99.328 -21.080 299.097 1.00 81.20 1490 LEU A O 1
ATOM 11025 N N . LEU A 1 1457 ? -100.214 -19.052 299.422 1.00 79.28 1491 LEU A N 1
ATOM 11026 C CA . LEU A 1 1457 ? -99.306 -18.771 300.520 1.00 76.86 1491 LEU A CA 1
ATOM 11027 C C . LEU A 1 1457 ? -99.644 -19.690 301.691 1.00 76.37 1491 LEU A C 1
ATOM 11028 O O . LEU A 1 1457 ? -98.756 -20.171 302.388 1.00 73.02 1491 LEU A O 1
ATOM 11033 N N . LYS A 1 1458 ? -100.933 -19.949 301.897 1.00 86.79 1492 LYS A N 1
ATOM 11034 C CA . LYS A 1 1458 ? -101.335 -20.855 302.967 1.00 85.41 1492 LYS A CA 1
ATOM 11035 C C . LYS A 1 1458 ? -101.133 -22.272 302.458 1.00 81.81 1492 LYS A C 1
ATOM 11036 O O . LYS A 1 1458 ? -100.758 -23.155 303.220 1.00 84.24 1492 LYS A O 1
ATOM 11042 N N . MET A 1 1459 ? -101.326 -22.484 301.161 1.00 76.90 1493 MET A N 1
ATOM 11043 C CA . MET A 1 1459 ? -101.023 -23.789 300.584 1.00 77.10 1493 MET A CA 1
ATOM 11044 C C . MET A 1 1459 ? -99.583 -24.186 300.860 1.00 80.44 1493 MET A C 1
ATOM 11045 O O . MET A 1 1459 ? -99.314 -25.291 301.311 1.00 83.55 1493 MET A O 1
ATOM 11050 N N . LEU A 1 1460 ? -98.662 -23.269 300.595 1.00 78.87 1494 LEU A N 1
ATOM 11051 C CA . LEU A 1 1460 ? -97.242 -23.563 300.725 1.00 77.04 1494 LEU A CA 1
ATOM 11052 C C . LEU A 1 1460 ? -96.839 -23.872 302.152 1.00 78.64 1494 LEU A C 1
ATOM 11053 O O . LEU A 1 1460 ? -96.093 -24.818 302.394 1.00 82.17 1494 LEU A O 1
ATOM 11058 N N . GLN A 1 1461 ? -97.322 -23.074 303.095 1.00 76.27 1495 GLN A N 1
ATOM 11059 C CA . GLN A 1 1461 ? -96.852 -23.191 304.465 1.00 81.02 1495 GLN A CA 1
ATOM 11060 C C . GLN A 1 1461 ? -97.670 -24.178 305.255 1.00 81.12 1495 GLN A C 1
ATOM 11061 O O . GLN A 1 1461 ? -97.387 -24.404 306.425 1.00 80.82 1495 GLN A O 1
ATOM 11067 N N . ASN A 1 1462 ? -98.688 -24.761 304.628 1.00 78.04 1496 ASN A N 1
ATOM 11068 C CA . ASN A 1 1462 ? -99.595 -25.664 305.343 1.00 89.26 1496 ASN A CA 1
ATOM 11069 C C . ASN A 1 1462 ? -99.898 -26.957 304.596 1.00 87.24 1496 ASN A C 1
ATOM 11070 O O . ASN A 1 1462 ? -100.997 -27.510 304.733 1.00 89.11 1496 ASN A O 1
ATOM 11075 N N . SER A 1 1463 ? -98.930 -27.434 303.816 1.00 83.59 1497 SER A N 1
ATOM 11076 C CA . SER A 1 1463 ? -99.087 -28.685 303.077 1.00 82.71 1497 SER A CA 1
ATOM 11077 C C . SER A 1 1463 ? -97.946 -29.657 303.351 1.00 83.95 1497 SER A C 1
ATOM 11078 O O . SER A 1 1463 ? -96.804 -29.241 303.562 1.00 85.53 1497 SER A O 1
ATOM 11081 N N . ASN A 1 1464 ? -98.255 -30.950 303.342 1.00 86.75 1498 ASN A N 1
ATOM 11082 C CA . ASN A 1 1464 ? -97.224 -31.978 303.342 1.00 83.34 1498 ASN A CA 1
ATOM 11083 C C . ASN A 1 1464 ? -96.618 -32.105 301.952 1.00 79.91 1498 ASN A C 1
ATOM 11084 O O . ASN A 1 1464 ? -95.487 -32.563 301.781 1.00 73.61 1498 ASN A O 1
ATOM 11089 N N . LEU A 1 1465 ? -97.397 -31.699 300.957 1.00 79.15 1499 LEU A N 1
ATOM 11090 C CA . LEU A 1 1465 ? -96.948 -31.705 299.578 1.00 75.48 1499 LEU A CA 1
ATOM 11091 C C . LEU A 1 1465 ? -97.607 -30.589 298.783 1.00 77.42 1499 LEU A C 1
ATOM 11092 O O . LEU A 1 1465 ? -98.816 -30.385 298.865 1.00 79.15 1499 LEU A O 1
ATOM 11097 N N . PHE A 1 1466 ? -96.806 -29.863 298.017 1.00 70.56 1500 PHE A N 1
ATOM 11098 C CA . PHE A 1 1466 ? -97.337 -28.871 297.100 1.00 73.74 1500 PHE A CA 1
ATOM 11099 C C . PHE A 1 1466 ? -97.024 -29.241 295.655 1.00 70.26 1500 PHE A C 1
ATOM 11100 O O . PHE A 1 1466 ? -95.859 -29.386 295.298 1.00 71.76 1500 PHE A O 1
ATOM 11108 N N . VAL A 1 1467 ? -98.044 -29.407 294.816 1.00 66.95 1501 VAL A N 1
ATOM 11109 C CA . VAL A 1 1467 ? -97.777 -29.674 293.403 1.00 69.13 1501 VAL A CA 1
ATOM 11110 C C . VAL A 1 1467 ? -98.514 -28.672 292.512 1.00 72.03 1501 VAL A C 1
ATOM 11111 O O . VAL A 1 1467 ? -99.654 -28.310 292.781 1.00 73.70 1501 VAL A O 1
ATOM 11115 N N . TYR A 1 1468 ? -97.825 -28.204 291.470 1.00 74.57 1502 TYR A N 1
ATOM 11116 C CA . TYR A 1 1468 ? -98.297 -27.105 290.630 1.00 71.58 1502 TYR A CA 1
ATOM 11117 C C . TYR A 1 1468 ? -98.040 -27.376 289.155 1.00 70.34 1502 TYR A C 1
ATOM 11118 O O . TYR A 1 1468 ? -96.907 -27.569 288.761 1.00 72.46 1502 TYR A O 1
ATOM 11127 N N . ILE A 1 1469 ? -99.091 -27.362 288.342 1.00 69.54 1503 ILE A N 1
ATOM 11128 C CA . ILE A 1 1469 ? -98.953 -27.530 286.896 1.00 72.12 1503 ILE A CA 1
ATOM 11129 C C . ILE A 1 1469 ? -99.479 -26.306 286.119 1.00 74.11 1503 ILE A C 1
ATOM 11130 O O . ILE A 1 1469 ? -100.662 -25.994 286.145 1.00 74.91 1503 ILE A O 1
ATOM 11135 N N . GLY A 1 1470 ? -98.588 -25.623 285.419 1.00 73.00 1504 GLY A N 1
ATOM 11136 C CA . GLY A 1 1470 ? -98.942 -24.436 284.665 1.00 75.51 1504 GLY A CA 1
ATOM 11137 C C . GLY A 1 1470 ? -97.643 -23.697 284.438 1.00 76.62 1504 GLY A C 1
ATOM 11138 O O . GLY A 1 1470 ? -96.593 -24.230 284.792 1.00 78.87 1504 GLY A O 1
ATOM 11139 N N . HIS A 1 1471 ? -97.679 -22.493 283.874 1.00 74.83 1505 HIS A N 1
ATOM 11140 C CA . HIS A 1 1471 ? -96.431 -21.807 283.560 1.00 74.89 1505 HIS A CA 1
ATOM 11141 C C . HIS A 1 1471 ? -95.646 -21.426 284.797 1.00 76.57 1505 HIS A C 1
ATOM 11142 O O . HIS A 1 1471 ? -96.216 -20.966 285.784 1.00 71.69 1505 HIS A O 1
ATOM 11149 N N . GLY A 1 1472 ? -94.330 -21.637 284.717 1.00 71.46 1506 GLY A N 1
ATOM 11150 C CA . GLY A 1 1472 ? -93.397 -21.219 285.744 1.00 64.03 1506 GLY A CA 1
ATOM 11151 C C . GLY A 1 1472 ? -93.617 -21.886 287.080 1.00 66.40 1506 GLY A C 1
ATOM 11152 O O . GLY A 1 1472 ? -93.922 -23.072 287.159 1.00 70.45 1506 GLY A O 1
ATOM 11153 N N . GLY A 1 1473 ? -93.453 -21.111 288.140 1.00 72.00 1507 GLY A N 1
ATOM 11154 C CA . GLY A 1 1473 ? -93.639 -21.609 289.485 1.00 67.94 1507 GLY A CA 1
ATOM 11155 C C . GLY A 1 1473 ? -94.630 -20.778 290.274 1.00 74.72 1507 GLY A C 1
ATOM 11156 O O . GLY A 1 1473 ? -94.600 -20.765 291.507 1.00 70.73 1507 GLY A O 1
ATOM 11157 N N . GLY A 1 1474 ? -95.503 -20.073 289.560 1.00 76.09 1508 GLY A N 1
ATOM 11158 C CA . GLY A 1 1474 ? -96.614 -19.372 290.182 1.00 80.00 1508 GLY A CA 1
ATOM 11159 C C . GLY A 1 1474 ? -96.339 -17.931 290.576 1.00 78.65 1508 GLY A C 1
ATOM 11160 O O . GLY A 1 1474 ? -97.057 -17.366 291.410 1.00 75.05 1508 GLY A O 1
ATOM 11161 N N . GLU A 1 1475 ? -95.303 -17.345 289.973 1.00 81.94 1509 GLU A N 1
ATOM 11162 C CA . GLU A 1 1475 ? -94.913 -15.958 290.215 1.00 79.75 1509 GLU A CA 1
ATOM 11163 C C . GLU A 1 1475 ? -96.057 -14.997 289.906 1.00 78.55 1509 GLU A C 1
ATOM 11164 O O . GLU A 1 1475 ? -96.201 -13.942 290.536 1.00 79.53 1509 GLU A O 1
ATOM 11170 N N . GLN A 1 1476 ? -96.861 -15.370 288.921 1.00 75.61 1510 GLN A N 1
ATOM 11171 C CA . GLN A 1 1476 ? -97.957 -14.541 288.463 1.00 75.98 1510 GLN A CA 1
ATOM 11172 C C . GLN A 1 1476 ? -99.124 -14.520 289.474 1.00 78.89 1510 GLN A C 1
ATOM 11173 O O . GLN A 1 1476 ? -100.065 -13.743 289.322 1.00 78.91 1510 GLN A O 1
ATOM 11179 N N . TYR A 1 1477 ? -99.044 -15.354 290.511 1.00 75.78 1511 TYR A N 1
ATOM 11180 C CA . TYR A 1 1477 ? -100.089 -15.423 291.535 1.00 75.31 1511 TYR A CA 1
ATOM 11181 C C . TYR A 1 1477 ? -99.564 -15.143 292.946 1.00 76.23 1511 TYR A C 1
ATOM 11182 O O . TYR A 1 1477 ? -100.343 -15.079 293.887 1.00 82.96 1511 TYR A O 1
ATOM 11191 N N . VAL A 1 1478 ? -98.257 -14.994 293.108 1.00 73.91 1512 VAL A N 1
ATOM 11192 C CA . VAL A 1 1478 ? -97.699 -14.699 294.425 1.00 73.92 1512 VAL A CA 1
ATOM 11193 C C . VAL A 1 1478 ? -96.304 -14.126 294.290 1.00 76.21 1512 VAL A C 1
ATOM 11194 O O . VAL A 1 1478 ? -95.484 -14.633 293.528 1.00 76.90 1512 VAL A O 1
ATOM 11198 N N . ARG A 1 1479 ? -96.047 -13.050 295.021 1.00 78.76 1513 ARG A N 1
ATOM 11199 C CA . ARG A 1 1479 ? -94.813 -12.298 294.865 1.00 77.56 1513 ARG A CA 1
ATOM 11200 C C . ARG A 1 1479 ? -93.624 -13.028 295.457 1.00 78.54 1513 ARG A C 1
ATOM 11201 O O . ARG A 1 1479 ? -93.770 -13.781 296.423 1.00 82.06 1513 ARG A O 1
ATOM 11209 N N . SER A 1 1480 ? -92.454 -12.793 294.868 1.00 80.84 1514 SER A N 1
ATOM 11210 C CA . SER A 1 1480 ? -91.192 -13.353 295.343 1.00 75.58 1514 SER A CA 1
ATOM 11211 C C . SER A 1 1480 ? -91.025 -13.075 296.842 1.00 75.94 1514 SER A C 1
ATOM 11212 O O . SER A 1 1480 ? -90.566 -13.925 297.601 1.00 77.76 1514 SER A O 1
ATOM 11215 N N . LYS A 1 1481 ? -91.449 -11.884 297.250 1.00 76.74 1515 LYS A N 1
ATOM 11216 C CA . LYS A 1 1481 ? -91.242 -11.347 298.597 1.00 79.65 1515 LYS A CA 1
ATOM 11217 C C . LYS A 1 1481 ? -91.849 -12.156 299.726 1.00 78.58 1515 LYS A C 1
ATOM 11218 O O . LYS A 1 1481 ? -91.236 -12.316 300.781 1.00 75.22 1515 LYS A O 1
ATOM 11224 N N . GLU A 1 1482 ? -93.071 -12.630 299.512 1.00 77.02 1516 GLU A N 1
ATOM 11225 C CA . GLU A 1 1482 ? -93.814 -13.315 300.554 1.00 78.99 1516 GLU A CA 1
ATOM 11226 C C . GLU A 1 1482 ? -93.395 -14.778 300.699 1.00 81.38 1516 GLU A C 1
ATOM 11227 O O . GLU A 1 1482 ? -93.399 -15.322 301.810 1.00 83.32 1516 GLU A O 1
ATOM 11233 N N . ILE A 1 1483 ? -93.049 -15.432 299.592 1.00 75.28 1517 ILE A N 1
ATOM 11234 C CA . ILE A 1 1483 ? -92.507 -16.778 299.702 1.00 72.43 1517 ILE A CA 1
ATOM 11235 C C . ILE A 1 1483 ? -91.255 -16.691 300.573 1.00 73.15 1517 ILE A C 1
ATOM 11236 O O . ILE A 1 1483 ? -91.073 -17.495 301.498 1.00 71.05 1517 ILE A O 1
ATOM 11241 N N . LYS A 1 1484 ? -90.438 -15.668 300.301 1.00 67.37 1518 LYS A N 1
ATOM 11242 C CA . LYS A 1 1484 ? -89.160 -15.461 300.984 1.00 70.19 1518 LYS A CA 1
ATOM 11243 C C . LYS A 1 1484 ? -89.307 -15.133 302.466 1.00 75.03 1518 LYS A C 1
ATOM 11244 O O . LYS A 1 1484 ? -88.352 -15.279 303.235 1.00 73.00 1518 LYS A O 1
ATOM 11250 N N . LYS A 1 1485 ? -90.492 -14.688 302.871 1.00 77.44 1519 LYS A N 1
ATOM 11251 C CA . LYS A 1 1485 ? -90.705 -14.340 304.264 1.00 76.99 1519 LYS A CA 1
ATOM 11252 C C . LYS A 1 1485 ? -90.999 -15.586 305.063 1.00 76.26 1519 LYS A C 1
ATOM 11253 O O . LYS A 1 1485 ? -90.772 -15.615 306.271 1.00 73.22 1519 LYS A O 1
ATOM 11259 N N . CYS A 1 1486 ? -91.482 -16.624 304.380 1.00 76.58 1520 CYS A N 1
ATOM 11260 C CA . CYS A 1 1486 ? -91.784 -17.898 305.030 1.00 70.65 1520 CYS A CA 1
ATOM 11261 C C . CYS A 1 1486 ? -90.537 -18.517 305.629 1.00 77.90 1520 CYS A C 1
ATOM 11262 O O . CYS A 1 1486 ? -89.413 -18.099 305.333 1.00 73.49 1520 CYS A O 1
ATOM 11265 N N . THR A 1 1487 ? -90.741 -19.531 306.460 1.00 75.23 1521 THR A N 1
ATOM 11266 C CA . THR A 1 1487 ? -89.629 -20.219 307.076 1.00 74.02 1521 THR A CA 1
ATOM 11267 C C . THR A 1 1487 ? -89.732 -21.707 306.795 1.00 73.98 1521 THR A C 1
ATOM 11268 O O . THR A 1 1487 ? -88.722 -22.406 306.717 1.00 82.79 1521 THR A O 1
ATOM 11272 N N . LYS A 1 1488 ? -90.956 -22.185 306.615 1.00 71.17 1522 LYS A N 1
ATOM 11273 C CA . LYS A 1 1488 ? -91.178 -23.575 306.223 1.00 72.58 1522 LYS A CA 1
ATOM 11274 C C . LYS A 1 1488 ? -92.150 -23.649 305.030 1.00 73.05 1522 LYS A C 1
ATOM 11275 O O . LYS A 1 1488 ? -93.266 -23.123 305.068 1.00 77.22 1522 LYS A O 1
ATOM 11281 N N . ILE A 1 1489 ? -91.693 -24.280 303.955 1.00 71.39 1523 ILE A N 1
ATOM 11282 C CA . ILE A 1 1489 ? -92.535 -24.518 302.791 1.00 69.94 1523 ILE A CA 1
ATOM 11283 C C . ILE A 1 1489 ? -92.611 -26.031 302.493 1.00 66.00 1523 ILE A C 1
ATOM 11284 O O . ILE A 1 1489 ? -91.727 -26.815 302.868 1.00 63.71 1523 ILE A O 1
ATOM 11289 N N . ALA A 1 1490 ? -93.710 -26.435 301.871 1.00 68.32 1524 ALA A N 1
ATOM 11290 C CA . ALA A 1 1490 ? -93.908 -27.816 301.476 1.00 77.73 1524 ALA A CA 1
ATOM 11291 C C . ALA A 1 1490 ? -93.007 -28.171 300.310 1.00 75.38 1524 ALA A C 1
ATOM 11292 O O . ALA A 1 1490 ? -92.770 -27.337 299.436 1.00 68.96 1524 ALA A O 1
ATOM 11294 N N . PRO A 1 1491 ? -92.507 -29.415 300.301 1.00 73.36 1525 PRO A N 1
ATOM 11295 C CA . PRO A 1 1491 ? -91.849 -30.000 299.129 1.00 67.95 1525 PRO A CA 1
ATOM 11296 C C . PRO A 1 1491 ? -92.664 -29.702 297.873 1.00 66.60 1525 PRO A C 1
ATOM 11297 O O . PRO A 1 1491 ? -93.828 -30.068 297.814 1.00 71.42 1525 PRO A O 1
ATOM 11301 N N . SER A 1 1492 ? -92.083 -29.031 296.891 1.00 68.99 1526 SER A N 1
ATOM 11302 C CA . SER A 1 1492 ? -92.868 -28.576 295.754 1.00 68.85 1526 SER A CA 1
ATOM 11303 C C . SER A 1 1492 ? -92.501 -29.240 294.425 1.00 67.18 1526 SER A C 1
ATOM 11304 O O . SER A 1 1492 ? -91.329 -29.343 294.070 1.00 70.95 1526 SER A O 1
ATOM 11307 N N . PHE A 1 1493 ? -93.519 -29.701 293.705 1.00 65.91 1527 PHE A N 1
ATOM 11308 C CA . PHE A 1 1493 ? -93.356 -30.143 292.323 1.00 68.67 1527 PHE A CA 1
ATOM 11309 C C . PHE A 1 1493 ? -93.756 -29.012 291.359 1.00 66.95 1527 PHE A C 1
ATOM 11310 O O . PHE A 1 1493 ? -94.896 -28.952 290.900 1.00 68.61 1527 PHE A O 1
ATOM 11318 N N . LEU A 1 1494 ? -92.826 -28.109 291.072 1.00 64.92 1528 LEU A N 1
ATOM 11319 C CA . LEU A 1 1494 ? -93.072 -27.015 290.131 1.00 66.55 1528 LEU A CA 1
ATOM 11320 C C . LEU A 1 1494 ? -93.044 -27.511 288.685 1.00 65.07 1528 LEU A C 1
ATOM 11321 O O . LEU A 1 1494 ? -92.159 -27.134 287.915 1.00 70.72 1528 LEU A O 1
ATOM 11326 N N . LEU A 1 1495 ? -93.994 -28.355 288.305 1.00 66.99 1529 LEU A N 1
ATOM 11327 C CA . LEU A 1 1495 ? -93.942 -28.996 286.985 1.00 73.13 1529 LEU A CA 1
ATOM 11328 C C . LEU A 1 1495 ? -94.439 -28.094 285.843 1.00 72.60 1529 LEU A C 1
ATOM 11329 O O . LEU A 1 1495 ? -95.410 -28.431 285.164 1.00 71.51 1529 LEU A O 1
ATOM 11334 N N . GLY A 1 1496 ? -93.774 -26.963 285.620 1.00 70.93 1530 GLY A N 1
ATOM 11335 C CA . GLY A 1 1496 ? -94.151 -26.071 284.534 1.00 70.24 1530 GLY A CA 1
ATOM 11336 C C . GLY A 1 1496 ? -92.981 -25.522 283.732 1.00 70.66 1530 GLY A C 1
ATOM 11337 O O . GLY A 1 1496 ? -91.831 -25.633 284.155 1.00 67.63 1530 GLY A O 1
ATOM 11338 N N . CYS A 1 1497 ? -93.282 -24.933 282.574 1.00 70.45 1531 CYS A N 1
ATOM 11339 C CA . CYS A 1 1497 ? -92.277 -24.236 281.773 1.00 71.02 1531 CYS A CA 1
ATOM 11340 C C . CYS A 1 1497 ? -91.394 -23.313 282.592 1.00 69.64 1531 CYS A C 1
ATOM 11341 O O . CYS A 1 1497 ? -91.876 -22.356 283.196 1.00 77.59 1531 CYS A O 1
ATOM 11344 N N . SER A 1 1498 ? -90.103 -23.617 282.599 1.00 70.79 1532 SER A N 1
ATOM 11345 C CA . SER A 1 1498 ? -89.057 -22.724 283.098 1.00 67.19 1532 SER A CA 1
ATOM 11346 C C . SER A 1 1498 ? -89.179 -22.344 284.565 1.00 66.17 1532 SER A C 1
ATOM 11347 O O . SER A 1 1498 ? -88.673 -21.304 284.963 1.00 67.85 1532 SER A O 1
ATOM 11350 N N . SER A 1 1499 ? -89.810 -23.188 285.373 1.00 60.86 1533 SER A N 1
ATOM 11351 C CA . SER A 1 1499 ? -89.837 -22.949 286.811 1.00 65.43 1533 SER A CA 1
ATOM 11352 C C . SER A 1 1499 ? -88.439 -22.893 287.452 1.00 68.15 1533 SER A C 1
ATOM 11353 O O . SER A 1 1499 ? -88.215 -22.106 288.376 1.00 72.97 1533 SER A O 1
ATOM 11356 N N . ALA A 1 1500 ? -87.500 -23.707 286.965 1.00 67.09 1534 ALA A N 1
ATOM 11357 C CA . ALA A 1 1500 ? -86.141 -23.701 287.506 1.00 65.18 1534 ALA A CA 1
ATOM 11358 C C . ALA A 1 1500 ? -85.167 -22.879 286.660 1.00 63.50 1534 ALA A C 1
ATOM 11359 O O . ALA A 1 1500 ? -83.959 -22.899 286.902 1.00 69.24 1534 ALA A O 1
ATOM 11361 N N . ALA A 1 1501 ? -85.670 -22.161 285.667 1.00 60.04 1535 ALA A N 1
ATOM 11362 C CA . ALA A 1 1501 ? -84.788 -21.339 284.849 1.00 62.93 1535 ALA A CA 1
ATOM 11363 C C . ALA A 1 1501 ? -84.317 -20.136 285.649 1.00 63.33 1535 ALA A C 1
ATOM 11364 O O . ALA A 1 1501 ? -84.894 -19.815 286.693 1.00 69.24 1535 ALA A O 1
ATOM 11366 N N . MET A 1 1502 ? -83.257 -19.493 285.169 1.00 60.23 1536 MET A N 1
ATOM 11367 C CA . MET A 1 1502 ? -82.695 -18.325 285.820 1.00 59.48 1536 MET A CA 1
ATOM 11368 C C . MET A 1 1502 ? -82.271 -17.289 284.797 1.00 64.78 1536 MET A C 1
ATOM 11369 O O . MET A 1 1502 ? -81.581 -17.619 283.830 1.00 62.45 1536 MET A O 1
ATOM 11374 N N . LYS A 1 1503 ? -82.692 -16.040 285.002 1.00 67.59 1537 LYS A N 1
ATOM 11375 C CA . LYS A 1 1503 ? -82.223 -14.939 284.167 1.00 62.03 1537 LYS A CA 1
ATOM 11376 C C . LYS A 1 1503 ? -80.808 -14.547 284.596 1.00 60.27 1537 LYS A C 1
ATOM 11377 O O . LYS A 1 1503 ? -80.562 -14.324 285.772 1.00 61.43 1537 LYS A O 1
ATOM 11383 N N . TYR A 1 1504 ? -79.882 -14.474 283.647 1.00 55.09 1538 TYR A N 1
ATOM 11384 C CA . TYR A 1 1504 ? -78.486 -14.188 283.956 1.00 58.34 1538 TYR A CA 1
ATOM 11385 C C . TYR A 1 1504 ? -78.058 -12.727 283.681 1.00 63.95 1538 TYR A C 1
ATOM 11386 O O . TYR A 1 1504 ? -78.413 -12.148 282.651 1.00 64.90 1538 TYR A O 1
ATOM 11395 N N . TYR A 1 1505 ? -77.265 -12.152 284.591 1.00 60.82 1539 TYR A N 1
ATOM 11396 C CA . TYR A 1 1505 ? -76.854 -10.748 284.498 1.00 57.13 1539 TYR A CA 1
ATOM 11397 C C . TYR A 1 1505 ? -75.356 -10.505 284.708 1.00 60.09 1539 TYR A C 1
ATOM 11398 O O . TYR A 1 1505 ? -74.965 -9.885 285.699 1.00 56.86 1539 TYR A O 1
ATOM 11407 N N . GLY A 1 1506 ? -74.538 -10.978 283.768 1.00 54.29 1540 GLY A N 1
ATOM 11408 C CA . GLY A 1 1506 ? -73.101 -10.806 283.820 1.00 56.70 1540 GLY A CA 1
ATOM 11409 C C . GLY A 1 1506 ? -72.485 -11.165 285.155 1.00 54.62 1540 GLY A C 1
ATOM 11410 O O . GLY A 1 1506 ? -72.644 -12.287 285.643 1.00 57.76 1540 GLY A O 1
ATOM 11411 N N . LYS A 1 1507 ? -71.808 -10.197 285.760 1.00 48.77 1541 LYS A N 1
ATOM 11412 C CA . LYS A 1 1507 ? -71.034 -10.427 286.966 1.00 48.28 1541 LYS A CA 1
ATOM 11413 C C . LYS A 1 1507 ? -71.854 -10.305 288.226 1.00 50.31 1541 LYS A C 1
ATOM 11414 O O . LYS A 1 1507 ? -71.325 -10.302 289.330 1.00 54.14 1541 LYS A O 1
ATOM 11420 N N . LEU A 1 1508 ? -73.159 -10.207 288.073 1.00 53.41 1542 LEU A N 1
ATOM 11421 C CA . LEU A 1 1508 ? -74.020 -10.234 289.242 1.00 58.97 1542 LEU A CA 1
ATOM 11422 C C . LEU A 1 1508 ? -74.671 -11.618 289.358 1.00 59.32 1542 LEU A C 1
ATOM 11423 O O . LEU A 1 1508 ? -74.627 -12.418 288.412 1.00 58.37 1542 LEU A O 1
ATOM 11428 N N . GLU A 1 1509 ? -75.249 -11.902 290.524 1.00 60.41 1543 GLU A N 1
ATOM 11429 C CA . GLU A 1 1509 ? -75.929 -13.170 290.743 1.00 59.95 1543 GLU A CA 1
ATOM 11430 C C . GLU A 1 1509 ? -77.283 -13.161 290.059 1.00 61.03 1543 GLU A C 1
ATOM 11431 O O . GLU A 1 1509 ? -77.990 -12.158 290.078 1.00 59.78 1543 GLU A O 1
ATOM 11437 N N . PRO A 1 1510 ? -77.640 -14.283 289.437 1.00 58.58 1544 PRO A N 1
ATOM 11438 C CA . PRO A 1 1510 ? -78.927 -14.402 288.767 1.00 54.86 1544 PRO A CA 1
ATOM 11439 C C . PRO A 1 1510 ? -79.981 -14.794 289.785 1.00 58.19 1544 PRO A C 1
ATOM 11440 O O . PRO A 1 1510 ? -79.631 -15.065 290.930 1.00 59.16 1544 PRO A O 1
ATOM 11444 N N . THR A 1 1511 ? -81.249 -14.818 289.398 1.00 59.69 1545 THR A N 1
ATOM 11445 C CA . THR A 1 1511 ? -82.245 -15.446 290.257 1.00 59.69 1545 THR A CA 1
ATOM 11446 C C . THR A 1 1511 ? -83.406 -15.994 289.472 1.00 59.83 1545 THR A C 1
ATOM 11447 O O . THR A 1 1511 ? -83.515 -15.792 288.260 1.00 64.97 1545 THR A O 1
ATOM 11451 N N . GLY A 1 1512 ? -84.288 -16.657 290.202 1.00 58.44 1546 GLY A N 1
ATOM 11452 C CA . GLY A 1 1512 ? -85.351 -17.440 289.619 1.00 61.26 1546 GLY A CA 1
ATOM 11453 C C . GLY A 1 1512 ? -86.092 -18.084 290.767 1.00 65.38 1546 GLY A C 1
ATOM 11454 O O . GLY A 1 1512 ? -85.707 -17.958 291.932 1.00 61.62 1546 GLY A O 1
ATOM 11455 N N . THR A 1 1513 ? -87.248 -18.620 290.438 1.00 67.30 1547 THR A N 1
ATOM 11456 C CA . THR A 1 1513 ? -88.195 -19.187 291.369 1.00 67.89 1547 THR A CA 1
ATOM 11457 C C . THR A 1 1513 ? -87.656 -20.201 292.314 1.00 68.81 1547 THR A C 1
ATOM 11458 O O . THR A 1 1513 ? -88.107 -20.372 293.415 1.00 66.39 1547 THR A O 1
ATOM 11462 N N . ILE A 1 1514 ? -86.662 -20.875 291.835 1.00 65.80 1548 ILE A N 1
ATOM 11463 C CA . ILE A 1 1514 ? -85.988 -21.954 292.516 1.00 60.54 1548 ILE A CA 1
ATOM 11464 C C . ILE A 1 1514 ? -85.286 -21.532 293.831 1.00 62.37 1548 ILE A C 1
ATOM 11465 O O . ILE A 1 1514 ? -85.520 -22.119 294.890 1.00 60.50 1548 ILE A O 1
ATOM 11470 N N . TYR A 1 1515 ? -84.514 -20.467 293.764 1.00 68.25 1549 TYR A N 1
ATOM 11471 C CA . TYR A 1 1515 ? -83.821 -19.950 294.927 1.00 70.48 1549 TYR A CA 1
ATOM 11472 C C . TYR A 1 1515 ? -84.781 -19.365 295.931 1.00 70.07 1549 TYR A C 1
ATOM 11473 O O . TYR A 1 1515 ? -84.518 -19.381 297.118 1.00 68.96 1549 TYR A O 1
ATOM 11482 N N . THR A 1 1516 ? -85.883 -18.813 295.457 1.00 68.28 1550 THR A N 1
ATOM 11483 C CA . THR A 1 1516 ? -86.831 -18.224 296.373 1.00 68.58 1550 THR A CA 1
ATOM 11484 C C . THR A 1 1516 ? -87.464 -19.277 297.259 1.00 67.01 1550 THR A C 1
ATOM 11485 O O . THR A 1 1516 ? -87.589 -19.070 298.445 1.00 67.39 1550 THR A O 1
ATOM 11489 N N . TYR A 1 1517 ? -87.835 -20.414 296.701 1.00 62.84 1551 TYR A N 1
ATOM 11490 C CA . TYR A 1 1517 ? -88.420 -21.453 297.510 1.00 62.52 1551 TYR A CA 1
ATOM 11491 C C . TYR A 1 1517 ? -87.425 -21.902 298.533 1.00 67.33 1551 TYR A C 1
ATOM 11492 O O . TYR A 1 1517 ? -87.751 -22.038 299.687 1.00 66.78 1551 TYR A O 1
ATOM 11501 N N . LEU A 1 1518 ? -86.197 -22.132 298.120 1.00 66.17 1552 LEU A N 1
ATOM 11502 C CA . LEU A 1 1518 ? -85.205 -22.584 299.085 1.00 63.08 1552 LEU A CA 1
ATOM 11503 C C . LEU A 1 1518 ? -85.156 -21.622 300.256 1.00 63.21 1552 LEU A C 1
ATOM 11504 O O . LEU A 1 1518 ? -85.075 -22.035 301.412 1.00 61.62 1552 LEU A O 1
ATOM 11509 N N . LEU A 1 1519 ? -85.237 -20.333 299.945 1.00 64.04 1553 LEU A N 1
ATOM 11510 C CA . LEU A 1 1519 ? -85.159 -19.304 300.969 1.00 71.67 1553 LEU A CA 1
ATOM 11511 C C . LEU A 1 1519 ? -86.434 -19.238 301.816 1.00 70.18 1553 LEU A C 1
ATOM 11512 O O . LEU A 1 1519 ? -86.407 -18.771 302.951 1.00 69.19 1553 LEU A O 1
ATOM 11517 N N . GLY A 1 1520 ? -87.545 -19.713 301.265 1.00 67.29 1554 GLY A N 1
ATOM 11518 C CA . GLY A 1 1520 ? -88.768 -19.862 302.034 1.00 72.43 1554 GLY A CA 1
ATOM 11519 C C . GLY A 1 1520 ? -88.742 -21.068 302.959 1.00 70.47 1554 GLY A C 1
ATOM 11520 O O . GLY A 1 1520 ? -89.681 -21.301 303.722 1.00 71.29 1554 GLY A O 1
ATOM 11521 N N . GLY A 1 1521 ? -87.670 -21.849 302.898 1.00 65.51 1555 GLY A N 1
ATOM 11522 C CA . GLY A 1 1521 ? -87.536 -22.973 303.802 1.00 68.18 1555 GLY A CA 1
ATOM 11523 C C . GLY A 1 1521 ? -88.083 -24.260 303.217 1.00 67.19 1555 GLY A C 1
ATOM 11524 O O . GLY A 1 1521 ? -88.285 -25.239 303.930 1.00 68.51 1555 GLY A O 1
ATOM 11525 N N . CYS A 1 1522 ? -88.342 -24.237 301.913 1.00 67.66 1556 CYS A N 1
ATOM 11526 C CA . CYS A 1 1522 ? -88.607 -25.453 301.152 1.00 63.65 1556 CYS A CA 1
ATOM 11527 C C . CYS A 1 1522 ? -87.372 -26.343 301.244 1.00 68.79 1556 CYS A C 1
ATOM 11528 O O . CYS A 1 1522 ? -86.247 -25.855 301.062 1.00 64.89 1556 CYS A O 1
ATOM 11531 N N . PRO A 1 1523 ? -87.581 -27.633 301.571 1.00 68.52 1557 PRO A N 1
ATOM 11532 C CA . PRO A 1 1523 ? -86.542 -28.649 301.719 1.00 66.12 1557 PRO A CA 1
ATOM 11533 C C . PRO A 1 1523 ? -86.369 -29.531 300.479 1.00 67.38 1557 PRO A C 1
ATOM 11534 O O . PRO A 1 1523 ? -85.451 -30.353 300.434 1.00 68.83 1557 PRO A O 1
ATOM 11538 N N . MET A 1 1524 ? -87.244 -29.373 299.490 1.00 59.91 1558 MET A N 1
ATOM 11539 C CA . MET A 1 1524 ? -87.140 -30.119 298.229 1.00 62.25 1558 MET A CA 1
ATOM 11540 C C . MET A 1 1524 ? -88.015 -29.435 297.199 1.00 58.39 1558 MET A C 1
ATOM 11541 O O . MET A 1 1524 ? -89.224 -29.415 297.340 1.00 59.31 1558 MET A O 1
ATOM 11546 N N . VAL A 1 1525 ? -87.408 -28.880 296.162 1.00 61.49 1559 VAL A N 1
ATOM 11547 C CA . VAL A 1 1525 ? -88.178 -28.219 295.126 1.00 66.46 1559 VAL A CA 1
ATOM 11548 C C . VAL A 1 1525 ? -87.719 -28.709 293.767 1.00 62.48 1559 VAL A C 1
ATOM 11549 O O . VAL A 1 1525 ? -86.523 -28.809 293.492 1.00 61.28 1559 VAL A O 1
ATOM 11553 N N . LEU A 1 1526 ? -88.688 -29.041 292.928 1.00 59.35 1560 LEU A N 1
ATOM 11554 C CA . LEU A 1 1526 ? -88.413 -29.656 291.643 1.00 63.33 1560 LEU A CA 1
ATOM 11555 C C . LEU A 1 1526 ? -89.003 -28.814 290.512 1.00 67.34 1560 LEU A C 1
ATOM 11556 O O . LEU A 1 1526 ? -90.204 -28.553 290.502 1.00 66.50 1560 LEU A O 1
ATOM 11561 N N . GLY A 1 1527 ? -88.164 -28.394 289.563 1.00 65.32 1561 GLY A N 1
ATOM 11562 C CA . GLY A 1 1527 ? -88.623 -27.589 288.444 1.00 62.28 1561 GLY A CA 1
ATOM 11563 C C . GLY A 1 1527 ? -87.933 -27.926 287.142 1.00 59.89 1561 GLY A C 1
ATOM 11564 O O . GLY A 1 1527 ? -87.159 -28.870 287.084 1.00 66.47 1561 GLY A O 1
ATOM 11565 N N . ASN A 1 1528 ? -88.221 -27.160 286.096 1.00 61.17 1562 ASN A N 1
ATOM 11566 C CA . ASN A 1 1528 ? -87.582 -27.340 284.792 1.00 61.69 1562 ASN A CA 1
ATOM 11567 C C . ASN A 1 1528 ? -86.638 -26.221 284.474 1.00 60.11 1562 ASN A C 1
ATOM 11568 O O . ASN A 1 1528 ? -86.925 -25.079 284.764 1.00 65.88 1562 ASN A O 1
ATOM 11573 N N . LEU A 1 1529 ? -85.532 -26.554 283.830 1.00 60.52 1563 LEU A N 1
ATOM 11574 C CA . LEU A 1 1529 ? -84.482 -25.591 283.523 1.00 63.43 1563 LEU A CA 1
ATOM 11575 C C . LEU A 1 1529 ? -84.848 -24.675 282.365 1.00 58.07 1563 LEU A C 1
ATOM 11576 O O . LEU A 1 1529 ? -84.268 -23.617 282.215 1.00 58.46 1563 LEU A O 1
ATOM 11581 N N . TRP A 1 1530 ? -85.805 -25.096 281.548 1.00 59.68 1564 TRP A N 1
ATOM 11582 C CA . TRP A 1 1530 ? -86.275 -24.291 280.422 1.00 62.52 1564 TRP A CA 1
ATOM 11583 C C . TRP A 1 1530 ? -87.724 -24.641 280.090 1.00 61.79 1564 TRP A C 1
ATOM 11584 O O . TRP A 1 1530 ? -88.359 -25.379 280.839 1.00 63.61 1564 TRP A O 1
ATOM 11595 N N . ASP A 1 1531 ? -88.251 -24.124 278.982 1.00 55.36 1565 ASP A N 1
ATOM 11596 C CA . ASP A 1 1531 ? -89.640 -24.407 278.642 1.00 63.40 1565 ASP A CA 1
ATOM 11597 C C . ASP A 1 1531 ? -89.767 -25.819 278.105 1.00 68.31 1565 ASP A C 1
ATOM 11598 O O . ASP A 1 1531 ? -88.898 -26.301 277.375 1.00 72.44 1565 ASP A O 1
ATOM 11603 N N . VAL A 1 1532 ? -90.861 -26.474 278.475 1.00 65.00 1566 VAL A N 1
ATOM 11604 C CA . VAL A 1 1532 ? -91.149 -27.831 278.037 1.00 69.28 1566 VAL A CA 1
ATOM 11605 C C . VAL A 1 1532 ? -92.524 -27.900 277.370 1.00 68.10 1566 VAL A C 1
ATOM 11606 O O . VAL A 1 1532 ? -93.375 -27.069 277.645 1.00 70.66 1566 VAL A O 1
ATOM 11610 N N . THR A 1 1533 ? -92.737 -28.864 276.485 1.00 65.89 1567 THR A N 1
ATOM 11611 C CA . THR A 1 1533 ? -93.999 -28.955 275.753 1.00 69.76 1567 THR A CA 1
ATOM 11612 C C . THR A 1 1533 ? -94.911 -30.028 276.368 1.00 74.47 1567 THR A C 1
ATOM 11613 O O . THR A 1 1533 ? -94.428 -31.015 276.930 1.00 71.02 1567 THR A O 1
ATOM 11617 N N . ASP A 1 1534 ? -96.225 -29.849 276.243 1.00 76.39 1568 ASP A N 1
ATOM 11618 C CA . ASP A 1 1534 ? -97.151 -30.444 277.216 1.00 78.65 1568 ASP A CA 1
ATOM 11619 C C . ASP A 1 1534 ? -97.292 -31.968 277.173 1.00 74.22 1568 ASP A C 1
ATOM 11620 O O . ASP A 1 1534 ? -97.264 -32.600 278.230 1.00 71.72 1568 ASP A O 1
ATOM 11625 N N . LYS A 1 1535 ? -97.418 -32.577 275.997 1.00 74.82 1569 LYS A N 1
ATOM 11626 C CA . LYS A 1 1535 ? -97.589 -34.041 275.961 1.00 81.24 1569 LYS A CA 1
ATOM 11627 C C . LYS A 1 1535 ? -96.416 -34.784 276.598 1.00 78.79 1569 LYS A C 1
ATOM 11628 O O . LYS A 1 1535 ? -96.618 -35.702 277.394 1.00 77.52 1569 LYS A O 1
ATOM 11634 N N . ASP A 1 1536 ? -95.197 -34.381 276.250 1.00 76.47 1570 ASP A N 1
ATOM 11635 C CA . ASP A 1 1536 ? -93.990 -35.048 276.736 1.00 74.93 1570 ASP A CA 1
ATOM 11636 C C . ASP A 1 1536 ? -93.765 -34.867 278.233 1.00 70.41 1570 ASP A C 1
ATOM 11637 O O . ASP A 1 1536 ? -93.390 -35.808 278.935 1.00 65.71 1570 ASP A O 1
ATOM 11642 N N . ILE A 1 1537 ? -93.982 -33.648 278.717 1.00 69.91 1571 ILE A N 1
ATOM 11643 C CA . ILE A 1 1537 ? -93.689 -33.341 280.108 1.00 73.98 1571 ILE A CA 1
ATOM 11644 C C . ILE A 1 1537 ? -94.711 -34.032 281.001 1.00 72.92 1571 ILE A C 1
ATOM 11645 O O . ILE A 1 1537 ? -94.377 -34.502 282.094 1.00 71.30 1571 ILE A O 1
ATOM 11650 N N . ASP A 1 1538 ? -95.949 -34.117 280.514 1.00 77.23 1572 ASP A N 1
ATOM 11651 C CA . ASP A 1 1538 ? -97.015 -34.782 281.244 1.00 78.95 1572 ASP A CA 1
ATOM 11652 C C . ASP A 1 1538 ? -96.818 -36.288 281.259 1.00 75.36 1572 ASP A C 1
ATOM 11653 O O . ASP A 1 1538 ? -97.202 -36.937 282.228 1.00 72.16 1572 ASP A O 1
ATOM 11658 N N . LYS A 1 1539 ? -96.228 -36.838 280.191 1.00 78.09 1573 LYS A N 1
ATOM 11659 C CA . LYS A 1 1539 ? -95.747 -38.221 280.208 1.00 73.20 1573 LYS A CA 1
ATOM 11660 C C . LYS A 1 1539 ? -94.797 -38.370 281.401 1.00 72.29 1573 LYS A C 1
ATOM 11661 O O . LYS A 1 1539 ? -94.966 -39.264 282.226 1.00 76.49 1573 LYS A O 1
ATOM 11667 N N . PHE A 1 1540 ? -93.827 -37.464 281.500 1.00 65.70 1574 PHE A N 1
ATOM 11668 C CA . PHE A 1 1540 ? -92.837 -37.502 282.568 1.00 67.60 1574 PHE A CA 1
ATOM 11669 C C . PHE A 1 1540 ? -93.479 -37.362 283.946 1.00 66.15 1574 PHE A C 1
ATOM 11670 O O . PHE A 1 1540 ? -93.159 -38.109 284.864 1.00 66.06 1574 PHE A O 1
ATOM 11678 N N . SER A 1 1541 ? -94.374 -36.399 284.095 1.00 76.38 1575 SER A N 1
ATOM 11679 C CA . SER A 1 1541 ? -95.052 -36.189 285.371 1.00 79.78 1575 SER A CA 1
ATOM 11680 C C . SER A 1 1541 ? -95.829 -37.421 285.821 1.00 79.45 1575 SER A C 1
ATOM 11681 O O . SER A 1 1541 ? -95.712 -37.847 286.973 1.00 77.44 1575 SER A O 1
ATOM 11684 N N . GLU A 1 1542 ? -96.623 -37.974 284.907 1.00 73.71 1576 GLU A N 1
ATOM 11685 C CA . GLU A 1 1542 ? -97.400 -39.185 285.157 1.00 78.98 1576 GLU A CA 1
ATOM 11686 C C . GLU A 1 1542 ? -96.474 -40.273 285.685 1.00 81.49 1576 GLU A C 1
ATOM 11687 O O . GLU A 1 1542 ? -96.751 -40.907 286.703 1.00 82.19 1576 GLU A O 1
ATOM 11693 N N . GLU A 1 1543 ? -95.347 -40.449 285.006 1.00 76.01 1577 GLU A N 1
ATOM 11694 C CA . GLU A 1 1543 ? -94.378 -41.461 285.383 1.00 74.70 1577 GLU A CA 1
ATOM 11695 C C . GLU A 1 1543 ? -93.722 -41.171 286.732 1.00 75.59 1577 GLU A C 1
ATOM 11696 O O . GLU A 1 1543 ? -93.462 -42.084 287.520 1.00 74.92 1577 GLU A O 1
ATOM 11702 N N . LEU A 1 1544 ? -93.469 -39.895 286.988 1.00 73.36 1578 LEU A N 1
ATOM 11703 C CA . LEU A 1 1544 ? -92.829 -39.451 288.218 1.00 74.30 1578 LEU A CA 1
ATOM 11704 C C . LEU A 1 1544 ? -93.678 -39.800 289.437 1.00 78.05 1578 LEU A C 1
ATOM 11705 O O . LEU A 1 1544 ? -93.183 -40.368 290.416 1.00 74.67 1578 LEU A O 1
ATOM 11710 N N . PHE A 1 1545 ? -94.963 -39.459 289.355 1.00 82.50 1579 PHE A N 1
ATOM 11711 C CA . PHE A 1 1545 ? -95.938 -39.759 290.402 1.00 84.57 1579 PHE A CA 1
ATOM 11712 C C . PHE A 1 1545 ? -96.071 -41.260 290.661 1.00 88.84 1579 PHE A C 1
ATOM 11713 O O . PHE A 1 1545 ? -96.095 -41.707 291.814 1.00 87.76 1579 PHE A O 1
ATOM 11721 N N . GLU A 1 1546 ? -96.182 -42.040 289.589 1.00 84.70 1580 GLU A N 1
ATOM 11722 C CA . GLU A 1 1546 ? -96.400 -43.468 289.732 1.00 84.46 1580 GLU A CA 1
ATOM 11723 C C . GLU A 1 1546 ? -95.201 -44.145 290.383 1.00 86.75 1580 GLU A C 1
ATOM 11724 O O . GLU A 1 1546 ? -95.372 -44.975 291.275 1.00 89.97 1580 GLU A O 1
ATOM 11730 N N . LYS A 1 1547 ? -93.992 -43.785 289.958 1.00 83.02 1581 LYS A N 1
ATOM 11731 C CA . LYS A 1 1547 ? -92.789 -44.400 290.521 1.00 83.05 1581 LYS A CA 1
ATOM 11732 C C . LYS A 1 1547 ? -92.561 -43.991 291.992 1.00 83.79 1581 LYS A C 1
ATOM 11733 O O . LYS A 1 1547 ? -92.001 -44.770 292.779 1.00 79.37 1581 LYS A O 1
ATOM 11739 N N . MET A 1 1548 ? -92.940 -42.771 292.330 1.00 84.40 1582 MET A N 1
ATOM 11740 C CA . MET A 1 1548 ? -92.772 -42.286 293.686 1.00 88.44 1582 MET A CA 1
ATOM 11741 C C . MET A 1 1548 ? -93.870 -42.802 294.599 1.00 92.20 1582 MET A C 1
ATOM 11742 O O . MET A 1 1548 ? -93.702 -42.841 295.810 1.00 88.30 1582 MET A O 1
ATOM 11747 N N . GLY A 1 1549 ? -94.992 -43.192 294.011 1.00 87.86 1583 GLY A N 1
ATOM 11748 C CA . GLY A 1 1549 ? -96.096 -43.737 294.765 1.00 92.00 1583 GLY A CA 1
ATOM 11749 C C . GLY A 1 1549 ? -97.227 -42.772 294.998 1.00 100.06 1583 GLY A C 1
ATOM 11750 O O . GLY A 1 1549 ? -98.133 -43.042 295.768 1.00 101.03 1583 GLY A O 1
ATOM 11751 N N . PHE A 1 1550 ? -97.181 -41.639 294.321 1.00 100.56 1584 PHE A N 1
ATOM 11752 C CA . PHE A 1 1550 ? -98.207 -40.637 294.484 1.00 98.17 1584 PHE A CA 1
ATOM 11753 C C . PHE A 1 1550 ? -99.512 -41.104 293.916 1.00 104.47 1584 PHE A C 1
ATOM 11754 O O . PHE A 1 1550 ? -99.807 -40.896 292.746 1.00 100.64 1584 PHE A O 1
ATOM 11762 N N . ARG A 1 1551 ? -100.295 -41.736 294.770 1.00 110.15 1585 ARG A N 1
ATOM 11763 C CA . ARG A 1 1551 ? -101.601 -42.245 294.403 1.00 112.62 1585 ARG A CA 1
ATOM 11764 C C . ARG A 1 1551 ? -102.585 -42.053 295.548 1.00 113.52 1585 ARG A C 1
ATOM 11765 O O . ARG A 1 1551 ? -102.293 -41.383 296.527 1.00 109.13 1585 ARG A O 1
ATOM 11773 N N . CYS A 1 1552 ? -103.762 -42.643 295.430 1.00 116.96 1586 CYS A N 1
ATOM 11774 C CA . CYS A 1 1552 ? -104.751 -42.493 296.475 1.00 117.21 1586 CYS A CA 1
ATOM 11775 C C . CYS A 1 1552 ? -104.794 -43.670 297.430 1.00 120.76 1586 CYS A C 1
ATOM 11776 O O . CYS A 1 1552 ? -105.440 -43.592 298.465 1.00 124.03 1586 CYS A O 1
ATOM 11779 N N . ASN A 1 1553 ? -104.105 -44.757 297.098 1.00 118.97 1587 ASN A N 1
ATOM 11780 C CA . ASN A 1 1553 ? -104.099 -45.921 297.978 1.00 121.69 1587 ASN A CA 1
ATOM 11781 C C . ASN A 1 1553 ? -102.796 -46.057 298.746 1.00 122.38 1587 ASN A C 1
ATOM 11782 O O . ASN A 1 1553 ? -102.122 -47.074 298.655 1.00 122.49 1587 ASN A O 1
ATOM 11787 N N . THR A 1 1554 ? -102.472 -45.025 299.513 1.00 120.24 1588 THR A N 1
ATOM 11788 C CA . THR A 1 1554 ? -101.262 -44.966 300.330 1.00 122.61 1588 THR A CA 1
ATOM 11789 C C . THR A 1 1554 ? -100.944 -46.251 301.090 1.00 122.13 1588 THR A C 1
ATOM 11790 O O . THR A 1 1554 ? -100.449 -46.214 302.212 1.00 121.93 1588 THR A O 1
ATOM 11794 N N . ASN A 1 1558 ? -96.985 -46.186 300.002 1.00 119.29 1592 ASN A N 1
ATOM 11795 C CA . ASN A 1 1558 ? -96.603 -47.380 300.746 1.00 120.75 1592 ASN A CA 1
ATOM 11796 C C . ASN A 1 1558 ? -95.506 -48.166 300.039 1.00 125.12 1592 ASN A C 1
ATOM 11797 O O . ASN A 1 1558 ? -94.780 -47.613 299.213 1.00 125.95 1592 ASN A O 1
ATOM 11802 N N . GLY A 1 1559 ? -95.392 -49.451 300.378 1.00 124.57 1593 GLY A N 1
ATOM 11803 C CA . GLY A 1 1559 ? -94.466 -50.374 299.739 1.00 122.53 1593 GLY A CA 1
ATOM 11804 C C . GLY A 1 1559 ? -93.056 -49.849 299.545 1.00 117.95 1593 GLY A C 1
ATOM 11805 O O . GLY A 1 1559 ? -92.586 -49.004 300.314 1.00 116.78 1593 GLY A O 1
ATOM 11806 N N . ASN A 1 1560 ? -92.385 -50.348 298.505 1.00 117.47 1594 ASN A N 1
ATOM 11807 C CA . ASN A 1 1560 ? -91.025 -49.915 298.167 1.00 118.83 1594 ASN A CA 1
ATOM 11808 C C . ASN A 1 1560 ? -90.986 -48.880 297.032 1.00 113.27 1594 ASN A C 1
ATOM 11809 O O . ASN A 1 1560 ? -90.376 -49.113 295.987 1.00 107.55 1594 ASN A O 1
ATOM 11814 N N . SER A 1 1561 ? -91.632 -47.738 297.244 1.00 112.93 1595 SER A N 1
ATOM 11815 C CA . SER A 1 1561 ? -91.610 -46.660 296.257 1.00 106.22 1595 SER A CA 1
ATOM 11816 C C . SER A 1 1561 ? -90.212 -46.087 296.081 1.00 94.30 1595 SER A C 1
ATOM 11817 O O . SER A 1 1561 ? -89.318 -46.349 296.886 1.00 90.29 1595 SER A O 1
ATOM 11820 N N . LEU A 1 1562 ? -90.034 -45.313 295.015 1.00 88.20 1596 LEU A N 1
ATOM 11821 C CA . LEU A 1 1562 ? -88.758 -44.645 294.760 1.00 84.25 1596 LEU A CA 1
ATOM 11822 C C . LEU A 1 1562 ? -88.707 -43.264 295.415 1.00 81.23 1596 LEU A C 1
ATOM 11823 O O . LEU A 1 1562 ? -89.729 -42.590 295.583 1.00 83.23 1596 LEU A O 1
ATOM 11828 N N . SER A 1 1563 ? -87.496 -42.861 295.785 1.00 84.35 1597 SER A N 1
ATOM 11829 C CA . SER A 1 1563 ? -87.198 -41.489 296.183 1.00 75.09 1597 SER A CA 1
ATOM 11830 C C . SER A 1 1563 ? -87.410 -40.529 295.013 1.00 74.71 1597 SER A C 1
ATOM 11831 O O . SER A 1 1563 ? -87.401 -40.951 293.864 1.00 71.95 1597 SER A O 1
ATOM 11834 N N . VAL A 1 1564 ? -87.569 -39.237 295.299 1.00 77.28 1598 VAL A N 1
ATOM 11835 C CA . VAL A 1 1564 ? -87.782 -38.243 294.247 1.00 74.70 1598 VAL A CA 1
ATOM 11836 C C . VAL A 1 1564 ? -86.598 -38.262 293.281 1.00 74.47 1598 VAL A C 1
ATOM 11837 O O . VAL A 1 1564 ? -86.746 -37.966 292.098 1.00 71.47 1598 VAL A O 1
ATOM 11841 N N . SER A 1 1565 ? -85.430 -38.644 293.784 1.00 69.09 1599 SER A N 1
ATOM 11842 C CA . SER A 1 1565 ? -84.224 -38.670 292.976 1.00 65.91 1599 SER A CA 1
ATOM 11843 C C . SER A 1 1565 ? -84.230 -39.801 291.962 1.00 68.96 1599 SER A C 1
ATOM 11844 O O . SER A 1 1565 ? -84.230 -39.556 290.752 1.00 69.14 1599 SER A O 1
ATOM 11847 N N . TYR A 1 1566 ? -84.217 -41.036 292.455 1.00 67.02 1600 TYR A N 1
ATOM 11848 C CA . TYR A 1 1566 ? -84.285 -42.195 291.574 1.00 63.13 1600 TYR A CA 1
ATOM 11849 C C . TYR A 1 1566 ? -85.522 -42.104 290.678 1.00 67.92 1600 TYR A C 1
ATOM 11850 O O . TYR A 1 1566 ? -85.457 -42.439 289.492 1.00 63.70 1600 TYR A O 1
ATOM 11859 N N . ALA A 1 1567 ? -86.638 -41.628 291.237 1.00 71.54 1601 ALA A N 1
ATOM 11860 C CA . ALA A 1 1567 ? -87.895 -41.549 290.491 1.00 65.28 1601 ALA A CA 1
ATOM 11861 C C . ALA A 1 1567 ? -87.767 -40.628 289.292 1.00 67.08 1601 ALA A C 1
ATOM 11862 O O . ALA A 1 1567 ? -88.347 -40.887 288.246 1.00 66.10 1601 ALA A O 1
ATOM 11864 N N . VAL A 1 1568 ? -87.008 -39.553 289.440 1.00 67.01 1602 VAL A N 1
ATOM 11865 C CA . VAL A 1 1568 ? -86.829 -38.630 288.338 1.00 66.88 1602 VAL A CA 1
ATOM 11866 C C . VAL A 1 1568 ? -85.939 -39.229 287.245 1.00 67.56 1602 VAL A C 1
ATOM 11867 O O . VAL A 1 1568 ? -86.305 -39.212 286.071 1.00 64.75 1602 VAL A O 1
ATOM 11871 N N . SER A 1 1569 ? -84.785 -39.772 287.621 1.00 64.19 1603 SER A N 1
ATOM 11872 C CA . SER A 1 1569 ? -83.849 -40.288 286.622 1.00 69.22 1603 SER A CA 1
ATOM 11873 C C . SER A 1 1569 ? -84.382 -41.510 285.870 1.00 67.40 1603 SER A C 1
ATOM 11874 O O . SER A 1 1569 ? -83.998 -41.767 284.725 1.00 67.02 1603 SER A O 1
ATOM 11877 N N . LYS A 1 1570 ? -85.267 -42.261 286.513 1.00 65.78 1604 LYS A N 1
ATOM 11878 C CA . LYS A 1 1570 ? -85.908 -43.386 285.853 1.00 71.35 1604 LYS A CA 1
ATOM 11879 C C . LYS A 1 1570 ? -87.047 -42.891 284.947 1.00 66.81 1604 LYS A C 1
ATOM 11880 O O . LYS A 1 1570 ? -87.477 -43.606 284.056 1.00 68.94 1604 LYS A O 1
ATOM 11886 N N . SER A 1 1571 ? -87.515 -41.662 285.151 1.00 67.07 1605 SER A N 1
ATOM 11887 C CA . SER A 1 1571 ? -88.665 -41.148 284.398 1.00 64.89 1605 SER A CA 1
ATOM 11888 C C . SER A 1 1571 ? -88.313 -40.262 283.206 1.00 67.87 1605 SER A C 1
ATOM 11889 O O . SER A 1 1571 ? -89.191 -39.922 282.416 1.00 69.54 1605 SER A O 1
ATOM 11892 N N . ARG A 1 1572 ? -87.050 -39.858 283.087 1.00 67.03 1606 ARG A N 1
ATOM 11893 C CA . ARG A 1 1572 ? -86.647 -39.013 281.968 1.00 67.02 1606 ARG A CA 1
ATOM 11894 C C . ARG A 1 1572 ? -86.961 -39.693 280.627 1.00 74.32 1606 ARG A C 1
ATOM 11895 O O . ARG A 1 1572 ? -87.524 -39.071 279.717 1.00 73.80 1606 ARG A O 1
ATOM 11903 N N . GLY A 1 1573 ? -86.630 -40.982 280.533 1.00 73.82 1607 GLY A N 1
ATOM 11904 C CA . GLY A 1 1573 ? -86.750 -41.726 279.295 1.00 69.98 1607 GLY A CA 1
ATOM 11905 C C . GLY A 1 1573 ? -88.113 -41.773 278.614 1.00 79.10 1607 GLY A C 1
ATOM 11906 O O . GLY A 1 1573 ? -88.173 -42.053 277.414 1.00 87.27 1607 GLY A O 1
ATOM 11907 N N . VAL A 1 1574 ? -89.202 -41.510 279.341 1.00 74.29 1608 VAL A N 1
ATOM 11908 C CA . VAL A 1 1574 ? -90.528 -41.582 278.730 1.00 70.53 1608 VAL A CA 1
ATOM 11909 C C . VAL A 1 1574 ? -90.748 -40.468 277.709 1.00 74.33 1608 VAL A C 1
ATOM 11910 O O . VAL A 1 1574 ? -91.596 -40.593 276.830 1.00 76.06 1608 VAL A O 1
ATOM 11914 N N . CYS A 1 1575 ? -89.995 -39.393 277.806 1.00 72.18 1609 CYS A N 1
ATOM 11915 C CA . CYS A 1 1575 ? -90.171 -38.291 276.889 1.00 73.02 1609 CYS A CA 1
ATOM 11916 C C . CYS A 1 1575 ? -89.708 -38.637 275.504 1.00 72.52 1609 CYS A C 1
ATOM 11917 O O . CYS A 1 1575 ? -88.727 -39.311 275.345 1.00 76.54 1609 CYS A O 1
ATOM 11920 N N . HIS A 1 1576 ? -90.418 -38.174 274.494 1.00 70.26 1610 HIS A N 1
ATOM 11921 C CA . HIS A 1 1576 ? -90.020 -38.443 273.127 1.00 75.02 1610 HIS A CA 1
ATOM 11922 C C . HIS A 1 1576 ? -88.792 -37.643 272.793 1.00 78.23 1610 HIS A C 1
ATOM 11923 O O . HIS A 1 1576 ? -87.919 -38.113 272.101 1.00 78.19 1610 HIS A O 1
ATOM 11930 N N . LEU A 1 1577 ? -88.748 -36.400 273.236 1.00 76.72 1611 LEU A N 1
ATOM 11931 C CA . LEU A 1 1577 ? -87.576 -35.597 273.017 1.00 71.00 1611 LEU A CA 1
ATOM 11932 C C . LEU A 1 1577 ? -86.835 -35.809 274.291 1.00 70.94 1611 LEU A C 1
ATOM 11933 O O . LEU A 1 1577 ? -87.182 -35.289 275.318 1.00 67.46 1611 LEU A O 1
ATOM 11938 N N . ARG A 1 1578 ? -85.816 -36.640 274.238 1.00 75.56 1612 ARG A N 1
ATOM 11939 C CA . ARG A 1 1578 ? -85.081 -36.970 275.435 1.00 71.72 1612 ARG A CA 1
ATOM 11940 C C . ARG A 1 1578 ? -84.256 -35.871 276.045 1.00 69.22 1612 ARG A C 1
ATOM 11941 O O . ARG A 1 1578 ? -83.946 -35.943 277.206 1.00 66.90 1612 ARG A O 1
ATOM 11949 N N . TYR A 1 1579 ? -83.884 -34.862 275.281 1.00 63.75 1613 TYR A N 1
ATOM 11950 C CA . TYR A 1 1579 ? -83.111 -33.787 275.890 1.00 66.85 1613 TYR A CA 1
ATOM 11951 C C . TYR A 1 1579 ? -83.912 -32.496 276.041 1.00 64.07 1613 TYR A C 1
ATOM 11952 O O . TYR A 1 1579 ? -84.017 -31.998 277.151 1.00 63.65 1613 TYR A O 1
ATOM 11961 N N . LEU A 1 1580 ? -84.472 -31.956 274.957 1.00 61.40 1614 LEU A N 1
ATOM 11962 C CA . LEU A 1 1580 ? -85.237 -30.700 275.055 1.00 67.91 1614 LEU A CA 1
ATOM 11963 C C . LEU A 1 1580 ? -86.303 -30.750 276.158 1.00 65.99 1614 LEU A C 1
ATOM 11964 O O . LEU A 1 1580 ? -86.544 -29.753 276.831 1.00 62.45 1614 LEU A O 1
ATOM 11969 N N . ASN A 1 1581 ? -86.914 -31.920 276.352 1.00 63.52 1615 ASN A N 1
ATOM 11970 C CA . ASN A 1 1581 ? -87.888 -32.099 277.423 1.00 64.13 1615 ASN A CA 1
ATOM 11971 C C . ASN A 1 1581 ? -87.351 -32.911 278.606 1.00 67.20 1615 ASN A C 1
ATOM 11972 O O . ASN A 1 1581 ? -87.437 -32.458 279.756 1.00 64.94 1615 ASN A O 1
ATOM 11977 N N . GLY A 1 1582 ? -86.782 -34.088 278.320 1.00 66.57 1616 GLY A N 1
ATOM 11978 C CA . GLY A 1 1582 ? -86.272 -34.996 279.344 1.00 63.31 1616 GLY A CA 1
ATOM 11979 C C . GLY A 1 1582 ? -85.107 -34.512 280.215 1.00 64.65 1616 GLY A C 1
ATOM 11980 O O . GLY A 1 1582 ? -84.938 -34.985 281.343 1.00 56.64 1616 GLY A O 1
ATOM 11981 N N . ALA A 1 1583 ? -84.300 -33.580 279.703 1.00 62.35 1617 ALA A N 1
ATOM 11982 C CA . ALA A 1 1583 ? -83.164 -33.052 280.458 1.00 58.91 1617 ALA A CA 1
ATOM 11983 C C . ALA A 1 1583 ? -83.555 -31.822 281.262 1.00 61.90 1617 ALA A C 1
ATOM 11984 O O . ALA A 1 1583 ? -82.754 -31.285 282.029 1.00 59.64 1617 ALA A O 1
ATOM 11986 N N . ALA A 1 1584 ? -84.795 -31.382 281.071 1.00 62.32 1618 ALA A N 1
ATOM 11987 C CA . ALA A 1 1584 ? -85.282 -30.155 281.678 1.00 60.88 1618 ALA A CA 1
ATOM 11988 C C . ALA A 1 1584 ? -85.532 -30.261 283.191 1.00 57.75 1618 ALA A C 1
ATOM 11989 O O . ALA A 1 1584 ? -85.199 -29.333 283.929 1.00 52.27 1618 ALA A O 1
ATOM 11991 N N . PRO A 1 1585 ? -86.126 -31.379 283.663 1.00 60.92 1619 PRO A N 1
ATOM 11992 C CA . PRO A 1 1585 ? -86.374 -31.400 285.114 1.00 58.94 1619 PRO A CA 1
ATOM 11993 C C . PRO A 1 1585 ? -85.121 -31.508 285.971 1.00 55.69 1619 PRO A C 1
ATOM 11994 O O . PRO A 1 1585 ? -84.178 -32.162 285.557 1.00 61.30 1619 PRO A O 1
ATOM 11998 N N . VAL A 1 1586 ? -85.140 -30.855 287.140 1.00 57.80 1620 VAL A N 1
ATOM 11999 C CA . VAL A 1 1586 ? -84.024 -30.805 288.091 1.00 48.79 1620 VAL A CA 1
ATOM 12000 C C . VAL A 1 1586 ? -84.568 -30.670 289.524 1.00 50.33 1620 VAL A C 1
ATOM 12001 O O . VAL A 1 1586 ? -85.662 -30.160 289.709 1.00 60.96 1620 VAL A O 1
ATOM 12005 N N . ILE A 1 1587 ? -83.835 -31.157 290.523 1.00 45.67 1621 ILE A N 1
ATOM 12006 C CA . ILE A 1 1587 ? -84.231 -31.064 291.930 1.00 52.52 1621 ILE A CA 1
ATOM 12007 C C . ILE A 1 1587 ? -83.229 -30.281 292.782 1.00 56.28 1621 ILE A C 1
ATOM 12008 O O . ILE A 1 1587 ? -82.027 -30.492 292.672 1.00 63.05 1621 ILE A O 1
ATOM 12013 N N . TYR A 1 1588 ? -83.712 -29.390 293.641 1.00 56.94 1622 TYR A N 1
ATOM 12014 C CA . TYR A 1 1588 ? -82.855 -28.770 294.648 1.00 57.47 1622 TYR A CA 1
ATOM 12015 C C . TYR A 1 1588 ? -83.330 -29.170 296.053 1.00 61.46 1622 TYR A C 1
ATOM 12016 O O . TYR A 1 1588 ? -84.536 -29.336 296.274 1.00 62.63 1622 TYR A O 1
ATOM 12025 N N . GLY A 1 1589 ? -82.393 -29.337 296.990 1.00 56.20 1623 GLY A N 1
ATOM 12026 C CA . GLY A 1 1589 ? -82.733 -29.692 298.357 1.00 55.80 1623 GLY A CA 1
ATOM 12027 C C . GLY A 1 1589 ? -82.392 -31.131 298.706 1.00 66.76 1623 GLY A C 1
ATOM 12028 O O . GLY A 1 1589 ? -81.365 -31.658 298.269 1.00 67.57 1623 GLY A O 1
ATOM 12029 N N . LEU A 1 1590 ? -83.257 -31.774 299.488 1.00 66.21 1624 LEU A N 1
ATOM 12030 C CA . LEU A 1 1590 ? -83.022 -33.145 299.946 1.00 63.52 1624 LEU A CA 1
ATOM 12031 C C . LEU A 1 1590 ? -83.898 -34.177 299.226 1.00 65.48 1624 LEU A C 1
ATOM 12032 O O . LEU A 1 1590 ? -85.031 -33.891 298.863 1.00 65.93 1624 LEU A O 1
ATOM 12037 N N . PRO A 1 1591 ? -83.384 -35.398 299.030 1.00 66.94 1625 PRO A N 1
ATOM 12038 C CA . PRO A 1 1591 ? -84.255 -36.382 298.385 1.00 68.66 1625 PRO A CA 1
ATOM 12039 C C . PRO A 1 1591 ? -85.400 -36.816 299.323 1.00 75.61 1625 PRO A C 1
ATOM 12040 O O . PRO A 1 1591 ? -85.210 -37.000 300.533 1.00 72.27 1625 PRO A O 1
ATOM 12044 N N . ILE A 1 1592 ? -86.602 -36.939 298.773 1.00 70.32 1626 ILE A N 1
ATOM 12045 C CA . ILE A 1 1592 ? -87.734 -37.344 299.583 1.00 78.01 1626 ILE A CA 1
ATOM 12046 C C . ILE A 1 1592 ? -88.293 -38.669 299.080 1.00 78.12 1626 ILE A C 1
ATOM 12047 O O . ILE A 1 1592 ? -88.128 -39.015 297.909 1.00 77.36 1626 ILE A O 1
ATOM 12052 N N . LYS A 1 1593 ? -88.929 -39.416 299.978 1.00 81.79 1627 LYS A N 1
ATOM 12053 C CA . LYS A 1 1593 ? -89.702 -40.598 299.600 1.00 88.49 1627 LYS A CA 1
ATOM 12054 C C . LYS A 1 1593 ? -91.068 -40.515 300.277 1.00 80.88 1627 LYS A C 1
ATOM 12055 O O . LYS A 1 1593 ? -91.190 -40.029 301.403 1.00 82.30 1627 LYS A O 1
ATOM 12061 N N . PHE A 1 1594 ? -92.107 -40.955 299.591 1.00 80.67 1628 PHE A N 1
ATOM 12062 C CA . PHE A 1 1594 ? -93.426 -40.932 300.211 1.00 87.71 1628 PHE A CA 1
ATOM 12063 C C . PHE A 1 1594 ? -93.673 -42.181 301.068 1.00 89.20 1628 PHE A C 1
ATOM 12064 O O . PHE A 1 1594 ? -93.267 -43.293 300.721 1.00 85.43 1628 PHE A O 1
ATOM 12072 N N . VAL A 1 1595 ? -94.339 -41.979 302.199 1.00 92.84 1629 VAL A N 1
ATOM 12073 C CA . VAL A 1 1595 ? -94.575 -43.058 303.155 1.00 93.95 1629 VAL A CA 1
ATOM 12074 C C . VAL A 1 1595 ? -96.069 -43.266 303.442 1.00 93.99 1629 VAL A C 1
ATOM 12075 O O . VAL A 1 1595 ? -96.867 -42.320 303.405 1.00 94.97 1629 VAL A O 1
ATOM 12079 N N . MET B 2 1 ? -97.749 -34.338 262.058 1.00 84.14 257 MET B N 1
ATOM 12080 C CA . MET B 2 1 ? -97.944 -34.946 263.363 1.00 81.27 257 MET B CA 1
ATOM 12081 C C . MET B 2 1 ? -98.321 -33.876 264.360 1.00 87.02 257 MET B C 1
ATOM 12082 O O . MET B 2 1 ? -97.804 -32.776 264.321 1.00 83.90 257 MET B O 1
ATOM 12087 N N . ASP B 2 2 ? -99.244 -34.187 265.247 1.00 85.72 258 ASP B N 1
ATOM 12088 C CA . ASP B 2 2 ? -99.874 -33.142 266.009 1.00 85.40 258 ASP B CA 1
ATOM 12089 C C . ASP B 2 2 ? -98.866 -32.539 266.944 1.00 83.93 258 ASP B C 1
ATOM 12090 O O . ASP B 2 2 ? -98.102 -33.229 267.575 1.00 85.40 258 ASP B O 1
ATOM 12095 N N . ILE B 2 3 ? -98.912 -31.228 267.044 1.00 81.22 259 ILE B N 1
ATOM 12096 C CA . ILE B 2 3 ? -97.936 -30.431 267.733 1.00 78.11 259 ILE B CA 1
ATOM 12097 C C . ILE B 2 3 ? -98.108 -30.524 269.243 1.00 78.90 259 ILE B C 1
ATOM 12098 O O . ILE B 2 3 ? -99.141 -30.942 269.717 1.00 80.99 259 ILE B O 1
ATOM 12103 N N . GLU B 2 4 ? -97.097 -30.130 270.001 1.00 71.67 260 GLU B N 1
ATOM 12104 C CA . GLU B 2 4 ? -97.261 -29.942 271.433 1.00 72.40 260 GLU B CA 1
ATOM 12105 C C . GLU B 2 4 ? -97.177 -28.475 271.813 1.00 79.02 260 GLU B C 1
ATOM 12106 O O . GLU B 2 4 ? -96.827 -27.643 271.007 1.00 77.50 260 GLU B O 1
ATOM 12112 N N . ILE B 2 5 ? -97.508 -28.154 273.050 1.00 77.77 261 ILE B N 1
ATOM 12113 C CA . ILE B 2 5 ? -98.056 -26.848 273.346 1.00 80.64 261 ILE B CA 1
ATOM 12114 C C . ILE B 2 5 ? -97.562 -26.337 274.683 1.00 79.48 261 ILE B C 1
ATOM 12115 O O . ILE B 2 5 ? -97.159 -27.104 275.525 1.00 77.22 261 ILE B O 1
ATOM 12120 N N . ALA B 2 6 ? -97.608 -25.037 274.888 1.00 80.19 262 ALA B N 1
ATOM 12121 C CA . ALA B 2 6 ? -97.043 -24.476 276.102 1.00 79.77 262 ALA B CA 1
ATOM 12122 C C . ALA B 2 6 ? -97.940 -23.448 276.749 1.00 77.00 262 ALA B C 1
ATOM 12123 O O . ALA B 2 6 ? -98.563 -22.665 276.074 1.00 81.27 262 ALA B O 1
ATOM 12125 N N . PRO B 2 7 ? -97.988 -23.425 278.064 1.00 78.11 263 PRO B N 1
ATOM 12126 C CA . PRO B 2 7 ? -98.825 -22.427 278.727 1.00 80.60 263 PRO B CA 1
ATOM 12127 C C . PRO B 2 7 ? -98.418 -21.012 278.330 1.00 84.58 263 PRO B C 1
ATOM 12128 O O . PRO B 2 7 ? -97.274 -20.790 277.931 1.00 83.80 263 PRO B O 1
ATOM 12132 N N . GLN B 2 8 ? -99.353 -20.074 278.429 1.00 88.04 264 GLN B N 1
ATOM 12133 C CA . GLN B 2 8 ? -99.071 -18.688 278.094 1.00 86.74 264 GLN B CA 1
ATOM 12134 C C . GLN B 2 8 ? -98.075 -18.101 279.077 1.00 83.73 264 GLN B C 1
ATOM 12135 O O . GLN B 2 8 ? -98.186 -18.289 280.286 1.00 83.84 264 GLN B O 1
ATOM 12141 N N . ARG B 2 9 ? -97.093 -17.392 278.554 1.00 80.46 265 ARG B N 1
ATOM 12142 C CA . ARG B 2 9 ? -96.095 -16.815 279.422 1.00 87.65 265 ARG B CA 1
ATOM 12143 C C . ARG B 2 9 ? -96.690 -15.539 280.011 1.00 86.41 265 ARG B C 1
ATOM 12144 O O . ARG B 2 9 ? -96.777 -14.500 279.356 1.00 87.00 265 ARG B O 1
ATOM 12152 N N . GLN B 2 10 ? -97.164 -15.666 281.238 1.00 85.95 266 GLN B N 1
ATOM 12153 C CA . GLN B 2 10 ? -97.796 -14.578 281.952 1.00 86.06 266 GLN B CA 1
ATOM 12154 C C . GLN B 2 10 ? -96.793 -13.618 282.539 1.00 91.67 266 GLN B C 1
ATOM 12155 O O . GLN B 2 10 ? -95.624 -13.674 282.230 1.00 93.05 266 GLN B O 1
ATOM 12161 N N . GLU B 2 11 ? -97.265 -12.731 283.395 1.00 99.14 267 GLU B N 1
ATOM 12162 C CA . GLU B 2 11 ? -96.404 -11.737 284.012 1.00 95.61 267 GLU B CA 1
ATOM 12163 C C . GLU B 2 11 ? -96.167 -12.042 285.474 1.00 88.15 267 GLU B C 1
ATOM 12164 O O . GLU B 2 11 ? -97.111 -12.286 286.226 1.00 93.71 267 GLU B O 1
ATOM 12170 N N . PRO B 2 12 ? -94.902 -12.037 285.886 1.00 84.13 268 PRO B N 1
ATOM 12171 C CA . PRO B 2 12 ? -94.664 -12.183 287.320 1.00 82.12 268 PRO B CA 1
ATOM 12172 C C . PRO B 2 12 ? -95.193 -10.949 288.048 1.00 85.29 268 PRO B C 1
ATOM 12173 O O . PRO B 2 12 ? -94.999 -9.835 287.548 1.00 83.24 268 PRO B O 1
ATOM 12177 N N . LEU B 2 13 ? -95.894 -11.146 289.167 1.00 82.64 269 LEU B N 1
ATOM 12178 C CA . LEU B 2 13 ? -96.296 -10.029 290.026 1.00 83.94 269 LEU B CA 1
ATOM 12179 C C . LEU B 2 13 ? -95.081 -9.141 290.255 1.00 82.23 269 LEU B C 1
ATOM 12180 O O . LEU B 2 13 ? -94.000 -9.632 290.579 1.00 85.31 269 LEU B O 1
ATOM 12185 N N . PRO B 2 14 ? -95.245 -7.828 290.067 1.00 87.15 270 PRO B N 1
ATOM 12186 C CA . PRO B 2 14 ? -94.088 -6.923 290.021 1.00 79.71 270 PRO B CA 1
ATOM 12187 C C . PRO B 2 14 ? -93.283 -6.905 291.317 1.00 76.02 270 PRO B C 1
ATOM 12188 O O . PRO B 2 14 ? -93.841 -6.901 292.419 1.00 79.12 270 PRO B O 1
ATOM 12192 N N . TYR B 2 15 ? -91.965 -6.918 291.173 1.00 79.55 271 TYR B N 1
ATOM 12193 C CA . TYR B 2 15 ? -91.076 -6.785 292.316 1.00 74.60 271 TYR B CA 1
ATOM 12194 C C . TYR B 2 15 ? -90.925 -5.310 292.666 1.00 71.02 271 TYR B C 1
ATOM 12195 O O . TYR B 2 15 ? -90.657 -4.493 291.781 1.00 75.19 271 TYR B O 1
ATOM 12204 N N . VAL B 2 16 ? -91.114 -4.959 293.937 1.00 71.13 272 VAL B N 1
ATOM 12205 C CA . VAL B 2 16 ? -90.822 -3.591 294.386 1.00 73.61 272 VAL B CA 1
ATOM 12206 C C . VAL B 2 16 ? -90.049 -3.585 295.708 1.00 74.15 272 VAL B C 1
ATOM 12207 O O . VAL B 2 16 ? -90.609 -3.823 296.770 1.00 78.92 272 VAL B O 1
ATOM 12211 N N . PRO B 2 17 ? -88.751 -3.281 295.640 1.00 71.64 273 PRO B N 1
ATOM 12212 C CA . PRO B 2 17 ? -87.848 -3.425 296.780 1.00 76.16 273 PRO B CA 1
ATOM 12213 C C . PRO B 2 17 ? -88.102 -2.427 297.882 1.00 79.89 273 PRO B C 1
ATOM 12214 O O . PRO B 2 17 ? -88.556 -1.318 297.600 1.00 79.57 273 PRO B O 1
ATOM 12218 N N . GLU B 2 18 ? -87.834 -2.848 299.118 1.00 84.83 274 GLU B N 1
ATOM 12219 C CA . GLU B 2 18 ? -87.560 -1.938 300.233 1.00 83.07 274 GLU B CA 1
ATOM 12220 C C . GLU B 2 18 ? -88.586 -0.802 300.401 1.00 83.89 274 GLU B C 1
ATOM 12221 O O . GLU B 2 18 ? -88.195 0.347 300.648 1.00 81.17 274 GLU B O 1
ATOM 12227 N N . GLY B 2 19 ? -89.881 -1.119 300.262 1.00 81.82 275 GLY B N 1
ATOM 12228 C CA . GLY B 2 19 ? -90.953 -0.137 300.429 1.00 79.61 275 GLY B CA 1
ATOM 12229 C C . GLY B 2 19 ? -90.805 1.139 299.612 1.00 77.69 275 GLY B C 1
ATOM 12230 O O . GLY B 2 19 ? -91.144 2.240 300.068 1.00 76.40 275 GLY B O 1
ATOM 12231 N N . TYR B 2 20 ? -90.299 0.968 298.392 1.00 77.13 276 TYR B N 1
ATOM 12232 C CA . TYR B 2 20 ? -90.033 2.059 297.463 1.00 73.54 276 TYR B CA 1
ATOM 12233 C C . TYR B 2 20 ? -91.300 2.743 296.978 1.00 72.96 276 TYR B C 1
ATOM 12234 O O . TYR B 2 20 ? -92.247 2.091 296.547 1.00 75.05 276 TYR B O 1
ATOM 12243 N N . SER B 2 21 ? -91.310 4.068 297.070 1.00 77.79 277 SER B N 1
ATOM 12244 C CA . SER B 2 21 ? -92.335 4.876 296.422 1.00 74.95 277 SER B CA 1
ATOM 12245 C C . SER B 2 21 ? -91.707 5.607 295.233 1.00 71.75 277 SER B C 1
ATOM 12246 O O . SER B 2 21 ? -90.762 6.390 295.408 1.00 71.26 277 SER B O 1
ATOM 12249 N N . PRO B 2 22 ? -92.213 5.334 294.016 1.00 70.90 278 PRO B N 1
ATOM 12250 C CA . PRO B 2 22 ? -91.731 5.997 292.793 1.00 69.94 278 PRO B CA 1
ATOM 12251 C C . PRO B 2 22 ? -91.999 7.501 292.786 1.00 76.64 278 PRO B C 1
ATOM 12252 O O . PRO B 2 22 ? -92.962 8.002 293.404 1.00 77.36 278 PRO B O 1
ATOM 12256 N N . PHE B 2 23 ? -91.152 8.223 292.066 1.00 72.42 279 PHE B N 1
ATOM 12257 C CA . PHE B 2 23 ? -91.351 9.649 291.908 1.00 69.60 279 PHE B CA 1
ATOM 12258 C C . PHE B 2 23 ? -92.425 9.892 290.863 1.00 76.94 279 PHE B C 1
ATOM 12259 O O . PHE B 2 23 ? -92.336 9.423 289.731 1.00 79.61 279 PHE B O 1
ATOM 12267 N N . GLN B 2 24 ? -93.462 10.605 291.279 1.00 81.19 280 GLN B N 1
ATOM 12268 C CA . GLN B 2 24 ? -94.595 10.937 290.421 1.00 80.82 280 GLN B CA 1
ATOM 12269 C C . GLN B 2 24 ? -94.229 11.874 289.275 1.00 81.70 280 GLN B C 1
ATOM 12270 O O . GLN B 2 24 ? -93.171 12.504 289.285 1.00 81.12 280 GLN B O 1
ATOM 12276 N N . GLN B 2 25 ? -95.125 11.982 288.299 1.00 85.07 281 GLN B N 1
ATOM 12277 C CA . GLN B 2 25 ? -94.951 12.945 287.219 1.00 86.29 281 GLN B CA 1
ATOM 12278 C C . GLN B 2 25 ? -94.866 14.393 287.729 1.00 84.09 281 GLN B C 1
ATOM 12279 O O . GLN B 2 25 ? -94.056 15.183 287.229 1.00 86.28 281 GLN B O 1
ATOM 12285 N N . ASP B 2 26 ? -95.700 14.736 288.713 1.00 82.09 282 ASP B N 1
ATOM 12286 C CA . ASP B 2 26 ? -95.629 16.044 289.376 1.00 83.76 282 ASP B CA 1
ATOM 12287 C C . ASP B 2 26 ? -94.250 16.324 289.949 1.00 81.00 282 ASP B C 1
ATOM 12288 O O . ASP B 2 26 ? -93.657 17.369 289.700 1.00 77.26 282 ASP B O 1
ATOM 12293 N N . ASP B 2 27 ? -93.763 15.370 290.732 1.00 82.35 283 ASP B N 1
ATOM 12294 C CA . ASP B 2 27 ? -92.438 15.435 291.325 1.00 79.84 283 ASP B CA 1
ATOM 12295 C C . ASP B 2 27 ? -91.373 15.740 290.261 1.00 73.23 283 ASP B C 1
ATOM 12296 O O . ASP B 2 27 ? -90.464 16.535 290.489 1.00 67.93 283 ASP B O 1
ATOM 12301 N N . ILE B 2 28 ? -91.512 15.128 289.089 1.00 77.84 284 ILE B N 1
ATOM 12302 C CA . ILE B 2 28 ? -90.528 15.288 288.020 1.00 77.62 284 ILE B CA 1
ATOM 12303 C C . ILE B 2 28 ? -90.574 16.715 287.474 1.00 70.68 284 ILE B C 1
ATOM 12304 O O . ILE B 2 28 ? -89.534 17.302 287.186 1.00 72.18 284 ILE B O 1
ATOM 12309 N N . GLU B 2 29 ? -91.770 17.282 287.354 1.00 72.08 285 GLU B N 1
ATOM 12310 C CA . GLU B 2 29 ? -91.886 18.654 286.876 1.00 72.03 285 GLU B CA 1
ATOM 12311 C C . GLU B 2 29 ? -91.179 19.601 287.835 1.00 69.36 285 GLU B C 1
ATOM 12312 O O . GLU B 2 29 ? -90.451 20.497 287.414 1.00 67.86 285 GLU B O 1
ATOM 12318 N N . LYS B 2 30 ? -91.365 19.369 289.125 1.00 63.13 286 LYS B N 1
ATOM 12319 C CA . LYS B 2 30 ? -90.737 20.174 290.156 1.00 61.73 286 LYS B CA 1
ATOM 12320 C C . LYS B 2 30 ? -89.201 20.093 290.099 1.00 66.44 286 LYS B C 1
ATOM 12321 O O . LYS B 2 30 ? -88.524 20.964 290.618 1.00 73.09 286 LYS B O 1
ATOM 12327 N N . LEU B 2 31 ? -88.654 19.057 289.467 1.00 65.90 287 LEU B N 1
ATOM 12328 C CA . LEU B 2 31 ? -87.200 18.891 289.374 1.00 64.87 287 LEU B CA 1
ATOM 12329 C C . LEU B 2 31 ? -86.626 19.508 288.095 1.00 64.30 287 LEU B C 1
ATOM 12330 O O . LEU B 2 31 ? -85.451 19.874 288.045 1.00 60.70 287 LEU B O 1
ATOM 12335 N N . LYS B 2 32 ? -87.460 19.604 287.063 1.00 70.04 288 LYS B N 1
ATOM 12336 C CA . LYS B 2 32 ? -87.057 20.148 285.765 1.00 67.90 288 LYS B CA 1
ATOM 12337 C C . LYS B 2 32 ? -87.091 21.658 285.759 1.00 66.36 288 LYS B C 1
ATOM 12338 O O . LYS B 2 32 ? -86.403 22.300 284.964 1.00 70.45 288 LYS B O 1
ATOM 12344 N N . THR B 2 33 ? -87.895 22.221 286.654 1.00 64.69 289 THR B N 1
ATOM 12345 C CA . THR B 2 33 ? -88.395 23.576 286.477 1.00 60.56 289 THR B CA 1
ATOM 12346 C C . THR B 2 33 ? -87.614 24.676 287.182 1.00 58.44 289 THR B C 1
ATOM 12347 O O . THR B 2 33 ? -87.563 24.773 288.410 1.00 60.23 289 THR B O 1
ATOM 12351 N N . PHE B 2 34 ? -87.024 25.526 286.357 1.00 57.57 290 PHE B N 1
ATOM 12352 C CA . PHE B 2 34 ? -86.322 26.702 286.828 1.00 58.27 290 PHE B CA 1
ATOM 12353 C C . PHE B 2 34 ? -87.259 27.770 287.445 1.00 63.77 290 PHE B C 1
ATOM 12354 O O . PHE B 2 34 ? -88.278 28.135 286.868 1.00 60.04 290 PHE B O 1
ATOM 12362 N N . ASN B 2 35 ? -86.903 28.230 288.644 1.00 64.89 291 ASN B N 1
ATOM 12363 C CA . ASN B 2 35 ? -87.513 29.384 289.299 1.00 57.34 291 ASN B CA 1
ATOM 12364 C C . ASN B 2 35 ? -86.405 30.329 289.700 1.00 64.56 291 ASN B C 1
ATOM 12365 O O . ASN B 2 35 ? -85.364 29.861 290.166 1.00 68.16 291 ASN B O 1
ATOM 12370 N N . SER B 2 36 ? -86.606 31.634 289.530 1.00 57.90 292 SER B N 1
ATOM 12371 C CA . SER B 2 36 ? -85.559 32.596 289.818 1.00 57.42 292 SER B CA 1
ATOM 12372 C C . SER B 2 36 ? -85.036 32.478 291.232 1.00 59.00 292 SER B C 1
ATOM 12373 O O . SER B 2 36 ? -85.813 32.455 292.185 1.00 63.21 292 SER B O 1
ATOM 12376 N N . PRO B 2 37 ? -83.703 32.443 291.372 1.00 58.26 293 PRO B N 1
ATOM 12377 C CA . PRO B 2 37 ? -83.056 32.496 292.686 1.00 56.36 293 PRO B CA 1
ATOM 12378 C C . PRO B 2 37 ? -83.449 33.745 293.461 1.00 61.67 293 PRO B C 1
ATOM 12379 O O . PRO B 2 37 ? -83.302 33.751 294.681 1.00 68.47 293 PRO B O 1
ATOM 12383 N N . TYR B 2 38 ? -83.876 34.786 292.770 1.00 63.77 294 TYR B N 1
ATOM 12384 C CA . TYR B 2 38 ? -84.187 36.065 293.400 1.00 64.95 294 TYR B CA 1
ATOM 12385 C C . TYR B 2 38 ? -85.546 36.189 294.045 1.00 63.24 294 TYR B C 1
ATOM 12386 O O . TYR B 2 38 ? -85.800 37.139 294.743 1.00 72.79 294 TYR B O 1
ATOM 12395 N N . LYS B 2 39 ? -86.432 35.267 293.767 1.00 58.29 295 LYS B N 1
ATOM 12396 C CA . LYS B 2 39 ? -87.728 35.334 294.359 1.00 65.79 295 LYS B CA 1
ATOM 12397 C C . LYS B 2 39 ? -87.560 35.146 295.829 1.00 69.40 295 LYS B C 1
ATOM 12398 O O . LYS B 2 39 ? -86.808 34.319 296.267 1.00 82.01 295 LYS B O 1
ATOM 12404 N N . LEU B 2 40 ? -88.249 35.945 296.604 1.00 78.87 296 LEU B N 1
ATOM 12405 C CA . LEU B 2 40 ? -88.217 35.800 298.039 1.00 79.95 296 LEU B CA 1
ATOM 12406 C C . LEU B 2 40 ? -89.620 35.644 298.597 1.00 78.89 296 LEU B C 1
ATOM 12407 O O . LEU B 2 40 ? -90.598 35.792 297.882 1.00 82.82 296 LEU B O 1
ATOM 12412 N N . ASP B 2 41 ? -89.732 35.319 299.874 1.00 86.23 297 ASP B N 1
ATOM 12413 C CA . ASP B 2 41 ? -91.060 35.160 300.462 1.00 100.95 297 ASP B CA 1
ATOM 12414 C C . ASP B 2 41 ? -91.144 35.501 301.931 1.00 104.98 297 ASP B C 1
ATOM 12415 O O . ASP B 2 41 ? -90.395 34.973 302.734 1.00 108.33 297 ASP B O 1
ATOM 12420 N N . LEU B 2 42 ? -92.073 36.379 302.277 1.00 99.77 298 LEU B N 1
ATOM 12421 C CA . LEU B 2 42 ? -92.263 36.771 303.667 1.00 102.76 298 LEU B CA 1
ATOM 12422 C C . LEU B 2 42 ? -93.724 37.066 303.988 1.00 99.85 298 LEU B C 1
ATOM 12423 O O . LEU B 2 42 ? -94.277 36.547 304.957 1.00 97.02 298 LEU B O 1
ATOM 12428 N N . ASP B 2 50 ? -105.080 42.168 311.545 1.00 112.21 306 ASP B N 1
ATOM 12429 C CA . ASP B 2 50 ? -104.506 42.352 312.877 1.00 119.41 306 ASP B CA 1
ATOM 12430 C C . ASP B 2 50 ? -104.671 43.793 313.387 1.00 121.05 306 ASP B C 1
ATOM 12431 O O . ASP B 2 50 ? -104.632 44.751 312.608 1.00 115.20 306 ASP B O 1
ATOM 12436 N N . LYS B 2 51 ? -104.851 43.925 314.703 1.00 118.43 307 LYS B N 1
ATOM 12437 C CA . LYS B 2 51 ? -105.156 45.204 315.357 1.00 111.64 307 LYS B CA 1
ATOM 12438 C C . LYS B 2 51 ? -104.166 46.337 315.018 1.00 111.83 307 LYS B C 1
ATOM 12439 O O . LYS B 2 51 ? -102.970 46.101 314.813 1.00 109.54 307 LYS B O 1
ATOM 12445 N N . VAL B 2 52 ? -104.672 47.565 314.935 1.00 107.40 308 VAL B N 1
ATOM 12446 C CA . VAL B 2 52 ? -103.793 48.720 314.773 1.00 102.51 308 VAL B CA 1
ATOM 12447 C C . VAL B 2 52 ? -103.569 49.396 316.117 1.00 98.26 308 VAL B C 1
ATOM 12448 O O . VAL B 2 52 ? -104.512 49.753 316.828 1.00 98.26 308 VAL B O 1
ATOM 12452 N N . ASP B 2 53 ? -102.296 49.547 316.460 1.00 94.11 309 ASP B N 1
ATOM 12453 C CA . ASP B 2 53 ? -101.909 50.065 317.758 1.00 95.91 309 ASP B CA 1
ATOM 12454 C C . ASP B 2 53 ? -101.313 51.457 317.670 1.00 94.32 309 ASP B C 1
ATOM 12455 O O . ASP B 2 53 ? -100.488 51.731 316.801 1.00 95.22 309 ASP B O 1
ATOM 12460 N N . LEU B 2 54 ? -101.734 52.337 318.576 1.00 91.02 310 LEU B N 1
ATOM 12461 C CA . LEU B 2 54 ? -101.278 53.723 318.549 1.00 87.41 310 LEU B CA 1
ATOM 12462 C C . LEU B 2 54 ? -99.761 53.787 318.767 1.00 86.72 310 LEU B C 1
ATOM 12463 O O . LEU B 2 54 ? -99.150 52.845 319.285 1.00 85.76 310 LEU B O 1
ATOM 12468 N N . LEU B 2 55 ? -99.162 54.896 318.341 1.00 85.49 311 LEU B N 1
ATOM 12469 C CA . LEU B 2 55 ? -97.726 55.111 318.483 1.00 89.50 311 LEU B CA 1
ATOM 12470 C C . LEU B 2 55 ? -97.396 55.864 319.766 1.00 88.97 311 LEU B C 1
ATOM 12471 O O . LEU B 2 55 ? -98.122 56.774 320.163 1.00 94.74 311 LEU B O 1
ATOM 12476 N N . PRO B 2 56 ? -96.300 55.475 320.424 1.00 87.15 312 PRO B N 1
ATOM 12477 C CA . PRO B 2 56 ? -95.899 56.094 321.690 1.00 86.28 312 PRO B CA 1
ATOM 12478 C C . PRO B 2 56 ? -95.094 57.381 321.487 1.00 88.60 312 PRO B C 1
ATOM 12479 O O . PRO B 2 56 ? -94.703 57.697 320.357 1.00 88.29 312 PRO B O 1
ATOM 12483 N N . LEU B 2 57 ? -94.850 58.100 322.581 1.00 89.94 313 LEU B N 1
ATOM 12484 C CA . LEU B 2 57 ? -94.139 59.378 322.553 1.00 91.62 313 LEU B CA 1
ATOM 12485 C C . LEU B 2 57 ? -92.752 59.295 323.195 1.00 90.62 313 LEU B C 1
ATOM 12486 O O . LEU B 2 57 ? -92.614 58.792 324.310 1.00 98.25 313 LEU B O 1
ATOM 12491 N N . GLU B 2 58 ? -91.737 59.825 322.512 1.00 92.27 314 GLU B N 1
ATOM 12492 C CA . GLU B 2 58 ? -90.364 59.817 323.030 1.00 98.31 314 GLU B CA 1
ATOM 12493 C C . GLU B 2 58 ? -90.072 60.898 324.091 1.00 102.84 314 GLU B C 1
ATOM 12494 O O . GLU B 2 58 ? -90.937 61.721 324.426 1.00 98.52 314 GLU B O 1
ATOM 12500 N N . GLN B 2 59 ? -88.836 60.886 324.603 1.00 103.11 315 GLN B N 1
ATOM 12501 C CA . GLN B 2 59 ? -88.406 61.794 325.669 1.00 97.76 315 GLN B CA 1
ATOM 12502 C C . GLN B 2 59 ? -86.949 62.266 325.553 1.00 99.54 315 GLN B C 1
ATOM 12503 O O . GLN B 2 59 ? -86.089 61.545 325.033 1.00 102.05 315 GLN B O 1
ATOM 12509 N N . ILE B 2 60 ? -86.672 63.438 326.100 1.00 99.60 316 ILE B N 1
ATOM 12510 C CA . ILE B 2 60 ? -85.304 63.906 326.204 1.00 98.28 316 ILE B CA 1
ATOM 12511 C C . ILE B 2 60 ? -84.929 64.431 327.574 1.00 91.96 316 ILE B C 1
ATOM 12512 O O . ILE B 2 60 ? -83.784 64.806 327.790 1.00 87.22 316 ILE B O 1
ATOM 12517 N N . GLU B 2 105 ? -83.448 99.696 292.477 1.00 72.38 361 GLU B N 1
ATOM 12518 C CA . GLU B 2 105 ? -83.704 98.891 291.275 1.00 85.25 361 GLU B CA 1
ATOM 12519 C C . GLU B 2 105 ? -83.171 97.444 291.338 1.00 89.67 361 GLU B C 1
ATOM 12520 O O . GLU B 2 105 ? -83.210 96.704 290.344 1.00 82.62 361 GLU B O 1
ATOM 12526 N N . GLY B 2 106 ? -82.672 97.039 292.498 1.00 81.80 362 GLY B N 1
ATOM 12527 C CA . GLY B 2 106 ? -82.152 95.695 292.655 1.00 78.73 362 GLY B CA 1
ATOM 12528 C C . GLY B 2 106 ? -80.766 95.465 292.072 1.00 79.01 362 GLY B C 1
ATOM 12529 O O . GLY B 2 106 ? -80.019 96.404 291.790 1.00 85.11 362 GLY B O 1
ATOM 12530 N N . LEU B 2 107 ? -80.408 94.199 291.911 1.00 73.51 363 LEU B N 1
ATOM 12531 C CA . LEU B 2 107 ? -79.146 93.858 291.280 1.00 74.89 363 LEU B CA 1
ATOM 12532 C C . LEU B 2 107 ? -79.153 94.310 289.812 1.00 74.39 363 LEU B C 1
ATOM 12533 O O . LEU B 2 107 ? -80.205 94.338 289.161 1.00 70.28 363 LEU B O 1
ATOM 12538 N N . ASP B 2 108 ? -77.989 94.694 289.297 1.00 73.31 364 ASP B N 1
ATOM 12539 C CA . ASP B 2 108 ? -77.909 95.105 287.903 1.00 72.46 364 ASP B CA 1
ATOM 12540 C C . ASP B 2 108 ? -77.579 93.906 287.020 1.00 77.24 364 ASP B C 1
ATOM 12541 O O . ASP B 2 108 ? -77.112 92.875 287.520 1.00 78.59 364 ASP B O 1
ATOM 12546 N N . PRO B 2 109 ? -77.860 94.017 285.709 1.00 76.24 365 PRO B N 1
ATOM 12547 C CA . PRO B 2 109 ? -77.692 92.914 284.751 1.00 75.27 365 PRO B CA 1
ATOM 12548 C C . PRO B 2 109 ? -76.462 92.029 284.943 1.00 80.02 365 PRO B C 1
ATOM 12549 O O . PRO B 2 109 ? -76.577 90.805 284.827 1.00 84.32 365 PRO B O 1
ATOM 12553 N N . GLU B 2 110 ? -75.308 92.608 285.242 1.00 81.96 366 GLU B N 1
ATOM 12554 C CA . GLU B 2 110 ? -74.118 91.780 285.410 1.00 85.13 366 GLU B CA 1
ATOM 12555 C C . GLU B 2 110 ? -74.145 91.067 286.751 1.00 80.98 366 GLU B C 1
ATOM 12556 O O . GLU B 2 110 ? -73.682 89.929 286.872 1.00 85.66 366 GLU B O 1
ATOM 12562 N N . GLU B 2 111 ? -74.695 91.740 287.756 1.00 78.51 367 GLU B N 1
ATOM 12563 C CA . GLU B 2 111 ? -74.783 91.154 289.085 1.00 78.87 367 GLU B CA 1
ATOM 12564 C C . GLU B 2 111 ? -75.729 89.951 289.025 1.00 79.06 367 GLU B C 1
ATOM 12565 O O . GLU B 2 111 ? -75.486 88.945 289.682 1.00 83.41 367 GLU B O 1
ATOM 12571 N N . LEU B 2 112 ? -76.777 90.037 288.206 1.00 76.52 368 LEU B N 1
ATOM 12572 C CA . LEU B 2 112 ? -77.717 88.929 288.042 1.00 73.71 368 LEU B CA 1
ATOM 12573 C C . LEU B 2 112 ? -77.060 87.687 287.440 1.00 74.90 368 LEU B C 1
ATOM 12574 O O . LEU B 2 112 ? -77.340 86.567 287.862 1.00 69.45 368 LEU B O 1
ATOM 12579 N N . GLU B 2 113 ? -76.182 87.886 286.462 1.00 76.23 369 GLU B N 1
ATOM 12580 C CA . GLU B 2 113 ? -75.505 86.767 285.812 1.00 75.57 369 GLU B CA 1
ATOM 12581 C C . GLU B 2 113 ? -74.409 86.155 286.676 1.00 78.24 369 GLU B C 1
ATOM 12582 O O . GLU B 2 113 ? -74.165 84.954 286.599 1.00 77.94 369 GLU B O 1
ATOM 12588 N N . ASP B 2 114 ? -73.763 86.967 287.507 1.00 80.66 370 ASP B N 1
ATOM 12589 C CA . ASP B 2 114 ? -72.770 86.445 288.445 1.00 81.20 370 ASP B CA 1
ATOM 12590 C C . ASP B 2 114 ? -73.393 85.443 289.408 1.00 81.73 370 ASP B C 1
ATOM 12591 O O . ASP B 2 114 ? -72.755 84.476 289.827 1.00 87.05 370 ASP B O 1
ATOM 12596 N N . LEU B 2 115 ? -74.643 85.717 289.753 1.00 75.69 371 LEU B N 1
ATOM 12597 C CA . LEU B 2 115 ? -75.410 84.998 290.761 1.00 77.58 371 LEU B CA 1
ATOM 12598 C C . LEU B 2 115 ? -75.711 83.560 290.364 1.00 78.97 371 LEU B C 1
ATOM 12599 O O . LEU B 2 115 ? -75.631 82.633 291.183 1.00 76.10 371 LEU B O 1
ATOM 12604 N N . VAL B 2 116 ? -76.064 83.386 289.096 1.00 78.60 372 VAL B N 1
ATOM 12605 C CA . VAL B 2 116 ? -76.430 82.084 288.559 1.00 76.56 372 VAL B CA 1
ATOM 12606 C C . VAL B 2 116 ? -75.210 81.412 287.948 1.00 80.63 372 VAL B C 1
ATOM 12607 O O . VAL B 2 116 ? -75.285 80.316 287.365 1.00 82.87 372 VAL B O 1
ATOM 12611 N N . THR B 2 117 ? -74.060 82.040 288.111 1.00 76.96 373 THR B N 1
ATOM 12612 C CA . THR B 2 117 ? -72.829 81.454 287.635 1.00 74.69 373 THR B CA 1
ATOM 12613 C C . THR B 2 117 ? -71.704 81.704 288.620 1.00 72.65 373 THR B C 1
ATOM 12614 O O . THR B 2 117 ? -70.928 80.810 288.919 1.00 78.75 373 THR B O 1
#

Sequence (1552 aa):
NNIDLAIEDITTVDHSLNSIYSLLKSHHMWGHINSTVKQHLMIIVKLINNNALGLASSEIIFLFNETNLFQAHSLKNILLADFSTWNDYYLSNLKILALQIILKRKLVDEYLPHILELFSHDKRYLLKDPNLKAHALTKIVLSFFSVTTSCKVLFGLKFLQYIKQFKLPFKKFITVECFSKNLLHKNYLEMGPNKIYLNSFYLSYSMLYDGLDKIMLLDILSYEETTEVQRAIKSKEYCNMSENRLLWSCISVDDLNVILENATNFLQNHISATLKCLVCLWSTIRLEGLPKNKDILRQFDCTVIYINSNIKSINDESAAALLSELLGVLSEICIDYKEPKRLSNIISVLFNASVLFKSHSFLLKTANLEISNVLISNDSKTSHRTILKFEKFISSAQSAQKKIEIFSCLFNVYCMLRNDTLSFVFDFCQNAFIHCFTRLKITKFIEFSNSSEIMLSVLYGNSSIENIPSENWSQLSRMIFCSLRGIFDLDPLELNNTFDKLHLLNKYELLIRIVYLLNLDMSKHLTTNLSKITKLYINKWLQKSDEKAERISSFEMDFVKMLLCYLNFNNFDKLSIELSLCIKSKEKYYSSIVPYADNYLLEAYLSLYMIDDALMMKNQLQKTMNLSTAKIEQALLHASSLINVHLWDSDLTAFQIYFGKTLPAMKPELFDINNDHNLPMSLYIKVILLNIKIFNESAKLNIKAGNVISAVIDCRKAQNLALSLLKKKNKLSQGSRLALLKSLSFSFFQLIKIHIRIGSARDCEFYSKELSRIISDLEEPIIVYRCLHFLHRYYMITEQTCLQNITLGKANKAFDYLDAEADITSLTMFLYDNKEFVKLEQSLVLYFGDQLEKTFLPNLWKLHLGKDIDDSICLSEYMPKNVINRVHNMWQKVMSQLEEDPFFKGMFESTLGIPSSLPVIQKFDRIAAISKLKQMKELLESLKLDTLDNHELSKISSLSSLTLTILSNITSIHNAESSLITNFSLTDLPRHMPLLFDKVLNNIDNKNYREFNISTITESIRVSAAQKDLMESNLNINVITIDFCPITGNLLLSKLEPRRKRRTHLRLPLHLSFPEATKKLLSIINESNQTTSVEVTNKIKTREERKSWWTTRYDLDKRMQQLLNNIENSWFNGVQGFFSPEVVDNSLFEKFKDKFYEILHQNLPSRKLYGNPAMFIKVEDWVIELFLKLNPQEIDFLSKMEDLIYFVLDILLFHGEENAYDEIDFSMLHVQLEEQIKKYRATMTTNSIFHTFLVVSSSCHLFPWECLSFLKDLSITRVPSYVCLNKLLSRFHYQLPLQVTIEDNISMILNPNGDLSRTESKFKGMFQKIIDAKPSSQLVMNEKPEEETLLKMLQNSNLFVYIGHGGGEQYVRSKEIKKCTKIAPSFLLGCSSAAMKYYGKLEPTGTIYTYLLGGCPMVLGNLWDVTDKDIDKFSEELFEKMGFRCNTNGNSLSVSYAVSKSRGVCHLRYLNGAAPVIYGLPIKFVMDIEIAPQRQEPLPYVPEGYSPFQQDDIEKLKTFNSPYKLDLDKVDLLPLEQIEGLDPEELEDLVT

Nearest PDB structures (foldseek):
  5u1t-assembly1_B  TM=1.015E+00  e=2.158E-09  Saccharomyces cerevisiae S288C
  5u1t-assembly1_A  TM=1.001E+00  e=0.000E+00  Saccharomyces cerevisiae S288C
  5u1s-assembly1_A  TM=9.873E-01  e=0.000E+00  Saccharomyces cerevisiae S288C
  5fby-assembly1_A  TM=8.734E-01  e=4.394E-24  Thermochaetoides thermophila DSM 1495
  7nj1-assembly1_A  TM=4.769E-01  e=7.486E-23  Homo sapiens

Organism: Saccharomyces cerevisiae (strain ATCC 204508 / S288c) (NCBI:txid559292)

Secondary structure (DSSP, 8-state):
-------S-HHHHHHHHHHHHHHHHHTT-THHHHHHHHHHHHHHHHHHHTT-HHHHHHHHHHHHHTT-SS--SSHHHHHTPPP-TTTTTTHHHHHHHHHHHHHHTT-HHHHHHHHHHHHHTHHHHTTT-TT--HHHHHHHHHHHHHH-SS-HHHHHHHHHHHHHHTT--GGG---HHHHHHHHHSTTTT--GGGHHHHHHHHHHHHHHHTTSS---HHHHS-HHHHHHHHHHHT----S-GGGTS-S-SS--HHHHHHHHHHHHHHHH--HHHHHHHHHHHHHHHHHHTPPP-HHHHHHHHHHHHHHHHTSTT--SHHHHHHHHHHHHHHHHHHHHTT-HHHHHHHHHHHHHHHHHTT-HHHHHHHHHHHHHHHHHH--TTTHHHHHHHHHHHHHH-SSHHHHHHHHHHHS-GGGGTT---HHHHHHHHHHHHHHTGGGG---S----TT--HHHHHHHHHT---S---GGGS-HHHHHHHHHHHT-----HHHHTT---SS-GGGGGHHHHHHHHHHHHHHHHT--TTHHHHHHHIIIIIGGGHHHHT-PPPHHHHHHHHHHHHHHHHTT-HHHHHHHHHHHHHSHHHHTTTHHHHHHHHHHHHHHTT-HHHHHHHHHHHHHH--SSSS-HHHHHHHHHHT--GGGSSS-HHHHHHIIIIIHHHH-GGGG-TT-TT---HHHHHHHHHHHHHHHHHHHHHHHHTT-HHHHHHHHHHHHHHHHHHHHSS----HHHHHHHHHHHHHHHHHHHHHHHHTTBHHHHHHHHHHHHHHHHH---HHHHHHHHHHHHHHHHHTT-HHHHHHHHHHHHHHHTTS-TTT-HHHHHHHHHHTT-HHHHHHHTHHHHGGGTTS-SHHHHHHHHTT----GGGS-GGGHHHHHHHHHHHHHHHHHHHHTTSHHHHHHTTS-EEES-B------S-HHHHHHHHHHHHHHHHHS-GGG--HHHHHHHHHHHHHHHHHHHTTS--SSHHHHHHHHHHHTTHHHHHHHHHHHHHHS--GGGGG-----HHHHHHHHHHHHHHHHHT--SEEEEEEEE-TTT--EEEEEEETTTTEEEEEEE-----HHHHHHHHHHHHHHHHHHHSHHHHTT--SHHHHHHHHHHHHHHHHHHHHHHHHHHHHHTTTTGGGG--EE--HHHHHHHHHHHHHHHHHHSHHHHHSS-TTSSPPBPHHHHHHHHT--TTSTTHHHHHHHHHHHHHHHHHHTT----GGG--HHHHHHHHHHHHHHHHTT---EE-SEEEEEE-GGGTTS-GGGSTTTTTS-EEEES-HHHHHHHHHHTTT-SSEEE--SS-EEEEE-TTS--HHHHHHHHHHHHHHTTSSTT-EEEESSPPPHHHHHHHHHT-SEEEEESSTTSTTTS-HHHHTT-S----EEE-STTTT--B--TTSBPB-HHHHHHHTT-SEEEEESS---HHHHHHHHHHHHHHHT-SS---TTPPPHHHHHHHHGGGSSSTTTTTT-EEEEE--EEE-/-----------PPPP-GGG--PPPHHHHHHHH----TT--------PPP------S-HHHHHHHT-

InterPro domains:
  IPR005314 Peptidase C50, separase [PTHR12792] (936-1626)
  IPR030397 SEPARIN core domain [PS51700] (1443-1542)

Solvent-accessible surface area: 66150 Å² total; per-residue (Å²): 201,142,154,131,143,97,96,181,78,32,82,85,26,34,135,53,7,62,60,67,4,55,74,2,43,32,12,1,39,10,50,76,8,48,65,8,2,115,109,0,8,47,34,0,0,104,25,9,56,123,116,30,20,38,67,0,11,63,5,0,31,45,0,4,34,33,5,4,43,84,107,4,162,37,8,82,41,0,0,45,12,34,21,13,26,5,2,62,73,2,0,0,19,0,0,0,0,0,1,2,0,1,9,67,103,173,56,8,81,107,34,16,52,56,0,1,25,0,6,7,18,2,141,16,7,0,38,82,21,128,121,26,65,26,81,13,0,0,48,0,2,21,12,1,16,68,74,5,108,21,0,35,6,0,5,0,1,1,0,5,6,0,16,76,64,55,175,31,80,25,170,47,107,155,65,54,131,53,16,22,134,61,3,34,96,179,102,57,39,89,8,22,113,20,109,17,22,2,19,4,3,14,49,21,3,10,138,38,35,92,84,102,145,42,11,88,51,84,68,12,24,45,150,100,101,34,49,96,12,76,160,46,2,128,85,160,108,13,15,46,95,100,83,45,61,11,98,36,30,19,18,40,88,110,10,13,48,51,5,4,127,45,18,50,84,79,15,153,121,148,24,38,64,20,1,43,24,11,1,0,10,0,20,3,9,38,38,10,27,27,70,109,50,167,60,0,20,118,6,4,28,47,2,2,77,27,3,35,81,42,2,166,53,14,144,68,154,74,2,16,64,28,0,28,76,0,0,17,24,0,6,56,5,3,22,32,23,143,26,80,107,12,8,30,11,0,1,8,0,0,3,1,0,7,28,63,49,157,24,25,83,19,4,62,75,0,0,75,17,7,3,18,20,9,4,65,55,66,72,24,180,35,17,95,178,7,3,68,49,0,34,125,1,0,34,18,8,82,44,70,124,71,55,28,81,0,0,26,33,1,0,9,0,8,9,0,14,46,26,75,28,0,7,20,0,0,67,7,0,21,26,0,19,41,40,0,12,69,82,8,180,27,93,144,46,66,124,8,77,56,22,1,18,1,0,8,1,0,0,0,2,12,10,102,12,144,128,19,36,6,111,111,25,15,23,14,0,27,0,1,13,4,0,2,36,8,110,41,88,13,73,94,142,62,16,104,109,65,157,48,175,56,5,9,0,61,83,4,57,47,0,0,50,2,0,2,33,1,1,32,6,0,29,127,22,56,13,102,38,0,27,140,0,0,98,52,0,5,78,107,23,0,78,70,8,83,132,66,72,27,176,29,6,40,0,3,22,45,1,0,58,23,0,0,16,3,0,42,5,5,13,4,3,108,10,2,23,68,0,0,85,15,0,65,79,33,96,162,41,2,70,84,2,16,49,22,0,26,11,37,2,0,32,1,23,6,34,2,44,9,18,83,14,0,67,122,31,25,70,118,27,53,160,99,54,84,16,88,108,15,113,26,43,53,0,11,29,18,1,30,0,1,0,35,3,12,2,36,90,63,57,27,92,39,3,80,85,32,8,52,145,53,0,38,83,76,13,77,35,0,48,18,35,111,16,114,118,121,29,79,80,62,22,12,2,75,0,1,17,4,13,3,49,15,25,4,16,11,0,36,6,6,13,78,57,8,36,4,15,32,0,0,24,14,0,0,32,1,4,14,4,1,20,32,0,5,131,56,200,36,164,3,44,0,20,5,0,2,41,0,7,64,14,9,12,51,2,2,42,8,0,0,98,0,0,30,43,7,3,22,1,52,11,0,19,33,0,1,127,23,3,43,103,19,14,87,59,15,105,2,16,0,8,30,0,35,2,16,26,20,1,11,127,1,14,93,24,4,90,45,88,87,68,38,103,82,9,51,32,113,0,43,137,12,16,111,127,20,40,38,157,10,2,2,16,0,30,0,45,43,9,67,13,39,147,61,81,128,123,0,37,112,22,0,44,158,17,9,45,138,99,56,165,87,12,18,5,19,28,6,19,65,2,75,49,31,103,44,13,82,62,98,94,15,46,74,28,28,57,55,82,0,32,25,17,57,0,41,54,29,17,129,130,6,42,61,48,2,62,121,10,97,53,3,97,30,0,35,113,20,26,7,1,8,40,3,20,90,66,140,200,170,148,28,68,68,126,36,0,20,66,62,2,76,104,0,47,96,35,11,112,70,20,144,42,41,45,15,53,10,61,17,7,36,48,2,7,6,1,18,10,8,0,7,1,2,0,17,2,4,33,60,32,155,117,49,108,50,22,12,54,87,13,10,6,34,36,0,2,15,28,12,11,17,26,25,17,35,44,43,15,11,70,27,82,76,121,44,4,138,93,105,105,29,25,13,110,72,5,45,118,78,3,47,42,0,1,124,57,0,15,105,26,71,28,38,3,5,0,0,7,1,31,38,0,59,57,43,21,14,0,16,0,12,6,0,18,0,133,102,103,28,21,0,12,0,3,2,42,48,150,16,42,8,74,90,0,30,152,110,0,64,44,5,14,90,72,2,36,104,12,1,10,40,141,43,12,113,149,38,162,69,148,138,70,63,99,68,11,22,90,59,0,114,76,3,17,123,83,0,69,87,4,6,70,68,1,20,99,16,3,1,79,10,2,30,20,0,2,20,36,50,56,18,32,100,84,47,1,78,140,8,47,102,72,2,30,88,5,7,74,85,4,0,11,17,11,107,119,148,58,69,72,98,129,29,32,93,2,34,39,4,0,0,4,6,2,1,26,20,59,16,141,77,180,59,9,77,62,36,4,83,30,1,10,83,8,3,8,23,3,0,62,5,38,49,17,136,17,49,109,140,100,12,52,66,73,69,2,68,84,33,2,29,98,23,0,97,129,12,59,95,76,42,68,119,100,55,26,99,2,2,0,0,0,1,9,24,43,0,3,11,2,1,4,14,20,1,52,34,2,96,110,27,8,12,0,0,0,6,1,2,4,29,0,1,83,13,1,52,68,50,137,64,115,33,30,12,140,13,71,3,94,54,48,0,7,0,0,0,2,2,36,36,21,10,76,84,1,17,76,92,9,77,28,52,0,83,118,0,70,110,79,7,89,84,21,75,38,13,55,91,102,137,9,138,47,119,39,4,24,101,5,2,86,100,16,51,0,3,0,2,5,1,31,2,4,1,42,20,15,2,95,22,30,43,7,2,90,10,107,126,6,3,12,0,0,1,8,4,3,26,1,0,31,18,152,82,42,32,85,10,46,7,32,13,18,1,20,4,2,18,31,0,14,1,3,0,0,1,1,2,9,4,7,4,1,5,67,2,13,4,87,2,1,117,46,0,2,82,74,0,19,0,99,44,102,40,114,62,157,26,56,12,0,3,102,0,4,26,151,0,30,49,52,3,102,2,159,46,1,0,0,1,0,1,3,7,1,0,3,3,0,70,7,54,128,111,29,7,49,0,7,87,153,43,146,83,65,97,40,65,0,8,32,12,37,61,2,112,102,114,8,9,76,42,5,51,64,30,21,2,30,11,106,66,123,176,167,172,63,100,87,40,109,44,94,152,116,165,11,2,68,73,130,47,3,50,87,5,6,99

GO terms:
  GO:0005634 nucleus (C, IDA)
  GO:0005737 cytoplasm (C, IDA)
  GO:0005819 spindle (C, IDA)
  GO:0004197 cysteine-type endopeptidase activity (F, IDA)
  GO:0007135 meiosis II (P, IDA)
  GO:0031536 positive regulation of exit from mitosis (P, IGI)
  GO:0032888 regulation of mitotic spindle elongation (P, IGI)
  GO:0005634 nucleus (C, HDA)
  GO:0005737 cytoplasm (C, HDA)
  GO:0005739 mitochondrion (C, HDA)
  GO:1904750 negative regulation of protein localization to nucleolus (P, IMP)
  GO:0004197 cysteine-type endopeptidase activity (F, IMP)
  GO:0031536 positive regulation of exit from mitosis (P, IMP)
  GO:0032888 regulation of mitotic spindle elongation (P, IMP)
  GO:0006915 apoptotic process (P, IMP)
  GO:0000070 mitotic sister chromatid segregation (P, IMP)
  GO:0007135 meiosis II (P, IMP)
  GO:0005515 protein binding (F, IPI)
  GO:0051306 mitotic sister chromatid separation (P, IDA)